Protein 7RH9 (pdb70)

Radius of gyration: 39.13 Å; Cα contacts (8 Å, |Δi|>4): 2680; chains: 4; bounding box: 81×83×106 Å

Organism: Homo sapiens (NCBI:txid9606)

GO terms:
  GO:0005222 intracellularly cAMP-activated cation channel activity (F, IDA)
  GO:0005223 intracellularly cGMP-activated cation channel activity (F, IDA)
  GO:0030552 cAMP binding (F, IDA)
  GO:0030553 cGMP binding (F, IDA)
  GO:0005886 plasma membrane (C, TAS)
  GO:0007601 visual perception (P, TAS)
  GO:0005515 protein binding (F, IPI)
  GO:0005886 plasma membrane (C, IDA)

Nearest PDB structures (foldseek):
  7rhl-assembly1_B  TM=1.002E+00  e=3.639E-65  Homo sapiens
  7rhg-assembly1_B  TM=9.999E-01  e=2.889E-63  Homo sapiens
  7rhj-assembly1_B  TM=9.753E-01  e=3.107E-60  Homo sapiens
  8bx7-assembly1_D  TM=9.308E-01  e=1.023E-54  Bos taurus
  7rhs-assembly1_D  TM=9.932E-01  e=5.888E-49  Homo sapiens

Sequence (1792 aa):
VVIDPSGNTYYNWLFCITLPVMYNWTMVIARACFDELQSDYLEYWLILDYVSDIVYLIDMFVRTRTGYLEQGLLVKEELKLINKYKSNLQFKLDVLSLIPTDLLYFKLGWNYPEIRLNRLLRFSRMFEFFQRTETRTNYPNIFRISNLVMYIVIIIHWNACVFYSISKAIGFGNDTWVYPDINDPEFGRLARKYVYSLYWSTLTLTTIGETPPPVRDSEYVFVVVDFLIGVLIFATIVGNIGSMISNMNAARAEFQARIDAIKQYMHFRNVSKDMEKRVIKWFDYLWTNKKTVDEKEVLKYLPDKLRAEIAINVHLDTLKKVRIFADCEAGLLVELVLKLQPQVYSPGDYICKKGDIGREMYIIKEGKLAVVADDGVTQFVVLSDGSYFGEISILNIKGSKAGNRRTANIKSIGYSDLFCLSKDDLMEALTEYPDAKTMLEEKGKQILMKPQSIDPLTNLMYVLWLFFVVMAWNWNCWLIPVRWAFPYQTPDNIHHWLLMDYLCDLIYFLDITVFQTRLQFVRGGDIITDKKDMRNNYLKSRRFKMDLLSLLPLVNPLLRLPRCLKYMAFFEFNSRLESILSKAYVYRVIRTTAYLLYSLHLNSCLYYWASAYQGLGSTHWVYDGVGNSYIRCYYFAVKTLITIGGLPDPKTLFEIVFQLLNYFTGVFAFSVMIGQMRDVVGAATAGQTYYRSCMDSTVKYMNFYKIPKSVQNRVKTWYEYTWHSQGMLDESELMVQLPDKMRLDLAIDVNYNIVSKVALFQGCDRQMIFDMLKRLRSVVYLPNDYVCKKGEIGREMYIIQAGQVQVLGGPDGKSVLVTLKAGSVFGEISLLAVGGGNRRTANVVAHGFTNLFILDKKDLNEILVHYPESQKLLRKKARRMLVVVIDPSGNTYYNWLFCITLPVMYNWTMVIARACFDELQSDYLEYWLILDYVSDIVYLIDMFVRTRTGYLEQGLLVKEELKLINKYKSNLQFKLDVLSLIPTDLLYFKLGWNYPEIRLNRLLRFSRMFEFFQRTETRTNYPNIFRISNLVMYIVIIIHWNACVFYSISKAIGFGNDTWVYPDINDPEFGRLARKYVYSLYWSTLTLTTIGETPPPVRDSEYVFVVVDFLIGVLIFATIVGNIGSMISNMNAARAEFQARIDAIKQYMHFRNVSKDMEKRVIKWFDYLWTNKKTVDEKEVLKYLPDKLRAEIAINVHLDTLKKVRIFADCEAGLLVELVLKLQPQVYSPGDYICKKGDIGREMYIIKEGKLAVVADDGVTQFVVLSDGSYFGEISILNIKGSKAGNRRTANIKSIGYSDLFCLSKDDLMEALTEYPDAKTMLEEKGKQILMKDGLLDVVIDPSGNTYYNWLFCITLPVMYNWTMVIARACFDELQSDYLEYWLILDYVSDIVYLIDMFVRTRTGYLEQGLLVKEELKLINKYKSNLQFKLDVLSLIPTDLLYFKLGWNYPEIRLNRLLRFSRMFEFFQRTETRTNYPNIFRISNLVMYIVIIIHWNACVFYSISKAIGFGNDTWVYPDINDPEFGRLARKYVYSLYWSTLTLTTIGETPPPVRDSEYVFVVVDFLIGVLIFATIVGNIGSMISNMNAARAEFQARIDAIKQYMHFRNVSKDMEKRVIKWFDYLWTNKKTVDEKEVLKYLPDKLRAEIAINVHLDTLKKVRIFADCEAGLLVELVLKLQPQVYSPGDYICKKGDIGREMYIIKEGKLAVVADDGVTQFVVLSDGSYFGEISILNIKGSKAGNRRTANIKSIGYSDLFCLSKDDLMEALTEYPDAKTMLEEKGKQILMKDGLL

B-factor: mean 28.93, std 14.21, range [6.92, 76.5]

Secondary structure (DSSP, 8-state):
---B-TTSHHHHHHHHHHHHHHHHHHHHHHHHHH-HHHHHHTHHHHHHHHHHHHHHHHHHHHHHHTB--EETTEE---HHHHHHHHHHSHHHHHHHHHT--GGGGHHHH-TT-GGGGGGGGGGHHHHHHHHHHHHHH-S-HHHHHHHHHHHHHHHHHHHHHHHHHHHHHHH-TTSSSSS---TTSTTTTSHHHHHHHHHHHHHHHHTT---SPPP-SHHHHHHHHHHHHHHHHHHHHHHHHHHHHHHHHHHHHHHHHHHHHHHHHHHHHTT--HHHHHHHHHHHHHHHHTT--S-HHHHSSSS-HHHHHHHHHHHHHHHHHTSSTTSS--HHHHHHHHHT-EEEEE-TT-EEE-TTSB--EEEEEEES-EEEE-SSSSSEEEEE-TT-EE-HHHHHT-TTBSSSSB-SSEEEESS-EEEEEEEHHHHHHHHTT-HHHHHHHHHHHHHHHHHHT-B-/--SB-TTT-HHHHHHHHHHHHHHHHHHHHHHHHHHSTT--SSSHHHHHHHHHHHHHHHHHIIIIIGGGB-EEETTEEE--HHHHHHHHHHSHHHHHHHHHHS----GGGGGGGGG--HHHHHHHHHHHHHSSSTHHHHHHHHHHHHHHHHHHHHHHHHHHHHHH-TTSSSSS--S-S-SSHHHHHHHHHHHTT---SPPP-SHHHHHHHHHHHHHHHHHHHHHHHHHHHHHHHHTHHHHHHHHHHHHHHHHHHHTT--HHHHHHHHHHHHHHHHHHSSS-HHHHHHHS-HHHHHHHHHHHHHHHHHH-GGGTT--HHHHHHHHHH-EEEEEPTT-EEE-TTSB--EEEEEEES-EEEEESTTS-EEEEEE-TT-EE-GGGGS-SSS--B--S-EEESSSEEEEEEEHHHHHHHHTT-HHHHHHHHHHHHHH-/--B-TTSHHHHHHHHHHHHHHHHHHHHHHHHHH-HHHHHHTHHHHHHHHHHHHHHHHHHHHHHHHB--EETTEE---HHHHHHHHHHSHHHHHHHHHT--GGGHHHHH-TT-GGGGGGGGGGHHHHHHHHHHHHHH-S-HHHHHHHHHHHHHHHHHHHHHHHHHHHHHHH-TTSSSSS---TTSTTTT-HHHHHHHHHHHHHHHTTT---SPPP-SHHHHHHHHHHHHHHHHHHHHHHHHHHHHHHHHTHHHHHHHHHHHHHHHHHHHTT--HHHHHHHHHHHHHHHHTT--S-HHHHHTTS-HHHHHHHHHHHHHHHHHTSSTTSS--HHHHHHHHHT-EEEEE-TT-EEE-TT-B--EEEEESS--EEEE-SSSS-EEEEE-TT-EE-TTTTS--TT-TTTTB--SEEEESS-EEEEEEEHHHHHHHHTT-HHHHHHHHHHHHHHHH-/--B-TTSHHHHHHHHHHHHHHHHHHHHHHHHHH-HHHHHHTHHHHHHHHHHHHHHHHHHHHHHHHB--EETTEE---HHHHHHHHHHSHHHHHHHHHT--GGGGHHHH-TT-GGGGGGGGGGHHHHHHHHHHHHHH-S-HHHHHHHHHHHHHHHHHHHHHHHHHHHHHHH-TTSSSSS---TTSTTTTSHHHHHHHHHHHHHHHHTT---SPPP-SHHHHHHHHHHHHHHHHHHHHHHHHHHHHHHHHSHHHHHHHHHHHHHHHHHHHHT--HHHHHHHHHHHHHHHHTT--S-HHHHHHHS-HHHHHHHHHHHHHHHHHTSHHHHTS-HHHHHHHHHH-EEEEE-TT-EEE-TT----EEEEEEES-EEEE-SSSSSEEEEE-TT-EE-TTTTS--TT-SS-S--SSEEEESS-EEEEEEEHHHHHHHHTT-HHHHHHHHHHHHHHHHHTT--

Structure (mmCIF, N/CA/C/O backbone):
data_7RH9
#
_entry.id   7RH9
#
_cell.length_a   1.00
_cell.length_b   1.00
_cell.length_c   1.00
_cell.angle_alpha   90.00
_cell.angle_beta   90.00
_cell.angle_gamma   90.00
#
_symmetry.space_group_name_H-M   'P 1'
#
loop_
_entity.id
_entity.type
_entity.pdbx_description
1 polymer 'cGMP-gated cation channel alpha-1'
2 polymer 'Cyclic nucleotide-gated cation channel beta-1'
#
loop_
_atom_site.group_PDB
_atom_site.id
_atom_site.type_symbol
_atom_site.label_atom_id
_atom_site.label_alt_id
_atom_site.label_comp_id
_atom_site.label_asym_id
_atom_site.label_entity_id
_atom_site.label_seq_id
_atom_site.pdbx_PDB_ins_code
_atom_site.Cartn_x
_atom_site.Cartn_y
_atom_site.Cartn_z
_atom_site.occupancy
_atom_site.B_iso_or_equiv
_atom_site.auth_seq_id
_atom_site.auth_comp_id
_atom_site.auth_asym_id
_atom_site.auth_atom_id
_atom_site.pdbx_PDB_model_num
ATOM 1 N N . VAL A 1 26 ? 96.573 81.068 129.941 1.00 36.41 156 VAL C N 1
ATOM 2 C CA . VAL A 1 26 ? 97.887 81.695 129.943 1.00 36.41 156 VAL C CA 1
ATOM 3 C C . VAL A 1 26 ? 97.732 83.195 129.689 1.00 36.41 156 VAL C C 1
ATOM 4 O O . VAL A 1 26 ? 96.828 83.627 128.972 1.00 36.41 156 VAL C O 1
ATOM 8 N N . VAL A 1 27 ? 98.593 83.993 130.314 1.00 33.63 157 VAL C N 1
ATOM 9 C CA . VAL A 1 27 ? 98.592 85.441 130.153 1.00 33.63 157 VAL C CA 1
ATOM 10 C C . VAL A 1 27 ? 100.009 85.879 129.815 1.00 33.63 157 VAL C C 1
ATOM 11 O O . VAL A 1 27 ? 100.961 85.506 130.509 1.00 33.63 157 VAL C O 1
ATOM 15 N N . ILE A 1 28 ? 100.148 86.660 128.749 1.00 31.14 158 ILE C N 1
ATOM 16 C CA . ILE A 1 28 ? 101.453 87.091 128.263 1.00 31.14 158 ILE C CA 1
ATOM 17 C C . ILE A 1 28 ? 101.840 88.381 128.973 1.00 31.14 158 ILE C C 1
ATOM 18 O O . ILE A 1 28 ? 101.092 89.364 128.948 1.00 31.14 158 ILE C O 1
ATOM 23 N N . ASP A 1 29 ? 103.003 88.377 129.606 1.00 29.73 159 ASP C N 1
ATOM 24 C CA . ASP A 1 29 ? 103.527 89.581 130.238 1.00 29.73 159 ASP C CA 1
ATOM 25 C C . ASP A 1 29 ? 104.011 90.544 129.162 1.00 29.73 159 ASP C C 1
ATOM 26 O O . ASP A 1 29 ? 104.873 90.170 128.356 1.00 29.73 159 ASP C O 1
ATOM 31 N N . PRO A 1 30 ? 103.480 91.770 129.095 1.00 27.45 160 PRO C N 1
ATOM 32 C CA . PRO A 1 30 ? 103.930 92.712 128.054 1.00 27.45 160 PRO C CA 1
ATOM 33 C C . PRO A 1 30 ? 105.401 93.076 128.147 1.00 27.45 160 PRO C C 1
ATOM 34 O O . PRO A 1 30 ? 106.018 93.389 127.122 1.00 27.45 160 PRO C O 1
ATOM 38 N N . SER A 1 31 ? 105.985 93.050 129.343 1.00 27.32 161 SER C N 1
ATOM 39 C CA . SER A 1 31 ? 107.409 93.314 129.493 1.00 27.32 161 SER C CA 1
ATOM 40 C C . SER A 1 31 ? 108.273 92.095 129.196 1.00 27.32 161 SER C C 1
ATOM 41 O O . SER A 1 31 ? 109.501 92.221 129.164 1.00 27.32 161 SER C O 1
ATOM 44 N N . GLY A 1 32 ? 107.668 90.928 128.974 1.00 26.26 162 GLY C N 1
ATOM 45 C CA . GLY A 1 32 ? 108.431 89.724 128.730 1.00 26.26 162 GLY C CA 1
ATOM 46 C C . GLY A 1 32 ? 108.992 89.644 127.323 1.00 26.26 162 GLY C C 1
ATOM 47 O O . GLY A 1 32 ? 108.678 90.444 126.444 1.00 26.26 162 GLY C O 1
ATOM 48 N N . ASN A 1 33 ? 109.852 88.642 127.121 1.00 24.79 163 ASN C N 1
ATOM 49 C CA . ASN A 1 33 ? 110.457 88.434 125.810 1.00 24.79 163 ASN C CA 1
ATOM 50 C C . ASN A 1 33 ? 109.470 87.828 124.822 1.00 24.79 163 ASN C C 1
ATOM 51 O O . ASN A 1 33 ? 109.604 88.036 123.611 1.00 24.79 163 ASN C O 1
ATOM 56 N N . THR A 1 34 ? 108.489 87.067 125.315 1.00 24.06 164 THR C N 1
ATOM 57 C CA . THR A 1 34 ? 107.478 86.489 124.435 1.00 24.06 164 THR C CA 1
ATOM 58 C C . THR A 1 34 ? 106.636 87.576 123.780 1.00 24.06 164 THR C C 1
ATOM 59 O O . THR A 1 34 ? 106.296 87.481 122.592 1.00 24.06 164 THR C O 1
ATOM 63 N N . TYR A 1 35 ? 106.296 88.620 124.539 1.00 23.27 165 TYR C N 1
ATOM 64 C CA . TYR A 1 35 ? 105.539 89.732 123.977 1.00 23.27 165 TYR C CA 1
ATOM 65 C C . TYR A 1 35 ? 106.330 90.448 122.890 1.00 23.27 165 TYR C C 1
ATOM 66 O O . TYR A 1 35 ? 105.772 90.814 121.854 1.00 23.27 165 TYR C O 1
ATOM 75 N N . TYR A 1 36 ? 107.632 90.648 123.104 1.00 22.39 166 TYR C N 1
ATOM 76 C CA . TYR A 1 36 ? 108.457 91.311 122.096 1.00 22.39 166 TYR C CA 1
ATOM 77 C C . TYR A 1 36 ? 108.631 90.437 120.856 1.00 22.39 166 TYR C C 1
ATOM 78 O O . TYR A 1 36 ? 108.649 90.943 119.723 1.00 22.39 166 TYR C O 1
ATOM 87 N N . ASN A 1 37 ? 108.764 89.123 121.054 1.00 22.14 167 ASN C N 1
ATOM 88 C CA . ASN A 1 37 ? 108.846 88.209 119.922 1.00 22.14 167 ASN C CA 1
ATOM 89 C C . ASN A 1 37 ? 107.570 88.251 119.095 1.00 22.14 167 ASN C C 1
ATOM 90 O O . ASN A 1 37 ? 107.620 88.309 117.859 1.00 22.14 167 ASN C O 1
ATOM 95 N N . TRP A 1 38 ? 106.411 88.256 119.760 1.00 20.84 168 TRP C N 1
ATOM 96 C CA . TRP A 1 38 ? 105.171 88.399 119.010 1.00 20.84 168 TRP C CA 1
ATOM 97 C C . TRP A 1 38 ? 105.050 89.777 118.376 1.00 20.84 168 TRP C C 1
ATOM 98 O O . TRP A 1 38 ? 104.453 89.903 117.305 1.00 20.84 168 TRP C O 1
ATOM 109 N N . LEU A 1 39 ? 105.605 90.810 119.016 1.00 20.41 169 LEU C N 1
ATOM 110 C CA . LEU A 1 39 ? 105.617 92.144 118.424 1.00 20.41 169 LEU C CA 1
ATOM 111 C C . LEU A 1 39 ? 106.331 92.133 117.082 1.00 20.41 169 LEU C C 1
ATOM 112 O O . LEU A 1 39 ? 105.841 92.704 116.105 1.00 20.41 169 LEU C O 1
ATOM 117 N N . PHE A 1 40 ? 107.482 91.465 117.013 1.00 20.82 170 PHE C N 1
ATOM 118 C CA . PHE A 1 40 ? 108.170 91.305 115.732 1.00 20.82 170 PHE C CA 1
ATOM 119 C C . PHE A 1 40 ? 107.343 90.472 114.752 1.00 20.82 170 PHE C C 1
ATOM 120 O O . PHE A 1 40 ? 107.232 90.814 113.559 1.00 20.82 170 PHE C O 1
ATOM 128 N N . CYS A 1 41 ? 106.745 89.380 115.245 1.00 21.97 171 CYS C N 1
ATOM 129 C CA . CYS A 1 41 ? 106.013 88.457 114.380 1.00 21.97 171 CYS C CA 1
ATOM 130 C C . CYS A 1 41 ? 104.776 89.098 113.766 1.00 21.97 171 CYS C C 1
ATOM 131 O O . CYS A 1 41 ? 104.328 88.676 112.696 1.00 21.97 171 CYS C O 1
ATOM 134 N N . ILE A 1 42 ? 104.194 90.088 114.440 1.00 20.35 172 ILE C N 1
ATOM 135 C CA . ILE A 1 42 ? 103.071 90.838 113.884 1.00 20.35 172 ILE C CA 1
ATOM 136 C C . ILE A 1 42 ? 103.524 92.102 113.157 1.00 20.35 172 ILE C C 1
ATOM 137 O O . ILE A 1 42 ? 102.802 92.597 112.281 1.00 20.35 172 ILE C O 1
ATOM 142 N N . THR A 1 43 ? 104.715 92.619 113.465 1.00 20.27 173 THR C N 1
ATOM 143 C CA . THR A 1 43 ? 105.239 93.754 112.718 1.00 20.27 173 THR C CA 1
ATOM 144 C C . THR A 1 43 ? 105.593 93.363 111.293 1.00 20.27 173 THR C C 1
ATOM 145 O O . THR A 1 43 ? 105.487 94.195 110.383 1.00 20.27 173 THR C O 1
ATOM 149 N N . LEU A 1 44 ? 106.012 92.113 111.077 1.00 20.23 174 LEU C N 1
ATOM 150 C CA . LEU A 1 44 ? 106.305 91.682 109.707 1.00 20.23 174 LEU C CA 1
ATOM 151 C C . LEU A 1 44 ? 105.098 91.788 108.768 1.00 20.23 174 LEU C C 1
ATOM 152 O O . LEU A 1 44 ? 105.247 92.383 107.685 1.00 20.23 174 LEU C O 1
ATOM 157 N N . PRO A 1 45 ? 103.899 91.270 109.094 1.00 19.89 175 PRO C N 1
ATOM 158 C CA . PRO A 1 45 ? 102.750 91.528 108.208 1.00 19.89 175 PRO C CA 1
ATOM 159 C C . PRO A 1 45 ? 102.345 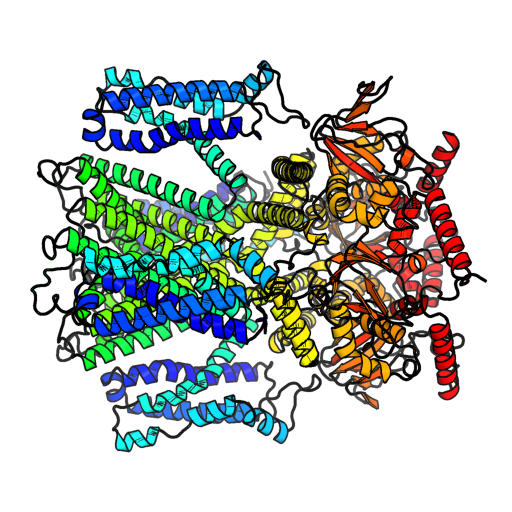92.988 108.122 1.00 19.89 175 PRO C C 1
ATOM 160 O O . PRO A 1 45 ? 101.855 93.411 107.071 1.00 19.89 175 PRO C O 1
ATOM 164 N N . VAL A 1 46 ? 102.520 93.773 109.188 1.00 19.49 176 VAL C N 1
ATOM 165 C CA . VAL A 1 46 ? 102.135 95.181 109.127 1.00 19.49 176 VAL C CA 1
ATOM 166 C C . VAL A 1 46 ? 103.044 95.945 108.170 1.00 19.49 176 VAL C C 1
ATOM 167 O O . VAL A 1 46 ? 102.572 96.746 107.355 1.00 19.49 176 VAL C O 1
ATOM 171 N N . MET A 1 47 ? 104.357 95.706 108.246 1.00 20.58 177 MET C N 1
ATOM 172 C CA . MET A 1 47 ? 105.281 96.316 107.293 1.00 20.58 177 MET C CA 1
ATOM 173 C C . MET A 1 47 ? 105.010 95.828 105.876 1.00 20.58 177 MET C C 1
ATOM 174 O O . MET A 1 47 ? 105.050 96.617 104.918 1.00 20.58 177 MET C O 1
ATOM 179 N N . TYR A 1 48 ? 104.724 94.528 105.728 1.00 19.25 178 TYR C N 1
ATOM 180 C CA . TYR A 1 48 ? 104.406 93.980 104.415 1.00 19.25 178 TYR C CA 1
ATOM 181 C C . TYR A 1 48 ? 103.179 94.655 103.822 1.00 19.25 178 TYR C C 1
ATOM 182 O O . TYR A 1 48 ? 103.166 94.997 102.638 1.00 19.25 178 TYR C O 1
ATOM 191 N N . ASN A 1 49 ? 102.141 94.861 104.632 1.00 18.46 179 ASN C N 1
ATOM 192 C CA . ASN A 1 49 ? 100.957 95.568 104.158 1.00 18.46 179 ASN C CA 1
ATOM 193 C C . ASN A 1 49 ? 101.296 97.004 103.784 1.00 18.46 179 ASN C C 1
ATOM 194 O O . ASN A 1 49 ? 101.057 97.427 102.648 1.00 18.46 179 ASN C O 1
ATOM 199 N N . TRP A 1 50 ? 101.941 97.731 104.706 1.00 16.35 180 TRP C N 1
ATOM 200 C CA . TRP A 1 50 ? 102.198 99.158 104.531 1.00 16.35 180 TRP C CA 1
ATOM 201 C C . TRP A 1 50 ? 103.055 99.449 103.308 1.00 16.35 180 TRP C C 1
ATOM 202 O O . TRP A 1 50 ? 102.968 100.544 102.741 1.00 16.35 180 TRP C O 1
ATOM 213 N N . THR A 1 51 ? 103.885 98.499 102.884 1.00 15.42 181 THR C N 1
ATOM 214 C CA . THR A 1 51 ? 104.612 98.693 101.632 1.00 15.42 181 THR C CA 1
ATOM 215 C C . THR A 1 51 ? 103.859 98.106 100.437 1.00 15.42 181 THR C C 1
ATOM 216 O O . THR A 1 51 ? 103.518 98.818 99.482 1.00 15.42 181 THR C O 1
ATOM 220 N N . MET A 1 52 ? 103.578 96.806 100.484 1.00 16.06 182 MET C N 1
ATOM 221 C CA . MET A 1 52 ? 103.172 96.081 99.296 1.00 16.06 182 MET C CA 1
ATOM 222 C C . MET A 1 52 ? 101.728 96.330 98.889 1.00 16.06 182 MET C C 1
ATOM 223 O O . MET A 1 52 ? 101.412 96.144 97.714 1.00 16.06 182 MET C O 1
ATOM 228 N N . VAL A 1 53 ? 100.848 96.765 99.797 1.00 17.05 183 VAL C N 1
ATOM 229 C CA . VAL A 1 53 ? 99.475 97.041 99.387 1.00 17.05 183 VAL C CA 1
ATOM 230 C C . VAL A 1 53 ? 99.440 98.224 98.428 1.00 17.05 183 VAL C C 1
ATOM 231 O O . VAL A 1 53 ? 98.846 98.148 97.346 1.00 17.05 183 VAL C O 1
ATOM 235 N N . ILE A 1 54 ? 100.117 99.318 98.786 1.00 13.74 184 ILE C N 1
ATOM 236 C CA . ILE A 1 54 ? 100.189 100.455 97.875 1.00 13.74 184 ILE C CA 1
ATOM 237 C C . ILE A 1 54 ? 101.077 100.134 96.676 1.00 13.74 184 ILE C C 1
ATOM 238 O O . ILE A 1 54 ? 100.829 100.635 95.568 1.00 13.74 184 ILE C O 1
ATOM 243 N N . ALA A 1 55 ? 102.097 99.281 96.855 1.00 14.92 185 ALA C N 1
ATOM 244 C CA . ALA A 1 55 ? 102.934 98.895 95.721 1.00 14.92 185 ALA C CA 1
ATOM 245 C C . ALA A 1 55 ? 102.131 98.151 94.660 1.00 14.92 185 ALA C C 1
ATOM 246 O O . ALA A 1 55 ? 102.281 98.412 93.462 1.00 14.92 185 ALA C O 1
ATOM 248 N N . ARG A 1 56 ? 101.270 97.224 95.081 1.00 18.97 186 ARG C N 1
ATOM 249 C CA . ARG A 1 56 ? 100.440 96.479 94.144 1.00 18.97 186 ARG C CA 1
ATOM 250 C C . ARG A 1 56 ? 99.270 97.307 93.633 1.00 18.97 186 ARG C C 1
ATOM 251 O O . ARG A 1 56 ? 98.819 97.094 92.502 1.00 18.97 186 ARG C O 1
ATOM 259 N N . ALA A 1 57 ? 98.757 98.233 94.448 1.00 17.71 187 ALA C N 1
ATOM 260 C CA . ALA A 1 57 ? 97.676 99.099 93.993 1.00 17.71 187 ALA C CA 1
ATOM 261 C C . ALA A 1 57 ? 98.143 100.029 92.884 1.00 17.71 187 ALA C C 1
ATOM 262 O O . ALA A 1 57 ? 97.417 100.256 91.910 1.00 17.71 187 ALA C O 1
ATOM 264 N N . CYS A 1 58 ? 99.353 100.571 93.008 1.00 14.63 188 CYS C N 1
ATOM 265 C CA . CYS A 1 58 ? 99.827 101.527 92.018 1.00 14.63 188 CYS C CA 1
ATOM 266 C C . CYS A 1 58 ? 100.496 100.854 90.826 1.00 14.63 188 CYS C C 1
ATOM 267 O O . CYS A 1 58 ? 100.307 101.292 89.687 1.00 14.63 188 CYS C O 1
ATOM 270 N N . PHE A 1 59 ? 101.264 99.794 91.055 1.00 14.67 189 PHE C N 1
ATOM 271 C CA . PHE A 1 59 ? 101.898 99.034 89.979 1.00 14.67 189 PHE C CA 1
ATOM 272 C C . PHE A 1 59 ? 101.014 97.829 89.678 1.00 14.67 189 PHE C C 1
ATOM 273 O O . PHE A 1 59 ? 101.040 96.831 90.402 1.00 14.67 189 PHE C O 1
ATOM 281 N N . ASP A 1 60 ? 100.225 97.929 88.605 1.00 20.20 190 ASP C N 1
ATOM 282 C CA . ASP A 1 60 ? 99.303 96.853 88.253 1.00 20.20 190 ASP C CA 1
ATOM 283 C C . ASP A 1 60 ? 100.040 95.595 87.816 1.00 20.20 190 ASP C C 1
ATOM 284 O O . ASP A 1 60 ? 99.542 94.483 88.026 1.00 20.20 190 ASP C O 1
ATOM 289 N N . GLU A 1 61 ? 101.216 95.753 87.204 1.00 22.81 191 GLU C N 1
ATOM 290 C CA . GLU A 1 61 ? 102.006 94.601 86.786 1.00 22.81 191 GLU C CA 1
ATOM 291 C C . GLU A 1 61 ? 102.474 93.788 87.987 1.00 22.81 191 GLU C C 1
ATOM 292 O O . GLU A 1 61 ? 102.531 92.554 87.924 1.00 22.81 191 GLU C O 1
ATOM 298 N N . LEU A 1 62 ? 102.805 94.466 89.089 1.00 21.50 192 LEU C N 1
ATOM 299 C CA . LEU A 1 62 ? 103.254 93.775 90.294 1.00 21.50 192 LEU C CA 1
ATOM 300 C C . LEU A 1 62 ? 102.147 92.911 90.887 1.00 21.50 192 LEU C C 1
ATOM 301 O O . LEU A 1 62 ? 102.402 91.789 91.341 1.00 21.50 192 LEU C O 1
ATOM 306 N N . GLN A 1 63 ? 100.913 93.419 90.902 1.00 25.24 193 GLN C N 1
ATOM 307 C CA . GLN A 1 63 ? 99.795 92.617 91.387 1.00 25.24 193 GLN C CA 1
ATOM 308 C C . GLN A 1 63 ? 99.448 91.496 90.414 1.00 25.24 193 GLN C C 1
ATOM 309 O O . GLN A 1 63 ? 99.195 90.361 90.834 1.00 25.24 193 GLN C O 1
ATOM 315 N N . SER A 1 64 ? 99.446 91.789 89.111 1.00 27.34 194 SER C N 1
ATOM 316 C CA . SER A 1 64 ? 99.003 90.805 88.128 1.00 27.34 194 SER C CA 1
ATOM 317 C C . SER A 1 64 ? 99.983 89.644 88.003 1.00 27.34 194 SER C C 1
ATOM 318 O O . SER A 1 64 ? 99.565 88.489 87.861 1.00 27.34 194 SER C O 1
ATOM 321 N N . ASP A 1 65 ? 101.288 89.925 88.052 1.00 28.22 195 ASP C N 1
ATOM 322 C CA . ASP A 1 65 ? 102.274 88.885 87.774 1.00 28.22 195 ASP C CA 1
ATOM 323 C C . ASP A 1 65 ? 102.376 87.878 88.914 1.00 28.22 195 ASP C C 1
ATOM 324 O O . ASP A 1 65 ? 102.520 86.674 88.672 1.00 28.22 195 ASP C O 1
ATOM 329 N N . TYR A 1 66 ? 102.305 88.343 90.156 1.00 27.75 196 TYR C N 1
ATOM 330 C CA . TYR A 1 66 ? 102.512 87.500 91.326 1.00 27.75 196 TYR C CA 1
ATOM 331 C C . TYR A 1 66 ? 101.252 87.419 92.178 1.00 27.75 196 TYR C C 1
ATOM 332 O O . TYR A 1 66 ? 101.315 87.437 93.407 1.00 27.75 196 TYR C O 1
ATOM 341 N N . LEU A 1 67 ? 100.094 87.297 91.519 1.00 30.03 197 LEU C N 1
ATOM 342 C CA . LEU A 1 67 ? 98.811 87.363 92.217 1.00 30.03 197 LEU C CA 1
ATOM 343 C C . LEU A 1 67 ? 98.648 86.227 93.220 1.00 30.03 197 LEU C C 1
ATOM 344 O O . LEU A 1 67 ? 98.107 86.432 94.312 1.00 30.03 197 LEU C O 1
ATOM 349 N N . GLU A 1 68 ? 99.097 85.022 92.865 1.00 31.53 198 GLU C N 1
ATOM 350 C CA . GLU A 1 68 ? 98.993 83.893 93.786 1.00 31.53 198 GLU C CA 1
ATOM 351 C C . GLU A 1 68 ? 99.857 84.108 95.027 1.00 31.53 198 GLU C C 1
ATOM 352 O O . GLU A 1 68 ? 99.428 83.807 96.150 1.00 31.53 198 GLU C O 1
ATOM 358 N N . TYR A 1 69 ? 101.066 84.645 94.845 1.00 30.22 199 TYR C N 1
ATOM 359 C CA . TYR A 1 69 ? 101.928 84.940 95.984 1.00 30.22 199 TYR C CA 1
ATOM 360 C C . TYR A 1 69 ? 101.310 86.005 96.877 1.00 30.22 199 TYR C C 1
ATOM 361 O O . TYR A 1 69 ? 101.374 85.906 98.108 1.00 30.22 199 TYR C O 1
ATOM 370 N N . TRP A 1 70 ? 100.697 87.028 96.274 1.00 24.82 200 TRP C N 1
ATOM 371 C CA . TRP A 1 70 ? 100.014 88.042 97.067 1.00 24.82 200 TRP C CA 1
ATOM 372 C C . TRP A 1 70 ? 98.833 87.450 97.819 1.00 24.82 200 TRP C C 1
ATOM 373 O O . TRP A 1 70 ? 98.579 87.823 98.964 1.00 24.82 200 TRP C O 1
ATOM 384 N N . LEU A 1 71 ? 98.105 86.520 97.198 1.00 27.41 201 LEU C N 1
ATOM 385 C CA . LEU A 1 71 ? 96.980 85.885 97.881 1.00 27.41 201 LEU C CA 1
ATOM 386 C C . LEU A 1 71 ? 97.447 85.094 99.098 1.00 27.41 201 LEU C C 1
ATOM 387 O O . LEU A 1 71 ? 96.865 85.204 100.185 1.00 27.41 201 LEU C O 1
ATOM 392 N N . ILE A 1 72 ? 98.518 84.308 98.939 1.00 26.23 202 ILE C N 1
ATOM 393 C CA . ILE A 1 72 ? 99.040 83.527 100.063 1.00 26.23 202 ILE C CA 1
ATOM 394 C C . ILE A 1 72 ? 99.557 84.447 101.164 1.00 26.23 202 ILE C C 1
ATOM 395 O O . ILE A 1 72 ? 99.272 84.243 102.352 1.00 26.23 202 ILE C O 1
ATOM 400 N N . LEU A 1 73 ? 100.316 85.481 100.788 1.00 24.74 203 LEU C N 1
ATOM 401 C CA . LEU A 1 73 ? 100.885 86.384 101.784 1.00 24.74 203 LEU C CA 1
ATOM 402 C C . LEU A 1 73 ? 99.801 87.185 102.496 1.00 24.74 203 LEU C C 1
ATOM 403 O O . LEU A 1 73 ? 99.898 87.430 103.702 1.00 24.74 203 LEU C O 1
ATOM 408 N N . ASP A 1 74 ? 98.751 87.581 101.774 1.00 25.28 204 ASP C N 1
ATOM 409 C CA . ASP A 1 74 ? 97.664 88.337 102.382 1.00 25.28 204 ASP C CA 1
ATOM 410 C C . ASP A 1 74 ? 96.841 87.465 103.320 1.00 25.28 204 ASP C C 1
ATOM 411 O O . ASP A 1 74 ? 96.427 87.922 104.391 1.00 25.28 204 ASP C O 1
ATOM 416 N N . TYR A 1 75 ? 96.598 86.206 102.941 1.00 28.88 205 TYR C N 1
ATOM 417 C CA . TYR A 1 75 ? 95.908 85.293 103.846 1.00 28.88 205 TYR C CA 1
ATOM 418 C C . TYR A 1 75 ? 96.731 85.037 105.102 1.00 28.88 205 TYR C C 1
ATOM 419 O O . TYR A 1 75 ? 96.189 85.018 106.215 1.00 28.88 205 TYR C O 1
ATOM 428 N N . VAL A 1 76 ? 98.045 84.852 104.944 1.00 25.65 206 VAL C N 1
ATOM 429 C CA . VAL A 1 76 ? 98.916 84.644 106.098 1.00 25.65 206 VAL C CA 1
ATOM 430 C C . VAL A 1 76 ? 98.920 85.877 106.994 1.00 25.65 206 VAL C C 1
ATOM 431 O O . VAL A 1 76 ? 98.859 85.768 108.224 1.00 25.65 206 VAL C O 1
ATOM 435 N N . SER A 1 77 ? 98.964 87.068 106.391 1.00 24.39 207 SER C N 1
ATOM 436 C CA . SER A 1 77 ? 98.944 88.303 107.168 1.00 24.39 207 SER C CA 1
ATOM 437 C C . SER A 1 77 ? 97.628 88.471 107.917 1.00 24.39 207 SER C C 1
ATOM 438 O O . SER A 1 77 ? 97.617 88.930 109.062 1.00 24.39 207 SER C O 1
ATOM 441 N N . ASP A 1 78 ? 96.508 88.105 107.288 1.00 26.29 208 ASP C N 1
ATOM 442 C CA . ASP A 1 78 ? 95.220 88.163 107.975 1.00 26.29 208 ASP C CA 1
ATOM 443 C C . ASP A 1 78 ? 95.165 87.177 109.138 1.00 26.29 208 ASP C C 1
ATOM 444 O O . ASP A 1 78 ? 94.615 87.491 110.203 1.00 26.29 208 ASP C O 1
ATOM 449 N N . ILE A 1 79 ? 95.730 85.981 108.953 1.00 24.57 209 ILE C N 1
ATOM 450 C CA . ILE A 1 79 ? 95.780 85.004 110.038 1.00 24.57 209 ILE C CA 1
ATOM 451 C C . ILE A 1 79 ? 96.617 85.536 111.196 1.00 24.57 209 ILE C C 1
ATOM 452 O O . ILE A 1 79 ? 96.233 85.417 112.366 1.00 24.57 209 ILE C O 1
ATOM 457 N N . VAL A 1 80 ? 97.764 86.146 110.889 1.00 22.42 210 VAL C N 1
ATOM 458 C CA . VAL A 1 80 ? 98.611 86.704 111.940 1.00 22.42 210 VAL C CA 1
ATOM 459 C C . VAL A 1 80 ? 97.926 87.896 112.609 1.00 22.42 210 VAL C C 1
ATOM 460 O O . VAL A 1 80 ? 98.107 88.125 113.807 1.00 22.42 210 VAL C O 1
ATOM 464 N N . TYR A 1 81 ? 97.109 88.650 111.869 1.00 22.72 211 TYR C N 1
ATOM 465 C CA . TYR A 1 81 ? 96.304 89.706 112.485 1.00 22.72 211 TYR C CA 1
ATOM 466 C C . TYR A 1 81 ? 95.295 89.127 113.474 1.00 22.72 211 TYR C C 1
ATOM 467 O O . TYR A 1 81 ? 95.082 89.685 114.560 1.00 22.72 211 TYR C O 1
ATOM 476 N N . LEU A 1 82 ? 94.652 88.016 113.102 1.00 24.68 212 LEU C N 1
ATOM 477 C CA . LEU A 1 82 ? 93.725 87.347 114.014 1.00 24.68 212 LEU C CA 1
ATOM 478 C C . LEU A 1 82 ? 94.440 86.856 115.269 1.00 24.68 212 LEU C C 1
ATOM 479 O O . LEU A 1 82 ? 93.936 87.016 116.390 1.00 24.68 212 LEU C O 1
ATOM 484 N N . ILE A 1 83 ? 95.622 86.261 115.098 1.00 23.79 213 ILE C N 1
ATOM 485 C CA . ILE A 1 83 ? 96.397 85.808 116.250 1.00 23.79 213 ILE C CA 1
ATOM 486 C C . ILE A 1 83 ? 96.858 86.997 117.085 1.00 23.79 213 ILE C C 1
ATOM 487 O O . ILE A 1 83 ? 96.984 86.891 118.306 1.00 23.79 213 ILE C O 1
ATOM 492 N N . ASP A 1 84 ? 97.104 88.147 116.454 1.00 23.66 214 ASP C N 1
ATOM 493 C CA . ASP A 1 84 ? 97.461 89.348 117.202 1.00 23.66 214 ASP C CA 1
ATOM 494 C C . ASP A 1 84 ? 96.299 89.835 118.057 1.00 23.66 214 ASP C C 1
ATOM 495 O O . ASP A 1 84 ? 96.500 90.269 119.197 1.00 23.66 214 ASP C O 1
ATOM 500 N N . MET A 1 85 ? 95.080 89.783 117.517 1.00 27.46 215 MET C N 1
ATOM 501 C CA . MET A 1 85 ? 93.909 90.106 118.331 1.00 27.46 215 MET C CA 1
ATOM 502 C C . MET A 1 85 ? 93.755 89.124 119.488 1.00 27.46 215 MET C C 1
ATOM 503 O O . MET A 1 85 ? 93.408 89.521 120.609 1.00 27.46 215 MET C O 1
ATOM 508 N N . PHE A 1 86 ? 94.019 87.838 119.239 1.00 27.94 216 PHE C N 1
ATOM 509 C CA . PHE A 1 86 ? 93.984 86.858 120.324 1.00 27.94 216 PHE C CA 1
ATOM 510 C C . PHE A 1 86 ? 95.046 87.156 121.380 1.00 27.94 216 PHE C C 1
ATOM 511 O O . PHE A 1 86 ? 94.801 86.998 122.582 1.00 27.94 216 PHE C O 1
ATOM 519 N N . VAL A 1 87 ? 96.233 87.582 120.945 1.00 26.14 217 VAL C N 1
ATOM 520 C CA . VAL A 1 87 ? 97.299 87.956 121.871 1.00 26.14 217 VAL C CA 1
ATOM 521 C C . VAL A 1 87 ? 96.874 89.153 122.712 1.00 26.14 217 VAL C C 1
ATOM 522 O O . VAL A 1 87 ? 97.112 89.194 123.925 1.00 26.14 217 VAL C O 1
ATOM 526 N N . ARG A 1 88 ? 96.228 90.139 122.084 1.00 27.34 218 ARG C N 1
ATOM 527 C CA . ARG A 1 88 ? 95.741 91.298 122.826 1.00 27.34 218 ARG C CA 1
ATOM 528 C C . ARG A 1 88 ? 94.674 90.905 123.835 1.00 27.34 218 ARG C C 1
ATOM 529 O O . ARG A 1 88 ? 94.600 91.493 124.920 1.00 27.34 218 ARG C O 1
ATOM 537 N N . THR A 1 89 ? 93.836 89.923 123.496 1.00 29.33 219 THR C N 1
ATOM 538 C CA . THR A 1 89 ? 92.918 89.381 124.493 1.00 29.33 219 THR C CA 1
ATOM 539 C C . THR A 1 89 ? 93.665 88.640 125.595 1.00 29.33 219 THR C C 1
ATOM 540 O O . THR A 1 89 ? 93.177 88.559 126.726 1.00 29.33 219 THR C O 1
ATOM 544 N N . ARG A 1 90 ? 94.835 88.086 125.286 1.00 30.05 220 ARG C N 1
ATOM 545 C CA . ARG A 1 90 ? 95.625 87.332 126.249 1.00 30.05 220 ARG C CA 1
ATOM 546 C C . ARG A 1 90 ? 96.757 88.144 126.868 1.00 30.05 220 ARG C C 1
ATOM 547 O O . ARG A 1 90 ? 97.543 87.589 127.640 1.00 30.05 220 ARG C O 1
ATOM 555 N N . THR A 1 91 ? 96.864 89.431 126.550 1.00 29.22 221 THR C N 1
ATOM 556 C CA . THR A 1 91 ? 97.940 90.270 127.063 1.00 29.22 221 THR C CA 1
ATOM 557 C C . THR A 1 91 ? 97.523 90.874 128.398 1.00 29.22 221 THR C C 1
ATOM 558 O O . THR A 1 91 ? 96.482 91.533 128.489 1.00 29.22 221 THR C O 1
ATOM 562 N N . GLY A 1 92 ? 98.337 90.651 129.430 1.00 30.83 222 GLY C N 1
ATOM 563 C CA . GLY A 1 92 ? 98.047 91.207 130.731 1.00 30.83 222 GLY C CA 1
ATOM 564 C C . GLY A 1 92 ? 98.434 92.668 130.849 1.00 30.83 222 GLY C C 1
ATOM 565 O O . GLY A 1 92 ? 99.188 93.214 130.046 1.00 30.83 222 GLY C O 1
ATOM 566 N N . TYR A 1 93 ? 97.895 93.310 131.882 1.00 33.81 223 TYR C N 1
ATOM 567 C CA . TYR A 1 93 ? 98.193 94.703 132.177 1.00 33.81 223 TYR C CA 1
ATOM 568 C C . TYR A 1 93 ? 98.280 94.873 133.687 1.00 33.81 223 TYR C C 1
ATOM 569 O O . TYR A 1 93 ? 97.864 94.004 134.458 1.00 33.81 223 TYR C O 1
ATOM 578 N N . LEU A 1 94 ? 98.826 96.009 134.106 1.00 32.20 224 LEU C N 1
ATOM 579 C CA . LEU A 1 94 ? 99.175 96.246 135.500 1.00 32.20 224 LEU C CA 1
ATOM 580 C C . LEU A 1 94 ? 98.037 96.968 136.214 1.00 32.20 224 LEU C C 1
ATOM 581 O O . LEU A 1 94 ? 97.712 98.111 135.877 1.00 32.20 224 LEU C O 1
ATOM 586 N N . GLU A 1 95 ? 97.439 96.298 137.196 1.00 35.43 225 GLU C N 1
ATOM 587 C CA . GLU A 1 95 ? 96.554 96.927 138.167 1.00 35.43 225 GLU C CA 1
ATOM 588 C C . GLU A 1 95 ? 97.057 96.578 139.557 1.00 35.43 225 GLU C C 1
ATOM 589 O O . GLU A 1 95 ? 97.333 95.407 139.838 1.00 35.43 225 GLU C O 1
ATOM 595 N N . GLN A 1 96 ? 97.175 97.597 140.416 1.00 33.85 226 GLN C N 1
ATOM 596 C CA . GLN A 1 96 ? 97.736 97.456 141.763 1.00 33.85 226 GLN C CA 1
ATOM 597 C C . GLN A 1 96 ? 99.128 96.831 141.714 1.00 33.85 226 GLN C C 1
ATOM 598 O O . GLN A 1 96 ? 99.486 95.997 142.548 1.00 33.85 226 GLN C O 1
ATOM 604 N N . GLY A 1 97 ? 99.908 97.217 140.706 1.00 30.59 227 GLY C N 1
ATOM 605 C CA . GLY A 1 97 ? 101.243 96.687 140.522 1.00 30.59 227 GLY C CA 1
ATOM 606 C C . GLY A 1 97 ? 101.315 95.223 140.162 1.00 30.59 227 GLY C C 1
ATOM 607 O O . GLY A 1 97 ? 102.408 94.653 140.170 1.00 30.59 227 GLY C O 1
ATOM 608 N N . LEU A 1 98 ? 100.188 94.597 139.839 1.00 31.94 228 LEU C N 1
ATOM 609 C CA . LEU A 1 98 ? 100.131 93.175 139.546 1.00 31.94 228 LEU C CA 1
ATOM 610 C C . LEU A 1 98 ? 99.522 92.961 138.171 1.00 31.94 228 LEU C C 1
ATOM 611 O O . LEU A 1 98 ? 98.626 93.703 137.755 1.00 31.94 228 LEU C O 1
ATOM 616 N N . LEU A 1 99 ? 100.015 91.948 137.468 1.00 31.49 229 LEU C N 1
ATOM 617 C CA . LEU A 1 99 ? 99.514 91.653 136.135 1.00 31.49 229 LEU C CA 1
ATOM 618 C C . LEU A 1 99 ? 98.132 91.019 136.227 1.00 31.49 229 LEU C C 1
ATOM 619 O O . LEU A 1 99 ? 97.934 90.037 136.948 1.00 31.49 229 LEU C O 1
ATOM 624 N N . VAL A 1 100 ? 97.177 91.584 135.496 1.00 34.01 230 VAL C N 1
ATOM 625 C CA . VAL A 1 100 ? 95.809 91.076 135.498 1.00 34.01 230 VAL C CA 1
ATOM 626 C C . VAL A 1 100 ? 95.766 89.796 134.675 1.00 34.01 230 VAL C C 1
ATOM 627 O O . VAL A 1 100 ? 96.105 89.797 133.488 1.00 34.01 230 VAL C O 1
ATOM 631 N N . LYS A 1 101 ? 95.353 88.698 135.307 1.00 37.10 231 LYS C N 1
ATOM 632 C CA . LYS A 1 101 ? 95.279 87.403 134.648 1.00 37.10 231 LYS C CA 1
ATOM 633 C C . LYS A 1 101 ? 93.854 86.906 134.457 1.00 37.10 231 LYS C C 1
ATOM 634 O O . LYS A 1 101 ? 93.661 85.839 133.866 1.00 37.10 231 LYS C O 1
ATOM 640 N N . GLU A 1 102 ? 92.857 87.641 134.941 1.00 40.42 232 GLU C N 1
ATOM 641 C CA . GLU A 1 102 ? 91.471 87.260 134.714 1.00 40.42 232 GLU C CA 1
ATOM 642 C C . GLU A 1 102 ? 91.110 87.468 133.249 1.00 40.42 232 GLU C C 1
ATOM 643 O O . GLU A 1 102 ? 91.414 88.513 132.667 1.00 40.42 232 GLU C O 1
ATOM 649 N N . GLU A 1 103 ? 90.468 86.460 132.654 1.00 40.88 233 GLU C N 1
ATOM 650 C CA . GLU A 1 103 ? 90.184 86.493 131.222 1.00 40.88 233 GLU C CA 1
ATOM 651 C C . GLU A 1 103 ? 89.186 87.591 130.875 1.00 40.88 233 GLU C C 1
ATOM 652 O O . GLU A 1 103 ? 89.394 88.348 129.920 1.00 40.88 233 GLU C O 1
ATOM 658 N N . LEU A 1 104 ? 88.103 87.699 131.651 1.00 38.69 234 LEU C N 1
ATOM 659 C CA . LEU A 1 104 ? 87.054 88.669 131.346 1.00 38.69 234 LEU C CA 1
ATOM 660 C C . LEU A 1 104 ? 87.568 90.099 131.457 1.00 38.69 234 LEU C C 1
ATOM 661 O O . LEU A 1 104 ? 87.208 90.961 130.647 1.00 38.69 234 LEU C O 1
ATOM 666 N N . LYS A 1 105 ? 88.417 90.367 132.453 1.00 38.14 235 LYS C N 1
ATOM 667 C CA . LYS A 1 105 ? 89.021 91.690 132.575 1.00 38.14 235 LYS C CA 1
ATOM 668 C C . LYS A 1 105 ? 89.904 92.005 131.375 1.00 38.14 235 LYS C C 1
ATOM 669 O O . LYS A 1 105 ? 89.916 93.139 130.887 1.00 38.14 235 LYS C O 1
ATOM 675 N N . LEU A 1 106 ? 90.644 91.009 130.880 1.00 35.44 236 LEU C N 1
ATOM 676 C CA . LEU A 1 106 ? 91.477 91.213 129.699 1.00 35.44 236 LEU C CA 1
ATOM 677 C C . LEU A 1 106 ? 90.631 91.503 128.462 1.00 35.44 236 LEU C C 1
ATOM 678 O O . LEU A 1 106 ? 90.962 92.399 127.672 1.00 35.44 236 LEU C O 1
ATOM 683 N N . ILE A 1 107 ? 89.533 90.760 128.283 1.00 36.03 237 ILE C N 1
ATOM 684 C CA . ILE A 1 107 ? 88.632 91.001 127.153 1.00 36.03 237 ILE C CA 1
ATOM 685 C C . ILE A 1 107 ? 88.049 92.405 127.231 1.00 36.03 237 ILE C C 1
ATOM 686 O O . ILE A 1 107 ? 87.988 93.129 126.230 1.00 36.03 237 ILE C O 1
ATOM 691 N N . ASN A 1 108 ? 87.601 92.805 128.425 1.00 37.87 238 ASN C N 1
ATOM 692 C CA . ASN A 1 108 ? 87.001 94.124 128.594 1.00 37.87 238 ASN C CA 1
ATOM 693 C C . ASN A 1 108 ? 88.020 95.233 128.364 1.00 37.87 238 ASN C C 1
ATOM 694 O O . ASN A 1 108 ? 87.697 96.262 127.760 1.00 37.87 238 ASN C O 1
ATOM 699 N N . LYS A 1 109 ? 89.254 95.043 128.839 1.00 37.26 239 LYS C N 1
ATOM 700 C CA . LYS A 1 109 ? 90.297 96.042 128.634 1.00 37.26 239 LYS C CA 1
ATOM 701 C C . LYS A 1 109 ? 90.650 96.178 127.159 1.00 37.26 239 LYS C C 1
ATOM 702 O O . LYS A 1 109 ? 90.863 97.293 126.668 1.00 37.26 239 LYS C O 1
ATOM 708 N N . TYR A 1 110 ? 90.717 95.057 126.437 1.00 33.75 240 TYR C N 1
ATOM 709 C CA . TYR A 1 110 ? 90.999 95.122 125.006 1.00 33.75 240 TYR C CA 1
ATOM 710 C C . TYR A 1 110 ? 89.858 95.791 124.246 1.00 33.75 240 TYR C C 1
ATOM 711 O O . TYR A 1 110 ? 90.091 96.689 123.430 1.00 33.75 240 TYR C O 1
ATOM 720 N N . LYS A 1 111 ? 88.615 95.387 124.519 1.00 35.67 241 LYS C N 1
ATOM 721 C CA . LYS A 1 111 ? 87.475 95.919 123.779 1.00 35.67 241 LYS C CA 1
ATOM 722 C C . LYS A 1 111 ? 87.163 97.366 124.139 1.00 35.67 241 LYS C C 1
ATOM 723 O O . LYS A 1 111 ? 86.538 98.068 123.338 1.00 35.67 241 LYS C O 1
ATOM 729 N N . SER A 1 112 ? 87.576 97.825 125.322 1.00 38.95 242 SER C N 1
ATOM 730 C CA . SER A 1 112 ? 87.312 99.205 125.714 1.00 38.95 242 SER C CA 1
ATOM 731 C C . SER A 1 112 ? 88.157 100.192 124.920 1.00 38.95 242 SER C C 1
ATOM 732 O O . SER A 1 112 ? 87.704 101.306 124.636 1.00 38.95 242 SER C O 1
ATOM 735 N N . ASN A 1 113 ? 89.377 99.807 124.560 1.00 37.71 243 ASN C N 1
ATOM 736 C CA . ASN A 1 113 ? 90.308 100.708 123.902 1.00 37.71 243 ASN C CA 1
ATOM 737 C C . ASN A 1 113 ? 89.947 100.878 122.427 1.00 37.71 243 ASN C C 1
ATOM 738 O O . ASN A 1 113 ? 89.251 100.055 121.828 1.00 37.71 243 ASN C O 1
ATOM 743 N N . LEU A 1 114 ? 90.434 101.978 121.847 1.00 33.89 244 LEU C N 1
ATOM 744 C CA . LEU A 1 114 ? 90.267 102.231 120.420 1.00 33.89 244 LEU C CA 1
ATOM 745 C C . LEU A 1 114 ? 90.998 101.200 119.566 1.00 33.89 244 LEU C C 1
ATOM 746 O O . LEU A 1 114 ? 90.623 100.988 118.405 1.00 33.89 244 LEU C O 1
ATOM 751 N N . GLN A 1 115 ? 92.011 100.536 120.129 1.00 32.12 245 GLN C N 1
ATOM 752 C CA . GLN A 1 115 ? 92.790 99.562 119.373 1.00 32.12 245 GLN C CA 1
ATOM 753 C C . GLN A 1 115 ? 91.943 98.377 118.924 1.00 32.12 245 GLN C C 1
ATOM 754 O O . GLN A 1 115 ? 92.193 97.813 117.856 1.00 32.12 245 GLN C O 1
ATOM 760 N N . PHE A 1 116 ? 90.940 97.985 119.714 1.00 31.93 246 PHE C N 1
ATOM 761 C CA . PHE A 1 116 ? 90.034 96.926 119.277 1.00 31.93 246 PHE C CA 1
ATOM 762 C C . PHE A 1 116 ? 89.252 97.347 118.039 1.00 31.93 246 PHE C C 1
ATOM 763 O O . PHE A 1 116 ? 89.087 96.558 117.101 1.00 31.93 246 PHE C O 1
ATOM 771 N N . LYS A 1 117 ? 88.760 98.588 118.024 1.00 33.07 247 LYS C N 1
ATOM 772 C CA . LYS A 1 117 ? 88.061 99.098 116.850 1.00 33.07 247 LYS C CA 1
ATOM 773 C C . LYS A 1 117 ? 88.991 99.166 115.648 1.00 33.07 247 LYS C C 1
ATOM 774 O O . LYS A 1 117 ? 88.589 98.839 114.525 1.00 33.07 247 LYS C O 1
ATOM 780 N N . LEU A 1 118 ? 90.240 99.587 115.867 1.00 29.93 248 LEU C N 1
ATOM 781 C CA . LEU A 1 118 ? 91.210 99.635 114.777 1.00 29.93 248 LEU C CA 1
ATOM 782 C C . LEU A 1 118 ? 91.501 98.243 114.230 1.00 29.93 248 LEU C C 1
ATOM 783 O O . LEU A 1 118 ? 91.602 98.060 113.015 1.00 29.93 248 LEU C O 1
ATOM 788 N N . ASP A 1 119 ? 91.624 97.247 115.112 1.00 29.45 249 ASP C N 1
ATOM 789 C CA . ASP A 1 119 ? 91.854 95.874 114.668 1.00 29.45 249 ASP C CA 1
ATOM 790 C C . ASP A 1 119 ? 90.663 95.332 113.886 1.00 29.45 249 ASP C C 1
ATOM 791 O O . ASP A 1 119 ? 90.840 94.660 112.861 1.00 29.45 249 ASP C O 1
ATOM 796 N N . VAL A 1 120 ? 89.445 95.602 114.363 1.00 29.55 250 VAL C N 1
ATOM 797 C CA . VAL A 1 120 ? 88.249 95.128 113.670 1.00 29.55 250 VAL C CA 1
ATOM 798 C C . VAL A 1 120 ? 88.140 95.775 112.295 1.00 29.55 250 VAL C C 1
ATOM 799 O O . VAL A 1 120 ? 87.872 95.097 111.295 1.00 29.55 250 VAL C O 1
ATOM 803 N N . LEU A 1 121 ? 88.369 97.090 112.219 1.00 28.59 251 LEU C N 1
ATOM 804 C CA . LEU A 1 121 ? 88.382 97.775 110.930 1.00 28.59 251 LEU C CA 1
ATOM 805 C C . LEU A 1 121 ? 89.500 97.261 110.034 1.00 28.59 251 LEU C C 1
ATOM 806 O O . LEU A 1 121 ? 89.350 97.229 108.808 1.00 28.59 251 LEU C O 1
ATOM 811 N N . SER A 1 122 ? 90.623 96.856 110.628 1.00 26.67 252 SER C N 1
ATOM 812 C CA . SER A 1 122 ? 91.737 96.328 109.855 1.00 26.67 252 SER C CA 1
ATOM 813 C C . SER A 1 122 ? 91.424 94.958 109.274 1.00 26.67 252 SER C C 1
ATOM 814 O O . SER A 1 122 ? 91.912 94.621 108.190 1.00 26.67 252 SER C O 1
ATOM 817 N N . LEU A 1 123 ? 90.625 94.155 109.974 1.00 28.27 253 LEU C N 1
ATOM 818 C CA . LEU A 1 123 ? 90.272 92.826 109.499 1.00 28.27 253 LEU C CA 1
ATOM 819 C C . LEU A 1 123 ? 88.865 92.762 108.915 1.00 28.27 253 LEU C C 1
ATOM 820 O O . LEU A 1 123 ? 88.261 91.684 108.892 1.00 28.27 253 LEU C O 1
ATOM 825 N N . ILE A 1 124 ? 88.330 93.886 108.455 1.00 31.11 254 ILE C N 1
ATOM 826 C CA . ILE A 1 124 ? 87.059 93.856 107.722 1.00 31.11 254 ILE C CA 1
ATOM 827 C C . ILE A 1 124 ? 87.270 93.124 106.402 1.00 31.11 254 ILE C C 1
ATOM 828 O O . ILE A 1 124 ? 88.198 93.471 105.649 1.00 31.11 254 ILE C O 1
ATOM 833 N N . PRO A 1 125 ? 86.463 92.113 106.079 1.00 34.91 255 PRO C N 1
ATOM 834 C CA . PRO A 1 125 ? 86.695 91.356 104.842 1.00 34.91 255 PRO C CA 1
ATOM 835 C C . PRO A 1 125 ? 86.368 92.161 103.594 1.00 34.91 255 PRO C C 1
ATOM 836 O O . PRO A 1 125 ? 85.327 91.954 102.963 1.00 34.91 255 PRO C O 1
ATOM 840 N N . THR A 1 126 ? 87.255 93.086 103.234 1.00 32.90 256 THR C N 1
ATOM 841 C CA . THR A 1 126 ? 87.098 93.870 102.017 1.00 32.90 256 THR C CA 1
ATOM 842 C C . THR A 1 126 ? 87.603 93.139 100.782 1.00 32.90 256 THR C C 1
ATOM 843 O O . THR A 1 126 ? 87.461 93.662 99.672 1.00 32.90 256 THR C O 1
ATOM 847 N N . ASP A 1 127 ? 88.181 91.947 100.948 1.00 34.11 257 ASP C N 1
ATOM 848 C CA . ASP A 1 127 ? 88.650 91.149 99.822 1.00 34.11 257 ASP C CA 1
ATOM 849 C C . ASP A 1 127 ? 87.513 90.605 98.968 1.00 34.11 257 ASP C C 1
ATOM 850 O O . ASP A 1 127 ? 87.770 90.141 97.851 1.00 34.11 257 ASP C O 1
ATOM 855 N N . LEU A 1 128 ? 86.273 90.641 99.466 1.00 36.72 258 LEU C N 1
ATOM 856 C CA . LEU A 1 128 ? 85.128 90.226 98.661 1.00 36.72 258 LEU C CA 1
ATOM 857 C C . LEU A 1 128 ? 84.948 91.125 97.445 1.00 36.72 258 LEU C C 1
ATOM 858 O O . LEU A 1 128 ? 84.458 90.671 96.403 1.00 36.72 258 LEU C O 1
ATOM 863 N N . LEU A 1 129 ? 85.361 92.392 97.547 1.00 36.94 259 LEU C N 1
ATOM 864 C CA . LEU A 1 129 ? 85.343 93.287 96.395 1.00 36.94 259 LEU C CA 1
ATOM 865 C C . LEU A 1 129 ? 86.289 92.823 95.296 1.00 36.94 259 LEU C C 1
ATOM 866 O O . LEU A 1 129 ? 86.180 93.298 94.160 1.00 36.94 259 LEU C O 1
ATOM 871 N N . TYR A 1 130 ? 87.216 91.912 95.612 1.00 36.70 260 TYR C N 1
ATOM 872 C CA . TYR A 1 130 ? 88.018 91.264 94.581 1.00 36.70 260 TYR C CA 1
ATOM 873 C C . TYR A 1 130 ? 87.143 90.534 93.571 1.00 36.70 260 TYR C C 1
ATOM 874 O O . TYR A 1 130 ? 87.489 90.465 92.387 1.00 36.70 260 TYR C O 1
ATOM 883 N N . PHE A 1 131 ? 86.014 89.978 94.017 1.00 39.65 261 PHE C N 1
ATOM 884 C CA . PHE A 1 131 ? 85.064 89.386 93.086 1.00 39.65 261 PHE C CA 1
ATOM 885 C C . PHE A 1 131 ? 84.273 90.435 92.318 1.00 39.65 261 PHE C C 1
ATOM 886 O O . PHE A 1 131 ? 83.763 90.137 91.232 1.00 39.65 261 PHE C O 1
ATOM 894 N N . LYS A 1 132 ? 84.165 91.654 92.848 1.00 40.00 262 LYS C N 1
ATOM 895 C CA . LYS A 1 132 ? 83.404 92.712 92.192 1.00 40.00 262 LYS C CA 1
ATOM 896 C C . LYS A 1 132 ? 84.303 93.605 91.339 1.00 40.00 262 LYS C C 1
ATOM 897 O O . LYS A 1 132 ? 84.099 93.725 90.127 1.00 40.00 262 LYS C O 1
ATOM 903 N N . LEU A 1 133 ? 85.306 94.227 91.958 1.00 38.31 263 LEU C N 1
ATOM 904 C CA . LEU A 1 133 ? 86.189 95.145 91.251 1.00 38.31 263 LEU C CA 1
ATOM 905 C C . LEU A 1 133 ? 87.281 94.437 90.462 1.00 38.31 263 LEU C C 1
ATOM 906 O O . LEU A 1 133 ? 88.019 95.102 89.728 1.00 38.31 263 LEU C O 1
ATOM 911 N N . GLY A 1 134 ? 87.402 93.120 90.589 1.00 37.83 264 GLY C N 1
ATOM 912 C CA . GLY A 1 134 ? 88.444 92.391 89.898 1.00 37.83 264 GLY C CA 1
ATOM 913 C C . GLY A 1 134 ? 89.684 92.200 90.745 1.00 37.83 264 GLY C C 1
ATOM 914 O O . GLY A 1 134 ? 89.776 92.617 91.903 1.00 37.83 264 GLY C O 1
ATOM 915 N N . TRP A 1 135 ? 90.672 91.555 90.134 1.00 37.63 265 TRP C N 1
ATOM 916 C CA . TRP A 1 135 ? 91.913 91.199 90.806 1.00 37.63 265 TRP C CA 1
ATOM 917 C C . TRP A 1 135 ? 92.972 92.290 90.718 1.00 37.63 265 TRP C C 1
ATOM 918 O O . TRP A 1 135 ? 94.100 92.073 91.171 1.00 37.63 265 TRP C O 1
ATOM 929 N N . ASN A 1 136 ? 92.643 93.448 90.146 1.00 36.05 266 ASN C N 1
ATOM 930 C CA . ASN A 1 136 ? 93.599 94.533 89.963 1.00 36.05 266 ASN C CA 1
ATOM 931 C C . ASN A 1 136 ? 93.340 95.710 90.898 1.00 36.05 266 ASN C C 1
ATOM 932 O O . ASN A 1 136 ? 93.796 96.824 90.625 1.00 36.05 266 ASN C O 1
ATOM 937 N N . TYR A 1 137 ? 92.620 95.491 91.997 1.00 32.75 267 TYR C N 1
ATOM 938 C CA . TYR A 1 137 ? 92.344 96.536 92.983 1.00 32.75 267 TYR C CA 1
ATOM 939 C C . TYR A 1 137 ? 92.762 96.046 94.362 1.00 32.75 267 TYR C C 1
ATOM 940 O O . TYR A 1 137 ? 91.921 95.620 95.165 1.00 32.75 267 TYR C O 1
ATOM 949 N N . PRO A 1 138 ? 94.062 96.092 94.674 1.00 28.22 268 PRO C N 1
ATOM 950 C CA . PRO A 1 138 ? 94.518 95.686 96.010 1.00 28.22 268 PRO C CA 1
ATOM 951 C C . PRO A 1 138 ? 94.352 96.757 97.072 1.00 28.22 268 PRO C C 1
ATOM 952 O O . PRO A 1 138 ? 94.620 96.478 98.248 1.00 28.22 268 PRO C O 1
ATOM 956 N N . GLU A 1 139 ? 93.922 97.967 96.700 1.00 27.73 269 GLU C N 1
ATOM 957 C CA . GLU A 1 139 ? 93.761 99.045 97.670 1.00 27.73 269 GLU C CA 1
ATOM 958 C C . GLU A 1 139 ? 92.640 98.772 98.664 1.00 27.73 269 GLU C C 1
ATOM 959 O O . GLU A 1 139 ? 92.581 99.431 99.707 1.00 27.73 269 GLU C O 1
ATOM 965 N N . ILE A 1 140 ? 91.766 97.804 98.372 1.00 28.19 270 ILE C N 1
ATOM 966 C CA . ILE A 1 140 ? 90.736 97.384 99.313 1.00 28.19 270 ILE C CA 1
ATOM 967 C C . ILE A 1 140 ? 91.335 96.830 100.599 1.00 28.19 270 ILE C C 1
ATOM 968 O O . ILE A 1 140 ? 90.662 96.809 101.635 1.00 28.19 270 ILE C O 1
ATOM 973 N N . ARG A 1 141 ? 92.589 96.388 100.561 1.00 23.76 271 ARG C N 1
ATOM 974 C CA . ARG A 1 141 ? 93.296 95.903 101.737 1.00 23.76 271 ARG C CA 1
ATOM 975 C C . ARG A 1 141 ? 94.006 97.011 102.501 1.00 23.76 271 ARG C C 1
ATOM 976 O O . ARG A 1 141 ? 94.715 96.714 103.470 1.00 23.76 271 ARG C O 1
ATOM 984 N N . LEU A 1 142 ? 93.829 98.274 102.095 1.00 22.03 272 LEU C N 1
ATOM 985 C CA . LEU A 1 142 ? 94.474 99.388 102.782 1.00 22.03 272 LEU C CA 1
ATOM 986 C C . LEU A 1 142 ? 94.049 99.497 104.241 1.00 22.03 272 LEU C C 1
ATOM 987 O O . LEU A 1 142 ? 94.801 100.049 105.054 1.00 22.03 272 LEU C O 1
ATOM 992 N N . ASN A 1 143 ? 92.876 98.962 104.593 1.00 23.61 273 ASN C N 1
ATOM 993 C CA . ASN A 1 143 ? 92.437 98.944 105.983 1.00 23.61 273 ASN C CA 1
ATOM 994 C C . ASN A 1 143 ? 93.371 98.136 106.874 1.00 23.61 273 ASN C C 1
ATOM 995 O O . ASN A 1 143 ? 93.428 98.396 108.080 1.00 23.61 273 ASN C O 1
ATOM 1000 N N . ARG A 1 144 ? 94.119 97.181 106.305 1.00 23.28 274 ARG C N 1
ATOM 1001 C CA . ARG A 1 144 ? 95.110 96.444 107.085 1.00 23.28 274 ARG C CA 1
ATOM 1002 C C . ARG A 1 144 ? 96.173 97.378 107.650 1.00 23.28 274 ARG C C 1
ATOM 1003 O O . ARG A 1 144 ? 96.729 97.116 108.727 1.00 23.28 274 ARG C O 1
ATOM 1011 N N . LEU A 1 145 ? 96.413 98.504 106.969 1.00 19.45 275 LEU C N 1
ATOM 1012 C CA . LEU A 1 145 ? 97.335 99.523 107.454 1.00 19.45 275 LEU C CA 1
ATOM 1013 C C . LEU A 1 145 ? 96.925 100.073 108.811 1.00 19.45 275 LEU C C 1
ATOM 1014 O O . LEU A 1 145 ? 97.769 100.623 109.527 1.00 19.45 275 LEU C O 1
ATOM 1019 N N . LEU A 1 146 ? 95.653 99.918 109.188 1.00 22.61 276 LEU C N 1
ATOM 1020 C CA . LEU A 1 146 ? 95.172 100.343 110.496 1.00 22.61 276 LEU C CA 1
ATOM 1021 C C . LEU A 1 146 ? 95.784 99.553 111.648 1.00 22.61 276 LEU C C 1
ATOM 1022 O O . LEU A 1 146 ? 95.532 99.900 112.807 1.00 22.61 276 LEU C O 1
ATOM 1027 N N . ARG A 1 147 ? 96.577 98.514 111.373 1.00 22.74 277 ARG C N 1
ATOM 1028 C CA . ARG A 1 147 ? 97.369 97.877 112.422 1.00 22.74 277 ARG C CA 1
ATOM 1029 C C . ARG A 1 147 ? 98.667 98.639 112.720 1.00 22.74 277 ARG C C 1
ATOM 1030 O O . ARG A 1 147 ? 99.496 98.152 113.505 1.00 22.74 277 ARG C O 1
ATOM 1038 N N . PHE A 1 148 ? 98.803 99.846 112.150 1.00 22.42 278 PHE C N 1
ATOM 1039 C CA . PHE A 1 148 ? 100.067 100.584 112.133 1.00 22.42 278 PHE C CA 1
ATOM 1040 C C . PHE A 1 148 ? 100.645 100.781 113.529 1.00 22.42 278 PHE C C 1
ATOM 1041 O O . PHE A 1 148 ? 101.862 100.660 113.722 1.00 22.42 278 PHE C O 1
ATOM 1049 N N . SER A 1 149 ? 99.784 101.068 114.514 1.00 24.75 279 SER C N 1
ATOM 1050 C CA . SER A 1 149 ? 100.257 101.380 115.859 1.00 24.75 279 SER C CA 1
ATOM 1051 C C . SER A 1 149 ? 101.046 100.220 116.435 1.00 24.75 279 SER C C 1
ATOM 1052 O O . SER A 1 149 ? 102.092 100.426 117.069 1.00 24.75 279 SER C O 1
ATOM 1055 N N . ARG A 1 150 ? 100.588 98.993 116.165 1.00 22.99 280 ARG C N 1
ATOM 1056 C CA . ARG A 1 150 ? 101.328 97.800 116.557 1.00 22.99 280 ARG C CA 1
ATOM 1057 C C . ARG A 1 150 ? 102.777 97.862 116.098 1.00 22.99 280 ARG C C 1
ATOM 1058 O O . ARG A 1 150 ? 103.701 97.699 116.906 1.00 22.99 280 ARG C O 1
ATOM 1066 N N . MET A 1 151 ? 102.982 98.159 114.809 1.00 22.44 281 MET C N 1
ATOM 1067 C CA . MET A 1 151 ? 104.324 98.321 114.260 1.00 22.44 281 MET C CA 1
ATOM 1068 C C . MET A 1 151 ? 105.135 99.296 115.096 1.00 22.44 281 MET C C 1
ATOM 1069 O O . MET A 1 151 ? 106.213 98.951 115.603 1.00 22.44 281 MET C O 1
ATOM 1074 N N . PHE A 1 152 ? 104.559 100.476 115.354 1.00 22.39 282 PHE C N 1
ATOM 1075 C CA . PHE A 1 152 ? 105.269 101.502 116.105 1.00 22.39 282 PHE C CA 1
ATOM 1076 C C . PHE A 1 152 ? 105.620 100.989 117.489 1.00 22.39 282 PHE C C 1
ATOM 1077 O O . PHE A 1 152 ? 106.769 101.126 117.936 1.00 22.39 282 PHE C O 1
ATOM 1085 N N . GLU A 1 153 ? 104.669 100.288 118.124 1.00 22.45 283 GLU C N 1
ATOM 1086 C CA . GLU A 1 153 ? 104.890 99.758 119.462 1.00 22.45 283 GLU C CA 1
ATOM 1087 C C . GLU A 1 153 ? 106.118 98.870 119.491 1.00 22.45 283 GLU C C 1
ATOM 1088 O O . GLU A 1 153 ? 106.994 99.044 120.351 1.00 22.45 283 GLU C O 1
ATOM 1094 N N . PHE A 1 154 ? 106.245 97.986 118.493 1.00 20.99 284 PHE C N 1
ATOM 1095 C CA . PHE A 1 154 ? 107.386 97.081 118.447 1.00 20.99 284 PHE C CA 1
ATOM 1096 C C . PHE A 1 154 ? 108.684 97.868 118.428 1.00 20.99 284 PHE C C 1
ATOM 1097 O O . PHE A 1 154 ? 109.561 97.661 119.278 1.00 20.99 284 PHE C O 1
ATOM 1105 N N . PHE A 1 155 ? 108.766 98.863 117.540 1.00 21.73 285 PHE C N 1
ATOM 1106 C CA . PHE A 1 155 ? 109.997 99.631 117.440 1.00 21.73 285 PHE C CA 1
ATOM 1107 C C . PHE A 1 155 ? 110.235 100.429 118.708 1.00 21.73 285 PHE C C 1
ATOM 1108 O O . PHE A 1 155 ? 111.382 100.529 119.163 1.00 21.73 285 PHE C O 1
ATOM 1116 N N . GLN A 1 156 ? 109.157 100.917 119.333 1.00 24.68 286 GLN C N 1
ATOM 1117 C CA . GLN A 1 156 ? 109.298 101.596 120.613 1.00 24.68 286 GLN C CA 1
ATOM 1118 C C . GLN A 1 156 ? 109.932 100.661 121.629 1.00 24.68 286 GLN C C 1
ATOM 1119 O O . GLN A 1 156 ? 110.948 101.000 122.253 1.00 24.68 286 GLN C O 1
ATOM 1125 N N . ARG A 1 157 ? 109.413 99.430 121.712 1.00 24.73 287 ARG C N 1
ATOM 1126 C CA . ARG A 1 157 ? 109.981 98.447 122.624 1.00 24.73 287 ARG C CA 1
ATOM 1127 C C . ARG A 1 157 ? 111.427 98.151 122.264 1.00 24.73 287 ARG C C 1
ATOM 1128 O O . ARG A 1 157 ? 112.275 97.990 123.152 1.00 24.73 287 ARG C O 1
ATOM 1136 N N . THR A 1 158 ? 111.738 98.141 120.963 1.00 23.14 288 THR C N 1
ATOM 1137 C CA . THR A 1 158 ? 113.107 97.866 120.550 1.00 23.14 288 THR C CA 1
ATOM 1138 C C . THR A 1 158 ? 114.047 98.953 121.048 1.00 23.14 288 THR C C 1
ATOM 1139 O O . THR A 1 158 ? 115.153 98.656 121.516 1.00 23.14 288 THR C O 1
ATOM 1143 N N . GLU A 1 159 ? 113.596 100.212 121.035 1.00 26.20 289 GLU C N 1
ATOM 1144 C CA . GLU A 1 159 ? 114.470 101.276 121.505 1.00 26.20 289 GLU C CA 1
ATOM 1145 C C . GLU A 1 159 ? 114.648 101.230 123.018 1.00 26.20 289 GLU C C 1
ATOM 1146 O O . GLU A 1 159 ? 115.582 101.846 123.543 1.00 26.20 289 GLU C O 1
ATOM 1152 N N . THR A 1 160 ? 113.813 100.467 123.723 1.00 26.50 290 THR C N 1
ATOM 1153 C CA . THR A 1 160 ? 114.035 100.221 125.138 1.00 26.50 290 THR C CA 1
ATOM 1154 C C . THR A 1 160 ? 114.838 98.955 125.388 1.00 26.50 290 THR C C 1
ATOM 1155 O O . THR A 1 160 ? 115.387 98.792 126.484 1.00 26.50 290 THR C O 1
ATOM 1159 N N . ARG A 1 161 ? 114.919 98.061 124.404 1.00 26.40 291 ARG C N 1
ATOM 1160 C CA . ARG A 1 161 ? 115.503 96.744 124.615 1.00 26.40 291 ARG C CA 1
ATOM 1161 C C . ARG A 1 161 ? 116.891 96.586 124.018 1.00 26.40 291 ARG C C 1
ATOM 1162 O O . ARG A 1 161 ? 117.707 95.843 124.573 1.00 26.40 291 ARG C O 1
ATOM 1170 N N . THR A 1 162 ? 117.175 97.252 122.904 1.00 27.19 292 THR C N 1
ATOM 1171 C CA . THR A 1 162 ? 118.449 97.062 122.230 1.00 27.19 292 THR C CA 1
ATOM 1172 C C . THR A 1 162 ? 119.584 97.687 123.035 1.00 27.19 292 THR C C 1
ATOM 1173 O O . THR A 1 162 ? 119.394 98.648 123.787 1.00 27.19 292 THR C O 1
ATOM 1177 N N . ASN A 1 163 ? 120.768 97.101 122.901 1.00 29.89 293 ASN C N 1
ATOM 1178 C CA . ASN A 1 163 ? 121.975 97.646 123.503 1.00 29.89 293 ASN C CA 1
ATOM 1179 C C . ASN A 1 163 ? 122.704 98.596 122.566 1.00 29.89 293 ASN C C 1
ATOM 1180 O O . ASN A 1 163 ? 123.774 99.101 122.921 1.00 29.89 293 ASN C O 1
ATOM 1185 N N . TYR A 1 164 ? 122.145 98.849 121.388 1.00 28.25 294 TYR C N 1
ATOM 1186 C CA . TYR A 1 164 ? 122.690 99.802 120.424 1.00 28.25 294 TYR C CA 1
ATOM 1187 C C . TYR A 1 164 ? 121.573 100.765 120.051 1.00 28.25 294 TYR C C 1
ATOM 1188 O O . TYR A 1 164 ? 120.999 100.680 118.959 1.00 28.25 294 TYR C O 1
ATOM 1197 N N . PRO A 1 165 ? 121.220 101.684 120.958 1.00 23.67 295 PRO C N 1
ATOM 1198 C CA . PRO A 1 165 ? 120.072 102.569 120.702 1.00 23.67 295 PRO C CA 1
ATOM 1199 C C . PRO A 1 165 ? 120.256 103.474 119.501 1.00 23.67 295 PRO C C 1
ATOM 1200 O O . PRO A 1 165 ? 119.282 103.761 118.797 1.00 23.67 295 PRO C O 1
ATOM 1204 N N . ASN A 1 166 ? 121.483 103.920 119.237 1.00 20.36 296 ASN C N 1
ATOM 1205 C CA . ASN A 1 166 ? 121.712 104.837 118.127 1.00 20.36 296 ASN C CA 1
ATOM 1206 C C . ASN A 1 166 ? 121.656 104.113 116.788 1.00 20.36 296 ASN C C 1
ATOM 1207 O O . ASN A 1 166 ? 121.099 104.638 115.818 1.00 20.36 296 ASN C O 1
ATOM 1212 N N . ILE A 1 167 ? 122.219 102.905 116.717 1.00 19.90 297 ILE C N 1
ATOM 1213 C CA . ILE A 1 167 ? 122.148 102.121 115.487 1.00 19.90 297 ILE C CA 1
ATOM 1214 C C . ILE A 1 167 ? 120.698 101.786 115.158 1.00 19.90 297 ILE C C 1
ATOM 1215 O O . ILE A 1 167 ? 120.258 101.914 114.008 1.00 19.90 297 ILE C O 1
ATOM 1220 N N . PHE A 1 168 ? 119.922 101.388 116.167 1.00 20.13 298 PHE C N 1
ATOM 1221 C CA . PHE A 1 168 ? 118.512 101.116 115.922 1.00 20.13 298 PHE C CA 1
ATOM 1222 C C . PHE A 1 168 ? 117.750 102.387 115.569 1.00 20.13 298 PHE C C 1
ATOM 1223 O O . PHE A 1 168 ? 116.825 102.346 114.757 1.00 20.13 298 PHE C O 1
ATOM 1231 N N . ARG A 1 169 ? 118.103 103.519 116.182 1.00 17.21 299 ARG C N 1
ATOM 1232 C CA . ARG A 1 169 ? 117.403 104.764 115.881 1.00 17.21 299 ARG C CA 1
ATOM 1233 C C . ARG A 1 169 ? 117.643 105.202 114.439 1.00 17.21 299 ARG C C 1
ATOM 1234 O O . ARG A 1 169 ? 116.701 105.598 113.740 1.00 17.21 299 ARG C O 1
ATOM 1242 N N . ILE A 1 170 ? 118.892 105.119 113.968 1.00 16.97 300 ILE C N 1
ATOM 1243 C CA . ILE A 1 170 ? 119.154 105.495 112.581 1.00 16.97 300 ILE C CA 1
ATOM 1244 C C . ILE A 1 170 ? 118.534 104.473 111.632 1.00 16.97 300 ILE C C 1
ATOM 1245 O O . ILE A 1 170 ? 118.038 104.842 110.565 1.00 16.97 300 ILE C O 1
ATOM 1250 N N . SER A 1 171 ? 118.505 103.188 112.011 1.00 16.75 301 SER C N 1
ATOM 1251 C CA . SER A 1 171 ? 117.831 102.189 111.183 1.00 16.75 301 SER C CA 1
ATOM 1252 C C . SER A 1 171 ? 116.329 102.445 111.105 1.00 16.75 301 SER C C 1
ATOM 1253 O O . SER A 1 171 ? 115.721 102.286 110.042 1.00 16.75 301 SER C O 1
ATOM 1256 N N . ASN A 1 172 ? 115.719 102.831 112.227 1.00 16.19 302 ASN C N 1
ATOM 1257 C CA . ASN A 1 172 ? 114.300 103.167 112.264 1.00 16.19 302 ASN C CA 1
ATOM 1258 C C . ASN A 1 172 ? 114.000 104.365 111.376 1.00 16.19 302 ASN C C 1
ATOM 1259 O O . ASN A 1 172 ? 113.024 104.358 110.614 1.00 16.19 302 ASN C O 1
ATOM 1264 N N . LEU A 1 173 ? 114.838 105.401 111.462 1.00 13.50 303 LEU C N 1
ATOM 1265 C CA . LEU A 1 173 ? 114.672 106.571 110.608 1.00 13.50 303 LEU C CA 1
ATOM 1266 C C . LEU A 1 173 ? 114.843 106.209 109.138 1.00 13.50 303 LEU C C 1
ATOM 1267 O O . LEU A 1 173 ? 114.071 106.667 108.289 1.00 13.50 303 LEU C O 1
ATOM 1272 N N . VAL A 1 174 ? 115.841 105.376 108.825 1.00 13.53 304 VAL C N 1
ATOM 1273 C CA . VAL A 1 174 ? 116.074 104.942 107.450 1.00 13.53 304 VAL C CA 1
ATOM 1274 C C . VAL A 1 174 ? 114.861 104.193 106.920 1.00 13.53 304 VAL C C 1
ATOM 1275 O O . VAL A 1 174 ? 114.405 104.433 105.800 1.00 13.53 304 VAL C O 1
ATOM 1279 N N . MET A 1 175 ? 114.310 103.286 107.728 1.00 15.79 305 MET C N 1
ATOM 1280 C CA . MET A 1 175 ? 113.176 102.487 107.278 1.00 15.79 305 MET C CA 1
ATOM 1281 C C . MET A 1 175 ? 111.931 103.345 107.087 1.00 15.79 305 MET C C 1
ATOM 1282 O O . MET A 1 175 ? 111.184 103.151 106.123 1.00 15.79 305 MET C O 1
ATOM 1287 N N . TYR A 1 176 ? 111.689 104.302 107.989 1.00 14.68 306 TYR C N 1
ATOM 1288 C CA . TYR A 1 176 ? 110.532 105.179 107.825 1.00 14.68 306 TYR C CA 1
ATOM 1289 C C . TYR A 1 176 ? 110.679 106.073 106.598 1.00 14.68 306 TYR C C 1
ATOM 1290 O O . TYR A 1 176 ? 109.712 106.276 105.851 1.00 14.68 306 TYR C O 1
ATOM 1299 N N . ILE A 1 177 ? 111.883 106.605 106.366 1.00 11.49 307 ILE C N 1
ATOM 1300 C CA . ILE A 1 177 ? 112.122 107.423 105.180 1.00 11.49 307 ILE C CA 1
ATOM 1301 C C . ILE A 1 177 ? 111.966 106.586 103.916 1.00 11.49 307 ILE C C 1
ATOM 1302 O O . ILE A 1 177 ? 111.394 107.043 102.923 1.00 11.49 307 ILE C O 1
ATOM 1307 N N . VAL A 1 178 ? 112.444 105.339 103.944 1.00 10.73 308 VAL C N 1
ATOM 1308 C CA . VAL A 1 178 ? 112.308 104.449 102.794 1.00 10.73 308 VAL C CA 1
ATOM 1309 C C . VAL A 1 178 ? 110.841 104.128 102.533 1.00 10.73 308 VAL C C 1
ATOM 1310 O O . VAL A 1 178 ? 110.403 104.074 101.381 1.00 10.73 308 VAL C O 1
ATOM 1314 N N . ILE A 1 179 ? 110.054 103.934 103.594 1.00 10.70 309 ILE C N 1
ATOM 1315 C CA . ILE A 1 179 ? 108.628 103.658 103.430 1.00 10.70 309 ILE C CA 1
ATOM 1316 C C . ILE A 1 179 ? 107.909 104.863 102.828 1.00 10.70 309 ILE C C 1
ATOM 1317 O O . ILE A 1 179 ? 107.079 104.718 101.921 1.00 10.70 309 ILE C O 1
ATOM 1322 N N . ILE A 1 180 ? 108.220 106.068 103.315 1.00 9.68 310 ILE C N 1
ATOM 1323 C CA . ILE A 1 180 ? 107.595 107.271 102.769 1.00 9.68 310 ILE C CA 1
ATOM 1324 C C . ILE A 1 180 ? 108.012 107.482 101.315 1.00 9.68 310 ILE C C 1
ATOM 1325 O O . ILE A 1 180 ? 107.195 107.862 100.467 1.00 9.68 310 ILE C O 1
ATOM 1330 N N . ILE A 1 181 ? 109.283 107.220 101.002 1.00 8.86 311 ILE C N 1
ATOM 1331 C CA . ILE A 1 181 ? 109.770 107.334 99.631 1.00 8.86 311 ILE C CA 1
ATOM 1332 C C . ILE A 1 181 ? 109.091 106.307 98.732 1.00 8.86 311 ILE C C 1
ATOM 1333 O O . ILE A 1 181 ? 108.739 106.603 97.588 1.00 8.86 311 ILE C O 1
ATOM 1338 N N . HIS A 1 182 ? 108.883 105.092 99.240 1.00 9.74 312 HIS C N 1
ATOM 1339 C CA . HIS A 1 182 ? 108.173 104.062 98.489 1.00 9.74 312 HIS C CA 1
ATOM 1340 C C . HIS A 1 182 ? 106.734 104.477 98.210 1.00 9.74 312 HIS C C 1
ATOM 1341 O O . HIS A 1 182 ? 106.227 104.294 97.095 1.00 9.74 312 HIS C O 1
ATOM 1348 N N . TRP A 1 183 ? 106.068 105.052 99.214 1.00 9.58 313 TRP C N 1
ATOM 1349 C CA . TRP A 1 183 ? 104.702 105.530 99.032 1.00 9.58 313 TRP C CA 1
ATOM 1350 C C . TRP A 1 183 ? 104.639 106.650 98.004 1.00 9.58 313 TRP C C 1
ATOM 1351 O O . TRP A 1 183 ? 103.737 106.678 97.161 1.00 9.58 313 TRP C O 1
ATOM 1362 N N . ASN A 1 184 ? 105.595 107.578 98.049 1.00 8.65 314 ASN C N 1
ATOM 1363 C CA . ASN A 1 184 ? 105.604 108.658 97.071 1.00 8.65 314 ASN C CA 1
ATOM 1364 C C . ASN A 1 184 ? 105.994 108.167 95.682 1.00 8.65 314 ASN C C 1
ATOM 1365 O O . ASN A 1 184 ? 105.550 108.736 94.684 1.00 8.65 314 ASN C O 1
ATOM 1370 N N . ALA A 1 185 ? 106.812 107.116 95.595 1.00 8.86 315 ALA C N 1
ATOM 1371 C CA . ALA A 1 185 ? 107.093 106.489 94.308 1.00 8.86 315 ALA C CA 1
ATOM 1372 C C . ALA A 1 185 ? 105.834 105.886 93.711 1.00 8.86 315 ALA C C 1
ATOM 1373 O O . ALA A 1 185 ? 105.560 106.041 92.513 1.00 8.86 315 ALA C O 1
ATOM 1375 N N . CYS A 1 186 ? 105.054 105.195 94.543 1.00 10.14 316 CYS C N 1
ATOM 1376 C CA . CYS A 1 186 ? 103.781 104.646 94.096 1.00 10.14 316 CYS C CA 1
ATOM 1377 C C . CYS A 1 186 ? 102.821 105.755 93.684 1.00 10.14 316 CYS C C 1
ATOM 1378 O O . CYS A 1 186 ? 102.101 105.626 92.688 1.00 10.14 316 CYS C O 1
ATOM 1381 N N . VAL A 1 187 ? 102.812 106.861 94.433 1.00 9.30 317 VAL C N 1
ATOM 1382 C CA . VAL A 1 187 ? 101.958 108.000 94.102 1.00 9.30 317 VAL C CA 1
ATOM 1383 C C . VAL A 1 187 ? 102.380 108.623 92.775 1.00 9.30 317 VAL C C 1
ATOM 1384 O O . VAL A 1 187 ? 101.536 108.990 91.952 1.00 9.30 317 VAL C O 1
ATOM 1388 N N . PHE A 1 188 ? 103.689 108.753 92.550 1.00 8.77 318 PHE C N 1
ATOM 1389 C CA . PHE A 1 188 ? 104.189 109.297 91.291 1.00 8.77 318 PHE C CA 1
ATOM 1390 C C . PHE A 1 188 ? 103.812 108.405 90.118 1.00 8.77 318 PHE C C 1
ATOM 1391 O O . PHE A 1 188 ? 103.403 108.897 89.060 1.00 8.77 318 PHE C O 1
ATOM 1399 N N . TYR A 1 189 ? 103.934 107.086 90.291 1.00 10.88 319 TYR C N 1
ATOM 1400 C CA . TYR A 1 189 ? 103.536 106.164 89.232 1.00 10.88 319 TYR C CA 1
ATOM 1401 C C . TYR A 1 189 ? 102.034 106.229 88.971 1.00 10.88 319 TYR C C 1
ATOM 1402 O O . TYR A 1 189 ? 101.598 106.179 87.816 1.00 10.88 319 TYR C O 1
ATOM 1411 N N . SER A 1 190 ? 101.228 106.349 90.029 1.00 11.13 320 SER C N 1
ATOM 1412 C CA . SER A 1 190 ? 99.780 106.454 89.857 1.00 11.13 320 SER C CA 1
ATOM 1413 C C . SER A 1 190 ? 99.389 107.756 89.169 1.00 11.13 320 SER C C 1
ATOM 1414 O O . SER A 1 190 ? 98.472 107.776 88.341 1.00 11.13 320 SER C O 1
ATOM 1417 N N . ILE A 1 191 ? 100.064 108.854 89.507 1.00 10.29 321 ILE C N 1
ATOM 1418 C CA . ILE A 1 191 ? 99.791 110.137 88.867 1.00 10.29 321 ILE C CA 1
ATOM 1419 C C . ILE A 1 191 ? 100.190 110.091 87.397 1.00 10.29 321 ILE C C 1
ATOM 1420 O O . ILE A 1 191 ? 99.477 110.611 86.529 1.00 10.29 321 ILE C O 1
ATOM 1425 N N . SER A 1 192 ? 101.324 109.452 87.094 1.00 11.45 322 SER C N 1
ATOM 1426 C CA . SER A 1 192 ? 101.726 109.260 85.704 1.00 11.45 322 SER C CA 1
ATOM 1427 C C . SER A 1 192 ? 100.720 108.400 84.950 1.00 11.45 322 SER C C 1
ATOM 1428 O O . SER A 1 192 ? 100.436 108.652 83.774 1.00 11.45 322 SER C O 1
ATOM 1431 N N . LYS A 1 193 ? 100.181 107.371 85.609 1.00 13.38 323 LYS C N 1
ATOM 1432 C CA . LYS A 1 193 ? 99.158 106.533 84.990 1.00 13.38 323 LYS C CA 1
ATOM 1433 C C . LYS A 1 193 ? 97.886 107.323 84.711 1.00 13.38 323 LYS C C 1
ATOM 1434 O O . LYS A 1 193 ? 97.266 107.163 83.652 1.00 13.38 323 LYS C O 1
ATOM 1440 N N . ALA A 1 194 ? 97.470 108.162 85.662 1.00 12.33 324 ALA C N 1
ATOM 1441 C CA . ALA A 1 194 ? 96.262 108.961 85.484 1.00 12.33 324 ALA C CA 1
ATOM 1442 C C . ALA A 1 194 ? 96.429 109.982 84.366 1.00 12.33 324 ALA C C 1
ATOM 1443 O O . ALA A 1 194 ? 95.522 110.165 83.545 1.00 12.33 324 ALA C O 1
ATOM 1445 N N . ILE A 1 195 ? 97.576 110.661 84.322 1.00 12.52 325 ILE C N 1
ATOM 1446 C CA . ILE A 1 195 ? 97.840 111.603 83.240 1.00 12.52 325 ILE C CA 1
ATOM 1447 C C . ILE A 1 195 ? 98.073 110.859 81.932 1.00 12.52 325 ILE C C 1
ATOM 1448 O O . ILE A 1 195 ? 97.584 111.267 80.871 1.00 12.52 325 ILE C O 1
ATOM 1453 N N . GLY A 1 196 ? 98.796 109.746 81.988 1.00 14.19 326 GLY C N 1
ATOM 1454 C CA . GLY A 1 196 ? 99.117 108.980 80.802 1.00 14.19 326 GLY C CA 1
ATOM 1455 C C . GLY A 1 196 ? 100.606 108.746 80.693 1.00 14.19 326 GLY C C 1
ATOM 1456 O O . GLY A 1 196 ? 101.389 109.700 80.741 1.00 14.19 326 GLY C O 1
ATOM 1457 N N . PHE A 1 197 ? 101.010 107.485 80.561 1.00 14.67 327 PHE C N 1
ATOM 1458 C CA . PHE A 1 197 ? 102.426 107.146 80.479 1.00 14.67 327 PHE C CA 1
ATOM 1459 C C . PHE A 1 197 ? 103.029 107.715 79.202 1.00 14.67 327 PHE C C 1
ATOM 1460 O O . PHE A 1 197 ? 102.591 107.382 78.097 1.00 14.67 327 PHE C O 1
ATOM 1468 N N . GLY A 1 198 ? 104.033 108.572 79.356 1.00 16.17 328 GLY C N 1
ATOM 1469 C CA . GLY A 1 198 ? 104.694 109.171 78.218 1.00 16.17 328 GLY C CA 1
ATOM 1470 C C . GLY A 1 198 ? 103.930 110.283 77.540 1.00 16.17 328 GLY C C 1
ATOM 1471 O O . GLY A 1 198 ? 104.368 110.754 76.485 1.00 16.17 328 GLY C O 1
ATOM 1472 N N . ASN A 1 199 ? 102.801 110.718 78.107 1.00 16.63 329 ASN C N 1
ATOM 1473 C CA . ASN A 1 199 ? 102.048 111.823 77.524 1.00 16.63 329 ASN C CA 1
ATOM 1474 C C . ASN A 1 199 ? 102.808 113.139 77.597 1.00 16.63 329 ASN C C 1
ATOM 1475 O O . ASN A 1 199 ? 102.564 114.028 76.775 1.00 16.63 329 ASN C O 1
ATOM 1480 N N . ASP A 1 200 ? 103.717 113.282 78.557 1.00 13.48 330 ASP C N 1
ATOM 1481 C CA . ASP A 1 200 ? 104.625 114.418 78.608 1.00 13.48 330 ASP C CA 1
ATOM 1482 C C . ASP A 1 200 ? 105.947 113.944 79.197 1.00 13.48 330 ASP C C 1
ATOM 1483 O O . ASP A 1 200 ? 106.121 112.765 79.516 1.00 13.48 330 ASP C O 1
ATOM 1488 N N . THR A 1 201 ? 106.890 114.876 79.330 1.00 12.58 331 THR C N 1
ATOM 1489 C CA . THR A 1 201 ? 108.233 114.520 79.771 1.00 12.58 331 THR C CA 1
ATOM 1490 C C . THR A 1 201 ? 108.311 114.260 81.270 1.00 12.58 331 THR C C 1
ATOM 1491 O O . THR A 1 201 ? 109.203 113.533 81.719 1.00 12.58 331 THR C O 1
ATOM 1495 N N . TRP A 1 202 ? 107.405 114.842 82.058 1.00 10.36 332 TRP C N 1
ATOM 1496 C CA . TRP A 1 202 ? 107.502 114.715 83.509 1.00 10.36 332 TRP C CA 1
ATOM 1497 C C . TRP A 1 202 ? 107.079 113.333 83.990 1.00 10.36 332 TRP C C 1
ATOM 1498 O O . TRP A 1 202 ? 107.702 112.772 84.899 1.00 10.36 332 TRP C O 1
ATOM 1509 N N . VAL A 1 203 ? 106.018 112.776 83.407 1.00 12.02 333 VAL C N 1
ATOM 1510 C CA . VAL A 1 203 ? 105.439 111.522 83.878 1.00 12.02 333 VAL C CA 1
ATOM 1511 C C . VAL A 1 203 ? 106.400 110.374 83.607 1.00 12.02 333 VAL C C 1
ATOM 1512 O O . VAL A 1 203 ? 107.388 110.537 82.882 1.00 12.02 333 VAL C O 1
ATOM 1516 N N . TYR A 1 204 ? 106.129 109.219 84.205 1.00 13.49 334 TYR C N 1
ATOM 1517 C CA . TYR A 1 204 ? 106.849 108.017 83.825 1.00 13.49 334 TYR C CA 1
ATOM 1518 C C . TYR A 1 204 ? 106.610 107.747 82.342 1.00 13.49 334 TYR C C 1
ATOM 1519 O O . TYR A 1 204 ? 105.483 107.906 81.859 1.00 13.49 334 TYR C O 1
ATOM 1528 N N . PRO A 1 205 ? 107.646 107.367 81.585 1.00 15.88 335 PRO C N 1
ATOM 1529 C CA . PRO A 1 205 ? 107.489 107.224 80.130 1.00 15.88 335 PRO C CA 1
ATOM 1530 C C . PRO A 1 205 ? 106.558 106.093 79.722 1.00 15.88 335 PRO C C 1
ATOM 1531 O O . PRO A 1 205 ? 106.002 105.393 80.574 1.00 15.88 335 PRO C O 1
ATOM 1535 N N . ASP A 1 206 ? 106.380 105.920 78.414 1.00 22.50 336 ASP C N 1
ATOM 1536 C CA . ASP A 1 206 ? 105.418 104.959 77.893 1.00 22.50 336 ASP C CA 1
ATOM 1537 C C . ASP A 1 206 ? 105.798 103.540 78.295 1.00 22.50 336 ASP C C 1
ATOM 1538 O O . ASP A 1 206 ? 106.897 103.070 77.989 1.00 22.50 336 ASP C O 1
ATOM 1543 N N . ILE A 1 207 ? 104.879 102.860 78.986 1.00 20.83 337 ILE C N 1
ATOM 1544 C CA . ILE A 1 207 ? 105.133 101.498 79.451 1.00 20.83 337 ILE C CA 1
ATOM 1545 C C . ILE A 1 207 ? 104.970 100.466 78.351 1.00 20.83 337 ILE C C 1
ATOM 1546 O O . ILE A 1 207 ? 105.258 99.284 78.575 1.00 20.83 337 ILE C O 1
ATOM 1551 N N . ASN A 1 208 ? 104.502 100.872 77.170 1.00 25.60 338 ASN C N 1
ATOM 1552 C CA . ASN A 1 208 ? 104.519 99.973 76.025 1.00 25.60 338 ASN C CA 1
ATOM 1553 C C . ASN A 1 208 ? 105.929 99.774 75.487 1.00 25.60 338 ASN C C 1
ATOM 1554 O O . ASN A 1 208 ? 106.180 98.786 74.789 1.00 25.60 338 ASN C O 1
ATOM 1559 N N . ASP A 1 209 ? 106.844 100.690 75.794 1.00 25.90 339 ASP C N 1
ATOM 1560 C CA . ASP A 1 209 ? 108.242 100.508 75.439 1.00 25.90 339 ASP C CA 1
ATOM 1561 C C . ASP A 1 209 ? 108.826 99.330 76.216 1.00 25.90 339 ASP C C 1
ATOM 1562 O O . ASP A 1 209 ? 108.551 99.180 77.410 1.00 25.90 339 ASP C O 1
ATOM 1567 N N . PRO A 1 210 ? 109.608 98.465 75.560 1.00 25.91 340 PRO C N 1
ATOM 1568 C CA . PRO A 1 210 ? 110.161 97.295 76.269 1.00 25.91 340 PRO C CA 1
ATOM 1569 C C . PRO A 1 210 ? 111.068 97.647 77.437 1.00 25.91 340 PRO C C 1
ATOM 1570 O O . PRO A 1 210 ? 111.059 96.940 78.452 1.00 25.91 340 PRO C O 1
ATOM 1574 N N . GLU A 1 211 ? 111.859 98.715 77.324 1.00 25.16 341 GLU C N 1
ATOM 1575 C CA . GLU A 1 211 ? 112.746 99.088 78.422 1.00 25.16 341 GLU C CA 1
ATOM 1576 C C . GLU A 1 211 ? 111.970 99.728 79.566 1.00 25.16 341 GLU C C 1
ATOM 1577 O O . GLU A 1 211 ? 112.177 99.388 80.736 1.00 25.16 341 GLU C O 1
ATOM 1583 N N . PHE A 1 212 ? 111.061 100.651 79.248 1.00 20.09 342 PHE C N 1
ATOM 1584 C CA . PHE A 1 212 ? 110.283 101.324 80.279 1.00 20.09 342 PHE C CA 1
ATOM 1585 C C . PHE A 1 212 ? 109.165 100.456 80.837 1.00 20.09 342 PHE C C 1
ATOM 1586 O O . PHE A 1 212 ? 108.670 100.738 81.933 1.00 20.09 342 PHE C O 1
ATOM 1594 N N . GLY A 1 213 ? 108.758 99.416 80.116 1.00 20.46 343 GLY C N 1
ATOM 1595 C CA . GLY A 1 213 ? 107.681 98.559 80.559 1.00 20.46 343 GLY C CA 1
ATOM 1596 C C . GLY A 1 213 ? 108.060 97.473 81.533 1.00 20.46 343 GLY C C 1
ATOM 1597 O O . GLY A 1 213 ? 107.179 96.758 82.016 1.00 20.46 343 GLY C O 1
ATOM 1598 N N . ARG A 1 214 ? 109.346 97.312 81.828 1.00 19.83 344 ARG C N 1
ATOM 1599 C CA . ARG A 1 214 ? 109.760 96.324 82.813 1.00 19.83 344 ARG C CA 1
ATOM 1600 C C . ARG A 1 214 ? 109.328 96.759 84.206 1.00 19.83 344 ARG C C 1
ATOM 1601 O O . ARG A 1 214 ? 109.468 97.927 84.579 1.00 19.83 344 ARG C O 1
ATOM 1609 N N . LEU A 1 215 ? 108.790 95.806 84.971 1.00 17.78 345 LEU C N 1
ATOM 1610 C CA . LEU A 1 215 ? 108.300 96.104 86.314 1.00 17.78 345 LEU C CA 1
ATOM 1611 C C . LEU A 1 215 ? 109.425 96.582 87.220 1.00 17.78 345 LEU C C 1
ATOM 1612 O O . LEU A 1 215 ? 109.243 97.517 88.012 1.00 17.78 345 LEU C O 1
ATOM 1617 N N . ALA A 1 216 ? 110.595 95.948 87.116 1.00 14.96 346 ALA C N 1
ATOM 1618 C CA . ALA A 1 216 ? 111.757 96.406 87.865 1.00 14.96 346 ALA C CA 1
ATOM 1619 C C . ALA A 1 216 ? 112.133 97.826 87.471 1.00 14.96 346 ALA C C 1
ATOM 1620 O O . ALA A 1 216 ? 112.407 98.661 88.337 1.00 14.96 346 ALA C O 1
ATOM 1622 N N . ARG A 1 217 ? 112.125 98.124 86.169 1.00 15.45 347 ARG C N 1
ATOM 1623 C CA . ARG A 1 217 ? 112.428 99.477 85.713 1.00 15.45 347 ARG C CA 1
ATOM 1624 C C . ARG A 1 217 ? 111.392 100.473 86.218 1.00 15.45 347 ARG C C 1
ATOM 1625 O O . ARG A 1 217 ? 111.751 101.556 86.694 1.00 15.45 347 ARG C O 1
ATOM 1633 N N . LYS A 1 218 ? 110.105 100.111 86.146 1.00 14.20 348 LYS C N 1
ATOM 1634 C CA . LYS A 1 218 ? 109.043 100.994 86.625 1.00 14.20 348 LYS C CA 1
ATOM 1635 C C . LYS A 1 218 ? 109.231 101.333 88.094 1.00 14.20 348 LYS C C 1
ATOM 1636 O O . LYS A 1 218 ? 109.286 102.512 88.471 1.00 14.20 348 LYS C O 1
ATOM 1642 N N . TYR A 1 219 ? 109.368 100.306 88.937 1.00 11.61 349 TYR C N 1
ATOM 1643 C CA . TYR A 1 219 ? 109.465 100.552 90.369 1.00 11.61 349 TYR C CA 1
ATOM 1644 C C . TYR A 1 219 ? 110.760 101.265 90.727 1.00 11.61 349 TYR C C 1
ATOM 1645 O O . TYR A 1 219 ? 110.756 102.170 91.566 1.00 11.61 349 TYR C O 1
ATOM 1654 N N . VAL A 1 220 ? 111.878 100.874 90.112 1.00 11.40 350 VAL C N 1
ATOM 1655 C CA . VAL A 1 220 ? 113.160 101.451 90.493 1.00 11.40 350 VAL C CA 1
ATOM 1656 C C . VAL A 1 220 ? 113.250 102.904 90.046 1.00 11.40 350 VAL C C 1
ATOM 1657 O O . VAL A 1 220 ? 113.745 103.757 90.790 1.00 11.40 350 VAL C O 1
ATOM 1661 N N . TYR A 1 221 ? 112.747 103.229 88.850 1.00 10.70 351 TYR C N 1
ATOM 1662 C CA . TYR A 1 221 ? 112.760 104.628 88.442 1.00 10.70 351 TYR C CA 1
ATOM 1663 C C . TYR A 1 221 ? 111.768 105.460 89.244 1.00 10.70 351 TYR C C 1
ATOM 1664 O O . TYR A 1 221 ? 112.044 106.630 89.526 1.00 10.70 351 TYR C O 1
ATOM 1673 N N . SER A 1 222 ? 110.615 104.895 89.612 1.00 9.42 352 SER C N 1
ATOM 1674 C CA . SER A 1 222 ? 109.698 105.631 90.475 1.00 9.42 352 SER C CA 1
ATOM 1675 C C . SER A 1 222 ? 110.322 105.888 91.841 1.00 9.42 352 SER C C 1
ATOM 1676 O O . SER A 1 222 ? 110.181 106.981 92.400 1.00 9.42 352 SER C O 1
ATOM 1679 N N . LEU A 1 223 ? 111.029 104.894 92.385 1.00 9.30 353 LEU C N 1
ATOM 1680 C CA . LEU A 1 223 ? 111.729 105.071 93.652 1.00 9.30 353 LEU C CA 1
ATOM 1681 C C . LEU A 1 223 ? 112.845 106.097 93.525 1.00 9.30 353 LEU C C 1
ATOM 1682 O O . LEU A 1 223 ? 113.099 106.865 94.456 1.00 9.30 353 LEU C O 1
ATOM 1687 N N . TYR A 1 224 ? 113.531 106.110 92.382 1.00 8.92 354 TYR C N 1
ATOM 1688 C CA . TYR A 1 224 ? 114.569 107.102 92.120 1.00 8.92 354 TYR C CA 1
ATOM 1689 C C . TYR A 1 224 ? 113.988 108.508 92.083 1.00 8.92 354 TYR C C 1
ATOM 1690 O O . TYR A 1 224 ? 114.525 109.434 92.704 1.00 8.92 354 TYR C O 1
ATOM 1699 N N . TRP A 1 225 ? 112.868 108.675 91.376 1.00 8.04 355 TRP C N 1
ATOM 1700 C CA . TRP A 1 225 ? 112.181 109.960 91.331 1.00 8.04 355 TRP C CA 1
ATOM 1701 C C . TRP A 1 225 ? 111.744 110.394 92.723 1.00 8.04 355 TRP C C 1
ATOM 1702 O O . TRP A 1 225 ? 111.916 111.559 93.104 1.00 8.04 355 TRP C O 1
ATOM 1713 N N . SER A 1 226 ? 111.185 109.463 93.498 1.00 8.10 356 SER C N 1
ATOM 1714 C CA . SER A 1 226 ? 110.693 109.782 94.833 1.00 8.10 356 SER C CA 1
ATOM 1715 C C . SER A 1 226 ? 111.828 110.139 95.784 1.00 8.10 356 SER C C 1
ATOM 1716 O O . SER A 1 226 ? 111.699 111.071 96.583 1.00 8.10 356 SER C O 1
ATOM 1719 N N . THR A 1 227 ? 112.938 109.401 95.721 1.00 8.81 357 THR C N 1
ATOM 1720 C CA . THR A 1 227 ? 114.093 109.710 96.555 1.00 8.81 357 THR C CA 1
ATOM 1721 C C . THR A 1 227 ? 114.662 111.072 96.198 1.00 8.81 357 THR C C 1
ATOM 1722 O O . THR A 1 227 ? 115.024 111.855 97.082 1.00 8.81 357 THR C O 1
ATOM 1726 N N . LEU A 1 228 ? 114.732 111.375 94.902 1.00 8.63 358 LEU C N 1
ATOM 1727 C CA . LEU A 1 228 ? 115.283 112.650 94.463 1.00 8.63 358 LEU C CA 1
ATOM 1728 C C . LEU A 1 228 ? 114.402 113.816 94.886 1.00 8.63 358 LEU C C 1
ATOM 1729 O O . LEU A 1 228 ? 114.907 114.859 95.317 1.00 8.63 358 LEU C O 1
ATOM 1734 N N . THR A 1 229 ? 113.084 113.665 94.764 1.00 8.36 359 THR C N 1
ATOM 1735 C CA . THR A 1 229 ? 112.196 114.776 95.078 1.00 8.36 359 THR C CA 1
ATOM 1736 C C . THR A 1 229 ? 111.987 114.929 96.582 1.00 8.36 359 THR C C 1
ATOM 1737 O O . THR A 1 229 ? 111.862 116.054 97.074 1.00 8.36 359 THR C O 1
ATOM 1741 N N . LEU A 1 230 ? 111.983 113.827 97.329 1.00 8.49 360 LEU C N 1
ATOM 1742 C CA . LEU A 1 230 ? 111.745 113.861 98.764 1.00 8.49 360 LEU C CA 1
ATOM 1743 C C . LEU A 1 230 ? 113.003 114.129 99.575 1.00 8.49 360 LEU C C 1
ATOM 1744 O O . LEU A 1 230 ? 112.979 113.974 100.800 1.00 8.49 360 LEU C O 1
ATOM 1749 N N . THR A 1 231 ? 114.100 114.519 98.930 1.00 9.70 361 THR C N 1
ATOM 1750 C CA . THR A 1 231 ? 115.337 114.825 99.637 1.00 9.70 361 THR C CA 1
ATOM 1751 C C . THR A 1 231 ? 115.974 116.113 99.131 1.00 9.70 361 THR C C 1
ATOM 1752 O O . THR A 1 231 ? 117.165 116.341 99.372 1.00 9.70 361 THR C O 1
ATOM 1756 N N . THR A 1 232 ? 115.194 116.955 98.442 1.00 10.46 362 THR C N 1
ATOM 1757 C CA . THR A 1 232 ? 115.642 118.244 97.902 1.00 10.46 362 THR C CA 1
ATOM 1758 C C . THR A 1 232 ? 116.842 118.086 96.971 1.00 10.46 362 THR C C 1
ATOM 1759 O O . THR A 1 232 ? 117.743 118.925 96.941 1.00 10.46 362 THR C O 1
ATOM 1763 N N . ILE A 1 233 ? 116.851 117.005 96.198 1.00 9.91 363 ILE C N 1
ATOM 1764 C CA . ILE A 1 233 ? 117.914 116.785 95.222 1.00 9.91 363 ILE C CA 1
ATOM 1765 C C . ILE A 1 233 ? 117.524 117.323 93.853 1.00 9.91 363 ILE C C 1
ATOM 1766 O O . ILE A 1 233 ? 118.336 117.953 93.171 1.00 9.91 363 ILE C O 1
ATOM 1771 N N . GLY A 1 234 ? 116.279 117.104 93.444 1.00 10.12 364 GLY C N 1
ATOM 1772 C CA . GLY A 1 234 ? 115.839 117.478 92.116 1.00 10.12 364 GLY C CA 1
ATOM 1773 C C . GLY A 1 234 ? 116.200 116.416 91.100 1.00 10.12 364 GLY C C 1
ATOM 1774 O O . GLY A 1 234 ? 115.775 115.270 91.244 1.00 10.12 364 GLY C O 1
ATOM 1775 N N . GLU A 1 235 ? 117.006 116.778 90.096 1.00 11.40 365 GLU C N 1
ATOM 1776 C CA . GLU A 1 235 ? 117.506 115.887 89.047 1.00 11.40 365 GLU C CA 1
ATOM 1777 C C . GLU A 1 235 ? 116.426 115.015 88.421 1.00 11.40 365 GLU C C 1
ATOM 1778 O O . GLU A 1 235 ? 116.668 113.851 88.087 1.00 11.40 365 GLU C O 1
ATOM 1784 N N . THR A 1 236 ? 115.241 115.584 88.243 1.00 10.64 366 THR C N 1
ATOM 1785 C CA . THR A 1 236 ? 114.100 114.948 87.610 1.00 10.64 366 THR C CA 1
ATOM 1786 C C . THR A 1 236 ? 113.586 115.875 86.521 1.00 10.64 366 THR C C 1
ATOM 1787 O O . THR A 1 236 ? 113.817 117.087 86.586 1.00 10.64 366 THR C O 1
ATOM 1791 N N . PRO A 1 237 ? 112.929 115.338 85.493 1.00 10.65 367 PRO C N 1
ATOM 1792 C CA . PRO A 1 237 ? 112.364 116.197 84.444 1.00 10.65 367 PRO C CA 1
ATOM 1793 C C . PRO A 1 237 ? 111.361 117.178 85.021 1.00 10.65 367 PRO C C 1
ATOM 1794 O O . PRO A 1 237 ? 110.560 116.817 85.896 1.00 10.65 367 PRO C O 1
ATOM 1798 N N . PRO A 1 238 ? 111.392 118.429 84.574 1.00 10.29 368 PRO C N 1
ATOM 1799 C CA . PRO A 1 238 ? 110.498 119.446 85.130 1.00 10.29 368 PRO C CA 1
ATOM 1800 C C . PRO A 1 238 ? 109.048 119.152 84.791 1.00 10.29 368 PRO C C 1
ATOM 1801 O O . PRO A 1 238 ? 108.748 118.594 83.724 1.00 10.29 368 PRO C O 1
ATOM 1805 N N . PRO A 1 239 ? 108.124 119.495 85.685 1.00 10.29 369 PRO C N 1
ATOM 1806 C CA . PRO A 1 239 ? 106.700 119.276 85.404 1.00 10.29 369 PRO C CA 1
ATOM 1807 C C . PRO A 1 239 ? 106.203 120.131 84.247 1.00 10.29 369 PRO C C 1
ATOM 1808 O O . PRO A 1 239 ? 106.657 121.257 84.039 1.00 10.29 369 PRO C O 1
ATOM 1812 N N . VAL A 1 240 ? 105.270 119.571 83.484 1.00 11.62 370 VAL C N 1
ATOM 1813 C CA . VAL A 1 240 ? 104.701 120.244 82.326 1.00 11.62 370 VAL C CA 1
ATOM 1814 C C . VAL A 1 240 ? 103.305 120.782 82.612 1.00 11.62 370 VAL C C 1
ATOM 1815 O O . VAL A 1 240 ? 103.019 121.946 82.332 1.00 11.62 370 VAL C O 1
ATOM 1819 N N . ARG A 1 241 ? 102.430 119.956 83.181 1.00 12.94 371 ARG C N 1
ATOM 1820 C CA . ARG A 1 241 ? 101.058 120.357 83.441 1.00 12.94 371 ARG C CA 1
ATOM 1821 C C . ARG A 1 241 ? 100.957 121.081 84.781 1.00 12.94 371 ARG C C 1
ATOM 1822 O O . ARG A 1 241 ? 101.854 121.014 85.623 1.00 12.94 371 ARG C O 1
ATOM 1830 N N . ASP A 1 242 ? 99.822 121.752 84.993 1.00 12.48 372 ASP C N 1
ATOM 1831 C CA . ASP A 1 242 ? 99.605 122.524 86.212 1.00 12.48 372 ASP C CA 1
ATOM 1832 C C . ASP A 1 242 ? 99.488 121.627 87.436 1.00 12.48 372 ASP C C 1
ATOM 1833 O O . ASP A 1 242 ? 100.047 121.941 88.494 1.00 12.48 372 ASP C O 1
ATOM 1838 N N . SER A 1 243 ? 98.758 120.517 87.309 1.00 11.23 373 SER C N 1
ATOM 1839 C CA . SER A 1 243 ? 98.663 119.558 88.403 1.00 11.23 373 SER C CA 1
ATOM 1840 C C . SER A 1 243 ? 100.023 118.956 88.715 1.00 11.23 373 SER C C 1
ATOM 1841 O O . SER A 1 243 ? 100.340 118.686 89.879 1.00 11.23 373 SER C O 1
ATOM 1844 N N . GLU A 1 244 ? 100.841 118.738 87.683 1.00 10.62 374 GLU C N 1
ATOM 1845 C CA . GLU A 1 244 ? 102.202 118.267 87.899 1.00 10.62 374 GLU C CA 1
ATOM 1846 C C . GLU A 1 244 ? 103.032 119.302 88.646 1.00 10.62 374 GLU C C 1
ATOM 1847 O O . GLU A 1 244 ? 103.806 118.952 89.540 1.00 10.62 374 GLU C O 1
ATOM 1853 N N . TYR A 1 245 ? 102.874 120.584 88.299 1.00 9.44 375 TYR C N 1
ATOM 1854 C CA . TYR A 1 245 ? 103.561 121.646 89.030 1.00 9.44 375 TYR C CA 1
ATOM 1855 C C . TYR A 1 245 ? 103.147 121.659 90.496 1.00 9.44 375 TYR C C 1
ATOM 1856 O O . TYR A 1 245 ? 103.996 121.779 91.388 1.00 9.44 375 TYR C O 1
ATOM 1865 N N . VAL A 1 246 ? 101.846 121.514 90.762 1.00 9.04 376 VAL C N 1
ATOM 1866 C CA . VAL A 1 246 ? 101.353 121.522 92.138 1.00 9.04 376 VAL C CA 1
ATOM 1867 C C . VAL A 1 246 ? 101.887 120.322 92.911 1.00 9.04 376 VAL C C 1
ATOM 1868 O O . VAL A 1 246 ? 102.333 120.453 94.058 1.00 9.04 376 VAL C O 1
ATOM 1872 N N . PHE A 1 247 ? 101.848 119.135 92.298 1.00 8.49 377 PHE C N 1
ATOM 1873 C CA . PHE A 1 247 ? 102.325 117.935 92.975 1.00 8.49 377 PHE C CA 1
ATOM 1874 C C . PHE A 1 247 ? 103.820 118.011 93.244 1.00 8.49 377 PHE C C 1
ATOM 1875 O O . PHE A 1 247 ? 104.283 117.604 94.312 1.00 8.49 377 PHE C O 1
ATOM 1883 N N . VAL A 1 248 ? 104.589 118.541 92.290 1.00 8.11 378 VAL C N 1
ATOM 1884 C CA . VAL A 1 248 ? 106.026 118.710 92.485 1.00 8.11 378 VAL C CA 1
ATOM 1885 C C . VAL A 1 248 ? 106.308 119.707 93.603 1.00 8.11 378 VAL C C 1
ATOM 1886 O O . VAL A 1 248 ? 107.199 119.487 94.430 1.00 8.11 378 VAL C O 1
ATOM 1890 N N . VAL A 1 249 ? 105.544 120.803 93.664 1.00 7.66 379 VAL C N 1
ATOM 1891 C CA . VAL A 1 249 ? 105.739 121.787 94.730 1.00 7.66 379 VAL C CA 1
ATOM 1892 C C . VAL A 1 249 ? 105.447 121.168 96.092 1.00 7.66 379 VAL C C 1
ATOM 1893 O O . VAL A 1 249 ? 106.244 121.285 97.032 1.00 7.66 379 VAL C O 1
ATOM 1897 N N . VAL A 1 250 ? 104.305 120.486 96.210 1.00 7.90 380 VAL C N 1
ATOM 1898 C CA . VAL A 1 250 ? 103.912 119.894 97.486 1.00 7.90 380 VAL C CA 1
ATOM 1899 C C . VAL A 1 250 ? 104.897 118.808 97.893 1.00 7.90 380 VAL C C 1
ATOM 1900 O O . VAL A 1 250 ? 105.276 118.697 99.067 1.00 7.90 380 VAL C O 1
ATOM 1904 N N . ASP A 1 251 ? 105.359 118.015 96.928 1.00 8.17 381 ASP C N 1
ATOM 1905 C CA . ASP A 1 251 ? 106.249 116.917 97.254 1.00 8.17 381 ASP C CA 1
ATOM 1906 C C . ASP A 1 251 ? 107.659 117.409 97.555 1.00 8.17 381 ASP C C 1
ATOM 1907 O O . ASP A 1 251 ? 108.362 116.787 98.351 1.00 8.17 381 ASP C O 1
ATOM 1912 N N . PHE A 1 252 ? 108.075 118.545 96.987 1.00 7.86 382 PHE C N 1
ATOM 1913 C CA . PHE A 1 252 ? 109.335 119.140 97.421 1.00 7.86 382 PHE C CA 1
ATOM 1914 C C . PHE A 1 252 ? 109.217 119.788 98.793 1.00 7.86 382 PHE C C 1
ATOM 1915 O O . PHE A 1 252 ? 110.200 119.822 99.534 1.00 7.86 382 PHE C O 1
ATOM 1923 N N . LEU A 1 253 ? 108.045 120.319 99.151 1.00 7.93 383 LEU C N 1
ATOM 1924 C CA . LEU A 1 253 ? 107.853 120.780 100.527 1.00 7.93 383 LEU C CA 1
ATOM 1925 C C . LEU A 1 253 ? 107.942 119.618 101.511 1.00 7.93 383 LEU C C 1
ATOM 1926 O O . LEU A 1 253 ? 108.603 119.718 102.558 1.00 7.93 383 LEU C O 1
ATOM 1931 N N . ILE A 1 254 ? 107.295 118.500 101.177 1.00 7.51 384 ILE C N 1
ATOM 1932 C CA . ILE A 1 254 ? 107.412 117.292 101.989 1.00 7.51 384 ILE C CA 1
ATOM 1933 C C . ILE A 1 254 ? 108.860 116.823 102.029 1.00 7.51 384 ILE C C 1
ATOM 1934 O O . ILE A 1 254 ? 109.346 116.351 103.060 1.00 7.51 384 ILE C O 1
ATOM 1939 N N . GLY A 1 255 ? 109.578 116.967 100.914 1.00 7.51 385 GLY C N 1
ATOM 1940 C CA . GLY A 1 255 ? 110.978 116.586 100.886 1.00 7.51 385 GLY C CA 1
ATOM 1941 C C . GLY A 1 255 ? 111.863 117.471 101.740 1.00 7.51 385 GLY C C 1
ATOM 1942 O O . GLY A 1 255 ? 112.831 116.997 102.335 1.00 7.51 385 GLY C O 1
ATOM 1943 N N . VAL A 1 256 ? 111.564 118.768 101.785 1.00 7.74 386 VAL C N 1
ATOM 1944 C CA . VAL A 1 256 ? 112.267 119.671 102.690 1.00 7.74 386 VAL C CA 1
ATOM 1945 C C . VAL A 1 256 ? 112.038 119.245 104.130 1.00 7.74 386 VAL C C 1
ATOM 1946 O O . VAL A 1 256 ? 112.980 119.174 104.931 1.00 7.74 386 VAL C O 1
ATOM 1950 N N . LEU A 1 257 ? 110.786 118.926 104.469 1.00 7.62 387 LEU C N 1
ATOM 1951 C CA . LEU A 1 257 ? 110.480 118.444 105.814 1.00 7.62 387 LEU C CA 1
ATOM 1952 C C . LEU A 1 257 ? 111.212 117.142 106.119 1.00 7.62 387 LEU C C 1
ATOM 1953 O O . LEU A 1 257 ? 111.747 116.967 107.217 1.00 7.62 387 LEU C O 1
ATOM 1958 N N . ILE A 1 258 ? 111.253 116.225 105.152 1.00 7.48 388 ILE C N 1
ATOM 1959 C CA . ILE A 1 258 ? 111.887 114.924 105.345 1.00 7.48 388 ILE C CA 1
ATOM 1960 C C . ILE A 1 258 ? 113.395 115.069 105.506 1.00 7.48 388 ILE C C 1
ATOM 1961 O O . ILE A 1 258 ? 114.002 114.436 106.378 1.00 7.48 388 ILE C O 1
ATOM 1966 N N . PHE A 1 259 ? 114.026 115.891 104.665 1.00 8.37 389 PHE C N 1
ATOM 1967 C CA . PHE A 1 259 ? 115.462 116.108 104.778 1.00 8.37 389 PHE C CA 1
ATOM 1968 C C . PHE A 1 259 ? 115.809 116.788 106.094 1.00 8.37 389 PHE C C 1
ATOM 1969 O O . PHE A 1 259 ? 116.785 116.411 106.752 1.00 8.37 389 PHE C O 1
ATOM 1977 N N . ALA A 1 260 ? 115.010 117.779 106.503 1.00 7.86 390 ALA C N 1
ATOM 1978 C CA . ALA A 1 260 ? 115.231 118.420 107.793 1.00 7.86 390 ALA C CA 1
ATOM 1979 C C . ALA A 1 260 ? 115.025 117.438 108.938 1.00 7.86 390 ALA C C 1
ATOM 1980 O O . ALA A 1 260 ? 115.727 117.503 109.948 1.00 7.86 390 ALA C O 1
ATOM 1982 N N . THR A 1 261 ? 114.073 116.514 108.791 1.00 8.24 391 THR C N 1
ATOM 1983 C CA . THR A 1 261 ? 113.853 115.489 109.806 1.00 8.24 391 THR C CA 1
ATOM 1984 C C . THR A 1 261 ? 115.045 114.547 109.912 1.00 8.24 391 THR C C 1
ATOM 1985 O O . THR A 1 261 ? 115.459 114.190 111.019 1.00 8.24 391 THR C O 1
ATOM 1989 N N . ILE A 1 262 ? 115.604 114.138 108.772 1.00 8.87 392 ILE C N 1
ATOM 1990 C CA . ILE A 1 262 ? 116.785 113.274 108.780 1.00 8.87 392 ILE C CA 1
ATOM 1991 C C . ILE A 1 262 ? 117.962 113.993 109.428 1.00 8.87 392 ILE C C 1
ATOM 1992 O O . ILE A 1 262 ? 118.669 113.430 110.275 1.00 8.87 392 ILE C O 1
ATOM 1997 N N . VAL A 1 263 ? 118.176 115.256 109.048 1.00 8.86 393 VAL C N 1
ATOM 1998 C CA . VAL A 1 263 ? 119.291 116.021 109.601 1.00 8.86 393 VAL C CA 1
ATOM 1999 C C . VAL A 1 263 ? 119.102 116.238 111.098 1.00 8.86 393 VAL C C 1
ATOM 2000 O O . VAL A 1 263 ? 120.052 116.118 111.876 1.00 8.86 393 VAL C O 1
ATOM 2004 N N . GLY A 1 264 ? 117.877 116.547 111.526 1.00 9.36 394 GLY C N 1
ATOM 2005 C CA . GLY A 1 264 ? 117.624 116.752 112.941 1.00 9.36 394 GLY C CA 1
ATOM 2006 C C . GLY A 1 264 ? 117.775 115.485 113.757 1.00 9.36 394 GLY C C 1
ATOM 2007 O O . GLY A 1 264 ? 118.314 115.515 114.864 1.00 9.36 394 GLY C O 1
ATOM 2008 N N . ASN A 1 265 ? 117.310 114.353 113.220 1.00 10.29 395 ASN C N 1
ATOM 2009 C CA . ASN A 1 265 ? 117.481 113.077 113.905 1.00 10.29 395 ASN C CA 1
ATOM 2010 C C . ASN A 1 265 ? 118.953 112.719 114.045 1.00 10.29 395 ASN C C 1
ATOM 2011 O O . ASN A 1 265 ? 119.399 112.302 115.121 1.00 10.29 395 ASN C O 1
ATOM 2016 N N . ILE A 1 266 ? 119.730 112.897 112.975 1.00 10.00 396 ILE C N 1
ATOM 2017 C CA . ILE A 1 266 ? 121.148 112.562 113.033 1.00 10.00 396 ILE C CA 1
ATOM 2018 C C . ILE A 1 266 ? 121.900 113.533 113.939 1.00 10.00 396 ILE C C 1
ATOM 2019 O O . ILE A 1 266 ? 122.799 113.131 114.685 1.00 10.00 396 ILE C O 1
ATOM 2024 N N . GLY A 1 267 ? 121.532 114.815 113.913 1.00 11.42 397 GLY C N 1
ATOM 2025 C CA . GLY A 1 267 ? 122.168 115.778 114.795 1.00 11.42 397 GLY C CA 1
ATOM 2026 C C . GLY A 1 267 ? 121.858 115.528 116.257 1.00 11.42 397 GLY C C 1
ATOM 2027 O O . GLY A 1 267 ? 122.734 115.656 117.116 1.00 11.42 397 GLY C O 1
ATOM 2028 N N . SER A 1 268 ? 120.608 115.167 116.562 1.00 13.11 398 SER C N 1
ATOM 2029 C CA . SER A 1 268 ? 120.250 114.794 117.924 1.00 13.11 398 SER C CA 1
ATOM 2030 C C . SER A 1 268 ? 120.978 113.530 118.356 1.00 13.11 398 SER C C 1
ATOM 2031 O O . SER A 1 268 ? 121.412 113.422 119.507 1.00 13.11 398 SER C O 1
ATOM 2034 N N . MET A 1 269 ? 121.133 112.570 117.441 1.00 15.41 399 MET C N 1
ATOM 2035 C CA . MET A 1 269 ? 121.926 111.379 117.727 1.00 15.41 399 MET C CA 1
ATOM 2036 C C . MET A 1 269 ? 123.366 111.740 118.063 1.00 15.41 399 MET C C 1
ATOM 2037 O O . MET A 1 269 ? 123.925 111.257 119.053 1.00 15.41 399 MET C O 1
ATO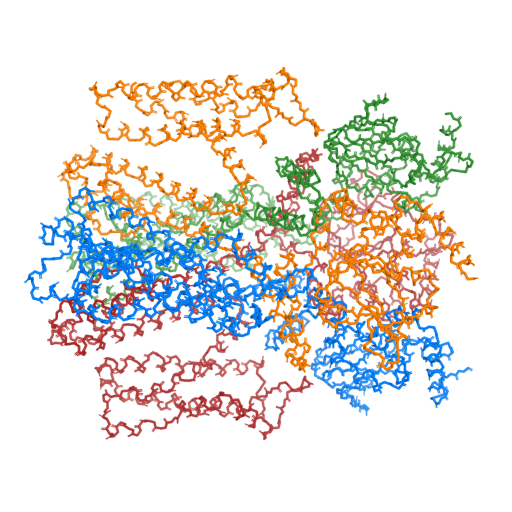M 2042 N N . ILE A 1 270 ? 123.979 112.593 117.241 1.00 13.77 400 ILE C N 1
ATOM 2043 C CA . ILE A 1 270 ? 125.372 112.982 117.432 1.00 13.77 400 ILE C CA 1
ATOM 2044 C C . ILE A 1 270 ? 125.540 113.727 118.750 1.00 13.77 400 ILE C C 1
ATOM 2045 O O . ILE A 1 270 ? 126.511 113.511 119.485 1.00 13.77 400 ILE C O 1
ATOM 2050 N N . SER A 1 271 ? 124.586 114.599 119.078 1.00 15.27 401 SER C N 1
ATOM 2051 C CA . SER A 1 271 ? 124.616 115.289 120.362 1.00 15.27 401 SER C CA 1
ATOM 2052 C C . SER A 1 271 ? 124.466 114.311 121.523 1.00 15.27 401 SER C C 1
ATOM 2053 O O . SER A 1 271 ? 125.128 114.463 122.555 1.00 15.27 401 SER C O 1
ATOM 2056 N N . ASN A 1 272 ? 123.614 113.293 121.368 1.00 15.46 402 ASN C N 1
ATOM 2057 C CA . ASN A 1 272 ? 123.347 112.371 122.468 1.00 15.46 402 ASN C CA 1
ATOM 2058 C C . ASN A 1 272 ? 124.519 111.427 122.719 1.00 15.46 402 ASN C C 1
ATOM 2059 O O . ASN A 1 272 ? 124.830 111.119 123.875 1.00 15.46 402 ASN C O 1
ATOM 2064 N N . MET A 1 273 ? 125.167 110.941 121.655 1.00 18.20 403 MET C N 1
ATOM 2065 C CA . MET A 1 273 ? 126.343 110.092 121.839 1.00 18.20 403 MET C CA 1
ATOM 2066 C C . MET A 1 273 ? 127.489 110.862 122.476 1.00 18.20 403 MET C C 1
ATOM 2067 O O . MET A 1 273 ? 128.225 110.319 123.308 1.00 18.20 403 MET C O 1
ATOM 2072 N N . ASN A 1 274 ? 127.658 112.123 122.099 1.00 18.48 404 ASN C N 1
ATOM 2073 C CA . ASN A 1 274 ? 128.757 112.936 122.591 1.00 18.48 404 ASN C CA 1
ATOM 2074 C C . ASN A 1 274 ? 128.409 113.710 123.851 1.00 18.48 404 ASN C C 1
ATOM 2075 O O . ASN A 1 274 ? 129.252 114.467 124.337 1.00 18.48 404 ASN C O 1
ATOM 2080 N N . ALA A 1 275 ? 127.197 113.535 124.390 1.00 20.07 405 ALA C N 1
ATOM 2081 C CA . ALA A 1 275 ? 126.755 114.339 125.527 1.00 20.07 405 ALA C CA 1
ATOM 2082 C C . ALA A 1 275 ? 127.608 114.090 126.765 1.00 20.07 405 ALA C C 1
ATOM 2083 O O . ALA A 1 275 ? 127.984 115.036 127.465 1.00 20.07 405 ALA C O 1
ATOM 2085 N N . ALA A 1 276 ? 127.919 112.825 127.055 1.00 22.67 406 ALA C N 1
ATOM 2086 C CA . ALA A 1 276 ? 128.775 112.520 128.198 1.00 22.67 406 ALA C CA 1
ATOM 2087 C C . ALA A 1 276 ? 130.190 113.040 127.980 1.00 22.67 406 ALA C C 1
ATOM 2088 O O . ALA A 1 276 ? 130.794 113.620 128.892 1.00 22.67 406 ALA C O 1
ATOM 2090 N N . ARG A 1 277 ? 130.728 112.851 126.773 1.00 25.01 407 ARG C N 1
ATOM 2091 C CA . ARG A 1 277 ? 132.049 113.379 126.456 1.00 25.01 407 ARG C CA 1
ATOM 2092 C C . ARG A 1 277 ? 132.049 114.903 126.458 1.00 25.01 407 ARG C C 1
ATOM 2093 O O . ARG A 1 277 ? 133.017 115.523 126.905 1.00 25.01 407 ARG C O 1
ATOM 2101 N N . ALA A 1 278 ? 130.971 115.526 125.971 1.00 23.19 408 ALA C N 1
ATOM 2102 C CA . ALA A 1 278 ? 130.885 116.984 126.009 1.00 23.19 408 ALA C CA 1
ATOM 2103 C C . ALA A 1 278 ? 130.831 117.499 127.441 1.00 23.19 408 ALA C C 1
ATOM 2104 O O . ALA A 1 278 ? 131.442 118.523 127.760 1.00 23.19 408 ALA C O 1
ATOM 2106 N N . GLU A 1 279 ? 130.102 116.805 128.317 1.00 25.45 409 GLU C N 1
ATOM 2107 C CA . GLU A 1 279 ? 130.037 117.215 129.717 1.00 25.45 409 GLU C CA 1
ATOM 2108 C C . GLU A 1 279 ? 131.388 117.059 130.403 1.00 25.45 409 GLU C C 1
ATOM 2109 O O . GLU A 1 279 ? 131.819 117.947 131.152 1.00 25.45 409 GLU C O 1
ATOM 2115 N N . PHE A 1 280 ? 132.080 115.943 130.147 1.00 26.44 410 PHE C N 1
ATOM 2116 C CA . PHE A 1 280 ? 133.411 115.760 130.716 1.00 26.44 410 PHE C CA 1
ATOM 2117 C C . PHE A 1 280 ? 134.390 116.795 130.180 1.00 26.44 410 PHE C C 1
ATOM 2118 O O . PHE A 1 280 ? 135.239 117.296 130.922 1.00 26.44 410 PHE C O 1
ATOM 2126 N N . GLN A 1 281 ? 134.291 117.128 128.891 1.00 25.51 411 GLN C N 1
ATOM 2127 C CA . GLN A 1 281 ? 135.175 118.131 128.310 1.00 25.51 411 GLN C CA 1
ATOM 2128 C C . GLN A 1 281 ? 134.871 119.519 128.857 1.00 25.51 411 GLN C C 1
ATOM 2129 O O . GLN A 1 281 ? 135.782 120.333 129.031 1.00 25.51 411 GLN C O 1
ATOM 2135 N N . ALA A 1 282 ? 133.597 119.810 129.123 1.00 24.29 412 ALA C N 1
ATOM 2136 C CA . ALA A 1 282 ? 133.243 121.073 129.759 1.00 24.29 412 ALA C CA 1
ATOM 2137 C C . ALA A 1 282 ? 133.814 121.151 131.166 1.00 24.29 412 ALA C C 1
ATOM 2138 O O . ALA A 1 282 ? 134.307 122.203 131.584 1.00 24.29 412 ALA C O 1
ATOM 2140 N N . ARG A 1 283 ? 133.765 120.040 131.907 1.00 25.27 413 ARG C N 1
ATOM 2141 C CA . ARG A 1 283 ? 134.393 120.006 133.226 1.00 25.27 413 ARG C CA 1
ATOM 2142 C C . ARG A 1 283 ? 135.906 120.176 133.122 1.00 25.27 413 ARG C C 1
ATOM 2143 O O . ARG A 1 283 ? 136.519 120.859 133.951 1.00 25.27 413 ARG C O 1
ATOM 2151 N N . ILE A 1 284 ? 136.519 119.563 132.105 1.00 25.17 414 ILE C N 1
ATOM 2152 C CA . ILE A 1 284 ? 137.956 119.707 131.866 1.00 25.17 414 ILE C CA 1
ATOM 2153 C C . ILE A 1 284 ? 138.310 121.165 131.611 1.00 25.17 414 ILE C C 1
ATOM 2154 O O . ILE A 1 284 ? 139.240 121.712 132.214 1.00 25.17 414 ILE C O 1
ATOM 2159 N N . ASP A 1 285 ? 137.570 121.814 130.711 1.00 25.57 415 ASP C N 1
ATOM 2160 C CA . ASP A 1 285 ? 137.846 123.206 130.379 1.00 25.57 415 ASP C CA 1
ATOM 2161 C C . ASP A 1 285 ? 137.602 124.115 131.574 1.00 25.57 415 ASP C C 1
ATOM 2162 O O . ASP A 1 285 ? 138.367 125.056 131.806 1.00 25.57 415 ASP C O 1
ATOM 2167 N N . ALA A 1 286 ? 136.552 123.840 132.351 1.00 23.43 416 ALA C N 1
ATOM 2168 C CA . ALA A 1 286 ? 136.254 124.657 133.521 1.00 23.43 416 ALA C CA 1
ATOM 2169 C C . ALA A 1 286 ? 137.345 124.536 134.576 1.00 23.43 416 ALA C C 1
ATOM 2170 O O . ALA A 1 286 ? 137.792 125.545 135.133 1.00 23.43 416 ALA C O 1
ATOM 2172 N N . ILE A 1 287 ? 137.801 123.312 134.859 1.00 23.72 417 ILE C N 1
ATOM 2173 C CA . ILE A 1 287 ? 138.843 123.149 135.869 1.00 23.72 417 ILE C CA 1
ATOM 2174 C C . ILE A 1 287 ? 140.170 123.709 135.366 1.00 23.72 417 ILE C C 1
ATOM 2175 O O . ILE A 1 287 ? 140.936 124.295 136.138 1.00 23.72 417 ILE C O 1
ATOM 2180 N N . LYS A 1 288 ? 140.445 123.585 134.062 1.00 24.65 418 LYS C N 1
ATOM 2181 C CA . LYS A 1 288 ? 141.661 124.167 133.503 1.00 24.65 418 LYS C CA 1
ATOM 2182 C C . LYS A 1 288 ? 141.639 125.684 133.606 1.00 24.65 418 LYS C C 1
ATOM 2183 O O . LYS A 1 288 ? 142.638 126.301 133.988 1.00 24.65 418 LYS C O 1
ATOM 2189 N N . GLN A 1 289 ? 140.498 126.298 133.288 1.00 24.46 419 GLN C N 1
ATOM 2190 C CA . GLN A 1 289 ? 140.356 127.742 133.403 1.00 24.46 419 GLN C CA 1
ATOM 2191 C C . GLN A 1 289 ? 140.453 128.180 134.859 1.00 24.46 419 GLN C C 1
ATOM 2192 O O . GLN A 1 289 ? 141.017 129.238 135.150 1.00 24.46 419 GLN C O 1
ATOM 2198 N N . TYR A 1 290 ? 139.939 127.365 135.785 1.00 23.94 420 TYR C N 1
ATOM 2199 C CA . TYR A 1 290 ? 140.052 127.680 137.206 1.00 23.94 420 TYR C CA 1
ATOM 2200 C C . TYR A 1 290 ? 141.508 127.690 137.658 1.00 23.94 420 TYR C C 1
ATOM 2201 O O . TYR A 1 290 ? 141.952 128.625 138.333 1.00 23.94 420 TYR C O 1
ATOM 2210 N N . MET A 1 291 ? 142.270 126.656 137.293 1.00 24.54 421 MET C N 1
ATOM 2211 C CA . MET A 1 291 ? 143.673 126.614 137.701 1.00 24.54 421 MET C CA 1
ATOM 2212 C C . MET A 1 291 ? 144.536 127.622 136.946 1.00 24.54 421 MET C C 1
ATOM 2213 O O . MET A 1 291 ? 145.597 128.009 137.447 1.00 24.54 421 MET C O 1
ATOM 2218 N N . HIS A 1 292 ? 144.118 128.063 135.756 1.00 25.94 422 HIS C N 1
ATOM 2219 C CA . HIS A 1 292 ? 144.774 129.222 135.151 1.00 25.94 422 HIS C CA 1
ATOM 2220 C C . HIS A 1 292 ? 144.481 130.490 135.944 1.00 25.94 422 HIS C C 1
ATOM 2221 O O . HIS A 1 292 ? 145.387 131.281 136.230 1.00 25.94 422 HIS C O 1
ATOM 2228 N N . PHE A 1 293 ? 143.214 130.698 136.307 1.00 23.14 423 PHE C N 1
ATOM 2229 C CA . PHE A 1 293 ? 142.809 131.944 136.945 1.00 23.14 423 PHE C CA 1
ATOM 2230 C C . PHE A 1 293 ? 143.302 132.032 138.383 1.00 23.14 423 PHE C C 1
ATOM 2231 O O . PHE A 1 293 ? 143.599 133.129 138.868 1.00 23.14 423 PHE C O 1
ATOM 2239 N N . ARG A 1 294 ? 143.398 130.901 139.074 1.00 23.15 424 ARG C N 1
ATOM 2240 C CA . ARG A 1 294 ? 143.791 130.880 140.475 1.00 23.15 424 ARG C CA 1
ATOM 2241 C C . ARG A 1 294 ? 145.295 130.783 140.672 1.00 23.15 424 ARG C C 1
ATOM 2242 O O . ARG A 1 294 ? 145.742 130.716 141.822 1.00 23.15 424 ARG C O 1
ATOM 2250 N N . ASN A 1 295 ? 146.072 130.774 139.584 1.00 25.66 425 ASN C N 1
ATOM 2251 C CA . ASN A 1 295 ? 147.528 130.616 139.630 1.00 25.66 425 ASN C CA 1
ATOM 2252 C C . ASN A 1 295 ? 147.916 129.346 140.383 1.00 25.66 425 ASN C C 1
ATOM 2253 O O . ASN A 1 295 ? 148.865 129.325 141.169 1.00 25.66 425 ASN C O 1
ATOM 2258 N N . VAL A 1 296 ? 147.150 128.280 140.146 1.00 24.35 426 VAL C N 1
ATOM 2259 C CA . VAL A 1 296 ? 147.421 126.989 140.761 1.00 24.35 426 VAL C CA 1
ATOM 2260 C C . VAL A 1 296 ? 148.751 126.458 140.244 1.00 24.35 426 VAL C C 1
ATOM 2261 O O . VAL A 1 296 ? 149.074 126.599 139.056 1.00 24.35 426 VAL C O 1
ATOM 2265 N N . SER A 1 297 ? 149.543 125.872 141.145 1.00 28.14 427 SER C N 1
ATOM 2266 C CA . SER A 1 297 ? 150.878 125.400 140.803 1.00 28.14 427 SER C CA 1
ATOM 2267 C C . SER A 1 297 ? 150.822 124.350 139.699 1.00 28.14 427 SER C C 1
ATOM 2268 O O . SER A 1 297 ? 149.833 123.629 139.544 1.00 28.14 427 SER C O 1
ATOM 2271 N N . LYS A 1 298 ? 151.902 124.287 138.915 1.00 30.56 428 LYS C N 1
ATOM 2272 C CA . LYS A 1 298 ? 151.912 123.454 137.717 1.00 30.56 428 LYS C CA 1
ATOM 2273 C C . LYS A 1 298 ? 151.860 121.970 138.058 1.00 30.56 428 LYS C C 1
ATOM 2274 O O . LYS A 1 298 ? 151.254 121.185 137.321 1.00 30.56 428 LYS C O 1
ATOM 2280 N N . ASP A 1 299 ? 152.500 121.561 139.156 1.00 32.12 429 ASP C N 1
ATOM 2281 C CA . ASP A 1 299 ? 152.428 120.161 139.568 1.00 32.12 429 ASP C CA 1
ATOM 2282 C C . ASP A 1 299 ? 151.005 119.772 139.947 1.00 32.12 429 ASP C C 1
ATOM 2283 O O . ASP A 1 299 ? 150.526 118.695 139.573 1.00 32.12 429 ASP C O 1
ATOM 2288 N N . MET A 1 300 ? 150.311 120.645 140.682 1.00 29.82 430 MET C N 1
ATOM 2289 C CA . MET A 1 300 ? 148.917 120.388 141.029 1.00 29.82 430 MET C CA 1
ATOM 2290 C C . MET A 1 300 ? 148.037 120.382 139.785 1.00 29.82 430 MET C C 1
ATOM 2291 O O . MET A 1 300 ? 147.099 119.583 139.680 1.00 29.82 430 MET C O 1
ATOM 2296 N N . GLU A 1 301 ? 148.335 121.264 138.828 1.00 28.67 431 GLU C N 1
ATOM 2297 C CA . GLU A 1 301 ? 147.613 121.286 137.558 1.00 28.67 431 GLU C CA 1
ATOM 2298 C C . GLU A 1 301 ? 147.769 119.969 136.807 1.00 28.67 431 GLU C C 1
ATOM 2299 O O . GLU A 1 301 ? 146.785 119.392 136.324 1.00 28.67 431 GLU C O 1
ATOM 2305 N N . LYS A 1 302 ? 149.007 119.479 136.705 1.00 29.17 432 LYS C N 1
ATOM 2306 C CA . LYS A 1 302 ? 149.260 118.209 136.035 1.00 29.17 432 LYS C CA 1
ATOM 2307 C C . LYS A 1 302 ? 148.583 117.057 136.765 1.00 29.17 432 LYS C C 1
ATOM 2308 O O . LYS A 1 302 ? 148.049 116.142 136.129 1.00 29.17 432 LYS C O 1
ATOM 2314 N N . ARG A 1 303 ? 148.591 117.089 138.101 1.00 28.00 433 ARG C N 1
ATOM 2315 C CA . ARG A 1 303 ? 147.926 116.041 138.869 1.00 28.00 433 ARG C CA 1
ATOM 2316 C C . ARG A 1 303 ? 146.420 116.043 138.630 1.00 28.00 433 ARG C C 1
ATOM 2317 O O . ARG A 1 303 ? 145.812 114.979 138.481 1.00 28.00 433 ARG C O 1
ATOM 2325 N N . VAL A 1 304 ? 145.804 117.228 138.577 1.00 25.25 434 VAL C N 1
ATOM 2326 C CA . VAL A 1 304 ? 144.366 117.311 138.324 1.00 25.25 434 VAL C CA 1
ATOM 2327 C C . VAL A 1 304 ? 144.035 116.804 136.925 1.00 25.25 434 VAL C C 1
ATOM 2328 O O . VAL A 1 304 ? 143.066 116.055 136.732 1.00 25.25 434 VAL C O 1
ATOM 2332 N N . ILE A 1 305 ? 144.834 117.201 135.930 1.00 26.11 435 ILE C N 1
ATOM 2333 C CA . ILE A 1 305 ? 144.573 116.781 134.555 1.00 26.11 435 ILE C CA 1
ATOM 2334 C C . ILE A 1 305 ? 144.736 115.272 134.415 1.00 26.11 435 ILE C C 1
ATOM 2335 O O . ILE A 1 305 ? 143.910 114.600 133.784 1.00 26.11 435 ILE C O 1
ATOM 2340 N N . LYS A 1 306 ? 145.789 114.714 135.019 1.00 26.81 436 LYS C N 1
ATOM 2341 C CA . LYS A 1 306 ? 145.989 113.270 134.984 1.00 26.81 436 LYS C CA 1
ATOM 2342 C C . LYS A 1 306 ? 144.884 112.538 135.732 1.00 26.81 436 LYS C C 1
ATOM 2343 O O . LYS A 1 306 ? 144.466 111.454 135.317 1.00 26.81 436 LYS C O 1
ATOM 2349 N N . TRP A 1 307 ? 144.391 113.119 136.830 1.00 26.77 437 TRP C N 1
ATOM 2350 C CA . TRP A 1 307 ? 143.297 112.507 137.575 1.00 26.77 437 TRP C CA 1
ATOM 2351 C C . TRP A 1 307 ? 142.032 112.436 136.732 1.00 26.77 437 TRP C C 1
ATOM 2352 O O . TRP A 1 307 ? 141.367 111.397 136.679 1.00 26.77 437 TRP C O 1
ATOM 2363 N N . PHE A 1 308 ? 141.684 113.537 136.062 1.00 26.78 438 PHE C N 1
ATOM 2364 C CA . PHE A 1 308 ? 140.498 113.528 135.210 1.00 26.78 438 PHE C CA 1
ATOM 2365 C C . PHE A 1 308 ? 140.659 112.580 134.027 1.00 26.78 438 PHE C C 1
ATOM 2366 O O . PHE A 1 308 ? 139.711 111.873 133.660 1.00 26.78 438 PHE C O 1
ATOM 2374 N N . ASP A 1 309 ? 141.845 112.559 133.412 1.00 29.05 439 ASP C N 1
ATOM 2375 C CA . ASP A 1 309 ? 142.082 111.645 132.300 1.00 29.05 439 ASP C CA 1
ATOM 2376 C C . ASP A 1 309 ? 141.986 110.194 132.752 1.00 29.05 439 ASP C C 1
ATOM 2377 O O . ASP A 1 309 ? 141.456 109.345 132.027 1.00 29.05 439 ASP C O 1
ATOM 2382 N N . TYR A 1 310 ? 142.489 109.893 133.950 1.00 29.65 440 TYR C N 1
ATOM 2383 C CA . TYR A 1 310 ? 142.380 108.545 134.492 1.00 29.65 440 TYR C CA 1
ATOM 2384 C C . TYR A 1 310 ? 140.931 108.183 134.794 1.00 29.65 440 TYR C C 1
ATOM 2385 O O . TYR A 1 310 ? 140.507 107.048 134.553 1.00 29.65 440 TYR C O 1
ATOM 2394 N N . LEU A 1 311 ? 140.163 109.130 135.340 1.00 30.53 441 LEU C N 1
ATOM 2395 C CA . LEU A 1 311 ? 138.762 108.863 135.652 1.00 30.53 441 LEU C CA 1
ATOM 2396 C C . LEU A 1 311 ? 137.952 108.611 134.386 1.00 30.53 441 LEU C C 1
ATOM 2397 O O . LEU A 1 311 ? 137.063 107.753 134.372 1.00 30.53 441 LEU C O 1
ATOM 2402 N N . TRP A 1 312 ? 138.241 109.352 133.314 1.00 29.63 442 TRP C N 1
ATOM 2403 C CA . TRP A 1 312 ? 137.515 109.143 132.065 1.00 29.63 442 TRP C CA 1
ATOM 2404 C C . TRP A 1 312 ? 137.963 107.869 131.360 1.00 29.63 442 TRP C C 1
ATOM 2405 O O . TRP A 1 312 ? 137.136 107.149 130.788 1.00 29.63 442 TRP C O 1
ATOM 2416 N N . THR A 1 313 ? 139.268 107.583 131.376 1.00 31.14 443 THR C N 1
ATOM 2417 C CA . THR A 1 313 ? 139.800 106.431 130.654 1.00 31.14 443 THR C CA 1
ATOM 2418 C C . THR A 1 313 ? 139.296 105.119 131.242 1.00 31.14 443 THR C C 1
ATOM 2419 O O . THR A 1 313 ? 138.980 104.181 130.502 1.00 31.14 443 THR C O 1
ATOM 2423 N N . ASN A 1 314 ? 139.209 105.036 132.566 1.00 33.05 444 ASN C N 1
ATOM 2424 C CA . ASN A 1 314 ? 138.733 103.838 133.240 1.00 33.05 444 ASN C CA 1
ATOM 2425 C C . ASN A 1 314 ? 137.255 103.915 133.598 1.00 33.05 444 ASN C C 1
ATOM 2426 O O . ASN A 1 314 ? 136.765 103.059 134.343 1.00 33.05 444 ASN C O 1
ATOM 2431 N N . LYS A 1 315 ? 136.539 104.916 133.074 1.00 34.59 445 LYS C N 1
ATOM 2432 C CA . LYS A 1 315 ? 135.095 105.092 133.265 1.00 34.59 445 LYS C CA 1
ATOM 2433 C C . LYS A 1 315 ? 134.744 105.212 134.751 1.00 34.59 445 LYS C C 1
ATOM 2434 O O . LYS A 1 315 ? 134.048 104.377 135.330 1.00 34.59 445 LYS C O 1
ATOM 2440 N N . LYS A 1 316 ? 135.252 106.283 135.361 1.00 36.03 446 LYS C N 1
ATOM 2441 C CA . LYS A 1 316 ? 135.037 106.559 136.773 1.00 36.03 446 LYS C CA 1
ATOM 2442 C C . LYS A 1 316 ? 134.679 108.009 137.061 1.00 36.03 446 LYS C C 1
ATOM 2443 O O . LYS A 1 316 ? 134.483 108.358 138.230 1.00 36.03 446 LYS C O 1
ATOM 2449 N N . THR A 1 317 ? 134.587 108.861 136.037 1.00 38.13 447 THR C N 1
ATOM 2450 C CA . THR A 1 317 ? 134.434 110.295 136.255 1.00 38.13 447 THR C CA 1
ATOM 2451 C C . THR A 1 317 ? 133.080 110.665 136.846 1.00 38.13 447 THR C C 1
ATOM 2452 O O . THR A 1 317 ? 132.952 111.745 137.432 1.00 38.13 447 THR C O 1
ATOM 2456 N N . VAL A 1 318 ? 132.077 109.804 136.713 1.00 40.98 448 VAL C N 1
ATOM 2457 C CA . VAL A 1 318 ? 130.739 110.108 137.208 1.00 40.98 448 VAL C CA 1
ATOM 2458 C C . VAL A 1 318 ? 130.715 109.970 138.725 1.00 40.98 448 VAL C C 1
ATOM 2459 O O . VAL A 1 318 ? 131.233 108.996 139.285 1.00 40.98 448 VAL C O 1
ATOM 2463 N N . ASP A 1 319 ? 130.133 110.964 139.396 1.00 40.41 449 ASP C N 1
ATOM 2464 C CA . ASP A 1 319 ? 130.025 110.938 140.849 1.00 40.41 449 ASP C CA 1
ATOM 2465 C C . ASP A 1 319 ? 129.024 109.874 141.281 1.00 40.41 449 ASP C C 1
ATOM 2466 O O . ASP A 1 319 ? 127.899 109.827 140.776 1.00 40.41 449 ASP C O 1
ATOM 2471 N N . GLU A 1 320 ? 129.434 109.031 142.234 1.00 36.51 450 GLU C N 1
ATOM 2472 C CA . GLU A 1 320 ? 128.644 107.854 142.591 1.00 36.51 450 GLU C CA 1
ATOM 2473 C C . GLU A 1 320 ? 127.309 108.234 143.219 1.00 36.51 450 GLU C C 1
ATOM 2474 O O . GLU A 1 320 ? 126.289 107.587 142.955 1.00 36.51 450 GLU C O 1
ATOM 2480 N N . LYS A 1 321 ? 127.296 109.273 144.058 1.00 38.11 451 LYS C N 1
ATOM 2481 C CA . LYS A 1 321 ? 126.054 109.700 144.693 1.00 38.11 451 LYS C CA 1
ATOM 2482 C C . LYS A 1 321 ? 125.047 110.197 143.662 1.00 38.11 451 LYS C C 1
ATOM 2483 O O . LYS A 1 321 ? 123.859 109.856 143.726 1.00 38.11 451 LYS C O 1
ATOM 2489 N N . GLU A 1 322 ? 125.509 110.989 142.691 1.00 38.12 452 GLU C N 1
ATOM 2490 C CA . GLU A 1 322 ? 124.606 111.521 141.677 1.00 38.12 452 GLU C CA 1
ATOM 2491 C C . GLU A 1 322 ? 124.117 110.435 140.728 1.00 38.12 452 GLU C C 1
ATOM 2492 O O . GLU A 1 322 ? 122.976 110.496 140.260 1.00 38.12 452 GLU C O 1
ATOM 2498 N N . VAL A 1 323 ? 124.958 109.444 140.427 1.00 33.54 453 VAL C N 1
ATOM 2499 C CA . VAL A 1 323 ? 124.516 108.318 139.608 1.00 33.54 453 VAL C CA 1
ATOM 2500 C C . VAL A 1 323 ? 123.474 107.491 140.351 1.00 33.54 453 VAL C C 1
ATOM 2501 O O . VAL A 1 323 ? 122.410 107.173 139.809 1.00 33.54 453 VAL C O 1
ATOM 2505 N N . LEU A 1 324 ? 123.751 107.153 141.609 1.00 32.56 454 LEU C N 1
ATOM 2506 C CA . LEU A 1 324 ? 122.884 106.249 142.351 1.00 32.56 454 LEU C CA 1
ATOM 2507 C C . LEU A 1 324 ? 121.634 106.922 142.903 1.00 32.56 454 LEU C C 1
ATOM 2508 O O . LEU A 1 324 ? 120.721 106.214 143.341 1.00 32.56 454 LEU C O 1
ATOM 2513 N N . LYS A 1 325 ? 121.557 108.257 142.891 1.00 34.18 455 LYS C N 1
ATOM 2514 C CA . LYS A 1 325 ? 120.376 108.923 143.430 1.00 34.18 455 LYS C CA 1
ATOM 2515 C C . LYS A 1 325 ? 119.132 108.695 142.579 1.00 34.18 455 LYS C C 1
ATOM 2516 O O . LYS A 1 325 ? 118.017 108.839 143.089 1.00 34.18 455 LYS C O 1
ATOM 2522 N N . TYR A 1 326 ? 119.293 108.338 141.302 1.00 32.86 456 TYR C N 1
ATOM 2523 C CA . TYR A 1 326 ? 118.139 108.044 140.461 1.00 32.86 456 TYR C CA 1
ATOM 2524 C C . TYR A 1 326 ? 117.486 106.719 140.825 1.00 32.86 456 TYR C C 1
ATOM 2525 O O . TYR A 1 326 ? 116.310 106.513 140.509 1.00 32.86 456 TYR C O 1
ATOM 2534 N N . LEU A 1 327 ? 118.223 105.822 141.470 1.00 31.63 457 LEU C N 1
ATOM 2535 C CA . LEU A 1 327 ? 117.674 104.543 141.879 1.00 31.63 457 LEU C CA 1
ATOM 2536 C C . LEU A 1 327 ? 116.735 104.718 143.072 1.00 31.63 457 LEU C C 1
ATOM 2537 O O . LEU A 1 327 ? 116.866 105.675 143.840 1.00 31.63 457 LEU C O 1
ATOM 2542 N N . PRO A 1 328 ? 115.777 103.810 143.250 1.00 31.22 458 PRO C N 1
ATOM 2543 C CA . PRO A 1 328 ? 114.991 103.808 144.486 1.00 31.22 458 PRO C CA 1
ATOM 2544 C C . PRO A 1 328 ? 115.849 103.385 145.669 1.00 31.22 458 PRO C C 1
ATOM 2545 O O . PRO A 1 328 ? 116.945 102.844 145.515 1.00 31.22 458 PRO C O 1
ATOM 2549 N N . ASP A 1 329 ? 115.328 103.651 146.870 1.00 32.13 459 ASP C N 1
ATOM 2550 C CA . ASP A 1 329 ? 116.086 103.361 148.083 1.00 32.13 459 ASP C CA 1
ATOM 2551 C C . ASP A 1 329 ? 116.322 101.865 148.252 1.00 32.13 459 ASP C C 1
ATOM 2552 O O . ASP A 1 329 ? 117.377 101.450 148.742 1.00 32.13 459 ASP C O 1
ATOM 2557 N N . LYS A 1 330 ? 115.354 101.041 147.848 1.00 30.87 460 LYS C N 1
ATOM 2558 C CA . LYS A 1 330 ? 115.507 99.595 147.980 1.00 30.87 460 LYS C CA 1
ATOM 2559 C C . LYS A 1 330 ? 116.602 99.066 147.061 1.00 30.87 460 LYS C C 1
ATOM 2560 O O . LYS A 1 330 ? 117.478 98.310 147.495 1.00 30.87 460 LYS C O 1
ATOM 2566 N N . LEU A 1 331 ? 116.571 99.458 145.784 1.00 30.09 461 LEU C N 1
ATOM 2567 C CA . LEU A 1 331 ? 117.586 98.995 144.842 1.00 30.09 461 LEU C CA 1
ATOM 2568 C C . LEU A 1 331 ? 118.957 99.568 145.171 1.00 30.09 461 LEU C C 1
ATOM 2569 O O . LEU A 1 331 ? 119.971 98.872 145.044 1.00 30.09 461 LEU C O 1
ATOM 2574 N N . ARG A 1 332 ? 119.010 100.840 145.575 1.00 30.95 462 ARG C N 1
ATOM 2575 C CA . ARG A 1 332 ? 120.280 101.440 145.969 1.00 30.95 462 ARG C CA 1
ATOM 2576 C C . ARG A 1 332 ? 120.859 100.737 147.188 1.00 30.95 462 ARG C C 1
ATOM 2577 O O . ARG A 1 332 ? 122.064 100.469 147.245 1.00 30.95 462 ARG C O 1
ATOM 2585 N N . ALA A 1 333 ? 120.006 100.411 148.163 1.00 30.49 463 ALA C N 1
ATOM 2586 C CA . ALA A 1 333 ? 120.460 99.683 149.341 1.00 30.49 463 ALA C CA 1
ATOM 2587 C C . ALA A 1 333 ? 120.947 98.289 148.979 1.00 30.49 463 ALA C C 1
ATOM 2588 O O . ALA A 1 333 ? 121.964 97.828 149.503 1.00 30.49 463 ALA C O 1
ATOM 2590 N N . GLU A 1 334 ? 120.237 97.603 148.079 1.00 31.87 464 GLU C N 1
ATOM 2591 C CA . GLU A 1 334 ? 120.643 96.257 147.684 1.00 31.87 464 GLU C CA 1
ATOM 2592 C C . GLU A 1 334 ? 121.964 96.268 146.921 1.00 31.87 464 GLU C C 1
ATOM 2593 O O . GLU A 1 334 ? 122.814 95.393 147.129 1.00 31.87 464 GLU C O 1
ATOM 2599 N N . ILE A 1 335 ? 122.157 97.251 146.037 1.00 31.25 465 ILE C N 1
ATOM 2600 C CA . ILE A 1 335 ? 123.429 97.378 145.330 1.00 31.25 465 ILE C CA 1
ATOM 2601 C C . ILE A 1 335 ? 124.556 97.703 146.299 1.00 31.25 465 ILE C C 1
ATOM 2602 O O . ILE A 1 335 ? 125.649 97.129 146.212 1.00 31.25 465 ILE C O 1
ATOM 2607 N N . ALA A 1 336 ? 124.312 98.621 147.239 1.00 30.42 466 ALA C N 1
ATOM 2608 C CA . ALA A 1 336 ? 125.324 98.942 148.239 1.00 30.42 466 ALA C CA 1
ATOM 2609 C C . ALA A 1 336 ? 125.679 97.718 149.071 1.00 30.42 466 ALA C C 1
ATOM 2610 O O . ALA A 1 336 ? 126.853 97.495 149.385 1.00 30.42 466 ALA C O 1
ATOM 2612 N N . ILE A 1 337 ? 124.676 96.911 149.430 1.00 31.82 467 ILE C N 1
ATOM 2613 C CA . ILE A 1 337 ? 124.924 95.672 150.163 1.00 31.82 467 ILE C CA 1
ATOM 2614 C C . ILE A 1 337 ? 125.804 94.740 149.343 1.00 31.82 467 ILE C C 1
ATOM 2615 O O . ILE A 1 337 ? 126.842 94.268 149.817 1.00 31.82 467 ILE C O 1
ATOM 2620 N N . ASN A 1 338 ? 125.431 94.513 148.079 1.00 32.61 468 ASN C N 1
ATOM 2621 C CA . ASN A 1 338 ? 126.178 93.591 147.228 1.00 32.61 468 ASN C CA 1
ATOM 2622 C C . ASN A 1 338 ? 127.605 94.071 146.986 1.00 32.61 468 ASN C C 1
ATOM 2623 O O . ASN A 1 338 ? 128.507 93.255 146.762 1.00 32.61 468 ASN C O 1
ATOM 2628 N N . VAL A 1 339 ? 127.834 95.382 147.044 1.00 30.91 469 VAL C N 1
ATOM 2629 C CA . VAL A 1 339 ? 129.186 95.899 146.857 1.00 30.91 469 VAL C CA 1
ATOM 2630 C C . VAL A 1 339 ? 129.998 95.810 148.148 1.00 30.91 469 VAL C C 1
ATOM 2631 O O . VAL A 1 339 ? 131.160 95.388 148.130 1.00 30.91 469 VAL C O 1
ATOM 2635 N N . HIS A 1 340 ? 129.407 96.174 149.289 1.00 31.94 470 HIS C N 1
ATOM 2636 C CA . HIS A 1 340 ? 130.180 96.492 150.481 1.00 31.94 470 HIS C CA 1
ATOM 2637 C C . HIS A 1 340 ? 130.005 95.537 151.655 1.00 31.94 470 HIS C C 1
ATOM 2638 O O . HIS A 1 340 ? 130.748 95.670 152.635 1.00 31.94 470 HIS C O 1
ATOM 2645 N N . LEU A 1 341 ? 129.053 94.600 151.609 1.00 36.01 471 LEU C N 1
ATOM 2646 C CA . LEU A 1 341 ? 128.684 93.870 152.818 1.00 36.01 471 LEU C CA 1
ATOM 2647 C C . LEU A 1 341 ? 129.792 92.929 153.270 1.00 36.01 471 LEU C C 1
ATOM 2648 O O . LEU A 1 341 ? 130.136 92.896 154.455 1.00 36.01 471 LEU C O 1
ATOM 2653 N N . ASP A 1 342 ? 130.362 92.155 152.343 1.00 38.90 472 ASP C N 1
ATOM 2654 C CA . ASP A 1 342 ? 131.430 91.229 152.709 1.00 38.90 472 ASP C CA 1
ATOM 2655 C C . ASP A 1 342 ? 132.666 91.975 153.191 1.00 38.90 472 ASP C C 1
ATOM 2656 O O . ASP A 1 342 ? 133.308 91.571 154.170 1.00 38.90 472 ASP C O 1
ATOM 2661 N N . THR A 1 343 ? 133.006 93.076 152.517 1.00 38.68 473 THR C N 1
ATOM 2662 C CA . THR A 1 343 ? 134.177 93.856 152.895 1.00 38.68 473 THR C CA 1
ATOM 2663 C C . THR A 1 343 ? 134.001 94.480 154.275 1.00 38.68 473 THR C C 1
ATOM 2664 O O . THR A 1 343 ? 134.949 94.531 155.066 1.00 38.68 473 THR C O 1
ATOM 2668 N N . LEU A 1 344 ? 132.789 94.947 154.589 1.00 38.97 474 LEU C N 1
ATOM 2669 C CA . LEU A 1 344 ? 132.532 95.499 155.915 1.00 38.97 474 LEU C CA 1
ATOM 2670 C C . LEU A 1 344 ? 132.435 94.407 156.974 1.00 38.97 474 LEU C C 1
ATOM 2671 O O . LEU A 1 344 ? 132.730 94.656 158.147 1.00 38.97 474 LEU C O 1
ATOM 2676 N N . LYS A 1 345 ? 132.014 93.202 156.589 1.00 40.30 475 LYS C N 1
ATOM 2677 C CA . LYS A 1 345 ? 131.974 92.093 157.532 1.00 40.30 475 LYS C CA 1
ATOM 2678 C C . LYS A 1 345 ? 133.362 91.553 157.840 1.00 40.30 475 LYS C C 1
ATOM 2679 O O . LYS A 1 345 ? 133.558 90.960 158.905 1.00 40.30 475 LYS C O 1
ATOM 2685 N N . LYS A 1 346 ? 134.326 91.741 156.935 1.00 41.29 476 LYS C N 1
ATOM 2686 C CA . LYS A 1 346 ? 135.699 91.365 157.250 1.00 41.29 476 LYS C CA 1
ATOM 2687 C C . LYS A 1 346 ? 136.344 92.284 158.281 1.00 41.29 476 LYS C C 1
ATOM 2688 O O . LYS A 1 346 ? 137.415 91.945 158.796 1.00 41.29 476 LYS C O 1
ATOM 2694 N N . VAL A 1 347 ? 135.732 93.429 158.589 1.00 42.23 477 VAL C N 1
ATOM 2695 C CA . VAL A 1 347 ? 136.258 94.307 159.627 1.00 42.23 477 VAL C CA 1
ATOM 2696 C C . VAL A 1 347 ? 136.092 93.638 160.984 1.00 42.23 477 VAL C C 1
ATOM 2697 O O . VAL A 1 347 ? 135.018 93.121 161.317 1.00 42.23 477 VAL C O 1
ATOM 2701 N N . ARG A 1 348 ? 137.167 93.644 161.775 1.00 48.63 478 ARG C N 1
ATOM 2702 C CA . ARG A 1 348 ? 137.182 92.922 163.044 1.00 48.63 478 ARG C CA 1
ATOM 2703 C C . ARG A 1 348 ? 136.280 93.561 164.094 1.00 48.63 478 ARG C C 1
ATOM 2704 O O . ARG A 1 348 ? 135.805 92.863 164.997 1.00 48.63 478 ARG C O 1
ATOM 2712 N N . ILE A 1 349 ? 136.028 94.868 164.005 1.00 48.32 479 ILE C N 1
ATOM 2713 C CA . ILE A 1 349 ? 135.070 95.462 164.932 1.00 48.32 479 ILE C CA 1
ATOM 2714 C C . ILE A 1 349 ? 133.641 95.144 164.506 1.00 48.32 479 ILE C C 1
ATOM 2715 O O . ILE A 1 349 ? 132.729 95.122 165.341 1.00 48.32 479 ILE C O 1
ATOM 2720 N N . PHE A 1 350 ? 133.419 94.875 163.218 1.00 45.47 480 PHE C N 1
ATOM 2721 C CA . PHE A 1 350 ? 132.113 94.470 162.712 1.00 45.47 480 PHE C CA 1
ATOM 2722 C C . PHE A 1 350 ? 132.069 92.994 162.336 1.00 45.47 480 PHE C C 1
ATOM 2723 O O . PHE A 1 350 ? 131.259 92.599 161.491 1.00 45.47 480 PHE C O 1
ATOM 2731 N N . ALA A 1 351 ? 132.936 92.175 162.936 1.00 51.63 481 ALA C N 1
ATOM 2732 C CA . ALA A 1 351 ? 132.976 90.755 162.599 1.00 51.63 481 ALA C CA 1
ATOM 2733 C C . ALA A 1 351 ? 131.691 90.044 163.006 1.00 51.63 481 ALA C C 1
ATOM 2734 O O . ALA A 1 351 ? 131.155 89.234 162.240 1.00 51.63 481 ALA C O 1
ATOM 2736 N N . ASP A 1 352 ? 131.177 90.334 164.198 1.00 54.80 482 ASP C N 1
ATOM 2737 C CA . ASP A 1 352 ? 129.981 89.679 164.725 1.00 54.80 482 ASP C CA 1
ATOM 2738 C C . ASP A 1 352 ? 128.977 90.756 165.123 1.00 54.80 482 ASP C C 1
ATOM 2739 O O . ASP A 1 352 ? 128.887 91.128 166.294 1.00 54.80 482 ASP C O 1
ATOM 2744 N N . CYS A 1 353 ? 128.201 91.231 164.151 1.00 53.92 483 CYS C N 1
ATOM 2745 C CA . CYS A 1 353 ? 127.217 92.277 164.386 1.00 53.92 483 CYS C CA 1
ATOM 2746 C C . CYS A 1 353 ? 125.882 91.866 163.788 1.00 53.92 483 CYS C C 1
ATOM 2747 O O . CYS A 1 353 ? 125.800 90.957 162.957 1.00 53.92 483 CYS C O 1
ATOM 2750 N N . GLU A 1 354 ? 124.832 92.549 164.232 1.00 50.57 484 GLU C N 1
ATOM 2751 C CA . GLU A 1 354 ? 123.508 92.347 163.667 1.00 50.57 484 GLU C CA 1
ATOM 2752 C C . GLU A 1 354 ? 123.485 92.824 162.218 1.00 50.57 484 GLU C C 1
ATOM 2753 O O . GLU A 1 354 ? 124.169 93.781 161.847 1.00 50.57 484 GLU C O 1
ATOM 2759 N N . ALA A 1 355 ? 122.696 92.128 161.394 1.00 46.52 485 ALA C N 1
ATOM 2760 C CA . ALA A 1 355 ? 122.698 92.381 159.956 1.00 46.52 485 ALA C CA 1
ATOM 2761 C C . ALA A 1 355 ? 122.190 93.780 159.624 1.00 46.52 485 ALA C C 1
ATOM 2762 O O . ALA A 1 355 ? 122.692 94.421 158.694 1.00 46.52 485 ALA C O 1
ATOM 2764 N N . GLY A 1 356 ? 121.189 94.263 160.363 1.00 45.20 486 GLY C N 1
ATOM 2765 C CA . GLY A 1 356 ? 120.642 95.582 160.081 1.00 45.20 486 GLY C CA 1
ATOM 2766 C C . GLY A 1 356 ? 121.636 96.700 160.327 1.00 45.20 486 GLY C C 1
ATOM 2767 O O . GLY A 1 356 ? 121.683 97.679 159.573 1.00 45.20 486 GLY C O 1
ATOM 2768 N N . LEU A 1 357 ? 122.443 96.572 161.384 1.00 45.00 487 LEU C N 1
ATOM 2769 C CA . LEU A 1 357 ? 123.495 97.551 161.636 1.00 45.00 487 LEU C CA 1
ATOM 2770 C C . LEU A 1 357 ? 124.512 97.563 160.504 1.00 45.00 487 LEU C C 1
ATOM 2771 O O . LEU A 1 357 ? 124.954 98.632 160.070 1.00 45.00 487 LEU C O 1
ATOM 2776 N N . LEU A 1 358 ? 124.883 96.381 160.006 1.00 42.64 488 LEU C N 1
ATOM 2777 C CA . LEU A 1 358 ? 125.811 96.304 158.883 1.00 42.64 488 LEU C CA 1
ATOM 2778 C C . LEU A 1 358 ? 125.215 96.927 157.627 1.00 42.64 488 LEU C C 1
ATOM 2779 O O . LEU A 1 358 ? 125.918 97.611 156.878 1.00 42.64 488 LEU C O 1
ATOM 2784 N N . VAL A 1 359 ? 123.921 96.707 157.385 1.00 41.47 489 VAL C N 1
ATOM 2785 C CA . VAL A 1 359 ? 123.265 97.303 156.222 1.00 41.47 489 VAL C CA 1
ATOM 2786 C C . VAL A 1 359 ? 123.263 98.824 156.327 1.00 41.47 489 VAL C C 1
ATOM 2787 O O . VAL A 1 359 ? 123.563 99.531 155.355 1.00 41.47 489 VAL C O 1
ATOM 2791 N N . GLU A 1 360 ? 122.944 99.352 157.512 1.00 44.07 490 GLU C N 1
ATOM 2792 C CA . GLU A 1 360 ? 122.947 100.801 157.702 1.00 44.07 490 GLU C CA 1
ATOM 2793 C C . GLU A 1 360 ? 124.350 101.388 157.560 1.00 44.07 490 GLU C C 1
ATOM 2794 O O . GLU A 1 360 ? 124.522 102.457 156.960 1.00 44.07 490 GLU C O 1
ATOM 2800 N N . LEU A 1 361 ? 125.365 100.702 158.092 1.00 39.67 491 LEU C N 1
ATOM 2801 C CA . LEU A 1 361 ? 126.735 101.189 157.954 1.00 39.67 491 LEU C CA 1
ATOM 2802 C C . LEU A 1 361 ? 127.216 101.119 156.510 1.00 39.67 491 LEU C C 1
ATOM 2803 O O . LEU A 1 361 ? 128.003 101.969 156.081 1.00 39.67 491 LEU C O 1
ATOM 2808 N N . VAL A 1 362 ? 126.767 100.113 155.756 1.00 36.20 492 VAL C N 1
ATOM 2809 C CA . VAL A 1 362 ? 127.044 100.062 154.323 1.00 36.20 492 VAL C CA 1
ATOM 2810 C C . VAL A 1 362 ? 126.402 101.248 153.616 1.00 36.20 492 VAL C C 1
ATOM 2811 O O . VAL A 1 362 ? 127.019 101.888 152.754 1.00 36.20 492 VAL C O 1
ATOM 2815 N N . LEU A 1 363 ? 125.157 101.567 153.978 1.00 36.76 493 LEU C N 1
ATOM 2816 C CA . LEU A 1 363 ? 124.489 102.733 153.405 1.00 36.76 493 LEU C CA 1
ATOM 2817 C C . LEU A 1 363 ? 125.199 104.030 153.766 1.00 36.76 493 LEU C C 1
ATOM 2818 O O . LEU A 1 363 ? 125.140 105.002 153.004 1.00 36.76 493 LEU C O 1
ATOM 2823 N N . LYS A 1 364 ? 125.872 104.067 154.913 1.00 37.35 494 LYS C N 1
ATOM 2824 C CA . LYS A 1 364 ? 126.568 105.272 155.343 1.00 37.35 494 LYS C CA 1
ATOM 2825 C C . LYS A 1 364 ? 127.965 105.408 154.748 1.00 37.35 494 LYS C C 1
ATOM 2826 O O . LYS A 1 364 ? 128.639 106.405 155.027 1.00 37.35 494 LYS C O 1
ATOM 2832 N N . LEU A 1 365 ? 128.416 104.447 153.946 1.00 33.57 495 LEU C N 1
ATOM 2833 C CA . LEU A 1 365 ? 129.746 104.526 153.354 1.00 33.57 495 LEU C CA 1
ATOM 2834 C C . LEU A 1 365 ? 129.788 105.574 152.248 1.00 33.57 495 LEU C C 1
ATOM 2835 O O . LEU A 1 365 ? 128.880 105.661 151.417 1.00 33.57 495 LEU C O 1
ATOM 2840 N N . GLN A 1 366 ? 130.856 106.369 152.238 1.00 32.39 496 GLN C N 1
ATOM 2841 C CA . GLN A 1 366 ? 131.021 107.444 151.275 1.00 32.39 496 GLN C CA 1
ATOM 2842 C C . GLN A 1 366 ? 132.235 107.179 150.394 1.00 32.39 496 GLN C C 1
ATOM 2843 O O . GLN A 1 366 ? 133.326 106.919 150.918 1.00 32.39 496 GLN C O 1
ATOM 2849 N N . PRO A 1 367 ? 132.095 107.233 149.071 1.00 30.63 497 PRO C N 1
ATOM 2850 C CA . PRO A 1 367 ? 133.249 106.981 148.201 1.00 30.63 497 PRO C CA 1
ATOM 2851 C C . PRO A 1 367 ? 134.236 108.138 148.218 1.00 30.63 497 PRO C C 1
ATOM 2852 O O . PRO A 1 367 ? 133.853 109.310 148.192 1.00 30.63 497 PRO C O 1
ATOM 2856 N N . GLN A 1 368 ? 135.521 107.794 148.269 1.00 29.45 498 GLN C N 1
ATOM 2857 C CA . GLN A 1 368 ? 136.614 108.744 148.153 1.00 29.45 498 GLN C CA 1
ATOM 2858 C C . GLN A 1 368 ? 137.634 108.182 147.176 1.00 29.45 498 GLN C C 1
ATOM 2859 O O . GLN A 1 368 ? 137.794 106.966 147.059 1.00 29.45 498 GLN C O 1
ATOM 2865 N N . VAL A 1 369 ? 138.314 109.071 146.459 1.00 27.11 499 VAL C N 1
ATOM 2866 C CA . VAL A 1 369 ? 139.341 108.667 145.508 1.00 27.11 499 VAL C CA 1
ATOM 2867 C C . VAL A 1 369 ? 140.591 109.501 145.745 1.00 27.11 499 VAL C C 1
ATOM 2868 O O . VAL A 1 369 ? 140.520 110.656 146.176 1.00 27.11 499 VAL C O 1
ATOM 2872 N N . TYR A 1 370 ? 141.747 108.894 145.484 1.00 28.25 500 TYR C N 1
ATOM 2873 C CA . TYR A 1 370 ? 143.028 109.526 145.764 1.00 28.25 500 TYR C CA 1
ATOM 2874 C C . TYR A 1 370 ? 143.997 109.280 144.617 1.00 28.25 500 TYR C C 1
ATOM 2875 O O . TYR A 1 370 ? 144.030 108.187 144.043 1.00 28.25 500 TYR C O 1
ATOM 2884 N N . SER A 1 371 ? 144.779 110.307 144.292 1.00 28.80 501 SER C N 1
ATOM 2885 C CA . SER A 1 371 ? 145.850 110.221 143.313 1.00 28.80 501 SER C CA 1
ATOM 2886 C C . SER A 1 371 ? 147.065 109.515 143.900 1.00 28.80 501 SER C C 1
ATOM 2887 O O . SER A 1 371 ? 147.180 109.373 145.120 1.00 28.80 501 SER C O 1
ATOM 2890 N N . PRO A 1 372 ? 147.980 109.043 143.051 1.00 29.67 502 PRO C N 1
ATOM 2891 C CA . PRO A 1 372 ? 149.284 108.594 143.556 1.00 29.67 502 PRO C CA 1
ATOM 2892 C C . PRO A 1 372 ? 150.001 109.718 144.290 1.00 29.67 502 PRO C C 1
ATOM 2893 O O . PRO A 1 372 ? 150.141 110.830 143.777 1.00 29.67 502 PRO C O 1
ATOM 2897 N N . GLY A 1 373 ? 150.453 109.417 145.505 1.00 30.66 503 GLY C N 1
ATOM 2898 C CA . GLY A 1 373 ? 151.108 110.392 146.344 1.00 30.66 503 GLY C CA 1
ATOM 2899 C C . GLY A 1 373 ? 150.188 111.195 147.238 1.00 30.66 503 GLY C C 1
ATOM 2900 O O . GLY A 1 373 ? 150.683 111.959 148.077 1.00 30.66 503 GLY C O 1
ATOM 2901 N N . ASP A 1 374 ? 148.873 111.057 147.089 1.00 31.16 504 ASP C N 1
ATOM 2902 C CA . ASP A 1 374 ? 147.947 111.753 147.971 1.00 31.16 504 ASP C CA 1
ATOM 2903 C C . ASP A 1 374 ? 147.991 111.151 149.369 1.00 31.16 504 ASP C C 1
ATOM 2904 O O . ASP A 1 374 ? 148.095 109.932 149.536 1.00 31.16 504 ASP C O 1
ATOM 2909 N N . TYR A 1 375 ? 147.909 112.013 150.378 1.00 35.05 505 TYR C N 1
ATOM 2910 C CA . TYR A 1 375 ? 147.952 111.594 151.774 1.00 35.05 505 TYR C CA 1
ATOM 2911 C C . TYR A 1 375 ? 146.524 111.498 152.296 1.00 35.05 505 TYR C C 1
ATOM 2912 O O . TYR A 1 375 ? 145.824 112.510 152.402 1.00 35.05 505 TYR C O 1
ATOM 2921 N N . ILE A 1 376 ? 146.090 110.276 152.607 1.00 33.98 506 ILE C N 1
ATOM 2922 C CA . ILE A 1 376 ? 144.768 110.083 153.194 1.00 33.98 506 ILE C CA 1
ATOM 2923 C C . ILE A 1 376 ? 144.720 110.674 154.597 1.00 33.98 506 ILE C C 1
ATOM 2924 O O . ILE A 1 376 ? 143.769 111.378 154.957 1.00 33.98 506 ILE C O 1
ATOM 2929 N N . CYS A 1 377 ? 145.749 110.419 155.402 1.00 38.82 507 CYS C N 1
ATOM 2930 C CA . CYS A 1 377 ? 145.829 110.991 156.736 1.00 38.82 507 CYS C CA 1
ATOM 2931 C C . CYS A 1 377 ? 147.290 111.134 157.134 1.00 38.82 507 CYS C C 1
ATOM 2932 O O . CYS A 1 377 ? 148.173 110.466 156.591 1.00 38.82 507 CYS C O 1
ATOM 2935 N N . LYS A 1 378 ? 147.530 112.018 158.097 1.00 41.46 508 LYS C N 1
ATOM 2936 C CA . LYS A 1 378 ? 148.857 112.299 158.621 1.00 41.46 508 LYS C CA 1
ATOM 2937 C C . LYS A 1 378 ? 148.868 112.044 160.122 1.00 41.46 508 LYS C C 1
ATOM 2938 O O . LYS A 1 378 ? 147.817 111.946 160.760 1.00 41.46 508 LYS C O 1
ATOM 2944 N N . LYS A 1 379 ? 150.068 111.924 160.687 1.00 44.87 509 LYS C N 1
ATOM 2945 C CA . LYS A 1 379 ? 150.190 111.830 162.135 1.00 44.87 509 LYS C CA 1
ATOM 2946 C C . LYS A 1 379 ? 149.775 113.141 162.789 1.00 44.87 509 LYS C C 1
ATOM 2947 O O . LYS A 1 379 ? 150.085 114.229 162.295 1.00 44.87 509 LYS C O 1
ATOM 2953 N N . GLY A 1 380 ? 149.064 113.031 163.907 1.00 44.66 510 GLY C N 1
ATOM 2954 C CA . GLY A 1 380 ? 148.528 114.186 164.588 1.00 44.66 510 GLY C CA 1
ATOM 2955 C C . GLY A 1 380 ? 147.210 114.684 164.044 1.00 44.66 510 GLY C C 1
ATOM 2956 O O . GLY A 1 380 ? 146.630 115.611 164.623 1.00 44.66 510 GLY C O 1
ATOM 2957 N N . ASP A 1 381 ? 146.721 114.104 162.954 1.00 44.49 511 ASP C N 1
ATOM 2958 C CA . ASP A 1 381 ? 145.424 114.465 162.410 1.00 44.49 511 ASP C CA 1
ATOM 2959 C C . ASP A 1 381 ? 144.311 113.851 163.247 1.00 44.49 511 ASP C C 1
ATOM 2960 O O . ASP A 1 381 ? 144.448 112.751 163.788 1.00 44.49 511 ASP C O 1
ATOM 2965 N N . ILE A 1 382 ? 143.199 114.575 163.352 1.00 43.92 512 ILE C N 1
ATOM 2966 C CA . ILE A 1 382 ? 142.043 114.058 164.074 1.00 43.92 512 ILE C CA 1
ATOM 2967 C C . ILE A 1 382 ? 141.411 112.947 163.245 1.00 43.92 512 ILE C C 1
ATOM 2968 O O . ILE A 1 382 ? 141.035 113.154 162.086 1.00 43.92 512 ILE C O 1
ATOM 2973 N N . GLY A 1 383 ? 141.298 111.761 163.834 1.00 46.20 513 GLY C N 1
ATOM 2974 C CA . GLY A 1 383 ? 140.731 110.627 163.134 1.00 46.20 513 GLY C CA 1
ATOM 2975 C C . GLY A 1 383 ? 139.260 110.429 163.426 1.00 46.20 513 GLY C C 1
ATOM 2976 O O . GLY A 1 383 ? 138.891 109.994 164.521 1.00 46.20 513 GLY C O 1
ATOM 2977 N N . ARG A 1 384 ? 138.408 110.750 162.457 1.00 45.25 514 ARG C N 1
ATOM 2978 C CA . ARG A 1 384 ? 136.969 110.602 162.611 1.00 45.25 514 ARG C CA 1
ATOM 2979 C C . ARG A 1 384 ? 136.353 109.656 161.593 1.00 45.25 514 ARG C C 1
ATOM 2980 O O . ARG A 1 384 ? 135.127 109.501 161.580 1.00 45.25 514 ARG C O 1
ATOM 2988 N N . GLU A 1 385 ? 137.154 109.025 160.740 1.00 42.97 515 GLU C N 1
ATOM 2989 C CA . GLU A 1 385 ? 136.637 108.173 159.683 1.00 42.97 515 GLU C CA 1
ATOM 2990 C C . GLU A 1 385 ? 137.392 106.854 159.644 1.00 42.97 515 GLU C C 1
ATOM 2991 O O . GLU A 1 385 ? 138.576 106.782 159.981 1.00 42.97 515 GLU C O 1
ATOM 2997 N N . MET A 1 386 ? 136.681 105.811 159.232 1.00 39.78 516 MET C N 1
ATOM 2998 C CA . MET A 1 386 ? 137.270 104.526 158.889 1.00 39.78 516 MET C CA 1
ATOM 2999 C C . MET A 1 386 ? 137.361 104.440 157.373 1.00 39.78 516 MET C C 1
ATOM 3000 O O . MET A 1 386 ? 136.350 104.598 156.682 1.00 39.78 516 MET C O 1
ATOM 3005 N N . TYR A 1 387 ? 138.557 104.186 156.859 1.00 35.93 517 TYR C N 1
ATOM 3006 C CA . TYR A 1 387 ? 138.772 104.046 155.426 1.00 35.93 517 TYR C CA 1
ATOM 3007 C C . TYR A 1 387 ? 138.955 102.575 155.089 1.00 35.93 517 TYR C C 1
ATOM 3008 O O . TYR A 1 387 ? 139.747 101.883 155.733 1.00 35.93 517 TYR C O 1
ATOM 3017 N N . ILE A 1 388 ? 138.218 102.099 154.089 1.00 33.48 518 ILE C N 1
ATOM 3018 C CA . ILE A 1 388 ? 138.333 100.731 153.599 1.00 33.48 518 ILE C CA 1
ATOM 3019 C C . ILE A 1 388 ? 138.705 100.786 152.126 1.00 33.48 518 ILE C C 1
ATOM 3020 O O . ILE A 1 388 ? 138.025 101.448 151.335 1.00 33.48 518 ILE C O 1
ATOM 3025 N N . ILE A 1 389 ? 139.772 100.087 151.760 1.00 35.26 519 ILE C N 1
ATOM 3026 C CA . ILE A 1 389 ? 140.296 100.141 150.400 1.00 35.26 519 ILE C CA 1
ATOM 3027 C C . ILE A 1 389 ? 139.486 99.215 149.505 1.00 35.26 519 ILE C C 1
ATOM 3028 O O . ILE A 1 389 ? 139.226 98.059 149.857 1.00 35.26 519 ILE C O 1
ATOM 3033 N N . LYS A 1 390 ? 139.082 99.725 148.342 1.00 36.32 520 LYS C N 1
ATOM 3034 C CA . LYS A 1 390 ? 138.319 98.949 147.374 1.00 36.32 520 LYS C CA 1
ATOM 3035 C C . LYS A 1 390 ? 139.154 98.549 146.164 1.00 36.32 520 LYS C C 1
ATOM 3036 O O . LYS A 1 390 ? 139.269 97.359 145.861 1.00 36.32 520 LYS C O 1
ATOM 3042 N N . GLU A 1 391 ? 139.743 99.511 145.457 1.00 40.80 521 GLU C N 1
ATOM 3043 C CA . GLU A 1 391 ? 140.484 99.231 144.229 1.00 40.80 521 GLU C CA 1
ATOM 3044 C C . GLU A 1 391 ? 141.788 100.023 144.191 1.00 40.80 521 GLU C C 1
ATOM 3045 O O . GLU A 1 391 ? 142.122 100.666 143.196 1.00 40.80 521 GLU C O 1
ATOM 3051 N N . GLY A 1 392 ? 142.550 99.986 145.282 1.00 38.58 522 GLY C N 1
ATOM 3052 C CA . GLY A 1 392 ? 143.796 100.720 145.326 1.00 38.58 522 GLY C CA 1
ATOM 3053 C C . GLY A 1 392 ? 144.824 100.059 146.219 1.00 38.58 522 GLY C C 1
ATOM 3054 O O . GLY A 1 392 ? 144.592 98.996 146.796 1.00 38.58 522 GLY C O 1
ATOM 3055 N N . LYS A 1 393 ? 145.984 100.706 146.309 1.00 39.93 523 LYS C N 1
ATOM 3056 C CA . LYS A 1 393 ? 147.059 100.304 147.205 1.00 39.93 523 LYS C CA 1
ATOM 3057 C C . LYS A 1 393 ? 147.460 101.503 148.049 1.00 39.93 523 LYS C C 1
ATOM 3058 O O . LYS A 1 393 ? 147.698 102.589 147.512 1.00 39.93 523 LYS C O 1
ATOM 3064 N N . LEU A 1 394 ? 147.539 101.308 149.362 1.00 37.82 524 LEU C N 1
ATOM 3065 C CA . LEU A 1 394 ? 147.961 102.353 150.281 1.00 37.82 524 LEU C CA 1
ATOM 3066 C C . LEU A 1 394 ? 149.251 101.928 150.969 1.00 37.82 524 LEU C C 1
ATOM 3067 O O . LEU A 1 394 ? 149.620 100.754 150.961 1.00 37.82 524 LEU C O 1
ATOM 3072 N N . ALA A 1 395 ? 149.938 102.894 151.569 1.00 40.49 525 ALA C N 1
ATOM 3073 C CA . ALA A 1 395 ? 151.186 102.623 152.263 1.00 40.49 525 ALA C CA 1
ATOM 3074 C C . ALA A 1 395 ? 151.223 103.394 153.572 1.00 40.49 525 ALA C C 1
ATOM 3075 O O . ALA A 1 395 ? 150.655 104.482 153.685 1.00 40.49 525 ALA C O 1
ATOM 3077 N N . VAL A 1 396 ? 151.898 102.820 154.561 1.00 45.80 526 VAL C N 1
ATOM 3078 C CA . VAL A 1 396 ? 152.154 103.496 155.827 1.00 45.80 526 VAL C CA 1
ATOM 3079 C C . VAL A 1 396 ? 153.575 104.039 155.768 1.00 45.80 526 VAL C C 1
ATOM 3080 O O . VAL A 1 396 ? 154.540 103.268 155.743 1.00 45.80 526 VAL C O 1
ATOM 3084 N N . VAL A 1 397 ? 153.715 105.359 155.750 1.00 46.99 527 VAL C N 1
ATOM 3085 C CA . VAL A 1 397 ? 155.009 105.990 155.565 1.00 46.99 527 VAL C CA 1
ATOM 3086 C C . VAL A 1 397 ? 155.504 106.557 156.891 1.00 46.99 527 VAL C C 1
ATOM 3087 O O . VAL A 1 397 ? 154.760 106.676 157.862 1.00 46.99 527 VAL C O 1
ATOM 3091 N N . ALA A 1 398 ? 156.786 106.918 156.930 1.00 51.68 528 ALA C N 1
ATOM 3092 C CA . ALA A 1 398 ? 157.496 107.286 158.152 1.00 51.68 528 ALA C CA 1
ATOM 3093 C C . ALA A 1 398 ? 157.755 108.787 158.248 1.00 51.68 528 ALA C C 1
ATOM 3094 O O . ALA A 1 398 ? 158.856 109.211 158.606 1.00 51.68 528 ALA C O 1
ATOM 3096 N N . ASP A 1 399 ? 156.761 109.599 157.880 1.00 52.94 529 ASP C N 1
ATOM 3097 C CA . ASP A 1 399 ? 156.762 111.064 157.911 1.00 52.94 529 ASP C CA 1
ATOM 3098 C C . ASP A 1 399 ? 157.704 111.682 156.884 1.00 52.94 529 ASP C C 1
ATOM 3099 O O . ASP A 1 399 ? 157.762 112.913 156.784 1.00 52.94 529 ASP C O 1
ATOM 3104 N N . ASP A 1 400 ? 158.443 110.879 156.122 1.00 55.39 530 ASP C N 1
ATOM 3105 C CA . ASP A 1 400 ? 159.296 111.375 155.053 1.00 55.39 530 ASP C CA 1
ATOM 3106 C C . ASP A 1 400 ? 158.788 111.030 153.664 1.00 55.39 530 ASP C C 1
ATOM 3107 O O . ASP A 1 400 ? 159.072 111.765 152.717 1.00 55.39 530 ASP C O 1
ATOM 3112 N N . GLY A 1 401 ? 158.046 109.931 153.523 1.00 54.83 531 GLY C N 1
ATOM 3113 C CA . GLY A 1 401 ? 157.492 109.525 152.252 1.00 54.83 531 GLY C CA 1
ATOM 3114 C C . GLY A 1 401 ? 158.391 108.647 151.409 1.00 54.83 531 GLY C C 1
ATOM 3115 O O . GLY A 1 401 ? 157.934 108.131 150.381 1.00 54.83 531 GLY C O 1
ATOM 3116 N N . VAL A 1 402 ? 159.646 108.455 151.808 1.00 56.32 532 VAL C N 1
ATOM 3117 C CA . VAL A 1 402 ? 160.569 107.657 151.010 1.00 56.32 532 VAL C CA 1
ATOM 3118 C C . VAL A 1 402 ? 160.525 106.177 151.386 1.00 56.32 532 VAL C C 1
ATOM 3119 O O . VAL A 1 402 ? 160.885 105.323 150.568 1.00 56.32 532 VAL C O 1
ATOM 3123 N N . THR A 1 403 ? 160.096 105.849 152.602 1.00 54.10 533 THR C N 1
ATOM 3124 C CA . THR A 1 403 ? 160.013 104.470 153.057 1.00 54.10 533 THR C CA 1
ATOM 3125 C C . THR A 1 403 ? 158.586 104.142 153.475 1.00 54.10 533 THR C C 1
ATOM 3126 O O . THR A 1 403 ? 157.823 105.021 153.888 1.00 54.10 533 THR C O 1
ATOM 3130 N N . GLN A 1 404 ? 158.230 102.866 153.351 1.00 50.41 534 GLN C N 1
ATOM 3131 C CA . GLN A 1 404 ? 156.881 102.392 153.632 1.00 50.41 534 GLN C CA 1
ATOM 3132 C C . GLN A 1 404 ? 156.958 101.243 154.624 1.00 50.41 534 GLN C C 1
ATOM 3133 O O . GLN A 1 404 ? 157.652 100.252 154.373 1.00 50.41 534 GLN C O 1
ATOM 3139 N N . PHE A 1 405 ? 156.256 101.378 155.753 1.00 50.10 535 PHE C N 1
ATOM 3140 C CA . PHE A 1 405 ? 156.220 100.299 156.735 1.00 50.10 535 PHE C CA 1
ATOM 3141 C C . PHE A 1 405 ? 155.477 99.086 156.194 1.00 50.10 535 PHE C C 1
ATOM 3142 O O . PHE A 1 405 ? 155.984 97.960 156.241 1.00 50.10 535 PHE C O 1
ATOM 3150 N N . VAL A 1 406 ? 154.273 99.298 155.673 1.00 46.51 536 VAL C N 1
ATOM 3151 C CA . VAL A 1 406 ? 153.429 98.207 155.204 1.00 46.51 536 VAL C CA 1
ATOM 3152 C C . VAL A 1 406 ? 152.511 98.749 154.118 1.00 46.51 536 VAL C C 1
ATOM 3153 O O . VAL A 1 406 ? 152.058 99.898 154.178 1.00 46.51 536 VAL C O 1
ATOM 3157 N N . VAL A 1 407 ? 152.269 97.922 153.104 1.00 43.13 537 VAL C N 1
ATOM 3158 C CA . VAL A 1 407 ? 151.361 98.241 152.012 1.00 43.13 537 VAL C CA 1
ATOM 3159 C C . VAL A 1 407 ? 150.028 97.563 152.296 1.00 43.13 537 VAL C C 1
ATOM 3160 O O . VAL A 1 407 ? 149.965 96.340 152.473 1.00 43.13 537 VAL C O 1
ATOM 3164 N N . LEU A 1 408 ? 148.967 98.359 152.341 1.00 41.21 538 LEU C N 1
ATOM 3165 C CA . LEU A 1 408 ? 147.614 97.877 152.576 1.00 41.21 538 LEU C CA 1
ATOM 3166 C C . LEU A 1 408 ? 146.907 97.747 151.232 1.00 41.21 538 LEU C C 1
ATOM 3167 O O . LEU A 1 408 ? 146.770 98.732 150.498 1.00 41.21 538 LEU C O 1
ATOM 3172 N N . SER A 1 409 ? 146.468 96.535 150.916 1.00 41.19 539 SER C N 1
ATOM 3173 C CA . SER A 1 409 ? 145.885 96.202 149.628 1.00 41.19 539 SER C CA 1
ATOM 3174 C C . SER A 1 409 ? 144.361 96.271 149.701 1.00 41.19 539 SER C C 1
ATOM 3175 O O . SER A 1 409 ? 143.783 96.793 150.658 1.00 41.19 539 SER C O 1
ATOM 3178 N N . ASP A 1 410 ? 143.706 95.749 148.666 1.00 41.57 540 ASP C N 1
ATOM 3179 C CA . ASP A 1 410 ? 142.254 95.806 148.568 1.00 41.57 540 ASP C CA 1
ATOM 3180 C C . ASP A 1 410 ? 141.597 94.990 149.674 1.00 41.57 540 ASP C C 1
ATOM 3181 O O . ASP A 1 410 ? 142.036 93.885 150.000 1.00 41.57 540 ASP C O 1
ATOM 3186 N N . GLY A 1 411 ? 140.531 95.544 150.247 1.00 38.42 541 GLY C N 1
ATOM 3187 C CA . GLY A 1 411 ? 139.826 94.910 151.337 1.00 38.42 541 GLY C CA 1
ATOM 3188 C C . GLY A 1 411 ? 140.358 95.241 152.712 1.00 38.42 541 GLY C C 1
ATOM 3189 O O . GLY A 1 411 ? 139.708 94.900 153.708 1.00 38.42 541 GLY C O 1
ATOM 3190 N N . SER A 1 412 ? 141.513 95.894 152.801 1.00 37.33 542 SER C N 1
ATOM 3191 C CA . SER A 1 412 ? 142.067 96.290 154.082 1.00 37.33 542 SER C CA 1
ATOM 3192 C C . SER A 1 412 ? 141.384 97.558 154.585 1.00 37.33 542 SER C C 1
ATOM 3193 O O . SER A 1 412 ? 140.626 98.219 153.870 1.00 37.33 542 SER C O 1
ATOM 3196 N N . TYR A 1 413 ? 141.660 97.896 155.841 1.00 38.13 543 TYR C N 1
ATOM 3197 C CA . TYR A 1 413 ? 141.014 99.032 156.477 1.00 38.13 543 TYR C CA 1
ATOM 3198 C C . TYR A 1 413 ? 141.913 99.583 157.572 1.00 38.13 543 TYR C C 1
ATOM 3199 O O . TYR A 1 413 ? 142.808 98.899 158.075 1.00 38.13 543 TYR C O 1
ATOM 3208 N N . PHE A 1 414 ? 141.661 100.839 157.932 1.00 38.85 544 PHE C N 1
ATOM 3209 C CA . PHE A 1 414 ? 142.335 101.473 159.053 1.00 38.85 544 PHE C CA 1
ATOM 3210 C C . PHE A 1 414 ? 141.411 102.531 159.635 1.00 38.85 544 PHE C C 1
ATOM 3211 O O . PHE A 1 414 ? 140.481 103.001 158.975 1.00 38.85 544 PHE C O 1
ATOM 3219 N N . GLY A 1 415 ? 141.680 102.903 160.882 1.00 43.12 545 GLY C N 1
ATOM 3220 C CA . GLY A 1 415 ? 140.824 103.832 161.585 1.00 43.12 545 GLY C CA 1
ATOM 3221 C C . GLY A 1 415 ? 139.585 103.221 162.195 1.00 43.12 545 GLY C C 1
ATOM 3222 O O . GLY A 1 415 ? 138.673 103.963 162.575 1.00 43.12 545 GLY C O 1
ATOM 3223 N N . GLU A 1 416 ? 139.519 101.891 162.297 1.00 46.41 546 GLU C N 1
ATOM 3224 C CA . GLU A 1 416 ? 138.365 101.235 162.901 1.00 46.41 546 GLU C CA 1
ATOM 3225 C C . GLU A 1 416 ? 138.268 101.488 164.400 1.00 46.41 546 GLU C C 1
ATOM 3226 O O . GLU A 1 416 ? 137.177 101.367 164.966 1.00 46.41 546 GLU C O 1
ATOM 3232 N N . ILE A 1 417 ? 139.373 101.838 165.050 1.00 49.67 547 ILE C N 1
ATOM 3233 C CA . ILE A 1 417 ? 139.354 102.133 166.478 1.00 49.67 547 ILE C CA 1
ATOM 3234 C C . ILE A 1 417 ? 139.015 103.595 166.734 1.00 49.67 547 ILE C C 1
ATOM 3235 O O . ILE A 1 417 ? 138.240 103.910 167.641 1.00 49.67 547 ILE C O 1
ATOM 3240 N N . SER A 1 418 ? 139.560 104.497 165.915 1.00 50.27 548 SER C N 1
ATOM 3241 C CA . SER A 1 418 ? 139.359 105.926 166.119 1.00 50.27 548 SER C CA 1
ATOM 3242 C C . SER A 1 418 ? 137.909 106.351 165.922 1.00 50.27 548 SER C C 1
ATOM 3243 O O . SER A 1 418 ? 137.506 107.387 166.462 1.00 50.27 548 SER C O 1
ATOM 3246 N N . ILE A 1 419 ? 137.114 105.583 165.171 1.00 48.19 549 ILE C N 1
ATOM 3247 C CA . ILE A 1 419 ? 135.697 105.904 165.060 1.00 48.19 549 ILE C CA 1
ATOM 3248 C C . ILE A 1 419 ? 134.936 105.498 166.314 1.00 48.19 549 ILE C C 1
ATOM 3249 O O . ILE A 1 419 ? 133.814 105.963 166.527 1.00 48.19 549 ILE C O 1
ATOM 3254 N N . LEU A 1 420 ? 135.512 104.636 167.148 1.00 52.07 550 LEU C N 1
ATOM 3255 C CA . LEU A 1 420 ? 134.887 104.239 168.401 1.00 52.07 550 LEU C CA 1
ATOM 3256 C C . LEU A 1 420 ? 135.347 105.164 169.520 1.00 52.07 550 LEU C C 1
ATOM 3257 O O . LEU A 1 420 ? 136.548 105.401 169.683 1.00 52.07 550 LEU C O 1
ATOM 3262 N N . ASN A 1 421 ? 134.392 105.680 170.288 1.00 58.33 551 ASN C N 1
ATOM 3263 C CA . ASN A 1 421 ? 134.701 106.522 171.442 1.00 58.33 551 ASN C CA 1
ATOM 3264 C C . ASN A 1 421 ? 134.995 105.606 172.623 1.00 58.33 551 ASN C C 1
ATOM 3265 O O . ASN A 1 421 ? 134.098 105.185 173.354 1.00 58.33 551 ASN C O 1
ATOM 3270 N N . ILE A 1 422 ? 136.274 105.293 172.807 1.00 62.63 552 ILE C N 1
ATOM 3271 C CA . ILE A 1 422 ? 136.730 104.383 173.851 1.00 62.63 552 ILE C CA 1
ATOM 3272 C C . ILE A 1 422 ? 137.441 105.197 174.920 1.00 62.63 552 ILE C C 1
ATOM 3273 O O . ILE A 1 422 ? 138.353 105.975 174.614 1.00 62.63 552 ILE C O 1
ATOM 3278 N N . LYS A 1 423 ? 137.023 105.021 176.171 1.00 67.29 553 LYS C N 1
ATOM 3279 C CA . LYS A 1 423 ? 137.650 105.728 177.277 1.00 67.29 553 LYS C CA 1
ATOM 3280 C C . LYS A 1 423 ? 139.005 105.112 177.611 1.00 67.29 553 LYS C C 1
ATOM 3281 O O . LYS A 1 423 ? 139.239 103.917 177.416 1.00 67.29 553 LYS C O 1
ATOM 3287 N N . GLY A 1 424 ? 139.908 105.950 178.115 1.00 69.76 554 GLY C N 1
ATOM 3288 C CA . GLY A 1 424 ? 141.225 105.493 178.503 1.00 69.76 554 GLY C CA 1
ATOM 3289 C C . GLY A 1 424 ? 142.190 105.250 177.367 1.00 69.76 554 GLY C C 1
ATOM 3290 O O . GLY A 1 424 ? 143.264 104.685 177.601 1.00 69.76 554 GLY C O 1
ATOM 3291 N N . SER A 1 425 ? 141.849 105.656 176.147 1.00 66.48 555 SER C N 1
ATOM 3292 C CA . SER A 1 425 ? 142.723 105.443 175.001 1.00 66.48 555 SER C CA 1
ATOM 3293 C C . SER A 1 425 ? 143.748 106.569 174.925 1.00 66.48 555 SER C C 1
ATOM 3294 O O . SER A 1 425 ? 143.384 107.737 174.752 1.00 66.48 555 SER C O 1
ATOM 3297 N N . LYS A 1 426 ? 145.029 106.216 175.059 1.00 67.77 556 LYS C N 1
ATOM 3298 C CA . LYS A 1 426 ? 146.085 107.222 175.010 1.00 67.77 556 LYS C CA 1
ATOM 3299 C C . LYS A 1 426 ? 146.234 107.809 173.612 1.00 67.77 556 LYS C C 1
ATOM 3300 O O . LYS A 1 426 ? 146.495 109.008 173.460 1.00 67.77 556 LYS C O 1
ATOM 3306 N N . ALA A 1 427 ? 146.072 106.983 172.579 1.00 64.34 557 ALA C N 1
ATOM 3307 C CA . ALA A 1 427 ? 146.226 107.411 171.196 1.00 64.34 557 ALA C CA 1
ATOM 3308 C C . ALA A 1 427 ? 144.887 107.659 170.513 1.00 64.34 557 ALA C C 1
ATOM 3309 O O . ALA A 1 427 ? 144.829 107.720 169.280 1.00 64.34 557 ALA C O 1
ATOM 3311 N N . GLY A 1 428 ? 143.812 107.795 171.286 1.00 59.37 558 GLY C N 1
ATOM 3312 C CA . GLY A 1 428 ? 142.508 108.018 170.703 1.00 59.37 558 GLY C CA 1
ATOM 3313 C C . GLY A 1 428 ? 142.365 109.402 170.103 1.00 59.37 558 GLY C C 1
ATOM 3314 O O . GLY A 1 428 ? 143.098 110.336 170.433 1.00 59.37 558 GLY C O 1
ATOM 3315 N N . ASN A 1 429 ? 141.414 109.508 169.172 1.00 52.28 559 ASN C N 1
ATOM 3316 C CA . ASN A 1 429 ? 140.987 110.718 168.469 1.00 52.28 559 ASN C CA 1
ATOM 3317 C C . ASN A 1 429 ? 142.044 111.255 167.504 1.00 52.28 559 ASN C C 1
ATOM 3318 O O . ASN A 1 429 ? 141.752 112.187 166.747 1.00 52.28 559 ASN C O 1
ATOM 3323 N N . ARG A 1 430 ? 143.243 110.678 167.469 1.00 48.97 560 ARG C N 1
ATOM 3324 C CA . ARG A 1 430 ? 144.317 111.164 166.618 1.00 48.97 560 ARG C CA 1
ATOM 3325 C C . ARG A 1 430 ? 144.918 110.009 165.831 1.00 48.97 560 ARG C C 1
ATOM 3326 O O . ARG A 1 430 ? 144.938 108.865 166.293 1.00 48.97 560 ARG C O 1
ATOM 3334 N N . ARG A 1 431 ? 145.410 110.323 164.636 1.00 43.74 561 ARG C N 1
ATOM 3335 C CA . ARG A 1 431 ? 146.010 109.318 163.770 1.00 43.74 561 ARG C CA 1
ATOM 3336 C C . ARG A 1 431 ? 147.456 109.072 164.181 1.00 43.74 561 ARG C C 1
ATOM 3337 O O . ARG A 1 431 ? 148.217 110.018 164.405 1.00 43.74 561 ARG C O 1
ATOM 3345 N N . THR A 1 432 ? 147.833 107.798 164.277 1.00 45.78 562 THR C N 1
ATOM 3346 C CA . THR A 1 432 ? 149.181 107.431 164.685 1.00 45.78 562 THR C CA 1
ATOM 3347 C C . THR A 1 432 ? 150.119 107.183 163.513 1.00 45.78 562 THR C C 1
ATOM 3348 O O . THR A 1 432 ? 151.337 107.133 163.717 1.00 45.78 562 THR C O 1
ATOM 3352 N N . ALA A 1 433 ? 149.593 107.027 162.301 1.00 43.52 563 ALA C N 1
ATOM 3353 C CA . ALA A 1 433 ? 150.415 106.713 161.143 1.00 43.52 563 ALA C CA 1
ATOM 3354 C C . ALA A 1 433 ? 150.003 107.582 159.964 1.00 43.52 563 ALA C C 1
ATOM 3355 O O . ALA A 1 433 ? 148.856 108.027 159.871 1.00 43.52 563 ALA C O 1
ATOM 3357 N N . ASN A 1 434 ? 150.954 107.816 159.063 1.00 42.98 564 ASN C N 1
ATOM 3358 C CA . ASN A 1 434 ? 150.701 108.565 157.840 1.00 42.98 564 ASN C CA 1
ATOM 3359 C C . ASN A 1 434 ? 150.383 107.585 156.717 1.00 42.98 564 ASN C C 1
ATOM 3360 O O . ASN A 1 434 ? 151.191 106.699 156.411 1.00 42.98 564 ASN C O 1
ATOM 3365 N N . ILE A 1 435 ? 149.214 107.748 156.106 1.00 38.00 565 ILE C N 1
ATOM 3366 C CA . ILE A 1 435 ? 148.736 106.866 155.049 1.00 38.00 565 ILE C CA 1
ATOM 3367 C C . ILE A 1 435 ? 148.862 107.605 153.725 1.00 38.00 565 ILE C C 1
ATOM 3368 O O . ILE A 1 435 ? 148.255 108.666 153.534 1.00 38.00 565 ILE C O 1
ATOM 3373 N N . LYS A 1 436 ? 149.642 107.039 152.813 1.00 35.73 566 LYS C N 1
ATOM 3374 C CA . LYS A 1 436 ? 149.894 107.618 151.504 1.00 35.73 566 LYS C CA 1
ATOM 3375 C C . LYS A 1 436 ? 149.282 106.733 150.430 1.00 35.73 566 LYS C C 1
ATOM 3376 O O . LYS A 1 436 ? 149.391 105.505 150.487 1.00 35.73 566 LYS C O 1
ATOM 3382 N N . SER A 1 437 ? 148.631 107.354 149.453 1.00 31.58 567 SER C N 1
ATOM 3383 C CA . SER A 1 437 ? 148.098 106.618 148.313 1.00 31.58 567 SER C CA 1
ATOM 3384 C C . SER A 1 437 ? 149.230 106.375 147.322 1.00 31.58 567 SER C C 1
ATOM 3385 O O . SER A 1 437 ? 149.753 107.322 146.725 1.00 31.58 567 SER C O 1
ATOM 3388 N N . ILE A 1 438 ? 149.625 105.108 147.165 1.00 33.89 568 ILE C N 1
ATOM 3389 C CA . ILE A 1 438 ? 150.702 104.766 146.238 1.00 33.89 568 ILE C CA 1
ATOM 3390 C C . ILE A 1 438 ? 150.288 105.079 144.807 1.00 33.89 568 ILE C C 1
ATOM 3391 O O . ILE A 1 438 ? 151.053 105.663 144.031 1.00 33.89 568 ILE C O 1
ATOM 3396 N N . GLY A 1 439 ? 149.072 104.693 144.438 1.00 31.27 569 GLY C N 1
ATOM 3397 C CA . GLY A 1 439 ? 148.507 104.977 143.140 1.00 31.27 569 GLY C CA 1
ATOM 3398 C C . GLY A 1 439 ? 147.139 105.614 143.282 1.00 31.27 569 GLY C C 1
ATOM 3399 O O . GLY A 1 439 ? 146.818 106.238 144.295 1.00 31.27 569 GLY C O 1
ATOM 3400 N N . TYR A 1 440 ? 146.330 105.449 142.241 1.00 29.62 570 TYR C N 1
ATOM 3401 C CA . TYR A 1 440 ? 144.942 105.900 142.269 1.00 29.62 570 TYR C CA 1
ATOM 3402 C C . TYR A 1 440 ? 144.143 104.909 143.102 1.00 29.62 570 TYR C C 1
ATOM 3403 O O . TYR A 1 440 ? 143.826 103.810 142.646 1.00 29.62 570 TYR C O 1
ATOM 3412 N N . SER A 1 441 ? 143.810 105.294 144.327 1.00 30.01 571 SER C N 1
ATOM 3413 C CA . SER A 1 441 ? 143.135 104.409 145.264 1.00 30.01 571 SER C CA 1
ATOM 3414 C C . SER A 1 441 ? 141.684 104.834 145.424 1.00 30.01 571 SER C C 1
ATOM 3415 O O . SER A 1 441 ? 141.393 106.023 145.585 1.00 30.01 571 SER C O 1
ATOM 3418 N N . ASP A 1 442 ? 140.780 103.861 145.369 1.00 32.13 572 ASP C N 1
ATOM 3419 C CA . ASP A 1 442 ? 139.362 104.083 145.620 1.00 32.13 572 ASP C CA 1
ATOM 3420 C C . ASP A 1 442 ? 139.045 103.523 147.001 1.00 32.13 572 ASP C C 1
ATOM 3421 O O . ASP A 1 442 ? 139.081 102.306 147.208 1.00 32.13 572 ASP C O 1
ATOM 3426 N N . LEU A 1 443 ? 138.751 104.408 147.944 1.00 30.12 573 LEU C N 1
ATOM 3427 C CA . LEU A 1 443 ? 138.423 104.030 149.307 1.00 30.12 573 LEU C CA 1
ATOM 3428 C C . LEU A 1 443 ? 136.965 104.352 149.598 1.00 30.12 573 LEU C C 1
ATOM 3429 O O . LEU A 1 443 ? 136.301 105.089 148.868 1.00 30.12 573 LEU C O 1
ATOM 3434 N N . PHE A 1 444 ? 136.469 103.778 150.685 1.00 31.23 574 PHE C N 1
ATOM 3435 C CA . PHE A 1 444 ? 135.151 104.103 151.205 1.00 31.23 574 PHE C CA 1
ATOM 3436 C C . PHE A 1 444 ? 135.299 104.464 152.672 1.00 31.23 574 PHE C C 1
ATOM 3437 O O . PHE A 1 444 ? 135.890 103.704 153.445 1.00 31.23 574 PHE C O 1
ATOM 3445 N N . CYS A 1 445 ? 134.788 105.631 153.044 1.00 35.70 575 CYS C N 1
ATOM 3446 C CA . CYS A 1 445 ? 134.949 106.161 154.388 1.00 35.70 575 CYS C CA 1
ATOM 3447 C C . CYS A 1 445 ? 133.622 106.106 155.128 1.00 35.70 575 CYS C C 1
ATOM 3448 O O . CYS A 1 445 ? 132.576 106.471 154.580 1.00 35.70 575 CYS C O 1
ATOM 3451 N N . LEU A 1 446 ? 133.671 105.617 156.358 1.00 38.86 576 LEU C N 1
ATOM 3452 C CA . LEU A 1 446 ? 132.545 105.637 157.281 1.00 38.86 576 LEU C CA 1
ATOM 3453 C C . LEU A 1 446 ? 132.911 106.590 158.409 1.00 38.86 576 LEU C C 1
ATOM 3454 O O . LEU A 1 446 ? 133.844 106.322 159.171 1.00 38.86 576 LEU C O 1
ATOM 3459 N N . SER A 1 447 ? 132.200 107.708 158.496 1.00 45.17 577 SER C N 1
ATOM 3460 C CA . SER A 1 447 ? 132.521 108.708 159.498 1.00 45.17 577 SER C CA 1
ATOM 3461 C C . SER A 1 447 ? 132.101 108.233 160.885 1.00 45.17 577 SER C C 1
ATOM 3462 O O . SER A 1 447 ? 131.278 107.326 161.041 1.00 45.17 577 SER C O 1
ATOM 3465 N N . LYS A 1 448 ? 132.701 108.854 161.904 1.00 48.53 578 LYS C N 1
ATOM 3466 C CA . LYS A 1 448 ? 132.294 108.585 163.279 1.00 48.53 578 LYS C CA 1
ATOM 3467 C C . LYS A 1 448 ? 130.851 109.011 163.511 1.00 48.53 578 LYS C C 1
ATOM 3468 O O . LYS A 1 448 ? 130.095 108.320 164.204 1.00 48.53 578 LYS C O 1
ATOM 3474 N N . ASP A 1 449 ? 130.450 110.144 162.924 1.00 48.84 579 ASP C N 1
ATOM 3475 C CA . ASP A 1 449 ? 129.076 110.616 163.060 1.00 48.84 579 ASP C CA 1
ATOM 3476 C C . ASP A 1 449 ? 128.088 109.638 162.435 1.00 48.84 579 ASP C C 1
ATOM 3477 O O . ASP A 1 449 ? 127.008 109.402 162.986 1.00 48.84 579 ASP C O 1
ATOM 3482 N N . ASP A 1 450 ? 128.442 109.058 161.284 1.00 46.70 580 ASP C N 1
ATOM 3483 C CA . ASP A 1 450 ? 127.589 108.045 160.668 1.00 46.70 580 ASP C CA 1
ATOM 3484 C C . ASP A 1 450 ? 127.483 106.804 161.545 1.00 46.70 580 ASP C C 1
ATOM 3485 O O . ASP A 1 450 ? 126.405 106.208 161.666 1.00 46.70 580 ASP C O 1
ATOM 3490 N N . LEU A 1 451 ? 128.597 106.399 162.160 1.00 48.20 581 LEU C N 1
ATOM 3491 C CA . LEU A 1 451 ? 128.578 105.249 163.056 1.00 48.20 581 LEU C CA 1
ATOM 3492 C C . LEU A 1 451 ? 127.688 105.505 164.267 1.00 48.20 581 LEU C C 1
ATOM 3493 O O . LEU A 1 451 ? 126.913 104.632 164.665 1.00 48.20 581 LEU C O 1
ATOM 3498 N N . MET A 1 452 ? 127.770 106.702 164.855 1.00 52.17 582 MET C N 1
ATOM 3499 C CA . MET A 1 452 ? 126.897 107.031 165.981 1.00 52.17 582 MET C CA 1
ATOM 3500 C C . MET A 1 452 ? 125.436 107.118 165.559 1.00 52.17 582 MET C C 1
ATOM 3501 O O . MET A 1 452 ? 124.546 106.703 166.310 1.00 52.17 582 MET C O 1
ATOM 3506 N N . GLU A 1 453 ? 125.168 107.659 164.368 1.00 51.47 583 GLU C N 1
ATOM 3507 C CA . GLU A 1 453 ? 123.796 107.720 163.875 1.00 51.47 583 GLU C CA 1
ATOM 3508 C C . GLU A 1 453 ? 123.220 106.324 163.682 1.00 51.47 583 GLU C C 1
ATOM 3509 O O . GLU A 1 453 ? 122.045 106.081 163.983 1.00 51.47 583 GLU C O 1
ATOM 3515 N N . ALA A 1 454 ? 124.034 105.391 163.185 1.00 50.59 584 ALA C N 1
ATOM 3516 C CA . ALA A 1 454 ? 123.581 104.009 163.066 1.00 50.59 584 ALA C CA 1
ATOM 3517 C C . ALA A 1 454 ? 123.450 103.335 164.427 1.00 50.59 584 ALA C C 1
ATOM 3518 O O . ALA A 1 454 ? 122.570 102.488 164.614 1.00 50.59 584 ALA C O 1
ATOM 3520 N N . LEU A 1 455 ? 124.307 103.695 165.385 1.00 52.12 585 LEU C N 1
ATOM 3521 C CA . LEU A 1 455 ? 124.332 103.025 166.679 1.00 52.12 585 LEU C CA 1
ATOM 3522 C C . LEU A 1 455 ? 123.282 103.541 167.651 1.00 52.12 585 LEU C C 1
ATOM 3523 O O . LEU A 1 455 ? 123.021 102.877 168.660 1.00 52.12 585 LEU C O 1
ATOM 3528 N N . THR A 1 456 ? 122.691 104.712 167.391 1.00 53.04 586 THR C N 1
ATOM 3529 C CA . THR A 1 456 ? 121.595 105.172 168.243 1.00 53.04 586 THR C CA 1
ATOM 3530 C C . THR A 1 456 ? 120.393 104.240 168.165 1.00 53.04 586 THR C C 1
ATOM 3531 O O . THR A 1 456 ? 119.617 104.148 169.123 1.00 53.04 586 THR C O 1
ATOM 3535 N N . GLU A 1 457 ? 120.218 103.548 167.042 1.00 51.14 587 GLU C N 1
ATOM 3536 C CA . GLU A 1 457 ? 119.160 102.558 166.911 1.00 51.14 587 GLU C CA 1
ATOM 3537 C C . GLU A 1 457 ? 119.572 101.182 167.418 1.00 51.14 587 GLU C C 1
ATOM 3538 O O . GLU A 1 457 ? 118.711 100.306 167.556 1.00 51.14 587 GLU C O 1
ATOM 3544 N N . TYR A 1 458 ? 120.858 100.968 167.691 1.00 50.31 588 TYR C N 1
ATOM 3545 C CA . TYR A 1 458 ? 121.374 99.685 168.166 1.00 50.31 588 TYR C CA 1
ATOM 3546 C C . TYR A 1 458 ? 122.193 99.914 169.429 1.00 50.31 588 TYR C C 1
ATOM 3547 O O . TYR A 1 458 ? 123.423 100.046 169.367 1.00 50.31 588 TYR C O 1
ATOM 3556 N N . PRO A 1 459 ? 121.544 99.972 170.597 1.00 55.35 589 PRO C N 1
ATOM 3557 C CA . PRO A 1 459 ? 122.308 100.198 171.836 1.00 55.35 589 PRO C CA 1
ATOM 3558 C C . PRO A 1 459 ? 123.182 99.019 172.232 1.00 55.35 589 PRO C C 1
ATOM 3559 O O . PRO A 1 459 ? 124.323 99.221 172.670 1.00 55.35 589 PRO C O 1
ATOM 3563 N N . ASP A 1 460 ? 122.670 97.791 172.101 1.00 58.70 590 ASP C N 1
ATOM 3564 C CA . ASP A 1 460 ? 123.462 96.614 172.442 1.00 58.70 590 ASP C CA 1
ATOM 3565 C C . ASP A 1 460 ? 124.677 96.490 171.534 1.00 58.70 590 ASP C C 1
ATOM 3566 O O . ASP A 1 460 ? 125.774 96.147 171.993 1.00 58.70 590 ASP C O 1
ATOM 3571 N N . ALA A 1 461 ? 124.499 96.772 170.241 1.00 56.68 591 ALA C N 1
ATOM 3572 C CA . ALA A 1 461 ? 125.632 96.782 169.326 1.00 56.68 591 ALA C CA 1
ATOM 3573 C C . ALA A 1 461 ? 126.615 97.892 169.668 1.00 56.68 591 ALA C C 1
ATOM 3574 O O . ALA A 1 461 ? 127.823 97.710 169.502 1.00 56.68 591 ALA C O 1
ATOM 3576 N N . LYS A 1 462 ? 126.123 99.034 170.159 1.00 56.95 592 LYS C N 1
ATOM 3577 C CA . LYS A 1 462 ? 127.019 100.101 170.603 1.00 56.95 592 LYS C CA 1
ATOM 3578 C C . LYS A 1 462 ? 127.872 99.649 171.783 1.00 56.95 592 LYS C C 1
ATOM 3579 O O . LYS A 1 462 ? 129.085 99.888 171.812 1.00 56.95 592 LYS C O 1
ATOM 3585 N N . THR A 1 463 ? 127.252 98.992 172.769 1.00 59.92 593 THR C N 1
ATOM 3586 C CA . THR A 1 463 ? 128.007 98.510 173.925 1.00 59.92 593 THR C CA 1
ATOM 3587 C C . THR A 1 463 ? 129.004 97.431 173.523 1.00 59.92 593 THR C C 1
ATOM 3588 O O . THR A 1 463 ? 130.139 97.404 174.019 1.00 59.92 593 THR C O 1
ATOM 3592 N N . MET A 1 464 ? 128.597 96.532 172.625 1.00 60.74 594 MET C N 1
ATOM 3593 C CA . MET A 1 464 ? 129.499 95.491 172.150 1.00 60.74 594 MET C CA 1
ATOM 3594 C C . MET A 1 464 ? 130.668 96.090 171.376 1.00 60.74 594 MET C C 1
ATOM 3595 O O . MET A 1 464 ? 131.803 95.624 171.507 1.00 60.74 594 MET C O 1
ATOM 3600 N N . LEU A 1 465 ? 130.410 97.122 170.568 1.00 58.02 595 LEU C N 1
ATOM 3601 C CA . LEU A 1 465 ? 131.483 97.799 169.847 1.00 58.02 595 LEU C CA 1
ATOM 3602 C C . LEU A 1 465 ? 132.436 98.505 170.803 1.00 58.02 595 LEU C C 1
ATOM 3603 O O . LEU A 1 465 ? 133.655 98.485 170.595 1.00 58.02 595 LEU C O 1
ATOM 3608 N N . GLU A 1 466 ? 131.900 99.136 171.851 1.00 61.85 596 GLU C N 1
ATOM 3609 C CA . GLU A 1 466 ? 132.749 99.786 172.845 1.00 61.85 596 GLU C CA 1
ATOM 3610 C C . GLU A 1 466 ? 133.639 98.770 173.551 1.00 61.85 596 GLU C C 1
ATOM 3611 O O . GLU A 1 466 ? 134.841 98.998 173.734 1.00 61.85 596 GLU C O 1
ATOM 3617 N N . GLU A 1 467 ? 133.065 97.626 173.935 1.00 63.81 597 GLU C N 1
ATOM 3618 C CA . GLU A 1 467 ? 133.854 96.597 174.605 1.00 63.81 597 GLU C CA 1
ATOM 3619 C C . GLU A 1 467 ? 134.877 95.968 173.667 1.00 63.81 597 GLU C C 1
ATOM 3620 O O . GLU A 1 467 ? 135.998 95.669 174.091 1.00 63.81 597 GLU C O 1
ATOM 3626 N N . LYS A 1 468 ? 134.518 95.770 172.395 1.00 61.39 598 LYS C N 1
ATOM 3627 C CA . LYS A 1 468 ? 135.465 95.225 171.429 1.00 61.39 598 LYS C CA 1
ATOM 3628 C C . LYS A 1 468 ? 136.623 96.184 171.192 1.00 61.39 598 LYS C C 1
ATOM 3629 O O . LYS A 1 468 ? 137.782 95.761 171.115 1.00 61.39 598 LYS C O 1
ATOM 3635 N N . GLY A 1 469 ? 136.329 97.482 171.086 1.00 61.86 599 GLY C N 1
ATOM 3636 C CA . GLY A 1 469 ? 137.392 98.464 170.955 1.00 61.86 599 GLY C CA 1
ATOM 3637 C C . GLY A 1 469 ? 138.278 98.528 172.184 1.00 61.86 599 GLY C C 1
ATOM 3638 O O . GLY A 1 469 ? 139.497 98.676 172.071 1.00 61.86 599 GLY C O 1
ATOM 3639 N N . LYS A 1 470 ? 137.680 98.402 173.373 1.00 63.26 600 LYS C N 1
ATOM 3640 C CA . LYS A 1 470 ? 138.467 98.356 174.601 1.00 63.26 600 LYS C CA 1
ATOM 3641 C C . LYS A 1 470 ? 139.393 97.144 174.624 1.00 63.26 600 LYS C C 1
ATOM 3642 O O . LYS A 1 470 ? 140.575 97.263 174.970 1.00 63.26 600 LYS C O 1
ATOM 3648 N N . GLN A 1 471 ? 138.875 95.972 174.244 1.00 65.25 601 GLN C N 1
ATOM 3649 C CA . GLN A 1 471 ? 139.691 94.760 174.245 1.00 65.25 601 GLN C CA 1
ATOM 3650 C C . GLN A 1 471 ? 140.800 94.835 173.203 1.00 65.25 601 GLN C C 1
ATOM 3651 O O . GLN A 1 471 ? 141.905 94.331 173.432 1.00 65.25 601 GLN C O 1
ATOM 3657 N N . ILE A 1 472 ? 140.520 95.444 172.049 1.00 62.43 602 ILE C N 1
ATOM 3658 C CA . ILE A 1 472 ? 141.563 95.658 171.049 1.00 62.43 602 ILE C CA 1
ATOM 3659 C C . ILE A 1 472 ? 142.629 96.607 171.582 1.00 62.43 602 ILE C C 1
ATOM 3660 O O . ILE A 1 472 ? 143.833 96.373 171.412 1.00 62.43 602 ILE C O 1
ATOM 3665 N N . LEU A 1 473 ? 142.208 97.686 172.248 1.00 64.55 603 LEU C N 1
ATOM 3666 C CA . LEU A 1 473 ? 143.161 98.670 172.746 1.00 64.55 603 LEU C CA 1
ATOM 3667 C C . LEU A 1 473 ? 144.014 98.117 173.881 1.00 64.55 603 LEU C C 1
ATOM 3668 O O . LEU A 1 473 ? 145.156 98.556 174.060 1.00 64.55 603 LEU C O 1
ATOM 3673 N N . MET A 1 474 ? 143.482 97.173 174.663 1.00 70.16 604 MET C N 1
ATOM 3674 C CA . MET A 1 474 ? 144.309 96.511 175.670 1.00 70.16 604 MET C CA 1
ATOM 3675 C C . MET A 1 474 ? 145.427 95.700 175.024 1.00 70.16 604 MET C C 1
ATOM 3676 O O . MET A 1 474 ? 146.566 95.708 175.504 1.00 70.16 604 MET C O 1
ATOM 3681 N N . LYS A 1 475 ? 145.125 95.003 173.933 1.00 68.81 605 LYS C N 1
ATOM 3682 C CA . LYS A 1 475 ? 146.125 94.189 173.249 1.00 68.81 605 LYS C CA 1
ATOM 3683 C C . LYS A 1 475 ? 146.514 94.801 171.907 1.00 68.81 605 LYS C C 1
ATOM 3684 O O . LYS A 1 475 ? 147.379 95.673 171.839 1.00 68.81 605 LYS C O 1
ATOM 3690 N N . PRO B 2 204 ? 163.982 105.329 126.721 1.00 76.50 645 PRO B N 1
ATOM 3691 C CA . PRO B 2 204 ? 163.020 104.933 127.756 1.00 76.50 645 PRO B CA 1
ATOM 3692 C C . PRO B 2 204 ? 162.716 103.437 127.737 1.00 76.50 645 PRO B C 1
ATOM 3693 O O . PRO B 2 204 ? 162.222 102.916 126.736 1.00 76.50 645 PRO B O 1
ATOM 3697 N N . GLN B 2 205 ? 163.030 102.754 128.843 1.00 72.56 646 GLN B N 1
ATOM 3698 C CA . GLN B 2 205 ? 162.754 101.324 128.936 1.00 72.56 646 GLN B CA 1
ATOM 3699 C C . GLN B 2 205 ? 161.255 101.049 128.942 1.00 72.56 646 GLN B C 1
ATOM 3700 O O . GLN B 2 205 ? 160.790 100.090 128.316 1.00 72.56 646 GLN B O 1
ATOM 3706 N N . SER B 2 206 ? 160.486 101.881 129.637 1.00 69.20 647 SER B N 1
ATOM 3707 C CA . SER B 2 206 ? 159.034 101.792 129.642 1.00 69.20 647 SER B CA 1
ATOM 3708 C C . SER B 2 206 ? 158.460 103.140 129.238 1.00 69.20 647 SER B C 1
ATOM 3709 O O . SER B 2 206 ? 158.922 104.186 129.702 1.00 69.20 647 SER B O 1
ATOM 3712 N N . ILE B 2 207 ? 157.452 103.110 128.372 1.00 64.48 648 ILE B N 1
ATOM 3713 C CA . ILE B 2 207 ? 156.860 104.314 127.806 1.00 64.48 648 ILE B CA 1
ATOM 3714 C C . ILE B 2 207 ? 155.407 104.409 128.249 1.00 64.48 648 ILE B C 1
ATOM 3715 O O . ILE B 2 207 ? 154.692 103.402 128.303 1.00 64.48 648 ILE B O 1
ATOM 3720 N N . ASP B 2 208 ? 154.983 105.623 128.590 1.00 61.27 649 ASP B N 1
ATOM 3721 C CA . ASP B 2 208 ? 153.610 105.871 129.004 1.00 61.27 649 ASP B CA 1
ATOM 3722 C C . ASP B 2 208 ? 152.755 106.151 127.777 1.00 61.27 649 ASP B C 1
ATOM 3723 O O . ASP B 2 208 ? 153.057 107.090 127.031 1.00 61.27 649 ASP B O 1
ATOM 3728 N N . PRO B 2 209 ? 151.695 105.377 127.526 1.00 60.05 650 PRO B N 1
ATOM 3729 C CA . PRO B 2 209 ? 150.868 105.631 126.335 1.00 60.05 650 PRO B CA 1
ATOM 3730 C C . PRO B 2 209 ? 150.127 106.957 126.367 1.00 60.05 650 PRO B C 1
ATOM 3731 O O . PRO B 2 209 ? 149.671 107.414 125.312 1.00 60.05 650 PRO B O 1
ATOM 3735 N N . LEU B 2 210 ? 149.996 107.589 127.531 1.00 57.82 651 LEU B N 1
ATOM 3736 C CA . LEU B 2 210 ? 149.191 108.796 127.667 1.00 57.82 651 LEU B CA 1
ATOM 3737 C C . LEU B 2 210 ? 149.995 110.075 127.444 1.00 57.82 651 LEU B C 1
ATOM 3738 O O . LEU B 2 210 ? 149.528 110.989 126.758 1.00 57.82 651 LEU B O 1
ATOM 3743 N N . THR B 2 211 ? 151.196 110.162 128.016 1.00 59.85 652 THR B N 1
ATOM 3744 C CA . THR B 2 211 ? 151.925 111.423 128.094 1.00 59.85 652 THR B CA 1
ATOM 3745 C C . THR B 2 211 ? 153.216 111.444 127.282 1.00 59.85 652 THR B C 1
ATOM 3746 O O . THR B 2 211 ? 153.997 112.392 127.415 1.00 59.85 652 THR B O 1
ATOM 3750 N N . ASN B 2 212 ? 153.465 110.441 126.445 1.00 58.12 653 ASN B N 1
ATOM 3751 C CA . ASN B 2 212 ? 154.712 110.362 125.694 1.00 58.12 653 ASN B CA 1
ATOM 3752 C C . ASN B 2 212 ? 154.482 110.969 124.315 1.00 58.12 653 ASN B C 1
ATOM 3753 O O . ASN B 2 212 ? 153.574 110.551 123.589 1.00 58.12 653 ASN B O 1
ATOM 3758 N N . LEU B 2 213 ? 155.317 111.948 123.956 1.00 58.20 654 LEU B N 1
ATOM 3759 C CA . LEU B 2 213 ? 155.221 112.578 122.644 1.00 58.20 654 LEU B CA 1
ATOM 3760 C C . LEU B 2 213 ? 155.814 111.706 121.543 1.00 58.20 654 LEU B C 1
ATOM 3761 O O . LEU B 2 213 ? 155.309 111.709 120.414 1.00 58.20 654 LEU B O 1
ATOM 3766 N N . MET B 2 214 ? 156.877 110.960 121.846 1.00 56.16 655 MET B N 1
ATOM 3767 C CA . MET B 2 214 ? 157.409 110.016 120.869 1.00 56.16 655 MET B CA 1
ATOM 3768 C C . MET B 2 214 ? 156.404 108.906 120.584 1.00 56.16 655 MET B C 1
ATOM 3769 O O . MET B 2 214 ? 156.275 108.456 119.438 1.00 56.16 655 MET B O 1
ATOM 3774 N N . TYR B 2 215 ? 155.669 108.465 121.609 1.00 53.26 656 TYR B N 1
ATOM 3775 C CA . TYR B 2 215 ? 154.654 107.442 121.387 1.00 53.26 656 TYR B CA 1
ATOM 3776 C C . TYR B 2 215 ? 153.502 107.963 120.537 1.00 53.26 656 TYR B C 1
ATOM 3777 O O . TYR B 2 215 ? 152.979 107.232 119.693 1.00 53.26 656 TYR B O 1
ATOM 3786 N N . VAL B 2 216 ? 153.078 109.211 120.745 1.00 51.32 657 VAL B N 1
ATOM 3787 C CA . VAL B 2 216 ? 151.973 109.703 119.929 1.00 51.32 657 VAL B CA 1
ATOM 3788 C C . VAL B 2 216 ? 152.463 110.017 118.514 1.00 51.32 657 VAL B C 1
ATOM 3789 O O . VAL B 2 216 ? 151.690 109.934 117.554 1.00 51.32 657 VAL B O 1
ATOM 3793 N N . LEU B 2 217 ? 153.755 110.317 118.347 1.00 50.87 658 LEU B N 1
ATOM 3794 C CA . LEU B 2 217 ? 154.318 110.408 117.001 1.00 50.87 658 LEU B CA 1
ATOM 3795 C C . LEU B 2 217 ? 154.320 109.047 116.308 1.00 50.87 658 LEU B C 1
ATOM 3796 O O . LEU B 2 217 ? 154.003 108.945 115.114 1.00 50.87 658 LEU B O 1
ATOM 3801 N N . TRP B 2 218 ? 154.667 107.986 117.041 1.00 49.06 659 TRP B N 1
ATOM 3802 C CA . TRP B 2 218 ? 154.577 106.640 116.479 1.00 49.06 659 TRP B CA 1
ATOM 3803 C C . TRP B 2 218 ? 153.129 106.264 116.179 1.00 49.06 659 TRP B C 1
ATOM 3804 O O . TRP B 2 218 ? 152.851 105.558 115.202 1.00 49.06 659 TRP B O 1
ATOM 3815 N N . LEU B 2 219 ? 152.199 106.714 117.023 1.00 47.28 660 LEU B N 1
ATOM 3816 C CA . LEU B 2 219 ? 150.780 106.507 116.760 1.00 47.28 660 LEU B CA 1
ATOM 3817 C C . LEU B 2 219 ? 150.358 107.213 115.482 1.00 47.28 660 LEU B C 1
ATOM 3818 O O . LEU B 2 219 ? 149.555 106.684 114.712 1.00 47.28 660 LEU B O 1
ATOM 3823 N N . PHE B 2 220 ? 150.891 108.413 115.248 1.00 45.72 661 PHE B N 1
ATOM 3824 C CA . PHE B 2 220 ? 150.645 109.110 113.990 1.00 45.72 661 PHE B CA 1
ATOM 3825 C C . PHE B 2 220 ? 151.205 108.329 112.809 1.00 45.72 661 PHE B C 1
ATOM 3826 O O . PHE B 2 220 ? 150.593 108.292 111.738 1.00 45.72 661 PHE B O 1
ATOM 3834 N N . PHE B 2 221 ? 152.375 107.711 112.980 1.00 45.75 662 PHE B N 1
ATOM 3835 C CA . PHE B 2 221 ? 152.941 106.888 111.910 1.00 45.75 662 PHE B CA 1
ATOM 3836 C C . PHE B 2 221 ? 152.058 105.678 111.608 1.00 45.75 662 PHE B C 1
ATOM 3837 O O . PHE B 2 221 ? 151.820 105.342 110.438 1.00 45.75 662 PHE B O 1
ATOM 3845 N N . VAL B 2 222 ? 151.560 105.014 112.653 1.00 42.81 663 VAL B N 1
ATOM 3846 C CA . VAL B 2 222 ? 150.665 103.873 112.467 1.00 42.81 663 VAL B CA 1
ATOM 3847 C C . VAL B 2 222 ? 149.353 104.322 111.830 1.00 42.81 663 VAL B C 1
ATOM 3848 O O . VAL B 2 222 ? 148.788 103.625 110.978 1.00 42.81 663 VAL B O 1
ATOM 3852 N N . VAL B 2 223 ? 148.863 105.500 112.219 1.00 40.40 664 VAL B N 1
ATOM 3853 C CA . VAL B 2 223 ? 147.654 106.059 111.628 1.00 40.40 664 VAL B CA 1
ATOM 3854 C C . VAL B 2 223 ? 147.874 106.369 110.154 1.00 40.40 664 VAL B C 1
ATOM 3855 O O . VAL B 2 223 ? 146.987 106.153 109.326 1.00 40.40 664 VAL B O 1
ATOM 3859 N N . MET B 2 224 ? 149.058 106.872 109.804 1.00 41.27 665 MET B N 1
ATOM 3860 C CA . MET B 2 224 ? 149.371 107.144 108.405 1.00 41.27 665 MET B CA 1
ATOM 3861 C C . MET B 2 224 ? 149.434 105.859 107.589 1.00 41.27 665 MET B C 1
ATOM 3862 O O . MET B 2 224 ? 148.974 105.824 106.443 1.00 41.27 665 MET B O 1
ATOM 3867 N N . ALA B 2 225 ? 149.996 104.792 108.162 1.00 38.16 666 ALA B N 1
ATOM 3868 C CA . ALA B 2 225 ? 149.999 103.504 107.468 1.00 38.16 666 ALA B CA 1
ATOM 3869 C C . ALA B 2 225 ? 148.580 102.970 107.278 1.00 38.16 666 ALA B C 1
ATOM 3870 O O . ALA B 2 225 ? 148.227 102.472 106.196 1.00 38.16 666 ALA B O 1
ATOM 3872 N N . TRP B 2 226 ? 147.752 103.078 108.319 1.00 34.32 667 TRP B N 1
ATOM 3873 C CA . TRP B 2 226 ? 146.361 102.646 108.227 1.00 34.32 667 TRP B CA 1
ATOM 3874 C C . TRP B 2 226 ? 145.595 103.476 107.203 1.00 34.32 667 TRP B C 1
ATOM 3875 O O . TRP B 2 226 ? 144.761 102.947 106.462 1.00 34.32 667 TRP B O 1
ATOM 3886 N N . ASN B 2 227 ? 145.868 104.781 107.154 1.00 32.15 668 ASN B N 1
ATOM 3887 C CA . ASN B 2 227 ? 145.252 105.654 106.164 1.00 32.15 668 ASN B CA 1
ATOM 3888 C C . ASN B 2 227 ? 145.691 105.289 104.755 1.00 32.15 668 ASN B C 1
ATOM 3889 O O . ASN B 2 227 ? 144.882 105.334 103.825 1.00 32.15 668 ASN B O 1
ATOM 3894 N N . TRP B 2 228 ? 146.967 104.939 104.574 1.00 32.52 669 TRP B N 1
ATOM 3895 C CA . TRP B 2 228 ? 147.425 104.509 103.257 1.00 32.52 669 TRP B CA 1
ATOM 3896 C C . TRP B 2 228 ? 146.675 103.263 102.813 1.00 32.52 669 TRP B C 1
ATOM 3897 O O . TRP B 2 228 ? 146.202 103.185 101.673 1.00 32.52 669 TRP B O 1
ATOM 3908 N N . ASN B 2 229 ? 146.531 102.291 103.719 1.00 32.16 670 ASN B N 1
ATOM 3909 C CA . ASN B 2 229 ? 145.768 101.087 103.395 1.00 32.16 670 ASN B CA 1
ATOM 3910 C C . ASN B 2 229 ? 144.325 101.428 103.038 1.00 32.16 670 ASN B C 1
ATOM 3911 O O . ASN B 2 229 ? 143.826 101.035 101.976 1.00 32.16 670 ASN B O 1
ATOM 3916 N N . CYS B 2 230 ? 143.661 102.209 103.896 1.00 25.25 671 CYS B N 1
ATOM 3917 C CA . CYS B 2 230 ? 142.240 102.494 103.727 1.00 25.25 671 CYS B CA 1
ATOM 3918 C C . CYS B 2 230 ? 141.969 103.301 102.464 1.00 25.25 671 CYS B C 1
ATOM 3919 O O . CYS B 2 230 ? 140.958 103.081 101.790 1.00 25.25 671 CYS B O 1
ATOM 3922 N N . TRP B 2 231 ? 142.854 104.237 102.126 1.00 19.87 672 TRP B N 1
ATOM 3923 C CA . TRP B 2 231 ? 142.639 105.094 100.973 1.00 19.87 672 TRP B CA 1
ATOM 3924 C C . TRP B 2 231 ? 143.154 104.498 99.671 1.00 19.87 672 TRP B C 1
ATOM 3925 O O . TRP B 2 231 ? 142.718 104.935 98.601 1.00 19.87 672 TRP B O 1
ATOM 3936 N N . LEU B 2 232 ? 144.056 103.513 99.718 1.00 26.33 673 LEU B N 1
ATOM 3937 C CA . LEU B 2 232 ? 144.644 103.004 98.489 1.00 26.33 673 LEU B CA 1
ATOM 3938 C C . LEU B 2 232 ? 144.214 101.593 98.119 1.00 26.33 673 LEU B C 1
ATOM 3939 O O . LEU B 2 232 ? 144.427 101.193 96.972 1.00 26.33 673 LEU B O 1
ATOM 3944 N N . ILE B 2 233 ? 143.625 100.826 99.042 1.00 28.41 674 ILE B N 1
ATOM 3945 C CA . ILE B 2 233 ? 143.039 99.540 98.659 1.00 28.41 674 ILE B CA 1
ATOM 3946 C C . ILE B 2 233 ? 141.883 99.703 97.673 1.00 28.41 674 ILE B C 1
ATOM 3947 O O . ILE B 2 233 ? 141.890 99.019 96.635 1.00 28.41 674 ILE B O 1
ATOM 3952 N N . PRO B 2 234 ? 140.885 100.576 97.904 1.00 22.96 675 PRO B N 1
ATOM 3953 C CA . PRO B 2 234 ? 139.847 100.746 96.874 1.00 22.96 675 PRO B CA 1
ATOM 3954 C C . PRO B 2 234 ? 140.354 101.392 95.596 1.00 22.96 675 PRO B C 1
ATOM 3955 O O . PRO B 2 234 ? 139.813 101.100 94.523 1.00 22.96 675 PRO B O 1
ATOM 3959 N N . VAL B 2 235 ? 141.364 102.263 95.673 1.00 22.89 676 VAL B N 1
ATOM 3960 C CA . VAL B 2 235 ? 141.930 102.858 94.463 1.00 22.89 676 VAL B CA 1
ATOM 3961 C C . VAL B 2 235 ? 142.579 101.786 93.600 1.00 22.89 676 VAL B C 1
ATOM 3962 O O . VAL B 2 235 ? 142.333 101.700 92.392 1.00 22.89 676 VAL B O 1
ATOM 3966 N N . ARG B 2 236 ? 143.404 100.940 94.215 1.00 31.08 677 ARG B N 1
ATOM 3967 C CA . ARG B 2 236 ? 144.086 99.901 93.456 1.00 31.08 677 ARG B CA 1
ATOM 3968 C C . ARG B 2 236 ? 143.127 98.804 93.015 1.00 31.08 677 ARG B C 1
ATOM 3969 O O . ARG B 2 236 ? 143.377 98.136 92.006 1.00 31.08 677 ARG B O 1
ATOM 3977 N N . TRP B 2 237 ? 142.034 98.598 93.751 1.00 24.33 678 TRP B N 1
ATOM 3978 C CA . TRP B 2 237 ? 141.039 97.617 93.330 1.00 24.33 678 TRP B CA 1
ATOM 3979 C C . TRP B 2 237 ? 140.226 98.124 92.143 1.00 24.33 678 TRP B C 1
ATOM 3980 O O . TRP B 2 237 ? 140.006 97.393 91.171 1.00 24.33 678 TRP B O 1
ATOM 3991 N N . ALA B 2 238 ? 139.774 99.376 92.202 1.00 21.49 679 ALA B N 1
ATOM 3992 C CA . ALA B 2 238 ? 138.879 99.922 91.187 1.00 21.49 679 ALA B CA 1
ATOM 3993 C C . ALA B 2 238 ? 139.648 100.476 89.992 1.00 21.49 679 ALA B C 1
ATOM 3994 O O . ALA B 2 238 ? 139.432 100.051 88.853 1.00 21.49 679 ALA B O 1
ATOM 3996 N N . PHE B 2 239 ? 140.538 101.420 90.238 1.00 20.20 680 PHE B N 1
ATOM 3997 C CA . PHE B 2 239 ? 141.277 102.059 89.165 1.00 20.20 680 PHE B CA 1
ATOM 3998 C C . PHE B 2 239 ? 142.391 101.144 88.658 1.00 20.20 680 PHE B C 1
ATOM 3999 O O . PHE B 2 239 ? 142.895 100.296 89.399 1.00 20.20 680 PHE B O 1
ATOM 4007 N N . PRO B 2 240 ? 142.793 101.295 87.390 1.00 25.39 681 PRO B N 1
ATOM 4008 C CA . PRO B 2 240 ? 143.897 100.482 86.862 1.00 25.39 681 PRO B CA 1
ATOM 4009 C C . PRO B 2 240 ? 145.268 101.039 87.214 1.00 25.39 681 PRO B C 1
ATOM 4010 O O . PRO B 2 240 ? 146.256 100.713 86.552 1.00 25.39 681 PRO B O 1
ATOM 4014 N N . TYR B 2 241 ? 145.332 101.900 88.237 1.00 28.03 682 TYR B N 1
ATOM 4015 C CA . TYR B 2 241 ? 146.589 102.519 88.647 1.00 28.03 682 TYR B CA 1
ATOM 4016 C C . TYR B 2 241 ? 147.627 101.501 89.104 1.00 28.03 682 TYR B C 1
ATOM 4017 O O . TYR B 2 241 ? 148.823 101.813 89.109 1.00 28.03 682 TYR B O 1
ATOM 4026 N N . GLN B 2 242 ? 147.202 100.300 89.497 1.00 38.61 683 GLN B N 1
ATOM 4027 C CA . GLN B 2 242 ? 148.122 99.228 89.871 1.00 38.61 683 GLN B CA 1
ATOM 4028 C C . GLN B 2 242 ? 148.554 98.482 88.605 1.00 38.61 683 GLN B C 1
ATOM 4029 O O . GLN B 2 242 ? 148.111 97.372 88.300 1.00 38.61 683 GLN B O 1
ATOM 4035 N N . THR B 2 243 ? 149.426 99.136 87.842 1.00 46.24 684 THR B N 1
ATOM 4036 C CA . THR B 2 243 ? 149.988 98.544 86.640 1.00 46.24 684 THR B CA 1
ATOM 4037 C C . THR B 2 243 ? 151.178 97.656 86.992 1.00 46.24 684 THR B C 1
ATOM 4038 O O . THR B 2 243 ? 151.812 97.838 88.034 1.00 46.24 684 THR B O 1
ATOM 4042 N N . PRO B 2 244 ? 151.497 96.673 86.143 1.00 50.88 685 PRO B N 1
ATOM 4043 C CA . PRO B 2 244 ? 152.737 95.906 86.352 1.00 50.88 685 PRO B CA 1
ATOM 4044 C C . PRO B 2 244 ? 154.001 96.736 86.202 1.00 50.88 685 PRO B C 1
ATOM 4045 O O . PRO B 2 244 ? 155.058 96.319 86.691 1.00 50.88 685 PRO B O 1
ATOM 4049 N N . ASP B 2 245 ? 153.932 97.891 85.537 1.00 53.23 686 ASP B N 1
ATOM 4050 C CA . ASP B 2 245 ? 155.121 98.723 85.381 1.00 53.23 686 ASP B CA 1
ATOM 4051 C C . ASP B 2 245 ? 155.490 99.420 86.685 1.00 53.23 686 ASP B C 1
ATOM 4052 O O . ASP B 2 245 ? 156.674 99.514 87.029 1.00 53.23 686 ASP B O 1
ATOM 4057 N N . ASN B 2 246 ? 154.495 99.914 87.427 1.00 49.23 687 ASN B N 1
ATOM 4058 C CA . ASN B 2 246 ? 154.733 100.610 88.686 1.00 49.23 687 ASN B CA 1
ATOM 4059 C C . ASN B 2 246 ? 154.328 99.775 89.897 1.00 49.23 687 ASN B C 1
ATOM 4060 O O . ASN B 2 246 ? 154.029 100.331 90.959 1.00 49.23 687 ASN B O 1
ATOM 4065 N N . ILE B 2 247 ? 154.317 98.447 89.756 1.00 50.49 688 ILE B N 1
ATOM 4066 C CA . ILE B 2 247 ? 153.937 97.569 90.859 1.00 50.49 688 ILE B CA 1
ATOM 4067 C C . ILE B 2 247 ? 154.937 97.659 92.009 1.00 50.49 688 ILE B C 1
ATOM 4068 O O . ILE B 2 247 ? 154.579 97.413 93.168 1.00 50.49 688 ILE B O 1
ATOM 4073 N N . HIS B 2 248 ? 156.190 98.028 91.723 1.00 53.64 689 HIS B N 1
ATOM 4074 C CA . HIS B 2 248 ? 157.214 98.025 92.762 1.00 53.64 689 HIS B CA 1
ATOM 4075 C C . HIS B 2 248 ? 156.966 99.111 93.804 1.00 53.64 689 HIS B C 1
ATOM 4076 O O . HIS B 2 248 ? 157.234 98.899 94.990 1.00 53.64 689 HIS B O 1
ATOM 4083 N N . HIS B 2 249 ? 156.447 100.272 93.391 1.00 52.88 690 HIS B N 1
ATOM 4084 C CA . HIS B 2 249 ? 156.111 101.312 94.362 1.00 52.88 690 HIS B CA 1
ATOM 4085 C C . HIS B 2 249 ? 155.010 100.851 95.311 1.00 52.88 690 HIS B C 1
ATOM 4086 O O . HIS B 2 249 ? 155.108 101.044 96.532 1.00 52.88 690 HIS B O 1
ATOM 4093 N N . TRP B 2 250 ? 153.957 100.233 94.764 1.00 46.34 691 TRP B N 1
ATOM 4094 C CA . TRP B 2 250 ? 152.872 99.730 95.599 1.00 46.34 691 TRP B CA 1
ATOM 4095 C C . TRP B 2 250 ? 153.363 98.642 96.544 1.00 46.34 691 TRP B C 1
ATOM 4096 O O . TRP B 2 250 ? 153.009 98.635 97.728 1.00 46.34 691 TRP B O 1
ATOM 4107 N N . LEU B 2 251 ? 154.194 97.723 96.040 1.00 50.21 692 LEU B N 1
ATOM 4108 C CA . LEU B 2 251 ? 154.721 96.654 96.885 1.00 50.21 692 LEU B CA 1
ATOM 4109 C C . LEU B 2 251 ? 155.625 97.204 97.981 1.00 50.21 692 LEU B C 1
ATOM 4110 O O . LEU B 2 251 ? 155.557 96.753 99.129 1.00 50.21 692 LEU B O 1
ATOM 4115 N N . LEU B 2 252 ? 156.467 98.188 97.649 1.00 50.00 693 LEU B N 1
ATOM 4116 C CA . LEU B 2 252 ? 157.360 98.782 98.638 1.00 50.00 693 LEU B CA 1
ATOM 4117 C C . LEU B 2 252 ? 156.576 99.489 99.734 1.00 50.00 693 LEU B C 1
ATOM 4118 O O . LEU B 2 252 ? 156.885 99.336 100.921 1.00 50.00 693 LEU B O 1
ATOM 4123 N N . MET B 2 253 ? 155.549 100.256 99.363 1.00 46.80 694 MET B N 1
ATOM 4124 C CA . MET B 2 253 ? 154.810 100.987 100.386 1.00 46.80 694 MET B CA 1
ATOM 4125 C C . MET B 2 253 ? 153.929 100.049 101.208 1.00 46.80 694 MET B C 1
ATOM 4126 O O . MET B 2 253 ? 153.746 100.262 102.412 1.00 46.80 694 MET B O 1
ATOM 4131 N N . ASP B 2 254 ? 153.383 98.998 100.582 1.00 46.19 695 ASP B N 1
ATOM 4132 C CA . ASP B 2 254 ? 152.660 97.977 101.338 1.00 46.19 695 ASP B CA 1
ATOM 4133 C C . ASP B 2 254 ? 153.576 97.272 102.327 1.00 46.19 695 ASP B C 1
ATOM 4134 O O . ASP B 2 254 ? 153.179 96.996 103.465 1.00 46.19 695 ASP B O 1
ATOM 4139 N N . TYR B 2 255 ? 154.802 96.958 101.902 1.00 48.31 696 TYR B N 1
ATOM 4140 C CA . TYR B 2 255 ? 155.774 96.345 102.798 1.00 48.31 696 TYR B CA 1
ATOM 4141 C C . TYR B 2 255 ? 156.130 97.281 103.945 1.00 48.31 696 TYR B C 1
ATOM 4142 O O . TYR B 2 255 ? 156.273 96.840 105.090 1.00 48.31 696 TYR B O 1
ATOM 4151 N N . LEU B 2 256 ? 156.277 98.576 103.657 1.00 48.40 697 LEU B N 1
ATOM 4152 C CA . LEU B 2 256 ? 156.561 99.542 104.714 1.00 48.40 697 LEU B CA 1
ATOM 4153 C C . LEU B 2 256 ? 155.407 99.638 105.708 1.00 48.40 697 LEU B C 1
ATOM 4154 O O . LEU B 2 256 ? 155.632 99.701 106.922 1.00 48.40 697 LEU B O 1
ATOM 4159 N N . CYS B 2 257 ? 154.166 99.639 105.213 1.00 47.58 698 CYS B N 1
ATOM 4160 C CA . CYS B 2 257 ? 153.007 99.692 106.101 1.00 47.58 698 CYS B CA 1
ATOM 4161 C C . CYS B 2 257 ? 152.899 98.432 106.952 1.00 47.58 698 CYS B C 1
ATOM 4162 O O . CYS B 2 257 ? 152.595 98.508 108.149 1.00 47.58 698 CYS B O 1
ATOM 4165 N N . ASP B 2 258 ? 153.150 97.265 106.355 1.00 47.74 699 ASP B N 1
ATOM 4166 C CA . ASP B 2 258 ? 153.140 96.025 107.122 1.00 47.74 699 ASP B CA 1
ATOM 4167 C C . ASP B 2 258 ? 154.274 95.988 108.140 1.00 47.74 699 ASP B C 1
ATOM 4168 O O . ASP B 2 258 ? 154.107 95.439 109.233 1.00 47.74 699 ASP B O 1
ATOM 4173 N N . LEU B 2 259 ? 155.425 96.573 107.805 1.00 48.74 700 LEU B N 1
ATOM 4174 C CA . LEU B 2 259 ? 156.531 96.655 108.751 1.00 48.74 700 LEU B CA 1
ATOM 4175 C C . LEU B 2 259 ? 156.197 97.577 109.918 1.00 48.74 700 LEU B C 1
ATOM 4176 O O . LEU B 2 259 ? 156.561 97.290 111.063 1.00 48.74 700 LEU B O 1
ATOM 4181 N N . ILE B 2 260 ? 155.515 98.693 109.647 1.00 46.66 701 ILE B N 1
ATOM 4182 C CA . ILE B 2 260 ? 155.061 99.565 110.729 1.00 46.66 701 ILE B CA 1
ATOM 4183 C C . ILE B 2 260 ? 154.041 98.844 111.603 1.00 46.66 701 ILE B C 1
ATOM 4184 O O . ILE B 2 260 ? 154.066 98.959 112.835 1.00 46.66 701 ILE B O 1
ATOM 4189 N N . TYR B 2 261 ? 153.150 98.063 110.983 1.00 45.02 702 TYR B N 1
ATOM 4190 C CA . TYR B 2 261 ? 152.204 97.251 111.749 1.00 45.02 702 TYR B CA 1
ATOM 4191 C C . TYR B 2 261 ? 152.926 96.243 112.638 1.00 45.02 702 TYR B C 1
ATOM 4192 O O . TYR B 2 261 ? 152.546 96.037 113.797 1.00 45.02 702 TYR B O 1
ATOM 4201 N N . PHE B 2 262 ? 153.963 95.594 112.102 1.00 50.13 703 PHE B N 1
ATOM 4202 C CA . PHE B 2 262 ? 154.692 94.584 112.865 1.00 50.13 703 PHE B CA 1
ATOM 4203 C C . PHE B 2 262 ? 155.487 95.210 114.005 1.00 50.13 703 PHE B C 1
ATOM 4204 O O . PHE B 2 262 ? 155.531 94.660 115.112 1.00 50.13 703 PHE B O 1
ATOM 4212 N N . LEU B 2 263 ? 156.126 96.355 113.757 1.00 51.04 704 LEU B N 1
ATOM 4213 C CA . LEU B 2 263 ? 156.823 97.050 114.833 1.00 51.04 704 LEU B CA 1
ATOM 4214 C C . LEU B 2 263 ? 155.851 97.591 115.871 1.00 51.04 704 LEU B C 1
ATOM 4215 O O . LEU B 2 263 ? 156.219 97.742 117.041 1.00 51.04 704 LEU B O 1
ATOM 4220 N N . ASP B 2 264 ? 154.617 97.897 115.469 1.00 51.55 705 ASP B N 1
ATOM 4221 C CA . ASP B 2 264 ? 153.614 98.301 116.445 1.00 51.55 705 ASP B CA 1
ATOM 4222 C C . ASP B 2 264 ? 153.199 97.125 117.318 1.00 51.55 705 ASP B C 1
ATOM 4223 O O . ASP B 2 264 ? 153.196 97.228 118.548 1.00 51.55 705 ASP B O 1
ATOM 4228 N N . ILE B 2 265 ? 152.873 95.986 116.699 1.00 53.72 706 ILE B N 1
ATOM 4229 C CA . ILE B 2 265 ? 152.378 94.845 117.466 1.00 53.72 706 ILE B CA 1
ATOM 4230 C C . ILE B 2 265 ? 153.481 94.242 118.334 1.00 53.72 706 ILE B C 1
ATOM 4231 O O . ILE B 2 265 ? 153.205 93.716 119.419 1.00 53.72 706 ILE B O 1
ATOM 4236 N N . THR B 2 266 ? 154.740 94.329 117.902 1.00 54.19 707 THR B N 1
ATOM 4237 C CA . THR B 2 266 ? 155.835 93.664 118.597 1.00 54.19 707 THR B CA 1
ATOM 4238 C C . THR B 2 266 ? 156.599 94.586 119.541 1.00 54.19 707 THR B C 1
ATOM 4239 O O . THR B 2 266 ? 156.823 94.232 120.702 1.00 54.19 707 THR B O 1
ATOM 4243 N N . VAL B 2 267 ? 156.998 95.766 119.074 1.00 55.12 708 VAL B N 1
ATOM 4244 C CA . VAL B 2 267 ? 157.939 96.598 119.816 1.00 55.12 708 VAL B CA 1
ATOM 4245 C C . VAL B 2 267 ? 157.211 97.634 120.666 1.00 55.12 708 VAL B C 1
ATOM 4246 O O . VAL B 2 267 ? 157.388 97.681 121.888 1.00 55.12 708 VAL B O 1
ATOM 4250 N N . PHE B 2 268 ? 156.394 98.478 120.030 1.00 54.21 709 PHE B N 1
ATOM 4251 C CA . PHE B 2 268 ? 155.838 99.635 120.727 1.00 54.21 709 PHE B CA 1
ATOM 4252 C C . PHE B 2 268 ? 154.697 99.266 121.671 1.00 54.21 709 PHE B C 1
ATOM 4253 O O . PHE B 2 268 ? 154.608 99.814 122.775 1.00 54.21 709 PHE B O 1
ATOM 4261 N N . GLN B 2 269 ? 153.813 98.354 121.263 1.00 56.57 710 GLN B N 1
ATOM 4262 C CA . GLN B 2 269 ? 152.624 98.087 122.067 1.00 56.57 710 GLN B CA 1
ATOM 4263 C C . GLN B 2 269 ? 152.942 97.242 123.294 1.00 56.57 710 GLN B C 1
ATOM 4264 O O . GLN B 2 269 ? 152.302 97.402 124.339 1.00 56.57 710 GLN B O 1
ATOM 4270 N N . THR B 2 270 ? 153.916 96.336 123.189 1.00 59.03 711 THR B N 1
ATOM 4271 C CA . THR B 2 270 ? 154.252 95.481 124.321 1.00 59.03 711 THR B CA 1
ATOM 4272 C C . THR B 2 270 ? 155.000 96.229 125.417 1.00 59.03 711 THR B C 1
ATOM 4273 O O . THR B 2 270 ? 155.124 95.704 126.528 1.00 59.03 711 THR B O 1
ATOM 4277 N N . ARG B 2 271 ? 155.500 97.432 125.139 1.00 60.89 712 ARG B N 1
ATOM 4278 C CA . ARG B 2 271 ? 156.182 98.230 126.149 1.00 60.89 712 ARG B CA 1
ATOM 4279 C C . ARG B 2 271 ? 155.274 99.268 126.795 1.00 60.89 712 ARG B C 1
ATOM 4280 O O . ARG B 2 271 ? 155.768 100.126 127.532 1.00 60.89 712 ARG B O 1
ATOM 4288 N N . LEU B 2 272 ? 153.975 99.232 126.521 1.00 58.42 713 LEU B N 1
ATOM 4289 C CA . LEU B 2 272 ? 153.063 100.235 127.052 1.00 58.42 713 LEU B CA 1
ATOM 4290 C C . LEU B 2 272 ? 152.723 99.935 128.504 1.00 58.42 713 LEU B C 1
ATOM 4291 O O . LEU B 2 272 ? 152.267 98.835 128.830 1.00 58.42 713 LEU B O 1
ATOM 4296 N N . GLN B 2 273 ? 152.935 100.919 129.374 1.00 60.22 714 GLN B N 1
ATOM 4297 C CA . GLN B 2 273 ? 152.517 100.785 130.760 1.00 60.22 714 GLN B CA 1
ATOM 4298 C C . GLN B 2 273 ? 151.003 100.925 130.858 1.00 60.22 714 GLN B C 1
ATOM 4299 O O . GLN B 2 273 ? 150.369 101.641 130.079 1.00 60.22 714 GLN B O 1
ATOM 4305 N N . PHE B 2 274 ? 150.420 100.203 131.807 1.00 56.00 715 PHE B N 1
ATOM 4306 C CA . PHE B 2 274 ? 148.976 100.172 131.972 1.00 56.00 715 PHE B CA 1
ATOM 4307 C C . PHE B 2 274 ? 148.636 100.377 133.441 1.00 56.00 715 PHE B C 1
ATOM 4308 O O . PHE B 2 274 ? 149.516 100.520 134.295 1.00 56.00 715 PHE B O 1
ATOM 4316 N N . VAL B 2 275 ? 147.340 100.407 133.731 1.00 51.63 716 VAL B N 1
ATOM 4317 C CA . VAL B 2 275 ? 146.838 100.664 135.073 1.00 51.63 716 VAL B CA 1
ATOM 4318 C C . VAL B 2 275 ? 146.147 99.405 135.573 1.00 51.63 716 VAL B C 1
ATOM 4319 O O . VAL B 2 275 ? 145.156 98.954 134.986 1.00 51.63 716 VAL B O 1
ATOM 4323 N N . ARG B 2 276 ? 146.669 98.844 136.659 1.00 54.21 717 ARG B N 1
ATOM 4324 C CA . ARG B 2 276 ? 146.054 97.713 137.341 1.00 54.21 717 ARG B CA 1
ATOM 4325 C C . ARG B 2 276 ? 145.843 98.097 138.796 1.00 54.21 717 ARG B C 1
ATOM 4326 O O . ARG B 2 276 ? 146.800 98.466 139.487 1.00 54.21 717 ARG B O 1
ATOM 4334 N N . GLY B 2 277 ? 144.594 98.024 139.251 1.00 49.63 718 GLY B N 1
ATOM 4335 C CA . GLY B 2 277 ? 144.265 98.412 140.612 1.00 49.63 718 GLY B CA 1
ATOM 4336 C C . GLY B 2 277 ? 144.581 99.855 140.928 1.00 49.63 718 GLY B C 1
ATOM 4337 O O . GLY B 2 277 ? 144.902 100.178 142.076 1.00 49.63 718 GLY B O 1
ATOM 4338 N N . GLY B 2 278 ? 144.504 100.736 139.934 1.00 45.30 719 GLY B N 1
ATOM 4339 C CA . GLY B 2 278 ? 144.908 102.110 140.131 1.00 45.30 719 GLY B CA 1
ATOM 4340 C C . GLY B 2 278 ? 146.400 102.332 140.195 1.00 45.30 719 GLY B C 1
ATOM 4341 O O . GLY B 2 278 ? 146.833 103.409 140.614 1.00 45.30 719 GLY B O 1
ATOM 4342 N N . ASP B 2 279 ? 147.204 101.348 139.796 1.00 51.40 720 ASP B N 1
ATOM 4343 C CA . ASP B 2 279 ? 148.654 101.437 139.874 1.00 51.40 720 ASP B CA 1
ATOM 4344 C C . ASP B 2 279 ? 149.258 101.330 138.482 1.00 51.40 720 ASP B C 1
ATOM 4345 O O . ASP B 2 279 ? 148.829 100.503 137.671 1.00 51.40 720 ASP B O 1
ATOM 4350 N N . ILE B 2 280 ? 150.252 102.176 138.210 1.00 55.57 721 ILE B N 1
ATOM 4351 C CA . ILE B 2 280 ? 151.017 102.064 136.976 1.00 55.57 721 ILE B CA 1
ATOM 4352 C C . ILE B 2 280 ? 151.882 100.814 137.044 1.00 55.57 721 ILE B C 1
ATOM 4353 O O . ILE B 2 280 ? 152.645 100.620 137.999 1.00 55.57 721 ILE B O 1
ATOM 4358 N N . ILE B 2 281 ? 151.772 99.962 136.031 1.00 57.39 722 ILE B N 1
ATOM 4359 C CA . ILE B 2 281 ? 152.471 98.684 136.003 1.00 57.39 722 ILE B CA 1
ATOM 4360 C C . ILE B 2 281 ? 153.452 98.719 134.840 1.00 57.39 722 ILE B C 1
ATOM 4361 O O . ILE B 2 281 ? 153.042 98.747 133.672 1.00 57.39 722 ILE B O 1
ATOM 4366 N N . THR B 2 282 ? 154.746 98.717 135.155 1.00 61.00 723 THR B N 1
ATOM 4367 C CA . THR B 2 282 ? 155.799 98.760 134.150 1.00 61.00 723 THR B CA 1
ATOM 4368 C C . THR B 2 282 ? 156.605 97.468 134.085 1.00 61.00 723 THR B C 1
ATOM 4369 O O . THR B 2 282 ? 157.645 97.432 133.419 1.00 61.00 723 THR B O 1
ATOM 4373 N N . ASP B 2 283 ? 156.157 96.413 134.762 1.00 63.51 724 ASP B N 1
ATOM 4374 C CA . ASP B 2 283 ? 156.846 95.130 134.697 1.00 63.51 724 ASP B CA 1
ATOM 4375 C C . ASP B 2 283 ? 156.651 94.507 133.321 1.00 63.51 724 ASP B C 1
ATOM 4376 O O . ASP B 2 283 ? 155.516 94.335 132.870 1.00 63.51 724 ASP B O 1
ATOM 4381 N N . LYS B 2 284 ? 157.766 94.124 132.686 1.00 64.31 725 LYS B N 1
ATOM 4382 C CA . LYS B 2 284 ? 157.759 93.765 131.267 1.00 64.31 725 LYS B CA 1
ATOM 4383 C C . LYS B 2 284 ? 156.836 92.586 130.984 1.00 64.31 725 LYS B C 1
ATOM 4384 O O . LYS B 2 284 ? 156.095 92.593 129.991 1.00 64.31 725 LYS B O 1
ATOM 4390 N N . LYS B 2 285 ? 156.863 91.569 131.847 1.00 63.51 726 LYS B N 1
ATOM 4391 C CA . LYS B 2 285 ? 155.954 90.439 131.688 1.00 63.51 726 LYS B CA 1
ATOM 4392 C C . LYS B 2 285 ? 154.503 90.879 131.827 1.00 63.51 726 LYS B C 1
ATOM 4393 O O . LYS B 2 285 ? 153.639 90.438 131.062 1.00 63.51 726 LYS B O 1
ATOM 4399 N N . ASP B 2 286 ? 154.220 91.759 132.790 1.00 63.15 727 ASP B N 1
ATOM 4400 C CA . ASP B 2 286 ? 152.852 92.227 132.992 1.00 63.15 727 ASP B CA 1
ATOM 4401 C C . ASP B 2 286 ? 152.380 93.095 131.832 1.00 63.15 727 ASP B C 1
ATOM 4402 O O . ASP B 2 286 ? 151.226 92.989 131.407 1.00 63.15 727 ASP B O 1
ATOM 4407 N N . MET B 2 287 ? 153.257 93.960 131.314 1.00 61.33 728 MET B N 1
ATOM 4408 C CA . MET B 2 287 ? 152.929 94.752 130.130 1.00 61.33 728 MET B CA 1
ATOM 4409 C C . MET B 2 287 ? 152.629 93.858 128.932 1.00 61.33 728 MET B C 1
ATOM 4410 O O . MET B 2 287 ? 151.640 94.073 128.216 1.00 61.33 728 MET B O 1
ATOM 4415 N N . ARG B 2 288 ? 153.459 92.833 128.717 1.00 62.81 729 ARG B N 1
ATOM 4416 C CA . ARG B 2 288 ? 153.233 91.915 127.605 1.00 62.81 729 ARG B CA 1
ATOM 4417 C C . ARG B 2 288 ? 151.929 91.143 127.772 1.00 62.81 729 ARG B C 1
ATOM 4418 O O . ARG B 2 288 ? 151.171 90.987 126.809 1.00 62.81 729 ARG B O 1
ATOM 4426 N N . ASN B 2 289 ? 151.643 90.663 128.985 1.00 62.22 730 ASN B N 1
ATOM 4427 C CA . ASN B 2 289 ? 150.407 89.916 129.211 1.00 62.22 730 ASN B CA 1
ATOM 4428 C C . ASN B 2 289 ? 149.181 90.808 129.064 1.00 62.22 730 ASN B C 1
ATOM 4429 O O . ASN B 2 289 ? 148.150 90.369 128.540 1.00 62.22 730 ASN B O 1
ATOM 4434 N N . ASN B 2 290 ? 149.270 92.058 129.526 1.00 60.66 731 ASN B N 1
ATOM 4435 C CA . ASN B 2 290 ? 148.157 92.987 129.371 1.00 60.66 731 ASN B CA 1
ATOM 4436 C C . ASN B 2 290 ? 147.905 93.303 127.905 1.00 60.66 731 ASN B C 1
ATOM 4437 O O . ASN B 2 290 ? 146.751 93.461 127.490 1.00 60.66 731 ASN B O 1
ATOM 4442 N N . TYR B 2 291 ? 148.969 93.412 127.105 1.00 59.87 732 TYR B N 1
ATOM 4443 C CA . TYR B 2 291 ? 148.762 93.619 125.676 1.00 59.87 732 TYR B CA 1
ATOM 4444 C C . TYR B 2 291 ? 148.164 92.383 125.012 1.00 59.87 732 TYR B C 1
ATOM 4445 O O . TYR B 2 291 ? 147.229 92.501 124.214 1.00 59.87 732 TYR B O 1
ATOM 4454 N N . LEU B 2 292 ? 148.679 91.192 125.337 1.00 59.77 733 LEU B N 1
ATOM 4455 C CA . LEU B 2 292 ? 148.196 89.969 124.695 1.00 59.77 733 LEU B CA 1
ATOM 4456 C C . LEU B 2 292 ? 146.739 89.686 125.044 1.00 59.77 733 LEU B C 1
ATOM 4457 O O . LEU B 2 292 ? 145.962 89.252 124.185 1.00 59.77 733 LEU B O 1
ATOM 4462 N N . LYS B 2 293 ? 146.349 89.921 126.299 1.00 61.43 734 LYS B N 1
ATOM 4463 C CA . LYS B 2 293 ? 144.963 89.713 126.701 1.00 61.43 734 LYS B CA 1
ATOM 4464 C C . LYS B 2 293 ? 144.018 90.735 126.078 1.00 61.43 734 LYS B C 1
ATOM 4465 O O . LYS B 2 293 ? 142.816 90.469 125.974 1.00 61.43 734 LYS B O 1
ATOM 4471 N N . SER B 2 294 ? 144.535 91.884 125.650 1.00 59.78 735 SER B N 1
ATOM 4472 C CA . SER B 2 294 ? 143.690 92.956 125.143 1.00 59.78 735 SER B CA 1
ATOM 4473 C C . SER B 2 294 ? 143.125 92.619 123.766 1.00 59.78 735 SER B C 1
ATOM 4474 O O . SER B 2 294 ? 143.701 91.840 123.003 1.00 59.78 735 SER B O 1
ATOM 4477 N N . ARG B 2 295 ? 141.976 93.227 123.458 1.00 59.35 736 ARG B N 1
ATOM 4478 C CA . ARG B 2 295 ? 141.358 93.085 122.145 1.00 59.35 736 ARG B CA 1
ATOM 4479 C C . ARG B 2 295 ? 142.156 93.798 121.059 1.00 59.35 736 ARG B C 1
ATOM 4480 O O . ARG B 2 295 ? 142.067 93.419 119.883 1.00 59.35 736 ARG B O 1
ATOM 4488 N N . ARG B 2 296 ? 142.945 94.810 121.432 1.00 54.61 737 ARG B N 1
ATOM 4489 C CA . ARG B 2 296 ? 143.755 95.527 120.453 1.00 54.61 737 ARG B CA 1
ATOM 4490 C C . ARG B 2 296 ? 144.788 94.610 119.812 1.00 54.61 737 ARG B C 1
ATOM 4491 O O . ARG B 2 296 ? 145.074 94.730 118.617 1.00 54.61 737 ARG B O 1
ATOM 4499 N N . PHE B 2 297 ? 145.353 93.683 120.589 1.00 57.14 738 PHE B N 1
ATOM 4500 C CA . PHE B 2 297 ? 146.266 92.694 120.023 1.00 57.14 738 PHE B CA 1
ATOM 4501 C C . PHE B 2 297 ? 145.547 91.773 119.045 1.00 57.14 738 PHE B C 1
ATOM 4502 O O . PHE B 2 297 ? 146.116 91.388 118.018 1.00 57.14 738 PHE B O 1
ATOM 4510 N N . LYS B 2 298 ? 144.303 91.398 119.356 1.00 57.23 739 LYS B N 1
ATOM 4511 C CA . LYS B 2 298 ? 143.521 90.581 118.433 1.00 57.23 739 LYS B CA 1
ATOM 4512 C C . LYS B 2 298 ? 143.266 91.318 117.125 1.00 57.23 739 LYS B C 1
ATOM 4513 O O . LYS B 2 298 ? 143.386 90.735 116.041 1.00 57.23 739 LYS B O 1
ATOM 4519 N N . MET B 2 299 ? 142.920 92.605 117.209 1.00 55.32 740 MET B N 1
ATOM 4520 C CA . MET B 2 299 ? 142.716 93.399 116.001 1.00 55.32 740 MET B CA 1
ATOM 4521 C C . MET B 2 299 ? 144.011 93.559 115.213 1.00 55.32 740 MET B C 1
ATOM 4522 O O . MET B 2 299 ? 144.003 93.507 113.978 1.00 55.32 740 MET B O 1
ATOM 4527 N N . ASP B 2 300 ? 145.133 93.750 115.911 1.00 54.42 741 ASP B N 1
ATOM 4528 C CA . ASP B 2 300 ? 146.419 93.885 115.236 1.00 54.42 741 ASP B CA 1
ATOM 4529 C C . ASP B 2 300 ? 146.819 92.591 114.535 1.00 54.42 741 ASP B C 1
ATOM 4530 O O . ASP B 2 300 ? 147.365 92.626 113.427 1.00 54.42 741 ASP B O 1
ATOM 4535 N N . LEU B 2 301 ? 146.561 91.440 115.165 1.00 55.38 742 LEU B N 1
ATOM 4536 C CA . LEU B 2 301 ? 146.820 90.161 114.507 1.00 55.38 742 LEU B CA 1
ATOM 4537 C C . LEU B 2 301 ? 145.905 89.954 113.308 1.00 55.38 742 LEU B C 1
ATOM 4538 O O . LEU B 2 301 ? 146.345 89.452 112.267 1.00 55.38 742 LEU B O 1
ATOM 4543 N N . LEU B 2 302 ? 144.625 90.312 113.443 1.00 53.61 743 LEU B N 1
ATOM 4544 C CA . LEU B 2 302 ? 143.690 90.155 112.335 1.00 53.61 743 LEU B CA 1
ATOM 4545 C C . LEU B 2 302 ? 144.056 91.059 111.165 1.00 53.61 743 LEU B C 1
ATOM 4546 O O . LEU B 2 302 ? 143.815 90.701 110.007 1.00 53.61 743 LEU B O 1
ATOM 4551 N N . SER B 2 303 ? 144.629 92.229 111.446 1.00 50.31 744 SER B N 1
ATOM 4552 C CA . SER B 2 303 ? 145.117 93.095 110.381 1.00 50.31 744 SER B CA 1
ATOM 4553 C C . SER B 2 303 ? 146.451 92.625 109.815 1.00 50.31 744 SER B C 1
ATOM 4554 O O . SER B 2 303 ? 146.751 92.894 108.647 1.00 50.31 744 SER B O 1
ATOM 4557 N N . LEU B 2 304 ? 147.259 91.931 110.618 1.00 52.79 745 LEU B N 1
ATOM 4558 C CA . LEU B 2 304 ? 148.615 91.590 110.203 1.00 52.79 745 LEU B CA 1
ATOM 4559 C C . LEU B 2 304 ? 148.649 90.435 109.207 1.00 52.79 745 LEU B C 1
ATOM 4560 O O . LEU B 2 304 ? 149.593 90.337 108.414 1.00 52.79 745 LEU B O 1
ATOM 4565 N N . LEU B 2 305 ? 147.643 89.561 109.227 1.00 53.56 746 LEU B N 1
ATOM 4566 C CA . LEU B 2 305 ? 147.646 88.404 108.341 1.00 53.56 746 LEU B CA 1
ATOM 4567 C C . LEU B 2 305 ? 147.508 88.843 106.884 1.00 53.56 746 LEU B C 1
ATOM 4568 O O . LEU B 2 305 ? 146.811 89.820 106.592 1.00 53.56 746 LEU B O 1
ATOM 4573 N N . PRO B 2 306 ? 148.171 88.150 105.948 1.00 55.04 747 PRO B N 1
ATOM 4574 C CA . PRO B 2 306 ? 148.154 88.595 104.546 1.00 55.04 747 PRO B CA 1
ATOM 4575 C C . PRO B 2 306 ? 146.819 88.387 103.847 1.00 55.04 747 PRO B C 1
ATOM 4576 O O . PRO B 2 306 ? 146.325 89.302 103.181 1.00 55.04 747 PRO B O 1
ATOM 4580 N N . LEU B 2 307 ? 146.233 87.200 104.008 1.00 53.06 748 LEU B N 1
ATOM 4581 C CA . LEU B 2 307 ? 145.027 86.771 103.289 1.00 53.06 748 LEU B CA 1
ATOM 4582 C C . LEU B 2 307 ? 145.166 86.962 101.778 1.00 53.06 748 LEU B C 1
ATOM 4583 O O . LEU B 2 307 ? 144.839 86.069 100.997 1.00 53.06 748 LEU B O 1
ATOM 4588 N N . VAL B 2 316 ? 148.414 89.544 95.185 1.00 50.17 757 VAL B N 1
ATOM 4589 C CA . VAL B 2 316 ? 148.642 90.724 94.363 1.00 50.17 757 VAL B CA 1
ATOM 4590 C C . VAL B 2 316 ? 147.330 91.508 94.264 1.00 50.17 757 VAL B C 1
ATOM 4591 O O . VAL B 2 316 ? 147.320 92.692 93.924 1.00 50.17 757 VAL B O 1
ATOM 4595 N N . ASN B 2 317 ? 146.228 90.838 94.586 1.00 46.40 758 ASN B N 1
ATOM 4596 C CA . ASN B 2 317 ? 144.923 91.492 94.588 1.00 46.40 758 ASN B CA 1
ATOM 4597 C C . ASN B 2 317 ? 144.862 92.522 95.711 1.00 46.40 758 ASN B C 1
ATOM 4598 O O . ASN B 2 317 ? 145.164 92.192 96.864 1.00 46.40 758 ASN B O 1
ATOM 4603 N N . PRO B 2 318 ? 144.505 93.775 95.415 1.00 41.59 759 PRO B N 1
ATOM 4604 C CA . PRO B 2 318 ? 144.448 94.797 96.474 1.00 41.59 759 PRO B CA 1
ATOM 4605 C C . PRO B 2 318 ? 143.419 94.512 97.554 1.00 41.59 759 PRO B C 1
ATOM 4606 O O . PRO B 2 318 ? 143.627 94.904 98.710 1.00 41.59 759 PRO B O 1
ATOM 4610 N N . LEU B 2 319 ? 142.311 93.847 97.215 1.00 40.55 760 LEU B N 1
ATOM 4611 C CA . LEU B 2 319 ? 141.277 93.558 98.202 1.00 40.55 760 LEU B CA 1
ATOM 4612 C C . LEU B 2 319 ? 141.739 92.554 99.250 1.00 40.55 760 LEU B C 1
ATOM 4613 O O . LEU B 2 319 ? 141.201 92.549 100.363 1.00 40.55 760 LEU B O 1
ATOM 4618 N N . LEU B 2 320 ? 142.727 91.716 98.925 1.00 45.00 761 LEU B N 1
ATOM 4619 C CA . LEU B 2 320 ? 143.273 90.782 99.903 1.00 45.00 761 LEU B CA 1
ATOM 4620 C C . LEU B 2 320 ? 143.983 91.491 101.049 1.00 45.00 761 LEU B C 1
ATOM 4621 O O . LEU B 2 320 ? 144.204 90.877 102.097 1.00 45.00 761 LEU B O 1
ATOM 4626 N N . ARG B 2 321 ? 144.335 92.762 100.878 1.00 42.37 762 ARG B N 1
ATOM 4627 C CA . ARG B 2 321 ? 144.894 93.572 101.950 1.00 42.37 762 ARG B CA 1
ATOM 4628 C C . ARG B 2 321 ? 143.822 94.239 102.800 1.00 42.37 762 ARG B C 1
ATOM 4629 O O . ARG B 2 321 ? 144.162 94.999 103.711 1.00 42.37 762 ARG B O 1
ATOM 4637 N N . LEU B 2 322 ? 142.546 93.975 102.517 1.00 41.67 763 LEU B N 1
ATOM 4638 C CA . LEU B 2 322 ? 141.463 94.554 103.306 1.00 41.67 763 LEU B CA 1
ATOM 4639 C C . LEU B 2 322 ? 141.509 94.251 104.806 1.00 41.67 763 LEU B C 1
ATOM 4640 O O . LEU B 2 322 ? 140.942 95.052 105.569 1.00 41.67 763 LEU B O 1
ATOM 4645 N N . PRO B 2 323 ? 142.097 93.146 105.293 1.00 44.74 764 PRO B N 1
ATOM 4646 C CA . PRO B 2 323 ? 142.325 93.046 106.745 1.00 44.74 764 PRO B CA 1
ATOM 4647 C C . PRO B 2 323 ? 143.152 94.179 107.333 1.00 44.74 764 PRO B C 1
ATOM 4648 O O . PRO B 2 323 ? 142.947 94.519 108.504 1.00 44.74 764 PRO B O 1
ATOM 4652 N N . ARG B 2 324 ? 144.069 94.779 106.566 1.00 44.40 765 ARG B N 1
ATOM 4653 C CA . ARG B 2 324 ? 144.919 95.841 107.102 1.00 44.40 765 ARG B CA 1
ATOM 4654 C C . ARG B 2 324 ? 144.127 97.068 107.538 1.00 44.40 765 ARG B C 1
ATOM 4655 O O . ARG B 2 324 ? 144.621 97.851 108.356 1.00 44.40 765 ARG B O 1
ATOM 4663 N N . CYS B 2 325 ? 142.912 97.253 107.018 1.00 42.02 766 CYS B N 1
ATOM 4664 C CA . CYS B 2 325 ? 142.059 98.351 107.456 1.00 42.02 766 CYS B CA 1
ATOM 4665 C C . CYS B 2 325 ? 141.483 98.131 108.848 1.00 42.02 766 CYS B C 1
ATOM 4666 O O . CYS B 2 325 ? 140.892 99.059 109.408 1.00 42.02 766 CYS B O 1
ATOM 4669 N N . LEU B 2 326 ? 141.644 96.936 109.415 1.00 44.18 767 LEU B N 1
ATOM 4670 C CA . LEU B 2 326 ? 141.100 96.595 110.722 1.00 44.18 767 LEU B CA 1
ATOM 4671 C C . LEU B 2 326 ? 141.902 97.176 111.877 1.00 44.18 767 LEU B C 1
ATOM 4672 O O . LEU B 2 326 ? 141.490 97.021 113.031 1.00 44.18 767 LEU B O 1
ATOM 4677 N N . LYS B 2 327 ? 143.031 97.826 111.609 1.00 43.33 768 LYS B N 1
ATOM 4678 C CA . LYS B 2 327 ? 143.818 98.460 112.665 1.00 43.33 768 LYS B CA 1
ATOM 4679 C C . LYS B 2 327 ? 143.331 99.880 112.943 1.00 43.33 768 LYS B C 1
ATOM 4680 O O . LYS B 2 327 ? 144.101 100.838 112.964 1.00 43.33 768 LYS B O 1
ATOM 4686 N N . TYR B 2 328 ? 142.023 100.010 113.169 1.00 42.81 769 TYR B N 1
ATOM 4687 C CA . TYR B 2 328 ? 141.394 101.297 113.429 1.00 42.81 769 TYR B CA 1
ATOM 4688 C C . TYR B 2 328 ? 141.475 101.720 114.889 1.00 42.81 769 TYR B C 1
ATOM 4689 O O . TYR B 2 328 ? 141.223 102.892 115.188 1.00 42.81 769 TYR B O 1
ATOM 4698 N N . MET B 2 329 ? 141.803 100.800 115.801 1.00 45.32 770 MET B N 1
ATOM 4699 C CA . MET B 2 329 ? 141.931 101.166 117.207 1.00 45.32 770 MET B CA 1
ATOM 4700 C C . MET B 2 329 ? 143.115 102.094 117.434 1.00 45.32 770 MET B C 1
ATOM 4701 O O . MET B 2 329 ? 143.081 102.932 118.343 1.00 45.32 770 MET B O 1
ATOM 4706 N N . ALA B 2 330 ? 144.163 101.961 116.618 1.00 42.40 771 ALA B N 1
ATOM 4707 C CA . ALA B 2 330 ? 145.267 102.911 116.664 1.00 42.40 771 ALA B CA 1
ATOM 4708 C C . ALA B 2 330 ? 144.797 104.309 116.290 1.00 42.40 771 ALA B C 1
ATOM 4709 O O . ALA B 2 330 ? 145.235 105.300 116.886 1.00 42.40 771 ALA B O 1
ATOM 4711 N N . PHE B 2 331 ? 143.895 104.404 115.309 1.00 39.85 772 PHE B N 1
ATOM 4712 C CA . PHE B 2 331 ? 143.348 105.699 114.918 1.00 39.85 772 PHE B CA 1
ATOM 4713 C C . PHE B 2 331 ? 142.548 106.330 116.048 1.00 39.85 772 PHE B C 1
ATOM 4714 O O . PHE B 2 331 ? 142.664 107.533 116.302 1.00 39.85 772 PHE B O 1
ATOM 4722 N N . PHE B 2 332 ? 141.734 105.533 116.742 1.00 43.91 773 PHE B N 1
ATOM 4723 C CA . PHE B 2 332 ? 140.942 106.071 117.842 1.00 43.91 773 PHE B CA 1
ATOM 4724 C C . PHE B 2 332 ? 141.826 106.468 119.019 1.00 43.91 773 PHE B C 1
ATOM 4725 O O . PHE B 2 332 ? 141.568 107.481 119.681 1.00 43.91 773 PHE B O 1
ATOM 4733 N N . GLU B 2 333 ? 142.880 105.691 119.286 1.00 46.94 774 GLU B N 1
ATOM 4734 C CA . GLU B 2 333 ? 143.819 106.057 120.343 1.00 46.94 774 GLU B CA 1
ATOM 4735 C C . GLU B 2 333 ? 144.549 107.353 120.008 1.00 46.94 774 GLU B C 1
ATOM 4736 O O . GLU B 2 333 ? 144.731 108.218 120.876 1.00 46.94 774 GLU B O 1
ATOM 4742 N N . PHE B 2 334 ? 144.963 107.510 118.748 1.00 44.95 775 PHE B N 1
ATOM 4743 C CA . PHE B 2 334 ? 145.618 108.742 118.321 1.00 44.95 775 PHE B CA 1
ATOM 4744 C C . PHE B 2 334 ? 144.663 109.928 118.385 1.00 44.95 775 PHE B C 1
ATOM 4745 O O . PHE B 2 334 ? 145.069 111.039 118.745 1.00 44.95 775 PHE B O 1
ATOM 4753 N N . ASN B 2 335 ? 143.390 109.709 118.042 1.00 43.22 776 ASN B N 1
ATOM 4754 C CA . ASN B 2 335 ? 142.389 110.766 118.158 1.00 43.22 776 ASN B CA 1
ATOM 4755 C C . ASN B 2 335 ? 142.197 111.190 119.607 1.00 43.22 776 ASN B C 1
ATOM 4756 O O . ASN B 2 335 ? 142.089 112.387 119.901 1.00 43.22 776 ASN B O 1
ATOM 4761 N N . SER B 2 336 ? 142.136 110.221 120.524 1.00 47.19 777 SER B N 1
ATOM 4762 C CA . SER B 2 336 ? 141.998 110.547 121.940 1.00 47.19 777 SER B CA 1
ATOM 4763 C C . SER B 2 336 ? 143.215 111.308 122.449 1.00 47.19 777 SER B C 1
ATOM 4764 O O . SER B 2 336 ? 143.082 112.264 123.225 1.00 47.19 777 SER B O 1
ATOM 4767 N N . ARG B 2 337 ? 144.411 110.903 122.013 1.00 50.08 778 ARG B N 1
ATOM 4768 C CA . ARG B 2 337 ? 145.621 111.619 122.405 1.00 50.08 778 ARG B CA 1
ATOM 4769 C C . ARG B 2 337 ? 145.617 113.048 121.875 1.00 50.08 778 ARG B C 1
ATOM 4770 O O . ARG B 2 337 ? 146.003 113.981 122.588 1.00 50.08 778 ARG B O 1
ATOM 4778 N N . LEU B 2 338 ? 145.178 113.240 120.628 1.00 47.28 779 LEU B N 1
ATOM 4779 C CA . LEU B 2 338 ? 145.108 114.586 120.063 1.00 47.28 779 LEU B CA 1
ATOM 4780 C C . LEU B 2 338 ? 144.083 115.446 120.791 1.00 47.28 779 LEU B C 1
ATOM 4781 O O . LEU B 2 338 ? 144.316 116.638 121.016 1.00 47.28 779 LEU B O 1
ATOM 4786 N N . GLU B 2 339 ? 142.937 114.863 121.156 1.00 47.02 780 GLU B N 1
ATOM 4787 C CA . GLU B 2 339 ? 141.936 115.612 121.910 1.00 47.02 780 GLU B CA 1
ATOM 4788 C C . GLU B 2 339 ? 142.456 115.995 123.290 1.00 47.02 780 GLU B C 1
ATOM 4789 O O . GLU B 2 339 ? 142.148 117.081 123.796 1.00 47.02 780 GLU B O 1
ATOM 4795 N N . SER B 2 340 ? 143.240 115.115 123.917 1.00 50.55 781 SER B N 1
ATOM 4796 C CA . SER B 2 340 ? 143.768 115.420 125.243 1.00 50.55 781 SER B CA 1
ATOM 4797 C C . SER B 2 340 ? 144.880 116.463 125.184 1.00 50.55 781 SER B C 1
ATOM 4798 O O . SER B 2 340 ? 144.989 117.306 126.081 1.00 50.55 781 SER B O 1
ATOM 4801 N N . ILE B 2 341 ? 145.719 116.416 124.145 1.00 51.27 782 ILE B N 1
ATOM 4802 C CA . ILE B 2 341 ? 146.917 117.256 124.109 1.00 51.27 782 ILE B CA 1
ATOM 4803 C C . ILE B 2 341 ? 146.551 118.728 123.949 1.00 51.27 782 ILE B C 1
ATOM 4804 O O . ILE B 2 341 ? 147.037 119.588 124.694 1.00 51.27 782 ILE B O 1
ATOM 4809 N N . LEU B 2 342 ? 145.682 119.043 122.995 1.00 49.28 783 LEU B N 1
ATOM 4810 C CA . LEU B 2 342 ? 145.428 120.421 122.598 1.00 49.28 783 LEU B CA 1
ATOM 4811 C C . LEU B 2 342 ? 144.051 120.869 123.069 1.00 49.28 783 LEU B C 1
ATOM 4812 O O . LEU B 2 342 ? 143.071 120.127 122.941 1.00 49.28 783 LEU B O 1
ATOM 4817 N N . SER B 2 343 ? 143.992 122.071 123.637 1.00 47.28 784 SER B N 1
ATOM 4818 C CA . SER B 2 343 ? 142.720 122.683 123.981 1.00 47.28 784 SER B CA 1
ATOM 4819 C C . SER B 2 343 ? 142.036 123.206 122.722 1.00 47.28 784 SER B C 1
ATOM 4820 O O . SER B 2 343 ? 142.657 123.346 121.663 1.00 47.28 784 SER B O 1
ATOM 4823 N N . LYS B 2 344 ? 140.743 123.506 122.859 1.00 43.93 785 LYS B N 1
ATOM 4824 C CA . LYS B 2 344 ? 139.874 123.882 121.742 1.00 43.93 785 LYS B CA 1
ATOM 4825 C C . LYS B 2 344 ? 139.941 122.801 120.657 1.00 43.93 785 LYS B C 1
ATOM 4826 O O . LYS B 2 344 ? 140.352 123.024 119.517 1.00 43.93 785 LYS B O 1
ATOM 4832 N N . ALA B 2 345 ? 139.556 121.589 121.064 1.00 37.53 786 ALA B N 1
ATOM 4833 C CA . ALA B 2 345 ? 139.767 120.403 120.244 1.00 37.53 786 ALA B CA 1
ATOM 4834 C C . ALA B 2 345 ? 138.720 120.230 119.153 1.00 37.53 786 ALA B C 1
ATOM 4835 O O . ALA B 2 345 ? 138.990 119.527 118.170 1.00 37.53 786 ALA B O 1
ATOM 4837 N N . TYR B 2 346 ? 137.549 120.862 119.298 1.00 32.01 787 TYR B N 1
ATOM 4838 C CA . TYR B 2 346 ? 136.466 120.678 118.335 1.00 32.01 787 TYR B CA 1
ATOM 4839 C C . TYR B 2 346 ? 136.871 121.083 116.925 1.00 32.01 787 TYR B C 1
ATOM 4840 O O . TYR B 2 346 ? 136.365 120.507 115.953 1.00 32.01 787 TYR B O 1
ATOM 4849 N N . VAL B 2 347 ? 137.790 122.046 116.795 1.00 29.41 788 VAL B N 1
ATOM 4850 C CA . VAL B 2 347 ? 138.310 122.418 115.481 1.00 29.41 788 VAL B CA 1
ATOM 4851 C C . VAL B 2 347 ? 138.902 121.199 114.790 1.00 29.41 788 VAL B C 1
ATOM 4852 O O . VAL B 2 347 ? 138.528 120.864 113.657 1.00 29.41 788 VAL B O 1
ATOM 4856 N N . TYR B 2 348 ? 139.776 120.474 115.497 1.00 27.98 789 TYR B N 1
ATOM 4857 C CA . TYR B 2 348 ? 140.308 119.226 114.963 1.00 27.98 789 TYR B CA 1
ATOM 4858 C C . TYR B 2 348 ? 139.187 118.242 114.672 1.00 27.98 789 TYR B C 1
ATOM 4859 O O . TYR B 2 348 ? 139.209 117.553 113.643 1.00 27.98 789 TYR B O 1
ATOM 4868 N N . ARG B 2 349 ? 138.176 118.200 115.550 1.00 21.15 790 ARG B N 1
ATOM 4869 C CA . ARG B 2 349 ? 137.029 117.330 115.326 1.00 21.15 790 ARG B CA 1
ATOM 4870 C C . ARG B 2 349 ? 136.372 117.640 113.992 1.00 21.15 790 ARG B C 1
ATOM 4871 O O . ARG B 2 349 ? 136.054 116.721 113.224 1.00 21.15 790 ARG B O 1
ATOM 4879 N N . VAL B 2 350 ? 136.229 118.933 113.672 1.00 20.89 791 VAL B N 1
ATOM 4880 C CA . VAL B 2 350 ? 135.682 119.323 112.377 1.00 20.89 791 VAL B CA 1
ATOM 4881 C C . VAL B 2 350 ? 136.520 118.715 111.264 1.00 20.89 791 VAL B C 1
ATOM 4882 O O . VAL B 2 350 ? 136.000 118.006 110.390 1.00 20.89 791 VAL B O 1
ATOM 4886 N N . ILE B 2 351 ? 137.844 118.891 111.356 1.00 20.81 792 ILE B N 1
ATOM 4887 C CA . ILE B 2 351 ? 138.757 118.305 110.381 1.00 20.81 792 ILE B CA 1
ATOM 4888 C C . ILE B 2 351 ? 138.569 116.800 110.336 1.00 20.81 792 ILE B C 1
ATOM 4889 O O . ILE B 2 351 ? 138.419 116.211 109.256 1.00 20.81 792 ILE B O 1
ATOM 4894 N N . ARG B 2 352 ? 138.474 116.173 111.513 1.00 21.62 793 ARG B N 1
ATOM 4895 C CA . ARG B 2 352 ? 138.284 114.731 111.572 1.00 21.62 793 ARG B CA 1
ATOM 4896 C C . ARG B 2 352 ? 136.992 114.340 110.875 1.00 21.62 793 ARG B C 1
ATOM 4897 O O . ARG B 2 352 ? 136.985 113.446 110.018 1.00 21.62 793 ARG B O 1
ATOM 4905 N N . THR B 2 353 ? 135.910 115.076 111.155 1.00 17.59 794 THR B N 1
ATOM 4906 C CA . THR B 2 353 ? 134.651 114.809 110.474 1.00 17.59 794 THR B CA 1
ATOM 4907 C C . THR B 2 353 ? 134.811 115.012 108.978 1.00 17.59 794 THR B C 1
ATOM 4908 O O . THR B 2 353 ? 134.422 114.145 108.181 1.00 17.59 794 THR B O 1
ATOM 4912 N N . THR B 2 354 ? 135.484 116.102 108.591 1.00 16.10 795 THR B N 1
ATOM 4913 C CA . THR B 2 354 ? 135.728 116.362 107.179 1.00 16.10 795 THR B CA 1
ATOM 4914 C C . THR B 2 354 ? 136.515 115.221 106.562 1.00 16.10 795 THR B C 1
ATOM 4915 O O . THR B 2 354 ? 136.193 114.766 105.457 1.00 16.10 795 THR B O 1
ATOM 4919 N N . ALA B 2 355 ? 137.485 114.684 107.313 1.00 15.34 796 ALA B N 1
ATOM 4920 C CA . ALA B 2 355 ? 138.277 113.565 106.822 1.00 15.34 796 ALA B CA 1
ATOM 4921 C C . ALA B 2 355 ? 137.380 112.387 106.480 1.00 15.34 796 ALA B C 1
ATOM 4922 O O . ALA B 2 355 ? 137.461 111.839 105.372 1.00 15.34 796 ALA B O 1
ATOM 4924 N N . TYR B 2 356 ? 136.448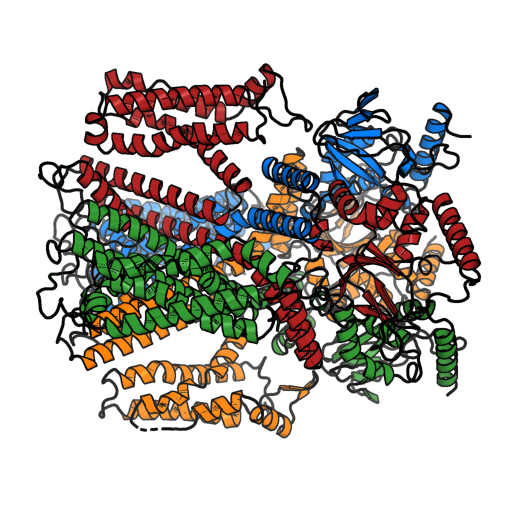 112.053 107.386 1.00 16.07 797 TYR B N 1
ATOM 4925 C CA . TYR B 2 356 ? 135.505 110.975 107.108 1.00 16.07 797 TYR B CA 1
ATOM 4926 C C . TYR B 2 356 ? 134.730 111.260 105.836 1.00 16.07 797 TYR B C 1
ATOM 4927 O O . TYR B 2 356 ? 134.647 110.402 104.946 1.00 16.07 797 TYR B O 1
ATOM 4936 N N . LEU B 2 357 ? 134.238 112.497 105.699 1.00 12.93 798 LEU B N 1
ATOM 4937 C CA . LEU B 2 357 ? 133.508 112.874 104.497 1.00 12.93 798 LEU B CA 1
ATOM 4938 C C . LEU B 2 357 ? 134.373 112.655 103.269 1.00 12.93 798 LEU B C 1
ATOM 4939 O O . LEU B 2 357 ? 133.958 111.970 102.324 1.00 12.93 798 LEU B O 1
ATOM 4944 N N . LEU B 2 358 ? 135.627 113.123 103.328 1.00 13.08 799 LEU B N 1
ATOM 4945 C CA . LEU B 2 358 ? 136.537 112.945 102.204 1.00 13.08 799 LEU B CA 1
ATOM 4946 C C . LEU B 2 358 ? 136.705 111.469 101.897 1.00 13.08 799 LEU B C 1
ATOM 4947 O O . LEU B 2 358 ? 136.539 111.041 100.746 1.00 13.08 799 LEU B O 1
ATOM 4952 N N . TYR B 2 359 ? 136.907 110.662 102.945 1.00 13.47 800 TYR B N 1
ATOM 4953 C CA . TYR B 2 359 ? 137.092 109.234 102.741 1.00 13.47 800 TYR B CA 1
ATOM 4954 C C . TYR B 2 359 ? 135.862 108.621 102.101 1.00 13.47 800 TYR B C 1
ATOM 4955 O O . TYR B 2 359 ? 135.978 107.835 101.150 1.00 13.47 800 TYR B O 1
ATOM 4964 N N . SER B 2 360 ? 134.673 109.027 102.560 1.00 12.00 801 SER B N 1
ATOM 4965 C CA . SER B 2 360 ? 133.450 108.498 101.973 1.00 12.00 801 SER B CA 1
ATOM 4966 C C . SER B 2 360 ? 133.383 108.855 100.498 1.00 12.00 801 SER B C 1
ATOM 4967 O O . SER B 2 360 ? 133.159 107.981 99.650 1.00 12.00 801 SER B O 1
ATOM 4970 N N . LEU B 2 361 ? 133.698 110.116 100.170 1.00 10.94 802 LEU B N 1
ATOM 4971 C CA . LEU B 2 361 ? 133.744 110.520 98.771 1.00 10.94 802 LEU B CA 1
ATOM 4972 C C . LEU B 2 361 ? 134.770 109.693 98.025 1.00 10.94 802 LEU B C 1
ATOM 4973 O O . LEU B 2 361 ? 134.489 109.175 96.936 1.00 10.94 802 LEU B O 1
ATOM 4978 N N . HIS B 2 362 ? 135.932 109.488 98.654 1.00 12.93 803 HIS B N 1
ATOM 4979 C CA . HIS B 2 362 ? 136.963 108.628 98.096 1.00 12.93 803 HIS B CA 1
ATOM 4980 C C . HIS B 2 362 ? 136.391 107.259 97.777 1.00 12.93 803 HIS B C 1
ATOM 4981 O O . HIS B 2 362 ? 136.436 106.812 96.622 1.00 12.93 803 HIS B O 1
ATOM 4988 N N . LEU B 2 363 ? 135.736 106.640 98.767 1.00 11.68 804 LEU B N 1
ATOM 4989 C CA . LEU B 2 363 ? 135.126 105.335 98.547 1.00 11.68 804 LEU B CA 1
ATOM 4990 C C . LEU B 2 363 ? 134.101 105.422 97.433 1.00 11.68 804 LEU B C 1
ATOM 4991 O O . LEU B 2 363 ? 134.139 104.636 96.476 1.00 11.68 804 LEU B O 1
ATOM 4996 N N . ASN B 2 364 ? 133.244 106.432 97.516 1.00 10.66 805 ASN B N 1
ATOM 4997 C CA . ASN B 2 364 ? 132.233 106.670 96.501 1.00 10.66 805 ASN B CA 1
ATOM 4998 C C . ASN B 2 364 ? 132.871 106.786 95.121 1.00 10.66 805 ASN B C 1
ATOM 4999 O O . ASN B 2 364 ? 132.397 106.187 94.162 1.00 10.66 805 ASN B O 1
ATOM 5004 N N . SER B 2 365 ? 133.953 107.554 95.029 1.00 11.24 806 SER B N 1
ATOM 5005 C CA . SER B 2 365 ? 134.659 107.733 93.767 1.00 11.24 806 SER B CA 1
ATOM 5006 C C . SER B 2 365 ? 135.092 106.390 93.209 1.00 11.24 806 SER B C 1
ATOM 5007 O O . SER B 2 365 ? 134.757 106.043 92.067 1.00 11.24 806 SER B O 1
ATOM 5010 N N . CYS B 2 366 ? 135.726 105.570 94.056 1.00 12.84 807 CYS B N 1
ATOM 5011 C CA . CYS B 2 366 ? 136.191 104.266 93.606 1.00 12.84 807 CYS B CA 1
ATOM 5012 C C . CYS B 2 366 ? 135.022 103.420 93.139 1.00 12.84 807 CYS B C 1
ATOM 5013 O O . CYS B 2 366 ? 135.065 102.845 92.041 1.00 12.84 807 CYS B O 1
ATOM 5016 N N . LEU B 2 367 ? 133.924 103.437 93.908 1.00 11.87 808 LEU B N 1
ATOM 5017 C CA . LEU B 2 367 ? 132.757 102.650 93.540 1.00 11.87 808 LEU B CA 1
ATOM 5018 C C . LEU B 2 367 ? 132.245 103.075 92.178 1.00 11.87 808 LEU B C 1
ATOM 5019 O O . LEU B 2 367 ? 132.002 102.226 91.308 1.00 11.87 808 LEU B O 1
ATOM 5024 N N . TYR B 2 368 ? 132.199 104.392 91.942 1.00 11.55 809 TYR B N 1
ATOM 5025 C CA . TYR B 2 368 ? 131.704 104.889 90.668 1.00 11.55 809 TYR B CA 1
ATOM 5026 C C . TYR B 2 368 ? 132.561 104.371 89.529 1.00 11.55 809 TYR B C 1
ATOM 5027 O O . TYR B 2 368 ? 132.031 103.860 88.532 1.00 11.55 809 TYR B O 1
ATOM 5036 N N . TYR B 2 369 ? 133.888 104.399 89.708 1.00 14.41 810 TYR B N 1
ATOM 5037 C CA . TYR B 2 369 ? 134.764 103.909 88.653 1.00 14.41 810 TYR B CA 1
ATOM 5038 C C . TYR B 2 369 ? 134.504 102.437 88.389 1.00 14.41 810 TYR B C 1
ATOM 5039 O O . TYR B 2 369 ? 134.374 102.027 87.227 1.00 14.41 810 TYR B O 1
ATOM 5048 N N . TRP B 2 370 ? 134.334 101.648 89.458 1.00 16.52 811 TRP B N 1
ATOM 5049 C CA . TRP B 2 370 ? 134.046 100.233 89.268 1.00 16.52 811 TRP B CA 1
ATOM 5050 C C . TRP B 2 370 ? 132.746 100.062 88.504 1.00 16.52 811 TRP B C 1
ATOM 5051 O O . TRP B 2 370 ? 132.674 99.255 87.568 1.00 16.52 811 TRP B O 1
ATOM 5062 N N . ALA B 2 371 ? 131.735 100.872 88.843 1.00 14.97 812 ALA B N 1
ATOM 5063 C CA . ALA B 2 371 ? 130.473 100.811 88.121 1.00 14.97 812 ALA B CA 1
ATOM 5064 C C . ALA B 2 371 ? 130.693 101.110 86.650 1.00 14.97 812 ALA B C 1
ATOM 5065 O O . ALA B 2 371 ? 130.211 100.372 85.781 1.00 14.97 812 ALA B O 1
ATOM 5067 N N . SER B 2 372 ? 131.493 102.140 86.357 1.00 15.47 813 SER B N 1
ATOM 5068 C CA . SER B 2 372 ? 131.841 102.425 84.972 1.00 15.47 813 SER B CA 1
ATOM 5069 C C . SER B 2 372 ? 132.601 101.256 84.365 1.00 15.47 813 SER B C 1
ATOM 5070 O O . SER B 2 372 ? 132.270 100.793 83.266 1.00 15.47 813 SER B O 1
ATOM 5073 N N . ALA B 2 373 ? 133.565 100.709 85.110 1.00 18.01 814 ALA B N 1
ATOM 5074 C CA . ALA B 2 373 ? 134.289 99.542 84.633 1.00 18.01 814 ALA B CA 1
ATOM 5075 C C . ALA B 2 373 ? 133.393 98.317 84.551 1.00 18.01 814 ALA B C 1
ATOM 5076 O O . ALA B 2 373 ? 133.688 97.399 83.779 1.00 18.01 814 ALA B O 1
ATOM 5078 N N . TYR B 2 374 ? 132.299 98.287 85.316 1.00 20.58 815 TYR B N 1
ATOM 5079 C CA . TYR B 2 374 ? 131.370 97.175 85.192 1.00 20.58 815 TYR B CA 1
ATOM 5080 C C . TYR B 2 374 ? 130.515 97.307 83.941 1.00 20.58 815 TYR B C 1
ATOM 5081 O O . TYR B 2 374 ? 130.006 96.301 83.435 1.00 20.58 815 TYR B O 1
ATOM 5090 N N . GLN B 2 375 ? 130.356 98.525 83.427 1.00 18.41 816 GLN B N 1
ATOM 5091 C CA . GLN B 2 375 ? 129.538 98.765 82.249 1.00 18.41 816 GLN B CA 1
ATOM 5092 C C . GLN B 2 375 ? 130.356 99.174 81.035 1.00 18.41 816 GLN B C 1
ATOM 5093 O O . GLN B 2 375 ? 129.790 99.333 79.948 1.00 18.41 816 GLN B O 1
ATOM 5099 N N . GLY B 2 376 ? 131.666 99.339 81.184 1.00 18.26 817 GLY B N 1
ATOM 5100 C CA . GLY B 2 376 ? 132.490 99.840 80.105 1.00 18.26 817 GLY B CA 1
ATOM 5101 C C . GLY B 2 376 ? 132.555 101.351 80.125 1.00 18.26 817 GLY B C 1
ATOM 5102 O O . GLY B 2 376 ? 131.535 102.015 80.330 1.00 18.26 817 GLY B O 1
ATOM 5103 N N . LEU B 2 377 ? 133.744 101.907 79.922 1.00 17.76 818 LEU B N 1
ATOM 5104 C CA . LEU B 2 377 ? 133.907 103.354 79.940 1.00 17.76 818 LEU B CA 1
ATOM 5105 C C . LEU B 2 377 ? 133.296 103.956 78.681 1.00 17.76 818 LEU B C 1
ATOM 5106 O O . LEU B 2 377 ? 133.665 103.581 77.563 1.00 17.76 818 LEU B O 1
ATOM 5111 N N . GLY B 2 378 ? 132.359 104.883 78.861 1.00 18.79 819 GLY B N 1
ATOM 5112 C CA . GLY B 2 378 ? 131.745 105.562 77.740 1.00 18.79 819 GLY B CA 1
ATOM 5113 C C . GLY B 2 378 ? 130.620 104.818 77.061 1.00 18.79 819 GLY B C 1
ATOM 5114 O O . GLY B 2 378 ? 130.151 105.270 76.010 1.00 18.79 819 GLY B O 1
ATOM 5115 N N . SER B 2 379 ? 130.179 103.684 77.613 1.00 20.11 820 SER B N 1
ATOM 5116 C CA . SER B 2 379 ? 129.061 102.957 77.020 1.00 20.11 820 SER B CA 1
ATOM 5117 C C . SER B 2 379 ? 127.769 103.758 77.115 1.00 20.11 820 SER B C 1
ATOM 5118 O O . SER B 2 379 ? 126.952 103.745 76.186 1.00 20.11 820 SER B O 1
ATOM 5121 N N . THR B 2 380 ? 127.562 104.450 78.232 1.00 17.35 821 THR B N 1
ATOM 5122 C CA . THR B 2 380 ? 126.435 105.349 78.416 1.00 17.35 821 THR B CA 1
ATOM 5123 C C . THR B 2 380 ? 126.950 106.705 78.874 1.00 17.35 821 THR B C 1
ATOM 5124 O O . THR B 2 380 ? 128.139 106.886 79.148 1.00 17.35 821 THR B O 1
ATOM 5128 N N . HIS B 2 381 ? 126.036 107.670 78.951 1.00 17.34 822 HIS B N 1
ATOM 5129 C CA . HIS B 2 381 ? 126.393 108.995 79.435 1.00 17.34 822 HIS B CA 1
ATOM 5130 C C . HIS B 2 381 ? 126.581 109.032 80.945 1.00 17.34 822 HIS B C 1
ATOM 5131 O O . HIS B 2 381 ? 127.241 109.944 81.452 1.00 17.34 822 HIS B O 1
ATOM 5138 N N . TRP B 2 382 ? 126.018 108.064 81.670 1.00 13.10 823 TRP B N 1
ATOM 5139 C CA . TRP B 2 382 ? 126.122 108.070 83.125 1.00 13.10 823 TRP B CA 1
ATOM 5140 C C . TRP B 2 382 ? 127.513 107.663 83.594 1.00 13.10 823 TRP B C 1
ATOM 5141 O O . TRP B 2 382 ? 128.058 108.267 84.524 1.00 13.10 823 TRP B O 1
ATOM 5152 N N . VAL B 2 383 ? 128.101 106.642 82.970 1.00 14.92 824 VAL B N 1
ATOM 5153 C CA . VAL B 2 383 ? 129.385 106.103 83.410 1.00 14.92 824 VAL B CA 1
ATOM 5154 C C . VAL B 2 383 ? 130.497 107.094 83.099 1.00 14.92 824 VAL B C 1
ATOM 5155 O O . VAL B 2 383 ? 130.303 108.044 82.332 1.00 14.92 824 VAL B O 1
ATOM 5159 N N . TYR B 2 384 ? 131.661 106.885 83.710 1.00 15.99 825 TYR B N 1
ATOM 5160 C CA . TYR B 2 384 ? 132.829 107.701 83.412 1.00 15.99 825 TYR B CA 1
ATOM 5161 C C . TYR B 2 384 ? 133.241 107.509 81.957 1.00 15.99 825 TYR B C 1
ATOM 5162 O O . TYR B 2 384 ? 133.321 106.379 81.466 1.00 15.99 825 TYR B O 1
ATOM 5171 N N . ASP B 2 385 ? 133.487 108.623 81.262 1.00 19.44 826 ASP B N 1
ATOM 5172 C CA . ASP B 2 385 ? 133.698 108.566 79.818 1.00 19.44 826 ASP B CA 1
ATOM 5173 C C . ASP B 2 385 ? 135.048 107.951 79.464 1.00 19.44 826 ASP B C 1
ATOM 5174 O O . ASP B 2 385 ? 135.146 107.167 78.513 1.00 19.44 826 ASP B O 1
ATOM 5179 N N . GLY B 2 386 ? 136.096 108.292 80.207 1.00 19.09 827 GLY B N 1
ATOM 5180 C CA . GLY B 2 386 ? 137.406 107.740 79.926 1.00 19.09 827 GLY B CA 1
ATOM 5181 C C . GLY B 2 386 ? 138.481 108.772 79.659 1.00 19.09 827 GLY B C 1
ATOM 5182 O O . GLY B 2 386 ? 139.602 108.418 79.282 1.00 19.09 827 GLY B O 1
ATOM 5183 N N . VAL B 2 387 ? 138.163 110.049 79.852 1.00 18.21 828 VAL B N 1
ATOM 5184 C CA . VAL B 2 387 ? 139.109 111.128 79.599 1.00 18.21 828 VAL B CA 1
ATOM 5185 C C . VAL B 2 387 ? 139.480 111.782 80.922 1.00 18.21 828 VAL B C 1
ATOM 5186 O O . VAL B 2 387 ? 138.697 111.794 81.879 1.00 18.21 828 VAL B O 1
ATOM 5190 N N . GLY B 2 388 ? 140.695 112.312 80.978 1.00 16.13 829 GLY B N 1
ATOM 5191 C CA . GLY B 2 388 ? 141.167 112.985 82.169 1.00 16.13 829 GLY B CA 1
ATOM 5192 C C . GLY B 2 388 ? 141.908 112.067 83.122 1.00 16.13 829 GLY B C 1
ATOM 5193 O O . GLY B 2 388 ? 142.341 110.961 82.784 1.00 16.13 829 GLY B O 1
ATOM 5194 N N . ASN B 2 389 ? 142.052 112.559 84.356 1.00 17.73 830 ASN B N 1
ATOM 5195 C CA . ASN B 2 389 ? 142.801 111.855 85.392 1.00 17.73 830 ASN B CA 1
ATOM 5196 C C . ASN B 2 389 ? 142.131 110.552 85.817 1.00 17.73 830 ASN B C 1
ATOM 5197 O O . ASN B 2 389 ? 142.820 109.655 86.320 1.00 17.73 830 ASN B O 1
ATOM 5202 N N . SER B 2 390 ? 140.810 110.450 85.633 1.00 16.35 831 SER B N 1
ATOM 5203 C CA . SER B 2 390 ? 139.951 109.296 85.911 1.00 16.35 831 SER B CA 1
ATOM 5204 C C . SER B 2 390 ? 139.700 109.093 87.397 1.00 16.35 831 SER B C 1
ATOM 5205 O O . SER B 2 390 ? 138.827 108.308 87.770 1.00 16.35 831 SER B O 1
ATOM 5208 N N . TYR B 2 391 ? 140.416 109.818 88.250 1.00 13.63 832 TYR B N 1
ATOM 5209 C CA . TYR B 2 391 ? 140.118 109.834 89.674 1.00 13.63 832 TYR B CA 1
ATOM 5210 C C . TYR B 2 391 ? 139.411 111.110 90.092 1.00 13.63 832 TYR B C 1
ATOM 5211 O O . TYR B 2 391 ? 138.479 111.059 90.898 1.00 13.63 832 TYR B O 1
ATOM 5220 N N . ILE B 2 392 ? 139.841 112.256 89.562 1.00 12.08 833 ILE B N 1
ATOM 5221 C CA . ILE B 2 392 ? 139.171 113.509 89.868 1.00 12.08 833 ILE B CA 1
ATOM 5222 C C . ILE B 2 392 ? 137.809 113.581 89.188 1.00 12.08 833 ILE B C 1
ATOM 5223 O O . ILE B 2 392 ? 136.917 114.280 89.675 1.00 12.08 833 ILE B O 1
ATOM 5228 N N . ARG B 2 393 ? 137.611 112.852 88.086 1.00 12.25 834 ARG B N 1
ATOM 5229 C CA . ARG B 2 393 ? 136.285 112.770 87.481 1.00 12.25 834 ARG B CA 1
ATOM 5230 C C . ARG B 2 393 ? 135.345 111.945 88.349 1.00 12.25 834 ARG B C 1
ATOM 5231 O O . ARG B 2 393 ? 134.196 112.335 88.594 1.00 12.25 834 ARG B O 1
ATOM 5239 N N . CYS B 2 394 ? 135.822 110.797 88.828 1.00 11.89 835 CYS B N 1
ATOM 5240 C CA . CYS B 2 394 ? 135.010 109.966 89.704 1.00 11.89 835 CYS B CA 1
ATOM 5241 C C . CYS B 2 394 ? 134.829 110.615 91.068 1.00 11.89 835 CYS B C 1
ATOM 5242 O O . CYS B 2 394 ? 133.761 110.488 91.676 1.00 11.89 835 CYS B O 1
ATOM 5245 N N . TYR B 2 395 ? 135.846 111.329 91.556 1.00 10.56 836 TYR B N 1
ATOM 5246 C CA . TYR B 2 395 ? 135.672 112.105 92.777 1.00 10.56 836 TYR B CA 1
ATOM 5247 C C . TYR B 2 395 ? 134.693 113.251 92.570 1.00 10.56 836 TYR B C 1
ATOM 5248 O O . TYR B 2 395 ? 133.964 113.614 93.497 1.00 10.56 836 TYR B O 1
ATOM 5257 N N . TYR B 2 396 ? 134.659 113.827 91.368 1.00 8.96 837 TYR B N 1
ATOM 5258 C CA . TYR B 2 396 ? 133.662 114.844 91.055 1.00 8.96 837 TYR B CA 1
ATOM 5259 C C . TYR B 2 396 ? 132.258 114.260 91.074 1.00 8.96 837 TYR B C 1
ATOM 5260 O O . TYR B 2 396 ? 131.331 114.885 91.597 1.00 8.96 837 TYR B O 1
ATOM 5269 N N . PHE B 2 397 ? 132.086 113.069 90.496 1.00 9.26 838 PHE B N 1
ATOM 5270 C CA . PHE B 2 397 ? 130.798 112.384 90.578 1.00 9.26 838 PHE B CA 1
ATOM 5271 C C . PHE B 2 397 ? 130.419 112.114 92.028 1.00 9.26 838 PHE B C 1
ATOM 5272 O O . PHE B 2 397 ? 129.261 112.296 92.422 1.00 9.26 838 PHE B O 1
ATOM 5280 N N . ALA B 2 398 ? 131.389 111.674 92.833 1.00 8.95 839 ALA B N 1
ATOM 5281 C CA . ALA B 2 398 ? 131.141 111.426 94.247 1.00 8.95 839 ALA B CA 1
ATOM 5282 C C . ALA B 2 398 ? 130.755 112.700 94.984 1.00 8.95 839 ALA B C 1
ATOM 5283 O O . ALA B 2 398 ? 129.931 112.656 95.898 1.00 8.95 839 ALA B O 1
ATOM 5285 N N . VAL B 2 399 ? 131.341 113.838 94.611 1.00 8.44 840 VAL B N 1
ATOM 5286 C CA . VAL B 2 399 ? 130.982 115.101 95.248 1.00 8.44 840 VAL B CA 1
ATOM 5287 C C . VAL B 2 399 ? 129.572 115.517 94.845 1.00 8.44 840 VAL B C 1
ATOM 5288 O O . VAL B 2 399 ? 128.758 115.906 95.689 1.00 8.44 840 VAL B O 1
ATOM 5292 N N . LYS B 2 400 ? 129.252 115.420 93.553 1.00 8.52 841 LYS B N 1
ATOM 5293 C CA . LYS B 2 400 ? 127.928 115.827 93.095 1.00 8.52 841 LYS B CA 1
ATOM 5294 C C . LYS B 2 400 ? 126.829 114.890 93.578 1.00 8.52 841 LYS B C 1
ATOM 5295 O O . LYS B 2 400 ? 125.665 115.299 93.627 1.00 8.52 841 LYS B O 1
ATOM 5301 N N . THR B 2 401 ? 127.163 113.651 93.938 1.00 8.54 842 THR B N 1
ATOM 5302 C CA . THR B 2 401 ? 126.161 112.696 94.394 1.00 8.54 842 THR B CA 1
ATOM 5303 C C . THR B 2 401 ? 126.068 112.605 95.913 1.00 8.54 842 THR B C 1
ATOM 5304 O O . THR B 2 401 ? 124.973 112.697 96.472 1.00 8.54 842 THR B O 1
ATOM 5308 N N . LEU B 2 402 ? 127.198 112.415 96.591 1.00 9.29 843 LEU B N 1
ATOM 5309 C CA . LEU B 2 402 ? 127.231 112.208 98.030 1.00 9.29 843 LEU B CA 1
ATOM 5310 C C . LEU B 2 402 ? 126.981 113.497 98.807 1.00 9.29 843 LEU B C 1
ATOM 5311 O O . LEU B 2 402 ? 126.755 113.447 100.020 1.00 9.29 843 LEU B O 1
ATOM 5316 N N . ILE B 2 403 ? 127.027 114.652 98.141 1.00 8.95 844 ILE B N 1
ATOM 5317 C CA . ILE B 2 403 ? 126.507 115.893 98.699 1.00 8.95 844 ILE B CA 1
ATOM 5318 C C . ILE B 2 403 ? 125.119 116.211 98.148 1.00 8.95 844 ILE B C 1
ATOM 5319 O O . ILE B 2 403 ? 124.489 117.193 98.570 1.00 8.95 844 ILE B O 1
ATOM 5324 N N . THR B 2 404 ? 124.603 115.365 97.250 1.00 9.24 845 THR B N 1
ATOM 5325 C CA . THR B 2 404 ? 123.279 115.515 96.639 1.00 9.24 845 THR B CA 1
ATOM 5326 C C . THR B 2 404 ? 123.138 116.845 95.905 1.00 9.24 845 THR B C 1
ATOM 5327 O O . THR B 2 404 ? 122.061 117.444 95.877 1.00 9.24 845 THR B O 1
ATOM 5331 N N . ILE B 2 405 ? 124.239 117.313 95.315 1.00 8.72 846 ILE B N 1
ATOM 5332 C CA . ILE B 2 405 ? 124.199 118.510 94.484 1.00 8.72 846 ILE B CA 1
ATOM 5333 C C . ILE B 2 405 ? 123.487 118.223 93.169 1.00 8.72 846 ILE B C 1
ATOM 5334 O O . ILE B 2 405 ? 122.672 119.026 92.699 1.00 8.72 846 ILE B O 1
ATOM 5339 N N . GLY B 2 406 ? 123.781 117.079 92.556 1.00 9.52 847 GLY B N 1
ATOM 5340 C CA . GLY B 2 406 ? 123.175 116.739 91.284 1.00 9.52 847 GLY B CA 1
ATOM 5341 C C . GLY B 2 406 ? 123.906 117.365 90.107 1.00 9.52 847 GLY B C 1
ATOM 5342 O O . GLY B 2 406 ? 125.095 117.672 90.173 1.00 9.52 847 GLY B O 1
ATOM 5343 N N . GLY B 2 407 ? 123.174 117.551 89.011 1.00 10.64 848 GLY B N 1
ATOM 5344 C CA . GLY B 2 407 ? 123.737 118.118 87.805 1.00 10.64 848 GLY B CA 1
ATOM 5345 C C . GLY B 2 407 ? 124.500 117.146 86.934 1.00 10.64 848 GLY B C 1
ATOM 5346 O O . GLY B 2 407 ? 125.044 117.560 85.903 1.00 10.64 848 GLY B O 1
ATOM 5347 N N . LEU B 2 408 ? 124.558 115.878 87.311 1.00 10.46 849 LEU B N 1
ATOM 5348 C CA . LEU B 2 408 ? 125.243 114.853 86.547 1.00 10.46 849 LEU B CA 1
ATOM 5349 C C . LEU B 2 408 ? 124.365 114.354 85.405 1.00 10.46 849 LEU B C 1
ATOM 5350 O O . LEU B 2 408 ? 123.154 114.592 85.396 1.00 10.46 849 LEU B O 1
ATOM 5355 N N . PRO B 2 409 ? 124.956 113.694 84.405 1.00 12.77 850 PRO B N 1
ATOM 5356 C CA . PRO B 2 409 ? 124.137 112.996 83.408 1.00 12.77 850 PRO B CA 1
ATOM 5357 C C . PRO B 2 409 ? 123.248 111.951 84.065 1.00 12.77 850 PRO B C 1
ATOM 5358 O O . PRO B 2 409 ? 123.674 111.217 84.959 1.00 12.77 850 PRO B O 1
ATOM 5362 N N . ASP B 2 410 ? 122.004 111.891 83.606 1.00 14.84 851 ASP B N 1
ATOM 5363 C CA . ASP B 2 410 ? 121.009 111.055 84.258 1.00 14.84 851 ASP B CA 1
ATOM 5364 C C . ASP B 2 410 ? 121.282 109.579 83.979 1.00 14.84 851 ASP B C 1
ATOM 5365 O O . ASP B 2 410 ? 121.723 109.224 82.882 1.00 14.84 851 ASP B O 1
ATOM 5370 N N . PRO B 2 411 ? 121.043 108.702 84.952 1.00 13.19 852 PRO B N 1
ATOM 5371 C CA . PRO B 2 411 ? 121.218 107.267 84.710 1.00 13.19 852 PRO B CA 1
ATOM 5372 C C . PRO B 2 411 ? 120.143 106.728 83.780 1.00 13.19 852 PRO B C 1
ATOM 5373 O O . PRO B 2 411 ? 118.974 107.112 83.862 1.00 13.19 852 PRO B O 1
ATOM 5377 N N . LYS B 2 412 ? 120.549 105.826 82.889 1.00 15.30 853 LYS B N 1
ATOM 5378 C CA . LYS B 2 412 ? 119.641 105.236 81.915 1.00 15.30 853 LYS B CA 1
ATOM 5379 C C . LYS B 2 412 ? 119.316 103.784 82.240 1.00 15.30 853 LYS B C 1
ATOM 5380 O O . LYS B 2 412 ? 118.142 103.426 82.365 1.00 15.30 853 LYS B O 1
ATOM 5386 N N . THR B 2 413 ? 120.329 102.936 82.382 1.00 13.93 854 THR B N 1
ATOM 5387 C CA . THR B 2 413 ? 120.096 101.523 82.628 1.00 13.93 854 THR B CA 1
ATOM 5388 C C . THR B 2 413 ? 119.668 101.293 84.074 1.00 13.93 854 THR B C 1
ATOM 5389 O O . THR B 2 413 ? 119.832 102.152 84.942 1.00 13.93 854 THR B O 1
ATOM 5393 N N . LEU B 2 414 ? 119.109 100.104 84.320 1.00 14.17 855 LEU B N 1
ATOM 5394 C CA . LEU B 2 414 ? 118.601 99.771 85.648 1.00 14.17 855 LEU B CA 1
ATOM 5395 C C . LEU B 2 414 ? 119.718 99.761 86.685 1.00 14.17 855 LEU B C 1
ATOM 5396 O O . LEU B 2 414 ? 119.528 100.227 87.815 1.00 14.17 855 LEU B O 1
ATOM 5401 N N . PHE B 2 415 ? 120.887 99.231 86.316 1.00 14.94 856 PHE B N 1
ATOM 5402 C CA . PHE B 2 415 ? 122.036 99.235 87.216 1.00 14.94 856 PHE B CA 1
ATOM 5403 C C . PHE B 2 415 ? 122.448 100.656 87.574 1.00 14.94 856 PHE B C 1
ATOM 5404 O O . PHE B 2 415 ? 122.732 100.956 88.740 1.00 14.94 856 PHE B O 1
ATOM 5412 N N . GLU B 2 416 ? 122.479 101.543 86.579 1.00 13.54 857 GLU B N 1
ATOM 5413 C CA . GLU B 2 416 ? 122.858 102.929 86.821 1.00 13.54 857 GLU B CA 1
ATOM 5414 C C . GLU B 2 416 ? 121.845 103.636 87.711 1.00 13.54 857 GLU B C 1
ATOM 5415 O O . GLU B 2 416 ? 122.226 104.408 88.596 1.00 13.54 857 GLU B O 1
ATOM 5421 N N . ILE B 2 417 ? 120.552 103.381 87.496 1.00 11.35 858 ILE B N 1
ATOM 5422 C CA . ILE B 2 417 ? 119.523 104.010 88.319 1.00 11.35 858 ILE B CA 1
ATOM 5423 C C . ILE B 2 417 ? 119.600 103.506 89.756 1.00 11.35 858 ILE B C 1
ATOM 5424 O O . ILE B 2 417 ? 119.459 104.286 90.703 1.00 11.35 858 ILE B O 1
ATOM 5429 N N . VAL B 2 418 ? 119.838 102.205 89.944 1.00 10.67 859 VAL B N 1
ATOM 5430 C CA . VAL B 2 418 ? 119.980 101.658 91.294 1.00 10.67 859 VAL B CA 1
ATOM 5431 C C . VAL B 2 418 ? 121.200 102.253 91.991 1.00 10.67 859 VAL B C 1
ATOM 5432 O O . VAL B 2 418 ? 121.132 102.650 93.164 1.00 10.67 859 VAL B O 1
ATOM 5436 N N . PHE B 2 419 ? 122.329 102.334 91.278 1.00 10.55 860 PHE B N 1
ATOM 5437 C CA . PHE B 2 419 ? 123.542 102.918 91.846 1.00 10.55 860 PHE B CA 1
ATOM 5438 C C . PHE B 2 419 ? 123.316 104.374 92.229 1.00 10.55 860 PHE B C 1
ATOM 5439 O O . PHE B 2 419 ? 123.701 104.808 93.320 1.00 10.55 860 PHE B O 1
ATOM 5447 N N . GLN B 2 420 ? 122.684 105.142 91.338 1.00 10.28 861 GLN B N 1
ATOM 5448 C CA . GLN B 2 420 ? 122.442 106.556 91.593 1.00 10.28 861 GLN B CA 1
ATOM 5449 C C . GLN B 2 420 ? 121.477 106.753 92.756 1.00 10.28 861 GLN B C 1
ATOM 5450 O O . GLN B 2 420 ? 121.671 107.653 93.579 1.00 10.28 861 GLN B O 1
ATOM 5456 N N . LEU B 2 421 ? 120.441 105.913 92.845 1.00 9.62 862 LEU B N 1
ATOM 5457 C CA . LEU B 2 421 ? 119.503 105.971 93.963 1.00 9.62 862 LEU B CA 1
ATOM 5458 C C . LEU B 2 421 ? 120.211 105.713 95.284 1.00 9.62 862 LEU B C 1
ATOM 5459 O O . LEU B 2 421 ? 120.069 106.486 96.240 1.00 9.62 862 LEU B O 1
ATOM 5464 N N . LEU B 2 422 ? 120.968 104.615 95.359 1.00 9.28 863 LEU B N 1
ATOM 5465 C CA . LEU B 2 422 ? 121.638 104.264 96.607 1.00 9.28 863 LEU B CA 1
ATOM 5466 C C . LEU B 2 422 ? 122.683 105.304 96.979 1.00 9.28 863 LEU B C 1
ATOM 5467 O O . LEU B 2 422 ? 122.877 105.607 98.162 1.00 9.28 863 LEU B O 1
ATOM 5472 N N . ASN B 2 423 ? 123.362 105.840 95.966 1.00 9.37 864 ASN B N 1
ATOM 5473 C CA . ASN B 2 423 ? 124.388 106.859 96.157 1.00 9.37 864 ASN B CA 1
ATOM 5474 C C . ASN B 2 423 ? 123.782 108.134 96.725 1.00 9.37 864 ASN B C 1
ATOM 5475 O O . ASN B 2 423 ? 124.299 108.700 97.682 1.00 9.37 864 ASN B O 1
ATOM 5480 N N . TYR B 2 424 ? 122.712 108.608 96.098 1.00 8.87 865 TYR B N 1
ATOM 5481 C CA . TYR B 2 424 ? 121.986 109.766 96.626 1.00 8.87 865 TYR B CA 1
ATOM 5482 C C . TYR B 2 424 ? 121.432 109.530 98.027 1.00 8.87 865 TYR B C 1
ATOM 5483 O O . TYR B 2 424 ? 121.397 110.457 98.838 1.00 8.87 865 TYR B O 1
ATOM 5492 N N . PHE B 2 425 ? 120.966 108.317 98.329 1.00 9.60 866 PHE B N 1
ATOM 5493 C CA . PHE B 2 425 ? 120.463 108.052 99.677 1.00 9.60 866 PHE B CA 1
ATOM 5494 C C . PHE B 2 425 ? 121.589 108.121 100.706 1.00 9.60 866 PHE B C 1
ATOM 5495 O O . PHE B 2 425 ? 121.468 108.791 101.748 1.00 9.60 866 PHE B O 1
ATOM 5503 N N . THR B 2 426 ? 122.706 107.450 100.411 1.00 9.57 867 THR B N 1
ATOM 5504 C CA . THR B 2 426 ? 123.891 107.556 101.250 1.00 9.57 867 THR B CA 1
ATOM 5505 C C . THR B 2 426 ? 124.396 108.990 101.311 1.00 9.57 867 THR B C 1
ATOM 5506 O O . THR B 2 426 ? 124.910 109.420 102.343 1.00 9.57 867 THR B O 1
ATOM 5510 N N . GLY B 2 427 ? 124.237 109.747 100.225 1.00 9.09 868 GLY B N 1
ATOM 5511 C CA . GLY B 2 427 ? 124.645 111.138 100.235 1.00 9.09 868 GLY B CA 1
ATOM 5512 C C . GLY B 2 427 ? 123.787 112.003 101.129 1.00 9.09 868 GLY B C 1
ATOM 5513 O O . GLY B 2 427 ? 124.294 112.891 101.814 1.00 9.09 868 GLY B O 1
ATOM 5514 N N . VAL B 2 428 ? 122.478 111.763 101.122 1.00 9.22 869 VAL B N 1
ATOM 5515 C CA . VAL B 2 428 ? 121.575 112.473 102.018 1.00 9.22 869 VAL B CA 1
ATOM 5516 C C . VAL B 2 428 ? 121.970 112.212 103.462 1.00 9.22 869 VAL B C 1
ATOM 5517 O O . VAL B 2 428 ? 122.091 113.139 104.272 1.00 9.22 869 VAL B O 1
ATOM 5521 N N . PHE B 2 429 ? 122.242 110.948 103.787 1.00 9.64 870 PHE B N 1
ATOM 5522 C CA . PHE B 2 429 ? 122.575 110.644 105.174 1.00 9.64 870 PHE B CA 1
ATOM 5523 C C . PHE B 2 429 ? 123.981 111.109 105.551 1.00 9.64 870 PHE B C 1
ATOM 5524 O O . PHE B 2 429 ? 124.201 111.521 106.691 1.00 9.64 870 PHE B O 1
ATOM 5532 N N . ALA B 2 430 ? 124.928 111.109 104.610 1.00 9.48 871 ALA B N 1
ATOM 5533 C CA . ALA B 2 430 ? 126.273 111.594 104.910 1.00 9.48 871 ALA B CA 1
ATOM 5534 C C . ALA B 2 430 ? 126.300 113.111 105.052 1.00 9.48 871 ALA B C 1
ATOM 5535 O O . ALA B 2 430 ? 127.002 113.649 105.917 1.00 9.48 871 ALA B O 1
ATOM 5537 N N . PHE B 2 431 ? 125.545 113.815 104.206 1.00 10.19 872 PHE B N 1
ATOM 5538 C CA . PHE B 2 431 ? 125.390 115.256 104.352 1.00 10.19 872 PHE B CA 1
ATOM 5539 C C . PHE B 2 431 ? 124.708 115.596 105.669 1.00 10.19 872 PHE B C 1
ATOM 5540 O O . PHE B 2 431 ? 125.086 116.561 106.341 1.00 10.19 872 PHE B O 1
ATOM 5548 N N . SER B 2 432 ? 123.709 114.799 106.062 1.00 9.89 873 SER B N 1
ATOM 5549 C CA . SER B 2 432 ? 123.067 114.996 107.356 1.00 9.89 873 SER B CA 1
ATOM 5550 C C . SER B 2 432 ? 124.041 114.750 108.501 1.00 9.89 873 SER B C 1
ATOM 5551 O O . SER B 2 432 ? 124.004 115.455 109.513 1.00 9.89 873 SER B O 1
ATOM 5554 N N . VAL B 2 433 ? 124.915 113.750 108.361 1.00 10.38 874 VAL B N 1
ATOM 5555 C CA . VAL B 2 433 ? 125.934 113.489 109.377 1.00 10.38 874 VAL B CA 1
ATOM 5556 C C . VAL B 2 433 ? 126.890 114.669 109.492 1.00 10.38 874 VAL B C 1
ATOM 5557 O O . VAL B 2 433 ? 127.241 115.094 110.598 1.00 10.38 874 VAL B O 1
ATOM 5561 N N . MET B 2 434 ? 127.316 115.221 108.354 1.00 12.14 875 MET B N 1
ATOM 5562 C CA . MET B 2 434 ? 128.217 116.371 108.370 1.00 12.14 875 MET B CA 1
ATOM 5563 C C . MET B 2 434 ? 127.559 117.584 109.022 1.00 12.14 875 MET B C 1
ATOM 5564 O O . MET B 2 434 ? 128.167 118.263 109.861 1.00 12.14 875 MET B O 1
ATOM 5569 N N . ILE B 2 435 ? 126.302 117.856 108.661 1.00 10.85 876 ILE B N 1
ATOM 5570 C CA . ILE B 2 435 ? 125.588 118.992 109.234 1.00 10.85 876 ILE B CA 1
ATOM 5571 C C . ILE B 2 435 ? 125.360 118.793 110.728 1.00 10.85 876 ILE B C 1
ATOM 5572 O O . ILE B 2 435 ? 125.509 119.731 111.517 1.00 10.85 876 ILE B O 1
ATOM 5577 N N . GLY B 2 436 ? 124.996 117.578 111.143 1.00 11.09 877 GLY B N 1
ATOM 5578 C CA . GLY B 2 436 ? 124.789 117.316 112.558 1.00 11.09 877 GLY B CA 1
ATOM 5579 C C . GLY B 2 436 ? 126.069 117.399 113.365 1.00 11.09 877 GLY B C 1
ATOM 5580 O O . GLY B 2 436 ? 126.063 117.878 114.501 1.00 11.09 877 GLY B O 1
ATOM 5581 N N . GLN B 2 437 ? 127.182 116.933 112.793 1.00 13.29 878 GLN B N 1
ATOM 5582 C CA . GLN B 2 437 ? 128.475 117.078 113.451 1.00 13.29 878 GLN B CA 1
ATOM 5583 C C . GLN B 2 437 ? 128.839 118.543 113.621 1.00 13.29 878 GLN B C 1
ATOM 5584 O O . GLN B 2 437 ? 129.306 118.954 114.689 1.00 13.29 878 GLN B O 1
ATOM 5590 N N . MET B 2 438 ? 128.616 119.351 112.583 1.00 13.10 879 MET B N 1
ATOM 5591 C CA . MET B 2 438 ? 128.937 120.769 112.686 1.00 13.10 879 MET B CA 1
ATOM 5592 C C . MET B 2 438 ? 128.006 121.472 113.670 1.00 13.10 879 MET B C 1
ATOM 5593 O O . MET B 2 438 ? 128.429 122.375 114.397 1.00 13.10 879 MET B O 1
ATOM 5598 N N . ARG B 2 439 ? 126.738 121.054 113.716 1.00 11.36 880 ARG B N 1
ATOM 5599 C CA . ARG B 2 439 ? 125.786 121.610 114.673 1.00 11.36 880 ARG B CA 1
ATOM 5600 C C . ARG B 2 439 ? 126.176 121.271 116.106 1.00 11.36 880 ARG B C 1
ATOM 5601 O O . ARG B 2 439 ? 126.102 122.128 116.993 1.00 11.36 880 ARG B O 1
ATOM 5609 N N . ASP B 2 440 ? 126.597 120.028 116.350 1.00 14.69 881 ASP B N 1
ATOM 5610 C CA . ASP B 2 440 ? 127.078 119.647 117.673 1.00 14.69 881 ASP B CA 1
ATOM 5611 C C . ASP B 2 440 ? 128.339 120.417 118.043 1.00 14.69 881 ASP B C 1
ATOM 5612 O O . ASP B 2 440 ? 128.501 120.839 119.194 1.00 14.69 881 ASP B O 1
ATOM 5617 N N . VAL B 2 441 ? 129.237 120.614 117.075 1.00 14.78 882 VAL B N 1
ATOM 5618 C CA . VAL B 2 441 ? 130.462 121.374 117.318 1.00 14.78 882 VAL B CA 1
ATOM 5619 C C . VAL B 2 441 ? 130.134 122.813 117.701 1.00 14.78 882 VAL B C 1
ATOM 5620 O O . VAL B 2 441 ? 130.688 123.360 118.662 1.00 14.78 882 VAL B O 1
ATOM 5624 N N . VAL B 2 442 ? 129.215 123.439 116.963 1.00 12.46 883 VAL B N 1
ATOM 5625 C CA . VAL B 2 442 ? 128.829 124.818 117.250 1.00 12.46 883 VAL B CA 1
ATOM 5626 C C . VAL B 2 442 ? 128.137 124.913 118.606 1.00 12.46 883 VAL B C 1
ATOM 5627 O O . VAL B 2 442 ? 128.419 125.820 119.398 1.00 12.46 883 VAL B O 1
ATOM 5631 N N . GLY B 2 443 ? 127.233 123.975 118.899 1.00 13.49 884 GLY B N 1
ATOM 5632 C CA . GLY B 2 443 ? 126.527 124.005 120.168 1.00 13.49 884 GLY B CA 1
ATOM 5633 C C . GLY B 2 443 ? 127.433 123.776 121.362 1.00 13.49 884 GLY B C 1
ATOM 5634 O O . GLY B 2 443 ? 127.220 124.355 122.430 1.00 13.49 884 GLY B O 1
ATOM 5635 N N . ALA B 2 444 ? 128.448 122.925 121.207 1.00 14.49 885 ALA B N 1
ATOM 5636 C CA . ALA B 2 444 ? 129.390 122.691 122.294 1.00 14.49 885 ALA B CA 1
ATOM 5637 C C . ALA B 2 444 ? 130.387 123.830 122.447 1.00 14.49 885 ALA B C 1
ATOM 5638 O O . ALA B 2 444 ? 130.808 124.130 123.570 1.00 14.49 885 ALA B O 1
ATOM 5640 N N . ALA B 2 445 ? 130.779 124.469 121.341 1.00 14.19 886 ALA B N 1
ATOM 5641 C CA . ALA B 2 445 ? 131.755 125.551 121.414 1.00 14.19 886 ALA B CA 1
ATOM 5642 C C . ALA B 2 445 ? 131.171 126.785 122.090 1.00 14.19 886 ALA B C 1
ATOM 5643 O O . ALA B 2 445 ? 131.863 127.465 122.856 1.00 14.19 886 ALA B O 1
ATOM 5645 N N . THR B 2 446 ? 129.905 127.088 121.819 1.00 13.54 887 THR B N 1
ATOM 5646 C CA . THR B 2 446 ? 129.252 128.281 122.337 1.00 13.54 887 THR B CA 1
ATOM 5647 C C . THR B 2 446 ? 128.345 127.992 123.526 1.00 13.54 887 THR B C 1
ATOM 5648 O O . THR B 2 446 ? 127.538 128.849 123.892 1.00 13.54 887 THR B O 1
ATOM 5652 N N . ALA B 2 447 ? 128.451 126.802 124.125 1.00 13.58 888 ALA B N 1
ATOM 5653 C CA . ALA B 2 447 ? 127.562 126.433 125.224 1.00 13.58 888 ALA B CA 1
ATOM 5654 C C . ALA B 2 447 ? 127.786 127.308 126.451 1.00 13.58 888 ALA B C 1
ATOM 5655 O O . ALA B 2 447 ? 126.821 127.765 127.076 1.00 13.58 888 ALA B O 1
ATOM 5657 N N . GLY B 2 448 ? 129.048 127.544 126.817 1.00 14.09 889 GLY B N 1
ATOM 5658 C CA . GLY B 2 448 ? 129.328 128.393 127.963 1.00 14.09 889 GLY B CA 1
ATOM 5659 C C . GLY B 2 448 ? 128.926 129.836 127.732 1.00 14.09 889 GLY B C 1
ATOM 5660 O O . GLY B 2 448 ? 128.378 130.488 128.625 1.00 14.09 889 GLY B O 1
ATOM 5661 N N . GLN B 2 449 ? 129.192 130.352 126.530 1.00 15.29 890 GLN B N 1
ATOM 5662 C CA . GLN B 2 449 ? 128.765 131.705 126.190 1.00 15.29 890 GLN B CA 1
ATOM 5663 C C . GLN B 2 449 ? 127.247 131.821 126.200 1.00 15.29 890 GLN B C 1
ATOM 5664 O O . GLN B 2 449 ? 126.698 132.822 126.675 1.00 15.29 890 GLN B O 1
ATOM 5670 N N . THR B 2 450 ? 126.553 130.803 125.684 1.00 14.56 891 THR B N 1
ATOM 5671 C CA . THR B 2 450 ? 125.093 130.807 125.710 1.00 14.56 891 THR B CA 1
ATOM 5672 C C . THR B 2 450 ? 124.565 130.785 127.138 1.00 14.56 891 THR B C 1
ATOM 5673 O O . THR B 2 450 ? 123.618 131.507 127.466 1.00 14.56 891 THR B O 1
ATOM 5677 N N . TYR B 2 451 ? 125.168 129.966 128.004 1.00 15.73 892 TYR B N 1
ATOM 5678 C CA . TYR B 2 451 ? 124.735 129.910 129.398 1.00 15.73 892 TYR B CA 1
ATOM 5679 C C . TYR B 2 451 ? 124.968 131.238 130.107 1.00 15.73 892 TYR B C 1
ATOM 5680 O O . TYR B 2 451 ? 124.104 131.709 130.857 1.00 15.73 892 TYR B O 1
ATOM 5689 N N . TYR B 2 452 ? 126.130 131.856 129.879 1.00 15.98 893 TYR B N 1
ATOM 5690 C CA . TYR B 2 452 ? 126.418 133.150 130.489 1.00 15.98 893 TYR B CA 1
ATOM 5691 C C . TYR B 2 452 ? 125.453 134.221 129.996 1.00 15.98 893 TYR B C 1
ATOM 5692 O O . TYR B 2 452 ? 124.954 135.031 130.788 1.00 15.98 893 TYR B O 1
ATOM 5701 N N . ARG B 2 453 ? 125.171 134.231 128.690 1.00 20.20 894 ARG B N 1
ATOM 5702 C CA . ARG B 2 453 ? 124.230 135.199 128.141 1.00 20.20 894 ARG B CA 1
ATOM 5703 C C . ARG B 2 453 ? 122.827 134.975 128.686 1.00 20.20 894 ARG B C 1
ATOM 5704 O O . ARG B 2 453 ? 122.113 135.936 128.980 1.00 20.20 894 ARG B O 1
ATOM 5712 N N . SER B 2 454 ? 122.416 133.713 128.835 1.00 18.16 895 SER B N 1
ATOM 5713 C CA . SER B 2 454 ? 121.088 133.424 129.365 1.00 18.16 895 SER B CA 1
ATOM 5714 C C . SER B 2 454 ? 120.970 133.838 130.825 1.00 18.16 895 SER B C 1
ATOM 5715 O O . SER B 2 454 ? 119.943 134.388 131.233 1.00 18.16 895 SER B O 1
ATOM 5718 N N . CYS B 2 455 ? 122.010 133.588 131.627 1.00 18.27 896 CYS B N 1
ATOM 5719 C CA . CYS B 2 455 ? 121.982 134.017 133.023 1.00 18.27 896 CYS B CA 1
ATOM 5720 C C . CYS B 2 455 ? 121.951 135.535 133.137 1.00 18.27 896 CYS B C 1
ATOM 5721 O O . CYS B 2 455 ? 121.187 136.089 133.939 1.00 18.27 896 CYS B O 1
ATOM 5724 N N . MET B 2 456 ? 122.763 136.226 132.331 1.00 19.82 897 MET B N 1
ATOM 5725 C CA . MET B 2 456 ? 122.771 137.684 132.366 1.00 19.82 897 MET B CA 1
ATOM 5726 C C . MET B 2 456 ? 121.435 138.255 131.902 1.00 19.82 897 MET B C 1
ATOM 5727 O O . MET B 2 456 ? 120.932 139.219 132.486 1.00 19.82 897 MET B O 1
ATOM 5732 N N . ASP B 2 457 ? 120.836 137.659 130.867 1.00 20.73 898 ASP B N 1
ATOM 5733 C CA . ASP B 2 457 ? 119.544 138.128 130.379 1.00 20.73 898 ASP B CA 1
ATOM 5734 C C . ASP B 2 457 ? 118.434 137.854 131.384 1.00 20.73 898 ASP B C 1
ATOM 5735 O O . ASP B 2 457 ? 117.522 138.672 131.539 1.00 20.73 898 ASP B O 1
ATOM 5740 N N . SER B 2 458 ? 118.487 136.709 132.070 1.00 19.50 899 SER B N 1
ATOM 5741 C CA . SER B 2 458 ? 117.516 136.426 133.121 1.00 19.50 899 SER B CA 1
ATOM 5742 C C . SER B 2 458 ? 117.631 137.435 134.255 1.00 19.50 899 SER B C 1
ATOM 5743 O O . SER B 2 458 ? 116.616 137.928 134.764 1.00 19.50 899 SER B O 1
ATOM 5746 N N . THR B 2 459 ? 118.863 137.766 134.651 1.00 19.39 900 THR B N 1
ATOM 5747 C CA . THR B 2 459 ? 119.053 138.771 135.690 1.00 19.39 900 THR B CA 1
ATOM 5748 C C . THR B 2 459 ? 118.537 140.131 135.242 1.00 19.39 900 THR B C 1
ATOM 5749 O O . THR B 2 459 ? 117.843 140.812 136.002 1.00 19.39 900 THR B O 1
ATOM 5753 N N . VAL B 2 460 ? 118.839 140.524 134.002 1.00 20.49 901 VAL B N 1
ATOM 5754 C CA . VAL B 2 460 ? 118.397 141.818 133.485 1.00 20.49 901 VAL B CA 1
ATOM 5755 C C . VAL B 2 460 ? 116.875 141.878 133.422 1.00 20.49 901 VAL B C 1
ATOM 5756 O O . VAL B 2 460 ? 116.267 142.899 133.759 1.00 20.49 901 VAL B O 1
ATOM 5760 N N . LYS B 2 461 ? 116.237 140.779 133.010 1.00 21.59 902 LYS B N 1
ATOM 5761 C CA . LYS B 2 461 ? 114.779 140.719 132.994 1.00 21.59 902 LYS B CA 1
ATOM 5762 C C . LYS B 2 461 ? 114.206 140.831 134.403 1.00 21.59 902 LYS B C 1
ATOM 5763 O O . LYS B 2 461 ? 113.179 141.489 134.613 1.00 21.59 902 LYS B O 1
ATOM 5769 N N . TYR B 2 462 ? 114.865 140.201 135.380 1.00 20.92 903 TYR B N 1
ATOM 5770 C CA . TYR B 2 462 ? 114.433 140.313 136.771 1.00 20.92 903 TYR B CA 1
ATOM 5771 C C . TYR B 2 462 ? 114.489 141.759 137.253 1.00 20.92 903 TYR B C 1
ATOM 5772 O O . TYR B 2 462 ? 113.536 142.261 137.861 1.00 20.92 903 TYR B O 1
ATOM 5781 N N . MET B 2 463 ? 115.606 142.444 136.995 1.00 21.28 904 MET B N 1
ATOM 5782 C CA . MET B 2 463 ? 115.722 143.847 137.396 1.00 21.28 904 MET B CA 1
ATOM 5783 C C . MET B 2 463 ? 114.785 144.756 136.611 1.00 21.28 904 MET B C 1
ATOM 5784 O O . MET B 2 463 ? 114.375 145.804 137.122 1.00 21.28 904 MET B O 1
ATOM 5789 N N . ASN B 2 464 ? 114.445 144.389 135.376 1.00 22.79 905 ASN B N 1
ATOM 5790 C CA . ASN B 2 464 ? 113.514 145.200 134.603 1.00 22.79 905 ASN B CA 1
ATOM 5791 C C . ASN B 2 464 ? 112.083 145.028 135.091 1.00 22.79 905 ASN B C 1
ATOM 5792 O O . ASN B 2 464 ? 111.287 145.969 135.014 1.00 22.79 905 ASN B O 1
ATOM 5797 N N . PHE B 2 465 ? 111.738 143.839 135.591 1.00 23.69 906 PHE B N 1
ATOM 5798 C CA . PHE B 2 465 ? 110.403 143.637 136.144 1.00 23.69 906 PHE B CA 1
ATOM 5799 C C . PHE B 2 465 ? 110.208 144.412 137.442 1.00 23.69 906 PHE B C 1
ATOM 5800 O O . PHE B 2 465 ? 109.096 144.868 137.728 1.00 23.69 906 PHE B O 1
ATOM 5808 N N . TYR B 2 466 ? 111.267 144.575 138.233 1.00 22.57 907 TYR B N 1
ATOM 5809 C CA . TYR B 2 466 ? 111.182 145.239 139.525 1.00 22.57 907 TYR B CA 1
ATOM 5810 C C . TYR B 2 466 ? 111.645 146.689 139.478 1.00 22.57 907 TYR B C 1
ATOM 5811 O O . TYR B 2 466 ? 111.825 147.302 140.535 1.00 22.57 907 TYR B O 1
ATOM 5820 N N . LYS B 2 467 ? 111.845 147.239 138.275 1.00 24.32 908 LYS B N 1
ATOM 5821 C CA . LYS B 2 467 ? 112.144 148.660 138.064 1.00 24.32 908 LYS B CA 1
ATOM 5822 C C . LYS B 2 467 ? 113.415 149.088 138.795 1.00 24.32 908 LYS B C 1
ATOM 5823 O O . LYS B 2 467 ? 113.491 150.179 139.364 1.00 24.32 908 LYS B O 1
ATOM 5829 N N . ILE B 2 468 ? 114.412 148.213 138.786 1.00 22.78 909 ILE B N 1
ATOM 5830 C CA . ILE B 2 468 ? 115.716 148.522 139.380 1.00 22.78 909 ILE B CA 1
ATOM 5831 C C . ILE B 2 468 ? 116.368 149.652 138.590 1.00 22.78 909 ILE B C 1
ATOM 5832 O O . ILE B 2 468 ? 116.362 149.614 137.347 1.00 22.78 909 ILE B O 1
ATOM 5837 N N . PRO B 2 469 ? 116.913 150.677 139.245 1.00 23.66 910 PRO B N 1
ATOM 5838 C CA . PRO B 2 469 ? 117.485 151.813 138.513 1.00 23.66 910 PRO B CA 1
ATOM 5839 C C . PRO B 2 469 ? 118.720 151.416 137.719 1.00 23.66 910 PRO B C 1
ATOM 5840 O O . PRO B 2 469 ? 119.280 150.329 137.867 1.00 23.66 910 PRO B O 1
ATOM 5844 N N . LYS B 2 470 ? 119.134 152.340 136.849 1.00 24.87 911 LYS B N 1
ATOM 5845 C CA . LYS B 2 470 ? 120.211 152.055 135.908 1.00 24.87 911 LYS B CA 1
ATOM 5846 C C . LYS B 2 470 ? 121.555 151.875 136.604 1.00 24.87 911 LYS B C 1
ATOM 5847 O O . LYS B 2 470 ? 122.421 151.171 136.082 1.00 24.87 911 LYS B O 1
ATOM 5853 N N . SER B 2 471 ? 121.751 152.489 137.772 1.00 23.69 912 SER B N 1
ATOM 5854 C CA . SER B 2 471 ? 123.035 152.366 138.458 1.00 23.69 912 SER B CA 1
ATOM 5855 C C . SER B 2 471 ? 123.257 150.946 138.971 1.00 23.69 912 SER B C 1
ATOM 5856 O O . SER B 2 471 ? 124.313 150.346 138.734 1.00 23.69 912 SER B O 1
ATOM 5859 N N . VAL B 2 472 ? 122.261 150.386 139.662 1.00 21.36 913 VAL B N 1
ATOM 5860 C CA . VAL B 2 472 ? 122.378 149.025 140.177 1.00 21.36 913 VAL B CA 1
ATOM 5861 C C . VAL B 2 472 ? 122.428 148.021 139.032 1.00 21.36 913 VAL B C 1
ATOM 5862 O O . VAL B 2 472 ? 123.196 147.051 139.072 1.00 21.36 913 VAL B O 1
ATOM 5866 N N . GLN B 2 473 ? 121.618 148.239 137.992 1.00 20.82 914 GLN B N 1
ATOM 5867 C CA . GLN B 2 473 ? 121.635 147.350 136.835 1.00 20.82 914 GLN B CA 1
ATOM 5868 C C . GLN B 2 473 ? 122.984 147.383 136.130 1.00 20.82 914 GLN B C 1
ATOM 5869 O O . GLN B 2 473 ? 123.496 146.341 135.702 1.00 20.82 914 GLN B O 1
ATOM 5875 N N . ASN B 2 474 ? 123.575 148.571 136.001 1.00 21.16 915 ASN B N 1
ATOM 5876 C CA . ASN B 2 474 ? 124.888 148.692 135.380 1.00 21.16 915 ASN B CA 1
ATOM 5877 C C . ASN B 2 474 ? 125.960 148.032 136.231 1.00 21.16 915 ASN B C 1
ATOM 5878 O O . ASN B 2 474 ? 126.886 147.419 135.695 1.00 21.16 915 ASN B O 1
ATOM 5883 N N . ARG B 2 475 ? 125.853 148.145 137.556 1.00 20.09 916 ARG B N 1
ATOM 5884 C CA . ARG B 2 475 ? 126.796 147.457 138.432 1.00 20.09 916 ARG B CA 1
ATOM 5885 C C . ARG B 2 475 ? 126.685 145.942 138.289 1.00 20.09 916 ARG B C 1
ATOM 5886 O O . ARG B 2 475 ? 127.701 145.238 138.250 1.00 20.09 916 ARG B O 1
ATOM 5894 N N . VAL B 2 476 ? 125.457 145.428 138.194 1.00 18.14 917 VAL B N 1
ATOM 5895 C CA . VAL B 2 476 ? 125.256 143.990 138.030 1.00 18.14 917 VAL B CA 1
ATOM 5896 C C . VAL B 2 476 ? 125.798 143.516 136.685 1.00 18.14 917 VAL B C 1
ATOM 5897 O O . VAL B 2 476 ? 126.467 142.478 136.600 1.00 18.14 917 VAL B O 1
ATOM 5901 N N . LYS B 2 477 ? 125.531 144.273 135.616 1.00 18.30 918 LYS B N 1
ATOM 5902 C CA . LYS B 2 477 ? 126.068 143.926 134.303 1.00 18.30 918 LYS B CA 1
ATOM 5903 C C . LYS B 2 477 ? 127.590 143.988 134.293 1.00 18.30 918 LYS B C 1
ATOM 5904 O O . LYS B 2 477 ? 128.248 143.145 133.673 1.00 18.30 918 LYS B O 1
ATOM 5910 N N . THR B 2 478 ? 128.163 144.989 134.967 1.00 17.78 919 THR B N 1
ATOM 5911 C CA . THR B 2 478 ? 129.612 145.118 135.052 1.00 17.78 919 THR B CA 1
ATOM 5912 C C . THR B 2 478 ? 130.225 143.930 135.778 1.00 17.78 919 THR B C 1
ATOM 5913 O O . THR B 2 478 ? 131.249 143.391 135.343 1.00 17.78 919 THR B O 1
ATOM 5917 N N . TRP B 2 479 ? 129.604 143.502 136.879 1.00 16.80 920 TRP B N 1
ATOM 5918 C CA . TRP B 2 479 ? 130.082 142.316 137.581 1.00 16.80 920 TRP B CA 1
ATOM 5919 C C . TRP B 2 479 ? 129.979 141.076 136.706 1.00 16.80 920 TRP B C 1
ATOM 5920 O O . TRP B 2 479 ? 130.896 140.250 136.688 1.00 16.80 920 TRP B O 1
ATOM 5931 N N . TYR B 2 480 ? 128.866 140.924 135.982 1.00 16.72 921 TYR B N 1
ATOM 5932 C CA . TYR B 2 480 ? 128.694 139.770 135.102 1.00 16.72 921 TYR B CA 1
ATOM 5933 C C . TYR B 2 480 ? 129.781 139.728 134.035 1.00 16.72 921 TYR B C 1
ATOM 5934 O O . TYR B 2 480 ? 130.432 138.694 133.832 1.00 16.72 921 TYR B O 1
ATOM 5943 N N . GLU B 2 481 ? 130.003 140.859 133.359 1.00 19.20 922 GLU B N 1
ATOM 5944 C CA . GLU B 2 481 ? 131.010 140.921 132.305 1.00 19.20 922 GLU B CA 1
ATOM 5945 C C . GLU B 2 481 ? 132.410 140.693 132.857 1.00 19.20 922 GLU B C 1
ATOM 5946 O O . GLU B 2 481 ? 133.197 139.942 132.269 1.00 19.20 922 GLU B O 1
ATOM 5952 N N . TYR B 2 482 ? 132.737 141.323 133.991 1.00 17.64 923 TYR B N 1
ATOM 5953 C CA . TYR B 2 482 ? 134.070 141.165 134.561 1.00 17.64 923 TYR B CA 1
ATOM 5954 C C . TYR B 2 482 ? 134.314 139.731 135.006 1.00 17.64 923 TYR B C 1
ATOM 5955 O O . TYR B 2 482 ? 135.397 139.185 134.778 1.00 17.64 923 TYR B O 1
ATOM 5964 N N . THR B 2 483 ? 133.321 139.107 135.644 1.00 17.73 924 THR B N 1
ATOM 5965 C CA . THR B 2 483 ? 133.471 137.728 136.090 1.00 17.73 924 THR B CA 1
ATOM 5966 C C . THR B 2 483 ? 133.639 136.785 134.907 1.00 17.73 924 THR B C 1
ATOM 5967 O O . THR B 2 483 ? 134.517 135.911 134.920 1.00 17.73 924 THR B O 1
ATOM 5971 N N . TRP B 2 484 ? 132.831 136.972 133.858 1.00 17.23 925 TRP B N 1
ATOM 5972 C CA . TRP B 2 484 ? 132.932 136.111 132.685 1.00 17.23 925 TRP B CA 1
ATOM 5973 C C . TRP B 2 484 ? 134.273 136.281 131.983 1.00 17.23 925 TRP B C 1
ATOM 5974 O O . TRP B 2 484 ? 134.866 135.300 131.520 1.00 17.23 925 TRP B O 1
ATOM 5985 N N . HIS B 2 485 ? 134.773 137.515 131.896 1.00 20.00 926 HIS B N 1
ATOM 5986 C CA . HIS B 2 485 ? 136.044 137.742 131.221 1.00 20.00 926 HIS B CA 1
ATOM 5987 C C . HIS B 2 485 ? 137.238 137.330 132.073 1.00 20.00 926 HIS B C 1
ATOM 5988 O O . HIS B 2 485 ? 138.292 136.988 131.525 1.00 20.00 926 HIS B O 1
ATOM 5995 N N . SER B 2 486 ? 137.104 137.352 133.398 1.00 19.89 927 SER B N 1
ATOM 5996 C CA . SER B 2 486 ? 138.232 137.076 134.278 1.00 19.89 927 SER B CA 1
ATOM 5997 C C . SER B 2 486 ? 138.356 135.588 134.596 1.00 19.89 927 SER B C 1
ATOM 5998 O O . SER B 2 486 ? 139.391 134.976 134.314 1.00 19.89 927 SER B O 1
ATOM 6001 N N . GLN B 2 487 ? 137.315 134.988 135.173 1.00 22.30 928 GLN B N 1
ATOM 6002 C CA . GLN B 2 487 ? 137.404 133.596 135.591 1.00 22.30 928 GLN B CA 1
ATOM 6003 C C . GLN B 2 487 ? 136.672 132.635 134.667 1.00 22.30 928 GLN B C 1
ATOM 6004 O O . GLN B 2 487 ? 136.702 131.425 134.914 1.00 22.30 928 GLN B O 1
ATOM 6010 N N . GLY B 2 488 ? 136.003 133.131 133.628 1.00 20.46 929 GLY B N 1
ATOM 6011 C CA . GLY B 2 488 ? 135.394 132.262 132.639 1.00 20.46 929 GLY B CA 1
ATOM 6012 C C . GLY B 2 488 ? 134.221 131.443 133.123 1.00 20.46 929 GLY B C 1
ATOM 6013 O O . GLY B 2 488 ? 133.752 130.568 132.391 1.00 20.46 929 GLY B O 1
ATOM 6014 N N . MET B 2 489 ? 133.740 131.691 134.337 1.00 22.13 930 MET B N 1
ATOM 6015 C CA . MET B 2 489 ? 132.607 130.970 134.893 1.00 22.13 930 MET B CA 1
ATOM 6016 C C . MET B 2 489 ? 131.946 131.864 135.929 1.00 22.13 930 MET B C 1
ATOM 6017 O O . MET B 2 489 ? 132.614 132.673 136.577 1.00 22.13 930 MET B O 1
ATOM 6022 N N . LEU B 2 490 ? 130.627 131.733 136.061 1.00 20.73 931 LEU B N 1
ATOM 6023 C CA . LEU B 2 490 ? 129.900 132.603 136.976 1.00 20.73 931 LEU B CA 1
ATOM 6024 C C . LEU B 2 490 ? 130.117 132.194 138.427 1.00 20.73 931 LEU B C 1
ATOM 6025 O O . LEU B 2 490 ? 130.230 133.054 139.308 1.00 20.73 931 LEU B O 1
ATOM 6030 N N . ASP B 2 491 ? 130.183 130.892 138.698 1.00 24.81 932 ASP B N 1
ATOM 6031 C CA . ASP B 2 491 ? 130.397 130.402 140.053 1.00 24.81 932 ASP B CA 1
ATOM 6032 C C . ASP B 2 491 ? 131.434 129.293 140.035 1.00 24.81 932 ASP B C 1
ATOM 6033 O O . ASP B 2 491 ? 131.313 128.338 139.263 1.00 24.81 932 ASP B O 1
ATOM 6038 N N . GLU B 2 492 ? 132.445 129.421 140.891 1.00 26.12 933 GLU B N 1
ATOM 6039 C CA . GLU B 2 492 ? 133.483 128.408 141.005 1.00 26.12 933 GLU B CA 1
ATOM 6040 C C . GLU B 2 492 ? 133.103 127.271 141.942 1.00 26.12 933 GLU B C 1
ATOM 6041 O O . GLU B 2 492 ? 133.648 126.171 141.807 1.00 26.12 933 GLU B O 1
ATOM 6047 N N . SER B 2 493 ? 132.187 127.510 142.883 1.00 25.49 934 SER B N 1
ATOM 6048 C CA . SER B 2 493 ? 131.766 126.453 143.796 1.00 25.49 934 SER B CA 1
ATOM 6049 C C . SER B 2 493 ? 130.966 125.375 143.077 1.00 25.49 934 SER B C 1
ATOM 6050 O O . SER B 2 493 ? 130.987 124.209 143.492 1.00 25.49 934 SER B O 1
ATOM 6053 N N . GLU B 2 494 ? 130.264 125.743 142.002 1.00 25.20 935 GLU B N 1
ATOM 6054 C CA . GLU B 2 494 ? 129.576 124.748 141.185 1.00 25.20 935 GLU B CA 1
ATOM 6055 C C . GLU B 2 494 ? 130.567 123.777 140.558 1.00 25.20 935 GLU B C 1
ATOM 6056 O O . GLU B 2 494 ? 130.297 122.575 140.464 1.00 25.20 935 GLU B O 1
ATOM 6062 N N . LEU B 2 495 ? 131.716 124.283 140.114 1.00 24.25 936 LEU B N 1
ATOM 6063 C CA . LEU B 2 495 ? 132.774 123.403 139.632 1.00 24.25 936 LEU B CA 1
ATOM 6064 C C . LEU B 2 495 ? 133.425 122.643 140.781 1.00 24.25 936 LEU B C 1
ATOM 6065 O O . LEU B 2 495 ? 133.815 121.481 140.621 1.00 24.25 936 LEU B O 1
ATOM 6070 N N . MET B 2 496 ? 133.543 123.285 141.947 1.00 25.20 937 MET B N 1
ATOM 6071 C CA . MET B 2 496 ? 134.217 122.671 143.088 1.00 25.20 937 MET B CA 1
ATOM 6072 C C . MET B 2 496 ? 133.465 121.449 143.598 1.00 25.20 937 MET B C 1
ATOM 6073 O O . MET B 2 496 ? 134.083 120.441 143.960 1.00 25.20 937 MET B O 1
ATOM 6078 N N . VAL B 2 497 ? 132.132 121.521 143.647 1.00 25.72 938 VAL B N 1
ATOM 6079 C CA . VAL B 2 497 ? 131.358 120.396 144.164 1.00 25.72 938 VAL B CA 1
ATOM 6080 C C . VAL B 2 497 ? 131.380 119.204 143.213 1.00 25.72 938 VAL B C 1
ATOM 6081 O O . VAL B 2 497 ? 131.133 118.072 143.642 1.00 25.72 938 VAL B O 1
ATOM 6085 N N . GLN B 2 498 ? 131.675 119.424 141.930 1.00 26.04 939 GLN B N 1
ATOM 6086 C CA . GLN B 2 498 ? 131.759 118.326 140.975 1.00 26.04 939 GLN B CA 1
ATOM 6087 C C . GLN B 2 498 ? 133.050 117.529 141.102 1.00 26.04 939 GLN B C 1
ATOM 6088 O O . GLN B 2 498 ? 133.102 116.384 140.642 1.00 26.04 939 GLN B O 1
ATOM 6094 N N . LEU B 2 499 ? 134.084 118.103 141.705 1.00 24.87 940 LEU B N 1
ATOM 6095 C CA . LEU B 2 499 ? 135.366 117.434 141.836 1.00 24.87 940 LEU B CA 1
ATOM 6096 C C . LEU B 2 499 ? 135.328 116.382 142.939 1.00 24.87 940 LEU B C 1
ATOM 6097 O O . LEU B 2 499 ? 134.418 116.370 143.772 1.00 24.87 940 LEU B O 1
ATOM 6102 N N . PRO B 2 500 ? 136.297 115.467 142.949 1.00 26.33 941 PRO B N 1
ATOM 6103 C CA . PRO B 2 500 ? 136.519 114.652 144.147 1.00 26.33 941 PRO B CA 1
ATOM 6104 C C . PRO B 2 500 ? 136.884 115.524 145.339 1.00 26.33 941 PRO B C 1
ATOM 6105 O O . PRO B 2 500 ? 137.418 116.625 145.191 1.00 26.33 941 PRO B O 1
ATOM 6109 N N . ASP B 2 501 ? 136.563 115.022 146.534 1.00 27.33 942 ASP B N 1
ATOM 6110 C CA . ASP B 2 501 ? 136.812 115.788 147.752 1.00 27.33 942 ASP B CA 1
ATOM 6111 C C . ASP B 2 501 ? 138.301 116.029 147.965 1.00 27.33 942 ASP B C 1
ATOM 6112 O O . ASP B 2 501 ? 138.702 117.112 148.404 1.00 27.33 942 ASP B O 1
ATOM 6117 N N . LYS B 2 502 ? 139.136 115.032 147.662 1.00 26.47 943 LYS B N 1
ATOM 6118 C CA . LYS B 2 502 ? 140.579 115.216 147.783 1.00 26.47 943 LYS B CA 1
ATOM 6119 C C . LYS B 2 502 ? 141.096 116.252 146.792 1.00 26.47 943 LYS B C 1
ATOM 6120 O O . LYS B 2 502 ? 141.950 117.074 147.140 1.00 26.47 943 LYS B O 1
ATOM 6126 N N . MET B 2 503 ? 140.596 116.224 145.553 1.00 25.91 944 MET B N 1
ATOM 6127 C CA . MET B 2 503 ? 141.025 117.204 144.559 1.00 25.91 944 MET B CA 1
ATOM 6128 C C . MET B 2 503 ? 140.597 118.613 144.948 1.00 25.91 944 MET B C 1
ATOM 6129 O O . MET B 2 503 ? 141.383 119.560 144.834 1.00 25.91 944 MET B O 1
ATOM 6134 N N . ARG B 2 504 ? 139.375 118.729 145.461 1.00 26.25 945 ARG B N 1
ATOM 6135 C CA . ARG B 2 504 ? 138.828 120.004 145.905 1.00 26.25 945 ARG B CA 1
ATOM 6136 C C . ARG B 2 504 ? 139.638 120.549 147.072 1.00 26.25 945 ARG B C 1
ATOM 6137 O O . ARG B 2 504 ? 139.927 121.736 147.131 1.00 26.25 945 ARG B O 1
ATOM 6145 N N . LEU B 2 505 ? 139.984 119.669 148.005 1.00 25.10 946 LEU B N 1
ATOM 6146 C CA . LEU B 2 505 ? 140.764 120.039 149.179 1.00 25.10 946 LEU B CA 1
ATOM 6147 C C . LEU B 2 505 ? 142.171 120.475 148.793 1.00 25.10 946 LEU B C 1
ATOM 6148 O O . LEU B 2 505 ? 142.675 121.488 149.286 1.00 25.10 946 LEU B O 1
ATOM 6153 N N . ASP B 2 506 ? 142.819 119.722 147.903 1.00 26.12 947 ASP B N 1
ATOM 6154 C CA . ASP B 2 506 ? 144.182 120.059 147.516 1.00 26.12 947 ASP B CA 1
ATOM 6155 C C . ASP B 2 506 ? 144.231 121.327 146.673 1.00 26.12 947 ASP B C 1
ATOM 6156 O O . ASP B 2 506 ? 145.190 122.097 146.779 1.00 26.12 947 ASP B O 1
ATOM 6161 N N . LEU B 2 507 ? 143.206 121.576 145.852 1.00 23.61 948 LEU B N 1
ATOM 6162 C CA . LEU B 2 507 ? 143.130 122.844 145.135 1.00 23.61 948 LEU B CA 1
ATOM 6163 C C . LEU B 2 507 ? 142.953 124.015 146.093 1.00 23.61 948 LEU B C 1
ATOM 6164 O O . LEU B 2 507 ? 143.604 125.056 145.935 1.00 23.61 948 LEU B O 1
ATOM 6169 N N . ALA B 2 508 ? 142.084 123.862 147.098 1.00 24.03 949 ALA B N 1
ATOM 6170 C CA . ALA B 2 508 ? 141.901 124.919 148.088 1.00 24.03 949 ALA B CA 1
ATOM 6171 C C . ALA B 2 508 ? 143.185 125.170 148.867 1.00 24.03 949 ALA B C 1
ATOM 6172 O O . ALA B 2 508 ? 143.521 126.322 149.173 1.00 24.03 949 ALA B O 1
ATOM 6174 N N . ILE B 2 509 ? 143.915 124.099 149.189 1.00 24.59 950 ILE B N 1
ATOM 6175 C CA . ILE B 2 509 ? 145.212 124.236 149.848 1.00 24.59 950 ILE B CA 1
ATOM 6176 C C . ILE B 2 509 ? 146.173 125.016 148.963 1.00 24.59 950 ILE B C 1
ATOM 6177 O O . ILE B 2 509 ? 146.742 126.027 149.387 1.00 24.59 950 ILE B O 1
ATOM 6182 N N . ASP B 2 510 ? 146.300 124.603 147.697 1.00 25.21 951 ASP B N 1
ATOM 6183 C CA . ASP B 2 510 ? 147.221 125.250 146.768 1.00 25.21 951 ASP B CA 1
ATOM 6184 C C . ASP B 2 510 ? 146.879 126.718 146.553 1.00 25.21 951 ASP B C 1
ATOM 6185 O O . ASP B 2 510 ? 147.773 127.528 146.285 1.00 25.21 951 ASP B O 1
ATOM 6190 N N . VAL B 2 511 ? 145.605 127.084 146.672 1.00 24.13 952 VAL B N 1
ATOM 6191 C CA . VAL B 2 511 ? 145.234 128.481 146.476 1.00 24.13 952 VAL B CA 1
ATOM 6192 C C . VAL B 2 511 ? 145.490 129.304 147.737 1.00 24.13 952 VAL B C 1
ATOM 6193 O O . VAL B 2 511 ? 146.096 130.379 147.671 1.00 24.13 952 VAL B O 1
ATOM 6197 N N . ASN B 2 512 ? 145.054 128.826 148.909 1.00 25.43 953 ASN B N 1
ATOM 6198 C CA . ASN B 2 512 ? 144.972 129.710 150.068 1.00 25.43 953 ASN B CA 1
ATOM 6199 C C . ASN B 2 512 ? 145.715 129.265 151.325 1.00 25.43 953 ASN B C 1
ATOM 6200 O O . ASN B 2 512 ? 145.655 129.990 152.329 1.00 25.43 953 ASN B O 1
ATOM 6205 N N . TYR B 2 513 ? 146.412 128.123 151.322 1.00 28.12 954 TYR B N 1
ATOM 6206 C CA . TYR B 2 513 ? 146.916 127.582 152.581 1.00 28.12 954 TYR B CA 1
ATOM 6207 C C . TYR B 2 513 ? 148.063 128.409 153.141 1.00 28.12 954 TYR B C 1
ATOM 6208 O O . TYR B 2 513 ? 148.127 128.633 154.353 1.00 28.12 954 TYR B O 1
ATOM 6217 N N . ASN B 2 514 ? 148.988 128.853 152.286 1.00 31.07 955 ASN B N 1
ATOM 6218 C CA . ASN B 2 514 ? 150.109 129.656 152.768 1.00 31.07 955 ASN B CA 1
ATOM 6219 C C . ASN B 2 514 ? 149.624 130.973 153.361 1.00 31.07 955 ASN B C 1
ATOM 6220 O O . ASN B 2 514 ? 150.093 131.397 154.427 1.00 31.07 955 ASN B O 1
ATOM 6225 N N . ILE B 2 515 ? 148.661 131.615 152.699 1.00 29.23 956 ILE B N 1
ATOM 6226 C CA . ILE B 2 515 ? 148.129 132.883 153.183 1.00 29.23 956 ILE B CA 1
ATOM 6227 C C . ILE B 2 515 ? 147.384 132.692 154.499 1.00 29.23 956 ILE B C 1
ATOM 6228 O O . ILE B 2 515 ? 147.546 133.484 155.435 1.00 29.23 956 ILE B O 1
ATOM 6233 N N . VAL B 2 516 ? 146.566 131.640 154.601 1.00 29.53 957 VAL B N 1
ATOM 6234 C CA . VAL B 2 516 ? 145.783 131.436 155.819 1.00 29.53 957 VAL B CA 1
ATOM 6235 C C . VAL B 2 516 ? 146.682 131.025 156.981 1.00 29.53 957 VAL B C 1
ATOM 6236 O O . VAL B 2 516 ? 146.508 131.495 158.113 1.00 29.53 957 VAL B O 1
ATOM 6240 N N . SER B 2 517 ? 147.671 130.166 156.727 1.00 31.84 958 SER B N 1
ATOM 6241 C CA . SER B 2 517 ? 148.610 129.775 157.769 1.00 31.84 958 SER B CA 1
ATOM 6242 C C . SER B 2 517 ? 149.584 130.887 158.128 1.00 31.84 958 SER B C 1
ATOM 6243 O O . SER B 2 517 ? 150.243 130.795 159.168 1.00 31.84 958 SER B O 1
ATOM 6246 N N . LYS B 2 518 ? 149.697 131.924 157.296 1.00 33.05 959 LYS B N 1
ATOM 6247 C CA . LYS B 2 518 ? 150.478 133.094 157.669 1.00 33.05 959 LYS B CA 1
ATOM 6248 C C . LYS B 2 518 ? 149.736 133.983 158.665 1.00 33.05 959 LYS B C 1
ATOM 6249 O O . LYS B 2 518 ? 150.370 134.788 159.356 1.00 33.05 959 LYS B O 1
ATOM 6255 N N . VAL B 2 519 ? 148.415 133.826 158.782 1.00 33.60 960 VAL B N 1
ATOM 6256 C CA . VAL B 2 519 ? 147.632 134.645 159.702 1.00 33.60 960 VAL B CA 1
ATOM 6257 C C . VAL B 2 519 ? 147.944 134.242 161.136 1.00 33.60 960 VAL B C 1
ATOM 6258 O O . VAL B 2 519 ? 147.931 133.054 161.483 1.00 33.60 960 VAL B O 1
ATOM 6262 N N . ALA B 2 520 ? 148.223 135.238 161.981 1.00 36.56 961 ALA B N 1
ATOM 6263 C CA . ALA B 2 520 ? 148.604 134.970 163.362 1.00 36.56 961 ALA B CA 1
ATOM 6264 C C . ALA B 2 520 ? 147.442 134.470 164.207 1.00 36.56 961 ALA B C 1
ATOM 6265 O O . ALA B 2 520 ? 147.674 133.888 165.272 1.00 36.56 961 ALA B O 1
ATOM 6267 N N . LEU B 2 521 ? 146.202 134.682 163.762 1.00 36.35 962 LEU B N 1
ATOM 6268 C CA . LEU B 2 521 ? 145.047 134.293 164.564 1.00 36.35 962 LEU B CA 1
ATOM 6269 C C . LEU B 2 521 ? 144.909 132.778 164.647 1.00 36.35 962 LEU B C 1
ATOM 6270 O O . LEU B 2 521 ? 144.497 132.242 165.683 1.00 36.35 962 LEU B O 1
ATOM 6275 N N . PHE B 2 522 ? 145.254 132.069 163.573 1.00 36.19 963 PHE B N 1
ATOM 6276 C CA . PHE B 2 522 ? 145.080 130.625 163.495 1.00 36.19 963 PHE B CA 1
ATOM 6277 C C . PHE B 2 522 ? 146.385 129.860 163.688 1.00 36.19 963 PHE B C 1
ATOM 6278 O O . PHE B 2 522 ? 146.464 128.683 163.322 1.00 36.19 963 PHE B O 1
ATOM 6286 N N . GLN B 2 523 ? 147.409 130.502 164.245 1.00 39.99 964 GLN B N 1
ATOM 6287 C CA . GLN B 2 523 ? 148.641 129.796 164.564 1.00 39.99 964 GLN B CA 1
ATOM 6288 C C . GLN B 2 523 ? 148.407 128.807 165.699 1.00 39.99 964 GLN B C 1
ATOM 6289 O O . GLN B 2 523 ? 147.710 129.105 166.672 1.00 39.99 964 GLN B O 1
ATOM 6295 N N . GLY B 2 524 ? 148.992 127.619 165.564 1.00 43.70 965 GLY B N 1
ATOM 6296 C CA . GLY B 2 524 ? 148.835 126.576 166.554 1.00 43.70 965 GLY B CA 1
ATOM 6297 C C . GLY B 2 524 ? 147.548 125.790 166.456 1.00 43.70 965 GLY B C 1
ATOM 6298 O O . GLY B 2 524 ? 147.338 124.873 167.260 1.00 43.70 965 GLY B O 1
ATOM 6299 N N . CYS B 2 525 ? 146.682 126.116 165.502 1.00 42.72 966 CYS B N 1
ATOM 6300 C CA . CYS B 2 525 ? 145.412 125.430 165.346 1.00 42.72 966 CYS B CA 1
ATOM 6301 C C . CYS B 2 525 ? 145.600 124.124 164.576 1.00 42.72 966 CYS B C 1
ATOM 6302 O O . CYS B 2 525 ? 146.641 123.873 163.965 1.00 42.72 966 CYS B O 1
ATOM 6305 N N . ASP B 2 526 ? 144.569 123.282 164.618 1.00 41.41 967 ASP B N 1
ATOM 6306 C CA . ASP B 2 526 ? 144.631 121.995 163.939 1.00 41.41 967 ASP B CA 1
ATOM 6307 C C . ASP B 2 526 ? 144.619 122.185 162.428 1.00 41.41 967 ASP B C 1
ATOM 6308 O O . ASP B 2 526 ? 143.897 123.033 161.898 1.00 41.41 967 ASP B O 1
ATOM 6313 N N . ARG B 2 527 ? 145.424 121.374 161.738 1.00 37.54 968 ARG B N 1
ATOM 6314 C CA . ARG B 2 527 ? 145.607 121.528 160.298 1.00 37.54 968 ARG B CA 1
ATOM 6315 C C . ARG B 2 527 ? 144.324 121.231 159.529 1.00 37.54 968 ARG B C 1
ATOM 6316 O O . ARG B 2 527 ? 144.027 121.895 158.529 1.00 37.54 968 ARG B O 1
ATOM 6324 N N . GLN B 2 528 ? 143.556 120.232 159.973 1.00 37.80 969 GLN B N 1
ATOM 6325 C CA . GLN B 2 528 ? 142.296 119.931 159.301 1.00 37.80 969 GLN B CA 1
ATOM 6326 C C . GLN B 2 528 ? 141.275 121.046 159.476 1.00 37.80 969 GLN B C 1
ATOM 6327 O O . GLN B 2 528 ? 140.428 121.244 158.601 1.00 37.80 969 GLN B O 1
ATOM 6333 N N . MET B 2 529 ? 141.341 121.795 160.579 1.00 35.95 970 MET B N 1
ATOM 6334 C CA . MET B 2 529 ? 140.421 122.916 160.734 1.00 35.95 970 MET B CA 1
ATOM 6335 C C . MET B 2 529 ? 140.795 124.038 159.769 1.00 35.95 970 MET B C 1
ATOM 6336 O O . MET B 2 529 ? 139.917 124.707 159.204 1.00 35.95 970 MET B O 1
ATOM 6341 N N . ILE B 2 530 ? 142.100 124.222 159.537 1.00 32.42 971 ILE B N 1
ATOM 6342 C CA . ILE B 2 530 ? 142.568 125.143 158.503 1.00 32.42 971 ILE B CA 1
ATOM 6343 C C . ILE B 2 530 ? 142.057 124.703 157.139 1.00 32.42 971 ILE B C 1
ATOM 6344 O O . ILE B 2 530 ? 141.577 125.518 156.343 1.00 32.42 971 ILE B O 1
ATOM 6349 N N . PHE B 2 531 ? 142.152 123.400 156.856 1.00 30.29 972 PHE B N 1
ATOM 6350 C CA . PHE B 2 531 ? 141.700 122.872 155.571 1.00 30.29 972 PHE B CA 1
ATOM 6351 C C . PHE B 2 531 ? 140.201 123.072 155.389 1.00 30.29 972 PHE B C 1
ATOM 6352 O O . PHE B 2 531 ? 139.732 123.382 154.286 1.00 30.29 972 PHE B O 1
ATOM 6360 N N . ASP B 2 532 ? 139.432 122.897 156.463 1.00 31.75 973 ASP B N 1
ATOM 6361 C CA . ASP B 2 532 ? 137.996 123.127 156.392 1.00 31.75 973 ASP B CA 1
ATOM 6362 C C . ASP B 2 532 ? 137.679 124.598 156.149 1.00 31.75 973 ASP B C 1
ATOM 6363 O O . ASP B 2 532 ? 136.743 124.915 155.405 1.00 31.75 973 ASP B O 1
ATOM 6368 N N . MET B 2 533 ? 138.442 125.514 156.762 1.00 30.25 974 MET B N 1
ATOM 6369 C CA . MET B 2 533 ? 138.224 126.928 156.459 1.00 30.25 974 MET B CA 1
ATOM 6370 C C . MET B 2 533 ? 138.560 127.231 155.005 1.00 30.25 974 MET B C 1
ATOM 6371 O O . MET B 2 533 ? 137.899 128.059 154.368 1.00 30.25 974 MET B O 1
ATOM 6376 N N . LEU B 2 534 ? 139.603 126.586 154.472 1.00 26.63 975 LEU B N 1
ATOM 6377 C CA . LEU B 2 534 ? 139.929 126.740 153.056 1.00 26.63 975 LEU B CA 1
ATOM 6378 C C . LEU B 2 534 ? 138.783 126.263 152.177 1.00 26.63 975 LEU B C 1
ATOM 6379 O O . LEU B 2 534 ? 138.452 126.899 151.170 1.00 26.63 975 LEU B O 1
ATOM 6384 N N . LYS B 2 535 ? 138.168 125.138 152.545 1.00 26.81 976 LYS B N 1
ATOM 6385 C CA . LYS B 2 535 ? 137.044 124.622 151.772 1.00 26.81 976 LYS B CA 1
ATOM 6386 C C . LYS B 2 535 ? 135.809 125.509 151.894 1.00 26.81 976 LYS B C 1
ATOM 6387 O O . LYS B 2 535 ? 134.993 125.557 150.968 1.00 26.81 976 LYS B O 1
ATOM 6393 N N . ARG B 2 536 ? 135.651 126.213 153.014 1.00 26.60 977 ARG B N 1
ATOM 6394 C CA . ARG B 2 536 ? 134.500 127.089 153.211 1.00 26.60 977 ARG B CA 1
ATOM 6395 C C . ARG B 2 536 ? 134.712 128.500 152.673 1.00 26.60 977 ARG B C 1
ATOM 6396 O O . ARG B 2 536 ? 133.786 129.314 152.740 1.00 26.60 977 ARG B O 1
ATOM 6404 N N . LEU B 2 537 ? 135.897 128.812 152.154 1.00 23.21 978 LEU B N 1
ATOM 6405 C CA . LEU B 2 537 ? 136.139 130.123 151.565 1.00 23.21 978 LEU B CA 1
ATOM 6406 C C . LEU B 2 537 ? 135.310 130.300 150.300 1.00 23.21 978 LEU B C 1
ATOM 6407 O O . LEU B 2 537 ? 135.198 129.385 149.480 1.00 23.21 978 LEU B O 1
ATOM 6412 N N . ARG B 2 538 ? 134.724 131.484 150.139 1.00 22.46 979 ARG B N 1
ATOM 6413 C CA . ARG B 2 538 ? 133.931 131.798 148.957 1.00 22.46 979 ARG B CA 1
ATOM 6414 C C . ARG B 2 538 ? 134.547 132.984 148.230 1.00 22.46 979 ARG B C 1
ATOM 6415 O O . ARG B 2 538 ? 134.915 133.980 148.858 1.00 22.46 979 ARG B O 1
ATOM 6423 N N . SER B 2 539 ? 134.673 132.869 146.912 1.00 19.83 980 SER B N 1
ATOM 6424 C CA . SER B 2 539 ? 135.255 133.933 146.105 1.00 19.83 980 SER B CA 1
ATOM 6425 C C . SER B 2 539 ? 134.192 134.980 145.800 1.00 19.83 980 SER B C 1
ATOM 6426 O O . SER B 2 539 ? 133.155 134.664 145.206 1.00 19.83 980 SER B O 1
ATOM 6429 N N . VAL B 2 540 ? 134.441 136.221 146.210 1.00 18.19 981 VAL B N 1
ATOM 6430 C CA . VAL B 2 540 ? 133.530 137.332 145.971 1.00 18.19 981 VAL B CA 1
ATOM 6431 C C . VAL B 2 540 ? 134.303 138.437 145.268 1.00 18.19 981 VAL B C 1
ATOM 6432 O O . VAL B 2 540 ? 135.379 138.836 145.726 1.00 18.19 981 VAL B O 1
ATOM 6436 N N . VAL B 2 541 ? 133.758 138.930 144.162 1.00 17.32 982 VAL B N 1
ATOM 6437 C CA . VAL B 2 541 ? 134.375 140.001 143.392 1.00 17.32 982 VAL B CA 1
ATOM 6438 C C . VAL B 2 541 ? 133.673 141.304 143.746 1.00 17.32 982 VAL B C 1
ATOM 6439 O O . VAL B 2 541 ? 132.450 141.422 143.606 1.00 17.32 982 VAL B O 1
ATOM 6443 N N . TYR B 2 542 ? 134.448 142.278 144.207 1.00 19.02 983 TYR B N 1
ATOM 6444 C CA . TYR B 2 542 ? 133.955 143.601 144.546 1.00 19.02 983 TYR B CA 1
ATOM 6445 C C . TYR B 2 542 ? 134.317 144.566 143.428 1.00 19.02 983 TYR B C 1
ATOM 6446 O O . TYR B 2 542 ? 135.462 144.579 142.955 1.00 19.02 983 TYR B O 1
ATOM 6455 N N . LEU B 2 543 ? 133.340 145.367 143.017 1.00 19.85 984 LEU B N 1
ATOM 6456 C CA . LEU B 2 543 ? 133.542 146.379 142.000 1.00 19.85 984 LEU B CA 1
ATOM 6457 C C . LEU B 2 543 ? 134.436 147.491 142.545 1.00 19.85 984 LEU B C 1
ATOM 6458 O O . LEU B 2 543 ? 134.648 147.586 143.756 1.00 19.85 984 LEU B O 1
ATOM 6463 N N . PRO B 2 544 ? 135.016 148.313 141.667 1.00 21.32 985 PRO B N 1
ATOM 6464 C CA . PRO B 2 544 ? 135.760 149.484 142.148 1.00 21.32 985 PRO B CA 1
ATOM 6465 C C . PRO B 2 544 ? 134.877 150.403 142.979 1.00 21.32 985 PRO B C 1
ATOM 6466 O O . PRO B 2 544 ? 133.684 150.558 142.709 1.00 21.32 985 PRO B O 1
ATOM 6470 N N . ASN B 2 545 ? 135.480 150.986 144.018 1.00 24.84 986 ASN B N 1
ATOM 6471 C CA . ASN B 2 545 ? 134.837 151.907 144.958 1.00 24.84 986 ASN B CA 1
ATOM 6472 C C . ASN B 2 545 ? 133.702 151.253 145.742 1.00 24.84 986 ASN B C 1
ATOM 6473 O O . ASN B 2 545 ? 132.819 151.946 146.257 1.00 24.84 986 ASN B O 1
ATOM 6478 N N . ASP B 2 546 ? 133.706 149.927 145.852 1.00 24.82 987 ASP B N 1
ATOM 6479 C CA . ASP B 2 546 ? 132.744 149.218 146.680 1.00 24.82 987 ASP B CA 1
ATOM 6480 C C . ASP B 2 546 ? 133.269 149.092 148.103 1.00 24.82 987 ASP B C 1
ATOM 6481 O O . ASP B 2 546 ? 134.474 148.961 148.331 1.00 24.82 987 ASP B O 1
ATOM 6486 N N . TYR B 2 547 ? 132.349 149.125 149.063 1.00 27.47 988 TYR B N 1
ATOM 6487 C CA . TYR B 2 547 ? 132.698 149.070 150.478 1.00 27.47 988 TYR B CA 1
ATOM 6488 C C . TYR B 2 547 ? 132.756 147.614 150.920 1.00 27.47 988 TYR B C 1
ATOM 6489 O O . TYR B 2 547 ? 131.721 146.950 151.036 1.00 27.47 988 TYR B O 1
ATOM 6498 N N . VAL B 2 548 ? 133.969 147.111 151.155 1.00 27.01 989 VAL B N 1
ATOM 6499 C CA . VAL B 2 548 ? 134.116 145.786 151.747 1.00 27.01 989 VAL B CA 1
ATOM 6500 C C . VAL B 2 548 ? 133.653 145.803 153.198 1.00 27.01 989 VAL B C 1
ATOM 6501 O O . VAL B 2 548 ? 132.902 144.926 153.639 1.00 27.01 989 VAL B O 1
ATOM 6505 N N . CYS B 2 549 ? 134.093 146.802 153.959 1.00 29.42 990 CYS B N 1
ATOM 6506 C CA . CYS B 2 549 ? 133.656 146.997 155.333 1.00 29.42 990 CYS B CA 1
ATOM 6507 C C . CYS B 2 549 ? 133.174 148.429 155.493 1.00 29.42 990 CYS B C 1
ATOM 6508 O O . CYS B 2 549 ? 133.903 149.372 155.169 1.00 29.42 990 CYS B O 1
ATOM 6511 N N . LYS B 2 550 ? 131.952 148.587 155.986 1.00 31.22 991 LYS B N 1
ATOM 6512 C CA . LYS B 2 550 ? 131.393 149.895 156.289 1.00 31.22 991 LYS B CA 1
ATOM 6513 C C . LYS B 2 550 ? 131.616 150.208 157.760 1.00 31.22 991 LYS B C 1
ATOM 6514 O O . LYS B 2 550 ? 131.492 149.328 158.616 1.00 31.22 991 LYS B O 1
ATOM 6520 N N . LYS B 2 551 ? 131.952 151.463 158.047 1.00 32.35 992 LYS B N 1
ATOM 6521 C CA . LYS B 2 551 ? 132.221 151.883 159.416 1.00 32.35 992 LYS B CA 1
ATOM 6522 C C . LYS B 2 551 ? 130.947 151.799 160.248 1.00 32.35 992 LYS B C 1
ATOM 6523 O O . LYS B 2 551 ? 129.973 152.509 159.980 1.00 32.35 992 LYS B O 1
ATOM 6529 N N . GLY B 2 552 ? 130.955 150.926 161.253 1.00 30.61 993 GLY B N 1
ATOM 6530 C CA . GLY B 2 552 ? 129.813 150.725 162.114 1.00 30.61 993 GLY B CA 1
ATOM 6531 C C . GLY B 2 552 ? 128.974 149.507 161.791 1.00 30.61 993 GLY B C 1
ATOM 6532 O O . GLY B 2 552 ? 128.130 149.128 162.611 1.00 30.61 993 GLY B O 1
ATOM 6533 N N . GLU B 2 553 ? 129.171 148.889 160.630 1.00 31.45 994 GLU B N 1
ATOM 6534 C CA . GLU B 2 553 ? 128.418 147.689 160.308 1.00 31.45 994 GLU B CA 1
ATOM 6535 C C . GLU B 2 553 ? 128.998 146.488 161.052 1.00 31.45 994 GLU B C 1
ATOM 6536 O O . GLU B 2 553 ? 130.111 146.525 161.582 1.00 31.45 994 GLU B O 1
ATOM 6542 N N . ILE B 2 554 ? 128.215 145.410 161.094 1.00 29.25 995 ILE B N 1
ATOM 6543 C CA . ILE B 2 554 ? 128.614 144.213 161.824 1.00 29.25 995 ILE B CA 1
ATOM 6544 C C . ILE B 2 554 ? 129.787 143.546 161.121 1.00 29.25 995 ILE B C 1
ATOM 6545 O O . ILE B 2 554 ? 129.740 143.274 159.914 1.00 29.25 995 ILE B O 1
ATOM 6550 N N . GLY B 2 555 ? 130.853 143.290 161.875 1.00 28.92 996 GLY B N 1
ATOM 6551 C CA . GLY B 2 555 ? 131.966 142.516 161.370 1.00 28.92 996 GLY B CA 1
ATOM 6552 C C . GLY B 2 555 ? 131.761 141.038 161.622 1.00 28.92 996 GLY B C 1
ATOM 6553 O O . GLY B 2 555 ? 131.796 140.587 162.770 1.00 28.92 996 GLY B O 1
ATOM 6554 N N . ARG B 2 556 ? 131.536 140.273 160.556 1.00 29.40 997 ARG B N 1
ATOM 6555 C CA . ARG B 2 556 ? 131.267 138.851 160.678 1.00 29.40 997 ARG B CA 1
ATOM 6556 C C . ARG B 2 556 ? 132.093 137.999 159.725 1.00 29.40 997 ARG B C 1
ATOM 6557 O O . ARG B 2 556 ? 131.931 136.774 159.724 1.00 29.40 997 ARG B O 1
ATOM 6565 N N . GLU B 2 557 ? 132.966 138.600 158.921 1.00 27.22 998 GLU B N 1
ATOM 6566 C CA . GLU B 2 557 ? 133.624 137.900 157.830 1.00 27.22 998 GLU B CA 1
ATOM 6567 C C . GLU B 2 557 ? 135.130 138.109 157.882 1.00 27.22 998 GLU B C 1
ATOM 6568 O O . GLU B 2 557 ? 135.619 139.163 158.296 1.00 27.22 998 GLU B O 1
ATOM 6574 N N . MET B 2 558 ? 135.855 137.080 157.457 1.00 26.73 999 MET B N 1
ATOM 6575 C CA . MET B 2 558 ? 137.294 137.138 157.235 1.00 26.73 999 MET B CA 1
ATOM 6576 C C . MET B 2 558 ? 137.546 137.393 155.758 1.00 26.73 999 MET B C 1
ATOM 6577 O O . MET B 2 558 ? 137.000 136.690 154.905 1.00 26.73 999 MET B O 1
ATOM 6582 N N . TYR B 2 559 ? 138.372 138.388 155.457 1.00 24.12 1000 TYR B N 1
ATOM 6583 C CA . TYR B 2 559 ? 138.635 138.796 154.083 1.00 24.12 1000 TYR B CA 1
ATOM 6584 C C . TYR B 2 559 ? 140.073 138.464 153.715 1.00 24.12 1000 TYR B C 1
ATOM 6585 O O . TYR B 2 559 ? 141.010 138.914 154.383 1.00 24.12 1000 TYR B O 1
ATOM 6594 N N . ILE B 2 560 ? 140.241 137.681 152.654 1.00 21.68 1001 ILE B N 1
ATOM 6595 C CA . ILE B 2 560 ? 141.548 137.312 152.122 1.00 21.68 1001 ILE B CA 1
ATOM 6596 C C . ILE B 2 560 ? 141.607 137.823 150.692 1.00 21.68 1001 ILE B C 1
ATOM 6597 O O . ILE B 2 560 ? 140.884 137.325 149.821 1.00 21.68 1001 ILE B O 1
ATOM 6602 N N . ILE B 2 561 ? 142.480 138.796 150.439 1.00 20.87 1002 ILE B N 1
ATOM 6603 C CA . ILE B 2 561 ? 142.567 139.431 149.126 1.00 20.87 1002 ILE B CA 1
ATOM 6604 C C . ILE B 2 561 ? 143.301 138.474 148.192 1.00 20.87 1002 ILE B C 1
ATOM 6605 O O . ILE B 2 561 ? 144.524 138.348 148.250 1.00 20.87 1002 ILE B O 1
ATOM 6610 N N . GLN B 2 562 ? 142.551 137.782 147.332 1.00 21.71 1003 GLN B N 1
ATOM 6611 C CA . GLN B 2 562 ? 143.183 136.952 146.314 1.00 21.71 1003 GLN B CA 1
ATOM 6612 C C . GLN B 2 562 ? 143.716 137.796 145.164 1.00 21.71 1003 GLN B C 1
ATOM 6613 O O . GLN B 2 562 ? 144.768 137.484 144.597 1.00 21.71 1003 GLN B O 1
ATOM 6619 N N . ALA B 2 563 ? 143.003 138.861 144.804 1.00 20.08 1004 ALA B N 1
ATOM 6620 C CA . ALA B 2 563 ? 143.450 139.740 143.735 1.00 20.08 1004 ALA B CA 1
ATOM 6621 C C . ALA B 2 563 ? 142.919 141.141 143.986 1.00 20.08 1004 ALA B C 1
ATOM 6622 O O . ALA B 2 563 ? 141.889 141.319 144.637 1.00 20.08 1004 ALA B O 1
ATOM 6624 N N . GLY B 2 564 ? 143.612 142.128 143.442 1.00 21.90 1005 GLY B N 1
ATOM 6625 C CA . GLY B 2 564 ? 143.187 143.502 143.587 1.00 21.90 1005 GLY B CA 1
ATOM 6626 C C . GLY B 2 564 ? 143.777 144.175 144.807 1.00 21.90 1005 GLY B C 1
ATOM 6627 O O . GLY B 2 564 ? 144.624 143.636 145.524 1.00 21.90 1005 GLY B O 1
ATOM 6628 N N . GLN B 2 565 ? 143.308 145.397 145.037 1.00 26.51 1006 GLN B N 1
ATOM 6629 C CA . GLN B 2 565 ? 143.761 146.221 146.146 1.00 26.51 1006 GLN B CA 1
ATOM 6630 C C . GLN B 2 565 ? 142.572 146.633 147.001 1.00 26.51 1006 GLN B C 1
ATOM 6631 O O . GLN B 2 565 ? 141.449 146.772 146.509 1.00 26.51 1006 GLN B O 1
ATOM 6637 N N . VAL B 2 566 ? 142.831 146.820 148.291 1.00 25.92 1007 VAL B N 1
ATOM 6638 C CA . VAL B 2 566 ? 141.818 147.230 149.255 1.00 25.92 1007 VAL B CA 1
ATOM 6639 C C . VAL B 2 566 ? 142.378 148.380 150.080 1.00 25.92 1007 VAL B C 1
ATOM 6640 O O . VAL B 2 566 ? 143.469 148.267 150.645 1.00 25.92 1007 VAL B O 1
ATOM 6644 N N . GLN B 2 567 ? 141.638 149.481 150.157 1.00 28.76 1008 GLN B N 1
ATOM 6645 C CA . GLN B 2 567 ? 142.094 150.672 150.860 1.00 28.76 1008 GLN B CA 1
ATOM 6646 C C . GLN B 2 567 ? 141.336 150.832 152.169 1.00 28.76 1008 GLN B C 1
ATOM 6647 O O . GLN B 2 567 ? 140.102 150.805 152.185 1.00 28.76 1008 GLN B O 1
ATOM 6653 N N . VAL B 2 568 ? 142.074 151.010 153.260 1.00 34.67 1009 VAL B N 1
ATOM 6654 C CA . VAL B 2 568 ? 141.475 151.293 154.559 1.00 34.67 1009 VAL B CA 1
ATOM 6655 C C . VAL B 2 568 ? 141.375 152.805 154.711 1.00 34.67 1009 VAL B C 1
ATOM 6656 O O . VAL B 2 568 ? 142.389 153.510 154.672 1.00 34.67 1009 VAL B O 1
ATOM 6660 N N . LEU B 2 569 ? 140.156 153.303 154.876 1.00 38.23 1010 LEU B N 1
ATOM 6661 C CA . LEU B 2 569 ? 139.912 154.734 154.939 1.00 38.23 1010 LEU B CA 1
ATOM 6662 C C . LEU B 2 569 ? 140.013 155.242 156.374 1.00 38.23 1010 LEU B C 1
ATOM 6663 O O . LEU B 2 569 ? 139.934 154.479 157.340 1.00 38.23 1010 LEU B O 1
ATOM 6668 N N . GLY B 2 570 ? 140.194 156.549 156.501 1.00 48.74 1011 GLY B N 1
ATOM 6669 C CA . GLY B 2 570 ? 140.306 157.151 157.813 1.00 48.74 1011 GLY B CA 1
ATOM 6670 C C . GLY B 2 570 ? 140.510 158.643 157.710 1.00 48.74 1011 GLY B C 1
ATOM 6671 O O . GLY B 2 570 ? 140.262 159.248 156.666 1.00 48.74 1011 GLY B O 1
ATOM 6672 N N . GLY B 2 571 ? 140.955 159.235 158.816 1.00 59.83 1012 GLY B N 1
ATOM 6673 C CA . GLY B 2 571 ? 141.236 160.650 158.862 1.00 59.83 1012 GLY B CA 1
ATOM 6674 C C . GLY B 2 571 ? 139.981 161.485 159.003 1.00 59.83 1012 GLY B C 1
ATOM 6675 O O . GLY B 2 571 ? 138.860 160.966 159.028 1.00 59.83 1012 GLY B O 1
ATOM 6676 N N . PRO B 2 572 ? 140.147 162.803 159.106 1.00 67.13 1013 PRO B N 1
ATOM 6677 C CA . PRO B 2 572 ? 138.978 163.685 159.195 1.00 67.13 1013 PRO B CA 1
ATOM 6678 C C . PRO B 2 572 ? 138.234 163.758 157.871 1.00 67.13 1013 PRO B C 1
ATOM 6679 O O . PRO B 2 572 ? 138.840 163.764 156.796 1.00 67.13 1013 PRO B O 1
ATOM 6683 N N . ASP B 2 573 ? 136.904 163.789 157.964 1.00 70.37 1014 ASP B N 1
ATOM 6684 C CA . ASP B 2 573 ? 135.974 163.915 156.842 1.00 70.37 1014 ASP B CA 1
ATOM 6685 C C . ASP B 2 573 ? 136.090 162.778 155.829 1.00 70.37 1014 ASP B C 1
ATOM 6686 O O . ASP B 2 573 ? 135.549 162.889 154.722 1.00 70.37 1014 ASP B O 1
ATOM 6691 N N . GLY B 2 574 ? 136.775 161.689 156.175 1.00 63.66 1015 GLY B N 1
ATOM 6692 C CA . GLY B 2 574 ? 136.909 160.559 155.280 1.00 63.66 1015 GLY B CA 1
ATOM 6693 C C . GLY B 2 574 ? 137.774 160.863 154.065 1.00 63.66 1015 GLY B C 1
ATOM 6694 O O . GLY B 2 574 ? 138.511 161.851 154.006 1.00 63.66 1015 GLY B O 1
ATOM 6695 N N . LYS B 2 575 ? 137.665 159.965 153.081 1.00 57.27 1016 LYS B N 1
ATOM 6696 C CA . LYS B 2 575 ? 138.326 160.088 151.778 1.00 57.27 1016 LYS B CA 1
ATOM 6697 C C . LYS B 2 575 ? 139.845 160.188 151.902 1.00 57.27 1016 LYS B C 1
ATOM 6698 O O . LYS B 2 575 ? 140.499 160.864 151.105 1.00 57.27 1016 LYS B O 1
ATOM 6704 N N . SER B 2 576 ? 140.422 159.520 152.898 1.00 48.69 1017 SER B N 1
ATOM 6705 C CA . SER B 2 576 ? 141.867 159.473 153.070 1.00 48.69 1017 SER B CA 1
ATOM 6706 C C . SER B 2 576 ? 142.303 158.020 153.158 1.00 48.69 1017 SER B C 1
ATOM 6707 O O . SER B 2 576 ? 141.737 157.246 153.935 1.00 48.69 1017 SER B O 1
ATOM 6710 N N . VAL B 2 577 ? 143.310 157.657 152.369 1.00 39.93 1018 VAL B N 1
ATOM 6711 C CA . VAL B 2 577 ? 143.777 156.278 152.283 1.00 39.93 1018 VAL B CA 1
ATOM 6712 C C . VAL B 2 577 ? 144.843 156.090 153.357 1.00 39.93 1018 VAL B C 1
ATOM 6713 O O . VAL B 2 577 ? 145.990 156.509 153.193 1.00 39.93 1018 VAL B O 1
ATOM 6717 N N . LEU B 2 578 ? 144.455 155.464 154.470 1.00 39.87 1019 LEU B N 1
ATOM 6718 C CA . LEU B 2 578 ? 145.416 155.164 155.526 1.00 39.87 1019 LEU B CA 1
ATOM 6719 C C . LEU B 2 578 ? 146.440 154.140 155.057 1.00 39.87 1019 LEU B C 1
ATOM 6720 O O . LEU B 2 578 ? 147.651 154.348 155.195 1.00 39.87 1019 LEU B O 1
ATOM 6725 N N . VAL B 2 579 ? 145.971 153.031 154.491 1.00 35.03 1020 VAL B N 1
ATOM 6726 C CA . VAL B 2 579 ? 146.848 151.954 154.053 1.00 35.03 1020 VAL B CA 1
ATOM 6727 C C . VAL B 2 579 ? 146.177 151.241 152.887 1.00 35.03 1020 VAL B C 1
ATOM 6728 O O . VAL B 2 579 ? 144.948 151.233 152.761 1.00 35.03 1020 VAL B O 1
ATOM 6732 N N . THR B 2 580 ? 146.999 150.685 152.001 1.00 31.19 1021 THR B N 1
ATOM 6733 C CA . THR B 2 580 ? 146.535 149.906 150.863 1.00 31.19 1021 THR B CA 1
ATOM 6734 C C . THR B 2 580 ? 147.084 148.494 150.980 1.00 31.19 1021 THR B C 1
ATOM 6735 O O . THR B 2 580 ? 148.297 148.303 151.122 1.00 31.19 1021 THR B O 1
ATOM 6739 N N . LEU B 2 581 ? 146.192 147.513 150.915 1.00 26.57 1022 LEU B N 1
ATOM 6740 C CA . LEU B 2 581 ? 146.529 146.106 151.044 1.00 26.57 1022 LEU B CA 1
ATOM 6741 C C . LEU B 2 581 ? 146.412 145.441 149.681 1.00 26.57 1022 LEU B C 1
ATOM 6742 O O . LEU B 2 581 ? 145.368 145.537 149.025 1.00 26.57 1022 LEU B O 1
ATOM 6747 N N . LYS B 2 582 ? 147.482 144.772 149.262 1.00 26.32 1023 LYS B N 1
ATOM 6748 C CA . LYS B 2 582 ? 147.535 144.097 147.977 1.00 26.32 1023 LYS B CA 1
ATOM 6749 C C . LYS B 2 582 ? 147.017 142.669 148.132 1.00 26.32 1023 LYS B C 1
ATOM 6750 O O . LYS B 2 582 ? 146.445 142.299 149.160 1.00 26.32 1023 LYS B O 1
ATOM 6756 N N . ALA B 2 583 ? 147.214 141.851 147.102 1.00 24.01 1024 ALA B N 1
ATOM 6757 C CA . ALA B 2 583 ? 146.810 140.455 147.159 1.00 24.01 1024 ALA B CA 1
ATOM 6758 C C . ALA B 2 583 ? 147.648 139.691 148.178 1.00 24.01 1024 ALA B C 1
ATOM 6759 O O . ALA B 2 583 ? 148.829 139.977 148.387 1.00 24.01 1024 ALA B O 1
ATOM 6761 N N . GLY B 2 584 ? 147.019 138.708 148.817 1.00 24.33 1025 GLY B N 1
ATOM 6762 C CA . GLY B 2 584 ? 147.670 137.916 149.837 1.00 24.33 1025 GLY B CA 1
ATOM 6763 C C . GLY B 2 584 ? 147.608 138.487 151.236 1.00 24.33 1025 GLY B C 1
ATOM 6764 O O . GLY B 2 584 ? 148.192 137.897 152.153 1.00 24.33 1025 GLY B O 1
ATOM 6765 N N . SER B 2 585 ? 146.926 139.609 151.432 1.00 23.32 1026 SER B N 1
ATOM 6766 C CA . SER B 2 585 ? 146.800 140.227 152.742 1.00 23.32 1026 SER B CA 1
ATOM 6767 C C . SER B 2 585 ? 145.430 139.921 153.331 1.00 23.32 1026 SER B C 1
ATOM 6768 O O . SER B 2 585 ? 144.425 139.897 152.615 1.00 23.32 1026 SER B O 1
ATOM 6771 N N . VAL B 2 586 ? 145.401 139.679 154.638 1.00 24.10 1027 VAL B N 1
ATOM 6772 C CA . VAL B 2 586 ? 144.199 139.258 155.345 1.00 24.10 1027 VAL B CA 1
ATOM 6773 C C . VAL B 2 586 ? 143.839 140.324 156.367 1.00 24.10 1027 VAL B C 1
ATOM 6774 O O . VAL B 2 586 ? 144.698 140.768 157.137 1.00 24.10 1027 VAL B O 1
ATOM 6778 N N . PHE B 2 587 ? 142.573 140.736 156.369 1.00 24.06 1028 PHE B N 1
ATOM 6779 C CA . PHE B 2 587 ? 142.073 141.705 157.330 1.00 24.06 1028 PHE B CA 1
ATOM 6780 C C . PHE B 2 587 ? 140.690 141.278 157.799 1.00 24.06 1028 PHE B C 1
ATOM 6781 O O . PHE B 2 587 ? 139.972 140.563 157.096 1.00 24.06 1028 PHE B O 1
ATOM 6789 N N . GLY B 2 588 ? 140.331 141.717 159.002 1.00 26.66 1029 GLY B N 1
ATOM 6790 C CA . GLY B 2 588 ? 139.027 141.432 159.560 1.00 26.66 1029 GLY B CA 1
ATOM 6791 C C . GLY B 2 588 ? 138.864 140.065 160.184 1.00 26.66 1029 GLY B C 1
ATOM 6792 O O . GLY B 2 588 ? 137.728 139.662 160.454 1.00 26.66 1029 GLY B O 1
ATOM 6793 N N . GLU B 2 589 ? 139.957 139.337 160.427 1.00 30.63 1030 GLU B N 1
ATOM 6794 C CA . GLU B 2 589 ? 139.843 138.008 161.017 1.00 30.63 1030 GLU B CA 1
ATOM 6795 C C . GLU B 2 589 ? 139.474 138.060 162.494 1.00 30.63 1030 GLU B C 1
ATOM 6796 O O . GLU B 2 589 ? 138.983 137.063 163.030 1.00 30.63 1030 GLU B O 1
ATOM 6802 N N . ILE B 2 590 ? 139.707 139.194 163.161 1.00 31.43 1031 ILE B N 1
ATOM 6803 C CA . ILE B 2 590 ? 139.343 139.323 164.568 1.00 31.43 1031 ILE B CA 1
ATOM 6804 C C . ILE B 2 590 ? 137.827 139.289 164.729 1.00 31.43 1031 ILE B C 1
ATOM 6805 O O . ILE B 2 590 ? 137.310 138.819 165.750 1.00 31.43 1031 ILE B O 1
ATOM 6810 N N . SER B 2 591 ? 137.093 139.758 163.716 1.00 29.85 1032 SER B N 1
ATOM 6811 C CA . SER B 2 591 ? 135.636 139.717 163.739 1.00 29.85 1032 SER B CA 1
ATOM 6812 C C . SER B 2 591 ? 135.090 138.296 163.773 1.00 29.85 1032 SER B C 1
ATOM 6813 O O . SER B 2 591 ? 133.946 138.096 164.193 1.00 29.85 1032 SER B O 1
ATOM 6816 N N . LEU B 2 592 ? 135.874 137.314 163.324 1.00 30.04 1033 LEU B N 1
ATOM 6817 C CA . LEU B 2 592 ? 135.426 135.926 163.352 1.00 30.04 1033 LEU B CA 1
ATOM 6818 C C . LEU B 2 592 ? 135.230 135.435 164.780 1.00 30.04 1033 LEU B C 1
ATOM 6819 O O . LEU B 2 592 ? 134.265 134.719 165.072 1.00 30.04 1033 LEU B O 1
ATOM 6824 N N . LEU B 2 593 ? 136.134 135.806 165.684 1.00 33.95 1034 LEU B N 1
ATOM 6825 C CA . LEU B 2 593 ? 136.062 135.366 167.076 1.00 33.95 1034 LEU B CA 1
ATOM 6826 C C . LEU B 2 593 ? 135.240 136.366 167.890 1.00 33.95 1034 LEU B C 1
ATOM 6827 O O . LEU B 2 593 ? 135.729 137.055 168.787 1.00 33.95 1034 LEU B O 1
ATOM 6832 N N . ALA B 2 594 ? 133.954 136.427 167.556 1.00 34.10 1035 ALA B N 1
ATOM 6833 C CA . ALA B 2 594 ? 133.006 137.293 168.237 1.00 34.10 1035 ALA B CA 1
ATOM 6834 C C . ALA B 2 594 ? 131.749 136.502 168.566 1.00 34.10 1035 ALA B C 1
ATOM 6835 O O . ALA B 2 594 ? 131.414 135.527 167.889 1.00 34.10 1035 ALA B O 1
ATOM 6837 N N . VAL B 2 595 ? 131.054 136.935 169.621 1.00 35.72 1036 VAL B N 1
ATOM 6838 C CA . VAL B 2 595 ? 129.890 136.202 170.117 1.00 35.72 1036 VAL B CA 1
ATOM 6839 C C . VAL B 2 595 ? 128.630 136.453 169.307 1.00 35.72 1036 VAL B C 1
ATOM 6840 O O . VAL B 2 595 ? 127.625 135.763 169.517 1.00 35.72 1036 VAL B O 1
ATOM 6844 N N . GLY B 2 596 ? 128.651 137.412 168.387 1.00 33.44 1037 GLY B N 1
ATOM 6845 C CA . GLY B 2 596 ? 127.459 137.775 167.648 1.00 33.44 1037 GLY B CA 1
ATOM 6846 C C . GLY B 2 596 ? 126.986 139.166 168.009 1.00 33.44 1037 GLY B C 1
ATOM 6847 O O . GLY B 2 596 ? 126.336 139.363 169.039 1.00 33.44 1037 GLY B O 1
ATOM 6848 N N . GLY B 2 597 ? 127.308 140.140 167.163 1.00 32.51 1038 GLY B N 1
ATOM 6849 C CA . GLY B 2 597 ? 127.076 141.530 167.480 1.00 32.51 1038 GLY B CA 1
ATOM 6850 C C . GLY B 2 597 ? 128.170 142.180 168.294 1.00 32.51 1038 GLY B C 1
ATOM 6851 O O . GLY B 2 597 ? 128.102 143.393 168.533 1.00 32.51 1038 GLY B O 1
ATOM 6852 N N . GLY B 2 598 ? 129.177 141.420 168.720 1.00 32.41 1039 GLY B N 1
ATOM 6853 C CA . GLY B 2 598 ? 130.251 141.952 169.533 1.00 32.41 1039 GLY B CA 1
ATOM 6854 C C . GLY B 2 598 ? 131.360 142.639 168.771 1.00 32.41 1039 GLY B C 1
ATOM 6855 O O . GLY B 2 598 ? 132.238 143.239 169.397 1.00 32.41 1039 GLY B O 1
ATOM 6856 N N . ASN B 2 599 ? 131.349 142.565 167.444 1.00 30.67 1040 ASN B N 1
ATOM 6857 C CA . ASN B 2 599 ? 132.358 143.212 166.618 1.00 30.67 1040 ASN B CA 1
ATOM 6858 C C . ASN B 2 599 ? 131.694 144.200 165.672 1.00 30.67 1040 ASN B C 1
ATOM 6859 O O . ASN B 2 599 ? 130.716 143.863 164.999 1.00 30.67 1040 ASN B O 1
ATOM 6864 N N . ARG B 2 600 ? 132.230 145.415 165.628 1.00 30.19 1041 ARG B N 1
ATOM 6865 C CA . ARG B 2 600 ? 131.827 146.432 164.670 1.00 30.19 1041 ARG B CA 1
ATOM 6866 C C . ARG B 2 600 ? 133.057 146.877 163.894 1.00 30.19 1041 ARG B C 1
ATOM 6867 O O . ARG B 2 600 ? 134.156 146.951 164.452 1.00 30.19 1041 ARG B O 1
ATOM 6875 N N . ARG B 2 601 ? 132.875 147.157 162.607 1.00 28.65 1042 ARG B N 1
ATOM 6876 C CA . ARG B 2 601 ? 133.990 147.593 161.776 1.00 28.65 1042 ARG B CA 1
ATOM 6877 C C . ARG B 2 601 ? 134.421 148.995 162.190 1.00 28.65 1042 ARG B C 1
ATOM 6878 O O . ARG B 2 601 ? 133.610 149.927 162.192 1.00 28.65 1042 ARG B O 1
ATOM 6886 N N . THR B 2 602 ? 135.675 149.150 162.586 1.00 32.24 1043 THR B N 1
ATOM 6887 C CA . THR B 2 602 ? 136.145 150.449 163.052 1.00 32.24 1043 THR B CA 1
ATOM 6888 C C . THR B 2 602 ? 136.406 151.474 161.954 1.00 32.24 1043 THR B C 1
ATOM 6889 O O . THR B 2 602 ? 136.120 152.656 162.128 1.00 32.24 1043 THR B O 1
ATOM 6893 N N . ALA B 2 603 ? 136.929 151.024 160.821 1.00 31.49 1044 ALA B N 1
ATOM 6894 C CA . ALA B 2 603 ? 137.263 151.940 159.743 1.00 31.49 1044 ALA B CA 1
ATOM 6895 C C . ALA B 2 603 ? 136.541 151.542 158.465 1.00 31.49 1044 ALA B C 1
ATOM 6896 O O . ALA B 2 603 ? 136.178 150.378 158.272 1.00 31.49 1044 ALA B O 1
ATOM 6898 N N . ASN B 2 604 ? 136.327 152.528 157.597 1.00 32.18 1045 ASN B N 1
ATOM 6899 C CA . ASN B 2 604 ? 135.782 152.254 156.275 1.00 32.18 1045 ASN B CA 1
ATOM 6900 C C . ASN B 2 604 ? 136.825 151.533 155.433 1.00 32.18 1045 ASN B C 1
ATOM 6901 O O . ASN B 2 604 ? 137.991 151.934 155.389 1.00 32.18 1045 ASN B O 1
ATOM 6906 N N . VAL B 2 605 ? 136.405 150.461 154.771 1.00 28.31 1046 VAL B N 1
ATOM 6907 C CA . VAL B 2 605 ? 137.284 149.653 153.938 1.00 28.31 1046 VAL B CA 1
ATOM 6908 C C . VAL B 2 605 ? 136.655 149.568 152.555 1.00 28.31 1046 VAL B C 1
ATOM 6909 O O . VAL B 2 605 ? 135.510 149.122 152.417 1.00 28.31 1046 VAL B O 1
ATOM 6913 N N . VAL B 2 606 ? 137.400 149.993 151.533 1.00 26.05 1047 VAL B N 1
ATOM 6914 C CA . VAL B 2 606 ? 136.852 150.200 150.202 1.00 26.05 1047 VAL B CA 1
ATOM 6915 C C . VAL B 2 606 ? 137.696 149.421 149.198 1.00 26.05 1047 VAL B C 1
ATOM 6916 O O . VAL B 2 606 ? 138.862 149.103 149.440 1.00 26.05 1047 VAL B O 1
ATOM 6920 N N . ALA B 2 607 ? 137.075 149.087 148.071 1.00 24.72 1048 ALA B N 1
ATOM 6921 C CA . ALA B 2 607 ? 137.742 148.375 146.989 1.00 24.72 1048 ALA B CA 1
ATOM 6922 C C . ALA B 2 607 ? 138.289 149.384 145.988 1.00 24.72 1048 ALA B C 1
ATOM 6923 O O . ALA B 2 607 ? 137.530 150.178 145.425 1.00 24.72 1048 ALA B O 1
ATOM 6925 N N . HIS B 2 608 ? 139.605 149.359 145.769 1.00 27.20 1049 HIS B N 1
ATOM 6926 C CA . HIS B 2 608 ? 140.201 150.305 144.831 1.00 27.20 1049 HIS B CA 1
ATOM 6927 C C . HIS B 2 608 ? 139.818 149.976 143.394 1.00 27.20 1049 HIS B C 1
ATOM 6928 O O . HIS B 2 608 ? 139.506 150.876 142.605 1.00 27.20 1049 HIS B O 1
ATOM 6935 N N . GLY B 2 609 ? 139.828 148.697 143.039 1.00 21.77 1050 GLY B N 1
ATOM 6936 C CA . GLY B 2 609 ? 139.369 148.271 141.734 1.00 21.77 1050 GLY B CA 1
ATOM 6937 C C . GLY B 2 609 ? 138.510 147.032 141.842 1.00 21.77 1050 GLY B C 1
ATOM 6938 O O . GLY B 2 609 ? 137.892 146.791 142.883 1.00 21.77 1050 GLY B O 1
ATOM 6939 N N . PHE B 2 610 ? 138.454 146.239 140.778 1.00 18.51 1051 PHE B N 1
ATOM 6940 C CA . PHE B 2 610 ? 137.800 144.937 140.844 1.00 18.51 1051 PHE B CA 1
ATOM 6941 C C . PHE B 2 610 ? 138.673 144.024 141.689 1.00 18.51 1051 PHE B C 1
ATOM 6942 O O . PHE B 2 610 ? 139.656 143.463 141.201 1.00 18.51 1051 PHE B O 1
ATOM 6950 N N . THR B 2 611 ? 138.333 143.863 142.961 1.00 19.02 1052 THR B N 1
ATOM 6951 C CA . THR B 2 611 ? 139.141 143.041 143.849 1.00 19.02 1052 THR B CA 1
ATOM 6952 C C . THR B 2 611 ? 138.420 141.731 144.137 1.00 19.02 1052 THR B C 1
ATOM 6953 O O . THR B 2 611 ? 137.212 141.707 144.371 1.00 19.02 1052 THR B O 1
ATOM 6957 N N . ASN B 2 612 ? 139.185 140.649 144.094 1.00 18.88 1053 ASN B N 1
ATOM 6958 C CA . ASN B 2 612 ? 138.679 139.321 144.373 1.00 18.88 1053 ASN B CA 1
ATOM 6959 C C . ASN B 2 612 ? 139.105 138.930 145.776 1.00 18.88 1053 ASN B C 1
ATOM 6960 O O . ASN B 2 612 ? 140.290 138.832 146.068 1.00 18.88 1053 ASN B O 1
ATOM 6965 N N . LEU B 2 613 ? 138.133 138.718 146.650 1.00 18.85 1054 LEU B N 1
ATOM 6966 C CA . LEU B 2 613 ? 138.417 138.350 148.026 1.00 18.85 1054 LEU B CA 1
ATOM 6967 C C . LEU B 2 613 ? 137.866 136.964 148.320 1.00 18.85 1054 LEU B C 1
ATOM 6968 O O . LEU B 2 613 ? 136.746 136.630 147.920 1.00 18.85 1054 LEU B O 1
ATOM 6973 N N . PHE B 2 614 ? 138.653 136.160 149.024 1.00 21.49 1055 PHE B N 1
ATOM 6974 C CA . PHE B 2 614 ? 138.174 134.898 149.564 1.00 21.49 1055 PHE B CA 1
ATOM 6975 C C . PHE B 2 614 ? 137.638 135.156 150.965 1.00 21.49 1055 PHE B C 1
ATOM 6976 O O . PHE B 2 614 ? 138.389 135.562 151.858 1.00 21.49 1055 PHE B O 1
ATOM 6984 N N . ILE B 2 615 ? 136.342 134.933 151.152 1.00 22.73 1056 ILE B N 1
ATOM 6985 C CA . ILE B 2 615 ? 135.634 135.323 152.362 1.00 22.73 1056 ILE B CA 1
ATOM 6986 C C . ILE B 2 615 ? 135.290 134.076 153.161 1.00 22.73 1056 ILE B C 1
ATOM 6987 O O . ILE B 2 615 ? 134.774 133.094 152.610 1.00 22.73 1056 ILE B O 1
ATOM 6992 N N . LEU B 2 616 ? 135.611 134.112 154.452 1.00 25.12 1057 LEU B N 1
ATOM 6993 C CA . LEU B 2 616 ? 135.149 133.143 155.435 1.00 25.12 1057 LEU B CA 1
ATOM 6994 C C . LEU B 2 616 ? 134.342 133.895 156.481 1.00 25.12 1057 LEU B C 1
ATOM 6995 O O . LEU B 2 616 ? 134.871 134.790 157.148 1.00 25.12 1057 LEU B O 1
ATOM 7000 N N . ASP B 2 617 ? 133.070 133.545 156.620 1.00 29.38 1058 ASP B N 1
ATOM 7001 C CA . ASP B 2 617 ? 132.227 134.223 157.589 1.00 29.38 1058 ASP B CA 1
ATOM 7002 C C . ASP B 2 617 ? 132.281 133.514 158.941 1.00 29.38 1058 ASP B C 1
ATOM 7003 O O . ASP B 2 617 ? 132.843 132.427 159.085 1.00 29.38 1058 ASP B O 1
ATOM 7008 N N . LYS B 2 618 ? 131.692 134.165 159.945 1.00 30.06 1059 LYS B N 1
ATOM 7009 C CA . LYS B 2 618 ? 131.721 133.638 161.304 1.00 30.06 1059 LYS B CA 1
ATOM 7010 C C . LYS B 2 618 ? 130.910 132.355 161.432 1.00 30.06 1059 LYS B C 1
ATOM 7011 O O . LYS B 2 618 ? 131.282 131.464 162.204 1.00 30.06 1059 LYS B O 1
ATOM 7017 N N . LYS B 2 619 ? 129.808 132.241 160.685 1.00 31.81 1060 LYS B N 1
ATOM 7018 C CA . LYS B 2 619 ? 128.946 131.067 160.785 1.00 31.81 1060 LYS B CA 1
ATOM 7019 C C . LYS B 2 619 ? 129.665 129.804 160.321 1.00 31.81 1060 LYS B C 1
ATOM 7020 O O . LYS B 2 619 ? 129.595 128.760 160.982 1.00 31.81 1060 LYS B O 1
ATOM 7026 N N . ASP B 2 620 ? 130.370 129.880 159.188 1.00 30.89 1061 ASP B N 1
ATOM 7027 C CA . ASP B 2 620 ? 131.117 128.720 158.713 1.00 30.89 1061 ASP B CA 1
ATOM 7028 C C . ASP B 2 620 ? 132.275 128.387 159.643 1.00 30.89 1061 ASP B C 1
ATOM 7029 O O . ASP B 2 620 ? 132.573 127.208 159.865 1.00 30.89 1061 ASP B O 1
ATOM 7034 N N . LEU B 2 621 ? 132.933 129.406 160.204 1.00 30.64 1062 LEU B N 1
ATOM 7035 C CA . LEU B 2 621 ? 134.005 129.142 161.159 1.00 30.64 1062 LEU B CA 1
ATOM 7036 C C . LEU B 2 621 ? 133.472 128.430 162.395 1.00 30.64 1062 LEU B C 1
ATOM 7037 O O . LEU B 2 621 ? 134.105 127.500 162.898 1.00 30.64 1062 LEU B O 1
ATOM 7042 N N . ASN B 2 622 ? 132.301 128.839 162.888 1.00 30.95 1063 ASN B N 1
ATOM 7043 C CA . ASN B 2 622 ? 131.705 128.168 164.041 1.00 30.95 1063 ASN B CA 1
ATOM 7044 C C . ASN B 2 622 ? 131.290 126.740 163.701 1.00 30.95 1063 ASN B C 1
ATOM 7045 O O . ASN B 2 622 ? 131.456 125.823 164.520 1.00 30.95 1063 ASN B O 1
ATOM 7050 N N . GLU B 2 623 ? 130.745 126.536 162.497 1.00 33.60 1064 GLU B N 1
ATOM 7051 C CA . GLU B 2 623 ? 130.359 125.196 162.064 1.00 33.60 1064 GLU B CA 1
ATOM 7052 C C . GLU B 2 623 ? 131.568 124.280 161.927 1.00 33.60 1064 GLU B C 1
ATOM 7053 O O . GLU B 2 623 ? 131.459 123.069 162.142 1.00 33.60 1064 GLU B O 1
ATOM 7059 N N . ILE B 2 624 ? 132.716 124.832 161.537 1.00 33.05 1065 ILE B N 1
ATOM 7060 C CA . ILE B 2 624 ? 133.953 124.058 161.557 1.00 33.05 1065 ILE B CA 1
ATOM 7061 C C . ILE B 2 624 ? 134.420 123.828 162.990 1.00 33.05 1065 ILE B C 1
ATOM 7062 O O . ILE B 2 624 ? 134.854 122.727 163.348 1.00 33.05 1065 ILE B O 1
ATOM 7067 N N . LEU B 2 625 ? 134.321 124.859 163.833 1.00 35.93 1066 LEU B N 1
ATOM 7068 C CA . LEU B 2 625 ? 134.926 124.828 165.159 1.00 35.93 1066 LEU B CA 1
ATOM 7069 C C . LEU B 2 625 ? 134.226 123.850 166.086 1.00 35.93 1066 LEU B C 1
ATOM 7070 O O . LEU B 2 625 ? 134.855 123.323 167.010 1.00 35.93 1066 LEU B O 1
ATOM 7075 N N . VAL B 2 626 ? 132.931 123.603 165.870 1.00 38.54 1067 VAL B N 1
ATOM 7076 C CA . VAL B 2 626 ? 132.253 122.606 166.695 1.00 38.54 1067 VAL B CA 1
ATOM 7077 C C . VAL B 2 626 ? 132.799 121.204 166.440 1.00 38.54 1067 VAL B C 1
ATOM 7078 O O . VAL B 2 626 ? 132.637 120.318 167.288 1.00 38.54 1067 VAL B O 1
ATOM 7082 N N . HIS B 2 627 ? 133.449 120.977 165.295 1.00 40.15 1068 HIS B N 1
ATOM 7083 C CA . HIS B 2 627 ? 134.087 119.691 165.037 1.00 40.15 1068 HIS B CA 1
ATOM 7084 C C . HIS B 2 627 ? 135.411 119.548 165.781 1.00 40.15 1068 HIS B C 1
ATOM 7085 O O . HIS B 2 627 ? 135.755 118.449 166.228 1.00 40.15 1068 HIS B O 1
ATOM 7092 N N . TYR B 2 628 ? 136.171 120.635 165.915 1.00 39.04 1069 TYR B N 1
ATOM 7093 C CA . TYR B 2 628 ? 137.506 120.580 166.504 1.00 39.04 1069 TYR B CA 1
ATOM 7094 C C . TYR B 2 628 ? 137.502 121.255 167.868 1.00 39.04 1069 TYR B C 1
ATOM 7095 O O . TYR B 2 628 ? 137.529 122.492 167.946 1.00 39.04 1069 TYR B O 1
ATOM 7104 N N . PRO B 2 629 ? 137.476 120.497 168.969 1.00 42.94 1070 PRO B N 1
ATOM 7105 C CA . PRO B 2 629 ? 137.450 121.137 170.294 1.00 42.94 1070 PRO B CA 1
ATOM 7106 C C . PRO B 2 629 ? 138.756 121.813 170.671 1.00 42.94 1070 PRO B C 1
ATOM 7107 O O . PRO B 2 629 ? 138.723 122.841 171.359 1.00 42.94 1070 PRO B O 1
ATOM 7111 N N . GLU B 2 630 ? 139.901 121.268 170.252 1.00 45.74 1071 GLU B N 1
ATOM 7112 C CA . GLU B 2 630 ? 141.186 121.867 170.606 1.00 45.74 1071 GLU B CA 1
ATOM 7113 C C . GLU B 2 630 ? 141.354 123.237 169.961 1.00 45.74 1071 GLU B C 1
ATOM 7114 O O . GLU B 2 630 ? 141.733 124.207 170.628 1.00 45.74 1071 GLU B O 1
ATOM 7120 N N . SER B 2 631 ? 141.069 123.336 168.660 1.00 42.83 1072 SER B N 1
ATOM 7121 C CA . SER B 2 631 ? 141.178 124.619 167.975 1.00 42.83 1072 SER B CA 1
ATOM 7122 C C . SER B 2 631 ? 140.122 125.600 168.467 1.00 42.83 1072 SER B C 1
ATOM 7123 O O . SER B 2 631 ? 140.380 126.805 168.547 1.00 42.83 1072 SER B O 1
ATOM 7126 N N . GLN B 2 632 ? 138.929 125.102 168.798 1.00 43.98 1073 GLN B N 1
ATOM 7127 C CA . GLN B 2 632 ? 137.884 125.958 169.351 1.00 43.98 1073 GLN B CA 1
ATOM 7128 C C . GLN B 2 632 ? 138.312 126.553 170.688 1.00 43.98 1073 GLN B C 1
ATOM 7129 O O . GLN B 2 632 ? 138.156 127.759 170.923 1.00 43.98 1073 GLN B O 1
ATOM 7135 N N . LYS B 2 633 ? 138.884 125.722 171.562 1.00 45.69 1074 LYS B N 1
ATOM 7136 C CA . LYS B 2 633 ? 139.391 126.202 172.843 1.00 45.69 1074 LYS B CA 1
ATOM 7137 C C . LYS B 2 633 ? 140.546 127.176 172.651 1.00 45.69 1074 LYS B C 1
ATOM 7138 O O . LYS B 2 633 ? 140.638 128.185 173.359 1.00 45.69 1074 LYS B O 1
ATOM 7144 N N . LEU B 2 634 ? 141.436 126.893 171.695 1.00 45.71 1075 LEU B N 1
ATOM 7145 C CA . LEU B 2 634 ? 142.550 127.796 171.419 1.00 45.71 1075 LEU B CA 1
ATOM 7146 C C . LEU B 2 634 ? 142.059 129.150 170.921 1.00 45.71 1075 LEU B C 1
ATOM 7147 O O . LEU B 2 634 ? 142.600 130.194 171.303 1.00 45.71 1075 LEU B O 1
ATOM 7152 N N . LEU B 2 635 ? 141.036 129.153 170.065 1.00 43.60 1076 LEU B N 1
ATOM 7153 C CA . LEU B 2 635 ? 140.509 130.408 169.545 1.00 43.60 1076 LEU B CA 1
ATOM 7154 C C . LEU B 2 635 ? 139.791 131.205 170.629 1.00 43.60 1076 LEU B C 1
ATOM 7155 O O . LEU B 2 635 ? 139.927 132.432 170.686 1.00 43.60 1076 LEU B O 1
ATOM 7160 N N . ARG B 2 636 ? 139.036 130.535 171.508 1.00 50.68 1077 ARG B N 1
ATOM 7161 C CA . ARG B 2 636 ? 138.456 131.251 172.646 1.00 50.68 1077 ARG B CA 1
ATOM 7162 C C . ARG B 2 636 ? 139.531 131.795 173.581 1.00 50.68 1077 ARG B C 1
ATOM 7163 O O . ARG B 2 636 ? 139.392 132.903 174.114 1.00 50.68 1077 ARG B O 1
ATOM 7171 N N . LYS B 2 637 ? 140.601 131.026 173.803 1.00 53.45 1078 LYS B N 1
ATOM 7172 C CA . LYS B 2 637 ? 141.693 131.501 174.646 1.00 53.45 1078 LYS B CA 1
ATOM 7173 C C . LYS B 2 637 ? 142.360 132.728 174.040 1.00 53.45 1078 LYS B C 1
ATOM 7174 O O . LYS B 2 637 ? 142.651 133.696 174.749 1.00 53.45 1078 LYS B O 1
ATOM 7180 N N . LYS B 2 638 ? 142.587 132.715 172.725 1.00 50.85 1079 LYS B N 1
ATOM 7181 C CA . LYS B 2 638 ? 143.160 133.878 172.054 1.00 50.85 1079 LYS B CA 1
ATOM 7182 C C . LYS B 2 638 ? 142.214 135.073 172.116 1.00 50.85 1079 LYS B C 1
ATOM 7183 O O . LYS B 2 638 ? 142.655 136.217 172.287 1.00 50.85 1079 LYS B O 1
ATOM 7189 N N . ALA B 2 639 ? 140.908 134.822 171.980 1.00 54.91 1080 ALA B N 1
ATOM 7190 C CA . ALA B 2 639 ? 139.925 135.899 172.027 1.00 54.91 1080 ALA B CA 1
ATOM 7191 C C . ALA B 2 639 ? 139.887 136.566 173.396 1.00 54.91 1080 ALA B C 1
ATOM 7192 O O . ALA B 2 639 ? 139.847 137.798 173.491 1.00 54.91 1080 ALA B O 1
ATOM 7194 N N . ARG B 2 640 ? 139.893 135.776 174.472 1.00 58.36 1081 ARG B N 1
ATOM 7195 C CA . ARG B 2 640 ? 139.907 136.382 175.800 1.00 58.36 1081 ARG B CA 1
ATOM 7196 C C . ARG B 2 640 ? 141.281 136.919 176.179 1.00 58.36 1081 ARG B C 1
ATOM 7197 O O . ARG B 2 640 ? 141.374 137.776 177.064 1.00 58.36 1081 ARG B O 1
ATOM 7205 N N . ARG B 2 641 ? 142.345 136.440 175.531 1.00 61.05 1082 ARG B N 1
ATOM 7206 C CA . ARG B 2 641 ? 143.687 136.935 175.808 1.00 61.05 1082 ARG B CA 1
ATOM 7207 C C . ARG B 2 641 ? 143.931 138.294 175.166 1.00 61.05 1082 ARG B C 1
ATOM 7208 O O . ARG B 2 641 ? 144.591 139.153 175.761 1.00 61.05 1082 ARG B O 1
ATOM 7216 N N . MET B 2 642 ? 143.403 138.513 173.959 1.00 61.22 1083 MET B N 1
ATOM 7217 C CA . MET B 2 642 ? 143.658 139.771 173.265 1.00 61.22 1083 MET B CA 1
ATOM 7218 C C . MET B 2 642 ? 142.902 140.943 173.878 1.00 61.22 1083 MET B C 1
ATOM 7219 O O . MET B 2 642 ? 143.244 142.097 173.598 1.00 61.22 1083 MET B O 1
ATOM 7224 N N . LEU B 2 643 ? 141.889 140.683 174.700 1.00 62.92 1084 LEU B N 1
ATOM 7225 C CA . LEU B 2 643 ? 141.163 141.752 175.378 1.00 62.92 1084 LEU B CA 1
ATOM 7226 C C . LEU B 2 643 ? 141.390 141.697 176.887 1.00 62.92 1084 LEU B C 1
ATOM 7227 O O . LEU B 2 643 ? 142.336 142.291 177.406 1.00 62.92 1084 LEU B O 1
ATOM 7232 N N . VAL C 1 25 ? 148.502 159.705 131.257 1.00 39.24 155 VAL A N 1
ATOM 7233 C CA . VAL C 1 25 ? 148.179 159.822 129.842 1.00 39.24 155 VAL A CA 1
ATOM 7234 C C . VAL C 1 25 ? 146.707 159.459 129.642 1.00 39.24 155 VAL A C 1
ATOM 7235 O O . VAL C 1 25 ? 146.112 158.781 130.480 1.00 39.24 155 VAL A O 1
ATOM 7239 N N . VAL C 1 26 ? 146.113 159.934 128.548 1.00 37.92 156 VAL A N 1
ATOM 7240 C CA . VAL C 1 26 ? 144.719 159.622 128.251 1.00 37.92 156 VAL A CA 1
ATOM 7241 C C . VAL C 1 26 ? 144.627 158.160 127.835 1.00 37.92 156 VAL A C 1
ATOM 7242 O O . VAL C 1 26 ? 145.305 157.720 126.899 1.00 37.92 156 VAL A O 1
ATOM 7246 N N . VAL C 1 27 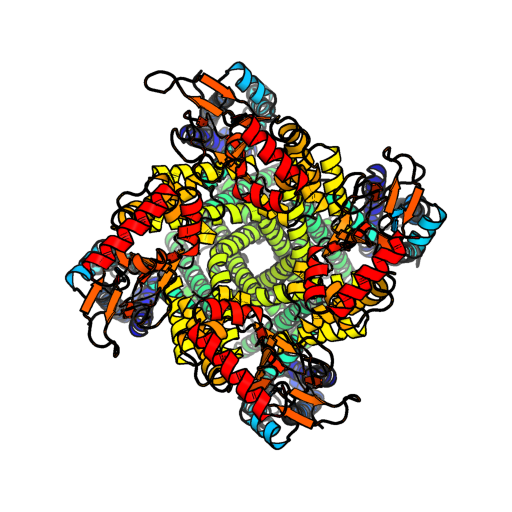? 143.788 157.400 128.532 1.00 33.32 157 VAL A N 1
ATOM 7247 C CA . VAL C 1 27 ? 143.689 155.957 128.357 1.00 33.32 157 VAL A CA 1
ATOM 7248 C C . VAL C 1 27 ? 142.262 155.609 127.963 1.00 33.32 157 VAL A C 1
ATOM 7249 O O . VAL C 1 27 ? 141.309 156.013 128.639 1.00 33.32 157 VAL A O 1
ATOM 7253 N N . ILE C 1 28 ? 142.117 154.863 126.872 1.00 29.43 158 ILE A N 1
ATOM 7254 C CA . ILE C 1 28 ? 140.807 154.400 126.432 1.00 29.43 158 ILE A CA 1
ATOM 7255 C C . ILE C 1 28 ? 140.433 153.157 127.225 1.00 29.43 158 ILE A C 1
ATOM 7256 O O . ILE C 1 28 ? 141.192 152.182 127.270 1.00 29.43 158 ILE A O 1
ATOM 7261 N N . ASP C 1 29 ? 139.268 153.191 127.857 1.00 28.40 159 ASP A N 1
ATOM 7262 C CA . ASP C 1 29 ? 138.761 152.026 128.567 1.00 28.40 159 ASP A CA 1
ATOM 7263 C C . ASP C 1 29 ? 138.209 151.029 127.555 1.00 28.40 159 ASP A C 1
ATOM 7264 O O . ASP C 1 29 ? 137.302 151.380 126.792 1.00 28.40 159 ASP A O 1
ATOM 7269 N N . PRO C 1 30 ? 138.733 149.799 127.497 1.00 26.19 160 PRO A N 1
ATOM 7270 C CA . PRO C 1 30 ? 138.202 148.818 126.533 1.00 26.19 160 PRO A CA 1
ATOM 7271 C C . PRO C 1 30 ? 136.738 148.481 126.745 1.00 26.19 160 PRO A C 1
ATOM 7272 O O . PRO C 1 30 ? 136.046 148.131 125.781 1.00 26.19 160 PRO A O 1
ATOM 7276 N N . SER C 1 31 ? 136.241 148.574 127.977 1.00 27.11 161 SER A N 1
ATOM 7277 C CA . SER C 1 31 ? 134.827 148.349 128.241 1.00 27.11 161 SER A CA 1
ATOM 7278 C C . SER C 1 31 ? 133.961 149.556 127.905 1.00 27.11 161 SER A C 1
ATOM 7279 O O . SER C 1 31 ? 132.732 149.437 127.923 1.00 27.11 161 SER A O 1
ATOM 7282 N N . GLY C 1 32 ? 134.564 150.704 127.596 1.00 25.60 162 GLY A N 1
ATOM 7283 C CA . GLY C 1 32 ? 133.801 151.903 127.329 1.00 25.60 162 GLY A CA 1
ATOM 7284 C C . GLY C 1 32 ? 133.217 151.947 125.930 1.00 25.60 162 GLY A C 1
ATOM 7285 O O . GLY C 1 32 ? 133.506 151.117 125.068 1.00 25.60 162 GLY A O 1
ATOM 7286 N N . ASN C 1 33 ? 132.364 152.950 125.711 1.00 24.68 163 ASN A N 1
ATOM 7287 C CA . ASN C 1 33 ? 131.742 153.140 124.406 1.00 24.68 163 ASN A CA 1
ATOM 7288 C C . ASN C 1 33 ? 132.710 153.726 123.387 1.00 24.68 163 ASN A C 1
ATOM 7289 O O . ASN C 1 33 ? 132.543 153.501 122.183 1.00 24.68 163 ASN A O 1
ATOM 7294 N N . THR C 1 34 ? 133.707 154.488 123.846 1.00 22.51 164 THR A N 1
ATOM 7295 C CA . THR C 1 34 ? 134.696 155.060 122.937 1.00 22.51 164 THR A CA 1
ATOM 7296 C C . THR C 1 34 ? 135.507 153.968 122.250 1.00 22.51 164 THR A C 1
ATOM 7297 O O . THR C 1 34 ? 135.782 154.048 121.045 1.00 22.51 164 THR A O 1
ATOM 7301 N N . TYR C 1 35 ? 135.882 152.929 123.001 1.00 21.51 165 TYR A N 1
ATOM 7302 C CA . TYR C 1 35 ? 136.605 151.807 122.416 1.00 21.51 165 TYR A CA 1
ATOM 7303 C C . TYR C 1 35 ? 135.756 151.081 121.380 1.00 21.51 165 TYR A C 1
ATOM 7304 O O . TYR C 1 35 ? 136.263 150.672 120.333 1.00 21.51 165 TYR A O 1
ATOM 7313 N N . TYR C 1 36 ? 134.459 150.920 121.650 1.00 21.62 166 TYR A N 1
ATOM 7314 C CA . TYR C 1 36 ? 133.573 150.263 120.692 1.00 21.62 166 TYR A CA 1
ATOM 7315 C C . TYR C 1 36 ? 133.395 151.102 119.428 1.00 21.62 166 TYR A C 1
ATOM 7316 O O . TYR C 1 36 ? 133.358 150.562 118.311 1.00 21.62 166 TYR A O 1
ATOM 7325 N N . ASN C 1 37 ? 133.278 152.423 119.586 1.00 21.65 167 ASN A N 1
ATOM 7326 C CA . ASN C 1 37 ? 133.184 153.305 118.428 1.00 21.65 167 ASN A CA 1
ATOM 7327 C C . ASN C 1 37 ? 134.453 153.244 117.589 1.00 21.65 167 ASN A C 1
ATOM 7328 O O . ASN C 1 37 ? 134.391 153.201 116.352 1.00 21.65 167 ASN A O 1
ATOM 7333 N N . TRP C 1 38 ? 135.616 153.218 118.242 1.00 20.96 168 TRP A N 1
ATOM 7334 C CA . TRP C 1 38 ? 136.850 153.057 117.485 1.00 20.96 168 TRP A CA 1
ATOM 7335 C C . TRP C 1 38 ? 136.947 151.675 116.850 1.00 20.96 168 TRP A C 1
ATOM 7336 O O . TRP C 1 38 ? 137.554 151.527 115.786 1.00 20.96 168 TRP A O 1
ATOM 7347 N N . LEU C 1 39 ? 136.367 150.656 117.484 1.00 20.32 169 LEU A N 1
ATOM 7348 C CA . LEU C 1 39 ? 136.342 149.330 116.878 1.00 20.32 169 LEU A CA 1
ATOM 7349 C C . LEU C 1 39 ? 135.542 149.337 115.585 1.00 20.32 169 LEU A C 1
ATOM 7350 O O . LEU C 1 39 ? 135.938 148.710 114.599 1.00 20.32 169 LEU A O 1
ATOM 7355 N N . PHE C 1 40 ? 134.418 150.054 115.566 1.00 20.39 170 PHE A N 1
ATOM 7356 C CA . PHE C 1 40 ? 133.687 150.241 114.312 1.00 20.39 170 PHE A CA 1
ATOM 7357 C C . PHE C 1 40 ? 134.525 151.009 113.290 1.00 20.39 170 PHE A C 1
ATOM 7358 O O . PHE C 1 40 ? 134.575 150.645 112.101 1.00 20.39 170 PHE A O 1
ATOM 7366 N N . CYS C 1 41 ? 135.199 152.071 113.743 1.00 21.34 171 CYS A N 1
ATOM 7367 C CA . CYS C 1 41 ? 135.975 152.924 112.849 1.00 21.34 171 CYS A CA 1
ATOM 7368 C C . CYS C 1 41 ? 137.205 152.227 112.280 1.00 21.34 171 CYS A C 1
ATOM 7369 O O . CYS C 1 41 ? 137.713 152.659 111.243 1.00 21.34 171 CYS A O 1
ATOM 7372 N N . ILE C 1 42 ? 137.711 151.192 112.946 1.00 19.67 172 ILE A N 1
ATOM 7373 C CA . ILE C 1 42 ? 138.793 150.392 112.379 1.00 19.67 172 ILE A CA 1
ATOM 7374 C C . ILE C 1 42 ? 138.242 149.191 111.611 1.00 19.67 172 ILE A C 1
ATOM 7375 O O . ILE C 1 42 ? 138.888 148.705 110.679 1.00 19.67 172 ILE A O 1
ATOM 7380 N N . THR C 1 43 ? 137.038 148.728 111.951 1.00 19.50 173 THR A N 1
ATOM 7381 C CA . THR C 1 43 ? 136.427 147.627 111.219 1.00 19.50 173 THR A CA 1
ATOM 7382 C C . THR C 1 43 ? 136.082 148.035 109.795 1.00 19.50 173 THR A C 1
ATOM 7383 O O . THR C 1 43 ? 136.185 147.218 108.872 1.00 19.50 173 THR A O 1
ATOM 7387 N N . LEU C 1 44 ? 135.679 149.294 109.594 1.00 18.92 174 LEU A N 1
ATOM 7388 C CA . LEU C 1 44 ? 135.362 149.735 108.233 1.00 18.92 174 LEU A CA 1
ATOM 7389 C C . LEU C 1 44 ? 136.542 149.605 107.263 1.00 18.92 174 LEU A C 1
ATOM 7390 O O . LEU C 1 44 ? 136.351 149.019 106.181 1.00 18.92 174 LEU A O 1
ATOM 7395 N N . PRO C 1 45 ? 137.763 150.084 107.564 1.00 18.26 175 PRO A N 1
ATOM 7396 C CA . PRO C 1 45 ? 138.880 149.802 106.646 1.00 18.26 175 PRO A CA 1
ATOM 7397 C C . PRO C 1 45 ? 139.260 148.335 106.563 1.00 18.26 175 PRO A C 1
ATOM 7398 O O . PRO C 1 45 ? 139.715 147.898 105.501 1.00 18.26 175 PRO A O 1
ATOM 7402 N N . VAL C 1 46 ? 139.102 147.561 107.639 1.00 18.22 176 VAL A N 1
ATOM 7403 C CA . VAL C 1 46 ? 139.450 146.144 107.576 1.00 18.22 176 VAL A CA 1
ATOM 7404 C C . VAL C 1 46 ? 138.506 145.403 106.637 1.00 18.22 176 VAL A C 1
ATOM 7405 O O . VAL C 1 46 ? 138.943 144.594 105.812 1.00 18.22 176 VAL A O 1
ATOM 7409 N N . MET C 1 47 ? 137.201 145.671 106.741 1.00 19.58 177 MET A N 1
ATOM 7410 C CA . MET C 1 47 ? 136.242 145.080 105.811 1.00 19.58 177 MET A CA 1
ATOM 7411 C C . MET C 1 47 ? 136.495 145.552 104.386 1.00 19.58 177 MET A C 1
ATOM 7412 O O . MET C 1 47 ? 136.425 144.754 103.435 1.00 19.58 177 MET A O 1
ATOM 7417 N N . TYR C 1 48 ? 136.799 146.846 104.221 1.00 17.85 178 TYR A N 1
ATOM 7418 C CA . TYR C 1 48 ? 137.086 147.374 102.892 1.00 17.85 178 TYR A CA 1
ATOM 7419 C C . TYR C 1 48 ? 138.285 146.671 102.272 1.00 17.85 178 TYR A C 1
ATOM 7420 O O . TYR C 1 48 ? 138.252 146.302 101.096 1.00 17.85 178 TYR A O 1
ATOM 7429 N N . ASN C 1 49 ? 139.345 146.462 103.052 1.00 17.46 179 ASN A N 1
ATOM 7430 C CA . ASN C 1 49 ? 140.497 145.721 102.554 1.00 17.46 179 ASN A CA 1
ATOM 7431 C C . ASN C 1 49 ? 140.114 144.289 102.210 1.00 17.46 179 ASN A C 1
ATOM 7432 O O . ASN C 1 49 ? 140.302 143.849 101.070 1.00 17.46 179 ASN A O 1
ATOM 7437 N N . TRP C 1 50 ? 139.483 143.588 103.161 1.00 14.86 180 TRP A N 1
ATOM 7438 C CA . TRP C 1 50 ? 139.204 142.161 103.024 1.00 14.86 180 TRP A CA 1
ATOM 7439 C C . TRP C 1 50 ? 138.337 141.848 101.815 1.00 14.86 180 TRP A C 1
ATOM 7440 O O . TRP C 1 50 ? 138.452 140.761 101.239 1.00 14.86 180 TRP A O 1
ATOM 7451 N N . THR C 1 51 ? 137.472 142.772 101.410 1.00 14.67 181 THR A N 1
ATOM 7452 C CA . THR C 1 51 ? 136.695 142.560 100.182 1.00 14.67 181 THR A CA 1
ATOM 7453 C C . THR C 1 51 ? 137.408 143.144 98.964 1.00 14.67 181 THR A C 1
ATOM 7454 O O . THR C 1 51 ? 137.701 142.435 97.994 1.00 14.67 181 THR A O 1
ATOM 7458 N N . MET C 1 52 ? 137.685 144.447 99.000 1.00 16.26 182 MET A N 1
ATOM 7459 C CA . MET C 1 52 ? 138.024 145.155 97.778 1.00 16.26 182 MET A CA 1
ATOM 7460 C C . MET C 1 52 ? 139.439 144.847 97.305 1.00 16.26 182 MET A C 1
ATOM 7461 O O . MET C 1 52 ? 139.721 144.970 96.112 1.00 16.26 182 MET A O 1
ATOM 7466 N N . VAL C 1 53 ? 140.353 144.473 98.209 1.00 15.83 183 VAL A N 1
ATOM 7467 C CA . VAL C 1 53 ? 141.714 144.166 97.772 1.00 15.83 183 VAL A CA 1
ATOM 7468 C C . VAL C 1 53 ? 141.710 142.959 96.843 1.00 15.83 183 VAL A C 1
ATOM 7469 O O . VAL C 1 53 ? 142.285 142.995 95.749 1.00 15.83 183 VAL A O 1
ATOM 7473 N N . ILE C 1 54 ? 141.024 141.885 97.243 1.00 13.30 184 ILE A N 1
ATOM 7474 C CA . ILE C 1 54 ? 140.931 140.722 96.367 1.00 13.30 184 ILE A CA 1
ATOM 7475 C C . ILE C 1 54 ? 140.036 141.019 95.167 1.00 13.30 184 ILE A C 1
ATOM 7476 O O . ILE C 1 54 ? 140.268 140.485 94.073 1.00 13.30 184 ILE A O 1
ATOM 7481 N N . ALA C 1 55 ? 139.026 141.886 95.330 1.00 14.18 185 ALA A N 1
ATOM 7482 C CA . ALA C 1 55 ? 138.183 142.251 94.193 1.00 14.18 185 ALA A CA 1
ATOM 7483 C C . ALA C 1 55 ? 138.990 142.950 93.104 1.00 14.18 185 ALA A C 1
ATOM 7484 O O . ALA C 1 55 ? 138.866 142.628 91.917 1.00 14.18 185 ALA A O 1
ATOM 7486 N N . ARG C 1 56 ? 139.838 143.900 93.493 1.00 18.05 186 ARG A N 1
ATOM 7487 C CA . ARG C 1 56 ? 140.665 144.626 92.539 1.00 18.05 186 ARG A CA 1
ATOM 7488 C C . ARG C 1 56 ? 141.825 143.785 92.030 1.00 18.05 186 ARG A C 1
ATOM 7489 O O . ARG C 1 56 ? 142.273 143.981 90.895 1.00 18.05 186 ARG A O 1
ATOM 7497 N N . ALA C 1 57 ? 142.330 142.861 92.850 1.00 16.60 187 ALA A N 1
ATOM 7498 C CA . ALA C 1 57 ? 143.404 141.984 92.404 1.00 16.60 187 ALA A CA 1
ATOM 7499 C C . ALA C 1 57 ? 142.916 141.006 91.346 1.00 16.60 187 ALA A C 1
ATOM 7500 O O . ALA C 1 57 ? 143.641 140.700 90.394 1.00 16.60 187 ALA A O 1
ATOM 7502 N N . CYS C 1 58 ? 141.692 140.502 91.495 1.00 13.36 188 CYS A N 1
ATOM 7503 C CA . CYS C 1 58 ? 141.187 139.513 90.554 1.00 13.36 188 CYS A CA 1
ATOM 7504 C C . CYS C 1 58 ? 140.467 140.146 89.369 1.00 13.36 188 CYS A C 1
ATOM 7505 O O . CYS C 1 58 ? 140.615 139.675 88.238 1.00 13.36 188 CYS A O 1
ATOM 7508 N N . PHE C 1 59 ? 139.697 141.205 89.597 1.00 13.35 189 PHE A N 1
ATOM 7509 C CA . PHE C 1 59 ? 139.034 141.940 88.521 1.00 13.35 189 PHE A CA 1
ATOM 7510 C C . PHE C 1 59 ? 139.913 143.139 88.181 1.00 13.35 189 PHE A C 1
ATOM 7511 O O . PHE C 1 59 ? 139.943 144.129 88.915 1.00 13.35 189 PHE A O 1
ATOM 7519 N N . ASP C 1 60 ? 140.635 143.037 87.061 1.00 19.55 190 ASP A N 1
ATOM 7520 C CA . ASP C 1 60 ? 141.607 144.063 86.690 1.00 19.55 190 ASP A CA 1
ATOM 7521 C C . ASP C 1 60 ? 140.929 145.385 86.353 1.00 19.55 190 ASP A C 1
ATOM 7522 O O . ASP C 1 60 ? 141.467 146.459 86.653 1.00 19.55 190 ASP A O 1
ATOM 7527 N N . GLU C 1 61 ? 139.757 145.324 85.716 1.00 22.24 191 GLU A N 1
ATOM 7528 C CA . GLU C 1 61 ? 139.042 146.541 85.344 1.00 22.24 191 GLU A CA 1
ATOM 7529 C C . GLU C 1 61 ? 138.601 147.321 86.576 1.00 22.24 191 GLU A C 1
ATOM 7530 O O . GLU C 1 61 ? 138.590 148.558 86.565 1.00 22.24 191 GLU A O 1
ATOM 7536 N N . LEU C 1 62 ? 138.240 146.613 87.649 1.00 21.08 192 LEU A N 1
ATOM 7537 C CA . LEU C 1 62 ? 137.832 147.279 88.881 1.00 21.08 192 LEU A CA 1
ATOM 7538 C C . LEU C 1 62 ? 138.975 148.091 89.475 1.00 21.08 192 LEU A C 1
ATOM 7539 O O . LEU C 1 62 ? 138.762 149.198 89.983 1.00 21.08 192 LEU A O 1
ATOM 7544 N N . GLN C 1 63 ? 140.196 147.557 89.423 1.00 23.40 193 GLN A N 1
ATOM 7545 C CA . GLN C 1 63 ? 141.343 148.303 89.925 1.00 23.40 193 GLN A CA 1
ATOM 7546 C C . GLN C 1 63 ? 141.714 149.448 88.989 1.00 23.40 193 GLN A C 1
ATOM 7547 O O . GLN C 1 63 ? 141.982 150.566 89.445 1.00 23.40 193 GLN A O 1
ATOM 7553 N N . SER C 1 64 ? 141.720 149.193 87.679 1.00 24.65 194 SER A N 1
ATOM 7554 C CA . SER C 1 64 ? 142.232 150.184 86.737 1.00 24.65 194 SER A CA 1
ATOM 7555 C C . SER C 1 64 ? 141.281 151.367 86.578 1.00 24.65 194 SER A C 1
ATOM 7556 O O . SER C 1 64 ? 141.728 152.515 86.473 1.00 24.65 194 SER A O 1
ATOM 7559 N N . ASP C 1 65 ? 139.970 151.112 86.556 1.00 26.70 195 ASP A N 1
ATOM 7560 C CA . ASP C 1 65 ? 139.018 152.169 86.224 1.00 26.70 195 ASP A CA 1
ATOM 7561 C C . ASP C 1 65 ? 138.867 153.175 87.359 1.00 26.70 195 ASP A C 1
ATOM 7562 O O . ASP C 1 65 ? 138.771 154.383 87.115 1.00 26.70 195 ASP A O 1
ATOM 7567 N N . TYR C 1 66 ? 138.837 152.701 88.599 1.00 25.18 196 TYR A N 1
ATOM 7568 C CA . TYR C 1 66 ? 138.638 153.545 89.772 1.00 25.18 196 TYR A CA 1
ATOM 7569 C C . TYR C 1 66 ? 139.932 153.699 90.563 1.00 25.18 196 TYR A C 1
ATOM 7570 O O . TYR C 1 66 ? 139.929 153.697 91.795 1.00 25.18 196 TYR A O 1
ATOM 7579 N N . LEU C 1 67 ? 141.050 153.837 89.844 1.00 27.48 197 LEU A N 1
ATOM 7580 C CA . LEU C 1 67 ? 142.368 153.821 90.473 1.00 27.48 197 LEU A CA 1
ATOM 7581 C C . LEU C 1 67 ? 142.552 154.980 91.443 1.00 27.48 197 LEU A C 1
ATOM 7582 O O . LEU C 1 67 ? 143.134 154.804 92.518 1.00 27.48 197 LEU A O 1
ATOM 7587 N N . GLU C 1 68 ? 142.084 156.177 91.080 1.00 30.28 198 GLU A N 1
ATOM 7588 C CA . GLU C 1 68 ? 142.195 157.311 91.994 1.00 30.28 198 GLU A CA 1
ATOM 7589 C C . GLU C 1 68 ? 141.349 157.097 93.248 1.00 30.28 198 GLU A C 1
ATOM 7590 O O . GLU C 1 68 ? 141.807 157.366 94.367 1.00 30.28 198 GLU A O 1
ATOM 7596 N N . TYR C 1 69 ? 140.130 156.570 93.084 1.00 26.87 199 TYR A N 1
ATOM 7597 C CA . TYR C 1 69 ? 139.283 156.272 94.233 1.00 26.87 199 TYR A CA 1
ATOM 7598 C C . TYR C 1 69 ? 139.918 155.208 95.113 1.00 26.87 199 TYR A C 1
ATOM 7599 O O . TYR C 1 69 ? 139.890 155.310 96.346 1.00 26.87 199 TYR A O 1
ATOM 7608 N N . TRP C 1 70 ? 140.507 154.184 94.492 1.00 22.52 200 TRP A N 1
ATOM 7609 C CA . TRP C 1 70 ? 141.129 153.115 95.260 1.00 22.52 200 TRP A CA 1
ATOM 7610 C C . TRP C 1 70 ? 142.352 153.620 96.007 1.00 22.52 200 TRP A C 1
ATOM 7611 O O . TRP C 1 70 ? 142.588 153.228 97.151 1.00 22.52 200 TRP A O 1
ATOM 7622 N N . LEU C 1 71 ? 143.140 154.495 95.378 1.00 24.51 201 LEU A N 1
ATOM 7623 C CA . LEU C 1 71 ? 144.301 155.066 96.052 1.00 24.51 201 LEU A CA 1
ATOM 7624 C C . LEU C 1 71 ? 143.886 155.910 97.252 1.00 24.51 201 LEU A C 1
ATOM 7625 O O . LEU C 1 71 ? 144.494 155.813 98.326 1.00 24.51 201 LEU A O 1
ATOM 7630 N N . ILE C 1 72 ? 142.843 156.733 97.093 1.00 24.52 202 ILE A N 1
ATOM 7631 C CA . ILE C 1 72 ? 142.363 157.543 98.213 1.00 24.52 202 ILE A CA 1
ATOM 7632 C C . ILE C 1 72 ? 141.843 156.658 99.341 1.00 24.52 202 ILE A C 1
ATOM 7633 O O . ILE C 1 72 ? 142.144 156.889 100.520 1.00 24.52 202 ILE A O 1
ATOM 7638 N N . LEU C 1 73 ? 141.062 155.629 99.003 1.00 22.24 203 LEU A N 1
ATOM 7639 C CA . LEU C 1 73 ? 140.511 154.753 100.032 1.00 22.24 203 LEU A CA 1
ATOM 7640 C C . LEU C 1 73 ? 141.605 153.949 100.726 1.00 22.24 203 LEU A C 1
ATOM 7641 O O . LEU C 1 73 ? 141.535 153.719 101.938 1.00 22.24 203 LEU A O 1
ATOM 7646 N N . ASP C 1 74 ? 142.628 153.524 99.981 1.00 23.15 204 ASP A N 1
ATOM 7647 C CA . ASP C 1 74 ? 143.748 152.808 100.581 1.00 23.15 204 ASP A CA 1
ATOM 7648 C C . ASP C 1 74 ? 144.549 153.708 101.511 1.00 23.15 204 ASP A C 1
ATOM 7649 O O . ASP C 1 74 ? 144.988 153.268 102.579 1.00 23.15 204 ASP A O 1
ATOM 7654 N N . TYR C 1 75 ? 144.754 154.969 101.120 1.00 25.50 205 TYR A N 1
ATOM 7655 C CA . TYR C 1 75 ? 145.438 155.914 101.997 1.00 25.50 205 TYR A CA 1
ATOM 7656 C C . TYR C 1 75 ? 144.637 156.167 103.268 1.00 25.50 205 TYR A C 1
ATOM 7657 O O . TYR C 1 75 ? 145.203 156.227 104.366 1.00 25.50 205 TYR A O 1
ATOM 7666 N N . VAL C 1 76 ? 143.314 156.307 103.136 1.00 23.75 206 VAL A N 1
ATOM 7667 C CA . VAL C 1 76 ? 142.457 156.491 104.305 1.00 23.75 206 VAL A CA 1
ATOM 7668 C C . VAL C 1 76 ? 142.529 155.271 105.218 1.00 23.75 206 VAL A C 1
ATOM 7669 O O . VAL C 1 76 ? 142.643 155.400 106.444 1.00 23.75 206 VAL A O 1
ATOM 7673 N N . SER C 1 77 ? 142.487 154.071 104.632 1.00 22.18 207 SER A N 1
ATOM 7674 C CA . SER C 1 77 ? 142.571 152.846 105.420 1.00 22.18 207 SER A CA 1
ATOM 7675 C C . SER C 1 77 ? 143.911 152.735 106.137 1.00 22.18 207 SER A C 1
ATOM 7676 O O . SER C 1 77 ? 143.966 152.322 107.299 1.00 22.18 207 SER A O 1
ATOM 7679 N N . ASP C 1 78 ? 145.002 153.105 105.463 1.00 23.51 208 ASP A N 1
ATOM 7680 C CA . ASP C 1 78 ? 146.314 153.082 106.105 1.00 23.51 208 ASP A CA 1
ATOM 7681 C C . ASP C 1 78 ? 146.391 154.084 107.252 1.00 23.51 208 ASP A C 1
ATOM 7682 O O . ASP C 1 78 ? 146.967 153.785 108.305 1.00 23.51 208 ASP A O 1
ATOM 7687 N N . ILE C 1 79 ? 145.812 155.273 107.067 1.00 23.03 209 ILE A N 1
ATOM 7688 C CA . ILE C 1 79 ? 145.792 156.270 108.136 1.00 23.03 209 ILE A CA 1
ATOM 7689 C C . ILE C 1 79 ? 145.022 155.743 109.340 1.00 23.03 209 ILE A C 1
ATOM 7690 O O . ILE C 1 79 ? 145.462 155.880 110.489 1.00 23.03 209 ILE A O 1
ATOM 7695 N N . VAL C 1 80 ? 143.873 155.109 109.093 1.00 20.69 210 VAL A N 1
ATOM 7696 C CA . VAL C 1 80 ? 143.096 154.531 110.185 1.00 20.69 210 VAL A CA 1
ATOM 7697 C C . VAL C 1 80 ? 143.864 153.387 110.845 1.00 20.69 210 VAL A C 1
ATOM 7698 O O . VAL C 1 80 ? 143.758 153.183 112.057 1.00 20.69 210 VAL A O 1
ATOM 7702 N N . TYR C 1 81 ? 144.664 152.642 110.078 1.00 20.65 211 TYR A N 1
ATOM 7703 C CA . TYR C 1 81 ? 145.507 151.601 110.667 1.00 20.65 211 TYR A CA 1
ATOM 7704 C C . TYR C 1 81 ? 146.563 152.190 111.604 1.00 20.65 211 TYR A C 1
ATOM 7705 O O . TYR C 1 81 ? 146.820 151.641 112.685 1.00 20.65 211 TYR A O 1
ATOM 7714 N N . LEU C 1 82 ? 147.198 153.298 111.201 1.00 23.00 212 LEU A N 1
ATOM 7715 C CA . LEU C 1 82 ? 148.132 153.984 112.101 1.00 23.00 212 LEU A CA 1
ATOM 7716 C C . LEU C 1 82 ? 147.434 154.475 113.365 1.00 23.00 212 LEU A C 1
ATOM 7717 O O . LEU C 1 82 ? 147.966 154.340 114.476 1.00 23.00 212 LEU A O 1
ATOM 7722 N N . ILE C 1 83 ? 146.245 155.064 113.214 1.00 22.17 213 ILE A N 1
ATOM 7723 C CA . ILE C 1 83 ? 145.513 155.522 114.393 1.00 22.17 213 ILE A CA 1
ATOM 7724 C C . ILE C 1 83 ? 145.099 154.336 115.260 1.00 22.17 213 ILE A C 1
ATOM 7725 O O . ILE C 1 83 ? 145.025 154.454 116.486 1.00 22.17 213 ILE A O 1
ATOM 7730 N N . ASP C 1 84 ? 144.860 153.172 114.653 1.00 22.23 214 ASP A N 1
ATOM 7731 C CA . ASP C 1 84 ? 144.545 151.980 115.432 1.00 22.23 214 ASP A CA 1
ATOM 7732 C C . ASP C 1 84 ? 145.749 151.499 116.228 1.00 22.23 214 ASP A C 1
ATOM 7733 O O . ASP C 1 84 ? 145.602 151.059 117.372 1.00 22.23 214 ASP A O 1
ATOM 7738 N N . MET C 1 85 ? 146.945 151.560 115.637 1.00 25.71 215 MET A N 1
ATOM 7739 C CA . MET C 1 85 ? 148.151 151.253 116.404 1.00 25.71 215 MET A CA 1
ATOM 7740 C C . MET C 1 85 ? 148.329 152.229 117.563 1.00 25.71 215 MET A C 1
ATOM 7741 O O . MET C 1 85 ? 148.702 151.828 118.674 1.00 25.71 215 MET A O 1
ATOM 7746 N N . PHE C 1 86 ? 148.055 153.514 117.322 1.00 25.89 216 PHE A N 1
ATOM 7747 C CA . PHE C 1 86 ? 148.137 154.503 118.394 1.00 25.89 216 PHE A CA 1
ATOM 7748 C C . PHE C 1 86 ? 147.124 154.216 119.500 1.00 25.89 216 PHE A C 1
ATOM 7749 O O . PHE C 1 86 ? 147.431 154.369 120.687 1.00 25.89 216 PHE A O 1
ATOM 7757 N N . VAL C 1 87 ? 145.905 153.817 119.125 1.00 24.83 217 VAL A N 1
ATOM 7758 C CA . VAL C 1 87 ? 144.884 153.466 120.109 1.00 24.83 217 VAL A CA 1
ATOM 7759 C C . VAL C 1 87 ? 145.311 152.237 120.903 1.00 24.83 217 VAL A C 1
ATOM 7760 O O . VAL C 1 87 ? 145.111 152.167 122.121 1.00 24.83 217 VAL A O 1
ATOM 7764 N N . ARG C 1 88 ? 145.919 151.258 120.226 1.00 25.94 218 ARG A N 1
ATOM 7765 C CA . ARG C 1 88 ? 146.433 150.077 120.912 1.00 25.94 218 ARG A CA 1
ATOM 7766 C C . ARG C 1 88 ? 147.505 150.452 121.926 1.00 25.94 218 ARG A C 1
ATOM 7767 O O . ARG C 1 88 ? 147.572 149.868 123.014 1.00 25.94 218 ARG A O 1
ATOM 7775 N N . THR C 1 89 ? 148.357 151.425 121.590 1.00 28.20 219 THR A N 1
ATOM 7776 C CA . THR C 1 89 ? 149.305 151.925 122.580 1.00 28.20 219 THR A CA 1
ATOM 7777 C C . THR C 1 89 ? 148.618 152.697 123.701 1.00 28.20 219 THR A C 1
ATOM 7778 O O . THR C 1 89 ? 149.179 152.802 124.795 1.00 28.20 219 THR A O 1
ATOM 7782 N N . ARG C 1 90 ? 147.423 153.234 123.456 1.00 28.72 220 ARG A N 1
ATOM 7783 C CA . ARG C 1 90 ? 146.694 154.023 124.440 1.00 28.72 220 ARG A CA 1
ATOM 7784 C C . ARG C 1 90 ? 145.522 153.270 125.056 1.00 28.72 220 ARG A C 1
ATOM 7785 O O . ARG C 1 90 ? 144.677 153.891 125.708 1.00 28.72 220 ARG A O 1
ATOM 7793 N N . THR C 1 91 ? 145.440 151.958 124.860 1.00 26.74 221 THR A N 1
ATOM 7794 C CA . THR C 1 91 ? 144.345 151.156 125.390 1.00 26.74 221 THR A CA 1
ATOM 7795 C C . THR C 1 91 ? 144.801 150.484 126.678 1.00 26.74 221 THR A C 1
ATOM 7796 O O . THR C 1 91 ? 145.781 149.731 126.677 1.00 26.74 221 THR A O 1
ATOM 7800 N N . GLY C 1 92 ? 144.092 150.758 127.770 1.00 27.87 222 GLY A N 1
ATOM 7801 C CA . GLY C 1 92 ? 144.437 150.161 129.038 1.00 27.87 222 GLY A CA 1
ATOM 7802 C C . GLY C 1 92 ? 143.897 148.757 129.191 1.00 27.87 222 GLY A C 1
ATOM 7803 O O . GLY C 1 92 ? 143.006 148.314 128.470 1.00 27.87 222 GLY A O 1
ATOM 7804 N N . TYR C 1 93 ? 144.460 148.044 130.161 1.00 28.02 223 TYR A N 1
ATOM 7805 C CA . TYR C 1 93 ? 144.028 146.694 130.479 1.00 28.02 223 TYR A CA 1
ATOM 7806 C C . TYR C 1 93 ? 143.940 146.550 131.990 1.00 28.02 223 TYR A C 1
ATOM 7807 O O . TYR C 1 93 ? 144.602 147.267 132.744 1.00 28.02 223 TYR A O 1
ATOM 7816 N N . LEU C 1 94 ? 143.100 145.616 132.426 1.00 25.87 224 LEU A N 1
ATOM 7817 C CA . LEU C 1 94 ? 142.861 145.401 133.848 1.00 25.87 224 LEU A CA 1
ATOM 7818 C C . LEU C 1 94 ? 143.956 144.505 134.411 1.00 25.87 224 LEU A C 1
ATOM 7819 O O . LEU C 1 94 ? 144.022 143.315 134.090 1.00 25.87 224 LEU A O 1
ATOM 7824 N N . GLU C 1 95 ? 144.821 145.077 135.244 1.00 27.12 225 GLU A N 1
ATOM 7825 C CA . GLU C 1 95 ? 145.786 144.313 136.023 1.00 27.12 225 GLU A CA 1
ATOM 7826 C C . GLU C 1 95 ? 145.517 144.564 137.498 1.00 27.12 225 GLU A C 1
ATOM 7827 O O . GLU C 1 95 ? 145.554 145.715 137.948 1.00 27.12 225 GLU A O 1
ATOM 7833 N N . GLN C 1 96 ? 145.256 143.483 138.239 1.00 23.93 226 GLN A N 1
ATOM 7834 C CA . GLN C 1 96 ? 144.858 143.540 139.648 1.00 23.93 226 GLN A CA 1
ATOM 7835 C C . GLN C 1 96 ? 143.623 144.420 139.835 1.00 23.93 226 GLN A C 1
ATOM 7836 O O . GLN C 1 96 ? 143.523 145.191 140.790 1.00 23.93 226 GLN A O 1
ATOM 7842 N N . GLY C 1 97 ? 142.680 144.311 138.900 1.00 22.34 227 GLY A N 1
ATOM 7843 C CA . GLY C 1 97 ? 141.436 145.048 138.979 1.00 22.34 227 GLY A CA 1
ATOM 7844 C C . GLY C 1 97 ? 141.534 146.519 138.660 1.00 22.34 227 GLY A C 1
ATOM 7845 O O . GLY C 1 97 ? 140.554 147.244 138.849 1.00 22.34 227 GLY A O 1
ATOM 7846 N N . LEU C 1 98 ? 142.680 146.984 138.174 1.00 24.46 228 LEU A N 1
ATOM 7847 C CA . LEU C 1 98 ? 142.910 148.394 137.904 1.00 24.46 228 LEU A CA 1
ATOM 7848 C C . LEU C 1 98 ? 143.250 148.596 136.438 1.00 24.46 228 LEU A C 1
ATOM 7849 O O . LEU C 1 98 ? 144.018 147.823 135.856 1.00 24.46 228 LEU A O 1
ATOM 7854 N N . LEU C 1 99 ? 142.680 149.640 135.846 1.00 27.97 229 LEU A N 1
ATOM 7855 C CA . LEU C 1 99 ? 143.020 150.001 134.478 1.00 27.97 229 LEU A CA 1
ATOM 7856 C C . LEU C 1 99 ? 144.410 150.621 134.452 1.00 27.97 229 LEU A C 1
ATOM 7857 O O . LEU C 1 99 ? 144.658 151.636 135.110 1.00 27.97 229 LEU A O 1
ATOM 7862 N N . VAL C 1 100 ? 145.317 150.004 133.696 1.00 29.98 230 VAL A N 1
ATOM 7863 C CA . VAL C 1 100 ? 146.693 150.478 133.632 1.00 29.98 230 VAL A CA 1
ATOM 7864 C C . VAL C 1 100 ? 146.748 151.771 132.832 1.00 29.98 230 VAL A C 1
ATOM 7865 O O . VAL C 1 100 ? 146.209 151.857 131.721 1.00 29.98 230 VAL A O 1
ATOM 7869 N N . LYS C 1 101 ? 147.397 152.789 133.398 1.00 35.14 231 LYS A N 1
ATOM 7870 C CA . LYS C 1 101 ? 147.512 154.087 132.753 1.00 35.14 231 LYS A CA 1
ATOM 7871 C C . LYS C 1 101 ? 148.947 154.491 132.446 1.00 35.14 231 LYS A C 1
ATOM 7872 O O . LYS C 1 101 ? 149.154 155.535 131.817 1.00 35.14 231 LYS A O 1
ATOM 7878 N N . GLU C 1 102 ? 149.939 153.710 132.868 1.00 38.03 232 GLU A N 1
ATOM 7879 C CA . GLU C 1 102 ? 151.324 154.024 132.546 1.00 38.03 232 GLU A CA 1
ATOM 7880 C C . GLU C 1 102 ? 151.576 153.806 131.058 1.00 38.03 232 GLU A C 1
ATOM 7881 O O . GLU C 1 102 ? 151.280 152.736 130.519 1.00 38.03 232 GLU A O 1
ATOM 7887 N N . GLU C 1 103 ? 152.128 154.828 130.396 1.00 39.49 233 GLU A N 1
ATOM 7888 C CA . GLU C 1 103 ? 152.281 154.775 128.945 1.00 39.49 233 GLU A CA 1
ATOM 7889 C C . GLU C 1 103 ? 153.329 153.747 128.521 1.00 39.49 233 GLU A C 1
ATOM 7890 O O . GLU C 1 103 ? 153.122 153.019 127.542 1.00 39.49 233 GLU A O 1
ATOM 7896 N N . LEU C 1 104 ? 154.444 153.652 129.252 1.00 37.48 234 LEU A N 1
ATOM 7897 C CA . LEU C 1 104 ? 155.462 152.659 128.918 1.00 37.48 234 LEU A CA 1
ATOM 7898 C C . LEU C 1 104 ? 154.943 151.246 129.132 1.00 37.48 234 LEU A C 1
ATOM 7899 O O . LEU C 1 104 ? 155.237 150.342 128.343 1.00 37.48 234 LEU A O 1
ATOM 7904 N N . LYS C 1 105 ? 154.168 151.040 130.196 1.00 34.88 235 LYS A N 1
ATOM 7905 C CA . LYS C 1 105 ? 153.656 149.709 130.496 1.00 34.88 235 LYS A CA 1
ATOM 7906 C C . LYS C 1 105 ? 152.610 149.278 129.471 1.00 34.88 235 LYS A C 1
ATOM 7907 O O . LYS C 1 105 ? 152.592 148.117 129.049 1.00 34.88 235 LYS A O 1
ATOM 7913 N N . LEU C 1 106 ? 151.761 150.211 129.026 1.00 33.13 236 LEU A N 1
ATOM 7914 C CA . LEU C 1 106 ? 150.821 149.911 127.947 1.00 33.13 236 LEU A CA 1
ATOM 7915 C C . LEU C 1 106 ? 151.545 149.628 126.634 1.00 33.13 236 LEU A C 1
ATOM 7916 O O . LEU C 1 106 ? 151.158 148.718 125.889 1.00 33.13 236 LEU A O 1
ATOM 7921 N N . ILE C 1 107 ? 152.592 150.402 126.333 1.00 34.87 237 ILE A N 1
ATOM 7922 C CA . ILE C 1 107 ? 153.362 150.185 125.109 1.00 34.87 237 ILE A CA 1
ATOM 7923 C C . ILE C 1 107 ? 154.027 148.813 125.129 1.00 34.87 237 ILE A C 1
ATOM 7924 O O . ILE C 1 107 ? 154.010 148.085 124.129 1.00 34.87 237 ILE A O 1
ATOM 7929 N N . ASN C 1 108 ? 154.609 148.434 126.270 1.00 34.71 238 ASN A N 1
ATOM 7930 C CA . ASN C 1 108 ? 155.244 147.126 126.386 1.00 34.71 238 ASN A CA 1
ATOM 7931 C C . ASN C 1 108 ? 154.222 145.999 126.312 1.00 34.71 238 ASN A C 1
ATOM 7932 O O . ASN C 1 108 ? 154.497 144.945 125.726 1.00 34.71 238 ASN A O 1
ATOM 7937 N N . LYS C 1 109 ? 153.041 146.199 126.908 1.00 32.95 239 LYS A N 1
ATOM 7938 C CA . LYS C 1 109 ? 151.988 145.192 126.828 1.00 32.95 239 LYS A CA 1
ATOM 7939 C C . LYS C 1 109 ? 151.526 144.993 125.391 1.00 32.95 239 LYS A C 1
ATOM 7940 O O . LYS C 1 109 ? 151.283 143.860 124.960 1.00 32.95 239 LYS A O 1
ATOM 7946 N N . TYR C 1 110 ? 151.399 146.086 124.635 1.00 31.67 240 TYR A N 1
ATOM 7947 C CA . TYR C 1 110 ? 151.038 145.973 123.226 1.00 31.67 240 TYR A CA 1
ATOM 7948 C C . TYR C 1 110 ? 152.138 145.290 122.422 1.00 31.67 240 TYR A C 1
ATOM 7949 O O . TYR C 1 110 ? 151.856 144.403 121.609 1.00 31.67 240 TYR A O 1
ATOM 7958 N N . LYS C 1 111 ? 153.397 145.682 122.643 1.00 33.63 241 LYS A N 1
ATOM 7959 C CA . LYS C 1 111 ? 154.504 145.135 121.863 1.00 33.63 241 LYS A CA 1
ATOM 7960 C C . LYS C 1 111 ? 154.700 143.648 122.131 1.00 33.63 241 LYS A C 1
ATOM 7961 O O . LYS C 1 111 ? 155.022 142.885 121.212 1.00 33.63 241 LYS A O 1
ATOM 7967 N N . SER C 1 112 ? 154.514 143.216 123.381 1.00 34.63 242 SER A N 1
ATOM 7968 C CA . SER C 1 112 ? 154.648 141.802 123.709 1.00 34.63 242 SER A CA 1
ATOM 7969 C C . SER C 1 112 ? 153.558 140.948 123.071 1.00 34.63 242 SER A C 1
ATOM 7970 O O . SER C 1 112 ? 153.746 139.737 122.923 1.00 34.63 242 SER A O 1
ATOM 7973 N N . ASN C 1 113 ? 152.431 141.546 122.697 1.00 34.35 243 ASN A N 1
ATOM 7974 C CA . ASN C 1 113 ? 151.352 140.810 122.059 1.00 34.35 243 ASN A CA 1
ATOM 7975 C C . ASN C 1 113 ? 151.680 140.562 120.589 1.00 34.35 243 ASN A C 1
ATOM 7976 O O . ASN C 1 113 ? 152.402 141.331 119.950 1.00 34.35 243 ASN A O 1
ATOM 7981 N N . LEU C 1 114 ? 151.134 139.464 120.059 1.00 32.21 244 LEU A N 1
ATOM 7982 C CA . LEU C 1 114 ? 151.261 139.149 118.641 1.00 32.21 244 LEU A CA 1
ATOM 7983 C C . LEU C 1 114 ? 150.538 140.165 117.763 1.00 32.21 244 LEU A C 1
ATOM 7984 O O . LEU C 1 114 ? 150.898 140.329 116.589 1.00 32.21 244 LEU A O 1
ATOM 7989 N N . GLN C 1 115 ? 149.540 140.858 118.319 1.00 29.93 245 GLN A N 1
ATOM 7990 C CA . GLN C 1 115 ? 148.798 141.852 117.554 1.00 29.93 245 GLN A CA 1
ATOM 7991 C C . GLN C 1 115 ? 149.693 142.995 117.095 1.00 29.93 245 GLN A C 1
ATOM 7992 O O . GLN C 1 115 ? 149.459 143.561 116.026 1.00 29.93 245 GLN A O 1
ATOM 7998 N N . PHE C 1 116 ? 150.721 143.342 117.873 1.00 29.91 246 PHE A N 1
ATOM 7999 C CA . PHE C 1 116 ? 151.669 144.355 117.417 1.00 29.91 246 PHE A CA 1
ATOM 8000 C C . PHE C 1 116 ? 152.413 143.892 116.172 1.00 29.91 246 PHE A C 1
ATOM 8001 O O . PHE C 1 116 ? 152.601 144.668 115.227 1.00 29.91 246 PHE A O 1
ATOM 8009 N N . LYS C 1 117 ? 152.842 142.627 116.155 1.00 30.38 247 LYS A N 1
ATOM 8010 C CA . LYS C 1 117 ? 153.512 142.085 114.978 1.00 30.38 247 LYS A CA 1
ATOM 8011 C C . LYS C 1 117 ? 152.580 142.066 113.775 1.00 30.38 247 LYS A C 1
ATOM 8012 O O . LYS C 1 117 ? 152.984 142.427 112.664 1.00 30.38 247 LYS A O 1
ATOM 8018 N N . LEU C 1 118 ? 151.325 141.656 113.981 1.00 27.46 248 LEU A N 1
ATOM 8019 C CA . LEU C 1 118 ? 150.365 141.640 112.879 1.00 27.46 248 LEU A CA 1
ATOM 8020 C C . LEU C 1 118 ? 150.058 143.046 112.375 1.00 27.46 248 LEU A C 1
ATOM 8021 O O . LEU C 1 118 ? 149.876 143.248 111.170 1.00 27.46 248 LEU A O 1
ATOM 8026 N N . ASP C 1 119 ? 149.993 144.029 113.275 1.00 27.03 249 ASP A N 1
ATOM 8027 C CA . ASP C 1 119 ? 149.719 145.401 112.859 1.00 27.03 249 ASP A CA 1
ATOM 8028 C C . ASP C 1 119 ? 150.902 146.001 112.111 1.00 27.03 249 ASP A C 1
ATOM 8029 O O . ASP C 1 119 ? 150.715 146.783 111.172 1.00 27.03 249 ASP A O 1
ATOM 8034 N N . VAL C 1 120 ? 152.126 145.666 112.526 1.00 27.72 250 VAL A N 1
ATOM 8035 C CA . VAL C 1 120 ? 153.305 146.113 111.791 1.00 27.72 250 VAL A CA 1
ATOM 8036 C C . VAL C 1 120 ? 153.346 145.472 110.409 1.00 27.72 250 VAL A C 1
ATOM 8037 O O . VAL C 1 120 ? 153.601 146.149 109.404 1.00 27.72 250 VAL A O 1
ATOM 8041 N N . LEU C 1 121 ? 153.080 144.164 110.332 1.00 26.16 251 LEU A N 1
ATOM 8042 C CA . LEU C 1 121 ? 153.064 143.477 109.044 1.00 26.16 251 LEU A CA 1
ATOM 8043 C C . LEU C 1 121 ? 151.951 143.994 108.143 1.00 26.16 251 LEU A C 1
ATOM 8044 O O . LEU C 1 121 ? 152.101 144.007 106.917 1.00 26.16 251 LEU A O 1
ATOM 8049 N N . SER C 1 122 ? 150.832 144.425 108.728 1.00 24.37 252 SER A N 1
ATOM 8050 C CA . SER C 1 122 ? 149.730 144.958 107.938 1.00 24.37 252 SER A CA 1
ATOM 8051 C C . SER C 1 122 ? 150.019 146.354 107.409 1.00 24.37 252 SER A C 1
ATOM 8052 O O . SER C 1 122 ? 149.400 146.769 106.425 1.00 24.37 252 SER A O 1
ATOM 8055 N N . LEU C 1 123 ? 150.936 147.088 108.037 1.00 25.85 253 LEU A N 1
ATOM 8056 C CA . LEU C 1 123 ? 151.304 148.423 107.590 1.00 25.85 253 LEU A CA 1
ATOM 8057 C C . LEU C 1 123 ? 152.677 148.463 106.934 1.00 25.85 253 LEU A C 1
ATOM 8058 O O . LEU C 1 123 ? 153.290 149.534 106.861 1.00 25.85 253 LEU A O 1
ATOM 8063 N N . ILE C 1 124 ? 153.174 147.326 106.470 1.00 28.89 254 ILE A N 1
ATOM 8064 C CA . ILE C 1 124 ? 154.423 147.319 105.703 1.00 28.89 254 ILE A CA 1
ATOM 8065 C C . ILE C 1 124 ? 154.192 148.052 104.387 1.00 28.89 254 ILE A C 1
ATOM 8066 O O . ILE C 1 124 ? 153.246 147.714 103.653 1.00 28.89 254 ILE A O 1
ATOM 8071 N N . PRO C 1 125 ? 155.006 149.056 104.047 1.00 32.05 255 PRO A N 1
ATOM 8072 C CA . PRO C 1 125 ? 154.719 149.865 102.855 1.00 32.05 255 PRO A CA 1
ATOM 8073 C C . PRO C 1 125 ? 154.954 149.111 101.558 1.00 32.05 255 PRO A C 1
ATOM 8074 O O . PRO C 1 125 ? 155.920 149.373 100.835 1.00 32.05 255 PRO A O 1
ATOM 8078 N N . THR C 1 126 ? 154.059 148.171 101.255 1.00 32.97 256 THR A N 1
ATOM 8079 C CA . THR C 1 126 ? 154.124 147.413 100.015 1.00 32.97 256 THR A CA 1
ATOM 8080 C C . THR C 1 126 ? 153.593 148.192 98.821 1.00 32.97 256 THR A C 1
ATOM 8081 O O . THR C 1 126 ? 153.716 147.715 97.689 1.00 32.97 256 THR A O 1
ATOM 8085 N N . ASP C 1 127 ? 153.014 149.374 99.042 1.00 35.55 257 ASP A N 1
ATOM 8086 C CA . ASP C 1 127 ? 152.498 150.177 97.940 1.00 35.55 257 ASP A CA 1
ATOM 8087 C C . ASP C 1 127 ? 153.606 150.720 97.046 1.00 35.55 257 ASP A C 1
ATOM 8088 O O . ASP C 1 127 ? 153.317 151.185 95.939 1.00 35.55 257 ASP A O 1
ATOM 8093 N N . LEU C 1 128 ? 154.861 150.684 97.502 1.00 38.37 258 LEU A N 1
ATOM 8094 C CA . LEU C 1 128 ? 155.978 151.038 96.636 1.00 38.37 258 LEU A CA 1
ATOM 8095 C C . LEU C 1 128 ? 156.222 149.987 95.563 1.00 38.37 258 LEU A C 1
ATOM 8096 O O . LEU C 1 128 ? 156.744 150.318 94.492 1.00 38.37 258 LEU A O 1
ATOM 8101 N N . LEU C 1 129 ? 155.827 148.735 95.814 1.00 38.83 259 LEU A N 1
ATOM 8102 C CA . LEU C 1 129 ? 155.969 147.667 94.831 1.00 38.83 259 LEU A CA 1
ATOM 8103 C C . LEU C 1 129 ? 155.136 147.906 93.581 1.00 38.83 259 LEU A C 1
ATOM 8104 O O . LEU C 1 129 ? 155.365 147.229 92.572 1.00 38.83 259 LEU A O 1
ATOM 8109 N N . TYR C 1 130 ? 154.172 148.831 93.636 1.00 37.13 260 TYR A N 1
ATOM 8110 C CA . TYR C 1 130 ? 153.505 149.302 92.429 1.00 37.13 260 TYR A CA 1
ATOM 8111 C C . TYR C 1 130 ? 154.526 149.775 91.402 1.00 37.13 260 TYR A C 1
ATOM 8112 O O . TYR C 1 130 ? 154.473 149.383 90.231 1.00 37.13 260 TYR A O 1
ATOM 8121 N N . PHE C 1 131 ? 155.503 150.579 91.841 1.00 41.97 261 PHE A N 1
ATOM 8122 C CA . PHE C 1 131 ? 156.552 151.035 90.935 1.00 41.97 261 PHE A CA 1
ATOM 8123 C C . PHE C 1 131 ? 157.401 149.887 90.403 1.00 41.97 261 PHE A C 1
ATOM 8124 O O . PHE C 1 131 ? 158.088 150.056 89.390 1.00 41.97 261 PHE A O 1
ATOM 8132 N N . LYS C 1 132 ? 157.369 148.726 91.056 1.00 40.91 262 LYS A N 1
ATOM 8133 C CA . LYS C 1 132 ? 158.031 147.544 90.529 1.00 40.91 262 LYS A CA 1
ATOM 8134 C C . LYS C 1 132 ? 157.100 146.678 89.691 1.00 40.91 262 LYS A C 1
ATOM 8135 O O . LYS C 1 132 ? 157.577 145.944 88.818 1.00 40.91 262 LYS A O 1
ATOM 8141 N N . LEU C 1 133 ? 155.784 146.765 89.908 1.00 38.57 263 LEU A N 1
ATOM 8142 C CA . LEU C 1 133 ? 154.845 145.863 89.256 1.00 38.57 263 LEU A CA 1
ATOM 8143 C C . LEU C 1 133 ? 153.762 146.553 88.441 1.00 38.57 263 LEU A C 1
ATOM 8144 O O . LEU C 1 133 ? 153.023 145.865 87.729 1.00 38.57 263 LEU A O 1
ATOM 8149 N N . GLY C 1 134 ? 153.644 147.875 88.510 1.00 37.52 264 GLY A N 1
ATOM 8150 C CA . GLY C 1 134 ? 152.564 148.575 87.850 1.00 37.52 264 GLY A CA 1
ATOM 8151 C C . GLY C 1 134 ? 151.298 148.568 88.686 1.00 37.52 264 GLY A C 1
ATOM 8152 O O . GLY C 1 134 ? 151.191 147.906 89.719 1.00 37.52 264 GLY A O 1
ATOM 8153 N N . TRP C 1 135 ? 150.303 149.311 88.206 1.00 36.92 265 TRP A N 1
ATOM 8154 C CA . TRP C 1 135 ? 149.032 149.438 88.908 1.00 36.92 265 TRP A CA 1
ATOM 8155 C C . TRP C 1 135 ? 148.148 148.205 88.768 1.00 36.92 265 TRP A C 1
ATOM 8156 O O . TRP C 1 135 ? 147.041 148.193 89.314 1.00 36.92 265 TRP A O 1
ATOM 8167 N N . ASN C 1 136 ? 148.608 147.175 88.059 1.00 34.27 266 ASN A N 1
ATOM 8168 C CA . ASN C 1 136 ? 147.812 145.982 87.815 1.00 34.27 266 ASN A CA 1
ATOM 8169 C C . ASN C 1 136 ? 147.746 145.058 89.027 1.00 34.27 266 ASN A C 1
ATOM 8170 O O . ASN C 1 136 ? 146.856 144.203 89.090 1.00 34.27 266 ASN A O 1
ATOM 8175 N N . TYR C 1 137 ? 148.637 145.227 90.007 1.00 32.15 267 TYR A N 1
ATOM 8176 C CA . TYR C 1 137 ? 148.784 144.278 91.111 1.00 32.15 267 TYR A CA 1
ATOM 8177 C C . TYR C 1 137 ? 148.501 144.947 92.451 1.00 32.15 267 TYR A C 1
ATOM 8178 O O . TYR C 1 137 ? 149.418 145.483 93.093 1.00 32.15 267 TYR A O 1
ATOM 8187 N N . PRO C 1 138 ? 147.256 144.926 92.924 1.00 26.83 268 PRO A N 1
ATOM 8188 C CA . PRO C 1 138 ? 146.967 145.322 94.311 1.00 26.83 268 PRO A CA 1
ATOM 8189 C C . PRO C 1 138 ? 147.093 144.204 95.338 1.00 26.83 268 PRO A C 1
ATOM 8190 O O . PRO C 1 138 ? 146.802 144.448 96.515 1.00 26.83 268 PRO A O 1
ATOM 8194 N N . GLU C 1 139 ? 147.549 143.007 94.939 1.00 26.55 269 GLU A N 1
ATOM 8195 C CA . GLU C 1 139 ? 147.789 141.925 95.892 1.00 26.55 269 GLU A CA 1
ATOM 8196 C C . GLU C 1 139 ? 148.808 142.305 96.954 1.00 26.55 269 GLU A C 1
ATOM 8197 O O . GLU C 1 139 ? 148.827 141.692 98.027 1.00 26.55 269 GLU A O 1
ATOM 8203 N N . ILE C 1 140 ? 149.652 143.302 96.674 1.00 28.01 270 ILE A N 1
ATOM 8204 C CA . ILE C 1 140 ? 150.612 143.809 97.643 1.00 28.01 270 ILE A CA 1
ATOM 8205 C C . ILE C 1 140 ? 149.929 144.328 98.900 1.00 28.01 270 ILE A C 1
ATOM 8206 O O . ILE C 1 140 ? 150.549 144.368 99.967 1.00 28.01 270 ILE A O 1
ATOM 8211 N N . ARG C 1 141 ? 148.658 144.713 98.809 1.00 22.97 271 ARG A N 1
ATOM 8212 C CA . ARG C 1 141 ? 147.925 145.188 99.973 1.00 22.97 271 ARG A CA 1
ATOM 8213 C C . ARG C 1 141 ? 147.269 144.063 100.763 1.00 22.97 271 ARG A C 1
ATOM 8214 O O . ARG C 1 141 ? 146.571 144.346 101.744 1.00 22.97 271 ARG A O 1
ATOM 8222 N N . LEU C 1 142 ? 147.489 142.802 100.370 1.00 20.39 272 LEU A N 1
ATOM 8223 C CA . LEU C 1 142 ? 146.881 141.674 101.073 1.00 20.39 272 LEU A CA 1
ATOM 8224 C C . LEU C 1 142 ? 147.324 141.603 102.530 1.00 20.39 272 LEU A C 1
ATOM 8225 O O . LEU C 1 142 ? 146.584 141.087 103.377 1.00 20.39 272 LEU A O 1
ATOM 8230 N N . ASN C 1 143 ? 148.513 142.129 102.844 1.00 22.41 273 ASN A N 1
ATOM 8231 C CA . ASN C 1 143 ? 148.981 142.158 104.226 1.00 22.41 273 ASN A CA 1
ATOM 8232 C C . ASN C 1 143 ? 148.083 142.999 105.121 1.00 22.41 273 ASN A C 1
ATOM 8233 O O . ASN C 1 143 ? 148.034 142.751 106.331 1.00 22.41 273 ASN A O 1
ATOM 8238 N N . ARG C 1 144 ? 147.345 143.961 104.549 1.00 21.67 274 ARG A N 1
ATOM 8239 C CA . ARG C 1 144 ? 146.370 144.724 105.325 1.00 21.67 274 ARG A CA 1
ATOM 8240 C C . ARG C 1 144 ? 145.328 143.814 105.961 1.00 21.67 274 ARG A C 1
ATOM 8241 O O . ARG C 1 144 ? 144.809 144.119 107.045 1.00 21.67 274 ARG A O 1
ATOM 8249 N N . LEU C 1 145 ? 145.063 142.662 105.333 1.00 17.97 275 LEU A N 1
ATOM 8250 C CA . LEU C 1 145 ? 144.121 141.688 105.869 1.00 17.97 275 LEU A CA 1
ATOM 8251 C C . LEU C 1 145 ? 144.520 141.204 107.256 1.00 17.97 275 LEU A C 1
ATOM 8252 O O . LEU C 1 145 ? 143.657 140.745 108.011 1.00 17.97 275 LEU A O 1
ATOM 8257 N N . LEU C 1 146 ? 145.799 141.331 107.620 1.00 21.78 276 LEU A N 1
ATOM 8258 C CA . LEU C 1 146 ? 146.268 140.942 108.943 1.00 21.78 276 LEU A CA 1
ATOM 8259 C C . LEU C 1 146 ? 145.750 141.846 110.059 1.00 21.78 276 LEU A C 1
ATOM 8260 O O . LEU C 1 146 ? 146.102 141.610 111.220 1.00 21.78 276 LEU A O 1
ATOM 8265 N N . ARG C 1 147 ? 144.939 142.861 109.759 1.00 21.07 277 ARG A N 1
ATOM 8266 C CA . ARG C 1 147 ? 144.213 143.589 110.794 1.00 21.07 277 ARG A CA 1
ATOM 8267 C C . ARG C 1 147 ? 142.882 142.923 111.137 1.00 21.07 277 ARG A C 1
ATOM 8268 O O . ARG C 1 147 ? 142.116 143.464 111.949 1.00 21.07 277 ARG A O 1
ATOM 8276 N N . PHE C 1 148 ? 142.636 141.730 110.575 1.00 21.05 278 PHE A N 1
ATOM 8277 C CA . PHE C 1 148 ? 141.336 141.062 110.645 1.00 21.05 278 PHE A CA 1
ATOM 8278 C C . PHE C 1 148 ? 140.819 140.934 112.072 1.00 21.05 278 PHE A C 1
ATOM 8279 O O . PHE C 1 148 ? 139.614 141.085 112.315 1.00 21.05 278 PHE A O 1
ATOM 8287 N N . SER C 1 149 ? 141.722 140.685 113.027 1.00 22.25 279 SER A N 1
ATOM 8288 C CA . SER C 1 149 ? 141.316 140.430 114.405 1.00 22.25 279 SER A CA 1
ATOM 8289 C C . SER C 1 149 ? 140.546 141.609 114.976 1.00 22.25 279 SER A C 1
ATOM 8290 O O . SER C 1 149 ? 139.539 141.416 115.672 1.00 22.25 279 SER A O 1
ATOM 8293 N N . ARG C 1 150 ? 140.979 142.834 114.649 1.00 21.68 280 ARG A N 1
ATOM 8294 C CA . ARG C 1 150 ? 140.262 144.029 115.085 1.00 21.68 280 ARG A CA 1
ATOM 8295 C C . ARG C 1 150 ? 138.801 143.954 114.671 1.00 21.68 280 ARG A C 1
ATOM 8296 O O . ARG C 1 150 ? 137.897 144.095 115.507 1.00 21.68 280 ARG A O 1
ATOM 8304 N N . MET C 1 151 ? 138.569 143.632 113.393 1.00 21.88 281 MET A N 1
ATOM 8305 C CA . MET C 1 151 ? 137.222 143.424 112.874 1.00 21.88 281 MET A CA 1
ATOM 8306 C C . MET C 1 151 ? 136.451 142.443 113.741 1.00 21.88 281 MET A C 1
ATOM 8307 O O . MET C 1 151 ? 135.377 142.771 114.267 1.00 21.88 281 MET A O 1
ATOM 8312 N N . PHE C 1 152 ? 137.056 141.277 113.998 1.00 21.81 282 PHE A N 1
ATOM 8313 C CA . PHE C 1 152 ? 136.387 140.245 114.779 1.00 21.81 282 PHE A CA 1
ATOM 8314 C C . PHE C 1 152 ? 136.033 140.765 116.157 1.00 21.81 282 PHE A C 1
ATOM 8315 O O . PHE C 1 152 ? 134.892 140.597 116.615 1.00 21.81 282 PHE A O 1
ATOM 8323 N N . GLU C 1 153 ? 136.966 141.497 116.778 1.00 21.96 283 GLU A N 1
ATOM 8324 C CA . GLU C 1 153 ? 136.733 142.018 118.118 1.00 21.96 283 GLU A CA 1
ATOM 8325 C C . GLU C 1 153 ? 135.488 142.886 118.136 1.00 21.96 283 GLU A C 1
ATOM 8326 O O . GLU C 1 153 ? 134.588 142.679 118.962 1.00 21.96 283 GLU A O 1
ATOM 8332 N N . PHE C 1 154 ? 135.366 143.778 117.146 1.00 21.03 284 PHE A N 1
ATOM 8333 C CA . PHE C 1 154 ? 134.215 144.668 117.100 1.00 21.03 284 PHE A CA 1
ATOM 8334 C C . PHE C 1 154 ? 132.928 143.864 117.069 1.00 21.03 284 PHE A C 1
ATOM 8335 O O . PHE C 1 154 ? 132.032 144.072 117.899 1.00 21.03 284 PHE A O 1
ATOM 8343 N N . PHE C 1 155 ? 132.887 142.842 116.211 1.00 21.65 285 PHE A N 1
ATOM 8344 C CA . PHE C 1 155 ? 131.665 142.066 116.081 1.00 21.65 285 PHE A CA 1
ATOM 8345 C C . PHE C 1 155 ? 131.351 141.324 117.368 1.00 21.65 285 PHE A C 1
ATOM 8346 O O . PHE C 1 155 ? 130.202 141.348 117.827 1.00 21.65 285 PHE A O 1
ATOM 8354 N N . GLN C 1 156 ? 132.368 140.748 118.024 1.00 24.30 286 GLN A N 1
ATOM 8355 C CA . GLN C 1 156 ? 132.038 140.040 119.253 1.00 24.30 286 GLN A CA 1
ATOM 8356 C C . GLN C 1 156 ? 131.618 141.028 120.326 1.00 24.30 286 GLN A C 1
ATOM 8357 O O . GLN C 1 156 ? 130.693 140.743 121.097 1.00 24.30 286 GLN A O 1
ATOM 8363 N N . ARG C 1 157 ? 132.200 142.232 120.314 1.00 24.38 287 ARG A N 1
ATOM 8364 C CA . ARG C 1 157 ? 131.754 143.244 121.258 1.00 24.38 287 ARG A CA 1
ATOM 8365 C C . ARG C 1 157 ? 130.331 143.674 120.949 1.00 24.38 287 ARG A C 1
ATOM 8366 O O . ARG C 1 157 ? 129.542 143.906 121.874 1.00 24.38 287 ARG A O 1
ATOM 8374 N N . THR C 1 158 ? 129.970 143.714 119.661 1.00 22.33 288 THR A N 1
ATOM 8375 C CA . THR C 1 158 ? 128.584 143.985 119.304 1.00 22.33 288 THR A CA 1
ATOM 8376 C C . THR C 1 158 ? 127.674 142.890 119.840 1.00 22.33 288 THR A C 1
ATOM 8377 O O . THR C 1 158 ? 126.576 143.172 120.336 1.00 22.33 288 THR A O 1
ATOM 8381 N N . GLU C 1 159 ? 128.147 141.639 119.811 1.00 25.06 289 GLU A N 1
ATOM 8382 C CA . GLU C 1 159 ? 127.358 140.541 120.352 1.00 25.06 289 GLU A CA 1
ATOM 8383 C C . GLU C 1 159 ? 127.180 140.656 121.860 1.00 25.06 289 GLU A C 1
ATOM 8384 O O . GLU C 1 159 ? 126.261 140.042 122.411 1.00 25.06 289 GLU A O 1
ATOM 8390 N N . THR C 1 160 ? 128.026 141.432 122.536 1.00 25.60 290 THR A N 1
ATOM 8391 C CA . THR C 1 160 ? 127.828 141.684 123.954 1.00 25.60 290 THR A CA 1
ATOM 8392 C C . THR C 1 160 ? 127.056 142.967 124.220 1.00 25.60 290 THR A C 1
ATOM 8393 O O . THR C 1 160 ? 126.640 143.194 125.361 1.00 25.60 290 THR A O 1
ATOM 8397 N N . ARG C 1 161 ? 126.849 143.804 123.204 1.00 24.78 291 ARG A N 1
ATOM 8398 C CA . ARG C 1 161 ? 126.206 145.096 123.397 1.00 24.78 291 ARG A CA 1
ATOM 8399 C C . ARG C 1 161 ? 124.805 145.181 122.818 1.00 24.78 291 ARG A C 1
ATOM 8400 O O . ARG C 1 161 ? 123.987 145.945 123.334 1.00 24.78 291 ARG A O 1
ATOM 8408 N N . THR C 1 162 ? 124.510 144.427 121.765 1.00 25.76 292 THR A N 1
ATOM 8409 C CA . THR C 1 162 ? 123.216 144.533 121.111 1.00 25.76 292 THR A CA 1
ATOM 8410 C C . THR C 1 162 ? 122.115 143.921 121.971 1.00 25.76 292 THR A C 1
ATOM 8411 O O . THR C 1 162 ? 122.355 143.051 122.813 1.00 25.76 292 THR A O 1
ATOM 8415 N N . ASN C 1 163 ? 120.897 144.414 121.770 1.00 28.80 293 ASN A N 1
ATOM 8416 C CA . ASN C 1 163 ? 119.715 143.863 122.414 1.00 28.80 293 ASN A CA 1
ATOM 8417 C C . ASN C 1 163 ? 119.061 142.771 121.583 1.00 28.80 293 ASN A C 1
ATOM 8418 O O . ASN C 1 163 ? 118.038 142.218 122.001 1.00 28.80 293 ASN A O 1
ATOM 8423 N N . TYR C 1 164 ? 119.622 142.458 120.418 1.00 27.63 294 TYR A N 1
ATOM 8424 C CA . TYR C 1 164 ? 119.118 141.408 119.537 1.00 27.63 294 TYR A CA 1
ATOM 8425 C C . TYR C 1 164 ? 120.300 140.514 119.198 1.00 27.63 294 TYR A C 1
ATOM 8426 O O . TYR C 1 164 ? 120.877 140.614 118.107 1.00 27.63 294 TYR A O 1
ATOM 8435 N N . PRO C 1 165 ? 120.711 139.647 120.130 1.00 23.01 295 PRO A N 1
ATOM 8436 C CA . PRO C 1 165 ? 121.898 138.816 119.874 1.00 23.01 295 PRO A CA 1
ATOM 8437 C C . PRO C 1 165 ? 121.705 137.828 118.741 1.00 23.01 295 PRO A C 1
ATOM 8438 O O . PRO C 1 165 ? 122.652 137.565 117.992 1.00 23.01 295 PRO A O 1
ATOM 8442 N N . ASN C 1 166 ? 120.501 137.275 118.590 1.00 20.81 296 ASN A N 1
ATOM 8443 C CA . ASN C 1 166 ? 120.270 136.289 117.540 1.00 20.81 296 ASN A CA 1
ATOM 8444 C C . ASN C 1 166 ? 120.170 136.949 116.171 1.00 20.81 296 ASN A C 1
ATOM 8445 O O . ASN C 1 166 ? 120.675 136.410 115.180 1.00 20.81 296 ASN A O 1
ATOM 8450 N N . ILE C 1 167 ? 119.529 138.118 116.096 1.00 20.44 297 ILE A N 1
ATOM 8451 C CA . ILE C 1 167 ? 119.472 138.859 114.838 1.00 20.44 297 ILE A CA 1
ATOM 8452 C C . ILE C 1 167 ? 120.871 139.281 114.408 1.00 20.44 297 ILE A C 1
ATOM 8453 O O . ILE C 1 167 ? 121.240 139.158 113.232 1.00 20.44 297 ILE A O 1
ATOM 8458 N N . PHE C 1 168 ? 121.678 139.766 115.354 1.00 19.75 298 PHE A N 1
ATOM 8459 C CA . PHE C 1 168 ? 123.049 140.135 115.025 1.00 19.75 298 PHE A CA 1
ATOM 8460 C C . PHE C 1 168 ? 123.881 138.915 114.653 1.00 19.75 298 PHE A C 1
ATOM 8461 O O . PHE C 1 168 ? 124.753 139.003 113.788 1.00 19.75 298 PHE A O 1
ATOM 8469 N N . ARG C 1 169 ? 123.652 137.779 115.315 1.00 17.85 299 ARG A N 1
ATOM 8470 C CA . ARG C 1 169 ? 124.376 136.561 114.967 1.00 17.85 299 ARG A CA 1
ATOM 8471 C C . ARG C 1 169 ? 124.037 136.108 113.553 1.00 17.85 299 ARG A C 1
ATOM 8472 O O . ARG C 1 169 ? 124.924 135.694 112.796 1.00 17.85 299 ARG A O 1
ATOM 8480 N N . ILE C 1 170 ? 122.759 136.203 113.175 1.00 17.04 300 ILE A N 1
ATOM 8481 C CA . ILE C 1 170 ? 122.349 135.886 111.810 1.00 17.04 300 ILE A CA 1
ATOM 8482 C C . ILE C 1 170 ? 123.013 136.838 110.824 1.00 17.04 300 ILE A C 1
ATOM 8483 O O . ILE C 1 170 ? 123.537 136.417 109.787 1.00 17.04 300 ILE A O 1
ATOM 8488 N N . SER C 1 171 ? 123.004 138.137 111.139 1.00 16.93 301 SER A N 1
ATOM 8489 C CA . SER C 1 171 ? 123.603 139.128 110.249 1.00 16.93 301 SER A CA 1
ATOM 8490 C C . SER C 1 171 ? 125.105 138.911 110.101 1.00 16.93 301 SER A C 1
ATOM 8491 O O . SER C 1 171 ? 125.648 139.018 108.998 1.00 16.93 301 SER A O 1
ATOM 8494 N N . ASN C 1 172 ? 125.787 138.599 111.203 1.00 17.21 302 ASN A N 1
ATOM 8495 C CA . ASN C 1 172 ? 127.224 138.352 111.174 1.00 17.21 302 ASN A CA 1
ATOM 8496 C C . ASN C 1 172 ? 127.557 137.100 110.374 1.00 17.21 302 ASN A C 1
ATOM 8497 O O . ASN C 1 172 ? 128.506 137.100 109.579 1.00 17.21 302 ASN A O 1
ATOM 8502 N N . LEU C 1 173 ? 126.787 136.025 110.571 1.00 15.13 303 LEU A N 1
ATOM 8503 C CA . LEU C 1 173 ? 126.994 134.809 109.793 1.00 15.13 303 LEU A CA 1
ATOM 8504 C C . LEU C 1 173 ? 126.760 135.058 108.310 1.00 15.13 303 LEU A C 1
ATOM 8505 O O . LEU C 1 173 ? 127.564 134.638 107.471 1.00 15.13 303 LEU A O 1
ATOM 8510 N N . VAL C 1 174 ? 125.677 135.765 107.975 1.00 14.92 304 VAL A N 1
ATOM 8511 C CA . VAL C 1 174 ? 125.366 136.075 106.583 1.00 14.92 304 VAL A CA 1
ATOM 8512 C C . VAL C 1 174 ? 126.473 136.913 105.963 1.00 14.92 304 VAL A C 1
ATOM 8513 O O . VAL C 1 174 ? 126.903 136.657 104.837 1.00 14.92 304 VAL A O 1
ATOM 8517 N N . MET C 1 175 ? 126.958 137.915 106.696 1.00 17.06 305 MET A N 1
ATOM 8518 C CA . MET C 1 175 ? 128.032 138.768 106.203 1.00 17.06 305 MET A CA 1
ATOM 8519 C C . MET C 1 175 ? 129.312 137.971 105.973 1.00 17.06 305 MET A C 1
ATOM 8520 O O . MET C 1 175 ? 130.012 138.183 104.974 1.00 17.06 305 MET A O 1
ATOM 8525 N N . TYR C 1 176 ? 129.630 137.044 106.881 1.00 15.83 306 TYR A N 1
ATOM 8526 C CA . TYR C 1 176 ? 130.802 136.193 106.691 1.00 15.83 306 TYR A CA 1
ATOM 8527 C C . TYR C 1 176 ? 130.663 135.329 105.445 1.00 15.83 306 TYR A C 1
ATOM 8528 O O . TYR C 1 176 ? 131.613 135.195 104.664 1.00 15.83 306 TYR A O 1
ATOM 8537 N N . ILE C 1 177 ? 129.484 134.738 105.241 1.00 12.78 307 ILE A N 1
ATOM 8538 C CA . ILE C 1 177 ? 129.280 133.890 104.069 1.00 12.78 307 ILE A CA 1
ATOM 8539 C C . ILE C 1 177 ? 129.310 134.720 102.790 1.00 12.78 307 ILE A C 1
ATOM 8540 O O . ILE C 1 177 ? 129.804 134.261 101.758 1.00 12.78 307 ILE A O 1
ATOM 8545 N N . VAL C 1 178 ? 128.798 135.952 102.835 1.00 11.09 308 VAL A N 1
ATOM 8546 C CA . VAL C 1 178 ? 128.865 136.830 101.669 1.00 11.09 308 VAL A CA 1
ATOM 8547 C C . VAL C 1 178 ? 130.311 137.190 101.344 1.00 11.09 308 VAL A C 1
ATOM 8548 O O . VAL C 1 178 ? 130.702 137.218 100.173 1.00 11.09 308 VAL A O 1
ATOM 8552 N N . ILE C 1 179 ? 131.132 137.451 102.365 1.00 10.44 309 ILE A N 1
ATOM 8553 C CA . ILE C 1 179 ? 132.542 137.742 102.107 1.00 10.44 309 ILE A CA 1
ATOM 8554 C C . ILE C 1 179 ? 133.257 136.521 101.535 1.00 10.44 309 ILE A C 1
ATOM 8555 O O . ILE C 1 179 ? 134.056 136.641 100.598 1.00 10.44 309 ILE A O 1
ATOM 8560 N N . ILE C 1 180 ? 132.976 135.332 102.072 1.00 9.41 310 ILE A N 1
ATOM 8561 C CA . ILE C 1 180 ? 133.611 134.121 101.555 1.00 9.41 310 ILE A CA 1
ATOM 8562 C C . ILE C 1 180 ? 133.158 133.845 100.123 1.00 9.41 310 ILE A C 1
ATOM 8563 O O . ILE C 1 180 ? 133.956 133.430 99.273 1.00 9.41 310 ILE A O 1
ATOM 8568 N N . ILE C 1 181 ? 131.879 134.086 99.831 1.00 8.63 311 ILE A N 1
ATOM 8569 C CA . ILE C 1 181 ? 131.354 133.907 98.481 1.00 8.63 311 ILE A CA 1
ATOM 8570 C C . ILE C 1 181 ? 131.999 134.898 97.521 1.00 8.63 311 ILE A C 1
ATOM 8571 O O . ILE C 1 181 ? 132.338 134.552 96.386 1.00 8.63 311 ILE A O 1
ATOM 8576 N N . HIS C 1 182 ? 132.183 136.143 97.963 1.00 8.99 312 HIS A N 1
ATOM 8577 C CA . HIS C 1 182 ? 132.853 137.146 97.142 1.00 8.99 312 HIS A CA 1
ATOM 8578 C C . HIS C 1 182 ? 134.305 136.762 96.876 1.00 8.99 312 HIS A C 1
ATOM 8579 O O . HIS C 1 182 ? 134.807 136.925 95.755 1.00 8.99 312 HIS A O 1
ATOM 8586 N N . TRP C 1 183 ? 134.988 136.236 97.894 1.00 9.81 313 TRP A N 1
ATOM 8587 C CA . TRP C 1 183 ? 136.359 135.766 97.723 1.00 9.81 313 TRP A CA 1
ATOM 8588 C C . TRP C 1 183 ? 136.431 134.608 96.736 1.00 9.81 313 TRP A C 1
ATOM 8589 O O . TRP C 1 183 ? 137.330 134.558 95.890 1.00 9.81 313 TRP A O 1
ATOM 8600 N N . ASN C 1 184 ? 135.490 133.668 96.830 1.00 7.99 314 ASN A N 1
ATOM 8601 C CA . ASN C 1 184 ? 135.459 132.554 95.890 1.00 7.99 314 ASN A CA 1
ATOM 8602 C C . ASN C 1 184 ? 135.092 133.013 94.485 1.00 7.99 314 ASN A C 1
ATOM 8603 O O . ASN C 1 184 ? 135.553 132.424 93.505 1.00 7.99 314 ASN A O 1
ATOM 8608 N N . ALA C 1 185 ? 134.264 134.051 94.367 1.00 8.01 315 ALA A N 1
ATOM 8609 C CA . ALA C 1 185 ? 133.972 134.640 93.066 1.00 8.01 315 ALA A CA 1
ATOM 8610 C C . ALA C 1 185 ? 135.225 135.235 92.443 1.00 8.01 315 ALA A C 1
ATOM 8611 O O . ALA C 1 185 ? 135.487 135.055 91.246 1.00 8.01 315 ALA A O 1
ATOM 8613 N N . CYS C 1 186 ? 136.015 135.942 93.253 1.00 9.19 316 CYS A N 1
ATOM 8614 C CA . CYS C 1 186 ? 137.289 136.471 92.782 1.00 9.19 316 CYS A CA 1
ATOM 8615 C C . CYS C 1 186 ? 138.236 135.346 92.376 1.00 9.19 316 CYS A C 1
ATOM 8616 O O . CYS C 1 186 ? 138.930 135.444 91.356 1.00 9.19 316 CYS A O 1
ATOM 8619 N N . VAL C 1 187 ? 138.263 134.264 93.158 1.00 8.53 317 VAL A N 1
ATOM 8620 C CA . VAL C 1 187 ? 139.118 133.120 92.846 1.00 8.53 317 VAL A CA 1
ATOM 8621 C C . VAL C 1 187 ? 138.689 132.467 91.535 1.00 8.53 317 VAL A C 1
ATOM 8622 O O . VAL C 1 187 ? 139.527 132.114 90.699 1.00 8.53 317 VAL A O 1
ATOM 8626 N N . PHE C 1 188 ? 137.379 132.302 91.336 1.00 7.68 318 PHE A N 1
ATOM 8627 C CA . PHE C 1 188 ? 136.866 131.712 90.104 1.00 7.68 318 PHE A CA 1
ATOM 8628 C C . PHE C 1 188 ? 137.191 132.580 88.896 1.00 7.68 318 PHE A C 1
ATOM 8629 O O . PHE C 1 188 ? 137.559 132.065 87.832 1.00 7.68 318 PHE A O 1
ATOM 8637 N N . TYR C 1 189 ? 137.062 133.902 89.040 1.00 9.88 319 TYR A N 1
ATOM 8638 C CA . TYR C 1 189 ? 137.425 134.798 87.947 1.00 9.88 319 TYR A CA 1
ATOM 8639 C C . TYR C 1 189 ? 138.916 134.723 87.639 1.00 9.88 319 TYR A C 1
ATOM 8640 O O . TYR C 1 189 ? 139.315 134.726 86.470 1.00 9.88 319 TYR A O 1
ATOM 8649 N N . SER C 1 190 ? 139.756 134.648 88.676 1.00 10.15 320 SER A N 1
ATOM 8650 C CA . SER C 1 190 ? 141.196 134.531 88.460 1.00 10.15 320 SER A CA 1
ATOM 8651 C C . SER C 1 190 ? 141.559 133.213 87.785 1.00 10.15 320 SER A C 1
ATOM 8652 O O . SER C 1 190 ? 142.448 133.172 86.928 1.00 10.15 320 SER A O 1
ATOM 8655 N N . ILE C 1 191 ? 140.889 132.125 88.166 1.00 9.77 321 ILE A N 1
ATOM 8656 C CA . ILE C 1 191 ? 141.157 130.828 87.551 1.00 9.77 321 ILE A CA 1
ATOM 8657 C C . ILE C 1 191 ? 140.716 130.827 86.092 1.00 9.77 321 ILE A C 1
ATOM 8658 O O . ILE C 1 191 ? 141.404 130.279 85.221 1.00 9.77 321 ILE A O 1
ATOM 8663 N N . SER C 1 192 ? 139.574 131.456 85.798 1.00 10.38 322 SER A N 1
ATOM 8664 C CA . SER C 1 192 ? 139.139 131.592 84.412 1.00 10.38 322 SER A CA 1
ATOM 8665 C C . SER C 1 192 ? 140.108 132.452 83.609 1.00 10.38 322 SER A C 1
ATOM 8666 O O . SER C 1 192 ? 140.339 132.195 82.422 1.00 10.38 322 SER A O 1
ATOM 8669 N N . LYS C 1 193 ? 140.670 133.487 84.237 1.00 11.92 323 LYS A N 1
ATOM 8670 C CA . LYS C 1 193 ? 141.680 134.307 83.575 1.00 11.92 323 LYS A CA 1
ATOM 8671 C C . LYS C 1 193 ? 142.938 133.503 83.277 1.00 11.92 323 LYS A C 1
ATOM 8672 O O . LYS C 1 193 ? 143.530 133.637 82.200 1.00 11.92 323 LYS A O 1
ATOM 8678 N N . ALA C 1 194 ? 143.370 132.674 84.231 1.00 11.13 324 ALA A N 1
ATOM 8679 C CA . ALA C 1 194 ? 144.564 131.858 84.034 1.00 11.13 324 ALA A CA 1
ATOM 8680 C C . ALA C 1 194 ? 144.359 130.827 82.931 1.00 11.13 324 ALA A C 1
ATOM 8681 O O . ALA C 1 194 ? 145.235 130.638 82.080 1.00 11.13 324 ALA A O 1
ATOM 8683 N N . ILE C 1 195 ? 143.210 130.150 82.932 1.00 11.22 325 ILE A N 1
ATOM 8684 C CA . ILE C 1 195 ? 142.911 129.189 81.875 1.00 11.22 325 ILE A CA 1
ATOM 8685 C C . ILE C 1 195 ? 142.672 129.907 80.554 1.00 11.22 325 ILE A C 1
ATOM 8686 O O . ILE C 1 195 ? 143.130 129.462 79.494 1.00 11.22 325 ILE A O 1
ATOM 8691 N N . GLY C 1 196 ? 141.973 131.035 80.597 1.00 12.66 326 GLY A N 1
ATOM 8692 C CA . GLY C 1 196 ? 141.626 131.762 79.396 1.00 12.66 326 GLY A CA 1
ATOM 8693 C C . GLY C 1 196 ? 140.128 131.935 79.286 1.00 12.66 326 GLY A C 1
ATOM 8694 O O . GLY C 1 196 ? 139.383 130.952 79.339 1.00 12.66 326 GLY A O 1
ATOM 8695 N N . PHE C 1 197 ? 139.677 133.177 79.148 1.00 14.03 327 PHE A N 1
ATOM 8696 C CA . PHE C 1 197 ? 138.249 133.455 79.090 1.00 14.03 327 PHE A CA 1
ATOM 8697 C C . PHE C 1 197 ? 137.653 132.906 77.802 1.00 14.03 327 PHE A C 1
ATOM 8698 O O . PHE C 1 197 ? 138.148 133.185 76.706 1.00 14.03 327 PHE A O 1
ATOM 8706 N N . GLY C 1 198 ? 136.589 132.119 77.938 1.00 15.13 328 GLY A N 1
ATOM 8707 C CA . GLY C 1 198 ? 135.917 131.545 76.793 1.00 15.13 328 GLY A CA 1
ATOM 8708 C C . GLY C 1 198 ? 136.606 130.355 76.169 1.00 15.13 328 GLY A C 1
ATOM 8709 O O . GLY C 1 198 ? 136.147 129.876 75.126 1.00 15.13 328 GLY A O 1
ATOM 8710 N N . ASN C 1 199 ? 137.696 129.865 76.765 1.00 15.75 329 ASN A N 1
ATOM 8711 C CA . ASN C 1 199 ? 138.413 128.732 76.187 1.00 15.75 329 ASN A CA 1
ATOM 8712 C C . ASN C 1 199 ? 137.583 127.456 76.255 1.00 15.75 329 ASN A C 1
ATOM 8713 O O . ASN C 1 199 ? 137.615 126.639 75.328 1.00 15.75 329 ASN A O 1
ATOM 8718 N N . ASP C 1 200 ? 136.834 127.269 77.338 1.00 12.75 330 ASP A N 1
ATOM 8719 C CA . ASP C 1 200 ? 135.924 126.143 77.466 1.00 12.75 330 ASP A CA 1
ATOM 8720 C C . ASP C 1 200 ? 134.635 126.624 78.118 1.00 12.75 330 ASP A C 1
ATOM 8721 O O . ASP C 1 200 ? 134.467 127.811 78.414 1.00 12.75 330 ASP A O 1
ATOM 8726 N N . THR C 1 201 ? 133.711 125.688 78.331 1.00 11.13 331 THR A N 1
ATOM 8727 C CA . THR C 1 201 ? 132.385 126.043 78.820 1.00 11.13 331 THR A CA 1
ATOM 8728 C C . THR C 1 201 ? 132.377 126.361 80.310 1.00 11.13 331 THR A C 1
ATOM 8729 O O . THR C 1 201 ? 131.473 127.059 80.781 1.00 11.13 331 THR A O 1
ATOM 8733 N N . TRP C 1 202 ? 133.353 125.856 81.066 1.00 9.67 332 TRP A N 1
ATOM 8734 C CA . TRP C 1 202 ? 133.334 126.048 82.512 1.00 9.67 332 TRP A CA 1
ATOM 8735 C C . TRP C 1 202 ? 133.771 127.451 82.917 1.00 9.67 332 TRP A C 1
ATOM 8736 O O . TRP C 1 202 ? 133.206 128.029 83.852 1.00 9.67 332 TRP A O 1
ATOM 8747 N N . VAL C 1 203 ? 134.779 128.005 82.245 1.00 10.61 333 VAL A N 1
ATOM 8748 C CA . VAL C 1 203 ? 135.375 129.275 82.646 1.00 10.61 333 VAL A CA 1
ATOM 8749 C C . VAL C 1 203 ? 134.401 130.414 82.392 1.00 10.61 333 VAL A C 1
ATOM 8750 O O . VAL C 1 203 ? 133.369 130.231 81.736 1.00 10.61 333 VAL A O 1
ATOM 8754 N N . TYR C 1 204 ? 134.717 131.588 82.927 1.00 12.91 334 TYR A N 1
ATOM 8755 C CA . TYR C 1 204 ? 133.982 132.787 82.565 1.00 12.91 334 TYR A CA 1
ATOM 8756 C C . TYR C 1 204 ? 134.104 133.014 81.059 1.00 12.91 334 TYR A C 1
ATOM 8757 O O . TYR C 1 204 ? 135.171 132.771 80.483 1.00 12.91 334 TYR A O 1
ATOM 8766 N N . PRO C 1 205 ? 133.027 133.448 80.385 1.00 15.62 335 PRO A N 1
ATOM 8767 C CA . PRO C 1 205 ? 133.074 133.595 78.922 1.00 15.62 335 PRO A CA 1
ATOM 8768 C C . PRO C 1 205 ? 134.076 134.631 78.436 1.00 15.62 335 PRO A C 1
ATOM 8769 O O . PRO C 1 205 ? 134.721 135.314 79.237 1.00 15.62 335 PRO A O 1
ATOM 8773 N N . ASP C 1 206 ? 134.218 134.738 77.117 1.00 22.52 336 ASP A N 1
ATOM 8774 C CA . ASP C 1 206 ? 135.190 135.654 76.534 1.00 22.52 336 ASP A CA 1
ATOM 8775 C C . ASP C 1 206 ? 134.848 137.095 76.893 1.00 22.52 336 ASP A C 1
ATOM 8776 O O . ASP C 1 206 ? 133.698 137.522 76.771 1.00 22.52 336 ASP A O 1
ATOM 8781 N N . ILE C 1 207 ? 135.858 137.845 77.347 1.00 22.16 337 ILE A N 1
ATOM 8782 C CA . ILE C 1 207 ? 135.631 139.211 77.815 1.00 22.16 337 ILE A CA 1
ATOM 8783 C C . ILE C 1 207 ? 135.563 140.218 76.682 1.00 22.16 337 ILE A C 1
ATOM 8784 O O . ILE C 1 207 ? 135.340 141.408 76.938 1.00 22.16 337 ILE A O 1
ATOM 8789 N N . ASN C 1 208 ? 135.763 139.788 75.438 1.00 27.06 338 ASN A N 1
ATOM 8790 C CA . ASN C 1 208 ? 135.491 140.651 74.298 1.00 27.06 338 ASN A CA 1
ATOM 8791 C C . ASN C 1 208 ? 134.017 140.660 73.922 1.00 27.06 338 ASN A C 1
ATOM 8792 O O . ASN C 1 208 ? 133.618 141.444 73.053 1.00 27.06 338 ASN A O 1
ATOM 8797 N N . ASP C 1 209 ? 133.213 139.802 74.542 1.00 26.48 339 ASP A N 1
ATOM 8798 C CA . ASP C 1 209 ? 131.770 139.860 74.374 1.00 26.48 339 ASP A CA 1
ATOM 8799 C C . ASP C 1 209 ? 131.237 141.162 74.970 1.00 26.48 339 ASP A C 1
ATOM 8800 O O . ASP C 1 209 ? 131.668 141.567 76.053 1.00 26.48 339 ASP A O 1
ATOM 8805 N N . PRO C 1 210 ? 130.324 141.851 74.279 1.00 26.11 340 PRO A N 1
ATOM 8806 C CA . PRO C 1 210 ? 129.789 143.108 74.831 1.00 26.11 340 PRO A CA 1
ATOM 8807 C C . PRO C 1 210 ? 129.019 142.935 76.129 1.00 26.11 340 PRO A C 1
ATOM 8808 O O . PRO C 1 210 ? 129.013 143.852 76.959 1.00 26.11 340 PRO A O 1
ATOM 8812 N N . GLU C 1 211 ? 128.365 141.790 76.333 1.00 22.41 341 GLU A N 1
ATOM 8813 C CA . GLU C 1 211 ? 127.614 141.584 77.566 1.00 22.41 341 GLU A CA 1
ATOM 8814 C C . GLU C 1 211 ? 128.511 141.077 78.689 1.00 22.41 341 GLU A C 1
ATOM 8815 O O . GLU C 1 211 ? 128.450 141.580 79.815 1.00 22.41 341 GLU A O 1
ATOM 8821 N N . PHE C 1 212 ? 129.353 140.086 78.402 1.00 18.87 342 PHE A N 1
ATOM 8822 C CA . PHE C 1 212 ? 130.200 139.501 79.433 1.00 18.87 342 PHE A CA 1
ATOM 8823 C C . PHE C 1 212 ? 131.494 140.272 79.652 1.00 18.87 342 PHE A C 1
ATOM 8824 O O . PHE C 1 212 ? 132.214 139.976 80.611 1.00 18.87 342 PHE A O 1
ATOM 8832 N N . GLY C 1 213 ? 131.804 141.248 78.801 1.00 18.22 343 GLY A N 1
ATOM 8833 C CA . GLY C 1 213 ? 132.967 142.084 79.022 1.00 18.22 343 GLY A CA 1
ATOM 8834 C C . GLY C 1 213 ? 132.769 143.206 80.012 1.00 18.22 343 GLY A C 1
ATOM 8835 O O . GLY C 1 213 ? 133.747 143.849 80.402 1.00 18.22 343 GLY A O 1
ATOM 8836 N N . ARG C 1 214 ? 131.529 143.463 80.418 1.00 15.79 344 ARG A N 1
ATOM 8837 C CA . ARG C 1 214 ? 131.261 144.495 81.408 1.00 15.79 344 ARG A CA 1
ATOM 8838 C C . ARG C 1 214 ? 131.739 144.049 82.783 1.00 15.79 344 ARG A C 1
ATOM 8839 O O . ARG C 1 214 ? 131.589 142.884 83.162 1.00 15.79 344 ARG A O 1
ATOM 8847 N N . LEU C 1 215 ? 132.326 144.990 83.528 1.00 14.86 345 LEU A N 1
ATOM 8848 C CA . LEU C 1 215 ? 132.869 144.678 84.847 1.00 14.86 345 LEU A CA 1
ATOM 8849 C C . LEU C 1 215 ? 131.775 144.238 85.811 1.00 14.86 345 LEU A C 1
ATOM 8850 O O . LEU C 1 215 ? 131.970 143.302 86.600 1.00 14.86 345 LEU A O 1
ATOM 8855 N N . ALA C 1 216 ? 130.621 144.910 85.767 1.00 12.82 346 ALA A N 1
ATOM 8856 C CA . ALA C 1 216 ? 129.499 144.517 86.610 1.00 12.82 346 ALA A CA 1
ATOM 8857 C C . ALA C 1 216 ? 129.048 143.101 86.288 1.00 12.82 346 ALA A C 1
ATOM 8858 O O . ALA C 1 216 ? 128.812 142.300 87.197 1.00 12.82 346 ALA A O 1
ATOM 8860 N N . ARG C 1 217 ? 128.959 142.764 84.999 1.00 13.50 347 ARG A N 1
ATOM 8861 C CA . ARG C 1 217 ? 128.613 141.400 84.614 1.00 13.50 347 ARG A CA 1
ATOM 8862 C C . ARG C 1 217 ? 129.674 140.410 85.077 1.00 13.50 347 ARG A C 1
ATOM 8863 O O . ARG C 1 217 ? 129.339 139.317 85.542 1.00 13.50 347 ARG A O 1
ATOM 8871 N N . LYS C 1 218 ? 130.954 140.782 84.977 1.00 12.20 348 LYS A N 1
ATOM 8872 C CA . LYS C 1 218 ? 132.027 139.895 85.422 1.00 12.20 348 LYS A CA 1
ATOM 8873 C C . LYS C 1 218 ? 131.888 139.561 86.900 1.00 12.20 348 LYS A C 1
ATOM 8874 O O . LYS C 1 218 ? 131.815 138.383 87.279 1.00 12.20 348 LYS A O 1
ATOM 8880 N N . TYR C 1 219 ? 131.800 140.593 87.746 1.00 9.95 349 TYR A N 1
ATOM 8881 C CA . TYR C 1 219 ? 131.709 140.348 89.180 1.00 9.95 349 TYR A CA 1
ATOM 8882 C C . TYR C 1 219 ? 130.415 139.638 89.542 1.00 9.95 349 TYR A C 1
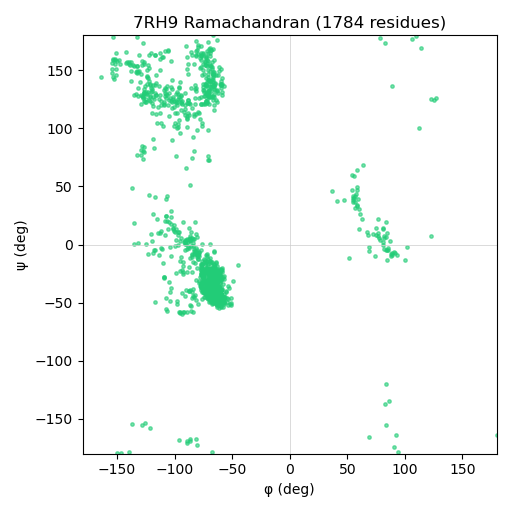ATOM 8883 O O . TYR C 1 219 ? 130.417 138.733 90.380 1.00 9.95 349 TYR A O 1
ATOM 8892 N N . VAL C 1 220 ? 129.301 140.029 88.925 1.00 9.74 350 VAL A N 1
ATOM 8893 C CA . VAL C 1 220 ? 128.011 139.498 89.337 1.00 9.74 350 VAL A CA 1
ATOM 8894 C C . VAL C 1 220 ? 127.846 138.051 88.877 1.00 9.74 350 VAL A C 1
ATOM 8895 O O . VAL C 1 220 ? 127.306 137.216 89.612 1.00 9.74 350 VAL A O 1
ATOM 8899 N N . TYR C 1 221 ? 128.343 137.708 87.682 1.00 9.14 351 TYR A N 1
ATOM 8900 C CA . TYR C 1 221 ? 128.317 136.310 87.263 1.00 9.14 351 TYR A CA 1
ATOM 8901 C C . TYR C 1 221 ? 129.269 135.463 88.094 1.00 9.14 351 TYR A C 1
ATOM 8902 O O . TYR C 1 221 ? 128.957 134.309 88.411 1.00 9.14 351 TYR A O 1
ATOM 8911 N N . SER C 1 222 ? 130.447 136.000 88.433 1.00 8.33 352 SER A N 1
ATOM 8912 C CA . SER C 1 222 ? 131.348 135.261 89.309 1.00 8.33 352 SER A CA 1
ATOM 8913 C C . SER C 1 222 ? 130.715 135.038 90.675 1.00 8.33 352 SER A C 1
ATOM 8914 O O . SER C 1 222 ? 130.857 133.963 91.265 1.00 8.33 352 SER A O 1
ATOM 8917 N N . LEU C 1 223 ? 130.002 136.044 91.186 1.00 7.52 353 LEU A N 1
ATOM 8918 C CA . LEU C 1 223 ? 129.287 135.906 92.449 1.00 7.52 353 LEU A CA 1
ATOM 8919 C C . LEU C 1 223 ? 128.174 134.875 92.343 1.00 7.52 353 LEU A C 1
ATOM 8920 O O . LEU C 1 223 ? 127.919 134.131 93.293 1.00 7.52 353 LEU A O 1
ATOM 8925 N N . TYR C 1 224 ? 127.496 134.827 91.197 1.00 7.75 354 TYR A N 1
ATOM 8926 C CA . TYR C 1 224 ? 126.457 133.828 90.966 1.00 7.75 354 TYR A CA 1
ATOM 8927 C C . TYR C 1 224 ? 127.036 132.420 90.986 1.00 7.75 354 TYR A C 1
ATOM 8928 O O . TYR C 1 224 ? 126.512 131.524 91.663 1.00 7.75 354 TYR A O 1
ATOM 8937 N N . TRP C 1 225 ? 128.145 132.224 90.270 1.00 6.92 355 TRP A N 1
ATOM 8938 C CA . TRP C 1 225 ? 128.830 130.937 90.266 1.00 6.92 355 TRP A CA 1
ATOM 8939 C C . TRP C 1 225 ? 129.292 130.559 91.667 1.00 6.92 355 TRP A C 1
ATOM 8940 O O . TRP C 1 225 ? 129.131 129.410 92.097 1.00 6.92 355 TRP A O 1
ATOM 8951 N N . SER C 1 226 ? 129.866 131.521 92.391 1.00 7.29 356 SER A N 1
ATOM 8952 C CA . SER C 1 226 ? 130.394 131.255 93.722 1.00 7.29 356 SER A CA 1
ATOM 8953 C C . SER C 1 226 ? 129.283 130.939 94.712 1.00 7.29 356 SER A C 1
ATOM 8954 O O . SER C 1 226 ? 129.447 130.069 95.569 1.00 7.29 356 SER A O 1
ATOM 8957 N N . THR C 1 227 ? 128.153 131.641 94.618 1.00 7.48 357 THR A N 1
ATOM 8958 C CA . THR C 1 227 ? 127.014 131.339 95.476 1.00 7.48 357 THR A CA 1
ATOM 8959 C C . THR C 1 227 ? 126.496 129.936 95.205 1.00 7.48 357 THR A C 1
ATOM 8960 O O . THR C 1 227 ? 126.276 129.152 96.136 1.00 7.48 357 THR A O 1
ATOM 8964 N N . LEU C 1 228 ? 126.349 129.584 93.924 1.00 8.15 358 LEU A N 1
ATOM 8965 C CA . LEU C 1 228 ? 125.839 128.262 93.577 1.00 8.15 358 LEU A CA 1
ATOM 8966 C C . LEU C 1 228 ? 126.781 127.156 94.037 1.00 8.15 358 LEU A C 1
ATOM 8967 O O . LEU C 1 228 ? 126.330 126.093 94.477 1.00 8.15 358 LEU A O 1
ATOM 8972 N N . THR C 1 229 ? 128.092 127.383 93.944 1.00 7.34 359 THR A N 1
ATOM 8973 C CA . THR C 1 229 ? 129.033 126.348 94.357 1.00 7.34 359 THR A CA 1
ATOM 8974 C C . THR C 1 229 ? 129.151 126.261 95.878 1.00 7.34 359 THR A C 1
ATOM 8975 O O . THR C 1 229 ? 129.103 125.166 96.447 1.00 7.34 359 THR A O 1
ATOM 8979 N N . LEU C 1 230 ? 129.302 127.406 96.551 1.00 8.15 360 LEU A N 1
ATOM 8980 C CA . LEU C 1 230 ? 129.529 127.423 97.992 1.00 8.15 360 LEU A CA 1
ATOM 8981 C C . LEU C 1 230 ? 128.270 127.083 98.778 1.00 8.15 360 LEU A C 1
ATOM 8982 O O . LEU C 1 230 ? 128.351 126.783 99.973 1.00 8.15 360 LEU A O 1
ATOM 8987 N N . THR C 1 231 ? 127.103 127.155 98.150 1.00 8.92 361 THR A N 1
ATOM 8988 C CA . THR C 1 231 ? 125.892 126.647 98.774 1.00 8.92 361 THR A CA 1
ATOM 8989 C C . THR C 1 231 ? 125.617 125.190 98.422 1.00 8.92 361 THR A C 1
ATOM 8990 O O . THR C 1 231 ? 124.577 124.660 98.826 1.00 8.92 361 THR A O 1
ATOM 8994 N N . THR C 1 232 ? 126.525 124.546 97.678 1.00 9.05 362 THR A N 1
ATOM 8995 C CA . THR C 1 232 ? 126.388 123.160 97.210 1.00 9.05 362 THR A CA 1
ATOM 8996 C C . THR C 1 232 ? 125.109 122.963 96.403 1.00 9.05 362 THR A C 1
ATOM 8997 O O . THR C 1 232 ? 124.509 121.886 96.417 1.00 9.05 362 THR A O 1
ATOM 9001 N N . ILE C 1 233 ? 124.709 124.025 95.712 1.00 9.76 363 ILE A N 1
ATOM 9002 C CA . ILE C 1 233 ? 123.511 124.025 94.888 1.00 9.76 363 ILE A CA 1
ATOM 9003 C C . ILE C 1 233 ? 123.785 123.482 93.490 1.00 9.76 363 ILE A C 1
ATOM 9004 O O . ILE C 1 233 ? 122.982 122.731 92.952 1.00 9.76 363 ILE A O 1
ATOM 9009 N N . GLY C 1 234 ? 124.922 123.858 92.910 1.00 10.56 364 GLY A N 1
ATOM 9010 C CA . GLY C 1 234 ? 125.295 123.405 91.579 1.00 10.56 364 GLY A CA 1
ATOM 9011 C C . GLY C 1 234 ? 124.624 124.241 90.523 1.00 10.56 364 GLY A C 1
ATOM 9012 O O . GLY C 1 234 ? 124.540 125.459 90.653 1.00 10.56 364 GLY A O 1
ATOM 9013 N N . GLU C 1 235 ? 124.125 123.576 89.479 1.00 12.70 365 GLU A N 1
ATOM 9014 C CA . GLU C 1 235 ? 123.494 124.222 88.325 1.00 12.70 365 GLU A CA 1
ATOM 9015 C C . GLU C 1 235 ? 124.413 125.279 87.712 1.00 12.70 365 GLU A C 1
ATOM 9016 O O . GLU C 1 235 ? 124.012 126.407 87.420 1.00 12.70 365 GLU A O 1
ATOM 9022 N N . THR C 1 236 ? 125.665 124.890 87.524 1.00 11.86 366 THR A N 1
ATOM 9023 C CA . THR C 1 236 ? 126.709 125.667 86.878 1.00 11.86 366 THR A CA 1
ATOM 9024 C C . THR C 1 236 ? 127.287 124.805 85.770 1.00 11.86 366 THR A C 1
ATOM 9025 O O . THR C 1 236 ? 127.139 123.578 85.799 1.00 11.86 366 THR A O 1
ATOM 9029 N N . PRO C 1 237 ? 127.904 125.408 84.752 1.00 11.76 367 PRO A N 1
ATOM 9030 C CA . PRO C 1 237 ? 128.533 124.605 83.690 1.00 11.76 367 PRO A CA 1
ATOM 9031 C C . PRO C 1 237 ? 129.601 123.687 84.254 1.00 11.76 367 PRO A C 1
ATOM 9032 O O . PRO C 1 237 ? 130.450 124.118 85.048 1.00 11.76 367 PRO A O 1
ATOM 9036 N N . PRO C 1 238 ? 129.569 122.408 83.884 1.00 11.07 368 PRO A N 1
ATOM 9037 C CA . PRO C 1 238 ? 130.477 121.445 84.499 1.00 11.07 368 PRO A CA 1
ATOM 9038 C C . PRO C 1 238 ? 131.912 121.721 84.104 1.00 11.07 368 PRO A C 1
ATOM 9039 O O . PRO C 1 238 ? 132.183 122.270 83.019 1.00 11.07 368 PRO A O 1
ATOM 9043 N N . PRO C 1 239 ? 132.869 121.378 84.966 1.00 9.93 369 PRO A N 1
ATOM 9044 C CA . PRO C 1 239 ? 134.283 121.531 84.606 1.00 9.93 369 PRO A CA 1
ATOM 9045 C C . PRO C 1 239 ? 134.665 120.660 83.418 1.00 9.93 369 PRO A C 1
ATOM 9046 O O . PRO C 1 239 ? 134.133 119.565 83.229 1.00 9.93 369 PRO A O 1
ATOM 9050 N N . VAL C 1 240 ? 135.578 121.181 82.595 1.00 10.92 370 VAL A N 1
ATOM 9051 C CA . VAL C 1 240 ? 136.050 120.475 81.407 1.00 10.92 370 VAL A CA 1
ATOM 9052 C C . VAL C 1 240 ? 137.492 119.993 81.553 1.00 10.92 370 VAL A C 1
ATOM 9053 O O . VAL C 1 240 ? 137.845 118.944 80.987 1.00 10.92 370 VAL A O 1
ATOM 9057 N N . ARG C 1 241 ? 138.308 120.667 82.357 1.00 11.78 371 ARG A N 1
ATOM 9058 C CA . ARG C 1 241 ? 139.711 120.322 82.522 1.00 11.78 371 ARG A CA 1
ATOM 9059 C C . ARG C 1 241 ? 139.938 119.741 83.910 1.00 11.78 371 ARG A C 1
ATOM 9060 O O . ARG C 1 241 ? 139.130 119.919 84.824 1.00 11.78 371 ARG A O 1
ATOM 9068 N N . ASP C 1 242 ? 141.067 119.041 84.054 1.00 12.27 372 ASP A N 1
ATOM 9069 C CA . ASP C 1 242 ? 141.392 118.403 85.326 1.00 12.27 372 ASP A CA 1
ATOM 9070 C C . ASP C 1 242 ? 141.612 119.431 86.426 1.00 12.27 372 ASP A C 1
ATOM 9071 O O . ASP C 1 242 ? 141.205 119.212 87.571 1.00 12.27 372 ASP A O 1
ATOM 9076 N N . SER C 1 243 ? 142.265 120.551 86.103 1.00 10.63 373 SER A N 1
ATOM 9077 C CA . SER C 1 243 ? 142.421 121.624 87.079 1.00 10.63 373 SER A CA 1
ATOM 9078 C C . SER C 1 243 ? 141.070 122.201 87.475 1.00 10.63 373 SER A C 1
ATOM 9079 O O . SER C 1 243 ? 140.832 122.501 88.651 1.00 10.63 373 SER A O 1
ATOM 9082 N N . GLU C 1 244 ? 140.164 122.347 86.505 1.00 10.44 374 GLU A N 1
ATOM 9083 C CA . GLU C 1 244 ? 138.820 122.814 86.818 1.00 10.44 374 GLU A CA 1
ATOM 9084 C C . GLU C 1 244 ? 138.065 121.794 87.654 1.00 10.44 374 GLU A C 1
ATOM 9085 O O . GLU C 1 244 ? 137.308 122.165 88.554 1.00 10.44 374 GLU A O 1
ATOM 9091 N N . TYR C 1 245 ? 138.259 120.507 87.366 1.00 9.84 375 TYR A N 1
ATOM 9092 C CA . TYR C 1 245 ? 137.625 119.458 88.154 1.00 9.84 375 TYR A CA 1
ATOM 9093 C C . TYR C 1 245 ? 138.111 119.495 89.598 1.00 9.84 375 TYR A C 1
ATOM 9094 O O . TYR C 1 245 ? 137.312 119.387 90.537 1.00 9.84 375 TYR A O 1
ATOM 9103 N N . VAL C 1 246 ? 139.422 119.679 89.786 1.00 9.67 376 VAL A N 1
ATOM 9104 C CA . VAL C 1 246 ? 140.002 119.784 91.123 1.00 9.67 376 VAL A CA 1
ATOM 9105 C C . VAL C 1 246 ? 139.437 120.994 91.854 1.00 9.67 376 VAL A C 1
ATOM 9106 O O . VAL C 1 246 ? 139.034 120.902 93.020 1.00 9.67 376 VAL A O 1
ATOM 9110 N N . PHE C 1 247 ? 139.412 122.152 91.183 1.00 8.54 377 PHE A N 1
ATOM 9111 C CA . PHE C 1 247 ? 138.914 123.363 91.827 1.00 8.54 377 PHE A CA 1
ATOM 9112 C C . PHE C 1 247 ? 137.438 123.243 92.182 1.00 8.54 377 PHE A C 1
ATOM 9113 O O . PHE C 1 247 ? 137.020 123.685 93.253 1.00 8.54 377 PHE A O 1
ATOM 9121 N N . VAL C 1 248 ? 136.636 122.652 91.295 1.00 8.39 378 VAL A N 1
ATOM 9122 C CA . VAL C 1 248 ? 135.213 122.483 91.564 1.00 8.39 378 VAL A CA 1
ATOM 9123 C C . VAL C 1 248 ? 134.996 121.540 92.739 1.00 8.39 378 VAL A C 1
ATOM 9124 O O . VAL C 1 248 ? 134.160 121.802 93.611 1.00 8.39 378 VAL A O 1
ATOM 9128 N N . VAL C 1 249 ? 135.753 120.442 92.793 1.00 8.23 379 VAL A N 1
ATOM 9129 C CA . VAL C 1 249 ? 135.628 119.507 93.908 1.00 8.23 379 VAL A CA 1
ATOM 9130 C C . VAL C 1 249 ? 136.009 120.186 95.220 1.00 8.23 379 VAL A C 1
ATOM 9131 O O . VAL C 1 249 ? 135.268 120.125 96.209 1.00 8.23 379 VAL A O 1
ATOM 9135 N N . VAL C 1 250 ? 137.153 120.876 95.233 1.00 8.04 380 VAL A N 1
ATOM 9136 C CA . VAL C 1 250 ? 137.630 121.531 96.449 1.00 8.04 380 VAL A CA 1
ATOM 9137 C C . VAL C 1 250 ? 136.666 122.631 96.876 1.00 8.04 380 VAL A C 1
ATOM 9138 O O . VAL C 1 250 ? 136.395 122.815 98.070 1.00 8.04 380 VAL A O 1
ATOM 9142 N N . ASP C 1 251 ? 136.099 123.350 95.911 1.00 8.12 381 ASP A N 1
ATOM 9143 C CA . ASP C 1 251 ? 135.227 124.463 96.237 1.00 8.12 381 ASP A CA 1
ATOM 9144 C C . ASP C 1 251 ? 133.856 123.989 96.694 1.00 8.12 381 ASP A C 1
ATOM 9145 O O . ASP C 1 251 ? 133.260 124.615 97.571 1.00 8.12 381 ASP A O 1
ATOM 9150 N N . PHE C 1 252 ? 133.351 122.876 96.154 1.00 7.87 382 PHE A N 1
ATOM 9151 C CA . PHE C 1 252 ? 132.154 122.288 96.743 1.00 7.87 382 PHE A CA 1
ATOM 9152 C C . PHE C 1 252 ? 132.421 121.697 98.118 1.00 7.87 382 PHE A C 1
ATOM 9153 O O . PHE C 1 252 ? 131.511 121.657 98.940 1.00 7.87 382 PHE A O 1
ATOM 9161 N N . LEU C 1 253 ? 133.640 121.231 98.397 1.00 7.87 383 LEU A N 1
ATOM 9162 C CA . LEU C 1 253 ? 133.935 120.779 99.758 1.00 7.87 383 LEU A CA 1
ATOM 9163 C C . LEU C 1 253 ? 133.965 121.951 100.735 1.00 7.87 383 LEU A C 1
ATOM 9164 O O . LEU C 1 253 ? 133.443 121.857 101.858 1.00 7.87 383 LEU A O 1
ATOM 9169 N N . ILE C 1 254 ? 134.570 123.064 100.317 1.00 7.69 384 ILE A N 1
ATOM 9170 C CA . ILE C 1 254 ? 134.511 124.297 101.095 1.00 7.69 384 ILE A CA 1
ATOM 9171 C C . ILE C 1 254 ? 133.062 124.733 101.274 1.00 7.69 384 ILE A C 1
ATOM 9172 O O . ILE C 1 254 ? 132.662 125.192 102.349 1.00 7.69 384 ILE A O 1
ATOM 9177 N N . GLY C 1 255 ? 132.249 124.567 100.229 1.00 7.46 385 GLY A N 1
ATOM 9178 C CA . GLY C 1 255 ? 130.830 124.845 100.335 1.00 7.46 385 GLY A CA 1
ATOM 9179 C C . GLY C 1 255 ? 130.092 123.915 101.275 1.00 7.46 385 GLY A C 1
ATOM 9180 O O . GLY C 1 255 ? 129.131 124.330 101.920 1.00 7.46 385 GLY A O 1
ATOM 9181 N N . VAL C 1 256 ? 130.505 122.648 101.342 1.00 8.11 386 VAL A N 1
ATOM 9182 C CA . VAL C 1 256 ? 129.934 121.715 102.312 1.00 8.11 386 VAL A CA 1
ATOM 9183 C C . VAL C 1 256 ? 130.201 122.209 103.722 1.00 8.11 386 VAL A C 1
ATOM 9184 O O . VAL C 1 256 ? 129.305 122.236 104.573 1.00 8.11 386 VAL A O 1
ATOM 9188 N N . LEU C 1 257 ? 131.446 122.612 103.981 1.00 8.44 387 LEU A N 1
ATOM 9189 C CA . LEU C 1 257 ? 131.789 123.145 105.296 1.00 8.44 387 LEU A CA 1
ATOM 9190 C C . LEU C 1 257 ? 131.011 124.422 105.595 1.00 8.44 387 LEU A C 1
ATOM 9191 O O . LEU C 1 257 ? 130.517 124.608 106.712 1.00 8.44 387 LEU A O 1
ATOM 9196 N N . ILE C 1 258 ? 130.868 125.295 104.596 1.00 8.05 388 ILE A N 1
ATOM 9197 C CA . ILE C 1 258 ? 130.146 126.555 104.771 1.00 8.05 388 ILE A CA 1
ATOM 9198 C C . ILE C 1 258 ? 128.674 126.294 105.063 1.00 8.05 388 ILE A C 1
ATOM 9199 O O . ILE C 1 258 ? 128.084 126.896 105.966 1.00 8.05 388 ILE A O 1
ATOM 9204 N N . PHE C 1 259 ? 128.060 125.398 104.291 1.00 8.63 389 PHE A N 1
ATOM 9205 C CA . PHE C 1 259 ? 126.651 125.073 104.461 1.00 8.63 389 PHE A CA 1
ATOM 9206 C C . PHE C 1 259 ? 126.394 124.408 105.804 1.00 8.63 389 PHE A C 1
ATOM 9207 O O . PHE C 1 259 ? 125.416 124.736 106.487 1.00 8.63 389 PHE A O 1
ATOM 9215 N N . ALA C 1 260 ? 127.264 123.475 106.198 1.00 8.77 390 ALA A N 1
ATOM 9216 C CA . ALA C 1 260 ? 127.140 122.844 107.504 1.00 8.77 390 ALA A CA 1
ATOM 9217 C C . ALA C 1 260 ? 127.306 123.864 108.619 1.00 8.77 390 ALA A C 1
ATOM 9218 O O . ALA C 1 260 ? 126.595 123.806 109.623 1.00 8.77 390 ALA A O 1
ATOM 9220 N N . THR C 1 261 ? 128.229 124.816 108.453 1.00 8.78 391 THR A N 1
ATOM 9221 C CA . THR C 1 261 ? 128.408 125.867 109.449 1.00 8.78 391 THR A CA 1
ATOM 9222 C C . THR C 1 261 ? 127.175 126.757 109.551 1.00 8.78 391 THR A C 1
ATOM 9223 O O . THR C 1 261 ? 126.736 127.088 110.656 1.00 8.78 391 THR A O 1
ATOM 9227 N N . ILE C 1 262 ? 126.595 127.136 108.409 1.00 8.75 392 ILE A N 1
ATOM 9228 C CA . ILE C 1 262 ? 125.395 127.973 108.410 1.00 8.75 392 ILE A CA 1
ATOM 9229 C C . ILE C 1 262 ? 124.252 127.258 109.114 1.00 8.75 392 ILE A C 1
ATOM 9230 O O . ILE C 1 262 ? 123.612 127.809 110.021 1.00 8.75 392 ILE A O 1
ATOM 9235 N N . VAL C 1 263 ? 123.992 126.011 108.717 1.00 8.30 393 VAL A N 1
ATOM 9236 C CA . VAL C 1 263 ? 122.858 125.283 109.268 1.00 8.30 393 VAL A CA 1
ATOM 9237 C C . VAL C 1 263 ? 123.093 124.956 110.737 1.00 8.30 393 VAL A C 1
ATOM 9238 O O . VAL C 1 263 ? 122.171 125.038 111.553 1.00 8.30 393 VAL A O 1
ATOM 9242 N N . GLY C 1 264 ? 124.329 124.618 111.108 1.00 9.04 394 GLY A N 1
ATOM 9243 C CA . GLY C 1 264 ? 124.625 124.337 112.501 1.00 9.04 394 GLY A CA 1
ATOM 9244 C C . GLY C 1 264 ? 124.519 125.559 113.389 1.00 9.04 394 GLY A C 1
ATOM 9245 O O . GLY C 1 264 ? 123.993 125.477 114.499 1.00 9.04 394 GLY A O 1
ATOM 9246 N N . ASN C 1 265 ? 125.008 126.708 112.915 1.00 10.43 395 ASN A N 1
ATOM 9247 C CA . ASN C 1 265 ? 124.890 127.938 113.688 1.00 10.43 395 ASN A CA 1
ATOM 9248 C C . ASN C 1 265 ? 123.436 128.355 113.843 1.00 10.43 395 ASN A C 1
ATOM 9249 O O . ASN C 1 265 ? 123.015 128.750 114.936 1.00 10.43 395 ASN A O 1
ATOM 9254 N N . ILE C 1 266 ? 122.648 128.261 112.770 1.00 9.05 396 ILE A N 1
ATOM 9255 C CA . ILE C 1 266 ? 121.246 128.653 112.859 1.00 9.05 396 ILE A CA 1
ATOM 9256 C C . ILE C 1 266 ? 120.466 127.669 113.727 1.00 9.05 396 ILE A C 1
ATOM 9257 O O . ILE C 1 266 ? 119.597 128.069 114.506 1.00 9.05 396 ILE A O 1
ATOM 9262 N N . GLY C 1 267 ? 120.787 126.376 113.641 1.00 9.53 397 GLY A N 1
ATOM 9263 C CA . GLY C 1 267 ? 120.138 125.402 114.502 1.00 9.53 397 GLY A CA 1
ATOM 9264 C C . GLY C 1 267 ? 120.497 125.577 115.964 1.00 9.53 397 GLY A C 1
ATOM 9265 O O . GLY C 1 267 ? 119.637 125.455 116.840 1.00 9.53 397 GLY A O 1
ATOM 9266 N N . SER C 1 268 ? 121.768 125.870 116.247 1.00 11.06 398 SER A N 1
ATOM 9267 C CA . SER C 1 268 ? 122.183 126.165 117.612 1.00 11.06 398 SER A CA 1
ATOM 9268 C C . SER C 1 268 ? 121.488 127.412 118.136 1.00 11.06 398 SER A C 1
ATOM 9269 O O . SER C 1 268 ? 121.037 127.439 119.284 1.00 11.06 398 SER A O 1
ATOM 9272 N N . MET C 1 269 ? 121.376 128.448 117.300 1.00 13.28 399 MET A N 1
ATOM 9273 C CA . MET C 1 269 ? 120.677 129.662 117.706 1.00 13.28 399 MET A CA 1
ATOM 9274 C C . MET C 1 269 ? 119.203 129.392 117.978 1.00 13.28 399 MET A C 1
ATOM 9275 O O . MET C 1 269 ? 118.650 129.882 118.967 1.00 13.28 399 MET A O 1
ATOM 9280 N N . ILE C 1 270 ? 118.554 128.610 117.112 1.00 10.73 400 ILE A N 1
ATOM 9281 C CA . ILE C 1 270 ? 117.143 128.279 117.289 1.00 10.73 400 ILE A CA 1
ATOM 9282 C C . ILE C 1 270 ? 116.941 127.482 118.571 1.00 10.73 400 ILE A C 1
ATOM 9283 O O . ILE C 1 270 ? 116.004 127.736 119.339 1.00 10.73 400 ILE A O 1
ATOM 9288 N N . SER C 1 271 ? 117.831 126.522 118.832 1.00 12.10 401 SER A N 1
ATOM 9289 C CA . SER C 1 271 ? 117.770 125.763 120.075 1.00 12.10 401 SER A CA 1
ATOM 9290 C C . SER C 1 271 ? 117.987 126.664 121.285 1.00 12.10 401 SER A C 1
ATOM 9291 O O . SER C 1 271 ? 117.353 126.475 122.327 1.00 12.10 401 SER A O 1
ATOM 9294 N N . ASN C 1 272 ? 118.872 127.657 121.164 1.00 12.38 402 ASN A N 1
ATOM 9295 C CA . ASN C 1 272 ? 119.093 128.595 122.262 1.00 12.38 402 ASN A CA 1
ATOM 9296 C C . ASN C 1 272 ? 117.852 129.433 122.544 1.00 12.38 402 ASN A C 1
ATOM 9297 O O . ASN C 1 272 ? 117.490 129.639 123.709 1.00 12.38 402 ASN A O 1
ATOM 9302 N N . MET C 1 273 ? 117.192 129.935 121.496 1.00 15.52 403 MET A N 1
ATOM 9303 C CA . MET C 1 273 ? 115.965 130.702 121.711 1.00 15.52 403 MET A CA 1
ATOM 9304 C C . MET C 1 273 ? 114.839 129.832 122.250 1.00 15.52 403 MET A C 1
ATOM 9305 O O . MET C 1 273 ? 114.018 130.309 123.041 1.00 15.52 403 MET A O 1
ATOM 9310 N N . ASN C 1 274 ? 114.780 128.570 121.845 1.00 15.39 404 ASN A N 1
ATOM 9311 C CA . ASN C 1 274 ? 113.701 127.692 122.269 1.00 15.39 404 ASN A CA 1
ATOM 9312 C C . ASN C 1 274 ? 114.018 126.918 123.541 1.00 15.39 404 ASN A C 1
ATOM 9313 O O . ASN C 1 274 ? 113.179 126.131 123.980 1.00 15.39 404 ASN A O 1
ATOM 9318 N N . ALA C 1 275 ? 115.204 127.108 124.125 1.00 18.08 405 ALA A N 1
ATOM 9319 C CA . ALA C 1 275 ? 115.593 126.341 125.306 1.00 18.08 405 ALA A CA 1
ATOM 9320 C C . ALA C 1 275 ? 114.701 126.636 126.506 1.00 18.08 405 ALA A C 1
ATOM 9321 O O . ALA C 1 275 ? 114.359 125.723 127.265 1.00 18.08 405 ALA A O 1
ATOM 9323 N N . ALA C 1 276 ? 114.341 127.906 126.713 1.00 20.64 406 ALA A N 1
ATOM 9324 C CA . ALA C 1 276 ? 113.509 128.264 127.860 1.00 20.64 406 ALA A CA 1
ATOM 9325 C C . ALA C 1 276 ? 112.121 127.643 127.750 1.00 20.64 406 ALA A C 1
ATOM 9326 O O . ALA C 1 276 ? 111.604 127.068 128.716 1.00 20.64 406 ALA A O 1
ATOM 9328 N N . ARG C 1 277 ? 111.509 127.733 126.567 1.00 24.51 407 ARG A N 1
ATOM 9329 C CA . ARG C 1 277 ? 110.238 127.054 126.349 1.00 24.51 407 ARG A CA 1
ATOM 9330 C C . ARG C 1 277 ? 110.385 125.543 126.439 1.00 24.51 407 ARG A C 1
ATOM 9331 O O . ARG C 1 277 ? 109.478 124.867 126.932 1.00 24.51 407 ARG A O 1
ATOM 9339 N N . ALA C 1 278 ? 111.519 124.997 125.998 1.00 21.77 408 ALA A N 1
ATOM 9340 C CA . ALA C 1 278 ? 111.727 123.556 126.066 1.00 21.77 408 ALA A CA 1
ATOM 9341 C C . ALA C 1 278 ? 111.770 123.072 127.508 1.00 21.77 408 ALA A C 1
ATOM 9342 O O . ALA C 1 278 ? 111.120 122.083 127.858 1.00 21.77 408 ALA A O 1
ATOM 9344 N N . GLU C 1 279 ? 112.510 123.773 128.371 1.00 24.26 409 GLU A N 1
ATOM 9345 C CA . GLU C 1 279 ? 112.582 123.349 129.767 1.00 24.26 409 GLU A CA 1
ATOM 9346 C C . GLU C 1 279 ? 111.266 123.606 130.495 1.00 24.26 409 GLU A C 1
ATOM 9347 O O . GLU C 1 279 ? 110.848 122.793 131.329 1.00 24.26 409 GLU A O 1
ATOM 9353 N N . PHE C 1 280 ? 110.581 124.710 130.174 1.00 24.42 410 PHE A N 1
ATOM 9354 C CA . PHE C 1 280 ? 109.283 124.969 130.791 1.00 24.42 410 PHE A CA 1
ATOM 9355 C C . PHE C 1 280 ? 108.259 123.911 130.397 1.00 24.42 410 PHE A C 1
ATOM 9356 O O . PHE C 1 280 ? 107.523 123.399 131.249 1.00 24.42 410 PHE A O 1
ATOM 9364 N N . GLN C 1 281 ? 108.213 123.551 129.112 1.00 24.37 411 GLN A N 1
ATOM 9365 C CA . GLN C 1 281 ? 107.285 122.528 128.651 1.00 24.37 411 GLN A CA 1
ATOM 9366 C C . GLN C 1 281 ? 107.670 121.148 129.160 1.00 24.37 411 GLN A C 1
ATOM 9367 O O . GLN C 1 281 ? 106.791 120.323 129.413 1.00 24.37 411 GLN A O 1
ATOM 9373 N N . ALA C 1 282 ? 108.968 120.875 129.316 1.00 24.02 412 ALA A N 1
ATOM 9374 C CA . ALA C 1 282 ? 109.391 119.612 129.908 1.00 24.02 412 ALA A CA 1
ATOM 9375 C C . ALA C 1 282 ? 108.940 119.512 131.357 1.00 24.02 412 ALA A C 1
ATOM 9376 O O . ALA C 1 282 ? 108.483 118.453 131.801 1.00 24.02 412 ALA A O 1
ATOM 9378 N N . ARG C 1 283 ? 109.049 120.612 132.107 1.00 25.51 413 ARG A N 1
ATOM 9379 C CA . ARG C 1 283 ? 108.559 120.626 133.482 1.00 25.51 413 ARG A CA 1
ATOM 9380 C C . ARG C 1 283 ? 107.045 120.461 133.535 1.00 25.51 413 ARG A C 1
ATOM 9381 O O . ARG C 1 283 ? 106.522 119.732 134.388 1.00 25.51 413 ARG A O 1
ATOM 9389 N N . ILE C 1 284 ? 106.327 121.121 132.622 1.00 25.25 414 ILE A N 1
ATOM 9390 C CA . ILE C 1 284 ? 104.873 120.986 132.559 1.00 25.25 414 ILE A CA 1
ATOM 9391 C C . ILE C 1 284 ? 104.481 119.549 132.239 1.00 25.25 414 ILE A C 1
ATOM 9392 O O . ILE C 1 284 ? 103.557 118.993 132.842 1.00 25.25 414 ILE A O 1
ATOM 9397 N N . ASP C 1 285 ? 105.180 118.925 131.288 1.00 26.86 415 ASP A N 1
ATOM 9398 C CA . ASP C 1 285 ? 104.879 117.551 130.906 1.00 26.86 415 ASP A CA 1
ATOM 9399 C C . ASP C 1 285 ? 105.195 116.579 132.033 1.00 26.86 415 ASP A C 1
ATOM 9400 O O . ASP C 1 285 ? 104.444 115.625 132.262 1.00 26.86 415 ASP A O 1
ATOM 9405 N N . ALA C 1 286 ? 106.301 116.803 132.747 1.00 26.56 416 ALA A N 1
ATOM 9406 C CA . ALA C 1 286 ? 106.629 115.962 133.893 1.00 26.56 416 ALA A CA 1
ATOM 9407 C C . ALA C 1 286 ? 105.582 116.097 134.990 1.00 26.56 416 ALA A C 1
ATOM 9408 O O . ALA C 1 286 ? 105.196 115.104 135.618 1.00 26.56 416 ALA A O 1
ATOM 9410 N N . ILE C 1 287 ? 105.101 117.318 135.227 1.00 26.75 417 ILE A N 1
ATOM 9411 C CA . ILE C 1 287 ? 104.069 117.526 136.236 1.00 26.75 417 ILE A CA 1
ATOM 9412 C C . ILE C 1 287 ? 102.755 116.879 135.809 1.00 26.75 417 ILE A C 1
ATOM 9413 O O . ILE C 1 287 ? 102.067 116.259 136.625 1.00 26.75 417 ILE A O 1
ATOM 9418 N N . LYS C 1 288 ? 102.399 116.989 134.525 1.00 27.57 418 LYS A N 1
ATOM 9419 C CA . LYS C 1 288 ? 101.203 116.321 134.012 1.00 27.57 418 LYS A CA 1
ATOM 9420 C C . LYS C 1 288 ? 101.309 114.810 134.166 1.00 27.57 418 LYS A C 1
ATOM 9421 O O . LYS C 1 288 ? 100.332 114.139 134.527 1.00 27.57 418 LYS A O 1
ATOM 9427 N N . GLN C 1 289 ? 102.491 114.259 133.882 1.00 29.82 419 GLN A N 1
ATOM 9428 C CA . GLN C 1 289 ? 102.724 112.835 134.083 1.00 29.82 419 GLN A CA 1
ATOM 9429 C C . GLN C 1 289 ? 102.582 112.464 135.551 1.00 29.82 419 GLN A C 1
ATOM 9430 O O . GLN C 1 289 ? 102.025 111.413 135.878 1.00 29.82 419 GLN A O 1
ATOM 9436 N N . TYR C 1 290 ? 103.055 113.330 136.452 1.00 30.32 420 TYR A N 1
ATOM 9437 C CA . TYR C 1 290 ? 102.892 113.074 137.881 1.00 30.32 420 TYR A CA 1
ATOM 9438 C C . TYR C 1 290 ? 101.422 113.077 138.289 1.00 30.32 420 TYR A C 1
ATOM 9439 O O . TYR C 1 290 ? 101.000 112.251 139.103 1.00 30.32 420 TYR A O 1
ATOM 9448 N N . MET C 1 291 ? 100.634 114.019 137.765 1.00 30.44 421 MET A N 1
ATOM 9449 C CA . MET C 1 291 ? 99.221 114.071 138.138 1.00 30.44 421 MET A CA 1
ATOM 9450 C C . MET C 1 291 ? 98.430 112.905 137.560 1.00 30.44 421 MET A C 1
ATOM 9451 O O . MET C 1 291 ? 97.480 112.434 138.195 1.00 30.44 421 MET A O 1
ATOM 9456 N N . HIS C 1 292 ? 98.786 112.431 136.365 1.00 32.98 422 HIS A N 1
ATOM 9457 C CA . HIS C 1 292 ? 98.169 111.204 135.867 1.00 32.98 422 HIS A CA 1
ATOM 9458 C C . HIS C 1 292 ? 98.661 109.985 136.639 1.00 32.98 422 HIS A C 1
ATOM 9459 O O . HIS C 1 292 ? 97.934 108.994 136.772 1.00 32.98 422 HIS A O 1
ATOM 9466 N N . PHE C 1 293 ? 99.886 110.053 137.154 1.00 33.25 423 PHE A N 1
ATOM 9467 C CA . PHE C 1 293 ? 100.509 108.939 137.857 1.00 33.25 423 PHE A CA 1
ATOM 9468 C C . PHE C 1 293 ? 99.923 108.763 139.254 1.00 33.25 423 PHE A C 1
ATOM 9469 O O . PHE C 1 293 ? 99.677 107.634 139.693 1.00 33.25 423 PHE A O 1
ATOM 9477 N N . ARG C 1 294 ? 99.678 109.864 139.959 1.00 33.00 424 ARG A N 1
ATOM 9478 C CA . ARG C 1 294 ? 99.140 109.836 141.311 1.00 33.00 424 ARG A CA 1
ATOM 9479 C C . ARG C 1 294 ? 97.626 109.992 141.351 1.00 33.00 424 ARG A C 1
ATOM 9480 O O . ARG C 1 294 ? 97.056 110.045 142.446 1.00 33.00 424 ARG A O 1
ATOM 9488 N N . ASN C 1 295 ? 96.974 110.066 140.186 1.00 34.76 425 ASN A N 1
ATOM 9489 C CA . ASN C 1 295 ? 95.519 110.202 140.069 1.00 34.76 425 ASN A CA 1
ATOM 9490 C C . ASN C 1 295 ? 95.009 111.451 140.789 1.00 34.76 425 ASN A C 1
ATOM 9491 O O . ASN C 1 295 ? 94.041 111.408 141.550 1.00 34.76 425 ASN A O 1
ATOM 9496 N N . VAL C 1 296 ? 95.684 112.576 140.543 1.00 32.58 426 VAL A N 1
ATOM 9497 C CA . VAL C 1 296 ? 95.220 113.861 141.049 1.00 32.58 426 VAL A CA 1
ATOM 9498 C C . VAL C 1 296 ? 93.908 114.231 140.361 1.00 32.58 426 VAL A C 1
ATOM 9499 O O . VAL C 1 296 ? 93.675 113.892 139.193 1.00 32.58 426 VAL A O 1
ATOM 9503 N N . SER C 1 297 ? 93.034 114.916 141.098 1.00 35.18 427 SER A N 1
ATOM 9504 C CA . SER C 1 297 ? 91.701 115.242 140.615 1.00 35.18 427 SER A CA 1
ATOM 9505 C C . SER C 1 297 ? 91.762 116.200 139.427 1.00 35.18 427 SER A C 1
ATOM 9506 O O . SER C 1 297 ? 92.751 116.904 139.207 1.00 35.18 427 SER A O 1
ATOM 9509 N N . LYS C 1 298 ? 90.674 116.210 138.651 1.00 37.53 428 LYS A N 1
ATOM 9510 C CA . LYS C 1 298 ? 90.646 116.967 137.403 1.00 37.53 428 LYS A CA 1
ATOM 9511 C C . LYS C 1 298 ? 90.647 118.470 137.654 1.00 37.53 428 LYS A C 1
ATOM 9512 O O . LYS C 1 298 ? 91.283 119.226 136.910 1.00 37.53 428 LYS A O 1
ATOM 9518 N N . ASP C 1 299 ? 89.928 118.926 138.682 1.00 36.86 429 ASP A N 1
ATOM 9519 C CA . ASP C 1 299 ? 89.907 120.352 138.990 1.00 36.86 429 ASP A CA 1
ATOM 9520 C C . ASP C 1 299 ? 91.275 120.846 139.449 1.00 36.86 429 ASP A C 1
ATOM 9521 O O . ASP C 1 299 ? 91.699 121.950 139.089 1.00 36.86 429 ASP A O 1
ATOM 9526 N N . MET C 1 300 ? 91.988 120.031 140.226 1.00 34.11 430 MET A N 1
ATOM 9527 C CA . MET C 1 300 ? 93.322 120.413 140.671 1.00 34.11 430 MET A CA 1
ATOM 9528 C C . MET C 1 300 ? 94.306 120.412 139.504 1.00 34.11 430 MET A C 1
ATOM 9529 O O . MET C 1 300 ? 95.196 121.270 139.428 1.00 34.11 430 MET A O 1
ATOM 9534 N N . GLU C 1 301 ? 94.144 119.464 138.575 1.00 34.24 431 GLU A N 1
ATOM 9535 C CA . GLU C 1 301 ? 94.932 119.472 137.346 1.00 34.24 431 GLU A CA 1
ATOM 9536 C C . GLU C 1 301 ? 94.675 120.736 136.538 1.00 34.24 431 GLU A C 1
ATOM 9537 O O . GLU C 1 301 ? 95.613 121.347 136.012 1.00 34.24 431 GLU A O 1
ATOM 9543 N N . LYS C 1 302 ? 93.406 121.139 136.428 1.00 34.02 432 LYS A N 1
ATOM 9544 C CA . LYS C 1 302 ? 93.070 122.370 135.722 1.00 34.02 432 LYS A CA 1
ATOM 9545 C C . LYS C 1 302 ? 93.674 123.584 136.415 1.00 34.02 432 LYS A C 1
ATOM 9546 O O . LYS C 1 302 ? 94.119 124.525 135.752 1.00 34.02 432 LYS A O 1
ATOM 9552 N N . ARG C 1 303 ? 93.690 123.580 137.750 1.00 30.44 433 ARG A N 1
ATOM 9553 C CA . ARG C 1 303 ? 94.317 124.674 138.488 1.00 30.44 433 ARG A CA 1
ATOM 9554 C C . ARG C 1 303 ? 95.812 124.754 138.201 1.00 30.44 433 ARG A C 1
ATOM 9555 O O . ARG C 1 303 ? 96.355 125.848 138.011 1.00 30.44 433 ARG A O 1
ATOM 9563 N N . VAL C 1 304 ? 96.491 123.605 138.160 1.00 27.37 434 VAL A N 1
ATOM 9564 C CA . VAL C 1 304 ? 97.924 123.594 137.868 1.00 27.37 434 VAL A CA 1
ATOM 9565 C C . VAL C 1 304 ? 98.194 124.066 136.440 1.00 27.37 434 VAL A C 1
ATOM 9566 O O . VAL C 1 304 ? 99.130 124.841 136.190 1.00 27.37 434 VAL A O 1
ATOM 9570 N N . ILE C 1 305 ? 97.379 123.612 135.484 1.00 27.46 435 ILE A N 1
ATOM 9571 C CA . ILE C 1 305 ? 97.562 124.020 134.093 1.00 27.46 435 ILE A CA 1
ATOM 9572 C C . ILE C 1 305 ? 97.302 125.514 133.932 1.00 27.46 435 ILE A C 1
ATOM 9573 O O . ILE C 1 305 ? 98.030 126.209 133.213 1.00 27.46 435 ILE A O 1
ATOM 9578 N N . LYS C 1 306 ? 96.271 126.034 134.606 1.00 25.83 436 LYS A N 1
ATOM 9579 C CA . LYS C 1 306 ? 96.004 127.467 134.575 1.00 25.83 436 LYS A CA 1
ATOM 9580 C C . LYS C 1 306 ? 97.141 128.250 135.215 1.00 25.83 436 LYS A C 1
ATOM 9581 O O . LYS C 1 306 ? 97.498 129.336 134.745 1.00 25.83 436 LYS A O 1
ATOM 9587 N N . TRP C 1 307 ? 97.730 127.706 136.282 1.00 24.52 437 TRP A N 1
ATOM 9588 C CA . TRP C 1 307 ? 98.871 128.354 136.918 1.00 24.52 437 TRP A CA 1
ATOM 9589 C C . TRP C 1 307 ? 100.057 128.445 135.967 1.00 24.52 437 TRP A C 1
ATOM 9590 O O . TRP C 1 307 ? 100.721 129.484 135.887 1.00 24.52 437 TRP A O 1
ATOM 9601 N N . PHE C 1 308 ? 100.333 127.371 135.228 1.00 25.36 438 PHE A N 1
ATOM 9602 C CA . PHE C 1 308 ? 101.480 127.399 134.324 1.00 25.36 438 PHE A CA 1
ATOM 9603 C C . PHE C 1 308 ? 101.208 128.248 133.088 1.00 25.36 438 PHE A C 1
ATOM 9604 O O . PHE C 1 308 ? 102.132 128.877 132.555 1.00 25.36 438 PHE A O 1
ATOM 9612 N N . ASP C 1 309 ? 99.955 128.292 132.628 1.00 25.90 439 ASP A N 1
ATOM 9613 C CA . ASP C 1 309 ? 99.587 129.228 131.572 1.00 25.90 439 ASP A CA 1
ATOM 9614 C C . ASP C 1 309 ? 99.761 130.669 132.036 1.00 25.90 439 ASP A C 1
ATOM 9615 O O . ASP C 1 309 ? 100.216 131.525 131.270 1.00 25.90 439 ASP A O 1
ATOM 9620 N N . TYR C 1 310 ? 99.400 130.951 133.291 1.00 23.27 440 TYR A N 1
ATOM 9621 C CA . TYR C 1 310 ? 99.638 132.272 133.862 1.00 23.27 440 TYR A CA 1
ATOM 9622 C C . TYR C 1 310 ? 101.129 132.578 133.933 1.00 23.27 440 TYR A C 1
ATOM 9623 O O . TYR C 1 310 ? 101.552 133.711 133.675 1.00 23.27 440 TYR A O 1
ATOM 9632 N N . LEU C 1 311 ? 101.935 131.580 134.302 1.00 26.29 441 LEU A N 1
ATOM 9633 C CA . LEU C 1 311 ? 103.380 131.771 134.393 1.00 26.29 441 LEU A CA 1
ATOM 9634 C C . LEU C 1 311 ? 103.982 132.106 133.035 1.00 26.29 441 LEU A C 1
ATOM 9635 O O . LEU C 1 311 ? 104.793 133.030 132.913 1.00 26.29 441 LEU A O 1
ATOM 9640 N N . TRP C 1 312 ? 103.598 131.358 131.998 1.00 27.60 442 TRP A N 1
ATOM 9641 C CA . TRP C 1 312 ? 104.170 131.607 130.678 1.00 27.60 442 TRP A CA 1
ATOM 9642 C C . TRP C 1 312 ? 103.635 132.888 130.053 1.00 27.60 442 TRP A C 1
ATOM 9643 O O . TRP C 1 312 ? 104.375 133.581 129.344 1.00 27.60 442 TRP A O 1
ATOM 9654 N N . THR C 1 313 ? 102.363 133.214 130.289 1.00 27.06 443 THR A N 1
ATOM 9655 C CA . THR C 1 313 ? 101.778 134.411 129.694 1.00 27.06 443 THR A CA 1
ATOM 9656 C C . THR C 1 313 ? 102.408 135.680 130.257 1.00 27.06 443 THR A C 1
ATOM 9657 O O . THR C 1 313 ? 102.692 136.624 129.509 1.00 27.06 443 THR A O 1
ATOM 9661 N N . ASN C 1 314 ? 102.650 135.716 131.563 1.00 27.90 444 ASN A N 1
ATOM 9662 C CA . ASN C 1 314 ? 103.126 136.914 132.239 1.00 27.90 444 ASN A CA 1
ATOM 9663 C C . ASN C 1 314 ? 104.640 136.958 132.387 1.00 27.90 444 ASN A C 1
ATOM 9664 O O . ASN C 1 314 ? 105.154 137.875 133.038 1.00 27.90 444 ASN A O 1
ATOM 9669 N N . LYS C 1 315 ? 105.355 135.992 131.800 1.00 30.41 445 LYS A N 1
ATOM 9670 C CA . LYS C 1 315 ? 106.819 135.907 131.862 1.00 30.41 445 LYS A CA 1
ATOM 9671 C C . LYS C 1 315 ? 107.316 135.856 133.306 1.00 30.41 445 LYS A C 1
ATOM 9672 O O . LYS C 1 315 ? 108.304 136.498 133.667 1.00 30.41 445 LYS A O 1
ATOM 9678 N N . LYS C 1 316 ? 106.615 135.091 134.142 1.00 31.81 446 LYS A N 1
ATOM 9679 C CA . LYS C 1 316 ? 106.976 134.907 135.541 1.00 31.81 446 LYS A CA 1
ATOM 9680 C C . LYS C 1 316 ? 107.595 133.539 135.804 1.00 31.81 446 LYS A C 1
ATOM 9681 O O . LYS C 1 316 ? 107.624 133.089 136.954 1.00 31.81 446 LYS A O 1
ATOM 9687 N N . THR C 1 317 ? 108.088 132.868 134.762 1.00 32.30 447 THR A N 1
ATOM 9688 C CA . THR C 1 317 ? 108.626 131.522 134.912 1.00 32.30 447 THR A CA 1
ATOM 9689 C C . THR C 1 317 ? 109.995 131.498 135.576 1.00 32.30 447 THR A C 1
ATOM 9690 O O . THR C 1 317 ? 110.434 130.426 136.007 1.00 32.30 447 THR A O 1
ATOM 9694 N N . VAL C 1 318 ? 110.678 132.640 135.669 1.00 34.93 448 VAL A N 1
ATOM 9695 C CA . VAL C 1 318 ? 112.006 132.668 136.264 1.00 34.93 448 VAL A CA 1
ATOM 9696 C C . VAL C 1 318 ? 111.904 132.510 137.776 1.00 34.93 448 VAL A C 1
ATOM 9697 O O . VAL C 1 318 ? 111.008 133.067 138.426 1.00 34.93 448 VAL A O 1
ATOM 9701 N N . ASP C 1 319 ? 112.806 131.712 138.338 1.00 32.92 449 ASP A N 1
ATOM 9702 C CA . ASP C 1 319 ? 112.925 131.563 139.782 1.00 32.92 449 ASP A CA 1
ATOM 9703 C C . ASP C 1 319 ? 113.892 132.622 140.293 1.00 32.92 449 ASP A C 1
ATOM 9704 O O . ASP C 1 319 ? 115.053 132.656 139.871 1.00 32.92 449 ASP A O 1
ATOM 9709 N N . GLU C 1 320 ? 113.416 133.475 141.206 1.00 28.56 450 GLU A N 1
ATOM 9710 C CA . GLU C 1 320 ? 114.223 134.598 141.680 1.00 28.56 450 GLU A CA 1
ATOM 9711 C C . GLU C 1 320 ? 115.488 134.119 142.382 1.00 28.56 450 GLU A C 1
ATOM 9712 O O . GLU C 1 320 ? 116.566 134.702 142.203 1.00 28.56 450 GLU A O 1
ATOM 9718 N N . LYS C 1 321 ? 115.374 133.054 143.181 1.00 28.77 451 LYS A N 1
ATOM 9719 C CA . LYS C 1 321 ? 116.550 132.460 143.808 1.00 28.77 451 LYS A CA 1
ATOM 9720 C C . LYS C 1 321 ? 117.535 131.952 142.764 1.00 28.77 451 LYS A C 1
ATOM 9721 O O . LYS C 1 321 ? 118.746 132.160 142.892 1.00 28.77 451 LYS A O 1
ATOM 9727 N N . GLU C 1 322 ? 117.032 131.296 141.716 1.00 27.92 452 GLU A N 1
ATOM 9728 C CA . GLU C 1 322 ? 117.902 130.797 140.656 1.00 27.92 452 GLU A CA 1
ATOM 9729 C C . GLU C 1 322 ? 118.470 131.927 139.807 1.00 27.92 452 GLU A C 1
ATOM 9730 O O . GLU C 1 322 ? 119.612 131.838 139.343 1.00 27.92 452 GLU A O 1
ATOM 9736 N N . VAL C 1 323 ? 117.692 132.987 139.584 1.00 24.51 453 VAL A N 1
ATOM 9737 C CA . VAL C 1 323 ? 118.179 134.112 138.793 1.00 24.51 453 VAL A CA 1
ATOM 9738 C C . VAL C 1 323 ? 119.290 134.855 139.529 1.00 24.51 453 VAL A C 1
ATOM 9739 O O . VAL C 1 323 ? 120.305 135.231 138.929 1.00 24.51 453 VAL A O 1
ATOM 9743 N N . LEU C 1 324 ? 119.138 135.055 140.837 1.00 22.97 454 LEU A N 1
ATOM 9744 C CA . LEU C 1 324 ? 120.085 135.854 141.603 1.00 22.97 454 LEU A CA 1
ATOM 9745 C C . LEU C 1 324 ? 121.134 135.022 142.335 1.00 22.97 454 LEU A C 1
ATOM 9746 O O . LEU C 1 324 ? 121.864 135.572 143.165 1.00 22.97 454 LEU A O 1
ATOM 9751 N N . LYS C 1 325 ? 121.237 133.719 142.051 1.00 23.25 455 LYS A N 1
ATOM 9752 C CA . LYS C 1 325 ? 122.137 132.872 142.833 1.00 23.25 455 LYS A CA 1
ATOM 9753 C C . LYS C 1 325 ? 123.605 133.161 142.538 1.00 23.25 455 LYS A C 1
ATOM 9754 O O . LYS C 1 325 ? 124.447 133.042 143.435 1.00 23.25 455 LYS A O 1
ATOM 9760 N N . TYR C 1 326 ? 123.934 133.541 141.304 1.00 20.39 456 TYR A N 1
ATOM 9761 C CA . TYR C 1 326 ? 125.328 133.774 140.948 1.00 20.39 456 TYR A CA 1
ATOM 9762 C C . TYR C 1 326 ? 125.845 135.100 141.481 1.00 20.39 456 TYR A C 1
ATOM 9763 O O . TYR C 1 326 ? 127.050 135.236 141.719 1.00 20.39 456 TYR A O 1
ATOM 9772 N N . LEU C 1 327 ? 124.958 136.070 141.681 1.00 19.91 457 LEU A N 1
ATOM 9773 C CA . LEU C 1 327 ? 125.365 137.407 142.075 1.00 19.91 457 LEU A CA 1
ATOM 9774 C C . LEU C 1 327 ? 125.980 137.399 143.474 1.00 19.91 457 LEU A C 1
ATOM 9775 O O . LEU C 1 327 ? 125.608 136.582 144.320 1.00 19.91 457 LEU A O 1
ATOM 9780 N N . PRO C 1 328 ? 126.932 138.291 143.738 1.00 19.61 458 PRO A N 1
ATOM 9781 C CA . PRO C 1 328 ? 127.536 138.355 145.072 1.00 19.61 458 PRO A CA 1
ATOM 9782 C C . PRO C 1 328 ? 126.558 138.916 146.093 1.00 19.61 458 PRO A C 1
ATOM 9783 O O . PRO C 1 328 ? 125.450 139.350 145.774 1.00 19.61 458 PRO A O 1
ATOM 9787 N N . ASP C 1 329 ? 126.996 138.891 147.353 1.00 23.41 459 ASP A N 1
ATOM 9788 C CA . ASP C 1 329 ? 126.134 139.316 148.451 1.00 23.41 459 ASP A CA 1
ATOM 9789 C C . ASP C 1 329 ? 125.795 140.797 148.356 1.00 23.41 459 ASP A C 1
ATOM 9790 O O . ASP C 1 329 ? 124.661 141.196 148.635 1.00 23.41 459 ASP A O 1
ATOM 9795 N N . LYS C 1 330 ? 126.763 141.627 147.959 1.00 23.42 460 LYS A N 1
ATOM 9796 C CA . LYS C 1 330 ? 126.523 143.066 147.897 1.00 23.42 460 LYS A CA 1
ATOM 9797 C C . LYS C 1 330 ? 125.546 143.429 146.784 1.00 23.42 460 LYS A C 1
ATOM 9798 O O . LYS C 1 330 ? 124.652 144.256 146.986 1.00 23.42 460 LYS A O 1
ATOM 9804 N N . LEU C 1 331 ? 125.693 142.822 145.606 1.00 20.28 461 LEU A N 1
ATOM 9805 C CA . LEU C 1 331 ? 124.826 143.178 144.487 1.00 20.28 461 LEU A CA 1
ATOM 9806 C C . LEU C 1 331 ? 123.418 142.627 144.672 1.00 20.28 461 LEU A C 1
ATOM 9807 O O . LEU C 1 331 ? 122.431 143.316 144.378 1.00 20.28 461 LEU A O 1
ATOM 9812 N N . ARG C 1 332 ? 123.308 141.382 145.142 1.00 21.74 462 ARG A N 1
ATOM 9813 C CA . ARG C 1 332 ? 122.002 140.838 145.492 1.00 21.74 462 ARG A CA 1
ATOM 9814 C C . ARG C 1 332 ? 121.361 141.657 146.600 1.00 21.74 462 ARG A C 1
ATOM 9815 O O . ARG C 1 332 ? 120.148 141.890 146.588 1.00 21.74 462 ARG A O 1
ATOM 9823 N N . ALA C 1 333 ? 122.172 142.127 147.551 1.00 21.56 463 ALA A N 1
ATOM 9824 C CA . ALA C 1 333 ? 121.671 142.999 148.604 1.00 21.56 463 ALA A CA 1
ATOM 9825 C C . ALA C 1 333 ? 121.146 144.309 148.036 1.00 21.56 463 ALA A C 1
ATOM 9826 O O . ALA C 1 333 ? 120.093 144.784 148.454 1.00 21.56 463 ALA A O 1
ATOM 9828 N N . GLU C 1 334 ? 121.863 144.906 147.081 1.00 22.54 464 GLU A N 1
ATOM 9829 C CA . GLU C 1 334 ? 121.416 146.167 146.491 1.00 22.54 464 GLU A CA 1
ATOM 9830 C C . GLU C 1 334 ? 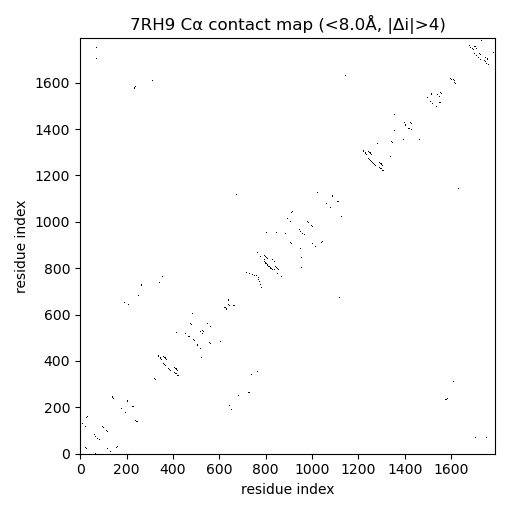120.109 145.993 145.725 1.00 22.54 464 GLU A C 1
ATOM 9831 O O . GLU C 1 334 ? 119.188 146.813 145.854 1.00 22.54 464 GLU A O 1
ATOM 9837 N N . ILE C 1 335 ? 120.012 144.925 144.928 1.00 21.31 465 ILE A N 1
ATOM 9838 C CA . ILE C 1 335 ? 118.781 144.642 144.191 1.00 21.31 465 ILE A CA 1
ATOM 9839 C C . ILE C 1 335 ? 117.626 144.423 145.159 1.00 21.31 465 ILE A C 1
ATOM 9840 O O . ILE C 1 335 ? 116.537 144.996 145.006 1.00 21.31 465 ILE A O 1
ATOM 9845 N N . ALA C 1 336 ? 117.862 143.608 146.187 1.00 21.74 466 ALA A N 1
ATOM 9846 C CA . ALA C 1 336 ? 116.823 143.298 147.155 1.00 21.74 466 ALA A CA 1
ATOM 9847 C C . ALA C 1 336 ? 116.405 144.537 147.936 1.00 21.74 466 ALA A C 1
ATOM 9848 O O . ALA C 1 336 ? 115.220 144.712 148.233 1.00 21.74 466 ALA A O 1
ATOM 9850 N N . ILE C 1 337 ? 117.364 145.400 148.288 1.00 22.82 467 ILE A N 1
ATOM 9851 C CA . ILE C 1 337 ? 117.045 146.671 148.935 1.00 22.82 467 ILE A CA 1
ATOM 9852 C C . ILE C 1 337 ? 116.126 147.496 148.053 1.00 22.82 467 ILE A C 1
ATOM 9853 O O . ILE C 1 337 ? 115.058 147.935 148.492 1.00 22.82 467 ILE A O 1
ATOM 9858 N N . ASN C 1 338 ? 116.497 147.666 146.783 1.00 23.72 468 ASN A N 1
ATOM 9859 C CA . ASN C 1 338 ? 115.674 148.465 145.886 1.00 23.72 468 ASN A CA 1
ATOM 9860 C C . ASN C 1 338 ? 114.294 147.858 145.666 1.00 23.72 468 ASN A C 1
ATOM 9861 O O . ASN C 1 338 ? 113.356 148.588 145.329 1.00 23.72 468 ASN A O 1
ATOM 9866 N N . VAL C 1 339 ? 114.145 146.548 145.856 1.00 22.36 469 VAL A N 1
ATOM 9867 C CA . VAL C 1 339 ? 112.819 145.950 145.725 1.00 22.36 469 VAL A CA 1
ATOM 9868 C C . VAL C 1 339 ? 112.004 146.101 147.012 1.00 22.36 469 VAL A C 1
ATOM 9869 O O . VAL C 1 339 ? 110.827 146.475 146.969 1.00 22.36 469 VAL A O 1
ATOM 9873 N N . HIS C 1 340 ? 112.609 145.838 148.177 1.00 23.56 470 HIS A N 1
ATOM 9874 C CA . HIS C 1 340 ? 111.852 145.589 149.399 1.00 23.56 470 HIS A CA 1
ATOM 9875 C C . HIS C 1 340 ? 112.080 146.558 150.553 1.00 23.56 470 HIS A C 1
ATOM 9876 O O . HIS C 1 340 ? 111.377 146.436 151.565 1.00 23.56 470 HIS A O 1
ATOM 9883 N N . LEU C 1 341 ? 113.041 147.483 150.470 1.00 26.79 471 LEU A N 1
ATOM 9884 C CA . LEU C 1 341 ? 113.454 148.198 151.673 1.00 26.79 471 LEU A CA 1
ATOM 9885 C C . LEU C 1 341 ? 112.387 149.176 152.145 1.00 26.79 471 LEU A C 1
ATOM 9886 O O . LEU C 1 341 ? 112.163 149.309 153.351 1.00 26.79 471 LEU A O 1
ATOM 9891 N N . ASP C 1 342 ? 111.723 149.867 151.217 1.00 31.34 472 ASP A N 1
ATOM 9892 C CA . ASP C 1 342 ? 110.698 150.830 151.613 1.00 31.34 472 ASP A CA 1
ATOM 9893 C C . ASP C 1 342 ? 109.527 150.142 152.304 1.00 31.34 472 ASP A C 1
ATOM 9894 O O . ASP C 1 342 ? 109.056 150.600 153.354 1.00 31.34 472 ASP A O 1
ATOM 9899 N N . THR C 1 343 ? 109.062 149.019 151.751 1.00 29.99 473 THR A N 1
ATOM 9900 C CA . THR C 1 343 ? 107.935 148.325 152.359 1.00 29.99 473 THR A CA 1
ATOM 9901 C C . THR C 1 343 ? 108.327 147.573 153.627 1.00 29.99 473 THR A C 1
ATOM 9902 O O . THR C 1 343 ? 107.464 147.350 154.482 1.00 29.99 473 THR A O 1
ATOM 9906 N N . LEU C 1 344 ? 109.597 147.184 153.785 1.00 30.27 474 LEU A N 1
ATOM 9907 C CA . LEU C 1 344 ? 110.008 146.628 155.070 1.00 30.27 474 LEU A CA 1
ATOM 9908 C C . LEU C 1 344 ? 110.195 147.715 156.123 1.00 30.27 474 LEU A C 1
ATOM 9909 O O . LEU C 1 344 ? 109.950 147.472 157.309 1.00 30.27 474 LEU A O 1
ATOM 9914 N N . LYS C 1 345 ? 110.624 148.910 155.714 1.00 31.48 475 LYS A N 1
ATOM 9915 C CA . LYS C 1 345 ? 110.714 150.028 156.645 1.00 31.48 475 LYS A CA 1
ATOM 9916 C C . LYS C 1 345 ? 109.334 150.521 157.055 1.00 31.48 475 LYS A C 1
ATOM 9917 O O . LYS C 1 345 ? 109.179 151.088 158.142 1.00 31.48 475 LYS A O 1
ATOM 9923 N N . LYS C 1 346 ? 108.325 150.318 156.203 1.00 32.50 476 LYS A N 1
ATOM 9924 C CA . LYS C 1 346 ? 106.959 150.662 156.583 1.00 32.50 476 LYS A CA 1
ATOM 9925 C C . LYS C 1 346 ? 106.411 149.750 157.675 1.00 32.50 476 LYS A C 1
ATOM 9926 O O . LYS C 1 346 ? 105.398 150.091 158.296 1.00 32.50 476 LYS A O 1
ATOM 9932 N N . VAL C 1 347 ? 107.047 148.603 157.919 1.00 33.61 477 VAL A N 1
ATOM 9933 C CA . VAL C 1 347 ? 106.627 147.721 158.999 1.00 33.61 477 VAL A CA 1
ATOM 9934 C C . VAL C 1 347 ? 106.923 148.374 160.342 1.00 33.61 477 VAL A C 1
ATOM 9935 O O . VAL C 1 347 ? 108.004 148.941 160.554 1.00 33.61 477 VAL A O 1
ATOM 9939 N N . ARG C 1 348 ? 105.951 148.301 161.257 1.00 39.21 478 ARG A N 1
ATOM 9940 C CA . ARG C 1 348 ? 106.055 149.013 162.528 1.00 39.21 478 ARG A CA 1
ATOM 9941 C C . ARG C 1 348 ? 107.173 148.460 163.406 1.00 39.21 478 ARG A C 1
ATOM 9942 O O . ARG C 1 348 ? 107.902 149.231 164.041 1.00 39.21 478 ARG A O 1
ATOM 9950 N N . ILE C 1 349 ? 107.321 147.134 163.473 1.00 39.06 479 ILE A N 1
ATOM 9951 C CA . ILE C 1 349 ? 108.376 146.566 164.307 1.00 39.06 479 ILE A CA 1
ATOM 9952 C C . ILE C 1 349 ? 109.746 146.820 163.686 1.00 39.06 479 ILE A C 1
ATOM 9953 O O . ILE C 1 349 ? 110.713 147.126 164.393 1.00 39.06 479 ILE A O 1
ATOM 9958 N N . PHE C 1 350 ? 109.849 146.720 162.363 1.00 36.92 480 PHE A N 1
ATOM 9959 C CA . PHE C 1 350 ? 111.102 146.946 161.657 1.00 36.92 480 PHE A CA 1
ATOM 9960 C C . PHE C 1 350 ? 111.327 148.410 161.304 1.00 36.92 480 PHE A C 1
ATOM 9961 O O . PHE C 1 350 ? 112.200 148.708 160.483 1.00 36.92 480 PHE A O 1
ATOM 9969 N N . ALA C 1 351 ? 110.556 149.326 161.895 1.00 40.51 481 ALA A N 1
ATOM 9970 C CA . ALA C 1 351 ? 110.720 150.742 161.586 1.00 40.51 481 ALA A CA 1
ATOM 9971 C C . ALA C 1 351 ? 112.038 151.285 162.125 1.00 40.51 481 ALA A C 1
ATOM 9972 O O . ALA C 1 351 ? 112.745 152.017 161.424 1.00 40.51 481 ALA A O 1
ATOM 9974 N N . ASP C 1 352 ? 112.392 150.931 163.360 1.00 44.50 482 ASP A N 1
ATOM 9975 C CA . ASP C 1 352 ? 113.575 151.469 164.016 1.00 44.50 482 ASP A CA 1
ATOM 9976 C C . ASP C 1 352 ? 114.766 150.518 163.982 1.00 44.50 482 ASP A C 1
ATOM 9977 O O . ASP C 1 352 ? 115.752 150.756 164.686 1.00 44.50 482 ASP A O 1
ATOM 9982 N N . CYS C 1 353 ? 114.701 149.453 163.189 1.00 41.67 483 CYS A N 1
ATOM 9983 C CA . CYS C 1 353 ? 115.805 148.508 163.136 1.00 41.67 483 CYS A CA 1
ATOM 9984 C C . CYS C 1 353 ? 116.994 149.090 162.375 1.00 41.67 483 CYS A C 1
ATOM 9985 O O . CYS C 1 353 ? 116.865 150.011 161.564 1.00 41.67 483 CYS A O 1
ATOM 9988 N N . GLU C 1 354 ? 118.168 148.534 162.661 1.00 35.19 484 GLU A N 1
ATOM 9989 C CA . GLU C 1 354 ? 119.409 148.987 162.052 1.00 35.19 484 GLU A CA 1
ATOM 9990 C C . GLU C 1 354 ? 119.425 148.644 160.564 1.00 35.19 484 GLU A C 1
ATOM 9991 O O . GLU C 1 354 ? 118.762 147.705 160.115 1.00 35.19 484 GLU A O 1
ATOM 9997 N N . ALA C 1 355 ? 120.179 149.439 159.796 1.00 33.41 485 ALA A N 1
ATOM 9998 C CA . ALA C 1 355 ? 120.210 149.285 158.344 1.00 33.41 485 ALA A CA 1
ATOM 9999 C C . ALA C 1 355 ? 120.742 147.919 157.927 1.00 33.41 485 ALA A C 1
ATOM 10000 O O . ALA C 1 355 ? 120.206 147.300 157.002 1.00 33.41 485 ALA A O 1
ATOM 10002 N N . GLY C 1 356 ? 121.798 147.436 158.587 1.00 31.45 486 GLY A N 1
ATOM 10003 C CA . GLY C 1 356 ? 122.342 146.131 158.240 1.00 31.45 486 GLY A CA 1
ATOM 10004 C C . GLY C 1 356 ? 121.376 144.996 158.522 1.00 31.45 486 GLY A C 1
ATOM 10005 O O . GLY C 1 356 ? 121.282 144.036 157.747 1.00 31.45 486 GLY A O 1
ATOM 10006 N N . LEU C 1 357 ? 120.639 145.093 159.632 1.00 29.73 487 LEU A N 1
ATOM 10007 C CA . LEU C 1 357 ? 119.595 144.116 159.917 1.00 29.73 487 LEU A CA 1
ATOM 10008 C C . LEU C 1 357 ? 118.508 144.155 158.853 1.00 29.73 487 LEU A C 1
ATOM 10009 O O . LEU C 1 357 ? 117.994 143.108 158.442 1.00 29.73 487 LEU A O 1
ATOM 10014 N N . LEU C 1 358 ? 118.147 145.356 158.394 1.00 29.56 488 LEU A N 1
ATOM 10015 C CA . LEU C 1 358 ? 117.168 145.478 157.320 1.00 29.56 488 LEU A CA 1
ATOM 10016 C C . LEU C 1 358 ? 117.680 144.842 156.034 1.00 29.56 488 LEU A C 1
ATOM 10017 O O . LEU C 1 358 ? 116.919 144.185 155.318 1.00 29.56 488 LEU A O 1
ATOM 10022 N N . VAL C 1 359 ? 118.971 145.014 155.737 1.00 28.77 489 VAL A N 1
ATOM 10023 C CA . VAL C 1 359 ? 119.563 144.392 154.553 1.00 28.77 489 VAL A CA 1
ATOM 10024 C C . VAL C 1 359 ? 119.477 142.874 154.650 1.00 28.77 489 VAL A C 1
ATOM 10025 O O . VAL C 1 359 ? 119.090 142.193 153.693 1.00 28.77 489 VAL A O 1
ATOM 10029 N N . GLU C 1 360 ? 119.824 142.324 155.818 1.00 30.11 490 GLU A N 1
ATOM 10030 C CA . GLU C 1 360 ? 119.781 140.873 155.994 1.00 30.11 490 GLU A CA 1
ATOM 10031 C C . GLU C 1 360 ? 118.355 140.337 155.897 1.00 30.11 490 GLU A C 1
ATOM 10032 O O . GLU C 1 360 ? 118.110 139.309 155.249 1.00 30.11 490 GLU A O 1
ATOM 10038 N N . LEU C 1 361 ? 117.400 141.027 156.527 1.00 27.72 491 LEU A N 1
ATOM 10039 C CA . LEU C 1 361 ? 116.006 140.595 156.482 1.00 27.72 491 LEU A CA 1
ATOM 10040 C C . LEU C 1 361 ? 115.452 140.657 155.068 1.00 27.72 491 LEU A C 1
ATOM 10041 O O . LEU C 1 361 ? 114.707 139.766 154.643 1.00 27.72 491 LEU A O 1
ATOM 10046 N N . VAL C 1 362 ? 115.797 141.710 154.330 1.00 25.69 492 VAL A N 1
ATOM 10047 C CA . VAL C 1 362 ? 115.355 141.837 152.949 1.00 25.69 492 VAL A CA 1
ATOM 10048 C C . VAL C 1 362 ? 115.969 140.738 152.088 1.00 25.69 492 VAL A C 1
ATOM 10049 O O . VAL C 1 362 ? 115.304 140.168 151.214 1.00 25.69 492 VAL A O 1
ATOM 10053 N N . LEU C 1 363 ? 117.238 140.401 152.340 1.00 24.57 493 LEU A N 1
ATOM 10054 C CA . LEU C 1 363 ? 117.869 139.300 151.619 1.00 24.57 493 LEU A CA 1
ATOM 10055 C C . LEU C 1 363 ? 117.240 137.957 151.965 1.00 24.57 493 LEU A C 1
ATOM 10056 O O . LEU C 1 363 ? 117.299 137.022 151.160 1.00 24.57 493 LEU A O 1
ATOM 10061 N N . LYS C 1 364 ? 116.638 137.838 153.145 1.00 28.45 494 LYS A N 1
ATOM 10062 C CA . LYS C 1 364 ? 116.001 136.591 153.545 1.00 28.45 494 LYS A CA 1
ATOM 10063 C C . LYS C 1 364 ? 114.538 136.494 153.127 1.00 28.45 494 LYS A C 1
ATOM 10064 O O . LYS C 1 364 ? 113.878 135.508 153.469 1.00 28.45 494 LYS A O 1
ATOM 10070 N N . LEU C 1 365 ? 114.016 137.480 152.402 1.00 25.52 495 LEU A N 1
ATOM 10071 C CA . LEU C 1 365 ? 112.640 137.411 151.925 1.00 25.52 495 LEU A CA 1
ATOM 10072 C C . LEU C 1 365 ? 112.531 136.431 150.763 1.00 25.52 495 LEU A C 1
ATOM 10073 O O . LEU C 1 365 ? 113.314 136.493 149.811 1.00 25.52 495 LEU A O 1
ATOM 10078 N N . GLN C 1 366 ? 111.553 135.527 150.836 1.00 26.64 496 GLN A N 1
ATOM 10079 C CA . GLN C 1 366 ? 111.376 134.517 149.802 1.00 26.64 496 GLN A CA 1
ATOM 10080 C C . GLN C 1 366 ? 110.087 134.762 149.038 1.00 26.64 496 GLN A C 1
ATOM 10081 O O . GLN C 1 366 ? 109.028 134.912 149.660 1.00 26.64 496 GLN A O 1
ATOM 10087 N N . PRO C 1 367 ? 110.130 134.814 147.709 1.00 25.22 497 PRO A N 1
ATOM 10088 C CA . PRO C 1 367 ? 108.912 135.105 146.944 1.00 25.22 497 PRO A CA 1
ATOM 10089 C C . PRO C 1 367 ? 107.931 133.943 146.959 1.00 25.22 497 PRO A C 1
ATOM 10090 O O . PRO C 1 367 ? 108.308 132.781 146.796 1.00 25.22 497 PRO A O 1
ATOM 10094 N N . GLN C 1 368 ? 106.659 134.277 147.150 1.00 25.75 498 GLN A N 1
ATOM 10095 C CA . GLN C 1 368 ? 105.555 133.335 147.061 1.00 25.75 498 GLN A CA 1
ATOM 10096 C C . GLN C 1 368 ? 104.501 133.944 146.152 1.00 25.75 498 GLN A C 1
ATOM 10097 O O . GLN C 1 368 ? 104.269 135.155 146.189 1.00 25.75 498 GLN A O 1
ATOM 10103 N N . VAL C 1 369 ? 103.887 133.122 145.308 1.00 24.09 499 VAL A N 1
ATOM 10104 C CA . VAL C 1 369 ? 102.857 133.589 144.389 1.00 24.09 499 VAL A CA 1
ATOM 10105 C C . VAL C 1 369 ? 101.596 132.779 144.642 1.00 24.09 499 VAL A C 1
ATOM 10106 O O . VAL C 1 369 ? 101.649 131.547 144.724 1.00 24.09 499 VAL A O 1
ATOM 10110 N N . TYR C 1 370 ? 100.470 133.471 144.773 1.00 24.41 500 TYR A N 1
ATOM 10111 C CA . TYR C 1 370 ? 99.195 132.850 145.089 1.00 24.41 500 TYR A CA 1
ATOM 10112 C C . TYR C 1 370 ? 98.187 133.123 143.982 1.00 24.41 500 TYR A C 1
ATOM 10113 O O . TYR C 1 370 ? 98.069 134.252 143.497 1.00 24.41 500 TYR A O 1
ATOM 10122 N N . SER C 1 371 ? 97.468 132.076 143.591 1.00 24.91 501 SER A N 1
ATOM 10123 C CA . SER C 1 371 ? 96.426 132.183 142.589 1.00 24.91 501 SER A CA 1
ATOM 10124 C C . SER C 1 371 ? 95.207 132.896 143.173 1.00 24.91 501 SER A C 1
ATOM 10125 O O . SER C 1 371 ? 95.092 133.038 144.392 1.00 24.91 501 SER A O 1
ATOM 10128 N N . PRO C 1 372 ? 94.308 133.397 142.323 1.00 24.49 502 PRO A N 1
ATOM 10129 C CA . PRO C 1 372 ? 93.044 133.942 142.837 1.00 24.49 502 PRO A CA 1
ATOM 10130 C C . PRO C 1 372 ? 92.256 132.884 143.596 1.00 24.49 502 PRO A C 1
ATOM 10131 O O . PRO C 1 372 ? 92.108 131.748 143.141 1.00 24.49 502 PRO A O 1
ATOM 10135 N N . GLY C 1 373 ? 91.747 133.271 144.763 1.00 27.19 503 GLY A N 1
ATOM 10136 C CA . GLY C 1 373 ? 91.030 132.358 145.625 1.00 27.19 503 GLY A CA 1
ATOM 10137 C C . GLY C 1 373 ? 91.895 131.532 146.550 1.00 27.19 503 GLY A C 1
ATOM 10138 O O . GLY C 1 373 ? 91.352 130.789 147.376 1.00 27.19 503 GLY A O 1
ATOM 10139 N N . ASP C 1 374 ? 93.217 131.631 146.442 1.00 28.52 504 ASP A N 1
ATOM 10140 C CA . ASP C 1 374 ? 94.108 130.872 147.307 1.00 28.52 504 ASP A CA 1
ATOM 10141 C C . ASP C 1 374 ? 94.142 131.477 148.702 1.00 28.52 504 ASP A C 1
ATOM 10142 O O . ASP C 1 374 ? 94.183 132.700 148.866 1.00 28.52 504 ASP A O 1
ATOM 10147 N N . TYR C 1 375 ? 94.128 130.612 149.710 1.00 32.65 505 TYR A N 1
ATOM 10148 C CA . TYR C 1 375 ? 94.213 131.038 151.101 1.00 32.65 505 TYR A CA 1
ATOM 10149 C C . TYR C 1 375 ? 95.680 131.058 151.509 1.00 32.65 505 TYR A C 1
ATOM 10150 O O . TYR C 1 375 ? 96.323 130.007 151.589 1.00 32.65 505 TYR A O 1
ATOM 10159 N N . ILE C 1 376 ? 96.213 132.257 151.746 1.00 29.92 506 ILE A N 1
ATOM 10160 C CA . ILE C 1 376 ? 97.578 132.377 152.250 1.00 29.92 506 ILE A CA 1
ATOM 10161 C C . ILE C 1 376 ? 97.673 131.777 153.646 1.00 29.92 506 ILE A C 1
ATOM 10162 O O . ILE C 1 376 ? 98.610 131.032 153.959 1.00 29.92 506 ILE A O 1
ATOM 10167 N N . CYS C 1 377 ? 96.696 132.075 154.498 1.00 33.87 507 CYS A N 1
ATOM 10168 C CA . CYS C 1 377 ? 96.606 131.465 155.814 1.00 33.87 507 CYS A CA 1
ATOM 10169 C C . CYS C 1 377 ? 95.154 131.491 156.267 1.00 33.87 507 CYS A C 1
ATOM 10170 O O . CYS C 1 377 ? 94.382 132.370 155.876 1.00 33.87 507 CYS A O 1
ATOM 10173 N N . LYS C 1 378 ? 94.791 130.511 157.088 1.00 37.26 508 LYS A N 1
ATOM 10174 C CA . LYS C 1 378 ? 93.459 130.416 157.663 1.00 37.26 508 LYS A CA 1
ATOM 10175 C C . LYS C 1 378 ? 93.560 130.447 159.180 1.00 37.26 508 LYS A C 1
ATOM 10176 O O . LYS C 1 378 ? 94.636 130.258 159.754 1.00 37.26 508 LYS A O 1
ATOM 10182 N N . LYS C 1 379 ? 92.422 130.691 159.827 1.00 40.70 509 LYS A N 1
ATOM 10183 C CA . LYS C 1 379 ? 92.364 130.685 161.283 1.00 40.70 509 LYS A CA 1
ATOM 10184 C C . LYS C 1 379 ? 92.668 129.287 161.806 1.00 40.70 509 LYS A C 1
ATOM 10185 O O . LYS C 1 379 ? 92.009 128.314 161.423 1.00 40.70 509 LYS A O 1
ATOM 10191 N N . GLY C 1 380 ? 93.664 129.188 162.681 1.00 43.52 510 GLY A N 1
ATOM 10192 C CA . GLY C 1 380 ? 94.059 127.923 163.258 1.00 43.52 510 GLY A CA 1
ATOM 10193 C C . GLY C 1 380 ? 95.295 127.286 162.661 1.00 43.52 510 GLY A C 1
ATOM 10194 O O . GLY C 1 380 ? 95.702 126.218 163.132 1.00 43.52 510 GLY A O 1
ATOM 10195 N N . ASP C 1 381 ? 95.901 127.892 161.645 1.00 43.57 511 ASP A N 1
ATOM 10196 C CA . ASP C 1 381 ? 97.153 127.387 161.103 1.00 43.57 511 ASP A CA 1
ATOM 10197 C C . ASP C 1 381 ? 98.336 127.996 161.841 1.00 43.57 511 ASP A C 1
ATOM 10198 O O . ASP C 1 381 ? 98.263 129.115 162.355 1.00 43.57 511 ASP A O 1
ATOM 10203 N N . ILE C 1 382 ? 99.435 127.243 161.886 1.00 43.70 512 ILE A N 1
ATOM 10204 C CA . ILE C 1 382 ? 100.646 127.721 162.540 1.00 43.70 512 ILE A CA 1
ATOM 10205 C C . ILE C 1 382 ? 101.263 128.834 161.706 1.00 43.70 512 ILE A C 1
ATOM 10206 O O . ILE C 1 382 ? 101.465 128.685 160.494 1.00 43.70 512 ILE A O 1
ATOM 10211 N N . GLY C 1 383 ? 101.560 129.959 162.351 1.00 41.70 513 GLY A N 1
ATOM 10212 C CA . GLY C 1 383 ? 102.185 131.069 161.665 1.00 41.70 513 GLY A CA 1
ATOM 10213 C C . GLY C 1 383 ? 103.676 131.150 161.911 1.00 41.70 513 GLY A C 1
ATOM 10214 O O . GLY C 1 383 ? 104.115 131.623 162.963 1.00 41.70 513 GLY A O 1
ATOM 10215 N N . ARG C 1 384 ? 104.467 130.696 160.941 1.00 42.37 514 ARG A N 1
ATOM 10216 C CA . ARG C 1 384 ? 105.918 130.711 161.056 1.00 42.37 514 ARG A CA 1
ATOM 10217 C C . ARG C 1 384 ? 106.573 131.829 160.259 1.00 42.37 514 ARG A C 1
ATOM 10218 O O . ARG C 1 384 ? 107.776 132.054 160.419 1.00 42.37 514 ARG A O 1
ATOM 10226 N N . GLU C 1 385 ? 105.827 132.526 159.407 1.00 36.92 515 GLU A N 1
ATOM 10227 C CA . GLU C 1 385 ? 106.425 133.490 158.499 1.00 36.92 515 GLU A CA 1
ATOM 10228 C C . GLU C 1 385 ? 105.581 134.753 158.425 1.00 36.92 515 GLU A C 1
ATOM 10229 O O . GLU C 1 385 ? 104.385 134.756 158.729 1.00 36.92 515 GLU A O 1
ATOM 10235 N N . MET C 1 386 ? 106.244 135.835 158.030 1.00 32.89 516 MET A N 1
ATOM 10236 C CA . MET C 1 386 ? 105.637 137.140 157.807 1.00 32.89 516 MET A CA 1
ATOM 10237 C C . MET C 1 386 ? 105.519 137.393 156.314 1.00 32.89 516 MET A C 1
ATOM 10238 O O . MET C 1 386 ? 106.526 137.368 155.602 1.00 32.89 516 MET A O 1
ATOM 10243 N N . TYR C 1 387 ? 104.309 137.683 155.852 1.00 29.42 517 TYR A N 1
ATOM 10244 C CA . TYR C 1 387 ? 104.057 137.952 154.444 1.00 29.42 517 TYR A CA 1
ATOM 10245 C C . TYR C 1 387 ? 104.016 139.454 154.198 1.00 29.42 517 TYR A C 1
ATOM 10246 O O . TYR C 1 387 ? 103.340 140.188 154.924 1.00 29.42 517 TYR A O 1
ATOM 10255 N N . ILE C 1 388 ? 104.742 139.903 153.178 1.00 27.06 518 ILE A N 1
ATOM 10256 C CA . ILE C 1 388 ? 104.702 141.286 152.716 1.00 27.06 518 ILE A CA 1
ATOM 10257 C C . ILE C 1 388 ? 104.204 141.275 151.280 1.00 27.06 518 ILE A C 1
ATOM 10258 O O . ILE C 1 388 ? 104.782 140.596 150.424 1.00 27.06 518 ILE A O 1
ATOM 10263 N N . ILE C 1 389 ? 103.147 142.036 151.011 1.00 26.31 519 ILE A N 1
ATOM 10264 C CA . ILE C 1 389 ? 102.528 142.050 149.690 1.00 26.31 519 ILE A CA 1
ATOM 10265 C C . ILE C 1 389 ? 103.363 142.935 148.771 1.00 26.31 519 ILE A C 1
ATOM 10266 O O . ILE C 1 389 ? 103.451 144.148 148.973 1.00 26.31 519 ILE A O 1
ATOM 10271 N N . LYS C 1 390 ? 103.983 142.328 147.759 1.00 26.51 520 LYS A N 1
ATOM 10272 C CA . LYS C 1 390 ? 104.694 143.111 146.754 1.00 26.51 520 LYS A CA 1
ATOM 10273 C C . LYS C 1 390 ? 103.751 143.555 145.643 1.00 26.51 520 LYS A C 1
ATOM 10274 O O . LYS C 1 390 ? 103.682 144.744 145.317 1.00 26.51 520 LYS A O 1
ATOM 10280 N N . GLU C 1 391 ? 103.014 142.616 145.052 1.00 27.90 521 GLU A N 1
ATOM 10281 C CA . GLU C 1 391 ? 101.956 142.961 144.113 1.00 27.90 521 GLU A CA 1
ATOM 10282 C C . GLU C 1 391 ? 100.701 142.184 144.472 1.00 27.90 521 GLU A C 1
ATOM 10283 O O . GLU C 1 391 ? 100.781 141.051 144.948 1.00 27.90 521 GLU A O 1
ATOM 10289 N N . GLY C 1 392 ? 99.550 142.789 144.232 1.00 27.54 522 GLY A N 1
ATOM 10290 C CA . GLY C 1 392 ? 98.279 142.120 144.418 1.00 27.54 522 GLY A CA 1
ATOM 10291 C C . GLY C 1 392 ? 97.514 142.673 145.607 1.00 27.54 522 GLY A C 1
ATOM 10292 O O . GLY C 1 392 ? 97.955 143.584 146.309 1.00 27.54 522 GLY A O 1
ATOM 10293 N N . LYS C 1 393 ? 96.335 142.096 145.811 1.00 27.89 523 LYS A N 1
ATOM 10294 C CA . LYS C 1 393 ? 95.457 142.476 146.907 1.00 27.89 523 LYS A CA 1
ATOM 10295 C C . LYS C 1 393 ? 94.980 141.224 147.625 1.00 27.89 523 LYS A C 1
ATOM 10296 O O . LYS C 1 393 ? 94.587 140.246 146.981 1.00 27.89 523 LYS A O 1
ATOM 10302 N N . LEU C 1 394 ? 95.018 141.260 148.951 1.00 28.91 524 LEU A N 1
ATOM 10303 C CA . LEU C 1 394 ? 94.558 140.167 149.790 1.00 28.91 524 LEU A CA 1
ATOM 10304 C C . LEU C 1 394 ? 93.315 140.603 150.551 1.00 28.91 524 LEU A C 1
ATOM 10305 O O . LEU C 1 394 ? 93.053 141.793 150.719 1.00 28.91 524 LEU A O 1
ATOM 10310 N N . ALA C 1 395 ? 92.546 139.626 151.012 1.00 32.20 525 ALA A N 1
ATOM 10311 C CA . ALA C 1 395 ? 91.297 139.893 151.707 1.00 32.20 525 ALA A CA 1
ATOM 10312 C C . ALA C 1 395 ? 91.302 139.178 153.046 1.00 32.20 525 ALA A C 1
ATOM 10313 O O . ALA C 1 395 ? 91.667 138.000 153.121 1.00 32.20 525 ALA A O 1
ATOM 10315 N N . VAL C 1 396 ? 90.907 139.889 154.099 1.00 37.80 526 VAL A N 1
ATOM 10316 C CA . VAL C 1 396 ? 90.646 139.271 155.392 1.00 37.80 526 VAL A CA 1
ATOM 10317 C C . VAL C 1 396 ? 89.193 138.812 155.372 1.00 37.80 526 VAL A C 1
ATOM 10318 O O . VAL C 1 396 ? 88.274 139.633 155.342 1.00 37.80 526 VAL A O 1
ATOM 10322 N N . VAL C 1 397 ? 88.985 137.498 155.369 1.00 40.41 527 VAL A N 1
ATOM 10323 C CA . VAL C 1 397 ? 87.656 136.926 155.220 1.00 40.41 527 VAL A CA 1
ATOM 10324 C C . VAL C 1 397 ? 87.303 136.141 156.476 1.00 40.41 527 VAL A C 1
ATOM 10325 O O . VAL C 1 397 ? 88.163 135.789 157.287 1.00 40.41 527 VAL A O 1
ATOM 10329 N N . ALA C 1 398 ? 86.011 135.872 156.628 1.00 45.19 528 ALA A N 1
ATOM 10330 C CA . ALA C 1 398 ? 85.508 135.114 157.764 1.00 45.19 528 ALA A CA 1
ATOM 10331 C C . ALA C 1 398 ? 85.703 133.620 157.510 1.00 45.19 528 ALA A C 1
ATOM 10332 O O . ALA C 1 398 ? 86.424 133.206 156.597 1.00 45.19 528 ALA A O 1
ATOM 10334 N N . ASP C 1 399 ? 85.064 132.791 158.338 1.00 48.42 529 ASP A N 1
ATOM 10335 C CA . ASP C 1 399 ? 85.202 131.345 158.204 1.00 48.42 529 ASP A CA 1
ATOM 10336 C C . ASP C 1 399 ? 84.608 130.846 156.891 1.00 48.42 529 ASP A C 1
ATOM 10337 O O . ASP C 1 399 ? 85.162 129.939 156.259 1.00 48.42 529 ASP A O 1
ATOM 10342 N N . ASP C 1 400 ? 83.478 131.417 156.471 1.00 51.80 530 ASP A N 1
ATOM 10343 C CA . ASP C 1 400 ? 82.885 131.026 155.197 1.00 51.80 530 ASP A CA 1
ATOM 10344 C C . ASP C 1 400 ? 83.714 131.530 154.021 1.00 51.80 530 ASP A C 1
ATOM 10345 O O . ASP C 1 400 ? 83.846 130.838 153.005 1.00 51.80 530 ASP A O 1
ATOM 10350 N N . GLY C 1 401 ? 84.284 132.728 154.144 1.00 49.15 531 GLY A N 1
ATOM 10351 C CA . GLY C 1 401 ? 85.061 133.327 153.084 1.00 49.15 531 GLY A CA 1
ATOM 10352 C C . GLY C 1 401 ? 84.281 134.211 152.137 1.00 49.15 531 GLY A C 1
ATOM 10353 O O . GLY C 1 401 ? 84.892 134.864 151.281 1.00 49.15 531 GLY A O 1
ATOM 10354 N N . VAL C 1 402 ? 82.953 134.251 152.256 1.00 51.90 532 VAL A N 1
ATOM 10355 C CA . VAL C 1 402 ? 82.149 135.079 151.362 1.00 51.90 532 VAL A CA 1
ATOM 10356 C C . VAL C 1 402 ? 82.351 136.558 151.675 1.00 51.90 532 VAL A C 1
ATOM 10357 O O . VAL C 1 402 ? 82.548 137.379 150.772 1.00 51.90 532 VAL A O 1
ATOM 10361 N N . THR C 1 403 ? 82.315 136.917 152.953 1.00 48.21 533 THR A N 1
ATOM 10362 C CA . THR C 1 403 ? 82.432 138.308 153.360 1.00 48.21 533 THR A CA 1
ATOM 10363 C C . THR C 1 403 ? 83.895 138.690 153.561 1.00 48.21 533 THR A C 1
ATOM 10364 O O . THR C 1 403 ? 84.756 137.845 153.817 1.00 48.21 533 THR A O 1
ATOM 10368 N N . GLN C 1 404 ? 84.169 139.986 153.432 1.00 42.68 534 GLN A N 1
ATOM 10369 C CA . GLN C 1 404 ? 85.517 140.520 153.564 1.00 42.68 534 GLN A CA 1
ATOM 10370 C C . GLN C 1 404 ? 85.517 141.649 154.582 1.00 42.68 534 GLN A C 1
ATOM 10371 O O . GLN C 1 404 ? 84.721 142.587 154.471 1.00 42.68 534 GLN A O 1
ATOM 10377 N N . PHE C 1 405 ? 86.415 141.563 155.564 1.00 41.61 535 PHE A N 1
ATOM 10378 C CA . PHE C 1 405 ? 86.537 142.639 156.542 1.00 41.61 535 PHE A CA 1
ATOM 10379 C C . PHE C 1 405 ? 87.345 143.804 155.986 1.00 41.61 535 PHE A C 1
ATOM 10380 O O . PHE C 1 405 ? 86.900 144.956 156.037 1.00 41.61 535 PHE A O 1
ATOM 10388 N N . VAL C 1 406 ? 88.530 143.527 155.448 1.00 37.41 536 VAL A N 1
ATOM 10389 C CA . VAL C 1 406 ? 89.402 144.577 154.931 1.00 37.41 536 VAL A CA 1
ATOM 10390 C C . VAL C 1 406 ? 90.298 143.982 153.849 1.00 37.41 536 VAL A C 1
ATOM 10391 O O . VAL C 1 406 ? 90.707 142.818 153.923 1.00 37.41 536 VAL A O 1
ATOM 10395 N N . VAL C 1 407 ? 90.573 144.786 152.824 1.00 33.24 537 VAL A N 1
ATOM 10396 C CA . VAL C 1 407 ? 91.432 144.397 151.712 1.00 33.24 537 VAL A CA 1
ATOM 10397 C C . VAL C 1 407 ? 92.793 145.056 151.900 1.00 33.24 537 VAL A C 1
ATOM 10398 O O . VAL C 1 407 ? 92.891 146.284 152.004 1.00 33.24 537 VAL A O 1
ATOM 10402 N N . LEU C 1 408 ? 93.838 144.237 151.935 1.00 29.47 538 LEU A N 1
ATOM 10403 C CA . LEU C 1 408 ? 95.212 144.707 152.047 1.00 29.47 538 LEU A CA 1
ATOM 10404 C C . LEU C 1 408 ? 95.804 144.851 150.650 1.00 29.47 538 LEU A C 1
ATOM 10405 O O . LEU C 1 408 ? 95.822 143.888 149.876 1.00 29.47 538 LEU A O 1
ATOM 10410 N N . SER C 1 409 ? 96.290 146.046 150.333 1.00 29.58 539 SER A N 1
ATOM 10411 C CA . SER C 1 409 ? 96.831 146.332 149.015 1.00 29.58 539 SER A CA 1
ATOM 10412 C C . SER C 1 409 ? 98.325 146.009 148.989 1.00 29.58 539 SER A C 1
ATOM 10413 O O . SER C 1 409 ? 98.871 145.421 149.925 1.00 29.58 539 SER A O 1
ATOM 10416 N N . ASP C 1 410 ? 98.999 146.390 147.908 1.00 31.14 540 ASP A N 1
ATOM 10417 C CA . ASP C 1 410 ? 100.435 146.177 147.805 1.00 31.14 540 ASP A CA 1
ATOM 10418 C C . ASP C 1 410 ? 101.178 147.048 148.809 1.00 31.14 540 ASP A C 1
ATOM 10419 O O . ASP C 1 410 ? 100.793 148.190 149.073 1.00 31.14 540 ASP A O 1
ATOM 10424 N N . GLY C 1 411 ? 102.245 146.494 149.380 1.00 29.54 541 GLY A N 1
ATOM 10425 C CA . GLY C 1 411 ? 102.978 147.149 150.437 1.00 29.54 541 GLY A CA 1
ATOM 10426 C C . GLY C 1 411 ? 102.465 146.863 151.831 1.00 29.54 541 GLY A C 1
ATOM 10427 O O . GLY C 1 411 ? 103.125 147.243 152.805 1.00 29.54 541 GLY A O 1
ATOM 10428 N N . SER C 1 412 ? 101.314 146.209 151.957 1.00 29.42 542 SER A N 1
ATOM 10429 C CA . SER C 1 412 ? 100.791 145.822 153.256 1.00 29.42 542 SER A CA 1
ATOM 10430 C C . SER C 1 412 ? 101.477 144.548 153.741 1.00 29.42 542 SER A C 1
ATOM 10431 O O . SER C 1 412 ? 102.174 143.858 152.994 1.00 29.42 542 SER A O 1
ATOM 10434 N N . TYR C 1 413 ? 101.269 144.238 155.017 1.00 31.24 543 TYR A N 1
ATOM 10435 C CA . TYR C 1 413 ? 101.929 143.101 155.636 1.00 31.24 543 TYR A CA 1
ATOM 10436 C C . TYR C 1 413 ? 101.040 142.543 156.737 1.00 31.24 543 TYR A C 1
ATOM 10437 O O . TYR C 1 413 ? 100.169 143.234 157.270 1.00 31.24 543 TYR A O 1
ATOM 10446 N N . PHE C 1 414 ? 101.276 141.278 157.073 1.00 31.51 544 PHE A N 1
ATOM 10447 C CA . PHE C 1 414 ? 100.599 140.649 158.195 1.00 31.51 544 PHE A CA 1
ATOM 10448 C C . PHE C 1 414 ? 101.484 139.540 158.741 1.00 31.51 544 PHE A C 1
ATOM 10449 O O . PHE C 1 414 ? 102.372 139.031 158.053 1.00 31.51 544 PHE A O 1
ATOM 10457 N N . GLY C 1 415 ? 101.228 139.168 159.992 1.00 35.13 545 GLY A N 1
ATOM 10458 C CA . GLY C 1 415 ? 102.008 138.131 160.634 1.00 35.13 545 GLY A CA 1
ATOM 10459 C C . GLY C 1 415 ? 103.308 138.592 161.246 1.00 35.13 545 GLY A C 1
ATOM 10460 O O . GLY C 1 415 ? 104.194 137.765 161.482 1.00 35.13 545 GLY A O 1
ATOM 10461 N N . GLU C 1 416 ? 103.457 139.892 161.508 1.00 38.06 546 GLU A N 1
ATOM 10462 C CA . GLU C 1 416 ? 104.683 140.385 162.127 1.00 38.06 546 GLU A CA 1
ATOM 10463 C C . GLU C 1 416 ? 104.807 139.936 163.578 1.00 38.06 546 GLU A C 1
ATOM 10464 O O . GLU C 1 416 ? 105.923 139.824 164.095 1.00 38.06 546 GLU A O 1
ATOM 10470 N N . ILE C 1 417 ? 103.684 139.682 164.248 1.00 39.54 547 ILE A N 1
ATOM 10471 C CA . ILE C 1 417 ? 103.738 139.244 165.638 1.00 39.54 547 ILE A CA 1
ATOM 10472 C C . ILE C 1 417 ? 104.078 137.759 165.726 1.00 39.54 547 ILE A C 1
ATOM 10473 O O . ILE C 1 417 ? 104.731 137.324 166.683 1.00 39.54 547 ILE A O 1
ATOM 10478 N N . SER C 1 418 ? 103.662 136.967 164.734 1.00 38.94 548 SER A N 1
ATOM 10479 C CA . SER C 1 418 ? 103.906 135.528 164.768 1.00 38.94 548 SER A CA 1
ATOM 10480 C C . SER C 1 418 ? 105.395 135.204 164.689 1.00 38.94 548 SER A C 1
ATOM 10481 O O . SER C 1 418 ? 105.870 134.290 165.373 1.00 38.94 548 SER A O 1
ATOM 10484 N N . ILE C 1 419 ? 106.147 135.939 163.865 1.00 37.44 549 ILE A N 1
ATOM 10485 C CA . ILE C 1 419 ? 107.569 135.650 163.710 1.00 37.44 549 ILE A CA 1
ATOM 10486 C C . ILE C 1 419 ? 108.378 136.065 164.930 1.00 37.44 549 ILE A C 1
ATOM 10487 O O . ILE C 1 419 ? 109.485 135.553 165.135 1.00 37.44 549 ILE A O 1
ATOM 10492 N N . LEU C 1 420 ? 107.865 136.987 165.746 1.00 41.05 550 LEU A N 1
ATOM 10493 C CA . LEU C 1 420 ? 108.617 137.436 166.911 1.00 41.05 550 LEU A CA 1
ATOM 10494 C C . LEU C 1 420 ? 108.623 136.391 168.018 1.00 41.05 550 LEU A C 1
ATOM 10495 O O . LEU C 1 420 ? 109.559 136.359 168.826 1.00 41.05 550 LEU A O 1
ATOM 10500 N N . ASN C 1 421 ? 107.598 135.535 168.060 1.00 46.59 551 ASN A N 1
ATOM 10501 C CA . ASN C 1 421 ? 107.430 134.505 169.087 1.00 46.59 551 ASN A CA 1
ATOM 10502 C C . ASN C 1 421 ? 107.449 135.124 170.487 1.00 46.59 551 ASN A C 1
ATOM 10503 O O . ASN C 1 421 ? 108.281 134.801 171.337 1.00 46.59 551 ASN A O 1
ATOM 10508 N N . ILE C 1 422 ? 106.511 136.046 170.705 1.00 50.08 552 ILE A N 1
ATOM 10509 C CA . ILE C 1 422 ? 106.410 136.727 171.989 1.00 50.08 552 ILE A CA 1
ATOM 10510 C C . ILE C 1 422 ? 105.820 135.775 173.019 1.00 50.08 552 ILE A C 1
ATOM 10511 O O . ILE C 1 422 ? 104.764 135.169 172.795 1.00 50.08 552 ILE A O 1
ATOM 10516 N N . LYS C 1 423 ? 106.506 135.631 174.150 1.00 56.45 553 LYS A N 1
ATOM 10517 C CA . LYS C 1 423 ? 105.980 134.823 175.240 1.00 56.45 553 LYS A CA 1
ATOM 10518 C C . LYS C 1 423 ? 104.754 135.496 175.846 1.00 56.45 553 LYS A C 1
ATOM 10519 O O . LYS C 1 423 ? 104.698 136.721 175.979 1.00 56.45 553 LYS A O 1
ATOM 10525 N N . GLY C 1 424 ? 103.759 134.687 176.199 1.00 59.05 554 GLY A N 1
ATOM 10526 C CA . GLY C 1 424 ? 102.535 135.213 176.765 1.00 59.05 554 GLY A CA 1
ATOM 10527 C C . GLY C 1 424 ? 101.503 135.675 175.763 1.00 59.05 554 GLY A C 1
ATOM 10528 O O . GLY C 1 424 ? 100.523 136.313 176.160 1.00 59.05 554 GLY A O 1
ATOM 10529 N N . SER C 1 425 ? 101.689 135.382 174.479 1.00 57.72 555 SER A N 1
ATOM 10530 C CA . SER C 1 425 ? 100.701 135.733 173.470 1.00 57.72 555 SER A CA 1
ATOM 10531 C C . SER C 1 425 ? 99.576 134.707 173.452 1.00 57.72 555 SER A C 1
ATOM 10532 O O . SER C 1 425 ? 99.821 133.497 173.487 1.00 57.72 555 SER A O 1
ATOM 10535 N N . LYS C 1 426 ? 98.333 135.197 173.403 1.00 58.86 556 LYS A N 1
ATOM 10536 C CA . LYS C 1 426 ? 97.192 134.288 173.337 1.00 58.86 556 LYS A CA 1
ATOM 10537 C C . LYS C 1 426 ? 97.144 133.538 172.013 1.00 58.86 556 LYS A C 1
ATOM 10538 O O . LYS C 1 426 ? 96.653 132.405 171.965 1.00 58.86 556 LYS A O 1
ATOM 10544 N N . ALA C 1 427 ? 97.624 134.157 170.931 1.00 54.88 557 ALA A N 1
ATOM 10545 C CA . ALA C 1 427 ? 97.622 133.489 169.634 1.00 54.88 557 ALA A CA 1
ATOM 10546 C C . ALA C 1 427 ? 98.574 132.299 169.628 1.00 54.88 557 ALA A C 1
ATOM 10547 O O . ALA C 1 427 ? 98.186 131.184 169.261 1.00 54.88 557 ALA A O 1
ATOM 10549 N N . GLY C 1 428 ? 99.817 132.512 170.060 1.00 51.57 558 GLY A N 1
ATOM 10550 C CA . GLY C 1 428 ? 100.805 131.451 170.083 1.00 51.57 558 GLY A CA 1
ATOM 10551 C C . GLY C 1 428 ? 101.132 130.929 168.700 1.00 51.57 558 GLY A C 1
ATOM 10552 O O . GLY C 1 428 ? 100.772 129.797 168.368 1.00 51.57 558 GLY A O 1
ATOM 10553 N N . ASN C 1 429 ? 101.783 131.773 167.890 1.00 48.47 559 ASN A N 1
ATOM 10554 C CA . ASN C 1 429 ? 102.147 131.558 166.487 1.00 48.47 559 ASN A CA 1
ATOM 10555 C C . ASN C 1 429 ? 101.052 130.885 165.661 1.00 48.47 559 ASN A C 1
ATOM 10556 O O . ASN C 1 429 ? 101.338 130.090 164.760 1.00 48.47 559 ASN A O 1
ATOM 10561 N N . ARG C 1 430 ? 99.798 131.237 165.933 1.00 45.60 560 ARG A N 1
ATOM 10562 C CA . ARG C 1 430 ? 98.649 130.716 165.208 1.00 45.60 560 ARG A CA 1
ATOM 10563 C C . ARG C 1 430 ? 97.875 131.876 164.600 1.00 45.60 560 ARG A C 1
ATOM 10564 O O . ARG C 1 430 ? 97.725 132.929 165.227 1.00 45.60 560 ARG A O 1
ATOM 10572 N N . ARG C 1 431 ? 97.395 131.679 163.376 1.00 38.62 561 ARG A N 1
ATOM 10573 C CA . ARG C 1 431 ? 96.733 132.752 162.649 1.00 38.62 561 ARG A CA 1
ATOM 10574 C C . ARG C 1 431 ? 95.352 133.028 163.229 1.00 38.62 561 ARG A C 1
ATOM 10575 O O . ARG C 1 431 ? 94.553 132.108 163.430 1.00 38.62 561 ARG A O 1
ATOM 10583 N N . THR C 1 432 ? 95.074 134.301 163.493 1.00 39.94 562 THR A N 1
ATOM 10584 C CA . THR C 1 432 ? 93.777 134.732 163.991 1.00 39.94 562 THR A CA 1
ATOM 10585 C C . THR C 1 432 ? 92.861 135.237 162.886 1.00 39.94 562 THR A C 1
ATOM 10586 O O . THR C 1 432 ? 91.723 135.621 163.170 1.00 39.94 562 THR A O 1
ATOM 10590 N N . ALA C 1 433 ? 93.325 135.244 161.639 1.00 37.13 563 ALA A N 1
ATOM 10591 C CA . ALA C 1 433 ? 92.543 135.749 160.523 1.00 37.13 563 ALA A CA 1
ATOM 10592 C C . ALA C 1 433 ? 92.735 134.843 159.317 1.00 37.13 563 ALA A C 1
ATOM 10593 O O . ALA C 1 433 ? 93.731 134.125 159.204 1.00 37.13 563 ALA A O 1
ATOM 10595 N N . ASN C 1 434 ? 91.760 134.883 158.414 1.00 36.28 564 ASN A N 1
ATOM 10596 C CA . ASN C 1 434 ? 91.823 134.158 157.152 1.00 36.28 564 ASN A CA 1
ATOM 10597 C C . ASN C 1 434 ? 92.211 135.137 156.052 1.00 36.28 564 ASN A C 1
ATOM 10598 O O . ASN C 1 434 ? 91.482 136.099 155.788 1.00 36.28 564 ASN A O 1
ATOM 10603 N N . ILE C 1 435 ? 93.350 134.892 155.412 1.00 31.84 565 ILE A N 1
ATOM 10604 C CA . ILE C 1 435 ? 93.864 135.754 154.355 1.00 31.84 565 ILE A CA 1
ATOM 10605 C C . ILE C 1 435 ? 93.722 135.008 153.038 1.00 31.84 565 ILE A C 1
ATOM 10606 O O . ILE C 1 435 ? 94.296 133.926 152.862 1.00 31.84 565 ILE A O 1
ATOM 10611 N N . LYS C 1 436 ? 92.959 135.583 152.113 1.00 30.79 566 LYS A N 1
ATOM 10612 C CA . LYS C 1 436 ? 92.690 134.962 150.824 1.00 30.79 566 LYS A CA 1
ATOM 10613 C C . LYS C 1 436 ? 93.162 135.871 149.700 1.00 30.79 566 LYS A C 1
ATOM 10614 O O . LYS C 1 436 ? 92.942 137.083 149.736 1.00 30.79 566 LYS A O 1
ATOM 10620 N N . SER C 1 437 ? 93.805 135.279 148.698 1.00 25.85 567 SER A N 1
ATOM 10621 C CA . SER C 1 437 ? 94.267 136.030 147.536 1.00 25.85 567 SER A CA 1
ATOM 10622 C C . SER C 1 437 ? 93.084 136.277 146.609 1.00 25.85 567 SER A C 1
ATOM 10623 O O . SER C 1 437 ? 92.527 135.333 146.039 1.00 25.85 567 SER A O 1
ATOM 10626 N N . ILE C 1 438 ? 92.688 137.544 146.469 1.00 26.64 568 ILE A N 1
ATOM 10627 C CA . ILE C 1 438 ? 91.589 137.888 145.571 1.00 26.64 568 ILE A CA 1
ATOM 10628 C C . ILE C 1 438 ? 91.988 137.634 144.124 1.00 26.64 568 ILE A C 1
ATOM 10629 O O . ILE C 1 438 ? 91.243 137.018 143.353 1.00 26.64 568 ILE A O 1
ATOM 10634 N N . GLY C 1 439 ? 93.167 138.105 143.735 1.00 24.16 569 GLY A N 1
ATOM 10635 C CA . GLY C 1 439 ? 93.714 137.811 142.428 1.00 24.16 569 GLY A CA 1
ATOM 10636 C C . GLY C 1 439 ? 95.049 137.114 142.557 1.00 24.16 569 GLY A C 1
ATOM 10637 O O . GLY C 1 439 ? 95.332 136.505 143.592 1.00 24.16 569 GLY A O 1
ATOM 10638 N N . TYR C 1 440 ? 95.874 137.180 141.519 1.00 23.05 570 TYR A N 1
ATOM 10639 C CA . TYR C 1 440 ? 97.240 136.692 141.635 1.00 23.05 570 TYR A CA 1
ATOM 10640 C C . TYR C 1 440 ? 98.036 137.638 142.523 1.00 23.05 570 TYR A C 1
ATOM 10641 O O . TYR C 1 440 ? 98.052 138.850 142.298 1.00 23.05 570 TYR A O 1
ATOM 10650 N N . SER C 1 441 ? 98.688 137.092 143.543 1.00 24.58 571 SER A N 1
ATOM 10651 C CA . SER C 1 441 ? 99.383 137.905 144.532 1.00 24.58 571 SER A CA 1
ATOM 10652 C C . SER C 1 441 ? 100.831 137.459 144.627 1.00 24.58 571 SER A C 1
ATOM 10653 O O . SER C 1 441 ? 101.106 136.279 144.863 1.00 24.58 571 SER A O 1
ATOM 10656 N N . ASP C 1 442 ? 101.749 138.400 144.443 1.00 27.46 572 ASP A N 1
ATOM 10657 C CA . ASP C 1 442 ? 103.168 138.173 144.666 1.00 27.46 572 ASP A CA 1
ATOM 10658 C C . ASP C 1 442 ? 103.504 138.739 146.039 1.00 27.46 572 ASP A C 1
ATOM 10659 O O . ASP C 1 442 ? 103.562 139.962 146.214 1.00 27.46 572 ASP A O 1
ATOM 10664 N N . LEU C 1 443 ? 103.688 137.851 147.010 1.00 25.10 573 LEU A N 1
ATOM 10665 C CA . LEU C 1 443 ? 104.077 138.202 148.364 1.00 25.10 573 LEU A CA 1
ATOM 10666 C C . LEU C 1 443 ? 105.521 137.784 148.597 1.00 25.10 573 LEU A C 1
ATOM 10667 O O . LEU C 1 443 ? 106.107 137.023 147.825 1.00 25.10 573 LEU A O 1
ATOM 10672 N N . PHE C 1 444 ? 106.096 138.285 149.684 1.00 24.73 574 PHE A N 1
ATOM 10673 C CA . PHE C 1 444 ? 107.430 137.879 150.105 1.00 24.73 574 PHE A CA 1
ATOM 10674 C C . PHE C 1 444 ? 107.369 137.480 151.569 1.00 24.73 574 PHE A C 1
ATOM 10675 O O . PHE C 1 444 ? 106.976 138.285 152.419 1.00 24.73 574 PHE A O 1
ATOM 10683 N N . CYS C 1 445 ? 107.743 136.239 151.855 1.00 29.64 575 CYS A N 1
ATOM 10684 C CA . CYS C 1 445 ? 107.652 135.686 153.194 1.00 29.64 575 CYS A CA 1
ATOM 10685 C C . CYS C 1 445 ? 108.987 135.817 153.914 1.00 29.64 575 CYS A C 1
ATOM 10686 O O . CYS C 1 445 ? 110.049 135.563 153.337 1.00 29.64 575 CYS A O 1
ATOM 10689 N N . LEU C 1 446 ? 108.920 136.253 155.168 1.00 30.17 576 LEU A N 1
ATOM 10690 C CA . LEU C 1 446 ? 110.065 136.300 156.073 1.00 30.17 576 LEU A CA 1
ATOM 10691 C C . LEU C 1 446 ? 109.766 135.324 157.204 1.00 30.17 576 LEU A C 1
ATOM 10692 O O . LEU C 1 446 ? 108.947 135.614 158.081 1.00 30.17 576 LEU A O 1
ATOM 10697 N N . SER C 1 447 ? 110.421 134.168 157.180 1.00 33.42 577 SER A N 1
ATOM 10698 C CA . SER C 1 447 ? 110.151 133.137 158.168 1.00 33.42 577 SER A CA 1
ATOM 10699 C C . SER C 1 447 ? 110.716 133.530 159.530 1.00 33.42 577 SER A C 1
ATOM 10700 O O . SER C 1 447 ? 111.576 134.407 159.650 1.00 33.42 577 SER A O 1
ATOM 10703 N N . LYS C 1 448 ? 110.198 132.873 160.571 1.00 37.39 578 LYS A N 1
ATOM 10704 C CA . LYS C 1 448 ? 110.699 133.104 161.923 1.00 37.39 578 LYS A CA 1
ATOM 10705 C C . LYS C 1 448 ? 112.153 132.667 162.050 1.00 37.39 578 LYS A C 1
ATOM 10706 O O . LYS C 1 448 ? 112.960 133.350 162.693 1.00 37.39 578 LYS A O 1
ATOM 10712 N N . ASP C 1 449 ? 112.503 131.533 161.437 1.00 36.65 579 ASP A N 1
ATOM 10713 C CA . ASP C 1 449 ? 113.881 131.054 161.474 1.00 36.65 579 ASP A CA 1
ATOM 10714 C C . ASP C 1 449 ? 114.827 132.023 160.776 1.00 36.65 579 ASP A C 1
ATOM 10715 O O . ASP C 1 449 ? 115.922 132.300 161.279 1.00 36.65 579 ASP A O 1
ATOM 10720 N N . ASP C 1 450 ? 114.423 132.546 159.616 1.00 33.84 580 ASP A N 1
ATOM 10721 C CA . ASP C 1 450 ? 115.259 133.510 158.908 1.00 33.84 580 ASP A CA 1
ATOM 10722 C C . ASP C 1 450 ? 115.383 134.813 159.687 1.00 33.84 580 ASP A C 1
ATOM 10723 O O . ASP C 1 450 ? 116.461 135.420 159.722 1.00 33.84 580 ASP A O 1
ATOM 10728 N N . LEU C 1 451 ? 114.294 135.252 160.323 1.00 32.27 581 LEU A N 1
ATOM 10729 C CA . LEU C 1 451 ? 114.353 136.444 161.163 1.00 32.27 581 LEU A CA 1
ATOM 10730 C C . LEU C 1 451 ? 115.328 136.258 162.318 1.00 32.27 581 LEU A C 1
ATOM 10731 O O . LEU C 1 451 ? 116.147 137.140 162.593 1.00 32.27 581 LEU A O 1
ATOM 10736 N N . MET C 1 452 ? 115.278 135.103 162.986 1.00 35.59 582 MET A N 1
ATOM 10737 C CA . MET C 1 452 ? 116.182 134.870 164.109 1.00 35.59 582 MET A CA 1
ATOM 10738 C C . MET C 1 452 ? 117.626 134.714 163.643 1.00 35.59 582 MET A C 1
ATOM 10739 O O . MET C 1 452 ? 118.553 135.162 164.328 1.00 35.59 582 MET A O 1
ATOM 10744 N N . GLU C 1 453 ? 117.837 134.090 162.481 1.00 34.03 583 GLU A N 1
ATOM 10745 C CA . GLU C 1 453 ? 119.189 133.968 161.944 1.00 34.03 583 GLU A CA 1
ATOM 10746 C C . GLU C 1 453 ? 119.760 135.340 161.606 1.00 34.03 583 GLU A C 1
ATOM 10747 O O . GLU C 1 453 ? 120.939 135.610 161.861 1.00 34.03 583 GLU A O 1
ATOM 10753 N N . ALA C 1 454 ? 118.933 136.226 161.044 1.00 31.70 584 ALA A N 1
ATOM 10754 C CA . ALA C 1 454 ? 119.371 137.598 160.813 1.00 31.70 584 ALA A CA 1
ATOM 10755 C C . ALA C 1 454 ? 119.604 138.341 162.123 1.00 31.70 584 ALA A C 1
ATOM 10756 O O . ALA C 1 454 ? 120.484 139.205 162.194 1.00 31.70 584 ALA A O 1
ATOM 10758 N N . LEU C 1 455 ? 118.834 138.019 163.162 1.00 32.88 585 LEU A N 1
ATOM 10759 C CA . LEU C 1 455 ? 118.955 138.677 164.456 1.00 32.88 585 LEU A CA 1
ATOM 10760 C C . LEU C 1 455 ? 120.099 138.141 165.308 1.00 32.88 585 LEU A C 1
ATOM 10761 O O . LEU C 1 455 ? 120.361 138.712 166.372 1.00 32.88 585 LEU A O 1
ATOM 10766 N N . THR C 1 456 ? 120.740 137.042 164.894 1.00 33.66 586 THR A N 1
ATOM 10767 C CA . THR C 1 456 ? 121.895 136.528 165.637 1.00 33.66 586 THR A CA 1
ATOM 10768 C C . THR C 1 456 ? 122.978 137.587 165.808 1.00 33.66 586 THR A C 1
ATOM 10769 O O . THR C 1 456 ? 123.585 137.694 166.880 1.00 33.66 586 THR A O 1
ATOM 10773 N N . GLU C 1 457 ? 123.236 138.377 164.771 1.00 32.31 587 GLU A N 1
ATOM 10774 C CA . GLU C 1 457 ? 124.242 139.428 164.837 1.00 32.31 587 GLU A CA 1
ATOM 10775 C C . GLU C 1 457 ? 123.707 140.731 165.413 1.00 32.31 587 GLU A C 1
ATOM 10776 O O . GLU C 1 457 ? 124.469 141.695 165.534 1.00 32.31 587 GLU A O 1
ATOM 10782 N N . TYR C 1 458 ? 122.423 140.792 165.760 1.00 32.15 588 TYR A N 1
ATOM 10783 C CA . TYR C 1 458 ? 121.802 141.999 166.306 1.00 32.15 588 TYR A CA 1
ATOM 10784 C C . TYR C 1 458 ? 120.993 141.622 167.540 1.00 32.15 588 TYR A C 1
ATOM 10785 O O . TYR C 1 458 ? 119.761 141.518 167.481 1.00 32.15 588 TYR A O 1
ATOM 10794 N N . PRO C 1 459 ? 121.658 141.395 168.678 1.00 37.53 589 PRO A N 1
ATOM 10795 C CA . PRO C 1 459 ? 120.901 141.049 169.893 1.00 37.53 589 PRO A CA 1
ATOM 10796 C C . PRO C 1 459 ? 120.092 142.210 170.442 1.00 37.53 589 PRO A C 1
ATOM 10797 O O . PRO C 1 459 ? 118.962 142.005 170.905 1.00 37.53 589 PRO A O 1
ATOM 10801 N N . ASP C 1 460 ? 120.643 143.426 170.413 1.00 42.01 590 ASP A N 1
ATOM 10802 C CA . ASP C 1 460 ? 119.900 144.591 170.883 1.00 42.01 590 ASP A CA 1
ATOM 10803 C C . ASP C 1 460 ? 118.689 144.866 170.001 1.00 42.01 590 ASP A C 1
ATOM 10804 O O . ASP C 1 460 ? 117.609 145.195 170.505 1.00 42.01 590 ASP A O 1
ATOM 10809 N N . ALA C 1 461 ? 118.848 144.732 168.683 1.00 40.03 591 ALA A N 1
ATOM 10810 C CA . ALA C 1 461 ? 117.713 144.902 167.786 1.00 40.03 591 ALA A CA 1
ATOM 10811 C C . ALA C 1 461 ? 116.684 143.796 167.970 1.00 40.03 591 ALA A C 1
ATOM 10812 O O . ALA C 1 461 ? 115.483 144.046 167.836 1.00 40.03 591 ALA A O 1
ATOM 10814 N N . LYS C 1 462 ? 117.130 142.577 168.284 1.00 40.26 592 LYS A N 1
ATOM 10815 C CA . LYS C 1 462 ? 116.194 141.497 168.586 1.00 40.26 592 LYS A CA 1
ATOM 10816 C C . LYS C 1 462 ? 115.393 141.799 169.845 1.00 40.26 592 LYS A C 1
ATOM 10817 O O . LYS C 1 462 ? 114.175 141.575 169.888 1.00 40.26 592 LYS A O 1
ATOM 10823 N N . THR C 1 463 ? 116.061 142.313 170.880 1.00 42.99 593 THR A N 1
ATOM 10824 C CA . THR C 1 463 ? 115.362 142.693 172.103 1.00 42.99 593 THR A CA 1
ATOM 10825 C C . THR C 1 463 ? 114.384 143.833 171.844 1.00 42.99 593 THR A C 1
ATOM 10826 O O . THR C 1 463 ? 113.272 143.841 172.384 1.00 42.99 593 THR A O 1
ATOM 10830 N N . MET C 1 464 ? 114.779 144.798 171.009 1.00 46.03 594 MET A N 1
ATOM 10831 C CA . MET C 1 464 ? 113.884 145.899 170.665 1.00 46.03 594 MET A CA 1
ATOM 10832 C C . MET C 1 464 ? 112.672 145.396 169.887 1.00 46.03 594 MET A C 1
ATOM 10833 O O . MET C 1 464 ? 111.551 145.869 170.100 1.00 46.03 594 MET A O 1
ATOM 10838 N N . LEU C 1 465 ? 112.880 144.436 168.981 1.00 43.30 595 LEU A N 1
ATOM 10839 C CA . LEU C 1 465 ? 111.769 143.839 168.246 1.00 43.30 595 LEU A CA 1
ATOM 10840 C C . LEU C 1 465 ? 110.815 143.106 169.179 1.00 43.30 595 LEU A C 1
ATOM 10841 O O . LEU C 1 465 ? 109.589 143.214 169.040 1.00 43.30 595 LEU A O 1
ATOM 10846 N N . GLU C 1 466 ? 111.362 142.346 170.131 1.00 46.53 596 GLU A N 1
ATOM 10847 C CA . GLU C 1 466 ? 110.520 141.641 171.093 1.00 46.53 596 GLU A CA 1
ATOM 10848 C C . GLU C 1 466 ? 109.738 142.616 171.962 1.00 46.53 596 GLU A C 1
ATOM 10849 O O . GLU C 1 466 ? 108.558 142.392 172.252 1.00 46.53 596 GLU A O 1
ATOM 10855 N N . GLU C 1 467 ? 110.380 143.710 172.383 1.00 49.80 597 GLU A N 1
ATOM 10856 C CA . GLU C 1 467 ? 109.686 144.726 173.169 1.00 49.80 597 GLU A CA 1
ATOM 10857 C C . GLU C 1 467 ? 108.587 145.403 172.359 1.00 49.80 597 GLU A C 1
ATOM 10858 O O . GLU C 1 467 ? 107.504 145.679 172.886 1.00 49.80 597 GLU A O 1
ATOM 10864 N N . LYS C 1 468 ? 108.849 145.677 171.077 1.00 47.44 598 LYS A N 1
ATOM 10865 C CA . LYS C 1 468 ? 107.833 146.265 170.209 1.00 47.44 598 LYS A CA 1
ATOM 10866 C C . LYS C 1 468 ? 106.637 145.335 170.058 1.00 47.44 598 LYS A C 1
ATOM 10867 O O . LYS C 1 468 ? 105.482 145.770 170.147 1.00 47.44 598 LYS A O 1
ATOM 10873 N N . GLY C 1 469 ? 106.897 144.045 169.834 1.00 49.42 599 GLY A N 1
ATOM 10874 C CA . GLY C 1 469 ? 105.808 143.087 169.732 1.00 49.42 599 GLY A CA 1
ATOM 10875 C C . GLY C 1 469 ? 105.024 142.957 171.023 1.00 49.42 599 GLY A C 1
ATOM 10876 O O . GLY C 1 469 ? 103.793 142.857 171.008 1.00 49.42 599 GLY A O 1
ATOM 10877 N N . LYS C 1 470 ? 105.726 142.969 172.159 1.00 51.91 600 LYS A N 1
ATOM 10878 C CA . LYS C 1 470 ? 105.061 142.897 173.454 1.00 51.91 600 LYS A CA 1
ATOM 10879 C C . LYS C 1 470 ? 104.177 144.116 173.695 1.00 51.91 600 LYS A C 1
ATOM 10880 O O . LYS C 1 470 ? 103.052 143.984 174.188 1.00 51.91 600 LYS A O 1
ATOM 10886 N N . GLN C 1 471 ? 104.660 145.309 173.339 1.00 53.62 601 GLN A N 1
ATOM 10887 C CA . GLN C 1 471 ? 103.846 146.511 173.501 1.00 53.62 601 GLN A CA 1
ATOM 10888 C C . GLN C 1 471 ? 102.649 146.509 172.559 1.00 53.62 601 GLN A C 1
ATOM 10889 O O . GLN C 1 471 ? 101.564 146.974 172.929 1.00 53.62 601 GLN A O 1
ATOM 10895 N N . ILE C 1 472 ? 102.824 145.995 171.339 1.00 52.05 602 ILE A N 1
ATOM 10896 C CA . ILE C 1 472 ? 101.698 145.872 170.416 1.00 52.05 602 ILE A CA 1
ATOM 10897 C C . ILE C 1 472 ? 100.644 144.931 170.989 1.00 52.05 602 ILE A C 1
ATOM 10898 O O . ILE C 1 472 ? 99.439 145.211 170.930 1.00 52.05 602 ILE A O 1
ATOM 10903 N N . LEU C 1 473 ? 101.083 143.815 171.575 1.00 55.52 603 LEU A N 1
ATOM 10904 C CA . LEU C 1 473 ? 100.143 142.881 172.190 1.00 55.52 603 LEU A CA 1
ATOM 10905 C C . LEU C 1 473 ? 99.451 143.496 173.403 1.00 55.52 603 LEU A C 1
ATOM 10906 O O . LEU C 1 473 ? 98.260 143.252 173.630 1.00 55.52 603 LEU A O 1
ATOM 10911 N N . MET C 1 474 ? 100.181 144.282 174.201 1.00 58.20 604 MET A N 1
ATOM 10912 C CA . MET C 1 474 ? 99.562 144.966 175.336 1.00 58.20 604 MET A CA 1
ATOM 10913 C C . MET C 1 474 ? 98.511 145.969 174.877 1.00 58.20 604 MET A C 1
ATOM 10914 O O . MET C 1 474 ? 97.450 146.090 175.499 1.00 58.20 604 MET A O 1
ATOM 10919 N N . LYS C 1 475 ? 98.795 146.708 173.802 1.00 59.37 605 LYS A N 1
ATOM 10920 C CA . LYS C 1 475 ? 97.793 147.615 173.250 1.00 59.37 605 LYS A CA 1
ATOM 10921 C C . LYS C 1 475 ? 96.581 146.847 172.737 1.00 59.37 605 LYS A C 1
ATOM 10922 O O . LYS C 1 475 ? 95.437 147.274 172.933 1.00 59.37 605 LYS A O 1
ATOM 10928 N N . ASP C 1 476 ? 96.812 145.707 172.085 1.00 60.84 606 ASP A N 1
ATOM 10929 C CA . ASP C 1 476 ? 95.712 144.849 171.662 1.00 60.84 606 ASP A CA 1
ATOM 10930 C C . ASP C 1 476 ? 95.120 144.044 172.812 1.00 60.84 606 ASP A C 1
ATOM 10931 O O . ASP C 1 476 ? 94.031 143.480 172.659 1.00 60.84 606 ASP A O 1
ATOM 10936 N N . GLY C 1 477 ? 95.806 143.975 173.951 1.00 61.02 607 GLY A N 1
ATOM 10937 C CA . GLY C 1 477 ? 95.329 143.202 175.079 1.00 61.02 607 GLY A CA 1
ATOM 10938 C C . GLY C 1 477 ? 95.620 141.721 175.009 1.00 61.02 607 GLY A C 1
ATOM 10939 O O . GLY C 1 477 ? 95.157 140.974 175.879 1.00 61.02 607 GLY A O 1
ATOM 10940 N N . LEU C 1 478 ? 96.378 141.272 174.007 1.00 61.69 608 LEU A N 1
ATOM 10941 C CA . LEU C 1 478 ? 96.636 139.846 173.841 1.00 61.69 608 LEU A CA 1
ATOM 10942 C C . LEU C 1 478 ? 97.645 139.310 174.847 1.00 61.69 608 LEU A C 1
ATOM 10943 O O . LEU C 1 478 ? 97.681 138.099 175.080 1.00 61.69 608 LEU A O 1
ATOM 10948 N N . LEU C 1 479 ? 98.470 140.169 175.435 1.00 62.08 609 LEU A N 1
ATOM 10949 C CA . LEU C 1 479 ? 99.436 139.720 176.426 1.00 62.08 609 LEU A CA 1
ATOM 10950 C C . LEU C 1 479 ? 98.777 139.588 177.793 1.00 62.08 609 LEU A C 1
ATOM 10951 O O . LEU C 1 479 ? 97.994 140.447 178.207 1.00 62.08 609 LEU A O 1
ATOM 10956 N N . ASP C 1 480 ? 99.099 138.504 178.493 1.00 66.74 610 ASP A N 1
ATOM 10957 C CA . ASP C 1 480 ? 98.597 138.289 179.846 1.00 66.74 610 ASP A CA 1
ATOM 10958 C C . ASP C 1 480 ? 99.732 137.950 180.809 1.00 66.74 610 ASP A C 1
ATOM 10959 O O . ASP C 1 480 ? 100.020 138.705 181.735 1.00 66.74 610 ASP A O 1
ATOM 10964 N N . VAL D 1 26 ? 80.901 143.992 129.607 1.00 38.49 156 VAL D N 1
ATOM 10965 C CA . VAL D 1 26 ? 81.666 142.752 129.638 1.00 38.49 156 VAL D CA 1
ATOM 10966 C C . VAL D 1 26 ? 83.106 143.026 129.195 1.00 38.49 156 VAL D C 1
ATOM 10967 O O . VAL D 1 26 ? 83.354 143.855 128.317 1.00 38.49 156 VAL D O 1
ATOM 10971 N N . VAL D 1 27 ? 84.058 142.351 129.836 1.00 34.58 157 VAL D N 1
ATOM 10972 C CA . VAL D 1 27 ? 85.477 142.481 129.530 1.00 34.58 157 VAL D CA 1
ATOM 10973 C C . VAL D 1 27 ? 86.020 141.097 129.204 1.00 34.58 157 VAL D C 1
ATOM 10974 O O . VAL D 1 27 ? 85.813 140.148 129.969 1.00 34.58 157 VAL D O 1
ATOM 10978 N N . ILE D 1 28 ? 86.709 140.985 128.074 1.00 30.03 158 ILE D N 1
ATOM 10979 C CA . ILE D 1 28 ? 87.231 139.702 127.619 1.00 30.03 158 ILE D CA 1
ATOM 10980 C C . ILE D 1 28 ? 88.471 139.345 128.427 1.00 30.03 158 ILE D C 1
ATOM 10981 O O . ILE D 1 28 ? 89.409 140.142 128.537 1.00 30.03 158 ILE D O 1
ATOM 10986 N N . ASP D 1 29 ? 88.472 138.147 129.000 1.00 28.65 159 ASP D N 1
ATOM 10987 C CA . ASP D 1 29 ? 89.650 137.632 129.686 1.00 28.65 159 ASP D CA 1
ATOM 10988 C C . ASP D 1 29 ? 90.645 137.153 128.636 1.00 28.65 159 ASP D C 1
ATOM 10989 O O . ASP D 1 29 ? 90.303 136.279 127.831 1.00 28.65 159 ASP D O 1
ATOM 10994 N N . PRO D 1 30 ? 91.863 137.703 128.590 1.00 26.56 160 PRO D N 1
ATOM 10995 C CA . PRO D 1 30 ? 92.828 137.258 127.570 1.00 26.56 160 PRO D CA 1
ATOM 10996 C C . PRO D 1 30 ? 93.239 135.802 127.703 1.00 26.56 160 PRO D C 1
ATOM 10997 O O . PRO D 1 30 ? 93.665 135.198 126.712 1.00 26.56 160 PRO D O 1
ATOM 11001 N N . SER D 1 31 ? 93.127 135.218 128.891 1.00 26.71 161 SER D N 1
ATOM 11002 C CA . SER D 1 31 ? 93.449 133.813 129.097 1.00 26.71 161 SER D CA 1
ATOM 11003 C C . SER D 1 31 ? 92.265 132.889 128.843 1.00 26.71 161 SER D C 1
ATOM 11004 O O . SER D 1 31 ? 92.421 131.668 128.936 1.00 26.71 161 SER D O 1
ATOM 11007 N N . GLY D 1 32 ? 91.093 133.436 128.522 1.00 26.09 162 GLY D N 1
ATOM 11008 C CA . GLY D 1 32 ? 89.912 132.621 128.344 1.00 26.09 162 GLY D CA 1
ATOM 11009 C C . GLY D 1 32 ? 89.825 131.967 126.978 1.00 26.09 162 GLY D C 1
ATOM 11010 O O . GLY D 1 32 ? 90.641 132.194 126.085 1.00 26.09 162 GLY D O 1
ATOM 11011 N N . ASN D 1 33 ? 88.800 131.124 126.830 1.00 26.03 163 ASN D N 1
ATOM 11012 C CA . ASN D 1 33 ? 88.565 130.452 125.557 1.00 26.03 163 ASN D CA 1
ATOM 11013 C C . ASN D 1 33 ? 88.052 131.426 124.505 1.00 26.03 163 ASN D C 1
ATOM 11014 O O . ASN D 1 33 ? 88.397 131.309 123.324 1.00 26.03 163 ASN D O 1
ATOM 11019 N N . THR D 1 34 ? 87.223 132.390 124.920 1.00 23.87 164 THR D N 1
ATOM 11020 C CA . THR D 1 34 ? 86.635 133.344 123.983 1.00 23.87 164 THR D CA 1
ATOM 11021 C C . THR D 1 34 ? 87.707 134.194 123.313 1.00 23.87 164 THR D C 1
ATOM 11022 O O . THR D 1 34 ? 87.620 134.486 122.113 1.00 23.87 164 THR D O 1
ATOM 11026 N N . TYR D 1 35 ? 88.733 134.587 124.071 1.00 23.03 165 TYR D N 1
ATOM 11027 C CA . TYR D 1 35 ? 89.833 135.352 123.496 1.00 23.03 165 TYR D CA 1
ATOM 11028 C C . TYR D 1 35 ? 90.572 134.547 122.436 1.00 23.03 165 TYR D C 1
ATOM 11029 O O . TYR D 1 35 ? 90.935 135.083 121.386 1.00 23.03 165 TYR D O 1
ATOM 11038 N N . TYR D 1 36 ? 90.794 133.256 122.686 1.00 23.06 166 TYR D N 1
ATOM 11039 C CA . TYR D 1 36 ? 91.473 132.409 121.709 1.00 23.06 166 TYR D CA 1
ATOM 11040 C C . TYR D 1 36 ? 90.619 132.193 120.460 1.00 23.06 166 TYR D C 1
ATOM 11041 O O . TYR D 1 36 ? 91.140 132.170 119.333 1.00 23.06 166 TYR D O 1
ATOM 11050 N N . ASN D 1 37 ? 89.306 132.018 120.643 1.00 22.51 167 ASN D N 1
ATOM 11051 C CA . ASN D 1 37 ? 88.409 131.904 119.497 1.00 22.51 167 ASN D CA 1
ATOM 11052 C C . ASN D 1 37 ? 88.442 133.171 118.657 1.00 22.51 167 ASN D C 1
ATOM 11053 O O . ASN D 1 37 ? 88.500 133.111 117.420 1.00 22.51 167 ASN D O 1
ATOM 11058 N N . TRP D 1 38 ? 88.437 134.333 119.313 1.00 21.02 168 TRP D N 1
ATOM 11059 C CA . TRP D 1 38 ? 88.584 135.573 118.566 1.00 21.02 168 TRP D CA 1
ATOM 11060 C C . TRP D 1 38 ? 89.949 135.671 117.902 1.00 21.02 168 TRP D C 1
ATOM 11061 O O . TRP D 1 38 ? 90.050 136.231 116.810 1.00 21.02 168 TRP D O 1
ATOM 11072 N N . LEU D 1 39 ? 90.996 135.136 118.539 1.00 20.54 169 LEU D N 1
ATOM 11073 C CA . LEU D 1 39 ? 92.327 135.138 117.939 1.00 20.54 169 LEU D CA 1
ATOM 11074 C C . LEU D 1 39 ? 92.329 134.392 116.615 1.00 20.54 169 LEU D C 1
ATOM 11075 O O . LEU D 1 39 ? 92.917 134.855 115.634 1.00 20.54 169 LEU D O 1
ATOM 11080 N N . PHE D 1 40 ? 91.667 133.236 116.568 1.00 20.37 170 PHE D N 1
ATOM 11081 C CA . PHE D 1 40 ? 91.510 132.531 115.295 1.00 20.37 170 PHE D CA 1
ATOM 11082 C C . PHE D 1 40 ? 90.683 133.353 114.304 1.00 20.37 170 PHE D C 1
ATOM 11083 O O . PHE D 1 40 ? 91.039 133.465 113.115 1.00 20.37 170 PHE D O 1
ATOM 11091 N N . CYS D 1 41 ? 89.587 133.953 114.788 1.00 21.78 171 CYS D N 1
ATOM 11092 C CA . CYS D 1 41 ? 88.665 134.680 113.917 1.00 21.78 171 CYS D CA 1
ATOM 11093 C C . CYS D 1 41 ? 89.311 135.907 113.282 1.00 21.78 171 CYS D C 1
ATOM 11094 O O . CYS D 1 41 ? 88.894 136.335 112.202 1.00 21.78 171 CYS D O 1
ATOM 11097 N N . ILE D 1 42 ? 90.301 136.497 113.947 1.00 19.53 172 ILE D N 1
ATOM 11098 C CA . ILE D 1 42 ? 91.035 137.633 113.398 1.00 19.53 172 ILE D CA 1
ATOM 11099 C C . ILE D 1 42 ? 92.321 137.202 112.689 1.00 19.53 172 ILE D C 1
ATOM 11100 O O . ILE D 1 42 ? 92.798 137.926 111.802 1.00 19.53 172 ILE D O 1
ATOM 11105 N N . THR D 1 43 ? 92.874 136.036 113.022 1.00 19.53 173 THR D N 1
ATOM 11106 C CA . THR D 1 43 ? 94.022 135.533 112.282 1.00 19.53 173 THR D CA 1
ATOM 11107 C C . THR D 1 43 ? 93.637 135.156 110.860 1.00 19.53 173 THR D C 1
ATOM 11108 O O . THR D 1 43 ? 94.459 135.289 109.945 1.00 19.53 173 THR D O 1
ATOM 11112 N N . LEU D 1 44 ? 92.398 134.697 110.653 1.00 18.55 174 LEU D N 1
ATOM 11113 C CA . LEU D 1 44 ? 91.972 134.367 109.291 1.00 18.55 174 LEU D CA 1
ATOM 11114 C C . LEU D 1 44 ? 92.059 135.550 108.319 1.00 18.55 174 LEU D C 1
ATOM 11115 O O . LEU D 1 44 ? 92.642 135.374 107.233 1.00 18.55 174 LEU D O 1
ATOM 11120 N N . PRO D 1 45 ? 91.543 136.756 108.619 1.00 17.56 175 PRO D N 1
ATOM 11121 C CA . PRO D 1 45 ? 91.779 137.877 107.691 1.00 17.56 175 PRO D CA 1
ATOM 11122 C C . PRO D 1 45 ? 93.232 138.304 107.587 1.00 17.56 175 PRO D C 1
ATOM 11123 O O . PRO D 1 45 ? 93.634 138.792 106.526 1.00 17.56 175 PRO D O 1
ATOM 11127 N N . VAL D 1 46 ? 94.033 138.146 108.642 1.00 17.11 176 VAL D N 1
ATOM 11128 C CA . VAL D 1 46 ? 95.437 138.540 108.554 1.00 17.11 176 VAL D CA 1
ATOM 11129 C C . VAL D 1 46 ? 96.194 137.613 107.610 1.00 17.11 176 VAL D C 1
ATOM 11130 O O . VAL D 1 46 ? 96.997 138.068 106.786 1.00 17.11 176 VAL D O 1
ATOM 11134 N N . MET D 1 47 ? 95.947 136.303 107.707 1.00 18.37 177 MET D N 1
ATOM 11135 C CA . MET D 1 47 ? 96.534 135.361 106.758 1.00 18.37 177 MET D CA 1
ATOM 11136 C C . MET D 1 47 ? 96.026 135.618 105.346 1.00 18.37 177 MET D C 1
ATOM 11137 O O . MET D 1 47 ? 96.797 135.550 104.375 1.00 18.37 177 MET D O 1
ATOM 11142 N N . TYR D 1 48 ? 94.728 135.920 105.216 1.00 16.70 178 TYR D N 1
ATOM 11143 C CA . TYR D 1 48 ? 94.165 136.245 103.910 1.00 16.70 178 TYR D CA 1
ATOM 11144 C C . TYR D 1 48 ? 94.867 137.447 103.295 1.00 16.70 178 TYR D C 1
ATOM 11145 O O . TYR D 1 48 ? 95.189 137.442 102.104 1.00 16.70 178 TYR D O 1
ATOM 11154 N N . ASN D 1 49 ? 95.112 138.487 104.092 1.00 17.14 179 ASN D N 1
ATOM 11155 C CA . ASN D 1 49 ? 95.827 139.654 103.591 1.00 17.14 179 ASN D CA 1
ATOM 11156 C C . ASN D 1 49 ? 97.253 139.290 103.204 1.00 17.14 179 ASN D C 1
ATOM 11157 O O . ASN D 1 49 ? 97.672 139.525 102.065 1.00 17.14 179 ASN D O 1
ATOM 11162 N N . TRP D 1 50 ? 97.979 138.635 104.119 1.00 15.18 180 TRP D N 1
ATOM 11163 C CA . TRP D 1 50 ? 99.389 138.318 103.918 1.00 15.18 180 TRP D CA 1
ATOM 11164 C C . TRP D 1 50 ? 99.631 137.424 102.712 1.00 15.18 180 TRP D C 1
ATOM 11165 O O . TRP D 1 50 ? 100.743 137.421 102.174 1.00 15.18 180 TRP D O 1
ATOM 11176 N N . THR D 1 51 ? 98.630 136.662 102.274 1.00 14.46 181 THR D N 1
ATOM 11177 C CA . THR D 1 51 ? 98.785 135.933 101.018 1.00 14.46 181 THR D CA 1
ATOM 11178 C C . THR D 1 51 ? 98.232 136.718 99.826 1.00 14.46 181 THR D C 1
ATOM 11179 O O . THR D 1 51 ? 98.967 137.049 98.884 1.00 14.46 181 THR D O 1
ATOM 11183 N N . MET D 1 52 ? 96.940 137.040 99.861 1.00 15.17 182 MET D N 1
ATOM 11184 C CA . MET D 1 52 ? 96.263 137.497 98.660 1.00 15.17 182 MET D CA 1
ATOM 11185 C C . MET D 1 52 ? 96.572 138.938 98.287 1.00 15.17 182 MET D C 1
ATOM 11186 O O . MET D 1 52 ? 96.419 139.280 97.114 1.00 15.17 182 MET D O 1
ATOM 11191 N N . VAL D 1 53 ? 97.013 139.790 99.218 1.00 15.61 183 VAL D N 1
ATOM 11192 C CA . VAL D 1 53 ? 97.351 141.157 98.833 1.00 15.61 183 VAL D CA 1
ATOM 11193 C C . VAL D 1 53 ? 98.546 141.158 97.888 1.00 15.61 183 VAL D C 1
ATOM 11194 O O . VAL D 1 53 ? 98.502 141.758 96.809 1.00 15.61 183 VAL D O 1
ATOM 11198 N N . ILE D 1 54 ? 99.614 140.449 98.259 1.00 12.81 184 ILE D N 1
ATOM 11199 C CA . ILE D 1 54 ? 100.769 140.362 97.373 1.00 12.81 184 ILE D CA 1
ATOM 11200 C C . ILE D 1 54 ? 100.450 139.506 96.150 1.00 12.81 184 ILE D C 1
ATOM 11201 O O . ILE D 1 54 ? 100.974 139.764 95.056 1.00 12.81 184 ILE D O 1
ATOM 11206 N N . ALA D 1 55 ? 99.570 138.502 96.293 1.00 13.62 185 ALA D N 1
ATOM 11207 C CA . ALA D 1 55 ? 99.192 137.692 95.138 1.00 13.62 185 ALA D CA 1
ATOM 11208 C C . ALA D 1 55 ? 98.476 138.523 94.077 1.00 13.62 185 ALA D C 1
ATOM 11209 O O . ALA D 1 55 ? 98.774 138.409 92.883 1.00 13.62 185 ALA D O 1
ATOM 11211 N N . ARG D 1 56 ? 97.534 139.370 94.492 1.00 17.27 186 ARG D N 1
ATOM 11212 C CA . ARG D 1 56 ? 96.817 140.224 93.556 1.00 17.27 186 ARG D CA 1
ATOM 11213 C C . ARG D 1 56 ? 97.673 141.383 93.071 1.00 17.27 186 ARG D C 1
ATOM 11214 O O . ARG D 1 56 ? 97.496 141.845 91.939 1.00 17.27 186 ARG D O 1
ATOM 11222 N N . ALA D 1 57 ? 98.589 141.872 93.911 1.00 16.59 187 ALA D N 1
ATOM 11223 C CA . ALA D 1 57 ? 99.489 142.936 93.487 1.00 16.59 187 ALA D CA 1
ATOM 11224 C C . ALA D 1 57 ? 100.424 142.466 92.384 1.00 16.59 187 ALA D C 1
ATOM 11225 O O . ALA D 1 57 ? 100.673 143.198 91.419 1.00 16.59 187 ALA D O 1
ATOM 11227 N N . CYS D 1 58 ? 100.949 141.248 92.502 1.00 13.59 188 CYS D N 1
ATOM 11228 C CA . CYS D 1 58 ? 101.906 140.775 91.512 1.00 13.59 188 CYS D CA 1
ATOM 11229 C C . CYS D 1 58 ? 101.232 140.115 90.315 1.00 13.59 188 CYS D C 1
ATOM 11230 O O . CYS D 1 58 ? 101.659 140.325 89.176 1.00 13.59 188 CYS D O 1
ATOM 11233 N N . PHE D 1 59 ? 100.178 139.337 90.541 1.00 13.17 189 PHE D N 1
ATOM 11234 C CA . PHE D 1 59 ? 99.421 138.705 89.462 1.00 13.17 189 PHE D CA 1
ATOM 11235 C C . PHE D 1 59 ? 98.201 139.578 89.186 1.00 13.17 189 PHE D C 1
ATOM 11236 O O . PHE D 1 59 ? 97.208 139.523 89.915 1.00 13.17 189 PHE D O 1
ATOM 11244 N N . ASP D 1 60 ? 98.285 140.389 88.128 1.00 20.87 190 ASP D N 1
ATOM 11245 C CA . ASP D 1 60 ? 97.222 141.343 87.827 1.00 20.87 190 ASP D CA 1
ATOM 11246 C C . ASP D 1 60 ? 95.930 140.647 87.421 1.00 20.87 190 ASP D C 1
ATOM 11247 O O . ASP D 1 60 ? 94.838 141.152 87.708 1.00 20.87 190 ASP D O 1
ATOM 11252 N N . GLU D 1 61 ? 96.034 139.497 86.752 1.00 21.84 191 GLU D N 1
ATOM 11253 C CA . GLU D 1 61 ? 94.842 138.761 86.349 1.00 21.84 191 GLU D CA 1
ATOM 11254 C C . GLU D 1 61 ? 94.090 138.205 87.551 1.00 21.84 191 GLU D C 1
ATOM 11255 O O . GLU D 1 61 ? 92.862 138.089 87.507 1.00 21.84 191 GLU D O 1
ATOM 11261 N N . LEU D 1 62 ? 94.803 137.861 88.627 1.00 19.76 192 LEU D N 1
ATOM 11262 C CA . LEU D 1 62 ? 94.134 137.415 89.845 1.00 19.76 192 LEU D CA 1
ATOM 11263 C C . LEU D 1 62 ? 93.297 138.532 90.453 1.00 19.76 192 LEU D C 1
ATOM 11264 O O . LEU D 1 62 ? 92.185 138.294 90.937 1.00 19.76 192 LEU D O 1
ATOM 11269 N N . GLN D 1 63 ? 93.815 139.760 90.432 1.00 22.69 193 GLN D N 1
ATOM 11270 C CA . GLN D 1 63 ? 93.058 140.890 90.955 1.00 22.69 193 GLN D CA 1
ATOM 11271 C C . GLN D 1 63 ? 91.880 141.238 90.053 1.00 22.69 193 GLN D C 1
ATOM 11272 O O . GLN D 1 63 ? 90.769 141.476 90.540 1.00 22.69 193 GLN D O 1
ATOM 11278 N N . SER D 1 64 ? 92.096 141.258 88.736 1.00 23.36 194 SER D N 1
ATOM 11279 C CA . SER D 1 64 ? 91.055 141.721 87.825 1.00 23.36 194 SER D CA 1
ATOM 11280 C C . SER D 1 64 ? 89.953 140.689 87.603 1.00 23.36 194 SER D C 1
ATOM 11281 O O . SER D 1 64 ? 88.791 141.069 87.423 1.00 23.36 194 SER D O 1
ATOM 11284 N N . ASP D 1 65 ? 90.285 139.396 87.604 1.00 24.33 195 ASP D N 1
ATOM 11285 C CA . ASP D 1 65 ? 89.298 138.383 87.240 1.00 24.33 195 ASP D CA 1
ATOM 11286 C C . ASP D 1 65 ? 88.261 138.166 88.336 1.00 24.33 195 ASP D C 1
ATOM 11287 O O . ASP D 1 65 ? 87.106 137.846 88.035 1.00 24.33 195 ASP D O 1
ATOM 11292 N N . TYR D 1 66 ? 88.644 138.329 89.597 1.00 23.50 196 TYR D N 1
ATOM 11293 C CA . TYR D 1 66 ? 87.758 138.094 90.730 1.00 23.50 196 TYR D CA 1
ATOM 11294 C C . TYR D 1 66 ? 87.635 139.343 91.591 1.00 23.50 196 TYR D C 1
ATOM 11295 O O . TYR D 1 66 ? 87.636 139.273 92.821 1.00 23.50 196 TYR D O 1
ATOM 11304 N N . LEU D 1 67 ? 87.498 140.501 90.936 1.00 26.41 197 LEU D N 1
ATOM 11305 C CA . LEU D 1 67 ? 87.575 141.784 91.631 1.00 26.41 197 LEU D CA 1
ATOM 11306 C C . LEU D 1 67 ? 86.442 141.957 92.636 1.00 26.41 197 LEU D C 1
ATOM 11307 O O . LEU D 1 67 ? 86.652 142.505 93.723 1.00 26.41 197 LEU D O 1
ATOM 11312 N N . GLU D 1 68 ? 85.233 141.509 92.289 1.00 30.08 198 GLU D N 1
ATOM 11313 C CA . GLU D 1 68 ? 84.110 141.620 93.218 1.00 30.08 198 GLU D CA 1
ATOM 11314 C C . GLU D 1 68 ? 84.330 140.762 94.458 1.00 30.08 198 GLU D C 1
ATOM 11315 O O . GLU D 1 68 ? 84.068 141.206 95.585 1.00 30.08 198 GLU D O 1
ATOM 11321 N N . TYR D 1 69 ? 84.816 139.533 94.268 1.00 27.01 199 TYR D N 1
ATOM 11322 C CA . TYR D 1 69 ? 85.118 138.666 95.401 1.00 27.01 199 TYR D CA 1
ATOM 11323 C C . TYR D 1 69 ? 86.224 139.256 96.264 1.00 27.01 199 TYR D C 1
ATOM 11324 O O . TYR D 1 69 ? 86.152 139.202 97.498 1.00 27.01 199 TYR D O 1
ATOM 11333 N N . TRP D 1 70 ? 87.254 139.829 95.633 1.00 21.71 200 TRP D N 1
ATOM 11334 C CA . TRP D 1 70 ? 88.332 140.446 96.398 1.00 21.71 200 TRP D CA 1
ATOM 11335 C C . TRP D 1 70 ? 87.836 141.651 97.181 1.00 21.71 200 TRP D C 1
ATOM 11336 O O . TRP D 1 70 ? 88.239 141.851 98.327 1.00 21.71 200 TRP D O 1
ATOM 11347 N N . LEU D 1 71 ? 86.961 142.463 96.583 1.00 25.01 201 LEU D N 1
ATOM 11348 C CA . LEU D 1 71 ? 86.417 143.618 97.291 1.00 25.01 201 LEU D CA 1
ATOM 11349 C C . LEU D 1 71 ? 85.569 143.190 98.483 1.00 25.01 201 LEU D C 1
ATOM 11350 O O . LEU D 1 71 ? 85.669 143.778 99.567 1.00 25.01 201 LEU D O 1
ATOM 11355 N N . ILE D 1 72 ? 84.740 142.157 98.304 1.00 24.59 202 ILE D N 1
ATOM 11356 C CA . ILE D 1 72 ? 83.914 141.663 99.406 1.00 24.59 202 ILE D CA 1
ATOM 11357 C C . ILE D 1 72 ? 84.791 141.114 100.528 1.00 24.59 202 ILE D C 1
ATOM 11358 O O . ILE D 1 72 ? 84.580 141.416 101.710 1.00 24.59 202 ILE D O 1
ATOM 11363 N N . LEU D 1 73 ? 85.802 140.315 100.172 1.00 22.65 203 LEU D N 1
ATOM 11364 C CA . LEU D 1 73 ? 86.674 139.732 101.186 1.00 22.65 203 LEU D CA 1
ATOM 11365 C C . LEU D 1 73 ? 87.512 140.799 101.882 1.00 22.65 203 LEU D C 1
ATOM 11366 O O . LEU D 1 73 ? 87.771 140.700 103.085 1.00 22.65 203 LEU D O 1
ATOM 11371 N N . ASP D 1 74 ? 87.930 141.834 101.149 1.00 23.50 204 ASP D N 1
ATOM 11372 C CA . ASP D 1 74 ? 88.681 142.925 101.758 1.00 23.50 204 ASP D CA 1
ATOM 11373 C C . ASP D 1 74 ? 87.817 143.720 102.726 1.00 23.50 204 ASP D C 1
ATOM 11374 O O . ASP D 1 74 ? 88.281 144.103 103.805 1.00 23.50 204 ASP D O 1
ATOM 11379 N N . TYR D 1 75 ? 86.559 143.982 102.358 1.00 24.94 205 TYR D N 1
ATOM 11380 C CA . TYR D 1 75 ? 85.660 144.680 103.271 1.00 24.94 205 TYR D CA 1
ATOM 11381 C C . TYR D 1 75 ? 85.381 143.846 104.515 1.00 24.94 205 TYR D C 1
ATOM 11382 O O . TYR D 1 75 ? 85.324 144.381 105.629 1.00 24.94 205 TYR D O 1
ATOM 11391 N N . VAL D 1 76 ? 85.216 142.531 104.344 1.00 22.79 206 VAL D N 1
ATOM 11392 C CA . VAL D 1 76 ? 85.022 141.645 105.490 1.00 22.79 206 VAL D CA 1
ATOM 11393 C C . VAL D 1 76 ? 86.248 141.667 106.395 1.00 22.79 206 VAL D C 1
ATOM 11394 O O . VAL D 1 76 ? 86.129 141.750 107.624 1.00 22.79 206 VAL D O 1
ATOM 11398 N N . SER D 1 77 ? 87.444 141.616 105.800 1.00 21.91 207 SER D N 1
ATOM 11399 C CA . SER D 1 77 ? 88.676 141.654 106.580 1.00 21.91 207 SER D CA 1
ATOM 11400 C C . SER D 1 77 ? 88.824 142.972 107.328 1.00 21.91 207 SER D C 1
ATOM 11401 O O . SER D 1 77 ? 89.270 142.991 108.478 1.00 21.91 207 SER D O 1
ATOM 11404 N N . ASP D 1 78 ? 88.454 144.086 106.693 1.00 23.94 208 ASP D N 1
ATOM 11405 C CA . ASP D 1 78 ? 88.534 145.379 107.367 1.00 23.94 208 ASP D CA 1
ATOM 11406 C C . ASP D 1 78 ? 87.526 145.475 108.508 1.00 23.94 208 ASP D C 1
ATOM 11407 O O . ASP D 1 78 ? 87.821 146.061 109.558 1.00 23.94 208 ASP D O 1
ATOM 11412 N N . ILE D 1 79 ? 86.334 144.901 108.323 1.00 23.38 209 ILE D N 1
ATOM 11413 C CA . ILE D 1 79 ? 85.345 144.873 109.399 1.00 23.38 209 ILE D CA 1
ATOM 11414 C C . ILE D 1 79 ? 85.861 144.055 110.577 1.00 23.38 209 ILE D C 1
ATOM 11415 O O . ILE D 1 79 ? 85.735 144.462 111.740 1.00 23.38 209 ILE D O 1
ATOM 11420 N N . VAL D 1 80 ? 86.464 142.898 110.295 1.00 21.13 210 VAL D N 1
ATOM 11421 C CA . VAL D 1 80 ? 87.015 142.071 111.365 1.00 21.13 210 VAL D CA 1
ATOM 11422 C C . VAL D 1 80 ? 88.206 142.766 112.025 1.00 21.13 210 VAL D C 1
ATOM 11423 O O . VAL D 1 80 ? 88.428 142.614 113.230 1.00 21.13 210 VAL D O 1
ATOM 11427 N N . TYR D 1 81 ? 88.963 143.568 111.269 1.00 20.84 211 TYR D N 1
ATOM 11428 C CA . TYR D 1 81 ? 90.017 144.391 111.864 1.00 20.84 211 TYR D CA 1
ATOM 11429 C C . TYR D 1 81 ? 89.443 145.424 112.830 1.00 20.84 211 TYR D C 1
ATOM 11430 O O . TYR D 1 81 ? 90.005 145.665 113.908 1.00 20.84 211 TYR D O 1
ATOM 11439 N N . LEU D 1 82 ? 88.335 146.063 112.446 1.00 23.22 212 LEU D N 1
ATOM 11440 C CA . LEU D 1 82 ? 87.682 147.022 113.335 1.00 23.22 212 LEU D CA 1
ATOM 11441 C C . LEU D 1 82 ? 87.181 146.344 114.606 1.00 23.22 212 LEU D C 1
ATOM 11442 O O . LEU D 1 82 ? 87.333 146.880 115.713 1.00 23.22 212 LEU D O 1
ATOM 11447 N N . ILE D 1 83 ? 86.587 145.158 114.464 1.00 22.30 213 ILE D N 1
ATOM 11448 C CA . ILE D 1 83 ? 86.149 144.410 115.639 1.00 22.30 213 ILE D CA 1
ATOM 11449 C C . ILE D 1 83 ? 87.348 143.981 116.480 1.00 22.30 213 ILE D C 1
ATOM 11450 O O . ILE D 1 83 ? 87.251 143.899 117.707 1.00 22.30 213 ILE D O 1
ATOM 11455 N N . ASP D 1 84 ? 88.495 143.722 115.850 1.00 22.66 214 ASP D N 1
ATOM 11456 C CA . ASP D 1 84 ? 89.707 143.406 116.602 1.00 22.66 214 ASP D CA 1
ATOM 11457 C C . ASP D 1 84 ? 90.174 144.595 117.430 1.00 22.66 214 ASP D C 1
ATOM 11458 O O . ASP D 1 84 ? 90.612 144.427 118.574 1.00 22.66 214 ASP D O 1
ATOM 11463 N N . MET D 1 85 ? 90.107 145.801 116.865 1.00 25.74 215 MET D N 1
ATOM 11464 C CA . MET D 1 85 ? 90.444 146.992 117.644 1.00 25.74 215 MET D CA 1
ATOM 11465 C C . MET D 1 85 ? 89.464 147.194 118.796 1.00 25.74 215 MET D C 1
ATOM 11466 O O . MET D 1 85 ? 89.863 147.568 119.909 1.00 25.74 215 MET D O 1
ATOM 11471 N N . PHE D 1 86 ? 88.177 146.939 118.548 1.00 25.61 216 PHE D N 1
ATOM 11472 C CA . PHE D 1 86 ? 87.183 147.015 119.618 1.00 25.61 216 PHE D CA 1
ATOM 11473 C C . PHE D 1 86 ? 87.465 145.986 120.710 1.00 25.61 216 PHE D C 1
ATOM 11474 O O . PHE D 1 86 ? 87.277 146.263 121.900 1.00 25.61 216 PHE D O 1
ATOM 11482 N N . VAL D 1 87 ? 87.901 144.787 120.319 1.00 24.29 217 VAL D N 1
ATOM 11483 C CA . VAL D 1 87 ? 88.268 143.754 121.282 1.00 24.29 217 VAL D CA 1
ATOM 11484 C C . VAL D 1 87 ? 89.488 144.189 122.083 1.00 24.29 217 VAL D C 1
ATOM 11485 O O . VAL D 1 87 ? 89.574 143.944 123.294 1.00 24.29 217 VAL D O 1
ATOM 11489 N N . ARG D 1 88 ? 90.438 144.860 121.425 1.00 26.08 218 ARG D N 1
ATOM 11490 C CA . ARG D 1 88 ? 91.568 145.450 122.140 1.00 26.08 218 ARG D CA 1
ATOM 11491 C C . ARG D 1 88 ? 91.098 146.458 123.181 1.00 26.08 218 ARG D C 1
ATOM 11492 O O . ARG D 1 88 ? 91.664 146.532 124.277 1.00 26.08 218 ARG D O 1
ATOM 11500 N N . THR D 1 89 ? 90.068 147.244 122.859 1.00 28.60 219 THR D N 1
ATOM 11501 C CA . THR D 1 89 ? 89.500 148.132 123.868 1.00 28.60 219 THR D CA 1
ATOM 11502 C C . THR D 1 89 ? 88.798 147.370 124.988 1.00 28.60 219 THR D C 1
ATOM 11503 O O . THR D 1 89 ? 88.635 147.917 126.083 1.00 28.60 219 THR D O 1
ATOM 11507 N N . ARG D 1 90 ? 88.378 146.129 124.744 1.00 29.58 220 ARG D N 1
ATOM 11508 C CA . ARG D 1 90 ? 87.649 145.340 125.729 1.00 29.58 220 ARG D CA 1
ATOM 11509 C C . ARG D 1 90 ? 88.471 144.197 126.309 1.00 29.58 220 ARG D C 1
ATOM 11510 O O . ARG D 1 90 ? 87.922 143.356 127.029 1.00 29.58 220 ARG D O 1
ATOM 11518 N N . THR D 1 91 ? 89.766 144.136 126.015 1.00 28.89 221 THR D N 1
ATOM 11519 C CA . THR D 1 91 ? 90.626 143.078 126.534 1.00 28.89 221 THR D CA 1
ATOM 11520 C C . THR D 1 91 ? 91.244 143.549 127.844 1.00 28.89 221 THR D C 1
ATOM 11521 O O . THR D 1 91 ? 92.045 144.489 127.859 1.00 28.89 221 THR D O 1
ATOM 11525 N N . GLY D 1 92 ? 90.871 142.897 128.941 1.00 29.88 222 GLY D N 1
ATOM 11526 C CA . GLY D 1 92 ? 91.433 143.242 130.226 1.00 29.88 222 GLY D CA 1
ATOM 11527 C C . GLY D 1 92 ? 92.878 142.809 130.356 1.00 29.88 222 GLY D C 1
ATOM 11528 O O . GLY D 1 92 ? 93.356 141.905 129.673 1.00 29.88 222 GLY D O 1
ATOM 11529 N N . TYR D 1 93 ? 93.593 143.487 131.245 1.00 30.77 223 TYR D N 1
ATOM 11530 C CA . TYR D 1 93 ? 94.967 143.136 131.564 1.00 30.77 223 TYR D CA 1
ATOM 11531 C C . TYR D 1 93 ? 95.107 143.012 133.073 1.00 30.77 223 TYR D C 1
ATOM 11532 O O . TYR D 1 93 ? 94.312 143.560 133.840 1.00 30.77 223 TYR D O 1
ATOM 11541 N N . LEU D 1 94 ? 96.130 142.275 133.492 1.00 29.40 224 LEU D N 1
ATOM 11542 C CA . LEU D 1 94 ? 96.345 141.999 134.907 1.00 29.40 224 LEU D CA 1
ATOM 11543 C C . LEU D 1 94 ? 97.089 143.167 135.540 1.00 29.40 224 LEU D C 1
ATOM 11544 O O . LEU D 1 94 ? 98.257 143.413 135.226 1.00 29.40 224 LEU D O 1
ATOM 11549 N N . GLU D 1 95 ? 96.407 143.896 136.421 1.00 32.05 225 GLU D N 1
ATOM 11550 C CA . GLU D 1 95 ? 97.024 144.919 137.256 1.00 32.05 225 GLU D CA 1
ATOM 11551 C C . GLU D 1 95 ? 96.772 144.548 138.708 1.00 32.05 225 GLU D C 1
ATOM 11552 O O . GLU D 1 95 ? 95.614 144.392 139.114 1.00 32.05 225 GLU D O 1
ATOM 11558 N N . GLN D 1 96 ? 97.854 144.412 139.479 1.00 29.81 226 GLN D N 1
ATOM 11559 C CA . GLN D 1 96 ? 97.807 143.906 140.854 1.00 29.81 226 GLN D CA 1
ATOM 11560 C C . GLN D 1 96 ? 97.125 142.540 140.910 1.00 29.81 226 GLN D C 1
ATOM 11561 O O . GLN D 1 96 ? 96.380 142.228 141.840 1.00 29.81 226 GLN D O 1
ATOM 11567 N N . GLY D 1 97 ? 97.370 141.726 139.885 1.00 27.32 227 GLY D N 1
ATOM 11568 C CA . GLY D 1 97 ? 96.818 140.389 139.820 1.00 27.32 227 GLY D CA 1
ATOM 11569 C C . GLY D 1 97 ? 95.338 140.307 139.537 1.00 27.32 227 GLY D C 1
ATOM 11570 O O . GLY D 1 97 ? 94.765 139.219 139.632 1.00 27.32 227 GLY D O 1
ATOM 11571 N N . LEU D 1 98 ? 94.699 141.417 139.188 1.00 28.43 228 LEU D N 1
ATOM 11572 C CA . LEU D 1 98 ? 93.272 141.448 138.909 1.00 28.43 228 LEU D CA 1
ATOM 11573 C C . LEU D 1 98 ? 93.038 142.014 137.519 1.00 28.43 228 LEU D C 1
ATOM 11574 O O . LEU D 1 98 ? 93.758 142.913 137.074 1.00 28.43 228 LEU D O 1
ATOM 11579 N N . LEU D 1 99 ? 92.031 141.481 136.837 1.00 30.27 229 LEU D N 1
ATOM 11580 C CA . LEU D 1 99 ? 91.702 141.939 135.495 1.00 30.27 229 LEU D CA 1
ATOM 11581 C C . LEU D 1 99 ? 91.047 143.311 135.569 1.00 30.27 229 LEU D C 1
ATOM 11582 O O . LEU D 1 99 ? 90.030 143.485 136.248 1.00 30.27 229 LEU D O 1
ATOM 11587 N N . VAL D 1 100 ? 91.632 144.287 134.878 1.00 33.48 230 VAL D N 1
ATOM 11588 C CA . VAL D 1 100 ? 91.070 145.632 134.851 1.00 33.48 230 VAL D CA 1
ATOM 11589 C C . VAL D 1 100 ? 89.805 145.613 134.004 1.00 33.48 230 VAL D C 1
ATOM 11590 O O . VAL D 1 100 ? 89.834 145.236 132.827 1.00 33.48 230 VAL D O 1
ATOM 11594 N N . LYS D 1 101 ? 88.684 146.008 134.604 1.00 38.20 231 LYS D N 1
ATOM 11595 C CA . LYS D 1 101 ? 87.394 145.998 133.929 1.00 38.20 231 LYS D CA 1
ATOM 11596 C C . LYS D 1 101 ? 86.848 147.398 133.679 1.00 38.20 231 LYS D C 1
ATOM 11597 O O . LYS D 1 101 ? 85.673 147.539 133.325 1.00 38.20 231 LYS D O 1
ATOM 11603 N N . GLU D 1 102 ? 87.664 148.433 133.856 1.00 41.51 232 GLU D N 1
ATOM 11604 C CA . GLU D 1 102 ? 87.243 149.801 133.588 1.00 41.51 232 GLU D CA 1
ATOM 11605 C C . GLU D 1 102 ? 87.445 150.118 132.113 1.00 41.51 232 GLU D C 1
ATOM 11606 O O . GLU D 1 102 ? 88.498 149.808 131.546 1.00 41.51 232 GLU D O 1
ATOM 11612 N N . GLU D 1 103 ? 86.435 150.739 131.499 1.00 41.17 233 GLU D N 1
ATOM 11613 C CA . GLU D 1 103 ? 86.463 150.986 130.060 1.00 41.17 233 GLU D CA 1
ATOM 11614 C C . GLU D 1 103 ? 87.581 151.951 129.683 1.00 41.17 233 GLU D C 1
ATOM 11615 O O . GLU D 1 103 ? 88.369 151.679 128.767 1.00 41.17 233 GLU D O 1
ATOM 11621 N N . LEU D 1 104 ? 87.667 153.083 130.387 1.00 39.83 234 LEU D N 1
ATOM 11622 C CA . LEU D 1 104 ? 88.654 154.102 130.049 1.00 39.83 234 LEU D CA 1
ATOM 11623 C C . LEU D 1 104 ? 90.069 153.602 130.309 1.00 39.83 234 LEU D C 1
ATOM 11624 O O . LEU D 1 104 ? 90.992 153.925 129.554 1.00 39.83 234 LEU D O 1
ATOM 11629 N N . LYS D 1 105 ? 90.256 152.814 131.370 1.00 37.97 235 LYS D N 1
ATOM 11630 C CA . LYS D 1 105 ? 91.570 152.246 131.654 1.00 37.97 235 LYS D CA 1
ATOM 11631 C C . LYS D 1 105 ? 92.024 151.308 130.543 1.00 37.97 235 LYS D C 1
ATOM 11632 O O . LYS D 1 105 ? 93.178 151.369 130.103 1.00 37.97 235 LYS D O 1
ATOM 11638 N N . LEU D 1 106 ? 91.128 150.434 130.075 1.00 34.76 236 LEU D N 1
ATOM 11639 C CA . LEU D 1 106 ? 91.477 149.518 128.993 1.00 34.76 236 LEU D CA 1
ATOM 11640 C C . LEU D 1 106 ? 91.753 150.271 127.697 1.00 34.76 236 LEU D C 1
ATOM 11641 O O . LEU D 1 106 ? 92.703 149.943 126.973 1.00 34.76 236 LEU D O 1
ATOM 11646 N N . ILE D 1 107 ? 90.939 151.288 127.398 1.00 35.93 237 ILE D N 1
ATOM 11647 C CA . ILE D 1 107 ? 91.139 152.081 126.187 1.00 35.93 237 ILE D CA 1
ATOM 11648 C C . ILE D 1 107 ? 92.482 152.801 126.234 1.00 35.93 237 ILE D C 1
ATOM 11649 O O . ILE D 1 107 ? 93.231 152.810 125.249 1.00 35.93 237 ILE D O 1
ATOM 11654 N N . ASN D 1 108 ? 92.819 153.392 127.383 1.00 36.45 238 ASN D N 1
ATOM 11655 C CA . ASN D 1 108 ? 94.089 154.100 127.517 1.00 36.45 238 ASN D CA 1
ATOM 11656 C C . ASN D 1 108 ? 95.273 153.143 127.448 1.00 36.45 238 ASN D C 1
ATOM 11657 O O . ASN D 1 108 ? 96.307 153.473 126.854 1.00 36.45 238 ASN D O 1
ATOM 11662 N N . LYS D 1 109 ? 95.147 151.961 128.059 1.00 33.49 239 LYS D N 1
ATOM 11663 C CA . LYS D 1 109 ? 96.227 150.982 128.010 1.00 33.49 239 LYS D CA 1
ATOM 11664 C C . LYS D 1 109 ? 96.467 150.498 126.587 1.00 33.49 239 LYS D C 1
ATOM 11665 O O . LYS D 1 109 ? 97.618 150.323 126.169 1.00 33.49 239 LYS D O 1
ATOM 11671 N N . TYR D 1 110 ? 95.392 150.267 125.831 1.00 30.47 240 TYR D N 1
ATOM 11672 C CA . TYR D 1 110 ? 95.550 149.896 124.430 1.00 30.47 240 TYR D CA 1
ATOM 11673 C C . TYR D 1 110 ? 96.160 151.035 123.620 1.00 30.47 240 TYR D C 1
ATOM 11674 O O . TYR D 1 110 ? 97.061 150.806 122.806 1.00 30.47 240 TYR D O 1
ATOM 11683 N N . LYS D 1 111 ? 95.704 152.272 123.849 1.00 32.08 241 LYS D N 1
ATOM 11684 C CA . LYS D 1 111 ? 96.183 153.408 123.067 1.00 32.08 241 LYS D CA 1
ATOM 11685 C C . LYS D 1 111 ? 97.649 153.723 123.340 1.00 32.08 241 LYS D C 1
ATOM 11686 O O . LYS D 1 111 ? 98.360 154.176 122.437 1.00 32.08 241 LYS D O 1
ATOM 11692 N N . SER D 1 112 ? 98.117 153.503 124.571 1.00 33.22 242 SER D N 1
ATOM 11693 C CA . SER D 1 112 ? 99.517 153.777 124.882 1.00 33.22 242 SER D CA 1
ATOM 11694 C C . SER D 1 112 ? 100.455 152.795 124.190 1.00 33.22 242 SER D C 1
ATOM 11695 O O . SER D 1 112 ? 101.613 153.133 123.919 1.00 33.22 242 SER D O 1
ATOM 11698 N N . ASN D 1 113 ? 99.980 151.588 123.901 1.00 32.00 243 ASN D N 1
ATOM 11699 C CA . ASN D 1 113 ? 100.805 150.556 123.299 1.00 32.00 243 ASN D CA 1
ATOM 11700 C C . ASN D 1 113 ? 101.029 150.855 121.817 1.00 32.00 243 ASN D C 1
ATOM 11701 O O . ASN D 1 113 ? 100.245 151.553 121.169 1.00 32.00 243 ASN D O 1
ATOM 11706 N N . LEU D 1 114 ? 102.131 150.316 121.286 1.00 29.69 244 LEU D N 1
ATOM 11707 C CA . LEU D 1 114 ? 102.430 150.432 119.863 1.00 29.69 244 LEU D CA 1
ATOM 11708 C C . LEU D 1 114 ? 101.395 149.720 118.999 1.00 29.69 244 LEU D C 1
ATOM 11709 O O . LEU D 1 114 ? 101.214 150.087 117.830 1.00 29.69 244 LEU D O 1
ATOM 11714 N N . GLN D 1 115 ? 100.696 148.727 119.558 1.00 28.53 245 GLN D N 1
ATOM 11715 C CA . GLN D 1 115 ? 99.717 147.971 118.786 1.00 28.53 245 GLN D CA 1
ATOM 11716 C C . GLN D 1 115 ? 98.550 148.839 118.336 1.00 28.53 245 GLN D C 1
ATOM 11717 O O . GLN D 1 115 ? 97.968 148.582 117.280 1.00 28.53 245 GLN D O 1
ATOM 11723 N N . PHE D 1 116 ? 98.191 149.863 119.114 1.00 28.17 246 PHE D N 1
ATOM 11724 C CA . PHE D 1 116 ? 97.154 150.790 118.670 1.00 28.17 246 PHE D CA 1
ATOM 11725 C C . PHE D 1 116 ? 97.585 151.534 117.414 1.00 28.17 246 PHE D C 1
ATOM 11726 O O . PHE D 1 116 ? 96.803 151.673 116.466 1.00 28.17 246 PHE D O 1
ATOM 11734 N N . LYS D 1 117 ? 98.831 152.013 117.390 1.00 28.64 247 LYS D N 1
ATOM 11735 C CA . LYS D 1 117 ? 99.352 152.674 116.199 1.00 28.64 247 LYS D CA 1
ATOM 11736 C C . LYS D 1 117 ? 99.420 151.709 115.023 1.00 28.64 247 LYS D C 1
ATOM 11737 O O . LYS D 1 117 ? 99.095 152.079 113.889 1.00 28.64 247 LYS D O 1
ATOM 11743 N N . LEU D 1 118 ? 99.830 150.464 115.278 1.00 26.63 248 LEU D N 1
ATOM 11744 C CA . LEU D 1 118 ? 99.896 149.468 114.212 1.00 26.63 248 LEU D CA 1
ATOM 11745 C C . LEU D 1 118 ? 98.514 149.162 113.646 1.00 26.63 248 LEU D C 1
ATOM 11746 O O . LEU D 1 118 ? 98.357 148.989 112.433 1.00 26.63 248 LEU D O 1
ATOM 11751 N N . ASP D 1 119 ? 97.498 149.096 114.509 1.00 26.47 249 ASP D N 1
ATOM 11752 C CA . ASP D 1 119 ? 96.145 148.811 114.045 1.00 26.47 249 ASP D CA 1
ATOM 11753 C C . ASP D 1 119 ? 95.544 150.004 113.312 1.00 26.47 249 ASP D C 1
ATOM 11754 O O . ASP D 1 119 ? 94.772 149.828 112.362 1.00 26.47 249 ASP D O 1
ATOM 11759 N N . VAL D 1 120 ? 95.864 151.223 113.752 1.00 26.73 250 VAL D N 1
ATOM 11760 C CA . VAL D 1 120 ? 95.399 152.410 113.040 1.00 26.73 250 VAL D CA 1
ATOM 11761 C C . VAL D 1 120 ? 96.036 152.484 111.659 1.00 26.73 250 VAL D C 1
ATOM 11762 O O . VAL D 1 120 ? 95.357 152.760 110.661 1.00 26.73 250 VAL D O 1
ATOM 11766 N N . LEU D 1 121 ? 97.343 152.217 111.572 1.00 26.99 251 LEU D N 1
ATOM 11767 C CA . LEU D 1 121 ? 98.007 152.174 110.274 1.00 26.99 251 LEU D CA 1
ATOM 11768 C C . LEU D 1 121 ? 97.491 151.025 109.417 1.00 26.99 251 LEU D C 1
ATOM 11769 O O . LEU D 1 121 ? 97.505 151.119 108.184 1.00 26.99 251 LEU D O 1
ATOM 11774 N N . SER D 1 122 ? 97.043 149.937 110.049 1.00 24.85 252 SER D N 1
ATOM 11775 C CA . SER D 1 122 ? 96.479 148.815 109.307 1.00 24.85 252 SER D CA 1
ATOM 11776 C C . SER D 1 122 ? 95.185 149.203 108.608 1.00 24.85 252 SER D C 1
ATOM 11777 O O . SER D 1 122 ? 94.932 148.776 107.476 1.00 24.85 252 SER D O 1
ATOM 11780 N N . LEU D 1 123 ? 94.352 150.009 109.265 1.00 26.11 253 LEU D N 1
ATOM 11781 C CA . LEU D 1 123 ? 93.029 150.353 108.761 1.00 26.11 253 LEU D CA 1
ATOM 11782 C C . LEU D 1 123 ? 92.973 151.754 108.163 1.00 26.11 253 LEU D C 1
ATOM 11783 O O . LEU D 1 123 ? 91.919 152.398 108.202 1.00 26.11 253 LEU D O 1
ATOM 11788 N N . ILE D 1 124 ? 94.082 152.244 107.625 1.00 28.14 254 ILE D N 1
ATOM 11789 C CA . ILE D 1 124 ? 94.032 153.491 106.853 1.00 28.14 254 ILE D CA 1
ATOM 11790 C C . ILE D 1 124 ? 93.209 153.255 105.592 1.00 28.14 254 ILE D C 1
ATOM 11791 O O . ILE D 1 124 ? 93.465 152.279 104.865 1.00 28.14 254 ILE D O 1
ATOM 11796 N N . PRO D 1 125 ? 92.219 154.097 105.291 1.00 32.59 255 PRO D N 1
ATOM 11797 C CA . PRO D 1 125 ? 91.404 153.868 104.090 1.00 32.59 255 PRO D CA 1
ATOM 11798 C C . PRO D 1 125 ? 92.178 154.118 102.807 1.00 32.59 255 PRO D C 1
ATOM 11799 O O . PRO D 1 125 ? 91.962 155.123 102.122 1.00 32.59 255 PRO D O 1
ATOM 11803 N N . THR D 1 126 ? 93.090 153.204 102.476 1.00 32.09 256 THR D N 1
ATOM 11804 C CA . THR D 1 126 ? 93.824 153.279 101.222 1.00 32.09 256 THR D CA 1
ATOM 11805 C C . THR D 1 126 ? 93.013 152.763 100.043 1.00 32.09 256 THR D C 1
ATOM 11806 O O . THR D 1 126 ? 93.451 152.913 98.899 1.00 32.09 256 THR D O 1
ATOM 11810 N N . ASP D 1 127 ? 91.843 152.167 100.295 1.00 35.71 257 ASP D N 1
ATOM 11811 C CA . ASP D 1 127 ? 90.969 151.727 99.216 1.00 35.71 257 ASP D CA 1
ATOM 11812 C C . ASP D 1 127 ? 90.395 152.893 98.423 1.00 35.71 257 ASP D C 1
ATOM 11813 O O . ASP D 1 127 ? 89.921 152.688 97.302 1.00 35.71 257 ASP D O 1
ATOM 11818 N N . LEU D 1 128 ? 90.408 154.105 98.983 1.00 37.31 258 LEU D N 1
ATOM 11819 C CA . LEU D 1 128 ? 90.022 155.279 98.208 1.00 37.31 258 LEU D CA 1
ATOM 11820 C C . LEU D 1 128 ? 91.027 155.566 97.101 1.00 37.31 258 LEU D C 1
ATOM 11821 O O . LEU D 1 128 ? 90.652 156.070 96.035 1.00 37.31 258 LEU D O 1
ATOM 11826 N N . LEU D 1 129 ? 92.300 155.231 97.324 1.00 36.19 259 LEU D N 1
ATOM 11827 C CA . LEU D 1 129 ? 93.340 155.471 96.331 1.00 36.19 259 LEU D CA 1
ATOM 11828 C C . LEU D 1 129 ? 93.182 154.577 95.104 1.00 36.19 259 LEU D C 1
ATOM 11829 O O . LEU D 1 129 ? 93.846 154.821 94.090 1.00 36.19 259 LEU D O 1
ATOM 11834 N N . TYR D 1 130 ? 92.306 153.564 95.172 1.00 36.64 260 TYR D N 1
ATOM 11835 C CA . TYR D 1 130 ? 91.866 152.850 93.974 1.00 36.64 260 TYR D CA 1
ATOM 11836 C C . TYR D 1 130 ? 91.322 153.808 92.924 1.00 36.64 260 TYR D C 1
ATOM 11837 O O . TYR D 1 130 ? 91.496 153.587 91.721 1.00 36.64 260 TYR D O 1
ATOM 11846 N N . PHE D 1 131 ? 90.643 154.874 93.358 1.00 40.69 261 PHE D N 1
ATOM 11847 C CA . PHE D 1 131 ? 90.135 155.858 92.409 1.00 40.69 261 PHE D CA 1
ATOM 11848 C C . PHE D 1 131 ? 91.253 156.644 91.735 1.00 40.69 261 PHE D C 1
ATOM 11849 O O . PHE D 1 131 ? 91.026 157.226 90.670 1.00 40.69 261 PHE D O 1
ATOM 11857 N N . LYS D 1 132 ? 92.449 156.673 92.324 1.00 40.94 262 LYS D N 1
ATOM 11858 C CA . LYS D 1 132 ? 93.588 157.370 91.735 1.00 40.94 262 LYS D CA 1
ATOM 11859 C C . LYS D 1 132 ? 94.476 156.423 90.934 1.00 40.94 262 LYS D C 1
ATOM 11860 O O . LYS D 1 132 ? 94.697 156.635 89.738 1.00 40.94 262 LYS D O 1
ATOM 11866 N N . LEU D 1 133 ? 94.994 155.374 91.579 1.00 38.36 263 LEU D N 1
ATOM 11867 C CA . LEU D 1 133 ? 95.923 154.473 90.905 1.00 38.36 263 LEU D CA 1
ATOM 11868 C C . LEU D 1 133 ? 95.205 153.566 89.913 1.00 38.36 263 LEU D C 1
ATOM 11869 O O . LEU D 1 133 ? 95.751 153.244 88.852 1.00 38.36 263 LEU D O 1
ATOM 11874 N N . GLY D 1 134 ? 93.993 153.147 90.238 1.00 37.35 264 GLY D N 1
ATOM 11875 C CA . GLY D 1 134 ? 93.262 152.181 89.445 1.00 37.35 264 GLY D CA 1
ATOM 11876 C C . GLY D 1 134 ? 93.063 150.874 90.195 1.00 37.35 264 GLY D C 1
ATOM 11877 O O . GLY D 1 134 ? 93.656 150.617 91.243 1.00 37.35 264 GLY D O 1
ATOM 11878 N N . TRP D 1 135 ? 92.201 150.035 89.619 1.00 35.42 265 TRP D N 1
ATOM 11879 C CA . TRP D 1 135 ? 91.872 148.750 90.225 1.00 35.42 265 TRP D CA 1
ATOM 11880 C C . TRP D 1 135 ? 93.009 147.741 90.140 1.00 35.42 265 TRP D C 1
ATOM 11881 O O . TRP D 1 135 ? 92.923 146.686 90.777 1.00 35.42 265 TRP D O 1
ATOM 11892 N N . ASN D 1 136 ? 94.063 148.034 89.381 1.00 34.27 266 ASN D N 1
ATOM 11893 C CA . ASN D 1 136 ? 95.183 147.123 89.207 1.00 34.27 266 ASN D CA 1
ATOM 11894 C C . ASN D 1 136 ? 96.310 147.375 90.200 1.00 34.27 266 ASN D C 1
ATOM 11895 O O . ASN D 1 136 ? 97.441 146.935 89.963 1.00 34.27 266 ASN D O 1
ATOM 11900 N N . TYR D 1 137 ? 96.034 148.064 91.306 1.00 31.38 267 TYR D N 1
ATOM 11901 C CA . TYR D 1 137 ? 97.042 148.364 92.323 1.00 31.38 267 TYR D CA 1
ATOM 11902 C C . TYR D 1 137 ? 96.542 147.925 93.693 1.00 31.38 267 TYR D C 1
ATOM 11903 O O . TYR D 1 137 ? 96.061 148.747 94.485 1.00 31.38 267 TYR D O 1
ATOM 11912 N N . PRO D 1 138 ? 96.644 146.633 94.011 1.00 26.03 268 PRO D N 1
ATOM 11913 C CA . PRO D 1 138 ? 96.268 146.154 95.345 1.00 26.03 268 PRO D CA 1
ATOM 11914 C C . PRO D 1 138 ? 97.357 146.286 96.399 1.00 26.03 268 PRO D C 1
ATOM 11915 O O . PRO D 1 138 ? 97.157 145.813 97.521 1.00 26.03 268 PRO D O 1
ATOM 11919 N N . GLU D 1 139 ? 98.501 146.900 96.076 1.00 25.96 269 GLU D N 1
ATOM 11920 C CA . GLU D 1 139 ? 99.544 147.125 97.073 1.00 25.96 269 GLU D CA 1
ATOM 11921 C C . GLU D 1 139 ? 99.102 148.081 98.170 1.00 25.96 269 GLU D C 1
ATOM 11922 O O . GLU D 1 139 ? 99.700 148.082 99.251 1.00 25.96 269 GLU D O 1
ATOM 11928 N N . ILE D 1 140 ? 98.071 148.891 97.914 1.00 26.50 270 ILE D N 1
ATOM 11929 C CA . ILE D 1 140 ? 97.596 149.870 98.883 1.00 26.50 270 ILE D CA 1
ATOM 11930 C C . ILE D 1 140 ? 97.079 149.211 100.152 1.00 26.50 270 ILE D C 1
ATOM 11931 O O . ILE D 1 140 ? 97.090 149.832 101.219 1.00 26.50 270 ILE D O 1
ATOM 11936 N N . ARG D 1 141 ? 96.636 147.960 100.066 1.00 23.07 271 ARG D N 1
ATOM 11937 C CA . ARG D 1 141 ? 96.159 147.219 101.223 1.00 23.07 271 ARG D CA 1
ATOM 11938 C C . ARG D 1 141 ? 97.281 146.508 101.968 1.00 23.07 271 ARG D C 1
ATOM 11939 O O . ARG D 1 141 ? 97.003 145.793 102.938 1.00 23.07 271 ARG D O 1
ATOM 11947 N N . LEU D 1 142 ? 98.537 146.700 101.545 1.00 21.59 272 LEU D N 1
ATOM 11948 C CA . LEU D 1 142 ? 99.670 146.065 102.217 1.00 21.59 272 LEU D CA 1
ATOM 11949 C C . LEU D 1 142 ? 99.782 146.494 103.675 1.00 21.59 272 LEU D C 1
ATOM 11950 O O . LEU D 1 142 ? 100.314 145.744 104.501 1.00 21.59 272 LEU D O 1
ATOM 11955 N N . ASN D 1 143 ? 99.274 147.684 104.011 1.00 22.87 273 ASN D N 1
ATOM 11956 C CA . ASN D 1 143 ? 99.269 148.143 105.395 1.00 22.87 273 ASN D CA 1
ATOM 11957 C C . ASN D 1 143 ? 98.443 147.241 106.302 1.00 22.87 273 ASN D C 1
ATOM 11958 O O . ASN D 1 143 ? 98.704 147.193 107.510 1.00 22.87 273 ASN D O 1
ATOM 11963 N N . ARG D 1 144 ? 97.466 146.513 105.745 1.00 22.46 274 ARG D N 1
ATOM 11964 C CA . ARG D 1 144 ? 96.714 145.540 106.534 1.00 22.46 274 ARG D CA 1
ATOM 11965 C C . ARG D 1 144 ? 97.628 144.467 107.109 1.00 22.46 274 ARG D C 1
ATOM 11966 O O . ARG D 1 144 ? 97.355 143.924 108.190 1.00 22.46 274 ARG D O 1
ATOM 11974 N N . LEU D 1 145 ? 98.745 144.192 106.428 1.00 18.97 275 LEU D N 1
ATOM 11975 C CA . LEU D 1 145 ? 99.738 143.245 106.918 1.00 18.97 275 LEU D CA 1
ATOM 11976 C C . LEU D 1 145 ? 100.303 143.650 108.273 1.00 18.97 275 LEU D C 1
ATOM 11977 O O . LEU D 1 145 ? 100.807 142.791 109.006 1.00 18.97 275 LEU D O 1
ATOM 11982 N N . LEU D 1 146 ? 100.198 144.932 108.635 1.00 21.27 276 LEU D N 1
ATOM 11983 C CA . LEU D 1 146 ? 100.645 145.400 109.940 1.00 21.27 276 LEU D CA 1
ATOM 11984 C C . LEU D 1 146 ? 99.832 144.824 111.095 1.00 21.27 276 LEU D C 1
ATOM 11985 O O . LEU D 1 146 ? 100.200 145.050 112.252 1.00 21.27 276 LEU D O 1
ATOM 11990 N N . ARG D 1 147 ? 98.752 144.087 110.822 1.00 21.03 277 ARG D N 1
ATOM 11991 C CA . ARG D 1 147 ? 98.065 143.342 111.872 1.00 21.03 277 ARG D CA 1
ATOM 11992 C C . ARG D 1 147 ? 98.761 142.023 112.206 1.00 21.03 277 ARG D C 1
ATOM 11993 O O . ARG D 1 147 ? 98.238 141.248 113.019 1.00 21.03 277 ARG D O 1
ATOM 12001 N N . PHE D 1 148 ? 99.933 141.786 111.631 1.00 21.34 278 PHE D N 1
ATOM 12002 C CA . PHE D 1 148 ? 100.691 140.555 111.856 1.00 21.34 278 PHE D CA 1
ATOM 12003 C C . PHE D 1 148 ? 100.885 140.131 113.321 1.00 21.34 278 PHE D C 1
ATOM 12004 O O . PHE D 1 148 ? 100.958 138.940 113.610 1.00 21.34 278 PHE D O 1
ATOM 12012 N N . SER D 1 149 ? 100.962 141.089 114.243 1.00 22.21 279 SER D N 1
ATOM 12013 C CA . SER D 1 149 ? 101.205 140.782 115.643 1.00 22.21 279 SER D CA 1
ATOM 12014 C C . SER D 1 149 ? 100.081 139.932 116.155 1.00 22.21 279 SER D C 1
ATOM 12015 O O . SER D 1 149 ? 100.273 138.977 116.905 1.00 22.21 279 SER D O 1
ATOM 12018 N N . ARG D 1 150 ? 98.892 140.299 115.720 1.00 22.65 280 ARG D N 1
ATOM 12019 C CA . ARG D 1 150 ? 97.678 139.606 116.131 1.00 22.65 280 ARG D CA 1
ATOM 12020 C C . ARG D 1 150 ? 97.726 138.179 115.597 1.00 22.65 280 ARG D C 1
ATOM 12021 O O . ARG D 1 150 ? 97.288 137.245 116.261 1.00 22.65 280 ARG D O 1
ATOM 12029 N N . MET D 1 151 ? 98.252 138.010 114.388 1.00 22.09 281 MET D N 1
ATOM 12030 C CA . MET D 1 151 ? 98.422 136.664 113.857 1.00 22.09 281 MET D CA 1
ATOM 12031 C C . MET D 1 151 ? 99.360 135.844 114.734 1.00 22.09 281 MET D C 1
ATOM 12032 O O . MET D 1 151 ? 98.978 134.781 115.244 1.00 22.09 281 MET D O 1
ATOM 12037 N N . PHE D 1 152 ? 100.568 136.368 114.983 1.00 22.71 282 PHE D N 1
ATOM 12038 C CA . PHE D 1 152 ? 101.609 135.578 115.636 1.00 22.71 282 PHE D CA 1
ATOM 12039 C C . PHE D 1 152 ? 101.188 135.171 117.038 1.00 22.71 282 PHE D C 1
ATOM 12040 O O . PHE D 1 152 ? 101.358 134.007 117.433 1.00 22.71 282 PHE D O 1
ATOM 12048 N N . GLU D 1 153 ? 100.569 136.107 117.767 1.00 23.07 283 GLU D N 1
ATOM 12049 C CA . GLU D 1 153 ? 100.051 135.845 119.105 1.00 23.07 283 GLU D CA 1
ATOM 12050 C C . GLU D 1 153 ? 99.179 134.601 119.124 1.00 23.07 283 GLU D C 1
ATOM 12051 O O . GLU D 1 153 ? 99.372 133.713 119.966 1.00 23.07 283 GLU D O 1
ATOM 12057 N N . PHE D 1 154 ? 98.272 134.486 118.145 1.00 20.92 284 PHE D N 1
ATOM 12058 C CA . PHE D 1 154 ? 97.364 133.346 118.106 1.00 20.92 284 PHE D CA 1
ATOM 12059 C C . PHE D 1 154 ? 98.136 132.039 118.047 1.00 20.92 284 PHE D C 1
ATOM 12060 O O . PHE D 1 154 ? 97.889 131.129 118.849 1.00 20.92 284 PHE D O 1
ATOM 12068 N N . PHE D 1 155 ? 99.146 131.971 117.176 1.00 21.69 285 PHE D N 1
ATOM 12069 C CA . PHE D 1 155 ? 99.930 130.748 117.077 1.00 21.69 285 PHE D CA 1
ATOM 12070 C C . PHE D 1 155 ? 100.681 130.491 118.371 1.00 21.69 285 PHE D C 1
ATOM 12071 O O . PHE D 1 155 ? 100.708 129.353 118.858 1.00 21.69 285 PHE D O 1
ATOM 12079 N N . GLN D 1 156 ? 101.213 131.555 118.982 1.00 24.16 286 GLN D N 1
ATOM 12080 C CA . GLN D 1 156 ? 101.841 131.414 120.288 1.00 24.16 286 GLN D CA 1
ATOM 12081 C C . GLN D 1 156 ? 100.847 130.856 121.292 1.00 24.16 286 GLN D C 1
ATOM 12082 O O . GLN D 1 156 ? 101.147 129.887 122.001 1.00 24.16 286 GLN D O 1
ATOM 12088 N N . ARG D 1 157 ? 99.623 131.393 121.289 1.00 24.59 287 ARG D N 1
ATOM 12089 C CA . ARG D 1 157 ? 98.594 130.872 122.177 1.00 24.59 287 ARG D CA 1
ATOM 12090 C C . ARG D 1 157 ? 98.269 129.429 121.836 1.00 24.59 287 ARG D C 1
ATOM 12091 O O . ARG D 1 157 ? 98.119 128.592 122.735 1.00 24.59 287 ARG D O 1
ATOM 12099 N N . THR D 1 158 ? 98.220 129.105 120.539 1.00 23.69 288 THR D N 1
ATOM 12100 C CA . THR D 1 158 ? 97.988 127.720 120.155 1.00 23.69 288 THR D CA 1
ATOM 12101 C C . THR D 1 158 ? 99.133 126.838 120.624 1.00 23.69 288 THR D C 1
ATOM 12102 O O . THR D 1 158 ? 98.901 125.714 121.084 1.00 23.69 288 THR D O 1
ATOM 12106 N N . GLU D 1 159 ? 100.363 127.365 120.591 1.00 27.19 289 GLU D N 1
ATOM 12107 C CA . GLU D 1 159 ? 101.512 126.614 121.077 1.00 27.19 289 GLU D CA 1
ATOM 12108 C C . GLU D 1 159 ? 101.396 126.323 122.566 1.00 27.19 289 GLU D C 1
ATOM 12109 O O . GLU D 1 159 ? 101.958 125.330 123.040 1.00 27.19 289 GLU D O 1
ATOM 12115 N N . THR D 1 160 ? 100.649 127.143 123.305 1.00 27.27 290 THR D N 1
ATOM 12116 C CA . THR D 1 160 ? 100.400 126.870 124.711 1.00 27.27 290 THR D CA 1
ATOM 12117 C C . THR D 1 160 ? 99.113 126.091 124.941 1.00 27.27 290 THR D C 1
ATOM 12118 O O . THR D 1 160 ? 98.927 125.541 126.032 1.00 27.27 290 THR D O 1
ATOM 12122 N N . ARG D 1 161 ? 98.230 126.022 123.946 1.00 27.75 291 ARG D N 1
ATOM 12123 C CA . ARG D 1 161 ? 96.892 125.477 124.140 1.00 27.75 291 ARG D CA 1
ATOM 12124 C C . ARG D 1 161 ? 96.729 124.066 123.593 1.00 27.75 291 ARG D C 1
ATOM 12125 O O . ARG D 1 161 ? 96.047 123.244 124.214 1.00 27.75 291 ARG D O 1
ATOM 12133 N N . THR D 1 162 ? 97.345 123.762 122.453 1.00 26.97 292 THR D N 1
ATOM 12134 C CA . THR D 1 162 ? 97.112 122.488 121.789 1.00 26.97 292 THR D CA 1
ATOM 12135 C C . THR D 1 162 ? 97.705 121.330 122.587 1.00 26.97 292 THR D C 1
ATOM 12136 O O . THR D 1 162 ? 98.687 121.480 123.320 1.00 26.97 292 THR D O 1
ATOM 12140 N N . ASN D 1 163 ? 97.063 120.168 122.464 1.00 29.14 293 ASN D N 1
ATOM 12141 C CA . ASN D 1 163 ? 97.570 118.952 123.083 1.00 29.14 293 ASN D CA 1
ATOM 12142 C C . ASN D 1 163 ? 98.738 118.357 122.313 1.00 29.14 293 ASN D C 1
ATOM 12143 O O . ASN D 1 163 ? 99.472 117.531 122.866 1.00 29.14 293 ASN D O 1
ATOM 12148 N N . TYR D 1 164 ? 98.916 118.748 121.050 1.00 27.61 294 TYR D N 1
ATOM 12149 C CA . TYR D 1 164 ? 99.990 118.245 120.200 1.00 27.61 294 TYR D CA 1
ATOM 12150 C C . TYR D 1 164 ? 100.887 119.412 119.812 1.00 27.61 294 TYR D C 1
ATOM 12151 O O . TYR D 1 164 ? 100.721 119.996 118.730 1.00 27.61 294 TYR D O 1
ATOM 12160 N N . PRO D 1 165 ? 101.844 119.798 120.662 1.00 22.76 295 PRO D N 1
ATOM 12161 C CA . PRO D 1 165 ? 102.691 120.955 120.331 1.00 22.76 295 PRO D CA 1
ATOM 12162 C C . PRO D 1 165 ? 103.591 120.721 119.135 1.00 22.76 295 PRO D C 1
ATOM 12163 O O . PRO D 1 165 ? 103.831 121.657 118.364 1.00 22.76 295 PRO D O 1
ATOM 12167 N N . ASN D 1 166 ? 104.088 119.497 118.951 1.00 19.73 296 ASN D N 1
ATOM 12168 C CA . ASN D 1 166 ? 104.981 119.222 117.831 1.00 19.73 296 ASN D CA 1
ATOM 12169 C C . ASN D 1 166 ? 104.231 119.243 116.507 1.00 19.73 296 ASN D C 1
ATOM 12170 O O . ASN D 1 166 ? 104.739 119.771 115.513 1.00 19.73 296 ASN D O 1
ATOM 12175 N N . ILE D 1 167 ? 103.017 118.688 116.477 1.00 20.09 297 ILE D N 1
ATOM 12176 C CA . ILE D 1 167 ? 102.219 118.706 115.254 1.00 20.09 297 ILE D CA 1
ATOM 12177 C C . ILE D 1 167 ? 101.868 120.136 114.863 1.00 20.09 297 ILE D C 1
ATOM 12178 O O . ILE D 1 167 ? 102.015 120.531 113.697 1.00 20.09 297 ILE D O 1
ATOM 12183 N N . PHE D 1 168 ? 101.424 120.941 115.832 1.00 19.16 298 PHE D N 1
ATOM 12184 C CA . PHE D 1 168 ? 101.089 122.324 115.521 1.00 19.16 298 PHE D CA 1
ATOM 12185 C C . PHE D 1 168 ? 102.322 123.120 115.119 1.00 19.16 298 PHE D C 1
ATOM 12186 O O . PHE D 1 168 ? 102.239 123.987 114.249 1.00 19.16 298 PHE D O 1
ATOM 12194 N N . ARG D 1 169 ? 103.468 122.864 115.752 1.00 15.68 299 ARG D N 1
ATOM 12195 C CA . ARG D 1 169 ? 104.667 123.619 115.403 1.00 15.68 299 ARG D CA 1
ATOM 12196 C C . ARG D 1 169 ? 105.182 123.234 114.018 1.00 15.68 299 ARG D C 1
ATOM 12197 O O . ARG D 1 169 ? 105.667 124.094 113.273 1.00 15.68 299 ARG D O 1
ATOM 12205 N N . ILE D 1 170 ? 105.054 121.956 113.641 1.00 15.84 300 ILE D N 1
ATOM 12206 C CA . ILE D 1 170 ? 105.341 121.547 112.266 1.00 15.84 300 ILE D CA 1
ATOM 12207 C C . ILE D 1 170 ? 104.417 122.268 111.294 1.00 15.84 300 ILE D C 1
ATOM 12208 O O . ILE D 1 170 ? 104.860 122.792 110.266 1.00 15.84 300 ILE D O 1
ATOM 12213 N N . SER D 1 171 ? 103.119 122.307 111.609 1.00 15.83 301 SER D N 1
ATOM 12214 C CA . SER D 1 171 ? 102.164 122.972 110.728 1.00 15.83 301 SER D CA 1
ATOM 12215 C C . SER D 1 171 ? 102.447 124.467 110.628 1.00 15.83 301 SER D C 1
ATOM 12216 O O . SER D 1 171 ? 102.334 125.057 109.549 1.00 15.83 301 SER D O 1
ATOM 12219 N N . ASN D 1 172 ? 102.822 125.089 111.745 1.00 16.38 302 ASN D N 1
ATOM 12220 C CA . ASN D 1 172 ? 103.148 126.509 111.764 1.00 16.38 302 ASN D CA 1
ATOM 12221 C C . ASN D 1 172 ? 104.383 126.803 110.923 1.00 16.38 302 ASN D C 1
ATOM 12222 O O . ASN D 1 172 ? 104.399 127.771 110.154 1.00 16.38 302 ASN D O 1
ATOM 12227 N N . LEU D 1 173 ? 105.421 125.971 111.050 1.00 13.35 303 LEU D N 1
ATOM 12228 C CA . LEU D 1 173 ? 106.613 126.135 110.226 1.00 13.35 303 LEU D CA 1
ATOM 12229 C C . LEU D 1 173 ? 106.297 125.942 108.750 1.00 13.35 303 LEU D C 1
ATOM 12230 O O . LEU D 1 173 ? 106.772 126.708 107.904 1.00 13.35 303 LEU D O 1
ATOM 12235 N N . VAL D 1 174 ? 105.496 124.924 108.425 1.00 13.55 304 VAL D N 1
ATOM 12236 C CA . VAL D 1 174 ? 105.102 124.674 107.041 1.00 13.55 304 VAL D CA 1
ATOM 12237 C C . VAL D 1 174 ? 104.338 125.865 106.487 1.00 13.55 304 VAL D C 1
ATOM 12238 O O . VAL D 1 174 ? 104.547 126.279 105.345 1.00 13.55 304 VAL D O 1
ATOM 12242 N N . MET D 1 175 ? 103.454 126.443 107.297 1.00 15.93 305 MET D N 1
ATOM 12243 C CA . MET D 1 175 ? 102.672 127.596 106.871 1.00 15.93 305 MET D CA 1
ATOM 12244 C C . MET D 1 175 ? 103.560 128.819 106.643 1.00 15.93 305 MET D C 1
ATOM 12245 O O . MET D 1 175 ? 103.374 129.548 105.659 1.00 15.93 305 MET D O 1
ATOM 12250 N N . TYR D 1 176 ? 104.532 129.057 107.534 1.00 14.68 306 TYR D N 1
ATOM 12251 C CA . TYR D 1 176 ? 105.472 130.158 107.319 1.00 14.68 306 TYR D CA 1
ATOM 12252 C C . TYR D 1 176 ? 106.274 129.959 106.041 1.00 14.68 306 TYR D C 1
ATOM 12253 O O . TYR D 1 176 ? 106.456 130.901 105.263 1.00 14.68 306 TYR D O 1
ATOM 12262 N N . ILE D 1 177 ? 106.757 128.738 105.806 1.00 11.52 307 ILE D N 1
ATOM 12263 C CA . ILE D 1 177 ? 107.537 128.465 104.603 1.00 11.52 307 ILE D CA 1
ATOM 12264 C C . ILE D 1 177 ? 106.669 128.595 103.358 1.00 11.52 307 ILE D C 1
ATOM 12265 O O . ILE D 1 177 ? 107.127 129.073 102.316 1.00 11.52 307 ILE D O 1
ATOM 12270 N N . VAL D 1 178 ? 105.400 128.194 103.450 1.00 10.87 308 VAL D N 1
ATOM 12271 C CA . VAL D 1 178 ? 104.486 128.331 102.321 1.00 10.87 308 VAL D CA 1
ATOM 12272 C C . VAL D 1 178 ? 104.261 129.799 101.990 1.00 10.87 308 VAL D C 1
ATOM 12273 O O . VAL D 1 178 ? 104.289 130.190 100.819 1.00 10.87 308 VAL D O 1
ATOM 12277 N N . ILE D 1 179 ? 104.059 130.642 103.008 1.00 10.67 309 ILE D N 1
ATOM 12278 C CA . ILE D 1 179 ? 103.872 132.067 102.733 1.00 10.67 309 ILE D CA 1
ATOM 12279 C C . ILE D 1 179 ? 105.154 132.696 102.198 1.00 10.67 309 ILE D C 1
ATOM 12280 O O . ILE D 1 179 ? 105.108 133.544 101.302 1.00 10.67 309 ILE D O 1
ATOM 12285 N N . ILE D 1 180 ? 106.314 132.288 102.716 1.00 9.05 310 ILE D N 1
ATOM 12286 C CA . ILE D 1 180 ? 107.572 132.840 102.217 1.00 9.05 310 ILE D CA 1
ATOM 12287 C C . ILE D 1 180 ? 107.797 132.445 100.760 1.00 9.05 310 ILE D C 1
ATOM 12288 O O . ILE D 1 180 ? 108.195 133.274 99.932 1.00 9.05 310 ILE D O 1
ATOM 12293 N N . ILE D 1 181 ? 107.527 131.184 100.421 1.00 8.11 311 ILE D N 1
ATOM 12294 C CA . ILE D 1 181 ? 107.701 130.718 99.050 1.00 8.11 311 ILE D CA 1
ATOM 12295 C C . ILE D 1 181 ? 106.684 131.377 98.124 1.00 8.11 311 ILE D C 1
ATOM 12296 O O . ILE D 1 181 ? 107.008 131.747 96.993 1.00 8.11 311 ILE D O 1
ATOM 12301 N N . HIS D 1 182 ? 105.452 131.566 98.598 1.00 8.26 312 HIS D N 1
ATOM 12302 C CA . HIS D 1 182 ? 104.437 132.260 97.810 1.00 8.26 312 HIS D CA 1
ATOM 12303 C C . HIS D 1 182 ? 104.817 133.719 97.577 1.00 8.26 312 HIS D C 1
ATOM 12304 O O . HIS D 1 182 ? 104.626 134.250 96.476 1.00 8.26 312 HIS D O 1
ATOM 12311 N N . TRP D 1 183 ? 105.377 134.373 98.597 1.00 8.91 313 TRP D N 1
ATOM 12312 C CA . TRP D 1 183 ? 105.841 135.748 98.455 1.00 8.91 313 TRP D CA 1
ATOM 12313 C C . TRP D 1 183 ? 106.994 135.844 97.467 1.00 8.91 313 TRP D C 1
ATOM 12314 O O . TRP D 1 183 ? 107.040 136.765 96.646 1.00 8.91 313 TRP D O 1
ATOM 12325 N N . ASN D 1 184 ? 107.938 134.905 97.535 1.00 7.90 314 ASN D N 1
ATOM 12326 C CA . ASN D 1 184 ? 109.038 134.899 96.578 1.00 7.90 314 ASN D CA 1
ATOM 12327 C C . ASN D 1 184 ? 108.554 134.577 95.170 1.00 7.90 314 ASN D C 1
ATOM 12328 O O . ASN D 1 184 ? 109.122 135.072 94.195 1.00 7.90 314 ASN D O 1
ATOM 12333 N N . ALA D 1 185 ? 107.515 133.751 95.048 1.00 7.95 315 ALA D N 1
ATOM 12334 C CA . ALA D 1 185 ? 106.905 133.487 93.749 1.00 7.95 315 ALA D CA 1
ATOM 12335 C C . ALA D 1 185 ? 106.285 134.749 93.169 1.00 7.95 315 ALA D C 1
ATOM 12336 O O . ALA D 1 185 ? 106.438 135.040 91.975 1.00 7.95 315 ALA D O 1
ATOM 12338 N N . CYS D 1 186 ? 105.582 135.509 94.009 1.00 8.95 316 CYS D N 1
ATOM 12339 C CA . CYS D 1 186 ? 105.031 136.788 93.581 1.00 8.95 316 CYS D CA 1
ATOM 12340 C C . CYS D 1 186 ? 106.140 137.757 93.190 1.00 8.95 316 CYS D C 1
ATOM 12341 O O . CYS D 1 186 ? 106.015 138.490 92.204 1.00 8.95 316 CYS D O 1
ATOM 12344 N N . VAL D 1 187 ? 107.240 137.761 93.948 1.00 8.05 317 VAL D N 1
ATOM 12345 C CA . VAL D 1 187 ? 108.380 138.621 93.635 1.00 8.05 317 VAL D CA 1
ATOM 12346 C C . VAL D 1 187 ? 108.996 138.234 92.295 1.00 8.05 317 VAL D C 1
ATOM 12347 O O . VAL D 1 187 ? 109.335 139.099 91.482 1.00 8.05 317 VAL D O 1
ATOM 12351 N N . PHE D 1 188 ? 109.149 136.931 92.046 1.00 7.93 318 PHE D N 1
ATOM 12352 C CA . PHE D 1 188 ? 109.702 136.468 90.777 1.00 7.93 318 PHE D CA 1
ATOM 12353 C C . PHE D 1 188 ? 108.805 136.854 89.610 1.00 7.93 318 PHE D C 1
ATOM 12354 O O . PHE D 1 188 ? 109.291 137.307 88.566 1.00 7.93 318 PHE D O 1
ATOM 12362 N N . TYR D 1 189 ? 107.490 136.687 89.770 1.00 9.86 319 TYR D N 1
ATOM 12363 C CA . TYR D 1 189 ? 106.568 137.072 88.708 1.00 9.86 319 TYR D CA 1
ATOM 12364 C C . TYR D 1 189 ? 106.584 138.579 88.476 1.00 9.86 319 TYR D C 1
ATOM 12365 O O . TYR D 1 189 ? 106.508 139.035 87.330 1.00 9.86 319 TYR D O 1
ATOM 12374 N N . SER D 1 190 ? 106.687 139.369 89.547 1.00 9.73 320 SER D N 1
ATOM 12375 C CA . SER D 1 190 ? 106.727 140.821 89.399 1.00 9.73 320 SER D CA 1
ATOM 12376 C C . SER D 1 190 ? 108.028 141.278 88.750 1.00 9.73 320 SER D C 1
ATOM 12377 O O . SER D 1 190 ? 108.037 142.238 87.972 1.00 9.73 320 SER D O 1
ATOM 12380 N N . ILE D 1 191 ? 109.136 140.601 89.056 1.00 9.54 321 ILE D N 1
ATOM 12381 C CA . ILE D 1 191 ? 110.408 140.903 88.406 1.00 9.54 321 ILE D CA 1
ATOM 12382 C C . ILE D 1 191 ? 110.343 140.549 86.926 1.00 9.54 321 ILE D C 1
ATOM 12383 O O . ILE D 1 191 ? 110.856 141.284 86.074 1.00 9.54 321 ILE D O 1
ATOM 12388 N N . SER D 1 192 ? 109.696 139.428 86.597 1.00 10.54 322 SER D N 1
ATOM 12389 C CA . SER D 1 192 ? 109.485 139.071 85.198 1.00 10.54 322 SER D CA 1
ATOM 12390 C C . SER D 1 192 ? 108.610 140.098 84.490 1.00 10.54 322 SER D C 1
ATOM 12391 O O . SER D 1 192 ? 108.839 140.419 83.319 1.00 10.54 322 SER D O 1
ATOM 12394 N N . LYS D 1 193 ? 107.594 140.614 85.186 1.00 11.55 323 LYS D N 1
ATOM 12395 C CA . LYS D 1 193 ? 106.738 141.652 84.620 1.00 11.55 323 LYS D CA 1
ATOM 12396 C C . LYS D 1 193 ? 107.514 142.939 84.368 1.00 11.55 323 LYS D C 1
ATOM 12397 O O . LYS D 1 193 ? 107.331 143.590 83.333 1.00 11.55 323 LYS D O 1
ATOM 12403 N N . ALA D 1 194 ? 108.373 143.327 85.312 1.00 11.02 324 ALA D N 1
ATOM 12404 C CA . ALA D 1 194 ? 109.147 144.555 85.160 1.00 11.02 324 ALA D CA 1
ATOM 12405 C C . ALA D 1 194 ? 110.181 144.427 84.049 1.00 11.02 324 ALA D C 1
ATOM 12406 O O . ALA D 1 194 ? 110.359 145.352 83.249 1.00 11.02 324 ALA D O 1
ATOM 12408 N N . ILE D 1 195 ? 110.880 143.293 83.992 1.00 11.29 325 ILE D N 1
ATOM 12409 C CA . ILE D 1 195 ? 111.858 143.064 82.933 1.00 11.29 325 ILE D CA 1
ATOM 12410 C C . ILE D 1 195 ? 111.159 142.842 81.597 1.00 11.29 325 ILE D C 1
ATOM 12411 O O . ILE D 1 195 ? 111.596 143.351 80.558 1.00 11.29 325 ILE D O 1
ATOM 12416 N N . GLY D 1 196 ? 110.060 142.097 81.605 1.00 12.34 326 GLY D N 1
ATOM 12417 C CA . GLY D 1 196 ? 109.338 141.790 80.388 1.00 12.34 326 GLY D CA 1
ATOM 12418 C C . GLY D 1 196 ? 109.158 140.299 80.206 1.00 12.34 326 GLY D C 1
ATOM 12419 O O . GLY D 1 196 ? 110.138 139.549 80.210 1.00 12.34 326 GLY D O 1
ATOM 12420 N N . PHE D 1 197 ? 107.912 139.857 80.055 1.00 12.99 327 PHE D N 1
ATOM 12421 C CA . PHE D 1 197 ? 107.626 138.436 79.906 1.00 12.99 327 PHE D CA 1
ATOM 12422 C C . PHE D 1 197 ? 108.185 137.927 78.585 1.00 12.99 327 PHE D C 1
ATOM 12423 O O . PHE D 1 197 ? 107.864 138.462 77.519 1.00 12.99 327 PHE D O 1
ATOM 12431 N N . GLY D 1 198 ? 109.020 136.894 78.657 1.00 14.23 328 GLY D N 1
ATOM 12432 C CA . GLY D 1 198 ? 109.616 136.318 77.473 1.00 14.23 328 GLY D CA 1
ATOM 12433 C C . GLY D 1 198 ? 110.788 137.083 76.906 1.00 14.23 328 GLY D C 1
ATOM 12434 O O . GLY D 1 198 ? 111.303 136.695 75.851 1.00 14.23 328 GLY D O 1
ATOM 12435 N N . ASN D 1 199 ? 111.231 138.155 77.569 1.00 14.46 329 ASN D N 1
ATOM 12436 C CA . ASN D 1 199 ? 112.348 138.939 77.052 1.00 14.46 329 ASN D CA 1
ATOM 12437 C C . ASN D 1 199 ? 113.657 138.164 77.114 1.00 14.46 329 ASN D C 1
ATOM 12438 O O . ASN D 1 199 ? 114.572 138.435 76.328 1.00 14.46 329 ASN D O 1
ATOM 12443 N N . ASP D 1 200 ? 113.766 137.209 78.033 1.00 13.09 330 ASP D N 1
ATOM 12444 C CA . ASP D 1 200 ? 114.891 136.288 78.061 1.00 13.09 330 ASP D CA 1
ATOM 12445 C C . ASP D 1 200 ? 114.437 134.998 78.731 1.00 13.09 330 ASP D C 1
ATOM 12446 O O . ASP D 1 200 ? 113.287 134.867 79.159 1.00 13.09 330 ASP D O 1
ATOM 12451 N N . THR D 1 201 ? 115.354 134.035 78.815 1.00 11.25 331 THR D N 1
ATOM 12452 C CA . THR D 1 201 ? 114.989 132.699 79.264 1.00 11.25 331 THR D CA 1
ATOM 12453 C C . THR D 1 201 ? 114.741 132.621 80.765 1.00 11.25 331 THR D C 1
ATOM 12454 O O . THR D 1 201 ? 114.026 131.718 81.211 1.00 11.25 331 THR D O 1
ATOM 12458 N N . TRP D 1 202 ? 115.315 133.531 81.555 1.00 9.29 332 TRP D N 1
ATOM 12459 C CA . TRP D 1 202 ? 115.195 133.419 83.005 1.00 9.29 332 TRP D CA 1
ATOM 12460 C C . TRP D 1 202 ? 113.812 133.817 83.504 1.00 9.29 332 TRP D C 1
ATOM 12461 O O . TRP D 1 202 ? 113.267 133.166 84.402 1.00 9.29 332 TRP D O 1
ATOM 12472 N N . VAL D 1 203 ? 113.238 134.885 82.949 1.00 10.56 333 VAL D N 1
ATOM 12473 C CA . VAL D 1 203 ? 111.971 135.426 83.431 1.00 10.56 333 VAL D CA 1
ATOM 12474 C C . VAL D 1 203 ? 110.843 134.458 83.118 1.00 10.56 333 VAL D C 1
ATOM 12475 O O . VAL D 1 203 ? 111.030 133.482 82.383 1.00 10.56 333 VAL D O 1
ATOM 12479 N N . TYR D 1 204 ? 109.675 134.711 83.697 1.00 11.91 334 TYR D N 1
ATOM 12480 C CA . TYR D 1 204 ? 108.482 133.991 83.291 1.00 11.91 334 TYR D CA 1
ATOM 12481 C C . TYR D 1 204 ? 108.231 134.239 81.805 1.00 11.91 334 TYR D C 1
ATOM 12482 O O . TYR D 1 204 ? 108.378 135.372 81.333 1.00 11.91 334 TYR D O 1
ATOM 12491 N N . PRO D 1 205 ? 107.877 133.205 81.036 1.00 13.94 335 PRO D N 1
ATOM 12492 C CA . PRO D 1 205 ? 107.762 133.369 79.579 1.00 13.94 335 PRO D CA 1
ATOM 12493 C C . PRO D 1 205 ? 106.610 134.266 79.156 1.00 13.94 335 PRO D C 1
ATOM 12494 O O . PRO D 1 205 ? 105.892 134.811 80.000 1.00 13.94 335 PRO D O 1
ATOM 12498 N N . ASP D 1 206 ? 106.440 134.428 77.845 1.00 19.14 336 ASP D N 1
ATOM 12499 C CA . ASP D 1 206 ? 105.452 135.361 77.320 1.00 19.14 336 ASP D CA 1
ATOM 12500 C C . ASP D 1 206 ? 104.045 134.951 77.734 1.00 19.14 336 ASP D C 1
ATOM 12501 O O . ASP D 1 206 ? 103.644 133.795 77.571 1.00 19.14 336 ASP D O 1
ATOM 12506 N N . ILE D 1 207 ? 103.292 135.915 78.276 1.00 18.41 337 ILE D N 1
ATOM 12507 C CA . ILE D 1 207 ? 101.938 135.645 78.752 1.00 18.41 337 ILE D CA 1
ATOM 12508 C C . ILE D 1 207 ? 100.908 135.691 77.638 1.00 18.41 337 ILE D C 1
ATOM 12509 O O . ILE D 1 207 ? 99.707 135.586 77.914 1.00 18.41 337 ILE D O 1
ATOM 12514 N N . ASN D 1 208 ? 101.338 135.861 76.388 1.00 22.38 338 ASN D N 1
ATOM 12515 C CA . ASN D 1 208 ? 100.458 135.677 75.244 1.00 22.38 338 ASN D CA 1
ATOM 12516 C C . ASN D 1 208 ? 100.380 134.225 74.798 1.00 22.38 338 ASN D C 1
ATOM 12517 O O . ASN D 1 208 ? 99.564 133.903 73.928 1.00 22.38 338 ASN D O 1
ATOM 12522 N N . ASP D 1 209 ? 101.212 133.355 75.363 1.00 23.25 339 ASP D N 1
ATOM 12523 C CA . ASP D 1 209 ? 101.129 131.934 75.068 1.00 23.25 339 ASP D CA 1
ATOM 12524 C C . ASP D 1 209 ? 99.817 131.372 75.612 1.00 23.25 339 ASP D C 1
ATOM 12525 O O . ASP D 1 209 ? 99.366 131.784 76.685 1.00 23.25 339 ASP D O 1
ATOM 12530 N N . PRO D 1 210 ? 99.166 130.459 74.885 1.00 22.95 340 PRO D N 1
ATOM 12531 C CA . PRO D 1 210 ? 97.929 129.855 75.410 1.00 22.95 340 PRO D CA 1
ATOM 12532 C C . PRO D 1 210 ? 98.120 129.098 76.712 1.00 22.95 340 PRO D C 1
ATOM 12533 O O . PRO D 1 210 ? 97.203 129.075 77.542 1.00 22.95 340 PRO D O 1
ATOM 12537 N N . GLU D 1 211 ? 99.280 128.479 76.923 1.00 19.85 341 GLU D N 1
ATOM 12538 C CA . GLU D 1 211 ? 9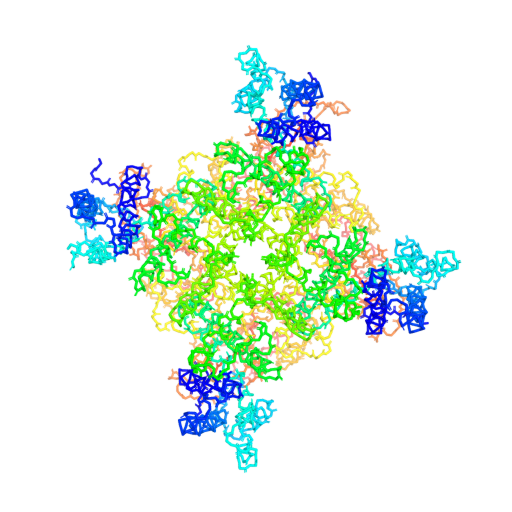9.519 127.726 78.149 1.00 19.85 341 GLU D CA 1
ATOM 12539 C C . GLU D 1 211 ? 100.036 128.613 79.277 1.00 19.85 341 GLU D C 1
ATOM 12540 O O . GLU D 1 211 ? 99.464 128.623 80.370 1.00 19.85 341 GLU D O 1
ATOM 12546 N N . PHE D 1 212 ? 101.106 129.367 79.029 1.00 16.13 342 PHE D N 1
ATOM 12547 C CA . PHE D 1 212 ? 101.702 130.186 80.076 1.00 16.13 342 PHE D CA 1
ATOM 12548 C C . PHE D 1 212 ? 100.942 131.479 80.331 1.00 16.13 342 PHE D C 1
ATOM 12549 O O . PHE D 1 212 ? 101.236 132.164 81.316 1.00 16.13 342 PHE D O 1
ATOM 12557 N N . GLY D 1 213 ? 99.978 131.827 79.482 1.00 16.27 343 GLY D N 1
ATOM 12558 C CA . GLY D 1 213 ? 99.130 132.970 79.752 1.00 16.27 343 GLY D CA 1
ATOM 12559 C C . GLY D 1 213 ? 98.004 132.710 80.724 1.00 16.27 343 GLY D C 1
ATOM 12560 O O . GLY D 1 213 ? 97.332 133.658 81.141 1.00 16.27 343 GLY D O 1
ATOM 12561 N N . ARG D 1 214 ? 97.777 131.451 81.087 1.00 15.21 344 ARG D N 1
ATOM 12562 C CA . ARG D 1 214 ? 96.767 131.130 82.084 1.00 15.21 344 ARG D CA 1
ATOM 12563 C C . ARG D 1 214 ? 97.247 131.539 83.468 1.00 15.21 344 ARG D C 1
ATOM 12564 O O . ARG D 1 214 ? 98.403 131.313 83.831 1.00 15.21 344 ARG D O 1
ATOM 12572 N N . LEU D 1 215 ? 96.341 132.140 84.244 1.00 13.40 345 LEU D N 1
ATOM 12573 C CA . LEU D 1 215 ? 96.689 132.619 85.578 1.00 13.40 345 LEU D CA 1
ATOM 12574 C C . LEU D 1 215 ? 97.100 131.471 86.492 1.00 13.40 345 LEU D C 1
ATOM 12575 O O . LEU D 1 215 ? 98.034 131.608 87.294 1.00 13.40 345 LEU D O 1
ATOM 12580 N N . ALA D 1 216 ? 96.411 130.332 86.384 1.00 12.28 346 ALA D N 1
ATOM 12581 C CA . ALA D 1 216 ? 96.791 129.159 87.160 1.00 12.28 346 ALA D CA 1
ATOM 12582 C C . ALA D 1 216 ? 98.197 128.701 86.806 1.00 12.28 346 ALA D C 1
ATOM 12583 O O . ALA D 1 216 ? 98.992 128.383 87.697 1.00 12.28 346 ALA D O 1
ATOM 12585 N N . ARG D 1 217 ? 98.526 128.678 85.511 1.00 12.88 347 ARG D N 1
ATOM 12586 C CA . ARG D 1 217 ? 99.877 128.319 85.095 1.00 12.88 347 ARG D CA 1
ATOM 12587 C C . ARG D 1 217 ? 100.894 129.336 85.596 1.00 12.88 347 ARG D C 1
ATOM 12588 O O . ARG D 1 217 ? 101.987 128.960 86.032 1.00 12.88 347 ARG D O 1
ATOM 12596 N N . LYS D 1 218 ? 100.546 130.626 85.547 1.00 12.03 348 LYS D N 1
ATOM 12597 C CA . LYS D 1 218 ? 101.427 131.667 86.069 1.00 12.03 348 LYS D CA 1
ATOM 12598 C C . LYS D 1 218 ? 101.761 131.420 87.532 1.00 12.03 348 LYS D C 1
ATOM 12599 O O . LYS D 1 218 ? 102.937 131.396 87.917 1.00 12.03 348 LYS D O 1
ATOM 12605 N N . TYR D 1 219 ? 100.735 131.199 88.358 1.00 9.55 349 TYR D N 1
ATOM 12606 C CA . TYR D 1 219 ? 100.986 131.014 89.781 1.00 9.55 349 TYR D CA 1
ATOM 12607 C C . TYR D 1 219 ? 101.719 129.710 90.063 1.00 9.55 349 TYR D C 1
ATOM 12608 O O . TYR D 1 219 ? 102.619 129.684 90.906 1.00 9.55 349 TYR D O 1
ATOM 12617 N N . VAL D 1 220 ? 101.350 128.614 89.390 1.00 9.54 350 VAL D N 1
ATOM 12618 C CA . VAL D 1 220 ? 102.002 127.350 89.721 1.00 9.54 350 VAL D CA 1
ATOM 12619 C C . VAL D 1 220 ? 103.446 127.342 89.236 1.00 9.54 350 VAL D C 1
ATOM 12620 O O . VAL D 1 220 ? 104.317 126.783 89.908 1.00 9.54 350 VAL D O 1
ATOM 12624 N N . TYR D 1 221 ? 103.747 127.990 88.106 1.00 9.58 351 TYR D N 1
ATOM 12625 C CA . TYR D 1 221 ? 105.137 128.050 87.671 1.00 9.58 351 TYR D CA 1
ATOM 12626 C C . TYR D 1 221 ? 105.949 128.981 88.557 1.00 9.58 351 TYR D C 1
ATOM 12627 O O . TYR D 1 221 ? 107.113 128.694 88.853 1.00 9.58 351 TYR D O 1
ATOM 12636 N N . SER D 1 222 ? 105.370 130.112 88.973 1.00 8.35 352 SER D N 1
ATOM 12637 C CA . SER D 1 222 ? 106.079 130.992 89.895 1.00 8.35 352 SER D CA 1
ATOM 12638 C C . SER D 1 222 ? 106.334 130.299 91.227 1.00 8.35 352 SER D C 1
ATOM 12639 O O . SER D 1 222 ? 107.423 130.419 91.798 1.00 8.35 352 SER D O 1
ATOM 12642 N N . LEU D 1 223 ? 105.342 129.560 91.730 1.00 7.70 353 LEU D N 1
ATOM 12643 C CA . LEU D 1 223 ? 105.505 128.827 92.979 1.00 7.70 353 LEU D CA 1
ATOM 12644 C C . LEU D 1 223 ? 106.528 127.711 92.834 1.00 7.70 353 LEU D C 1
ATOM 12645 O O . LEU D 1 223 ? 107.292 127.442 93.764 1.00 7.70 353 LEU D O 1
ATOM 12650 N N . TYR D 1 224 ? 106.555 127.050 91.676 1.00 7.72 354 TYR D N 1
ATOM 12651 C CA . TYR D 1 224 ? 107.558 126.026 91.407 1.00 7.72 354 TYR D CA 1
ATOM 12652 C C . TYR D 1 224 ? 108.957 126.622 91.353 1.00 7.72 354 TYR D C 1
ATOM 12653 O O . TYR D 1 224 ? 109.904 126.048 91.902 1.00 7.72 354 TYR D O 1
ATOM 12662 N N . TRP D 1 225 ? 109.097 127.782 90.709 1.00 7.10 355 TRP D N 1
ATOM 12663 C CA . TRP D 1 225 ? 110.372 128.488 90.681 1.00 7.10 355 TRP D CA 1
ATOM 12664 C C . TRP D 1 225 ? 110.819 128.868 92.086 1.00 7.10 355 TRP D C 1
ATOM 12665 O O . TRP D 1 225 ? 111.989 128.691 92.448 1.00 7.10 355 TRP D O 1
ATOM 12676 N N . SER D 1 226 ? 109.894 129.392 92.888 1.00 7.49 356 SER D N 1
ATOM 12677 C CA . SER D 1 226 ? 110.220 129.807 94.246 1.00 7.49 356 SER D CA 1
ATOM 12678 C C . SER D 1 226 ? 110.572 128.616 95.127 1.00 7.49 356 SER D C 1
ATOM 12679 O O . SER D 1 226 ? 111.466 128.709 95.972 1.00 7.49 356 SER D O 1
ATOM 12682 N N . THR D 1 227 ? 109.866 127.497 94.958 1.00 7.77 357 THR D N 1
ATOM 12683 C CA . THR D 1 227 ? 110.189 126.286 95.702 1.00 7.77 357 THR D CA 1
ATOM 12684 C C . THR D 1 227 ? 111.558 125.751 95.305 1.00 7.77 357 THR D C 1
ATOM 12685 O O . THR D 1 227 ? 112.329 125.306 96.161 1.00 7.77 357 THR D O 1
ATOM 12689 N N . LEU D 1 228 ? 111.881 125.794 94.012 1.00 8.38 358 LEU D N 1
ATOM 12690 C CA . LEU D 1 228 ? 113.194 125.351 93.563 1.00 8.38 358 LEU D CA 1
ATOM 12691 C C . LEU D 1 228 ? 114.301 126.237 94.118 1.00 8.38 358 LEU D C 1
ATOM 12692 O O . LEU D 1 228 ? 115.364 125.741 94.505 1.00 8.38 358 LEU D O 1
ATOM 12697 N N . THR D 1 229 ? 114.069 127.549 94.171 1.00 7.78 359 THR D N 1
ATOM 12698 C CA . THR D 1 229 ? 115.147 128.461 94.537 1.00 7.78 359 THR D CA 1
ATOM 12699 C C . THR D 1 229 ? 115.306 128.584 96.050 1.00 7.78 359 THR D C 1
ATOM 12700 O O . THR D 1 229 ? 116.433 128.661 96.552 1.00 7.78 359 THR D O 1
ATOM 12704 N N . LEU D 1 230 ? 114.201 128.600 96.793 1.00 7.91 360 LEU D N 1
ATOM 12705 C CA . LEU D 1 230 ? 114.243 128.802 98.236 1.00 7.91 360 LEU D CA 1
ATOM 12706 C C . LEU D 1 230 ? 114.547 127.532 99.014 1.00 7.91 360 LEU D C 1
ATOM 12707 O O . LEU D 1 230 ? 114.687 127.596 100.240 1.00 7.91 360 LEU D O 1
ATOM 12712 N N . THR D 1 231 ? 114.632 126.383 98.349 1.00 9.51 361 THR D N 1
ATOM 12713 C CA . THR D 1 231 ? 114.941 125.125 99.011 1.00 9.51 361 THR D CA 1
ATOM 12714 C C . THR D 1 231 ? 116.278 124.548 98.558 1.00 9.51 361 THR D C 1
ATOM 12715 O O . THR D 1 231 ? 116.503 123.341 98.693 1.00 9.51 361 THR D O 1
ATOM 12719 N N . THR D 1 232 ? 117.166 125.400 98.031 1.00 11.13 362 THR D N 1
ATOM 12720 C CA . THR D 1 232 ? 118.544 125.044 97.669 1.00 11.13 362 THR D CA 1
ATOM 12721 C C . THR D 1 232 ? 118.599 123.890 96.670 1.00 11.13 362 THR D C 1
ATOM 12722 O O . THR D 1 232 ? 119.409 122.970 96.800 1.00 11.13 362 THR D O 1
ATOM 12726 N N . ILE D 1 233 ? 117.737 123.940 95.659 1.00 10.16 363 ILE D N 1
ATOM 12727 C CA . ILE D 1 233 ? 117.691 122.922 94.622 1.00 10.16 363 ILE D CA 1
ATOM 12728 C C . ILE D 1 233 ? 118.243 123.438 93.299 1.00 10.16 363 ILE D C 1
ATOM 12729 O O . ILE D 1 233 ? 119.046 122.761 92.653 1.00 10.16 363 ILE D O 1
ATOM 12734 N N . GLY D 1 234 ? 117.841 124.632 92.890 1.00 11.04 364 GLY D N 1
ATOM 12735 C CA . GLY D 1 234 ? 118.229 125.149 91.589 1.00 11.04 364 GLY D CA 1
ATOM 12736 C C . GLY D 1 234 ? 117.270 124.664 90.525 1.00 11.04 364 GLY D C 1
ATOM 12737 O O . GLY D 1 234 ? 116.059 124.717 90.711 1.00 11.04 364 GLY D O 1
ATOM 12738 N N . GLU D 1 235 ? 117.823 124.205 89.400 1.00 12.45 365 GLU D N 1
ATOM 12739 C CA . GLU D 1 235 ? 117.060 123.606 88.299 1.00 12.45 365 GLU D CA 1
ATOM 12740 C C . GLU D 1 235 ? 116.058 124.581 87.694 1.00 12.45 365 GLU D C 1
ATOM 12741 O O . GLU D 1 235 ? 115.041 124.175 87.127 1.00 12.45 365 GLU D O 1
ATOM 12747 N N . THR D 1 236 ? 116.341 125.862 87.813 1.00 11.09 366 THR D N 1
ATOM 12748 C CA . THR D 1 236 ? 115.623 126.923 87.142 1.00 11.09 366 THR D CA 1
ATOM 12749 C C . THR D 1 236 ? 116.463 127.408 85.970 1.00 11.09 366 THR D C 1
ATOM 12750 O O . THR D 1 236 ? 117.674 127.163 85.931 1.00 11.09 366 THR D O 1
ATOM 12754 N N . PRO D 1 237 ? 115.854 128.035 84.965 1.00 10.73 367 PRO D N 1
ATOM 12755 C CA . PRO D 1 237 ? 116.642 128.624 83.876 1.00 10.73 367 PRO D CA 1
ATOM 12756 C C . PRO D 1 237 ? 117.639 129.632 84.414 1.00 10.73 367 PRO D C 1
ATOM 12757 O O . PRO D 1 237 ? 117.306 130.428 85.305 1.00 10.73 367 PRO D O 1
ATOM 12761 N N . PRO D 1 238 ? 118.880 129.604 83.923 1.00 10.31 368 PRO D N 1
ATOM 12762 C CA . PRO D 1 238 ? 119.902 130.488 84.475 1.00 10.31 368 PRO D CA 1
ATOM 12763 C C . PRO D 1 238 ? 119.594 131.940 84.161 1.00 10.31 368 PRO D C 1
ATOM 12764 O O . PRO D 1 238 ? 118.921 132.245 83.161 1.00 10.31 368 PRO D O 1
ATOM 12768 N N . PRO D 1 239 ? 120.046 132.870 84.998 1.00 9.37 369 PRO D N 1
ATOM 12769 C CA . PRO D 1 239 ? 119.811 134.289 84.724 1.00 9.37 369 PRO D CA 1
ATOM 12770 C C . PRO D 1 239 ? 120.577 134.756 83.498 1.00 9.37 369 PRO D C 1
ATOM 12771 O O . PRO D 1 239 ? 121.579 134.167 83.088 1.00 9.37 369 PRO D O 1
ATOM 12775 N N . VAL D 1 240 ? 120.072 135.834 82.904 1.00 10.87 370 VAL D N 1
ATOM 12776 C CA . VAL D 1 240 ? 120.670 136.450 81.727 1.00 10.87 370 VAL D CA 1
ATOM 12777 C C . VAL D 1 240 ? 121.142 137.867 82.025 1.00 10.87 370 VAL D C 1
ATOM 12778 O O . VAL D 1 240 ? 122.282 138.230 81.725 1.00 10.87 370 VAL D O 1
ATOM 12782 N N . ARG D 1 241 ? 120.281 138.678 82.628 1.00 12.33 371 ARG D N 1
ATOM 12783 C CA . ARG D 1 241 ? 120.611 140.052 82.966 1.00 12.33 371 ARG D CA 1
ATOM 12784 C C . ARG D 1 241 ? 121.329 140.119 84.310 1.00 12.33 371 ARG D C 1
ATOM 12785 O O . ARG D 1 241 ? 121.296 139.180 85.107 1.00 12.33 371 ARG D O 1
ATOM 12793 N N . ASP D 1 242 ? 121.987 141.257 84.548 1.00 12.08 372 ASP D N 1
ATOM 12794 C CA . ASP D 1 242 ? 122.714 141.457 85.800 1.00 12.08 372 ASP D CA 1
ATOM 12795 C C . ASP D 1 242 ? 121.770 141.469 86.994 1.00 12.08 372 ASP D C 1
ATOM 12796 O O . ASP D 1 242 ? 122.087 140.912 88.053 1.00 12.08 372 ASP D O 1
ATOM 12801 N N . SER D 1 243 ? 120.609 142.113 86.844 1.00 10.27 373 SER D N 1
ATOM 12802 C CA . SER D 1 243 ? 119.632 142.159 87.926 1.00 10.27 373 SER D CA 1
ATOM 12803 C C . SER D 1 243 ? 119.107 140.768 88.253 1.00 10.27 373 SER D C 1
ATOM 12804 O O . SER D 1 243 ? 118.887 140.441 89.423 1.00 10.27 373 SER D O 1
ATOM 12807 N N . GLU D 1 244 ? 118.892 139.940 87.229 1.00 9.93 374 GLU D N 1
ATOM 12808 C CA . GLU D 1 244 ? 118.449 138.571 87.463 1.00 9.93 374 GLU D CA 1
ATOM 12809 C C . GLU D 1 244 ? 119.510 137.760 88.192 1.00 9.93 374 GLU D C 1
ATOM 12810 O O . GLU D 1 244 ? 119.187 136.988 89.100 1.00 9.93 374 GLU D O 1
ATOM 12816 N N . TYR D 1 245 ? 120.780 137.928 87.815 1.00 8.95 375 TYR D N 1
ATOM 12817 C CA . TYR D 1 245 ? 121.861 137.244 88.518 1.00 8.95 375 TYR D CA 1
ATOM 12818 C C . TYR D 1 245 ? 121.931 137.680 89.978 1.00 8.95 375 TYR D C 1
ATOM 12819 O O . TYR D 1 245 ? 122.091 136.844 90.876 1.00 8.95 375 TYR D O 1
ATOM 12828 N N . VAL D 1 246 ? 121.797 138.985 90.233 1.00 8.55 376 VAL D N 1
ATOM 12829 C CA . VAL D 1 246 ? 121.844 139.500 91.602 1.00 8.55 376 VAL D CA 1
ATOM 12830 C C . VAL D 1 246 ? 120.670 138.971 92.418 1.00 8.55 376 VAL D C 1
ATOM 12831 O O . VAL D 1 246 ? 120.836 138.540 93.568 1.00 8.55 376 VAL D O 1
ATOM 12835 N N . PHE D 1 247 ? 119.467 138.998 91.837 1.00 7.90 377 PHE D N 1
ATOM 12836 C CA . PHE D 1 247 ? 118.285 138.511 92.538 1.00 7.90 377 PHE D CA 1
ATOM 12837 C C . PHE D 1 247 ? 118.385 137.019 92.811 1.00 7.90 377 PHE D C 1
ATOM 12838 O O . PHE D 1 247 ? 117.961 136.548 93.868 1.00 7.90 377 PHE D O 1
ATOM 12846 N N . VAL D 1 248 ? 118.956 136.264 91.874 1.00 7.63 378 VAL D N 1
ATOM 12847 C CA . VAL D 1 248 ? 119.155 134.835 92.077 1.00 7.63 378 VAL D CA 1
ATOM 12848 C C . VAL D 1 248 ? 120.163 134.576 93.192 1.00 7.63 378 VAL D C 1
ATOM 12849 O O . VAL D 1 248 ? 119.958 133.687 94.026 1.00 7.63 378 VAL D O 1
ATOM 12853 N N . VAL D 1 249 ? 121.245 135.360 93.248 1.00 7.18 379 VAL D N 1
ATOM 12854 C CA . VAL D 1 249 ? 122.219 135.217 94.332 1.00 7.18 379 VAL D CA 1
ATOM 12855 C C . VAL D 1 249 ? 121.557 135.480 95.677 1.00 7.18 379 VAL D C 1
ATOM 12856 O O . VAL D 1 249 ? 121.652 134.671 96.612 1.00 7.18 379 VAL D O 1
ATOM 12860 N N . VAL D 1 250 ? 120.853 136.609 95.777 1.00 7.33 380 VAL D N 1
ATOM 12861 C CA . VAL D 1 250 ? 120.221 136.998 97.031 1.00 7.33 380 VAL D CA 1
ATOM 12862 C C . VAL D 1 250 ? 119.158 135.984 97.426 1.00 7.33 380 VAL D C 1
ATOM 12863 O O . VAL D 1 250 ? 119.022 135.632 98.602 1.00 7.33 380 VAL D O 1
ATOM 12867 N N . ASP D 1 251 ? 118.421 135.461 96.448 1.00 8.03 381 ASP D N 1
ATOM 12868 C CA . ASP D 1 251 ? 117.289 134.615 96.784 1.00 8.03 381 ASP D CA 1
ATOM 12869 C C . ASP D 1 251 ? 117.737 133.190 97.102 1.00 8.03 381 ASP D C 1
ATOM 12870 O O . ASP D 1 251 ? 117.117 132.528 97.935 1.00 8.03 381 ASP D O 1
ATOM 12875 N N . PHE D 1 252 ? 118.824 132.703 96.487 1.00 7.62 382 PHE D N 1
ATOM 12876 C CA . PHE D 1 252 ? 119.409 131.452 96.966 1.00 7.62 382 PHE D CA 1
ATOM 12877 C C . PHE D 1 252 ? 120.051 131.603 98.338 1.00 7.62 382 PHE D C 1
ATOM 12878 O O . PHE D 1 252 ? 120.020 130.656 99.127 1.00 7.62 382 PHE D O 1
ATOM 12886 N N . LEU D 1 253 ? 120.642 132.760 98.647 1.00 7.15 383 LEU D N 1
ATOM 12887 C CA . LEU D 1 253 ? 121.144 132.964 100.006 1.00 7.15 383 LEU D CA 1
ATOM 12888 C C . LEU D 1 253 ? 120.002 132.979 101.017 1.00 7.15 383 LEU D C 1
ATOM 12889 O O . LEU D 1 253 ? 120.102 132.377 102.097 1.00 7.15 383 LEU D O 1
ATOM 12894 N N . ILE D 1 254 ? 118.900 133.644 100.666 1.00 7.15 384 ILE D N 1
ATOM 12895 C CA . ILE D 1 254 ? 117.708 133.652 101.508 1.00 7.15 384 ILE D CA 1
ATOM 12896 C C . ILE D 1 254 ? 117.151 132.241 101.649 1.00 7.15 384 ILE D C 1
ATOM 12897 O O . ILE D 1 254 ? 116.718 131.837 102.731 1.00 7.15 384 ILE D O 1
ATOM 12902 N N . GLY D 1 255 ? 117.171 131.463 100.565 1.00 7.11 385 GLY D N 1
ATOM 12903 C CA . GLY D 1 255 ? 116.708 130.088 100.634 1.00 7.11 385 GLY D CA 1
ATOM 12904 C C . GLY D 1 255 ? 117.596 129.199 101.483 1.00 7.11 385 GLY D C 1
ATOM 12905 O O . GLY D 1 255 ? 117.114 128.274 102.137 1.00 7.11 385 GLY D O 1
ATOM 12906 N N . VAL D 1 256 ? 118.906 129.453 101.467 1.00 7.26 386 VAL D N 1
ATOM 12907 C CA . VAL D 1 256 ? 119.817 128.745 102.362 1.00 7.26 386 VAL D CA 1
ATOM 12908 C C . VAL D 1 256 ? 119.486 129.070 103.811 1.00 7.26 386 VAL D C 1
ATOM 12909 O O . VAL D 1 256 ? 119.451 128.182 104.672 1.00 7.26 386 VAL D O 1
ATOM 12913 N N . LEU D 1 257 ? 119.215 130.347 104.097 1.00 6.93 387 LEU D N 1
ATOM 12914 C CA . LEU D 1 257 ? 118.782 130.732 105.439 1.00 6.93 387 LEU D CA 1
ATOM 12915 C C . LEU D 1 257 ? 117.458 130.072 105.812 1.00 6.93 387 LEU D C 1
ATOM 12916 O O . LEU D 1 257 ? 117.272 129.642 106.954 1.00 6.93 387 LEU D O 1
ATOM 12921 N N . ILE D 1 258 ? 116.529 129.990 104.858 1.00 7.21 388 ILE D N 1
ATOM 12922 C CA . ILE D 1 258 ? 115.224 129.379 105.105 1.00 7.21 388 ILE D CA 1
ATOM 12923 C C . ILE D 1 258 ? 115.383 127.897 105.416 1.00 7.21 388 ILE D C 1
ATOM 12924 O O . ILE D 1 258 ? 114.775 127.371 106.354 1.00 7.21 388 ILE D O 1
ATOM 12929 N N . PHE D 1 259 ? 116.199 127.204 104.622 1.00 7.60 389 PHE D N 1
ATOM 12930 C CA . PHE D 1 259 ? 116.446 125.786 104.846 1.00 7.60 389 PHE D CA 1
ATOM 12931 C C . PHE D 1 259 ? 117.133 125.554 106.184 1.00 7.60 389 PHE D C 1
ATOM 12932 O O . PHE D 1 259 ? 116.803 124.604 106.902 1.00 7.60 389 PHE D O 1
ATOM 12940 N N . ALA D 1 260 ? 118.098 126.409 106.531 1.00 7.12 390 ALA D N 1
ATOM 12941 C CA . ALA D 1 260 ? 118.763 126.290 107.822 1.00 7.12 390 ALA D CA 1
ATOM 12942 C C . ALA D 1 260 ? 117.787 126.531 108.966 1.00 7.12 390 ALA D C 1
ATOM 12943 O O . ALA D 1 260 ? 117.860 125.862 109.999 1.00 7.12 390 ALA D O 1
ATOM 12945 N N . THR D 1 261 ? 116.859 127.475 108.793 1.00 7.35 391 THR D N 1
ATOM 12946 C CA . THR D 1 261 ? 115.837 127.723 109.807 1.00 7.35 391 THR D CA 1
ATOM 12947 C C . THR D 1 261 ? 114.894 126.532 109.952 1.00 7.35 391 THR D C 1
ATOM 12948 O O . THR D 1 261 ? 114.530 126.156 111.073 1.00 7.35 391 THR D O 1
ATOM 12952 N N . ILE D 1 262 ? 114.498 125.924 108.831 1.00 7.31 392 ILE D N 1
ATOM 12953 C CA . ILE D 1 262 ? 113.635 124.743 108.874 1.00 7.31 392 ILE D CA 1
ATOM 12954 C C . ILE D 1 262 ? 114.341 123.600 109.587 1.00 7.31 392 ILE D C 1
ATOM 12955 O O . ILE D 1 262 ? 113.762 122.926 110.449 1.00 7.31 392 ILE D O 1
ATOM 12960 N N . VAL D 1 263 ? 115.608 123.370 109.236 1.00 7.22 393 VAL D N 1
ATOM 12961 C CA . VAL D 1 263 ? 116.376 122.295 109.852 1.00 7.22 393 VAL D CA 1
ATOM 12962 C C . VAL D 1 263 ? 116.578 122.569 111.335 1.00 7.22 393 VAL D C 1
ATOM 12963 O O . VAL D 1 263 ? 116.473 121.661 112.162 1.00 7.22 393 VAL D O 1
ATOM 12967 N N . GLY D 1 264 ? 116.850 123.824 111.697 1.00 7.99 394 GLY D N 1
ATOM 12968 C CA . GLY D 1 264 ? 117.025 124.160 113.098 1.00 7.99 394 GLY D CA 1
ATOM 12969 C C . GLY D 1 264 ? 115.764 123.962 113.913 1.00 7.99 394 GLY D C 1
ATOM 12970 O O . GLY D 1 264 ? 115.811 123.414 115.014 1.00 7.99 394 GLY D O 1
ATOM 12971 N N . ASN D 1 265 ? 114.617 124.384 113.376 1.00 9.18 395 ASN D N 1
ATOM 12972 C CA . ASN D 1 265 ? 113.355 124.196 114.083 1.00 9.18 395 ASN D CA 1
ATOM 12973 C C . ASN D 1 265 ? 113.005 122.719 114.220 1.00 9.18 395 ASN D C 1
ATOM 12974 O O . ASN D 1 265 ? 112.614 122.267 115.303 1.00 9.18 395 ASN D O 1
ATOM 12979 N N . ILE D 1 266 ? 113.159 121.948 113.143 1.00 8.71 396 ILE D N 1
ATOM 12980 C CA . ILE D 1 266 ? 112.811 120.533 113.197 1.00 8.71 396 ILE D CA 1
ATOM 12981 C C . ILE D 1 266 ? 113.788 119.769 114.087 1.00 8.71 396 ILE D C 1
ATOM 12982 O O . ILE D 1 266 ? 113.389 118.876 114.840 1.00 8.71 396 ILE D O 1
ATOM 12987 N N . GLY D 1 267 ? 115.073 120.126 114.044 1.00 9.30 397 GLY D N 1
ATOM 12988 C CA . GLY D 1 267 ? 116.044 119.493 114.920 1.00 9.30 397 GLY D CA 1
ATOM 12989 C C . GLY D 1 267 ? 115.834 119.843 116.379 1.00 9.30 397 GLY D C 1
ATOM 12990 O O . GLY D 1 267 ? 116.021 118.999 117.257 1.00 9.30 397 GLY D O 1
ATOM 12991 N N . SER D 1 268 ? 115.445 121.091 116.659 1.00 10.82 398 SER D N 1
ATOM 12992 C CA . SER D 1 268 ? 115.090 121.472 118.020 1.00 10.82 398 SER D CA 1
ATOM 12993 C C . SER D 1 268 ? 113.873 120.695 118.501 1.00 10.82 398 SER D C 1
ATOM 12994 O O . SER D 1 268 ? 113.833 120.240 119.649 1.00 10.82 398 SER D O 1
ATOM 12997 N N . MET D 1 269 ? 112.881 120.520 117.626 1.00 13.90 399 MET D N 1
ATOM 12998 C CA . MET D 1 269 ? 111.722 119.694 117.952 1.00 13.90 399 MET D CA 1
ATOM 12999 C C . MET D 1 269 ? 112.128 118.261 118.265 1.00 13.90 399 MET D C 1
ATOM 13000 O O . MET D 1 269 ? 111.677 117.676 119.255 1.00 13.90 399 MET D O 1
ATOM 13005 N N . ILE D 1 270 ? 112.963 117.674 117.405 1.00 11.50 400 ILE D N 1
ATOM 13006 C CA . ILE D 1 270 ? 113.367 116.282 117.567 1.00 11.50 400 ILE D CA 1
ATOM 13007 C C . ILE D 1 270 ? 114.166 116.109 118.850 1.00 11.50 400 ILE D C 1
ATOM 13008 O O . ILE D 1 270 ? 113.970 115.141 119.591 1.00 11.50 400 ILE D O 1
ATOM 13013 N N . SER D 1 271 ? 115.055 117.062 119.148 1.00 13.08 401 SER D N 1
ATOM 13014 C CA . SER D 1 271 ? 115.806 117.027 120.397 1.00 13.08 401 SER D CA 1
ATOM 13015 C C . SER D 1 271 ? 114.885 117.158 121.603 1.00 13.08 401 SER D C 1
ATOM 13016 O O . SER D 1 271 ? 115.083 116.484 122.619 1.00 13.08 401 SER D O 1
ATOM 13019 N N . ASN D 1 272 ? 113.872 118.022 121.509 1.00 14.37 402 ASN D N 1
ATOM 13020 C CA . ASN D 1 272 ? 112.946 118.196 122.621 1.00 14.37 402 ASN D CA 1
ATOM 13021 C C . ASN D 1 272 ? 112.061 116.974 122.822 1.00 14.37 402 ASN D C 1
ATOM 13022 O O . ASN D 1 272 ? 111.623 116.714 123.948 1.00 14.37 402 ASN D O 1
ATOM 13027 N N . MET D 1 273 ? 111.778 116.219 121.755 1.00 17.36 403 MET D N 1
ATOM 13028 C CA . MET D 1 273 ? 110.943 115.030 121.903 1.00 17.36 403 MET D CA 1
ATOM 13029 C C . MET D 1 273 ? 111.652 113.953 122.714 1.00 17.36 403 MET D C 1
ATOM 13030 O O . MET D 1 273 ? 111.058 113.352 123.617 1.00 17.36 403 MET D O 1
ATOM 13035 N N . ASN D 1 274 ? 112.920 113.688 122.406 1.00 17.74 404 ASN D N 1
ATOM 13036 C CA . ASN D 1 274 ? 113.649 112.609 123.054 1.00 17.74 404 ASN D CA 1
ATOM 13037 C C . ASN D 1 274 ? 114.585 113.109 124.142 1.00 17.74 404 ASN D C 1
ATOM 13038 O O . ASN D 1 274 ? 115.466 112.361 124.572 1.00 17.74 404 ASN D O 1
ATOM 13043 N N . ALA D 1 275 ? 114.427 114.362 124.578 1.00 18.22 405 ALA D N 1
ATOM 13044 C CA . ALA D 1 275 ? 115.238 114.873 125.678 1.00 18.22 405 ALA D CA 1
ATOM 13045 C C . ALA D 1 275 ? 114.985 114.082 126.953 1.00 18.22 405 ALA D C 1
ATOM 13046 O O . ALA D 1 275 ? 115.923 113.766 127.692 1.00 18.22 405 ALA D O 1
ATOM 13048 N N . ALA D 1 276 ? 113.720 113.750 127.223 1.00 21.28 406 ALA D N 1
ATOM 13049 C CA . ALA D 1 276 ? 113.409 112.873 128.346 1.00 21.28 406 ALA D CA 1
ATOM 13050 C C . ALA D 1 276 ? 113.992 111.483 128.133 1.00 21.28 406 ALA D C 1
ATOM 13051 O O . ALA D 1 276 ? 114.562 110.893 129.058 1.00 21.28 406 ALA D O 1
ATOM 13053 N N . ARG D 1 277 ? 113.869 110.949 126.915 1.00 22.82 407 ARG D N 1
ATOM 13054 C CA . ARG D 1 277 ? 114.451 109.645 126.611 1.00 22.82 407 ARG D CA 1
ATOM 13055 C C . ARG D 1 277 ? 115.973 109.685 126.678 1.00 22.82 407 ARG D C 1
ATOM 13056 O O . ARG D 1 277 ? 116.597 108.742 127.176 1.00 22.82 407 ARG D O 1
ATOM 13064 N N . ALA D 1 278 ? 116.589 110.762 126.182 1.00 21.15 408 ALA D N 1
ATOM 13065 C CA . ALA D 1 278 ? 118.042 110.878 126.258 1.00 21.15 408 ALA D CA 1
ATOM 13066 C C . ALA D 1 278 ? 118.515 110.972 127.702 1.00 21.15 408 ALA D C 1
ATOM 13067 O O . ALA D 1 278 ? 119.524 110.363 128.069 1.00 21.15 408 ALA D O 1
ATOM 13069 N N . GLU D 1 279 ? 117.794 111.725 128.537 1.00 25.31 409 GLU D N 1
ATOM 13070 C CA . GLU D 1 279 ? 118.149 111.829 129.949 1.00 25.31 409 GLU D CA 1
ATOM 13071 C C . GLU D 1 279 ? 117.985 110.493 130.666 1.00 25.31 409 GLU D C 1
ATOM 13072 O O . GLU D 1 279 ? 118.840 110.104 131.473 1.00 25.31 409 GLU D O 1
ATOM 13078 N N . PHE D 1 280 ? 116.895 109.776 130.380 1.00 25.13 410 PHE D N 1
ATOM 13079 C CA . PHE D 1 280 ? 116.680 108.464 130.980 1.00 25.13 410 PHE D CA 1
ATOM 13080 C C . PHE D 1 280 ? 117.756 107.476 130.548 1.00 25.13 410 PHE D C 1
ATOM 13081 O O . PHE D 1 280 ? 118.256 106.693 131.364 1.00 25.13 410 PHE D O 1
ATOM 13089 N N . GLN D 1 281 ? 118.130 107.505 129.267 1.00 25.02 411 GLN D N 1
ATOM 13090 C CA . GLN D 1 281 ? 119.182 106.624 128.777 1.00 25.02 411 GLN D CA 1
ATOM 13091 C C . GLN D 1 281 ? 120.534 106.991 129.373 1.00 25.02 411 GLN D C 1
ATOM 13092 O O . GLN D 1 281 ? 121.351 106.110 129.645 1.00 25.02 411 GLN D O 1
ATOM 13098 N N . ALA D 1 282 ? 120.788 108.285 129.583 1.00 24.93 412 ALA D N 1
ATOM 13099 C CA . ALA D 1 282 ? 122.025 108.703 130.233 1.00 24.93 412 ALA D CA 1
ATOM 13100 C C . ALA D 1 282 ? 122.085 108.209 131.672 1.00 24.93 412 ALA D C 1
ATOM 13101 O O . ALA D 1 282 ? 123.135 107.749 132.135 1.00 24.93 412 ALA D O 1
ATOM 13103 N N . ARG D 1 283 ? 120.962 108.289 132.392 1.00 27.11 413 ARG D N 1
ATOM 13104 C CA . ARG D 1 283 ? 120.912 107.759 133.752 1.00 27.11 413 ARG D CA 1
ATOM 13105 C C . ARG D 1 283 ? 121.127 106.250 133.767 1.00 27.11 413 ARG D C 1
ATOM 13106 O O . ARG D 1 283 ? 121.871 105.728 134.607 1.00 27.11 413 ARG D O 1
ATOM 13114 N N . ILE D 1 284 ? 120.487 105.538 132.835 1.00 27.01 414 ILE D N 1
ATOM 13115 C CA . ILE D 1 284 ? 120.640 104.087 132.743 1.00 27.01 414 ILE D CA 1
ATOM 13116 C C . ILE D 1 284 ? 122.082 103.718 132.418 1.00 27.01 414 ILE D C 1
ATOM 13117 O O . ILE D 1 284 ? 122.643 102.781 132.996 1.00 27.01 414 ILE D O 1
ATOM 13122 N N . ASP D 1 285 ? 122.706 104.452 131.495 1.00 28.33 415 ASP D N 1
ATOM 13123 C CA . ASP D 1 285 ? 124.087 104.178 131.116 1.00 28.33 415 ASP D CA 1
ATOM 13124 C C . ASP D 1 285 ? 125.048 104.467 132.261 1.00 28.33 415 ASP D C 1
ATOM 13125 O O . ASP D 1 285 ? 126.019 103.730 132.457 1.00 28.33 415 ASP D O 1
ATOM 13130 N N . ALA D 1 286 ? 124.804 105.537 133.023 1.00 28.28 416 ALA D N 1
ATOM 13131 C CA . ALA D 1 286 ? 125.638 105.818 134.188 1.00 28.28 416 ALA D CA 1
ATOM 13132 C C . ALA D 1 286 ? 125.492 104.730 135.245 1.00 28.28 416 ALA D C 1
ATOM 13133 O O . ALA D 1 286 ? 126.483 104.313 135.859 1.00 28.28 416 ALA D O 1
ATOM 13135 N N . ILE D 1 287 ? 124.264 104.252 135.463 1.00 28.94 417 ILE D N 1
ATOM 13136 C CA . ILE D 1 287 ? 124.035 103.163 136.410 1.00 28.94 417 ILE D CA 1
ATOM 13137 C C . ILE D 1 287 ? 124.740 101.891 135.948 1.00 28.94 417 ILE D C 1
ATOM 13138 O O . ILE D 1 287 ? 125.366 101.183 136.748 1.00 28.94 417 ILE D O 1
ATOM 13143 N N . LYS D 1 288 ? 124.651 101.583 134.651 1.00 29.57 418 LYS D N 1
ATOM 13144 C CA . LYS D 1 288 ? 125.323 100.406 134.105 1.00 29.57 418 LYS D CA 1
ATOM 13145 C C . LYS D 1 288 ? 126.837 100.524 134.225 1.00 29.57 418 LYS D C 1
ATOM 13146 O O . LYS D 1 288 ? 127.520 99.542 134.535 1.00 29.57 418 LYS D O 1
ATOM 13152 N N . GLN D 1 289 ? 127.378 101.717 133.968 1.00 31.09 419 GLN D N 1
ATOM 13153 C CA . GLN D 1 289 ? 128.809 101.944 134.126 1.00 31.09 419 GLN D CA 1
ATOM 13154 C C . GLN D 1 289 ? 129.235 101.756 135.575 1.00 31.09 419 GLN D C 1
ATOM 13155 O O . GLN D 1 289 ? 130.300 101.193 135.849 1.00 31.09 419 GLN D O 1
ATOM 13161 N N . TYR D 1 290 ? 128.408 102.219 136.517 1.00 30.68 420 TYR D N 1
ATOM 13162 C CA . TYR D 1 290 ? 128.689 101.992 137.930 1.00 30.68 420 TYR D CA 1
ATOM 13163 C C . TYR D 1 290 ? 128.676 100.505 138.267 1.00 30.68 420 TYR D C 1
ATOM 13164 O O . TYR D 1 290 ? 129.533 100.026 139.019 1.00 30.68 420 TYR D O 1
ATOM 13173 N N . MET D 1 291 ? 127.703 99.761 137.736 1.00 31.77 421 MET D N 1
ATOM 13174 C CA . MET D 1 291 ? 127.605 98.344 138.079 1.00 31.77 421 MET D CA 1
ATOM 13175 C C . MET D 1 291 ? 128.752 97.542 137.472 1.00 31.77 421 MET D C 1
ATOM 13176 O O . MET D 1 291 ? 129.235 96.585 138.086 1.00 31.77 421 MET D O 1
ATOM 13181 N N . HIS D 1 292 ? 129.192 97.906 136.264 1.00 33.44 422 HIS D N 1
ATOM 13182 C CA . HIS D 1 292 ? 130.393 97.285 135.708 1.00 33.44 422 HIS D CA 1
ATOM 13183 C C . HIS D 1 292 ? 131.641 97.679 136.489 1.00 33.44 422 HIS D C 1
ATOM 13184 O O . HIS D 1 292 ? 132.549 96.857 136.657 1.00 33.44 422 HIS D O 1
ATOM 13191 N N . PHE D 1 293 ? 131.707 98.927 136.961 1.00 33.36 423 PHE D N 1
ATOM 13192 C CA . PHE D 1 293 ? 132.784 99.345 137.855 1.00 33.36 423 PHE D CA 1
ATOM 13193 C C . PHE D 1 293 ? 132.798 98.515 139.133 1.00 33.36 423 PHE D C 1
ATOM 13194 O O . PHE D 1 293 ? 133.830 97.944 139.506 1.00 33.36 423 PHE D O 1
ATOM 13202 N N . ARG D 1 294 ? 131.662 98.428 139.813 1.00 32.93 424 ARG D N 1
ATOM 13203 C CA . ARG D 1 294 ? 131.632 97.836 141.142 1.00 32.93 424 ARG D CA 1
ATOM 13204 C C . ARG D 1 294 ? 131.524 96.320 141.116 1.00 32.93 424 ARG D C 1
ATOM 13205 O O . ARG D 1 294 ? 131.467 95.710 142.190 1.00 32.93 424 ARG D O 1
ATOM 13213 N N . ASN D 1 295 ? 131.502 95.713 139.924 1.00 35.07 425 ASN D N 1
ATOM 13214 C CA . ASN D 1 295 ? 131.359 94.265 139.755 1.00 35.07 425 ASN D CA 1
ATOM 13215 C C . ASN D 1 295 ? 130.105 93.753 140.457 1.00 35.07 425 ASN D C 1
ATOM 13216 O O . ASN D 1 295 ? 130.119 92.716 141.123 1.00 35.07 425 ASN D O 1
ATOM 13221 N N . VAL D 1 296 ? 129.017 94.515 140.322 1.00 33.88 426 VAL D N 1
ATOM 13222 C CA . VAL D 1 296 ? 127.737 94.110 140.877 1.00 33.88 426 VAL D CA 1
ATOM 13223 C C . VAL D 1 296 ? 127.271 92.837 140.172 1.00 33.88 426 VAL D C 1
ATOM 13224 O O . VAL D 1 296 ? 127.543 92.625 138.982 1.00 33.88 426 VAL D O 1
ATOM 13228 N N . SER D 1 297 ? 126.592 91.970 140.923 1.00 37.11 427 SER D N 1
ATOM 13229 C CA . SER D 1 297 ? 126.184 90.669 140.408 1.00 37.11 427 SER D CA 1
ATOM 13230 C C . SER D 1 297 ? 125.248 90.822 139.216 1.00 37.11 427 SER D C 1
ATOM 13231 O O . SER D 1 297 ? 124.496 91.794 139.108 1.00 37.11 427 SER D O 1
ATOM 13234 N N . LYS D 1 298 ? 125.316 89.844 138.306 1.00 39.64 428 LYS D N 1
ATOM 13235 C CA . LYS D 1 298 ? 124.550 89.911 137.065 1.00 39.64 428 LYS D CA 1
ATOM 13236 C C . LYS D 1 298 ? 123.051 89.924 137.333 1.00 39.64 428 LYS D C 1
ATOM 13237 O O . LYS D 1 298 ? 122.293 90.599 136.627 1.00 39.64 428 LYS D O 1
ATOM 13243 N N . ASP D 1 299 ? 122.606 89.178 138.348 1.00 40.09 429 ASP D N 1
ATOM 13244 C CA . ASP D 1 299 ? 121.191 89.178 138.707 1.00 40.09 429 ASP D CA 1
ATOM 13245 C C . ASP D 1 299 ? 120.740 90.557 139.170 1.00 40.09 429 ASP D C 1
ATOM 13246 O O . ASP D 1 299 ? 119.642 91.009 138.824 1.00 40.09 429 ASP D O 1
ATOM 13251 N N . MET D 1 300 ? 121.578 91.242 139.949 1.00 35.94 430 MET D N 1
ATOM 13252 C CA . MET D 1 300 ? 121.231 92.578 140.421 1.00 35.94 430 MET D CA 1
ATOM 13253 C C . MET D 1 300 ? 121.191 93.575 139.267 1.00 35.94 430 MET D C 1
ATOM 13254 O O . MET D 1 300 ? 120.326 94.459 139.231 1.00 35.94 430 MET D O 1
ATOM 13259 N N . GLU D 1 301 ? 122.120 93.446 138.314 1.00 36.46 431 GLU D N 1
ATOM 13260 C CA . GLU D 1 301 ? 122.094 94.293 137.125 1.00 36.46 431 GLU D CA 1
ATOM 13261 C C . GLU D 1 301 ? 120.832 94.053 136.306 1.00 36.46 431 GLU D C 1
ATOM 13262 O O . GLU D 1 301 ? 120.228 95.002 135.790 1.00 36.46 431 GLU D O 1
ATOM 13268 N N . LYS D 1 302 ? 120.425 92.787 136.172 1.00 36.08 432 LYS D N 1
ATOM 13269 C CA . LYS D 1 302 ? 119.183 92.475 135.472 1.00 36.08 432 LYS D CA 1
ATOM 13270 C C . LYS D 1 302 ? 117.981 93.070 136.193 1.00 36.08 432 LYS D C 1
ATOM 13271 O O . LYS D 1 302 ? 117.054 93.575 135.552 1.00 36.08 432 LYS D O 1
ATOM 13277 N N . ARG D 1 303 ? 117.978 93.012 137.528 1.00 32.75 433 ARG D N 1
ATOM 13278 C CA . ARG D 1 303 ? 116.886 93.601 138.297 1.00 32.75 433 ARG D CA 1
ATOM 13279 C C . ARG D 1 303 ? 116.823 95.111 138.106 1.00 32.75 433 ARG D C 1
ATOM 13280 O O . ARG D 1 303 ? 115.735 95.679 137.966 1.00 32.75 433 ARG D O 1
ATOM 13288 N N . VAL D 1 304 ? 117.980 95.775 138.088 1.00 29.78 434 VAL D N 1
ATOM 13289 C CA . VAL D 1 304 ? 118.013 97.222 137.886 1.00 29.78 434 VAL D CA 1
ATOM 13290 C C . VAL D 1 304 ? 117.539 97.587 136.482 1.00 29.78 434 VAL D C 1
ATOM 13291 O O . VAL D 1 304 ? 116.775 98.546 136.298 1.00 29.78 434 VAL D O 1
ATOM 13295 N N . ILE D 1 305 ? 117.977 96.830 135.474 1.00 29.55 435 ILE D N 1
ATOM 13296 C CA . ILE D 1 305 ? 117.569 97.100 134.097 1.00 29.55 435 ILE D CA 1
ATOM 13297 C C . ILE D 1 305 ? 116.069 96.880 133.931 1.00 29.55 435 ILE D C 1
ATOM 13298 O O . ILE D 1 305 ? 115.376 97.682 133.291 1.00 29.55 435 ILE D O 1
ATOM 13303 N N . LYS D 1 306 ? 115.544 95.801 134.517 1.00 29.27 436 LYS D N 1
ATOM 13304 C CA . LYS D 1 306 ? 114.109 95.542 134.464 1.00 29.27 436 LYS D CA 1
ATOM 13305 C C . LYS D 1 306 ? 113.328 96.624 135.197 1.00 29.27 436 LYS D C 1
ATOM 13306 O O . LYS D 1 306 ? 112.244 97.022 134.758 1.00 29.27 436 LYS D O 1
ATOM 13312 N N . TRP D 1 307 ? 113.869 97.119 136.312 1.00 27.11 437 TRP D N 1
ATOM 13313 C CA . TRP D 1 307 ? 113.224 98.204 137.042 1.00 27.11 437 TRP D CA 1
ATOM 13314 C C . TRP D 1 307 ? 113.156 99.479 136.211 1.00 27.11 437 TRP D C 1
ATOM 13315 O O . TRP D 1 307 ? 112.129 100.166 136.194 1.00 27.11 437 TRP D O 1
ATOM 13326 N N . PHE D 1 308 ? 114.248 99.821 135.525 1.00 27.45 438 PHE D N 1
ATOM 13327 C CA . PHE D 1 308 ? 114.235 101.022 134.696 1.00 27.45 438 PHE D CA 1
ATOM 13328 C C . PHE D 1 308 ? 113.337 100.851 133.476 1.00 27.45 438 PHE D C 1
ATOM 13329 O O . PHE D 1 308 ? 112.692 101.814 133.040 1.00 27.45 438 PHE D O 1
ATOM 13337 N N . ASP D 1 309 ? 113.264 99.636 132.929 1.00 29.20 439 ASP D N 1
ATOM 13338 C CA . ASP D 1 309 ? 112.316 99.362 131.855 1.00 29.20 439 ASP D CA 1
ATOM 13339 C C . ASP D 1 309 ? 110.880 99.493 132.346 1.00 29.20 439 ASP D C 1
ATOM 13340 O O . ASP D 1 309 ? 110.005 99.959 131.609 1.00 29.20 439 ASP D O 1
ATOM 13345 N N . TYR D 1 310 ? 110.618 99.072 133.585 1.00 26.68 440 TYR D N 1
ATOM 13346 C CA . TYR D 1 310 ? 109.298 99.252 134.181 1.00 26.68 440 TYR D CA 1
ATOM 13347 C C . TYR D 1 310 ? 108.981 100.729 134.376 1.00 26.68 440 TYR D C 1
ATOM 13348 O O . TYR D 1 310 ? 107.836 101.154 134.186 1.00 26.68 440 TYR D O 1
ATOM 13357 N N . LEU D 1 311 ? 109.979 101.516 134.784 1.00 27.94 441 LEU D N 1
ATOM 13358 C CA . LEU D 1 311 ? 109.780 102.955 134.933 1.00 27.94 441 LEU D CA 1
ATOM 13359 C C . LEU D 1 311 ? 109.452 103.610 133.600 1.00 27.94 441 LEU D C 1
ATOM 13360 O O . LEU D 1 311 ? 108.569 104.471 133.525 1.00 27.94 441 LEU D O 1
ATOM 13365 N N . TRP D 1 312 ? 110.161 103.223 132.537 1.00 25.83 442 TRP D N 1
ATOM 13366 C CA . TRP D 1 312 ? 109.910 103.833 131.235 1.00 25.83 442 TRP D CA 1
ATOM 13367 C C . TRP D 1 312 ? 108.581 103.376 130.644 1.00 25.83 442 TRP D C 1
ATOM 13368 O O . TRP D 1 312 ? 107.850 104.180 130.054 1.00 25.83 442 TRP D O 1
ATOM 13379 N N . THR D 1 313 ? 108.261 102.087 130.782 1.00 27.14 443 THR D N 1
ATOM 13380 C CA . THR D 1 313 ? 107.049 101.536 130.181 1.00 27.14 443 THR D CA 1
ATOM 13381 C C . THR D 1 313 ? 105.795 102.148 130.791 1.00 27.14 443 THR D C 1
ATOM 13382 O O . THR D 1 313 ? 104.853 102.501 130.073 1.00 27.14 443 THR D O 1
ATOM 13386 N N . ASN D 1 314 ? 105.776 102.304 132.111 1.00 27.91 444 ASN D N 1
ATOM 13387 C CA . ASN D 1 314 ? 104.603 102.781 132.826 1.00 27.91 444 ASN D CA 1
ATOM 13388 C C . ASN D 1 314 ? 104.670 104.268 133.146 1.00 27.91 444 ASN D C 1
ATOM 13389 O O . ASN D 1 314 ? 103.871 104.749 133.956 1.00 27.91 444 ASN D O 1
ATOM 13394 N N . LYS D 1 315 ? 105.610 104.994 132.532 1.00 28.91 445 LYS D N 1
ATOM 13395 C CA . LYS D 1 315 ? 105.714 106.453 132.636 1.00 28.91 445 LYS D CA 1
ATOM 13396 C C . LYS D 1 315 ? 105.889 106.900 134.088 1.00 28.91 445 LYS D C 1
ATOM 13397 O O . LYS D 1 315 ? 105.192 107.788 134.581 1.00 28.91 445 LYS D O 1
ATOM 13403 N N . LYS D 1 316 ? 106.831 106.260 134.777 1.00 31.39 446 LYS D N 1
ATOM 13404 C CA . LYS D 1 316 ? 107.164 106.580 136.159 1.00 31.39 446 LYS D CA 1
ATOM 13405 C C . LYS D 1 316 ? 108.617 107.029 136.282 1.00 31.39 446 LYS D C 1
ATOM 13406 O O . LYS D 1 316 ? 109.235 106.874 137.337 1.00 31.39 446 LYS D O 1
ATOM 13412 N N . THR D 1 317 ? 109.173 107.583 135.202 1.00 33.32 447 THR D N 1
ATOM 13413 C CA . THR D 1 317 ? 110.604 107.873 135.162 1.00 33.32 447 THR D CA 1
ATOM 13414 C C . THR D 1 317 ? 110.969 109.027 136.086 1.00 33.32 447 THR D C 1
ATOM 13415 O O . THR D 1 317 ? 111.944 108.944 136.842 1.00 33.32 447 THR D O 1
ATOM 13419 N N . VAL D 1 318 ? 110.201 110.114 136.036 1.00 36.60 448 VAL D N 1
ATOM 13420 C CA . VAL D 1 318 ? 110.564 111.317 136.773 1.00 36.60 448 VAL D CA 1
ATOM 13421 C C . VAL D 1 318 ? 110.283 111.116 138.257 1.00 36.60 448 VAL D C 1
ATOM 13422 O O . VAL D 1 318 ? 109.223 110.606 138.646 1.00 36.60 448 VAL D O 1
ATOM 13426 N N . ASP D 1 319 ? 111.253 111.477 139.092 1.00 39.08 449 ASP D N 1
ATOM 13427 C CA . ASP D 1 319 ? 111.073 111.364 140.531 1.00 39.08 449 ASP D CA 1
ATOM 13428 C C . ASP D 1 319 ? 110.087 112.416 141.022 1.00 39.08 449 ASP D C 1
ATOM 13429 O O . ASP D 1 319 ? 110.003 113.523 140.483 1.00 39.08 449 ASP D O 1
ATOM 13434 N N . GLU D 1 320 ? 109.329 112.052 142.057 1.00 36.52 450 GLU D N 1
ATOM 13435 C CA . GLU D 1 320 ? 108.292 112.941 142.567 1.00 36.52 450 GLU D CA 1
ATOM 13436 C C . GLU D 1 320 ? 108.878 114.194 143.203 1.00 36.52 450 GLU D C 1
ATOM 13437 O O . GLU D 1 320 ? 108.261 115.263 143.139 1.00 36.52 450 GLU D O 1
ATOM 13443 N N . LYS D 1 321 ? 110.061 114.080 143.811 1.00 39.68 451 LYS D N 1
ATOM 13444 C CA . LYS D 1 321 ? 110.657 115.202 144.531 1.00 39.68 451 LYS D CA 1
ATOM 13445 C C . LYS D 1 321 ? 110.969 116.360 143.590 1.00 39.68 451 LYS D C 1
ATOM 13446 O O . LYS D 1 321 ? 110.509 117.490 143.798 1.00 39.68 451 LYS D O 1
ATOM 13452 N N . GLU D 1 322 ? 111.717 116.081 142.519 1.00 39.10 452 GLU D N 1
ATOM 13453 C CA . GLU D 1 322 ? 112.126 117.133 141.594 1.00 39.10 452 GLU D CA 1
ATOM 13454 C C . GLU D 1 322 ? 110.945 117.680 140.806 1.00 39.10 452 GLU D C 1
ATOM 13455 O O . GLU D 1 322 ? 110.905 118.879 140.505 1.00 39.10 452 GLU D O 1
ATOM 13461 N N . VAL D 1 323 ? 109.982 116.822 140.463 1.00 33.63 453 VAL D N 1
ATOM 13462 C CA . VAL D 1 323 ? 108.785 117.275 139.762 1.00 33.63 453 VAL D CA 1
ATOM 13463 C C . VAL D 1 323 ? 107.969 118.211 140.644 1.00 33.63 453 VAL D C 1
ATOM 13464 O O . VAL D 1 323 ? 107.498 119.261 140.190 1.00 33.63 453 VAL D O 1
ATOM 13468 N N . LEU D 1 324 ? 107.803 117.859 141.920 1.00 34.01 454 LEU D N 1
ATOM 13469 C CA . LEU D 1 324 ? 107.061 118.719 142.829 1.00 34.01 454 LEU D CA 1
ATOM 13470 C C . LEU D 1 324 ? 107.829 119.986 143.186 1.00 34.01 454 LEU D C 1
ATOM 13471 O O . LEU D 1 324 ? 107.211 120.961 143.625 1.00 34.01 454 LEU D O 1
ATOM 13476 N N . LYS D 1 325 ? 109.157 119.993 143.010 1.00 35.51 455 LYS D N 1
ATOM 13477 C CA . LYS D 1 325 ? 109.925 121.214 143.252 1.00 35.51 455 LYS D CA 1
ATOM 13478 C C . LYS D 1 325 ? 109.518 122.347 142.316 1.00 35.51 455 LYS D C 1
ATOM 13479 O O . LYS D 1 325 ? 109.606 123.520 142.696 1.00 35.51 455 LYS D O 1
ATOM 13485 N N . TYR D 1 326 ? 109.087 122.023 141.093 1.00 31.71 456 TYR D N 1
ATOM 13486 C CA . TYR D 1 326 ? 108.739 123.064 140.129 1.00 31.71 456 TYR D CA 1
ATOM 13487 C C . TYR D 1 326 ? 107.512 123.851 140.576 1.00 31.71 456 TYR D C 1
ATOM 13488 O O . TYR D 1 326 ? 107.419 125.060 140.330 1.00 31.71 456 TYR D O 1
ATOM 13497 N N . LEU D 1 327 ? 106.562 123.183 141.222 1.00 29.05 457 LEU D N 1
ATOM 13498 C CA . LEU D 1 327 ? 105.353 123.838 141.689 1.00 29.05 457 LEU D CA 1
ATOM 13499 C C . LEU D 1 327 ? 105.665 124.794 142.843 1.00 29.05 457 LEU D C 1
ATOM 13500 O O . LEU D 1 327 ? 106.653 124.613 143.559 1.00 29.05 457 LEU D O 1
ATOM 13505 N N . PRO D 1 328 ? 104.843 125.825 143.037 1.00 29.03 458 PRO D N 1
ATOM 13506 C CA . PRO D 1 328 ? 104.987 126.674 144.225 1.00 29.03 458 PRO D CA 1
ATOM 13507 C C . PRO D 1 328 ? 104.610 125.909 145.483 1.00 29.03 458 PRO D C 1
ATOM 13508 O O . PRO D 1 328 ? 104.019 124.831 145.432 1.00 29.03 458 PRO D O 1
ATOM 13512 N N . ASP D 1 329 ? 104.961 126.497 146.630 1.00 30.54 459 ASP D N 1
ATOM 13513 C CA . ASP D 1 329 ? 104.701 125.846 147.912 1.00 30.54 459 ASP D CA 1
ATOM 13514 C C . ASP D 1 329 ? 103.209 125.631 148.135 1.00 30.54 459 ASP D C 1
ATOM 13515 O O . ASP D 1 329 ? 102.791 124.557 148.584 1.00 30.54 459 ASP D O 1
ATOM 13520 N N . LYS D 1 330 ? 102.391 126.637 147.816 1.00 29.62 460 LYS D N 1
ATOM 13521 C CA . LYS D 1 330 ? 100.945 126.504 147.970 1.00 29.62 460 LYS D CA 1
ATOM 13522 C C . LYS D 1 330 ? 100.388 125.437 147.035 1.00 29.62 460 LYS D C 1
ATOM 13523 O O . LYS D 1 330 ? 99.616 124.568 147.455 1.00 29.62 460 LYS D O 1
ATOM 13529 N N . LEU D 1 331 ? 100.789 125.476 145.762 1.00 28.71 461 LEU D N 1
ATOM 13530 C CA . LEU D 1 331 ? 100.271 124.513 144.797 1.00 28.71 461 LEU D CA 1
ATOM 13531 C C . LEU D 1 331 ? 100.793 123.109 145.075 1.00 28.71 461 LEU D C 1
ATOM 13532 O O . LEU D 1 331 ? 100.056 122.131 144.917 1.00 28.71 461 LEU D O 1
ATOM 13537 N N . ARG D 1 332 ? 102.057 122.988 145.494 1.00 30.22 462 ARG D N 1
ATOM 13538 C CA . ARG D 1 332 ? 102.585 121.684 145.887 1.00 30.22 462 ARG D CA 1
ATOM 13539 C C . ARG D 1 332 ? 101.844 121.135 147.098 1.00 30.22 462 ARG D C 1
ATOM 13540 O O . ARG D 1 332 ? 101.571 119.931 147.175 1.00 30.22 462 ARG D O 1
ATOM 13548 N N . ALA D 1 333 ? 101.508 122.007 148.053 1.00 28.57 463 ALA D N 1
ATOM 13549 C CA . ALA D 1 333 ? 100.717 121.583 149.202 1.00 28.57 463 ALA D CA 1
ATOM 13550 C C . ALA D 1 333 ? 99.337 121.102 148.776 1.00 28.57 463 ALA D C 1
ATOM 13551 O O . ALA D 1 333 ? 98.838 120.101 149.300 1.00 28.57 463 ALA D O 1
ATOM 13553 N N . GLU D 1 334 ? 98.702 121.801 147.831 1.00 29.68 464 GLU D N 1
ATOM 13554 C CA . GLU D 1 334 ? 97.394 121.360 147.342 1.00 29.68 464 GLU D CA 1
ATOM 13555 C C . GLU D 1 334 ? 97.481 120.025 146.605 1.00 29.68 464 GLU D C 1
ATOM 13556 O O . GLU D 1 334 ? 96.596 119.174 146.759 1.00 29.68 464 GLU D O 1
ATOM 13562 N N . ILE D 1 335 ? 98.526 119.828 145.792 1.00 27.66 465 ILE D N 1
ATOM 13563 C CA . ILE D 1 335 ? 98.739 118.534 145.138 1.00 27.66 465 ILE D CA 1
ATOM 13564 C C . ILE D 1 335 ? 98.894 117.434 146.178 1.00 27.66 465 ILE D C 1
ATOM 13565 O O . ILE D 1 335 ? 98.267 116.371 146.087 1.00 27.66 465 ILE D O 1
ATOM 13570 N N . ALA D 1 336 ? 99.731 117.683 147.188 1.00 26.63 466 ALA D N 1
ATOM 13571 C CA . ALA D 1 336 ? 99.968 116.687 148.223 1.00 26.63 466 ALA D CA 1
ATOM 13572 C C . ALA D 1 336 ? 98.688 116.369 148.982 1.00 26.63 466 ALA D C 1
ATOM 13573 O O . ALA D 1 336 ? 98.412 115.202 149.278 1.00 26.63 466 ALA D O 1
ATOM 13575 N N . ILE D 1 337 ? 97.890 117.395 149.288 1.00 28.27 467 ILE D N 1
ATOM 13576 C CA . ILE D 1 337 ? 96.622 117.187 149.980 1.00 28.27 467 ILE D CA 1
ATOM 13577 C C . ILE D 1 337 ? 95.694 116.326 149.134 1.00 28.27 467 ILE D C 1
ATOM 13578 O O . ILE D 1 337 ? 95.182 115.303 149.599 1.00 28.27 467 ILE D O 1
ATOM 13583 N N . ASN D 1 338 ? 95.524 116.694 147.860 1.00 29.40 468 ASN D N 1
ATOM 13584 C CA . ASN D 1 338 ? 94.627 115.958 146.975 1.00 29.40 468 ASN D CA 1
ATOM 13585 C C . ASN D 1 338 ? 95.081 114.518 146.772 1.00 29.40 468 ASN D C 1
ATOM 13586 O O . ASN D 1 338 ? 94.252 113.639 146.508 1.00 29.40 468 ASN D O 1
ATOM 13591 N N . VAL D 1 339 ? 96.381 114.252 146.899 1.00 27.96 469 VAL D N 1
ATOM 13592 C CA . VAL D 1 339 ? 96.853 112.881 146.734 1.00 27.96 469 VAL D CA 1
ATOM 13593 C C . VAL D 1 339 ? 96.704 112.080 148.028 1.00 27.96 469 VAL D C 1
ATOM 13594 O O . VAL D 1 339 ? 96.237 110.936 148.006 1.00 27.96 469 VAL D O 1
ATOM 13598 N N . HIS D 1 340 ? 97.068 112.661 149.176 1.00 28.55 470 HIS D N 1
ATOM 13599 C CA . HIS D 1 340 ? 97.300 111.876 150.383 1.00 28.55 470 HIS D CA 1
ATOM 13600 C C . HIS D 1 340 ? 96.370 112.154 151.560 1.00 28.55 470 HIS D C 1
ATOM 13601 O O . HIS D 1 340 ? 96.491 111.461 152.577 1.00 28.55 470 HIS D O 1
ATOM 13608 N N . LEU D 1 341 ? 95.467 113.136 151.481 1.00 32.90 471 LEU D N 1
ATOM 13609 C CA . LEU D 1 341 ? 94.793 113.600 152.692 1.00 32.90 471 LEU D CA 1
ATOM 13610 C C . LEU D 1 341 ? 93.812 112.564 153.226 1.00 32.90 471 LEU D C 1
ATOM 13611 O O . LEU D 1 341 ? 93.776 112.298 154.433 1.00 32.90 471 LEU D O 1
ATOM 13616 N N . ASP D 1 342 ? 93.004 111.972 152.343 1.00 37.91 472 ASP D N 1
ATOM 13617 C CA . ASP D 1 342 ? 92.028 110.981 152.785 1.00 37.91 472 ASP D CA 1
ATOM 13618 C C . ASP D 1 342 ? 92.711 109.744 153.352 1.00 37.91 472 ASP D C 1
ATOM 13619 O O . ASP D 1 342 ? 92.320 109.241 154.413 1.00 37.91 472 ASP D O 1
ATOM 13624 N N . THR D 1 343 ? 93.749 109.252 152.673 1.00 36.16 473 THR D N 1
ATOM 13625 C CA . THR D 1 343 ? 94.428 108.054 153.147 1.00 36.16 473 THR D CA 1
ATOM 13626 C C . THR D 1 343 ? 95.273 108.317 154.389 1.00 36.16 473 THR D C 1
ATOM 13627 O O . THR D 1 343 ? 95.568 107.372 155.126 1.00 36.16 473 THR D O 1
ATOM 13631 N N . LEU D 1 344 ? 95.668 109.568 154.645 1.00 35.85 474 LEU D N 1
ATOM 13632 C CA . LEU D 1 344 ? 96.283 109.869 155.932 1.00 35.85 474 LEU D CA 1
ATOM 13633 C C . LEU D 1 344 ? 95.236 109.985 157.032 1.00 35.85 474 LEU D C 1
ATOM 13634 O O . LEU D 1 344 ? 95.487 109.591 158.176 1.00 35.85 474 LEU D O 1
ATOM 13639 N N . LYS D 1 345 ? 94.057 110.521 156.708 1.00 38.09 475 LYS D N 1
ATOM 13640 C CA . LYS D 1 345 ? 92.991 110.618 157.696 1.00 38.09 475 LYS D CA 1
ATOM 13641 C C . LYS D 1 345 ? 92.396 109.260 158.041 1.00 38.09 475 LYS D C 1
ATOM 13642 O O . LYS D 1 345 ? 91.780 109.121 159.103 1.00 38.09 475 LYS D O 1
ATOM 13648 N N . LYS D 1 346 ? 92.559 108.258 157.172 1.00 40.53 476 LYS D N 1
ATOM 13649 C CA . LYS D 1 346 ? 92.109 106.913 157.515 1.00 40.53 476 LYS D CA 1
ATOM 13650 C C . LYS D 1 346 ? 92.978 106.263 158.586 1.00 40.53 476 LYS D C 1
ATOM 13651 O O . LYS D 1 346 ? 92.551 105.274 159.192 1.00 40.53 476 LYS D O 1
ATOM 13657 N N . VAL D 1 347 ? 94.182 106.784 158.826 1.00 40.97 477 VAL D N 1
ATOM 13658 C CA . VAL D 1 347 ? 95.053 106.229 159.856 1.00 40.97 477 VAL D CA 1
ATOM 13659 C C . VAL D 1 347 ? 94.475 106.552 161.227 1.00 40.97 477 VAL D C 1
ATOM 13660 O O . VAL D 1 347 ? 94.090 107.696 161.502 1.00 40.97 477 VAL D O 1
ATOM 13664 N N . ARG D 1 348 ? 94.408 105.537 162.095 1.00 46.43 478 ARG D N 1
ATOM 13665 C CA . ARG D 1 348 ? 93.646 105.674 163.333 1.00 46.43 478 ARG D CA 1
ATOM 13666 C C . ARG D 1 348 ? 94.312 106.623 164.324 1.00 46.43 478 ARG D C 1
ATOM 13667 O O . ARG D 1 348 ? 93.613 107.276 165.108 1.00 46.43 478 ARG D O 1
ATOM 13675 N N . ILE D 1 349 ? 95.643 106.717 164.318 1.00 45.70 479 ILE D N 1
ATOM 13676 C CA . ILE D 1 349 ? 96.298 107.679 165.199 1.00 45.70 479 ILE D CA 1
ATOM 13677 C C . ILE D 1 349 ? 96.053 109.102 164.710 1.00 45.70 479 ILE D C 1
ATOM 13678 O O . ILE D 1 349 ? 95.830 110.016 165.511 1.00 45.70 479 ILE D O 1
ATOM 13683 N N . PHE D 1 350 ? 96.062 109.309 163.396 1.00 42.81 480 PHE D N 1
ATOM 13684 C CA . PHE D 1 350 ? 95.892 110.633 162.816 1.00 42.81 480 PHE D CA 1
ATOM 13685 C C . PHE D 1 350 ? 94.440 110.965 162.506 1.00 42.81 480 PHE D C 1
ATOM 13686 O O . PHE D 1 350 ? 94.172 112.040 161.960 1.00 42.81 480 PHE D O 1
ATOM 13694 N N . ALA D 1 351 ? 93.502 110.071 162.831 1.00 47.64 481 ALA D N 1
ATOM 13695 C CA . ALA D 1 351 ? 92.095 110.322 162.534 1.00 47.64 481 ALA D CA 1
ATOM 13696 C C . ALA D 1 351 ? 91.562 111.502 163.338 1.00 47.64 481 ALA D C 1
ATOM 13697 O O . ALA D 1 351 ? 90.893 112.387 162.791 1.00 47.64 481 ALA D O 1
ATOM 13699 N N . ASP D 1 352 ? 91.847 111.532 164.640 1.00 51.39 482 ASP D N 1
ATOM 13700 C CA . ASP D 1 352 ? 91.479 112.661 165.491 1.00 51.39 482 ASP D CA 1
ATOM 13701 C C . ASP D 1 352 ? 92.713 113.543 165.656 1.00 51.39 482 ASP D C 1
ATOM 13702 O O . ASP D 1 352 ? 93.385 113.543 166.689 1.00 51.39 482 ASP D O 1
ATOM 13707 N N . CYS D 1 353 ? 93.013 114.301 164.605 1.00 49.91 483 CYS D N 1
ATOM 13708 C CA . CYS D 1 353 ? 94.147 115.212 164.602 1.00 49.91 483 CYS D CA 1
ATOM 13709 C C . CYS D 1 353 ? 93.753 116.493 163.881 1.00 49.91 483 CYS D C 1
ATOM 13710 O O . CYS D 1 353 ? 92.821 116.515 163.075 1.00 49.91 483 CYS D O 1
ATOM 13713 N N . GLU D 1 354 ? 94.477 117.565 164.190 1.00 47.28 484 GLU D N 1
ATOM 13714 C CA . GLU D 1 354 ? 94.198 118.860 163.589 1.00 47.28 484 GLU D CA 1
ATOM 13715 C C . GLU D 1 354 ? 94.560 118.857 162.107 1.00 47.28 484 GLU D C 1
ATOM 13716 O O . GLU D 1 354 ? 95.415 118.092 161.654 1.00 47.28 484 GLU D O 1
ATOM 13722 N N . ALA D 1 355 ? 93.882 119.724 161.350 1.00 43.35 485 ALA D N 1
ATOM 13723 C CA . ALA D 1 355 ? 94.045 119.741 159.899 1.00 43.35 485 ALA D CA 1
ATOM 13724 C C . ALA D 1 355 ? 95.441 120.198 159.490 1.00 43.35 485 ALA D C 1
ATOM 13725 O O . ALA D 1 355 ? 96.011 119.670 158.528 1.00 43.35 485 ALA D O 1
ATOM 13727 N N . GLY D 1 356 ? 95.999 121.186 160.192 1.00 42.56 486 GLY D N 1
ATOM 13728 C CA . GLY D 1 356 ? 97.326 121.670 159.845 1.00 42.56 486 GLY D CA 1
ATOM 13729 C C . GLY D 1 356 ? 98.407 120.627 160.058 1.00 42.56 486 GLY D C 1
ATOM 13730 O O . GLY D 1 356 ? 99.338 120.509 159.254 1.00 42.56 486 GLY D O 1
ATOM 13731 N N . LEU D 1 357 ? 98.297 119.857 161.143 1.00 40.63 487 LEU D N 1
ATOM 13732 C CA . LEU D 1 357 ? 99.223 118.753 161.366 1.00 40.63 487 LEU D CA 1
ATOM 13733 C C . LEU D 1 357 ? 99.102 117.707 160.268 1.00 40.63 487 LEU D C 1
ATOM 13734 O O . LEU D 1 357 ? 100.111 117.163 159.805 1.00 40.63 487 LEU D O 1
ATOM 13739 N N . LEU D 1 358 ? 97.872 117.413 159.839 1.00 38.90 488 LEU D N 1
ATOM 13740 C CA . LEU D 1 358 ? 97.671 116.465 158.748 1.00 38.90 488 LEU D CA 1
ATOM 13741 C C . LEU D 1 358 ? 98.296 116.971 157.456 1.00 38.90 488 LEU D C 1
ATOM 13742 O O . LEU D 1 358 ? 98.906 116.197 156.714 1.00 38.90 488 LEU D O 1
ATOM 13747 N N . VAL D 1 359 ? 98.161 118.270 157.176 1.00 36.88 489 VAL D N 1
ATOM 13748 C CA . VAL D 1 359 ? 98.768 118.850 155.979 1.00 36.88 489 VAL D CA 1
ATOM 13749 C C . VAL D 1 359 ? 100.289 118.748 156.045 1.00 36.88 489 VAL D C 1
ATOM 13750 O O . VAL D 1 359 ? 100.947 118.385 155.060 1.00 36.88 489 VAL D O 1
ATOM 13754 N N . GLU D 1 360 ? 100.868 119.055 157.211 1.00 38.10 490 GLU D N 1
ATOM 13755 C CA . GLU D 1 360 ? 102.317 118.961 157.368 1.00 38.10 490 GLU D CA 1
ATOM 13756 C C . GLU D 1 360 ? 102.804 117.524 157.205 1.00 38.10 490 GLU D C 1
ATOM 13757 O O . GLU D 1 360 ? 103.833 117.278 156.563 1.00 38.10 490 GLU D O 1
ATOM 13763 N N . LEU D 1 361 ? 102.068 116.562 157.764 1.00 36.05 491 LEU D N 1
ATOM 13764 C CA . LEU D 1 361 ? 102.463 115.162 157.649 1.00 36.05 491 LEU D CA 1
ATOM 13765 C C . LEU D 1 361 ? 102.295 114.642 156.228 1.00 36.05 491 LEU D C 1
ATOM 13766 O O . LEU D 1 361 ? 103.069 113.785 155.790 1.00 36.05 491 LEU D O 1
ATOM 13771 N N . VAL D 1 362 ? 101.286 115.133 155.507 1.00 32.57 492 VAL D N 1
ATOM 13772 C CA . VAL D 1 362 ? 101.151 114.818 154.088 1.00 32.57 492 VAL D CA 1
ATOM 13773 C C . VAL D 1 362 ? 102.347 115.349 153.311 1.00 32.57 492 VAL D C 1
ATOM 13774 O O . VAL D 1 362 ? 102.927 114.650 152.470 1.00 32.57 492 VAL D O 1
ATOM 13778 N N . LEU D 1 363 ? 102.745 116.592 153.593 1.00 32.81 493 LEU D N 1
ATOM 13779 C CA . LEU D 1 363 ? 103.927 117.157 152.952 1.00 32.81 493 LEU D CA 1
ATOM 13780 C C . LEU D 1 363 ? 105.207 116.433 153.354 1.00 32.81 493 LEU D C 1
ATOM 13781 O O . LEU D 1 363 ? 106.204 116.516 152.629 1.00 32.81 493 LEU D O 1
ATOM 13786 N N . LYS D 1 364 ? 105.203 115.731 154.486 1.00 35.12 494 LYS D N 1
ATOM 13787 C CA . LYS D 1 364 ? 106.361 114.954 154.907 1.00 35.12 494 LYS D CA 1
ATOM 13788 C C . LYS D 1 364 ? 106.413 113.560 154.290 1.00 35.12 494 LYS D C 1
ATOM 13789 O O . LYS D 1 364 ? 107.442 112.889 154.421 1.00 35.12 494 LYS D O 1
ATOM 13795 N N . LEU D 1 365 ? 105.344 113.107 153.637 1.00 32.06 495 LEU D N 1
ATOM 13796 C CA . LEU D 1 365 ? 105.314 111.754 153.095 1.00 32.06 495 LEU D CA 1
ATOM 13797 C C . LEU D 1 365 ? 106.315 111.603 151.956 1.00 32.06 495 LEU D C 1
ATOM 13798 O O . LEU D 1 365 ? 106.418 112.463 151.077 1.00 32.06 495 LEU D O 1
ATOM 13803 N N . GLN D 1 366 ? 107.053 110.497 151.974 1.00 33.51 496 GLN D N 1
ATOM 13804 C CA . GLN D 1 366 ? 108.158 110.286 151.059 1.00 33.51 496 GLN D CA 1
ATOM 13805 C C . GLN D 1 366 ? 107.853 109.095 150.161 1.00 33.51 496 GLN D C 1
ATOM 13806 O O . GLN D 1 366 ? 107.497 108.025 150.669 1.00 33.51 496 GLN D O 1
ATOM 13812 N N . PRO D 1 367 ? 107.976 109.228 148.841 1.00 31.60 497 PRO D N 1
ATOM 13813 C CA . PRO D 1 367 ? 107.600 108.122 147.951 1.00 31.60 497 PRO D CA 1
ATOM 13814 C C . PRO D 1 367 ? 108.623 106.995 147.943 1.00 31.60 497 PRO D C 1
ATOM 13815 O O . PRO D 1 367 ? 109.832 107.221 147.855 1.00 31.60 497 PRO D O 1
ATOM 13819 N N . GLN D 1 368 ? 108.115 105.766 148.021 1.00 29.67 498 GLN D N 1
ATOM 13820 C CA . GLN D 1 368 ? 108.906 104.547 147.945 1.00 29.67 498 GLN D CA 1
ATOM 13821 C C . GLN D 1 368 ? 108.211 103.591 146.985 1.00 29.67 498 GLN D C 1
ATOM 13822 O O . GLN D 1 368 ? 107.008 103.337 147.117 1.00 29.67 498 GLN D O 1
ATOM 13828 N N . VAL D 1 369 ? 108.963 103.056 146.027 1.00 28.72 499 VAL D N 1
ATOM 13829 C CA . VAL D 1 369 ? 108.437 102.128 145.033 1.00 28.72 499 VAL D CA 1
ATOM 13830 C C . VAL D 1 369 ? 109.188 100.811 145.162 1.00 28.72 499 VAL D C 1
ATOM 13831 O O . VAL D 1 369 ? 110.422 100.800 145.233 1.00 28.72 499 VAL D O 1
ATOM 13835 N N . TYR D 1 370 ? 108.446 99.707 145.194 1.00 28.10 500 TYR D N 1
ATOM 13836 C CA . TYR D 1 370 ? 109.019 98.388 145.416 1.00 28.10 500 TYR D CA 1
ATOM 13837 C C . TYR D 1 370 ? 108.657 97.438 144.283 1.00 28.10 500 TYR D C 1
ATOM 13838 O O . TYR D 1 370 ? 107.519 97.424 143.805 1.00 28.10 500 TYR D O 1
ATOM 13847 N N . SER D 1 371 ? 109.641 96.647 143.865 1.00 28.84 501 SER D N 1
ATOM 13848 C CA . SER D 1 371 ? 109.457 95.645 142.831 1.00 28.84 501 SER D CA 1
ATOM 13849 C C . SER D 1 371 ? 108.722 94.427 143.395 1.00 28.84 501 SER D C 1
ATOM 13850 O O . SER D 1 371 ? 108.618 94.268 144.612 1.00 28.84 501 SER D O 1
ATOM 13853 N N . PRO D 1 372 ? 108.159 93.577 142.531 1.00 30.24 502 PRO D N 1
ATOM 13854 C CA . PRO D 1 372 ? 107.595 92.311 143.018 1.00 30.24 502 PRO D CA 1
ATOM 13855 C C . PRO D 1 372 ? 108.658 91.448 143.681 1.00 30.24 502 PRO D C 1
ATOM 13856 O O . PRO D 1 372 ? 109.787 91.337 143.200 1.00 30.24 502 PRO D O 1
ATOM 13860 N N . GLY D 1 373 ? 108.282 90.832 144.799 1.00 31.52 503 GLY D N 1
ATOM 13861 C CA . GLY D 1 373 ? 109.203 90.037 145.580 1.00 31.52 503 GLY D CA 1
ATOM 13862 C C . GLY D 1 373 ? 110.083 90.827 146.520 1.00 31.52 503 GLY D C 1
ATOM 13863 O O . GLY D 1 373 ? 110.855 90.221 147.274 1.00 31.52 503 GLY D O 1
ATOM 13864 N N . ASP D 1 374 ? 109.994 92.152 146.503 1.00 31.92 504 ASP D N 1
ATOM 13865 C CA . ASP D 1 374 ? 110.787 92.977 147.397 1.00 31.92 504 ASP D CA 1
ATOM 13866 C C . ASP D 1 374 ? 110.232 92.893 148.814 1.00 31.92 504 ASP D C 1
ATOM 13867 O O . ASP D 1 374 ? 109.061 92.577 149.034 1.00 31.92 504 ASP D O 1
ATOM 13872 N N . TYR D 1 375 ? 111.090 93.185 149.783 1.00 34.46 505 TYR D N 1
ATOM 13873 C CA . TYR D 1 375 ? 110.709 93.172 151.187 1.00 34.46 505 TYR D CA 1
ATOM 13874 C C . TYR D 1 375 ? 110.675 94.599 151.707 1.00 34.46 505 TYR D C 1
ATOM 13875 O O . TYR D 1 375 ? 111.677 95.317 151.628 1.00 34.46 505 TYR D O 1
ATOM 13884 N N . ILE D 1 376 ? 109.519 95.008 152.229 1.00 33.93 506 ILE D N 1
ATOM 13885 C CA . ILE D 1 376 ? 109.418 96.328 152.839 1.00 33.93 506 ILE D CA 1
ATOM 13886 C C . ILE D 1 376 ? 110.198 96.350 154.145 1.00 33.93 506 ILE D C 1
ATOM 13887 O O . ILE D 1 376 ? 110.951 97.291 154.424 1.00 33.93 506 ILE D O 1
ATOM 13892 N N . CYS D 1 377 ? 110.039 95.305 154.953 1.00 38.54 507 CYS D N 1
ATOM 13893 C CA . CYS D 1 377 ? 110.738 95.148 156.218 1.00 38.54 507 CYS D CA 1
ATOM 13894 C C . CYS D 1 377 ? 110.620 93.695 156.651 1.00 38.54 507 CYS D C 1
ATOM 13895 O O . CYS D 1 377 ? 109.596 93.046 156.423 1.00 38.54 507 CYS D O 1
ATOM 13898 N N . LYS D 1 378 ? 111.685 93.189 157.261 1.00 40.34 508 LYS D N 1
ATOM 13899 C CA . LYS D 1 378 ? 111.698 91.859 157.848 1.00 40.34 508 LYS D CA 1
ATOM 13900 C C . LYS D 1 378 ? 111.635 91.975 159.364 1.00 40.34 508 LYS D C 1
ATOM 13901 O O . LYS D 1 378 ? 111.793 93.057 159.933 1.00 40.34 508 LYS D O 1
ATOM 13907 N N . LYS D 1 379 ? 111.383 90.844 160.019 1.00 42.98 509 LYS D N 1
ATOM 13908 C CA . LYS D 1 379 ? 111.371 90.823 161.476 1.00 42.98 509 LYS D CA 1
ATOM 13909 C C . LYS D 1 379 ? 112.767 91.112 162.011 1.00 42.98 509 LYS D C 1
ATOM 13910 O O . LYS D 1 379 ? 113.755 90.543 161.538 1.00 42.98 509 LYS D O 1
ATOM 13916 N N . GLY D 1 380 ? 112.845 91.995 163.004 1.00 43.82 510 GLY D N 1
ATOM 13917 C CA . GLY D 1 380 ? 114.112 92.443 163.532 1.00 43.82 510 GLY D CA 1
ATOM 13918 C C . GLY D 1 380 ? 114.654 93.708 162.904 1.00 43.82 510 GLY D C 1
ATOM 13919 O O . GLY D 1 380 ? 115.645 94.252 163.406 1.00 43.82 510 GLY D O 1
ATOM 13920 N N . ASP D 1 381 ? 114.045 94.190 161.824 1.00 43.24 511 ASP D N 1
ATOM 13921 C CA . ASP D 1 381 ? 114.456 95.452 161.233 1.00 43.24 511 ASP D CA 1
ATOM 13922 C C . ASP D 1 381 ? 114.029 96.611 162.128 1.00 43.24 511 ASP D C 1
ATOM 13923 O O . ASP D 1 381 ? 113.220 96.461 163.045 1.00 43.24 511 ASP D O 1
ATOM 13928 N N . ILE D 1 382 ? 114.578 97.785 161.850 1.00 44.76 512 ILE D N 1
ATOM 13929 C CA . ILE D 1 382 ? 114.280 98.974 162.638 1.00 44.76 512 ILE D CA 1
ATOM 13930 C C . ILE D 1 382 ? 113.063 99.668 162.049 1.00 44.76 512 ILE D C 1
ATOM 13931 O O . ILE D 1 382 ? 113.060 100.053 160.874 1.00 44.76 512 ILE D O 1
ATOM 13936 N N . GLY D 1 383 ? 112.029 99.834 162.867 1.00 44.31 513 GLY D N 1
ATOM 13937 C CA . GLY D 1 383 ? 110.859 100.572 162.445 1.00 44.31 513 GLY D CA 1
ATOM 13938 C C . GLY D 1 383 ? 110.907 102.021 162.874 1.00 44.31 513 GLY D C 1
ATOM 13939 O O . GLY D 1 383 ? 110.539 102.354 164.004 1.00 44.31 513 GLY D O 1
ATOM 13940 N N . ARG D 1 384 ? 111.359 102.898 161.979 1.00 45.01 514 ARG D N 1
ATOM 13941 C CA . ARG D 1 384 ? 111.393 104.328 162.251 1.00 45.01 514 ARG D CA 1
ATOM 13942 C C . ARG D 1 384 ? 110.553 105.123 161.257 1.00 45.01 514 ARG D C 1
ATOM 13943 O O . ARG D 1 384 ? 110.619 106.357 161.255 1.00 45.01 514 ARG D O 1
ATOM 13951 N N . GLU D 1 385 ? 109.771 104.453 160.412 1.00 41.53 515 GLU D N 1
ATOM 13952 C CA . GLU D 1 385 ? 108.918 105.137 159.452 1.00 41.53 515 GLU D CA 1
ATOM 13953 C C . GLU D 1 385 ? 107.594 104.397 159.319 1.00 41.53 515 GLU D C 1
ATOM 13954 O O . GLU D 1 385 ? 107.491 103.202 159.605 1.00 41.53 515 GLU D O 1
ATOM 13960 N N . MET D 1 386 ? 106.575 105.138 158.894 1.00 38.63 516 MET D N 1
ATOM 13961 C CA . MET D 1 386 ? 105.213 104.640 158.743 1.00 38.63 516 MET D CA 1
ATOM 13962 C C . MET D 1 386 ? 104.876 104.534 157.265 1.00 38.63 516 MET D C 1
ATOM 13963 O O . MET D 1 386 ? 104.877 105.543 156.555 1.00 38.63 516 MET D O 1
ATOM 13968 N N . TYR D 1 387 ? 104.538 103.331 156.820 1.00 34.58 517 TYR D N 1
ATOM 13969 C CA . TYR D 1 387 ? 104.289 103.062 155.413 1.00 34.58 517 TYR D CA 1
ATOM 13970 C C . TYR D 1 387 ? 102.790 103.071 155.141 1.00 34.58 517 TYR D C 1
ATOM 13971 O O . TYR D 1 387 ? 102.026 102.402 155.842 1.00 34.58 517 TYR D O 1
ATOM 13980 N N . ILE D 1 388 ? 102.377 103.821 154.123 1.00 31.90 518 ILE D N 1
ATOM 13981 C CA . ILE D 1 388 ? 100.993 103.849 153.662 1.00 31.90 518 ILE D CA 1
ATOM 13982 C C . ILE D 1 388 ? 100.980 103.447 152.195 1.00 31.90 518 ILE D C 1
ATOM 13983 O O . ILE D 1 388 ? 101.658 104.070 151.372 1.00 31.90 518 ILE D O 1
ATOM 13988 N N . ILE D 1 389 ? 100.196 102.423 151.870 1.00 32.10 519 ILE D N 1
ATOM 13989 C CA . ILE D 1 389 ? 100.162 101.870 150.520 1.00 32.10 519 ILE D CA 1
ATOM 13990 C C . ILE D 1 389 ? 99.318 102.785 149.639 1.00 32.10 519 ILE D C 1
ATOM 13991 O O . ILE D 1 389 ? 98.094 102.836 149.774 1.00 32.10 519 ILE D O 1
ATOM 13996 N N . LYS D 1 390 ? 99.975 103.512 148.733 1.00 31.94 520 LYS D N 1
ATOM 13997 C CA . LYS D 1 390 ? 99.243 104.303 147.749 1.00 31.94 520 LYS D CA 1
ATOM 13998 C C . LYS D 1 390 ? 98.566 103.399 146.726 1.00 31.94 520 LYS D C 1
ATOM 13999 O O . LYS D 1 390 ? 97.385 103.576 146.407 1.00 31.94 520 LYS D O 1
ATOM 14005 N N . GLU D 1 391 ? 99.304 102.423 146.203 1.00 33.63 521 GLU D N 1
ATOM 14006 C CA . GLU D 1 391 ? 98.742 101.404 145.332 1.00 33.63 521 GLU D CA 1
ATOM 14007 C C . GLU D 1 391 ? 99.609 100.158 145.431 1.00 33.63 521 GLU D C 1
ATOM 14008 O O . GLU D 1 391 ? 100.791 100.226 145.774 1.00 33.63 521 GLU D O 1
ATOM 14014 N N . GLY D 1 392 ? 99.010 99.020 145.127 1.00 33.65 522 GLY D N 1
ATOM 14015 C CA . GLY D 1 392 ? 99.691 97.745 145.226 1.00 33.65 522 GLY D CA 1
ATOM 14016 C C . GLY D 1 392 ? 99.210 96.946 146.424 1.00 33.65 522 GLY D C 1
ATOM 14017 O O . GLY D 1 392 ? 98.385 97.392 147.223 1.00 33.65 522 GLY D O 1
ATOM 14018 N N . LYS D 1 393 ? 99.754 95.738 146.534 1.00 34.26 523 LYS D N 1
ATOM 14019 C CA . LYS D 1 393 ? 99.375 94.806 147.585 1.00 34.26 523 LYS D CA 1
ATOM 14020 C C . LYS D 1 393 ? 100.616 94.366 148.344 1.00 34.26 523 LYS D C 1
ATOM 14021 O O . LYS D 1 393 ? 101.615 93.972 147.734 1.00 34.26 523 LYS D O 1
ATOM 14027 N N . LEU D 1 394 ? 100.548 94.433 149.670 1.00 35.21 524 LEU D N 1
ATOM 14028 C CA . LEU D 1 394 ? 101.645 94.033 150.542 1.00 35.21 524 LEU D CA 1
ATOM 14029 C C . LEU D 1 394 ? 101.230 92.807 151.340 1.00 35.21 524 LEU D C 1
ATOM 14030 O O . LEU D 1 394 ? 100.202 92.822 152.019 1.00 35.21 524 LEU D O 1
ATOM 14035 N N . ALA D 1 395 ? 102.029 91.754 151.260 1.00 37.76 525 ALA D N 1
ATOM 14036 C CA . ALA D 1 395 ? 101.731 90.501 151.933 1.00 37.76 525 ALA D CA 1
ATOM 14037 C C . ALA D 1 395 ? 102.464 90.431 153.263 1.00 37.76 525 ALA D C 1
ATOM 14038 O O . ALA D 1 395 ? 103.645 90.778 153.352 1.00 37.76 525 ALA D O 1
ATOM 14040 N N . VAL D 1 396 ? 101.759 89.989 154.299 1.00 41.62 526 VAL D N 1
ATOM 14041 C CA . VAL D 1 396 ? 102.387 89.651 155.568 1.00 41.62 526 VAL D CA 1
ATOM 14042 C C . VAL D 1 396 ? 102.778 88.181 155.486 1.00 41.62 526 VAL D C 1
ATOM 14043 O O . VAL D 1 396 ? 101.917 87.299 155.498 1.00 41.62 526 VAL D O 1
ATOM 14047 N N . VAL D 1 397 ? 104.075 87.916 155.384 1.00 43.63 527 VAL D N 1
ATOM 14048 C CA . VAL D 1 397 ? 104.568 86.563 155.181 1.00 43.63 527 VAL D CA 1
ATOM 14049 C C . VAL D 1 397 ? 105.290 86.096 156.438 1.00 43.63 527 VAL D C 1
ATOM 14050 O O . VAL D 1 397 ? 105.690 86.889 157.296 1.00 43.63 527 VAL D O 1
ATOM 14054 N N . ALA D 1 398 ? 105.449 84.781 156.541 1.00 49.66 528 ALA D N 1
ATOM 14055 C CA . ALA D 1 398 ? 106.141 84.161 157.658 1.00 49.66 528 ALA D CA 1
ATOM 14056 C C . ALA D 1 398 ? 107.640 84.108 157.363 1.00 49.66 528 ALA D C 1
ATOM 14057 O O . ALA D 1 398 ? 108.137 84.763 156.442 1.00 49.66 528 ALA D O 1
ATOM 14059 N N . ASP D 1 399 ? 108.379 83.336 158.165 1.00 53.27 529 ASP D N 1
ATOM 14060 C CA . ASP D 1 399 ? 109.827 83.242 157.994 1.00 53.27 529 ASP D CA 1
ATOM 14061 C C . ASP D 1 399 ? 110.194 82.618 156.652 1.00 53.27 529 ASP D C 1
ATOM 14062 O O . ASP D 1 399 ? 111.143 83.060 155.993 1.00 53.27 529 ASP D O 1
ATOM 14067 N N . ASP D 1 400 ? 109.460 81.583 156.237 1.00 56.06 530 ASP D N 1
ATOM 14068 C CA . ASP D 1 400 ? 109.750 80.926 154.966 1.00 56.06 530 ASP D CA 1
ATOM 14069 C C . ASP D 1 400 ? 109.450 81.830 153.778 1.00 56.06 530 ASP D C 1
ATOM 14070 O O . ASP D 1 400 ? 110.097 81.710 152.732 1.00 56.06 530 ASP D O 1
ATOM 14075 N N . GLY D 1 401 ? 108.480 82.732 153.915 1.00 53.33 531 GLY D N 1
ATOM 14076 C CA . GLY D 1 401 ? 108.115 83.633 152.844 1.00 53.33 531 GLY D CA 1
ATOM 14077 C C . GLY D 1 401 ? 107.128 83.075 151.844 1.00 53.33 531 GLY D C 1
ATOM 14078 O O . GLY D 1 401 ? 106.720 83.804 150.931 1.00 53.33 531 GLY D O 1
ATOM 14079 N N . VAL D 1 402 ? 106.728 81.812 151.983 1.00 55.32 532 VAL D N 1
ATOM 14080 C CA . VAL D 1 402 ? 105.775 81.207 151.061 1.00 55.32 532 VAL D CA 1
ATOM 14081 C C . VAL D 1 402 ? 104.353 81.201 151.624 1.00 55.32 532 VAL D C 1
ATOM 14082 O O . VAL D 1 402 ? 103.390 81.198 150.841 1.00 55.32 532 VAL D O 1
ATOM 14086 N N . THR D 1 403 ? 104.191 81.243 152.944 1.00 53.55 533 THR D N 1
ATOM 14087 C CA . THR D 1 403 ? 102.879 81.292 153.573 1.00 53.55 533 THR D CA 1
ATOM 14088 C C . THR D 1 403 ? 102.513 82.742 153.858 1.00 53.55 533 THR D C 1
ATOM 14089 O O . THR D 1 403 ? 103.300 83.480 154.459 1.00 53.55 533 THR D O 1
ATOM 14093 N N . GLN D 1 404 ? 101.323 83.144 153.425 1.00 48.79 534 GLN D N 1
ATOM 14094 C CA . GLN D 1 404 ? 100.874 84.526 153.502 1.00 48.79 534 GLN D CA 1
ATOM 14095 C C . GLN D 1 404 ? 99.811 84.656 154.583 1.00 48.79 534 GLN D C 1
ATOM 14096 O O . GLN D 1 404 ? 98.845 83.886 154.603 1.00 48.79 534 GLN D O 1
ATOM 14102 N N . PHE D 1 405 ? 99.990 85.629 155.477 1.00 45.94 535 PHE D N 1
ATOM 14103 C CA . PHE D 1 405 ? 99.023 85.832 156.551 1.00 45.94 535 PHE D CA 1
ATOM 14104 C C . PHE D 1 405 ? 97.851 86.690 156.087 1.00 45.94 535 PHE D C 1
ATOM 14105 O O . PHE D 1 405 ? 96.694 86.263 156.152 1.00 45.94 535 PHE D O 1
ATOM 14113 N N . VAL D 1 406 ? 98.132 87.905 155.616 1.00 42.49 536 VAL D N 1
ATOM 14114 C CA . VAL D 1 406 ? 97.084 88.800 155.141 1.00 42.49 536 VAL D CA 1
ATOM 14115 C C . VAL D 1 406 ? 97.670 89.711 154.068 1.00 42.49 536 VAL D C 1
ATOM 14116 O O . VAL D 1 406 ? 98.846 90.086 154.114 1.00 42.49 536 VAL D O 1
ATOM 14120 N N . VAL D 1 407 ? 96.842 90.044 153.081 1.00 39.19 537 VAL D N 1
ATOM 14121 C CA . VAL D 1 407 ? 97.221 90.927 151.985 1.00 39.19 537 VAL D CA 1
ATOM 14122 C C . VAL D 1 407 ? 96.588 92.288 152.228 1.00 39.19 537 VAL D C 1
ATOM 14123 O O . VAL D 1 407 ? 95.371 92.392 152.424 1.00 39.19 537 VAL D O 1
ATOM 14127 N N . LEU D 1 408 ? 97.413 93.330 152.218 1.00 36.66 538 LEU D N 1
ATOM 14128 C CA . LEU D 1 408 ? 96.977 94.700 152.438 1.00 36.66 538 LEU D CA 1
ATOM 14129 C C . LEU D 1 408 ? 96.908 95.408 151.090 1.00 36.66 538 LEU D C 1
ATOM 14130 O O . LEU D 1 408 ? 97.908 95.470 150.366 1.00 36.66 538 LEU D O 1
ATOM 14135 N N . SER D 1 409 ? 95.732 95.930 150.758 1.00 37.29 539 SER D N 1
ATOM 14136 C CA . SER D 1 409 ? 95.510 96.618 149.497 1.00 37.29 539 SER D CA 1
ATOM 14137 C C . SER D 1 409 ? 95.901 98.088 149.642 1.00 37.29 539 SER D C 1
ATOM 14138 O O . SER D 1 409 ? 96.526 98.492 150.625 1.00 37.29 539 SER D O 1
ATOM 14141 N N . ASP D 1 410 ? 95.541 98.902 148.653 1.00 38.91 540 ASP D N 1
ATOM 14142 C CA . ASP D 1 410 ? 95.850 100.324 148.700 1.00 38.91 540 ASP D CA 1
ATOM 14143 C C . ASP D 1 410 ? 95.076 101.031 149.812 1.00 38.91 540 ASP D C 1
ATOM 14144 O O . ASP D 1 410 ? 93.970 100.635 150.189 1.00 38.91 540 ASP D O 1
ATOM 14149 N N . GLY D 1 411 ? 95.700 102.066 150.372 1.00 36.63 541 GLY D N 1
ATOM 14150 C CA . GLY D 1 411 ? 95.148 102.767 151.509 1.00 36.63 541 GLY D CA 1
ATOM 14151 C C . GLY D 1 411 ? 95.455 102.138 152.849 1.00 36.63 541 GLY D C 1
ATOM 14152 O O . GLY D 1 411 ? 95.239 102.785 153.882 1.00 36.63 541 GLY D O 1
ATOM 14153 N N . SER D 1 412 ? 95.951 100.904 152.870 1.00 35.17 542 SER D N 1
ATOM 14154 C CA . SER D 1 412 ? 96.322 100.241 154.107 1.00 35.17 542 SER D CA 1
ATOM 14155 C C . SER D 1 412 ? 97.669 100.755 154.599 1.00 35.17 542 SER D C 1
ATOM 14156 O O . SER D 1 412 ? 98.457 101.336 153.849 1.00 35.17 542 SER D O 1
ATOM 14159 N N . TYR D 1 413 ? 97.929 100.535 155.884 1.00 37.24 543 TYR D N 1
ATOM 14160 C CA . TYR D 1 413 ? 99.130 101.069 156.504 1.00 37.24 543 TYR D CA 1
ATOM 14161 C C . TYR D 1 413 ? 99.602 100.115 157.589 1.00 37.24 543 TYR D C 1
ATOM 14162 O O . TYR D 1 413 ? 98.822 99.335 158.143 1.00 37.24 543 TYR D O 1
ATOM 14171 N N . PHE D 1 414 ? 100.896 100.187 157.883 1.00 36.69 544 PHE D N 1
ATOM 14172 C CA . PHE D 1 414 ? 101.486 99.433 158.977 1.00 36.69 544 PHE D CA 1
ATOM 14173 C C . PHE D 1 414 ? 102.647 100.225 159.561 1.00 36.69 544 PHE D C 1
ATOM 14174 O O . PHE D 1 414 ? 103.212 101.109 158.914 1.00 36.69 544 PHE D O 1
ATOM 14182 N N . GLY D 1 415 ? 102.990 99.901 160.805 1.00 40.94 545 GLY D N 1
ATOM 14183 C CA . GLY D 1 415 ? 104.063 100.597 161.487 1.00 40.94 545 GLY D CA 1
ATOM 14184 C C . GLY D 1 415 ? 103.712 101.968 162.016 1.00 40.94 545 GLY D C 1
ATOM 14185 O O . GLY D 1 415 ? 104.613 102.788 162.215 1.00 40.94 545 GLY D O 1
ATOM 14186 N N . GLU D 1 416 ? 102.426 102.252 162.237 1.00 44.08 546 GLU D N 1
ATOM 14187 C CA . GLU D 1 416 ? 102.035 103.554 162.770 1.00 44.08 546 GLU D CA 1
ATOM 14188 C C . GLU D 1 416 ? 102.462 103.721 164.225 1.00 44.08 546 GLU D C 1
ATOM 14189 O O . GLU D 1 416 ? 102.739 104.840 164.671 1.00 44.08 546 GLU D O 1
ATOM 14195 N N . ILE D 1 417 ? 102.512 102.625 164.983 1.00 45.36 547 ILE D N 1
ATOM 14196 C CA . ILE D 1 417 ? 102.940 102.700 166.378 1.00 45.36 547 ILE D CA 1
ATOM 14197 C C . ILE D 1 417 ? 104.440 102.969 166.463 1.00 45.36 547 ILE D C 1
ATOM 14198 O O . ILE D 1 417 ? 104.914 103.656 167.378 1.00 45.36 547 ILE D O 1
ATOM 14203 N N . SER D 1 418 ? 105.205 102.451 165.496 1.00 44.51 548 SER D N 1
ATOM 14204 C CA . SER D 1 418 ? 106.664 102.524 165.554 1.00 44.51 548 SER D CA 1
ATOM 14205 C C . SER D 1 418 ? 107.170 103.963 165.515 1.00 44.51 548 SER D C 1
ATOM 14206 O O . SER D 1 418 ? 108.146 104.302 166.193 1.00 44.51 548 SER D O 1
ATOM 14209 N N . ILE D 1 419 ? 106.529 104.821 164.718 1.00 44.67 549 ILE D N 1
ATOM 14210 C CA . ILE D 1 419 ? 106.934 106.221 164.623 1.00 44.67 549 ILE D CA 1
ATOM 14211 C C . ILE D 1 419 ? 106.604 107.038 165.862 1.00 44.67 549 ILE D C 1
ATOM 14212 O O . ILE D 1 419 ? 107.017 108.198 165.949 1.00 44.67 549 ILE D O 1
ATOM 14217 N N . LEU D 1 420 ? 105.865 106.477 166.812 1.00 50.24 550 LEU D N 1
ATOM 14218 C CA . LEU D 1 420 ? 105.604 107.129 168.088 1.00 50.24 550 LEU D CA 1
ATOM 14219 C C . LEU D 1 420 ? 106.581 106.580 169.121 1.00 50.24 550 LEU D C 1
ATOM 14220 O O . LEU D 1 420 ? 106.627 105.368 169.352 1.00 50.24 550 LEU D O 1
ATOM 14225 N N . ASN D 1 421 ? 107.360 107.470 169.738 1.00 58.19 551 ASN D N 1
ATOM 14226 C CA . ASN D 1 421 ? 108.328 107.068 170.759 1.00 58.19 551 ASN D CA 1
ATOM 14227 C C . ASN D 1 421 ? 107.594 106.937 172.091 1.00 58.19 551 ASN D C 1
ATOM 14228 O O . ASN D 1 421 ? 107.618 107.818 172.955 1.00 58.19 551 ASN D O 1
ATOM 14233 N N . ILE D 1 422 ? 106.931 105.797 172.256 1.00 60.54 552 ILE D N 1
ATOM 14234 C CA . ILE D 1 422 ? 106.095 105.524 173.417 1.00 60.54 552 ILE D CA 1
ATOM 14235 C C . ILE D 1 422 ? 106.918 104.764 174.444 1.00 60.54 552 ILE D C 1
ATOM 14236 O O . ILE D 1 422 ? 107.532 103.738 174.125 1.00 60.54 552 ILE D O 1
ATOM 14241 N N . LYS D 1 423 ? 106.937 105.269 175.674 1.00 65.71 553 LYS D N 1
ATOM 14242 C CA . LYS D 1 423 ? 107.634 104.588 176.755 1.00 65.71 553 LYS D CA 1
ATOM 14243 C C . LYS D 1 423 ? 106.878 103.321 177.139 1.00 65.71 553 LYS D C 1
ATOM 14244 O O . LYS D 1 423 ? 105.645 103.278 177.105 1.00 65.71 553 LYS D O 1
ATOM 14250 N N . GLY D 1 424 ? 107.627 102.282 177.499 1.00 66.98 554 GLY D N 1
ATOM 14251 C CA . GLY D 1 424 ? 107.030 101.040 177.939 1.00 66.98 554 GLY D CA 1
ATOM 14252 C C . GLY D 1 424 ? 106.611 100.095 176.839 1.00 66.98 554 GLY D C 1
ATOM 14253 O O . GLY D 1 424 ? 105.978 99.075 177.133 1.00 66.98 554 GLY D O 1
ATOM 14254 N N . SER D 1 425 ? 106.937 100.394 175.585 1.00 66.25 555 SER D N 1
ATOM 14255 C CA . SER D 1 425 ? 106.582 99.503 174.490 1.00 66.25 555 SER D CA 1
ATOM 14256 C C . SER D 1 425 ? 107.424 98.235 174.551 1.00 66.25 555 SER D C 1
ATOM 14257 O O . SER D 1 425 ? 108.650 98.297 174.682 1.00 66.25 555 SER D O 1
ATOM 14260 N N . LYS D 1 426 ? 106.758 97.080 174.469 1.00 67.47 556 LYS D N 1
ATOM 14261 C CA . LYS D 1 426 ? 107.479 95.811 174.482 1.00 67.47 556 LYS D CA 1
ATOM 14262 C C . LYS D 1 426 ? 108.306 95.635 173.215 1.00 67.47 556 LYS D C 1
ATOM 14263 O O . LYS D 1 426 ? 109.426 95.115 173.264 1.00 67.47 556 LYS D O 1
ATOM 14269 N N . ALA D 1 427 ? 107.772 96.063 172.074 1.00 62.52 557 ALA D N 1
ATOM 14270 C CA . ALA D 1 427 ? 108.475 95.991 170.796 1.00 62.52 557 ALA D CA 1
ATOM 14271 C C . ALA D 1 427 ? 108.998 97.387 170.477 1.00 62.52 557 ALA D C 1
ATOM 14272 O O . ALA D 1 427 ? 108.320 98.197 169.845 1.00 62.52 557 ALA D O 1
ATOM 14274 N N . GLY D 1 428 ? 110.218 97.668 170.923 1.00 54.67 558 GLY D N 1
ATOM 14275 C CA . GLY D 1 428 ? 110.834 98.952 170.659 1.00 54.67 558 GLY D CA 1
ATOM 14276 C C . GLY D 1 428 ? 111.564 98.966 169.334 1.00 54.67 558 GLY D C 1
ATOM 14277 O O . GLY D 1 428 ? 112.450 98.136 169.117 1.00 54.67 558 GLY D O 1
ATOM 14278 N N . ASN D 1 429 ? 111.148 99.882 168.452 1.00 49.54 559 ASN D N 1
ATOM 14279 C CA . ASN D 1 429 ? 111.685 100.127 167.099 1.00 49.54 559 ASN D CA 1
ATOM 14280 C C . ASN D 1 429 ? 112.115 98.846 166.379 1.00 49.54 559 ASN D C 1
ATOM 14281 O O . ASN D 1 429 ? 113.172 98.772 165.749 1.00 49.54 559 ASN D O 1
ATOM 14286 N N . ARG D 1 430 ? 111.251 97.837 166.446 1.00 46.87 560 ARG D N 1
ATOM 14287 C CA . ARG D 1 430 ? 111.473 96.564 165.779 1.00 46.87 560 ARG D CA 1
ATOM 14288 C C . ARG D 1 430 ? 110.214 96.159 165.030 1.00 46.87 560 ARG D C 1
ATOM 14289 O O . ARG D 1 430 ? 109.099 96.549 165.386 1.00 46.87 560 ARG D O 1
ATOM 14297 N N . ARG D 1 431 ? 110.406 95.365 163.982 1.00 41.84 561 ARG D N 1
ATOM 14298 C CA . ARG D 1 431 ? 109.316 94.907 163.136 1.00 41.84 561 ARG D CA 1
ATOM 14299 C C . ARG D 1 431 ? 108.892 93.514 163.576 1.00 41.84 561 ARG D C 1
ATOM 14300 O O . ARG D 1 431 ? 109.723 92.605 163.661 1.00 41.84 561 ARG D O 1
ATOM 14308 N N . THR D 1 432 ? 107.604 93.351 163.866 1.00 44.35 562 THR D N 1
ATOM 14309 C CA . THR D 1 432 ? 107.079 92.070 164.313 1.00 44.35 562 THR D CA 1
ATOM 14310 C C . THR D 1 432 ? 106.587 91.195 163.169 1.00 44.35 562 THR D C 1
ATOM 14311 O O . THR D 1 432 ? 106.199 90.047 163.411 1.00 44.35 562 THR D O 1
ATOM 14315 N N . ALA D 1 433 ? 106.590 91.702 161.938 1.00 41.59 563 ALA D N 1
ATOM 14316 C CA . ALA D 1 433 ? 106.097 90.950 160.796 1.00 41.59 563 ALA D CA 1
ATOM 14317 C C . ALA D 1 433 ? 107.003 91.189 159.598 1.00 41.59 563 ALA D C 1
ATOM 14318 O O . ALA D 1 433 ? 107.681 92.214 159.498 1.00 41.59 563 ALA D O 1
ATOM 14320 N N . ASN D 1 434 ? 107.003 90.220 158.686 1.00 40.84 564 ASN D N 1
ATOM 14321 C CA . ASN D 1 434 ? 107.720 90.331 157.424 1.00 40.84 564 ASN D CA 1
ATOM 14322 C C . ASN D 1 434 ? 106.751 90.832 156.361 1.00 40.84 564 ASN D C 1
ATOM 14323 O O . ASN D 1 434 ? 105.720 90.199 156.109 1.00 40.84 564 ASN D O 1
ATOM 14328 N N . ILE D 1 435 ? 107.075 91.962 155.741 1.00 37.28 565 ILE D N 1
ATOM 14329 C CA . ILE D 1 435 ? 106.203 92.597 154.761 1.00 37.28 565 ILE D CA 1
ATOM 14330 C C . ILE D 1 435 ? 106.871 92.479 153.398 1.00 37.28 565 ILE D C 1
ATOM 14331 O O . ILE D 1 435 ? 107.983 92.983 153.198 1.00 37.28 565 ILE D O 1
ATOM 14336 N N . LYS D 1 436 ? 106.194 91.819 152.463 1.00 35.85 566 LYS D N 1
ATOM 14337 C CA . LYS D 1 436 ? 106.720 91.564 151.132 1.00 35.85 566 LYS D CA 1
ATOM 14338 C C . LYS D 1 436 ? 105.856 92.280 150.102 1.00 35.85 566 LYS D C 1
ATOM 14339 O O . LYS D 1 436 ? 104.644 92.417 150.275 1.00 35.85 566 LYS D O 1
ATOM 14345 N N . SER D 1 437 ? 106.489 92.754 149.033 1.00 32.00 567 SER D N 1
ATOM 14346 C CA . SER D 1 437 ? 105.776 93.370 147.920 1.00 32.00 567 SER D CA 1
ATOM 14347 C C . SER D 1 437 ? 105.396 92.282 146.922 1.00 32.00 567 SER D C 1
ATOM 14348 O O . SER D 1 437 ? 106.270 91.674 146.296 1.00 32.00 567 SER D O 1
ATOM 14351 N N . ILE D 1 438 ? 104.092 92.027 146.784 1.00 32.23 568 ILE D N 1
ATOM 14352 C CA . ILE D 1 438 ? 103.628 91.031 145.823 1.00 32.23 568 ILE D CA 1
ATOM 14353 C C . ILE D 1 438 ? 103.888 91.501 144.398 1.00 32.23 568 ILE D C 1
ATOM 14354 O O . ILE D 1 438 ? 104.374 90.737 143.555 1.00 32.23 568 ILE D O 1
ATOM 14359 N N . GLY D 1 439 ? 103.576 92.759 144.107 1.00 29.28 569 GLY D N 1
ATOM 14360 C CA . GLY D 1 439 ? 103.814 93.355 142.814 1.00 29.28 569 GLY D CA 1
ATOM 14361 C C . GLY D 1 439 ? 104.624 94.630 142.951 1.00 29.28 569 GLY D C 1
ATOM 14362 O O . GLY D 1 439 ? 105.391 94.811 143.897 1.00 29.28 569 GLY D O 1
ATOM 14363 N N . TYR D 1 440 ? 104.443 95.519 141.979 1.00 28.05 570 TYR D N 1
ATOM 14364 C CA . TYR D 1 440 ? 105.075 96.835 142.009 1.00 28.05 570 TYR D CA 1
ATOM 14365 C C . TYR D 1 440 ? 104.243 97.734 142.911 1.00 28.05 570 TYR D C 1
ATOM 14366 O O . TYR D 1 440 ? 103.229 98.293 142.489 1.00 28.05 570 TYR D O 1
ATOM 14375 N N . SER D 1 441 ? 104.672 97.885 144.158 1.00 30.16 571 SER D N 1
ATOM 14376 C CA . SER D 1 441 ? 103.912 98.624 145.154 1.00 30.16 571 SER D CA 1
ATOM 14377 C C . SER D 1 441 ? 104.411 100.058 145.240 1.00 30.16 571 SER D C 1
ATOM 14378 O O . SER D 1 441 ? 105.611 100.296 145.409 1.00 30.16 571 SER D O 1
ATOM 14381 N N . ASP D 1 442 ? 103.486 101.004 145.119 1.00 33.11 572 ASP D N 1
ATOM 14382 C CA . ASP D 1 442 ? 103.756 102.414 145.342 1.00 33.11 572 ASP D CA 1
ATOM 14383 C C . ASP D 1 442 ? 103.240 102.773 146.724 1.00 33.11 572 ASP D C 1
ATOM 14384 O O . ASP D 1 442 ? 102.073 102.521 147.036 1.00 33.11 572 ASP D O 1
ATOM 14389 N N . LEU D 1 443 ? 104.095 103.368 147.544 1.00 31.24 573 LEU D N 1
ATOM 14390 C CA . LEU D 1 443 ? 103.720 103.628 148.921 1.00 31.24 573 LEU D CA 1
ATOM 14391 C C . LEU D 1 443 ? 104.468 104.857 149.408 1.00 31.24 573 LEU D C 1
ATOM 14392 O O . LEU D 1 443 ? 105.404 105.333 148.766 1.00 31.24 573 LEU D O 1
ATOM 14397 N N . PHE D 1 444 ? 104.013 105.405 150.528 1.00 30.11 574 PHE D N 1
ATOM 14398 C CA . PHE D 1 444 ? 104.590 106.630 151.058 1.00 30.11 574 PHE D CA 1
ATOM 14399 C C . PHE D 1 444 ? 104.947 106.419 152.518 1.00 30.11 574 PHE D C 1
ATOM 14400 O O . PHE D 1 444 ? 104.109 105.980 153.311 1.00 30.11 574 PHE D O 1
ATOM 14408 N N . CYS D 1 445 ? 106.189 106.730 152.862 1.00 35.31 575 CYS D N 1
ATOM 14409 C CA . CYS D 1 445 ? 106.704 106.526 154.205 1.00 35.31 575 CYS D CA 1
ATOM 14410 C C . CYS D 1 445 ? 106.766 107.851 154.950 1.00 35.31 575 CYS D C 1
ATOM 14411 O O . CYS D 1 445 ? 107.177 108.875 154.395 1.00 35.31 575 CYS D O 1
ATOM 14414 N N . LEU D 1 446 ? 106.316 107.828 156.201 1.00 36.79 576 LEU D N 1
ATOM 14415 C CA . LEU D 1 446 ? 106.393 108.969 157.104 1.00 36.79 576 LEU D CA 1
ATOM 14416 C C . LEU D 1 446 ? 107.380 108.608 158.205 1.00 36.79 576 LEU D C 1
ATOM 14417 O O . LEU D 1 446 ? 107.060 107.814 159.095 1.00 36.79 576 LEU D O 1
ATOM 14422 N N . SER D 1 447 ? 108.577 109.181 158.136 1.00 41.02 577 SER D N 1
ATOM 14423 C CA . SER D 1 447 ? 109.618 108.846 159.092 1.00 41.02 577 SER D CA 1
ATOM 14424 C C . SER D 1 447 ? 109.300 109.434 160.463 1.00 41.02 577 SER D C 1
ATOM 14425 O O . SER D 1 447 ? 108.512 110.374 160.602 1.00 41.02 577 SER D O 1
ATOM 14428 N N . LYS D 1 448 ? 109.917 108.844 161.490 1.00 44.49 578 LYS D N 1
ATOM 14429 C CA . LYS D 1 448 ? 109.737 109.336 162.852 1.00 44.49 578 LYS D CA 1
ATOM 14430 C C . LYS D 1 448 ? 110.281 110.750 163.001 1.00 44.49 578 LYS D C 1
ATOM 14431 O O . LYS D 1 448 ? 109.678 111.586 163.685 1.00 44.49 578 LYS D O 1
ATOM 14437 N N . ASP D 1 449 ? 111.419 111.035 162.361 1.00 44.51 579 ASP D N 1
ATOM 14438 C CA . ASP D 1 449 ? 112.005 112.370 162.428 1.00 44.51 579 ASP D CA 1
ATOM 14439 C C . ASP D 1 449 ? 111.078 113.415 161.821 1.00 44.51 579 ASP D C 1
ATOM 14440 O O . ASP D 1 449 ? 110.920 114.509 162.374 1.00 44.51 579 ASP D O 1
ATOM 14445 N N . ASP D 1 450 ? 110.456 113.095 160.683 1.00 42.71 580 ASP D N 1
ATOM 14446 C CA . ASP D 1 450 ? 109.538 114.036 160.049 1.00 42.71 580 ASP D CA 1
ATOM 14447 C C . ASP D 1 450 ? 108.289 114.251 160.894 1.00 42.71 580 ASP D C 1
ATOM 14448 O O . ASP D 1 450 ? 107.792 115.379 160.996 1.00 42.71 580 ASP D O 1
ATOM 14453 N N . LEU D 1 451 ? 1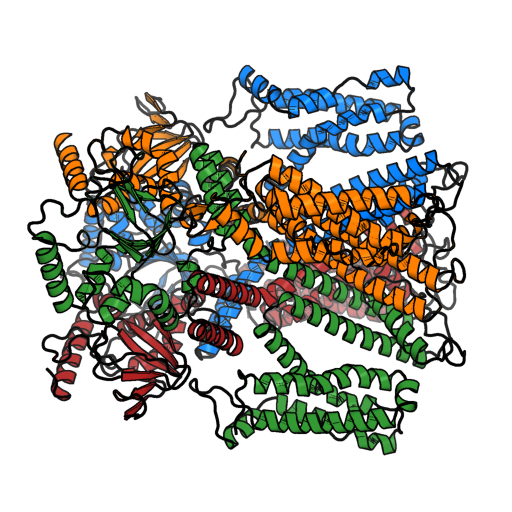07.772 113.185 161.511 1.00 41.81 581 LEU D N 1
ATOM 14454 C CA . LEU D 1 451 ? 106.617 113.331 162.392 1.00 41.81 581 LEU D CA 1
ATOM 14455 C C . LEU D 1 451 ? 106.949 114.200 163.598 1.00 41.81 581 LEU D C 1
ATOM 14456 O O . LEU D 1 451 ? 106.157 115.068 163.979 1.00 41.81 581 LEU D O 1
ATOM 14461 N N . MET D 1 452 ? 108.122 113.992 164.204 1.00 46.32 582 MET D N 1
ATOM 14462 C CA . MET D 1 452 ? 108.533 114.827 165.331 1.00 46.32 582 MET D CA 1
ATOM 14463 C C . MET D 1 452 ? 108.738 116.279 164.911 1.00 46.32 582 MET D C 1
ATOM 14464 O O . MET D 1 452 ? 108.362 117.201 165.646 1.00 46.32 582 MET D O 1
ATOM 14469 N N . GLU D 1 453 ? 109.338 116.503 163.739 1.00 46.72 583 GLU D N 1
ATOM 14470 C CA . GLU D 1 453 ? 109.556 117.866 163.267 1.00 46.72 583 GLU D CA 1
ATOM 14471 C C . GLU D 1 453 ? 108.235 118.572 162.986 1.00 46.72 583 GLU D C 1
ATOM 14472 O O . GLU D 1 453 ? 108.101 119.774 163.245 1.00 46.72 583 GLU D O 1
ATOM 14478 N N . ALA D 1 454 ? 107.250 117.845 162.456 1.00 44.20 584 ALA D N 1
ATOM 14479 C CA . ALA D 1 454 ? 105.929 118.432 162.259 1.00 44.20 584 ALA D CA 1
ATOM 14480 C C . ALA D 1 454 ? 105.205 118.650 163.583 1.00 44.20 584 ALA D C 1
ATOM 14481 O O . ALA D 1 454 ? 104.432 119.605 163.714 1.00 44.20 584 ALA D O 1
ATOM 14483 N N . LEU D 1 455 ? 105.439 117.782 164.567 1.00 45.86 585 LEU D N 1
ATOM 14484 C CA . LEU D 1 455 ? 104.783 117.877 165.864 1.00 45.86 585 LEU D CA 1
ATOM 14485 C C . LEU D 1 455 ? 105.416 118.910 166.785 1.00 45.86 585 LEU D C 1
ATOM 14486 O O . LEU D 1 455 ? 104.826 119.222 167.824 1.00 45.86 585 LEU D O 1
ATOM 14491 N N . THR D 1 456 ? 106.609 119.412 166.450 1.00 47.85 586 THR D N 1
ATOM 14492 C CA . THR D 1 456 ? 107.222 120.463 167.261 1.00 47.85 586 THR D CA 1
ATOM 14493 C C . THR D 1 456 ? 106.348 121.711 167.335 1.00 47.85 586 THR D C 1
ATOM 14494 O O . THR D 1 456 ? 106.379 122.429 168.341 1.00 47.85 586 THR D O 1
ATOM 14498 N N . GLU D 1 457 ? 105.566 121.985 166.294 1.00 48.65 587 GLU D N 1
ATOM 14499 C CA . GLU D 1 457 ? 104.626 123.096 166.304 1.00 48.65 587 GLU D CA 1
ATOM 14500 C C . GLU D 1 457 ? 103.255 122.707 166.843 1.00 48.65 587 GLU D C 1
ATOM 14501 O O . GLU D 1 457 ? 102.385 123.574 166.963 1.00 48.65 587 GLU D O 1
ATOM 14507 N N . TYR D 1 458 ? 103.042 121.432 167.165 1.00 46.84 588 TYR D N 1
ATOM 14508 C CA . TYR D 1 458 ? 101.764 120.940 167.681 1.00 46.84 588 TYR D CA 1
ATOM 14509 C C . TYR D 1 458 ? 102.027 120.135 168.947 1.00 46.84 588 TYR D C 1
ATOM 14510 O O . TYR D 1 458 ? 102.082 118.899 168.910 1.00 46.84 588 TYR D O 1
ATOM 14519 N N . PRO D 1 459 ? 102.201 120.807 170.091 1.00 51.72 589 PRO D N 1
ATOM 14520 C CA . PRO D 1 459 ? 102.469 120.057 171.330 1.00 51.72 589 PRO D CA 1
ATOM 14521 C C . PRO D 1 459 ? 101.267 119.278 171.831 1.00 51.72 589 PRO D C 1
ATOM 14522 O O . PRO D 1 459 ? 101.420 118.135 172.283 1.00 51.72 589 PRO D O 1
ATOM 14526 N N . ASP D 1 460 ? 100.071 119.872 171.771 1.00 54.83 590 ASP D N 1
ATOM 14527 C CA . ASP D 1 460 ? 98.869 119.168 172.205 1.00 54.83 590 ASP D CA 1
ATOM 14528 C C . ASP D 1 460 ? 98.585 117.967 171.315 1.00 54.83 590 ASP D C 1
ATOM 14529 O O . ASP D 1 460 ? 98.173 116.907 171.801 1.00 54.83 590 ASP D O 1
ATOM 14534 N N . ALA D 1 461 ? 98.805 118.113 170.007 1.00 51.36 591 ALA D N 1
ATOM 14535 C CA . ALA D 1 461 ? 98.627 116.987 169.097 1.00 51.36 591 ALA D CA 1
ATOM 14536 C C . ALA D 1 461 ? 99.661 115.899 169.354 1.00 51.36 591 ALA D C 1
ATOM 14537 O O . ALA D 1 461 ? 99.354 114.711 169.233 1.00 51.36 591 ALA D O 1
ATOM 14539 N N . LYS D 1 462 ? 100.892 116.284 169.706 1.00 51.31 592 LYS D N 1
ATOM 14540 C CA . LYS D 1 462 ? 101.906 115.292 170.055 1.00 51.31 592 LYS D CA 1
ATOM 14541 C C . LYS D 1 462 ? 101.515 114.526 171.313 1.00 51.31 592 LYS D C 1
ATOM 14542 O O . LYS D 1 462 ? 101.653 113.296 171.371 1.00 51.31 592 LYS D O 1
ATOM 14548 N N . THR D 1 463 ? 101.011 115.239 172.324 1.00 54.27 593 THR D N 1
ATOM 14549 C CA . THR D 1 463 ? 100.537 114.586 173.541 1.00 54.27 593 THR D CA 1
ATOM 14550 C C . THR D 1 463 ? 99.379 113.641 173.242 1.00 54.27 593 THR D C 1
ATOM 14551 O O . THR D 1 463 ? 99.338 112.512 173.750 1.00 54.27 593 THR D O 1
ATOM 14555 N N . MET D 1 464 ? 98.439 114.079 172.399 1.00 55.16 594 MET D N 1
ATOM 14556 C CA . MET D 1 464 ? 97.303 113.237 172.038 1.00 55.16 594 MET D CA 1
ATOM 14557 C C . MET D 1 464 ? 97.747 112.006 171.255 1.00 55.16 594 MET D C 1
ATOM 14558 O O . MET D 1 464 ? 97.214 110.911 171.458 1.00 55.16 594 MET D O 1
ATOM 14563 N N . LEU D 1 465 ? 98.722 112.169 170.356 1.00 51.91 595 LEU D N 1
ATOM 14564 C CA . LEU D 1 465 ? 99.247 111.034 169.604 1.00 51.91 595 LEU D CA 1
ATOM 14565 C C . LEU D 1 465 ? 99.915 110.023 170.524 1.00 51.91 595 LEU D C 1
ATOM 14566 O O . LEU D 1 465 ? 99.713 108.812 170.377 1.00 51.91 595 LEU D O 1
ATOM 14571 N N . GLU D 1 466 ? 100.711 110.503 171.484 1.00 56.72 596 GLU D N 1
ATOM 14572 C CA . GLU D 1 466 ? 101.364 109.595 172.422 1.00 56.72 596 GLU D CA 1
ATOM 14573 C C . GLU D 1 466 ? 100.345 108.875 173.297 1.00 56.72 596 GLU D C 1
ATOM 14574 O O . GLU D 1 466 ? 100.472 107.668 173.541 1.00 56.72 596 GLU D O 1
ATOM 14580 N N . GLU D 1 467 ? 99.323 109.595 173.769 1.00 57.54 597 GLU D N 1
ATOM 14581 C CA . GLU D 1 467 ? 98.290 108.966 174.588 1.00 57.54 597 GLU D CA 1
ATOM 14582 C C . GLU D 1 467 ? 97.503 107.932 173.793 1.00 57.54 597 GLU D C 1
ATOM 14583 O O . GLU D 1 467 ? 97.197 106.848 174.304 1.00 57.54 597 GLU D O 1
ATOM 14589 N N . LYS D 1 468 ? 97.170 108.247 172.538 1.00 56.60 598 LYS D N 1
ATOM 14590 C CA . LYS D 1 468 ? 96.450 107.296 171.701 1.00 56.60 598 LYS D CA 1
ATOM 14591 C C . LYS D 1 468 ? 97.294 106.063 171.415 1.00 56.60 598 LYS D C 1
ATOM 14592 O O . LYS D 1 468 ? 96.781 104.941 171.425 1.00 56.60 598 LYS D O 1
ATOM 14598 N N . GLY D 1 469 ? 98.591 106.248 171.160 1.00 59.70 599 GLY D N 1
ATOM 14599 C CA . GLY D 1 469 ? 99.461 105.103 170.948 1.00 59.70 599 GLY D CA 1
ATOM 14600 C C . GLY D 1 469 ? 99.594 104.232 172.183 1.00 59.70 599 GLY D C 1
ATOM 14601 O O . GLY D 1 469 ? 99.621 103.002 172.087 1.00 59.70 599 GLY D O 1
ATOM 14602 N N . LYS D 1 470 ? 99.673 104.858 173.361 1.00 63.34 600 LYS D N 1
ATOM 14603 C CA . LYS D 1 470 ? 99.698 104.101 174.610 1.00 63.34 600 LYS D CA 1
ATOM 14604 C C . LYS D 1 470 ? 98.403 103.322 174.809 1.00 63.34 600 LYS D C 1
ATOM 14605 O O . LYS D 1 470 ? 98.424 102.160 175.240 1.00 63.34 600 LYS D O 1
ATOM 14611 N N . GLN D 1 471 ? 97.265 103.943 174.485 1.00 63.81 601 GLN D N 1
ATOM 14612 C CA . GLN D 1 471 ? 95.981 103.255 174.588 1.00 63.81 601 GLN D CA 1
ATOM 14613 C C . GLN D 1 471 ? 95.900 102.079 173.622 1.00 63.81 601 GLN D C 1
ATOM 14614 O O . GLN D 1 471 ? 95.378 101.017 173.974 1.00 63.81 601 GLN D O 1
ATOM 14620 N N . ILE D 1 472 ? 96.409 102.250 172.398 1.00 64.10 602 ILE D N 1
ATOM 14621 C CA . ILE D 1 472 ? 96.411 101.156 171.428 1.00 64.10 602 ILE D CA 1
ATOM 14622 C C . ILE D 1 472 ? 97.313 100.020 171.896 1.00 64.10 602 ILE D C 1
ATOM 14623 O O . ILE D 1 472 ? 96.974 98.839 171.746 1.00 64.10 602 ILE D O 1
ATOM 14628 N N . LEU D 1 473 ? 98.472 100.351 172.471 1.00 66.32 603 LEU D N 1
ATOM 14629 C CA . LEU D 1 473 ? 99.365 99.311 172.976 1.00 66.32 603 LEU D CA 1
ATOM 14630 C C . LEU D 1 473 ? 98.732 98.548 174.134 1.00 66.32 603 LEU D C 1
ATOM 14631 O O . LEU D 1 473 ? 98.888 97.326 174.236 1.00 66.32 603 LEU D O 1
ATOM 14636 N N . MET D 1 474 ? 98.021 99.251 175.020 1.00 70.61 604 MET D N 1
ATOM 14637 C CA . MET D 1 474 ? 97.299 98.560 176.086 1.00 70.61 604 MET D CA 1
ATOM 14638 C C . MET D 1 474 ? 96.164 97.703 175.533 1.00 70.61 604 MET D C 1
ATOM 14639 O O . MET D 1 474 ? 95.929 96.589 176.017 1.00 70.61 604 MET D O 1
ATOM 14644 N N . LYS D 1 475 ? 95.448 98.210 174.527 1.00 71.48 605 LYS D N 1
ATOM 14645 C CA . LYS D 1 475 ? 94.316 97.486 173.956 1.00 71.48 605 LYS D CA 1
ATOM 14646 C C . LYS D 1 475 ? 94.764 96.217 173.242 1.00 71.48 605 LYS D C 1
ATOM 14647 O O . LYS D 1 475 ? 94.099 95.179 173.331 1.00 71.48 605 LYS D O 1
ATOM 14653 N N . ASP D 1 476 ? 95.894 96.275 172.543 1.00 73.19 606 ASP D N 1
ATOM 14654 C CA . ASP D 1 476 ? 96.389 95.142 171.773 1.00 73.19 606 ASP D CA 1
ATOM 14655 C C . ASP D 1 476 ? 97.200 94.164 172.613 1.00 73.19 606 ASP D C 1
ATOM 14656 O O . ASP D 1 476 ? 97.772 93.220 172.056 1.00 73.19 606 ASP D O 1
ATOM 14661 N N . GLY D 1 477 ? 97.268 94.367 173.928 1.00 72.08 607 GLY D N 1
ATOM 14662 C CA . GLY D 1 477 ? 97.973 93.467 174.812 1.00 72.08 607 GLY D CA 1
ATOM 14663 C C . GLY D 1 477 ? 99.431 93.797 175.039 1.00 72.08 607 GLY D C 1
ATOM 14664 O O . GLY D 1 477 ? 100.070 93.154 175.882 1.00 72.08 607 GLY D O 1
ATOM 14665 N N . LEU D 1 478 ? 99.977 94.778 174.328 1.00 71.11 608 LEU D N 1
ATOM 14666 C CA . LEU D 1 478 ? 101.379 95.145 174.473 1.00 71.11 608 LEU D CA 1
ATOM 14667 C C . LEU D 1 478 ? 101.545 96.040 175.701 1.00 71.11 608 LEU D C 1
ATOM 14668 O O . LEU D 1 478 ? 100.613 96.237 176.486 1.00 71.11 608 LEU D O 1
ATOM 14673 N N . LEU D 1 479 ? 102.751 96.587 175.869 1.00 69.38 609 LEU D N 1
ATOM 14674 C CA . LEU D 1 479 ? 103.094 97.519 176.948 1.00 69.38 609 LEU D CA 1
ATOM 14675 C C . LEU D 1 479 ? 102.824 96.914 178.326 1.00 69.38 609 LEU D C 1
ATOM 14676 O O . LEU D 1 479 ? 103.722 96.830 179.164 1.00 69.38 609 LEU D O 1
#

Solvent-accessible surface area: 79091 Å² total; per-residue (Å²): 150,23,31,61,36,60,21,94,89,10,39,86,40,0,98,55,0,1,91,11,0,56,34,0,62,32,45,0,16,2,3,16,8,2,56,51,27,2,71,76,97,38,98,137,24,68,112,76,9,150,76,4,19,63,25,0,96,75,0,29,108,11,49,24,68,23,2,35,66,83,56,8,57,40,10,137,102,116,128,78,2,41,80,103,14,110,90,83,114,18,49,107,28,0,58,93,0,32,70,82,33,39,108,70,12,161,160,74,27,106,79,92,0,62,20,0,58,26,4,18,54,0,63,34,0,5,89,42,15,20,98,24,15,51,33,94,39,115,144,37,41,113,28,27,42,56,32,16,49,31,57,6,64,14,74,3,11,60,12,0,0,54,0,6,35,47,0,66,92,27,15,33,39,109,28,101,2,4,0,33,57,56,131,50,114,76,62,16,94,24,46,14,12,68,23,31,0,27,8,1,0,2,0,0,1,0,12,2,0,24,24,47,80,6,61,117,28,66,0,10,74,33,4,5,71,5,4,28,72,0,4,40,12,4,0,43,0,4,5,23,5,8,5,13,7,49,54,103,40,51,63,70,40,108,5,45,61,36,7,63,27,0,39,60,13,2,107,47,6,124,4,52,137,108,5,19,124,77,0,38,109,4,3,31,19,8,70,67,53,110,32,22,55,73,22,130,90,7,20,101,76,5,20,67,51,5,56,16,30,1,15,47,68,14,14,44,107,25,0,89,128,0,112,0,0,44,112,24,69,70,18,0,3,39,30,0,2,74,62,15,74,40,38,32,9,2,55,34,6,60,16,8,61,103,42,10,5,0,47,54,0,18,7,1,42,50,0,60,0,0,19,2,33,95,86,20,133,65,78,147,82,70,24,50,72,15,35,44,24,16,19,33,16,0,12,94,24,171,86,30,204,49,28,53,75,21,87,33,1,5,40,0,63,5,22,2,7,0,6,13,0,29,25,93,26,0,44,114,4,4,96,24,4,81,117,12,54,80,59,1,75,89,60,0,81,87,30,68,146,185,126,138,34,3,31,19,58,80,30,127,83,0,21,100,25,0,78,103,0,7,91,2,35,42,65,1,10,64,31,2,15,8,17,79,13,3,82,64,35,51,119,125,47,44,99,113,32,101,113,55,10,139,70,0,29,64,17,0,109,66,0,11,66,55,29,6,32,67,22,30,30,48,112,30,6,20,90,28,66,79,79,137,37,2,99,82,64,12,82,187,37,144,22,38,125,24,1,86,86,0,37,70,100,128,147,73,9,63,70,24,87,15,15,26,61,2,75,57,0,23,112,42,21,8,56,24,39,45,36,100,68,77,139,19,78,73,39,32,30,106,36,10,20,40,98,9,53,54,35,0,7,66,8,0,1,82,11,14,92,0,0,58,144,44,34,82,45,72,38,156,2,6,10,81,40,88,46,74,13,52,17,28,0,16,16,5,0,0,11,0,4,2,14,4,0,35,21,73,74,7,115,44,44,61,0,0,56,30,2,18,104,11,4,27,80,0,0,23,22,8,0,63,5,1,1,32,25,68,13,4,10,20,50,43,46,52,36,60,40,103,8,38,54,18,23,67,36,0,32,72,11,0,82,85,26,165,8,58,151,73,18,13,60,55,0,48,51,11,1,60,37,2,48,128,28,8,27,21,13,51,12,56,66,6,19,106,89,9,24,87,25,0,65,34,20,0,15,39,52,19,4,66,118,36,3,41,160,12,79,9,6,86,75,19,17,84,42,0,10,21,30,2,6,60,82,21,72,39,12,9,17,6,43,117,10,76,7,3,96,144,34,58,13,0,51,23,1,14,0,0,29,20,0,38,0,28,25,20,19,50,121,151,31,183,45,75,112,74,38,43,105,46,28,26,30,25,20,31,80,1,2,33,24,150,10,24,60,34,100,25,117,27,42,10,16,0,66,1,27,0,6,0,14,2,1,26,12,110,28,0,68,75,3,10,102,83,7,80,81,1,36,148,48,0,149,82,45,20,157,180,93,180,86,118,28,29,61,36,76,22,92,91,6,32,85,42,0,91,56,0,0,84,10,0,48,34,0,65,31,45,0,15,2,1,12,8,1,48,57,24,2,68,89,95,37,127,144,26,69,111,72,6,144,74,4,19,72,24,0,94,74,0,27,99,12,42,36,66,24,2,46,83,76,76,6,56,31,10,120,107,88,118,79,2,55,94,94,12,108,85,71,120,16,53,97,29,0,66,82,0,30,71,91,26,46,112,71,7,165,158,76,36,112,77,98,0,68,20,0,61,27,5,19,58,0,64,31,0,7,90,36,19,20,111,50,18,52,61,99,31,133,136,35,42,113,31,38,44,61,26,17,44,44,53,10,60,21,69,2,11,54,10,0,0,55,0,8,37,46,0,74,90,27,18,26,40,103,29,101,2,4,0,38,63,66,132,55,110,87,49,17,85,20,57,9,16,63,16,20,0,24,12,2,0,0,3,0,1,1,12,2,0,54,29,46,72,6,73,117,55,62,0,26,73,26,5,6,72,4,2,23,73,0,0,54,12,4,0,37,4,3,0,24,2,4,2,16,9,33,47,103,38,52,53,34,25,66,11,33,58,98,12,72,13,0,88,49,5,3,150,29,4,123,5,39,153,90,14,42,143,95,0,51,104,10,6,53,18,18,73,76,50,132,42,36,45,89,30,112,97,12,13,83,15,7,13,63,40,2,53,11,42,0,9,50,67,13,7,35,103,14,0,103,140,0,104,0,0,52,116,12,62,71,24,0,4,34,45,0,2,26,36,11,54,38,31,36,9,24,59,42,11,51,15,11,94,107,30,52,19,0,75,38,0,12,3,1,65,43,0,62,0,0,22,2,26,119,100,5,130,67,83,136,84,62,34,40,72,23,32,50,25,17,12,34,16,0,2,90,18,184,40,24,144,30,39,36,69,19,88,32,6,5,40,0,53,0,13,0,14,0,4,17,0,32,28,114,35,0,49,57,2,2,72,14,10,62,122,14,72,85,56,0,67,82,68,0,69,69,16,3,102,165,97,44,50,43,151,160,20,33,57,35,58,22,108,93,7,40,84,40,0,100,61,0,0,80,10,0,49,33,0,62,34,46,0,16,2,1,9,8,1,47,62,27,2,71,92,102,38,118,155,24,55,105,76,4,151,73,4,14,71,25,0,106,74,0,29,108,9,45,28,61,24,2,51,60,72,47,8,59,37,15,135,114,70,126,93,2,64,81,101,13,99,86,73,111,12,47,96,28,0,66,81,0,32,69,85,28,43,101,71,6,147,152,81,22,115,82,97,0,69,20,0,59,27,6,15,56,0,62,37,0,6,75,44,15,17,121,32,13,44,42,86,43,132,145,43,58,108,32,49,50,59,23,16,46,38,66,12,63,19,71,2,9,60,11,0,0,56,0,3,40,43,0,73,90,26,16,32,41,109,27,102,1,3,0,40,62,56,128,63,111,89,46,23,82,29,57,14,3,63,16,25,0,31,15,1,0,1,1,0,1,1,19,3,1,47,25,44,82,6,61,116,32,61,0,10,66,32,3,7,72,6,5,27,75,0,2,42,14,3,0,50,2,8,4,27,5,12,8,6,10,44,60,104,28,51,63,25,28,95,4,33,60,47,20,70,17,1,46,49,9,1,119,32,6,115,8,49,157,97,19,30,122,75,0,77,105,8,4,30,15,11,57,60,44,120,40,24,43,76,13,100,86,3,27,122,72,3,27,75,37,9,47,13,32,0,5,41,54,9,8,37,91,21,0,89,136,0,94,0,0,51,100,26,73,71,14,0,6,37,48,0,2,68,49,10,59,25,22,27,13,13,60,48,8,45,14,8,96,110,31,55,16,0,78,32,0,12,3,0,49,45,0,54,0,0,22,2,24,106,96,12,122,72,89,140,82,63,29,50,73,30,34,45,27,18,13,34,27,0,7,90,21,188,38,33,142,46,42,53,80,17,106,33,6,5,43,0,44,0,24,0,2,1,6,15,0,30,44,106,34,0,31,105,4,1,86,40,6,91,121,13,65,93,99,0,38,100,46,0,73,100,9,14,98,140,80,58,70,55

Foldseek 3Di:
DADECLDPVVLVLLVVLLVLLLCCLQVLLVLLLQVCVCVVCVVVVVVSVVVNLVSLVVVLVNQLRYWDDDPNDTDRDNVVSVCVSVVDCLVVLSCQQNDPQCVCCVVVHSSHSCSNVSVNSNVVSNVVSLVVVCVPDPCNLVSLLVVLVSVLLSVLSNQLSVLSNVLVVVDACPDQQHHHHLVDPQSVDSCNSSVVSSVCSVCLLQVNDPGDDDDDPVSNVVSVVSNVNSVVSNVVSVVSVVVSVCVVCVVVVVLVVVVVVVLVVCVVVVPDPVVVVQVNVVSVVCVVVVNNDAPCVVLVVPDPVVSLVVLCVQPQVLLCPDPLNVDDDPQLSSLQSVQKHKDKDAAFDWPFAFFDFQFKKKAWAQFKKFWDDVPPPDGPDIDHHSDIDSLLQLQPEPPQPCHRTDHTIMGTNHIIMIIIRGSVSSVVSCVVPVVSSVSSRVSSVVVSVD/DQADELQPDPVNLVLLVVLVVLLVCLLLCLLVVQQPVPCDPVCVVVVVVSPVVNLVSLVCVLPPNQLRYWDADPNDTDRDSVVSNVVSVPDVLNVLSVQQNDQCSRSVSNVSVNSNCVSVVSSLVSQPVPDPPCLVVVLVVLVVVVLSQLSNQLSVLSNVCVVVDACPDQQHHNPDDPSRVVSSVVSCCQLCVVDPGPDDDDPSSNVSSVVSNVNSVVSNVVSVVSVVVSVCVVCVLVVVLVVVLVVVLVVCVVVVPDPVVNVVVVVLSVCCCVPVVHDAVVVVLVPDPPVVSLVVLCVQPVVLQCVDPLQDPHDPVLSSLLSSQWGKDKDAAFAWPADFFDQQFKKKAWQAAKKFWWDDPPIPHGPDIDGHSDIPSPLSLLDPPRRDGDHTTMTGRHGIIITMGGNVSSVVSCVVPVVSVVVSNVVNVVVD/DQADECLDPVVLVLLVVLLVLLVCCLQVLLVCLLQVCSCVVCVVVVVVSVVVNLVSLVVVVVNQLRYFDADPNDTDGDSVVSNVVSVPDCLVVLSCQQNDPLVVCCVVVPSRHSCSNVSVNSNVVSNVVSLVVCCVVDPCNLVSLLVVLVVVVLSVLLSQLSVLSNVLVVVDACPDQQHHHHLVDPQSVDSVNSSVVSSVVSVCQLCVNDPGDQDDDPVSVVSSVVSNVNSVVSNCVSVVSNVVSVCVVCVVVVVLVVVLVVVVVVCVVVVPDPVVNVVVVVVSVVCVVVVVVDAPCVVCVVPDLVVLLVVLCVQPVVLQCVDPLSVPFDPQLSSLQSSQWHKDKDAAFAWPAAFFDAAFKKKAWQAAKKFFADPVRPDGDDIDGHSDIDRLLLLLQAPQFPQRRGDHTIIGGNHITIIIIRGSVSSVVSCVVPVVSSVSSNVSSVVVCVVVVRGD/DADECLDPVVLVLLVVLLVLLLVCLQVLLVCLLQVCSCPVCVVVVVVSVVVNLVSLVVVVVNQLRYFDADVHDTDRDNVVSNVVSCVDCVVVLSCQQNDPLVVCCVVPNSSHSCSNVSVNSNVVSNVVSLVVCCVVDPCNLVSLLVVLVSVVLSVLQSQLSVQSNVLVVVDACPDQQHHHDLVDPQSVDSVNSSVVSSVVSCCQLQLNDPGPDDDDPVSNVCSVVSNVNSVVSNVVVCVSVVVVVCVVCVVVVVLVVVLVVVVVVCVVVVPDPVVNVVVVVVSVVCVVVVNRDAPVVVLVVDDPVVSLVVLCVQPQVLLCVDPLCVPDDPQLSSLQSVQWAKDKDAAFAWPDAFFAFQFKKKAWQAAKKFFADPVRPDTDDIDGHSDIDSPLQLQPAPQFPDHRTDPTIIGGRHTTIIIIRGSVSSVVSCVVPVVSSVSSRVVSVVVCVVVPTD

CATH classification: 2.60.120.10

InterPro domains:
  IPR000595 Cyclic nucleotide-binding domain [PF00027] (494-583)
  IPR000595 Cyclic nucleotide-binding domain [PS50042] (475-581)
  IPR000595 Cyclic nucleotide-binding domain [SM00100] (475-599)
  IPR000595 Cyclic nucleotide-binding domain [cd00038] (475-591)
  IPR005821 Ion transport domain [PF00520] (162-402)
  IPR014710 RmlC-like jelly roll fold [G3DSA:2.60.120.10] (468-601)
  IPR018488 Cyclic nucleotide-binding, conserved site [PS00888] (502-518)
  IPR018488 Cyclic nucleotide-binding, conserved site [PS00889] (540-563)
  IPR018490 Cyclic nucleotide-binding domain superfamily [SSF51206] (402-593)
  IPR032406 Cyclic nucleotide-gated channel, C-terminal leucine zipper domain [PF16526] (591-660)
  IPR050866 Cyclic nucleotide-gated cation channel [PTHR45638] (25-661)